Protein 2PT7 (pdb70)

Secondary structure (DSSP, 8-state):
-HHHHHHHHHHHHHHHHHHHHHHHHHHHHHHHHHHTSSSEEEEEE-SSSEEEEEETTS-EEEEE-TT-GGGSHHHHHHHHHHHHHHTT----SSS--EEEEE-TTS-EEEEE-TTTSSSTT--EEEEEPP------HHHHHHTTTTTTSTTHHHHHHHHHHHHHHT--EEEEESTTS-HHHHHHHGGGGS-TTSPEEEEESS-----SS-SSEEEEE-BTTB-HHHHHHHHTTS--SEEEE----STHHHHHHHHHHTT---EEEEEE-SSHHHHHHHHHHHHHTSGGGTTS-HHHHHHHHHTT--EEEEE-TTS-EEEEEE-/-HHHHHHHHHHHHHHHHHHHT-SSEEEEEE-SSSEEEEEETTS-EEEEE-TT-TT--HHHHHHHHHHHHHHTT----SSS--EEEEE-TT--EEEEE-TTTSSSTT--EEEEE--------HHHHHHTTSSTT-TTHHHHHHIIIIIHHH--EEEEEE-TTS-HHHHHHHHGGGS-TTS-EEEEESSS----SS-SSEEEEE-BTTB-HHHHHHHHTTS--SEEEES---STHHHHHHHHHHT--SEEEEEE--SSHHHHHHHHHHHHHTSGGGTTS-HHHHHHHHHHH--EEEEE-TTS-EEEEEE-/--TTSHHHHHHHHHHHHHHT-TTEEEEEE-SSSEEEEEETTS-EEEEE-TT-GGG-HHHHHHHHHHHHHHTT----SSS--EEEEE-SSS-EEEEE-TTTSSSTT--EEEEEPPP-----HHHHHHTTTTTT-TTHHHHHHHHHHHHHHT--EEEE--TTS-HHHHHHHHGGGS-TT--EEEEESS-----SS-SSEEEEE-BTTB-HHHHHHHHHTS--SEEEEEEE-STTHHHHHHHHHTT-S--EEEE--SSHHHHHHHHHHHHHTSGGGTTS-HHHHHHHHHHH--EEEEE-TTS-EEEEEE-/-HHHHHHHHHHHHHHHHHHHHHHHHHHHHHHHHHHTSSSEEEEEE-SSSEEEEEETTS-EEEEE-TT-GGGSHHHHHHHHHHHHHHTT----SSS--EEEEE-TT--EEEEE-TTTSSSTT--EEEEEPP--PPPPHHHHHHTTTTTTSTTHHHHHHHHHHHHHHT--EEEEESTTS-HHHHHHHGGGGS-TTSPEEEEESS-----SS-SSEEEEE-BTTB-HHHHHHHHTTS--SEEEE----STHHHHHHHHHHTT---EEEEEE-SSHHHHHHHHHHHHHTSGGGTTS-HHHHHHHHHTT--EEEEE-TTS-EEEEEE-/-HHHHHHHHHHHHHHHHHHHT-SSEEEEEE-SSSEEEEEETTS-EEEEE-TT-TT-SHHHHHHHHHHHHHHTT----SSS--EEEEE-TT--EEEEE-TTTSSSTT--EEEEE--------HHHHHHTTSSTT-TTHHHHHHHHHHHHHH--EEEEEE-TTS-HHHHHHHHGGGS-TTS-EEEEESSS----SS-SSEEEEE-BTTB-HHHHHHHHTTS--SEEEES---STHHHHHHHHHHT--SEEEEEE--SSHHHHHHHHHHHHHTSGGGTTS-HHHHHHHHHHH--EEEEE-TTS-EEEEEE-/--TTSHHHHHHHHHHHHHHT-TTEEEEEE-SSSEEEEEETTS-EEEEE-TT-GGG-HHHHHHHHHHHHHHTT----SSS--EEEEE-SSS-EEEEE-TTTSSSTT--EEEEEPPP-----HHHHHHTTTTTT-TTHHHHHHHHHHHHHHT--EEEEE-TTS-HHHHHHHHGGGS-TT--EEEEESS-----SS-SSEEEEE-BTTB-HHHHHHHHTTS--SEEEEEEE-STHHHHHHHHHHTT-S--EEEE--SSHHHHHHHHHHHHHTSGGGTTS-HHHHHHHHHHH--EEEEE-TTS-EEEEEE-/-HHHHHHHHHHHTTTTT--EEEEEEEEEETTEEEEEEEEGGGTTTT-GGGHHHHHHHHHHHHHHHHHHS-EEEEEETTHHHHHHHHHHHHHHHHHHHHHHTS-EEEEPPSTTHHHHHHHHHHHH-TTS-EEEEE-TTS-EEEEE-/-HHHHHHHHHHHTTTTT--EEEEEEEEEETTEEEEEEEEGGGTTTT-GGGHHHHHHHHHHHHHHHHHHS-EEEEEETTHHHHHHHHHHHHHHHHHTTTTTTS-EEEEPPSTTHHHHHHHHHHHH-TTS-EEEEE-TTS-EEEEE-

Radius of gyration: 39.55 Å; Cα contacts (8 Å, |Δi|>4): 4370; chains: 8; bounding box: 99×104×113 Å

Structure (mmCIF, N/CA/C/O backbone):
data_2PT7
#
_entry.id   2PT7
#
_cell.length_a   86.851
_cell.length_b   86.900
_cell.length_c   104.129
_cell.angle_alpha   111.04
_cell.angle_beta   95.98
_cell.angle_gamma   104.94
#
_symmetry.space_group_name_H-M   'P 1'
#
loop_
_entity.id
_entity.type
_entity.pdbx_description
1 polymer Cag-alfa
2 polymer 'Hypothetical protein'
3 water water
#
loop_
_atom_site.group_PDB
_atom_site.id
_atom_site.type_symbol
_atom_site.label_atom_id
_atom_site.label_alt_id
_atom_site.label_comp_id
_atom_site.label_asym_id
_atom_site.label_entity_id
_atom_site.label_seq_id
_atom_site.pdbx_PDB_ins_code
_atom_site.Cartn_x
_atom_site.Cartn_y
_atom_site.Cartn_z
_atom_site.occupancy
_atom_site.B_iso_or_equiv
_atom_site.auth_seq_id
_atom_site.auth_comp_id
_atom_site.auth_asym_id
_atom_site.auth_atom_id
_atom_site.pdbx_PDB_model_num
ATOM 1 N N . LEU A 1 6 ? -24.008 20.590 -46.031 1.00 53.84 6 LEU A N 1
ATOM 2 C CA . LEU A 1 6 ? -23.696 19.998 -44.695 1.00 53.87 6 LEU A CA 1
ATOM 3 C C . LEU A 1 6 ? -22.190 20.066 -44.419 1.00 53.79 6 LEU A C 1
ATOM 4 O O . LEU A 1 6 ? -21.771 20.299 -43.283 1.00 53.71 6 LEU A O 1
ATOM 9 N N . SER A 1 7 ? -21.390 19.869 -45.468 1.00 53.72 7 SER A N 1
ATOM 10 C CA . SER A 1 7 ? -19.941 20.059 -45.409 1.00 53.68 7 SER A CA 1
ATOM 11 C C . SER A 1 7 ? -19.588 21.531 -45.239 1.00 53.67 7 SER A C 1
ATOM 12 O O . SER A 1 7 ? -18.597 21.864 -44.589 1.00 53.49 7 SER A O 1
ATOM 15 N N . ALA A 1 8 ? -20.407 22.400 -45.833 1.00 53.78 8 ALA A N 1
ATOM 16 C CA . ALA A 1 8 ? -20.232 23.853 -45.750 1.00 53.85 8 ALA A CA 1
ATOM 17 C C . ALA A 1 8 ? -20.563 24.407 -44.361 1.00 53.87 8 ALA A C 1
ATOM 18 O O . ALA A 1 8 ? -20.003 25.422 -43.945 1.00 53.72 8 ALA A O 1
ATOM 20 N N . GLU A 1 9 ? -21.481 23.740 -43.662 1.00 54.01 9 GLU A N 1
ATOM 21 C CA . GLU A 1 9 ? -21.810 24.069 -42.276 1.00 54.21 9 GLU A CA 1
ATOM 22 C C . GLU A 1 9 ? -20.724 23.599 -41.307 1.00 54.13 9 GLU A C 1
ATOM 23 O O . GLU A 1 9 ? -20.448 24.275 -40.318 1.00 54.08 9 GLU A O 1
ATOM 29 N N . ASP A 1 10 ? -20.130 22.437 -41.588 1.00 54.07 10 ASP A N 1
ATOM 30 C CA . ASP A 1 10 ? -19.030 21.904 -40.783 1.00 54.21 10 ASP A CA 1
ATOM 31 C C . ASP A 1 10 ? -17.750 22.709 -41.006 1.00 54.24 10 ASP A C 1
ATOM 32 O O . ASP A 1 10 ? -16.967 22.913 -40.078 1.00 54.22 10 ASP A O 1
ATOM 37 N N . LYS A 1 11 ? -17.554 23.158 -42.245 1.00 54.29 11 LYS A N 1
ATOM 38 C CA . LYS A 1 11 ? -16.403 23.971 -42.636 1.00 54.38 11 LYS A CA 1
ATOM 39 C C . LYS A 1 11 ? -16.489 25.341 -41.971 1.00 54.12 11 LYS A C 1
ATOM 40 O O . LYS A 1 11 ? -15.475 25.925 -41.586 1.00 54.11 11 LYS A O 1
ATOM 46 N N . LYS A 1 12 ? -17.717 25.838 -41.834 1.00 53.88 12 LYS A N 1
ATOM 47 C CA . LYS A 1 12 ? -17.988 27.116 -41.185 1.00 53.52 12 LYS A CA 1
ATOM 48 C C . LYS A 1 12 ? -17.791 27.036 -39.671 1.00 53.30 12 LYS A C 1
ATOM 49 O O . LYS A 1 12 ? -17.206 27.938 -39.071 1.00 53.26 12 LYS A O 1
ATOM 51 N N . PHE A 1 13 ? -18.273 25.955 -39.060 1.00 53.09 13 PHE A N 1
ATOM 52 C CA . PHE A 1 13 ? -18.144 25.762 -37.615 1.00 53.00 13 PHE A CA 1
ATOM 53 C C . PHE A 1 13 ? -16.691 25.559 -37.163 1.00 52.53 13 PHE A C 1
ATOM 54 O O . PHE A 1 13 ? -16.341 25.892 -36.031 1.00 52.36 13 PHE A O 1
ATOM 62 N N . LEU A 1 14 ? -15.858 25.018 -38.049 1.00 51.99 14 LEU A N 1
ATOM 63 C CA . LEU A 1 14 ? -14.430 24.882 -37.783 1.00 51.52 14 LEU A CA 1
ATOM 64 C C . LEU A 1 14 ? -13.771 26.253 -37.556 1.00 50.92 14 LEU A C 1
ATOM 65 O O . LEU A 1 14 ? -12.896 26.397 -36.700 1.00 50.72 14 LEU A O 1
ATOM 70 N N . GLU A 1 15 ? -14.225 27.254 -38.307 1.00 50.32 15 GLU A N 1
ATOM 71 C CA . GLU A 1 15 ? -13.766 28.637 -38.150 1.00 49.65 15 GLU A CA 1
ATOM 72 C C . GLU A 1 15 ? -14.228 29.284 -36.842 1.00 49.17 15 GLU A C 1
ATOM 73 O O . GLU A 1 15 ? -13.551 30.166 -36.316 1.00 48.93 15 GLU A O 1
ATOM 79 N N . VAL A 1 16 ? -15.377 28.841 -36.329 1.00 48.76 16 VAL A N 1
ATOM 80 C CA . VAL A 1 16 ? -15.858 29.236 -35.000 1.00 48.46 16 VAL A CA 1
ATOM 81 C C . VAL A 1 16 ? -14.956 28.653 -33.905 1.00 48.06 16 VAL A C 1
ATOM 82 O O . VAL A 1 16 ? -14.623 29.341 -32.938 1.00 47.72 16 VAL A O 1
ATOM 86 N N . GLU A 1 17 ? -14.559 27.392 -34.084 1.00 47.66 17 GLU A N 1
ATOM 87 C CA . GLU A 1 17 ? -13.662 26.692 -33.157 1.00 47.38 17 GLU A CA 1
ATOM 88 C C . GLU A 1 17 ? -12.273 27.321 -33.095 1.00 46.72 17 GLU A C 1
ATOM 89 O O . GLU A 1 17 ? -11.728 27.525 -32.008 1.00 46.53 17 GLU A O 1
ATOM 95 N N . ARG A 1 18 ? -11.723 27.631 -34.268 1.00 46.10 18 ARG A N 1
ATOM 96 C CA . ARG A 1 18 ? -10.421 28.297 -34.403 1.00 45.49 18 ARG A CA 1
ATOM 97 C C . ARG A 1 18 ? -10.393 29.691 -33.772 1.00 44.77 18 ARG A C 1
ATOM 98 O O . ARG A 1 18 ? -9.405 30.076 -33.147 1.00 44.54 18 ARG A O 1
ATOM 106 N N . ALA A 1 19 ? -11.485 30.435 -33.933 1.00 43.99 19 ALA A N 1
ATOM 107 C CA . ALA A 1 19 ? -11.615 31.763 -33.337 1.00 43.34 19 ALA A CA 1
ATOM 108 C C . ALA A 1 19 ? -11.690 31.704 -31.809 1.00 42.74 19 ALA A C 1
ATOM 109 O O . ALA A 1 19 ? -11.115 32.545 -31.127 1.00 42.46 19 ALA A O 1
ATOM 111 N N . LEU A 1 20 ? -12.391 30.703 -31.281 1.00 42.25 20 LEU A N 1
ATOM 112 C CA . LEU A 1 20 ? -12.479 30.509 -29.834 1.00 41.90 20 LEU A CA 1
ATOM 113 C C . LEU A 1 20 ? -11.196 29.946 -29.212 1.00 41.65 20 LEU A C 1
ATOM 114 O O . LEU A 1 20 ? -10.879 30.278 -28.070 1.00 41.34 20 LEU A O 1
ATOM 119 N N . LYS A 1 21 ? -10.469 29.106 -29.957 1.00 41.47 21 LYS A N 1
ATOM 120 C CA . LYS A 1 21 ? -9.141 28.630 -29.528 1.00 41.56 21 LYS A CA 1
ATOM 121 C C . LYS A 1 21 ? -8.158 29.786 -29.440 1.00 41.29 21 LYS A C 1
ATOM 122 O O . LYS A 1 21 ? -7.406 29.892 -28.473 1.00 41.18 21 LYS A O 1
ATOM 128 N N . GLU A 1 22 ? -8.179 30.640 -30.465 1.00 41.04 22 GLU A N 1
ATOM 129 C CA . GLU A 1 22 ? -7.314 31.807 -30.549 1.00 40.94 22 GLU A CA 1
ATOM 130 C C . GLU A 1 22 ? -7.611 32.808 -29.429 1.00 40.38 22 GLU A C 1
ATOM 131 O O . GLU A 1 22 ? -6.693 33.379 -28.838 1.00 40.52 22 GLU A O 1
ATOM 137 N N . ALA A 1 23 ? -8.893 33.002 -29.134 1.00 39.65 23 ALA A N 1
ATOM 138 C CA . ALA A 1 23 ? -9.329 33.849 -28.021 1.00 38.94 23 ALA A CA 1
ATOM 139 C C . ALA A 1 23 ? -8.772 33.383 -26.672 1.00 38.43 23 ALA A C 1
ATOM 140 O O . ALA A 1 23 ? -8.381 34.201 -25.847 1.00 38.18 23 ALA A O 1
ATOM 142 N N . ALA A 1 24 ? -8.736 32.068 -26.464 1.00 38.10 24 ALA A N 1
ATOM 143 C CA . ALA A 1 24 ? -8.199 31.468 -25.241 1.00 37.80 24 ALA A CA 1
ATOM 144 C C . ALA A 1 24 ? -6.682 31.670 -25.092 1.00 37.69 24 ALA A C 1
ATOM 145 O O . ALA A 1 24 ? -6.178 31.887 -23.987 1.00 37.58 24 ALA A O 1
ATOM 147 N N . LEU A 1 25 ? -5.972 31.613 -26.218 1.00 37.48 25 LEU A N 1
ATOM 148 C CA . LEU A 1 25 ? -4.508 31.644 -26.242 1.00 37.37 25 LEU A CA 1
ATOM 149 C C . LEU A 1 25 ? -3.936 33.058 -26.283 1.00 37.04 25 LEU A C 1
ATOM 150 O O . LEU A 1 25 ? -2.747 33.257 -26.035 1.00 37.15 25 LEU A O 1
ATOM 155 N N . ASN A 1 26 ? -4.788 34.035 -26.592 1.00 36.74 26 ASN A N 1
ATOM 156 C CA . ASN A 1 26 ? -4.349 35.416 -26.819 1.00 36.35 26 ASN A CA 1
ATOM 157 C C . ASN A 1 26 ? -3.684 36.116 -25.636 1.00 35.60 26 ASN A C 1
ATOM 158 O O . ASN A 1 26 ? -2.678 36.789 -25.830 1.00 35.62 26 ASN A O 1
ATOM 163 N N . PRO A 1 27 ? -4.247 35.982 -24.417 1.00 34.93 27 PRO A N 1
ATOM 164 C CA . PRO A 1 27 ? -3.586 36.596 -23.260 1.00 34.36 27 PRO A CA 1
ATOM 165 C C . PRO A 1 27 ? -2.205 35.997 -22.961 1.00 33.86 27 PRO A C 1
ATOM 166 O O . PRO A 1 27 ? -1.298 36.734 -22.574 1.00 33.51 27 PRO A O 1
ATOM 170 N N . LEU A 1 28 ? -2.055 34.681 -23.143 1.00 33.23 28 LEU A N 1
ATOM 171 C CA . LEU A 1 28 ? -0.754 34.020 -23.004 1.00 32.69 28 LEU A CA 1
ATOM 172 C C . LEU A 1 28 ? 0.213 34.440 -24.105 1.00 32.49 28 LEU A C 1
ATOM 173 O O . LEU A 1 28 ? 1.371 34.725 -23.829 1.00 32.17 28 LEU A O 1
ATOM 178 N N . ARG A 1 29 ? -0.277 34.472 -25.344 1.00 32.60 29 ARG A N 1
ATOM 179 C CA . ARG A 1 29 ? 0.524 34.870 -26.502 1.00 32.74 29 ARG A CA 1
ATOM 180 C C . ARG A 1 29 ? 0.982 36.324 -26.409 1.00 32.44 29 ARG A C 1
ATOM 181 O O . ARG A 1 29 ? 2.085 36.656 -26.833 1.00 32.49 29 ARG A O 1
ATOM 189 N N . HIS A 1 30 ? 0.142 37.178 -25.832 1.00 32.21 30 HIS A N 1
ATOM 190 C CA . HIS A 1 30 ? 0.487 38.585 -25.645 1.00 32.13 30 HIS A CA 1
ATOM 191 C C . HIS A 1 30 ? 1.484 38.810 -24.505 1.00 31.53 30 HIS A C 1
ATOM 192 O O . HIS A 1 30 ? 2.448 39.548 -24.672 1.00 31.55 30 HIS A O 1
ATOM 199 N N . ALA A 1 31 ? 1.250 38.168 -23.362 1.00 31.00 31 ALA A N 1
ATOM 200 C CA . ALA A 1 31 ? 2.144 38.250 -22.205 1.00 30.64 31 ALA A CA 1
ATOM 201 C C . ALA A 1 31 ? 3.531 37.665 -22.495 1.00 30.43 31 ALA A C 1
ATOM 202 O O . ALA A 1 31 ? 4.534 38.148 -21.977 1.00 30.39 31 ALA A O 1
ATOM 204 N N . THR A 1 32 ? 3.567 36.630 -23.332 1.00 30.24 32 THR A N 1
ATOM 205 C CA . THR A 1 32 ? 4.806 35.989 -23.779 1.00 30.03 32 THR A CA 1
ATOM 206 C C . THR A 1 32 ? 5.656 36.917 -24.663 1.00 30.42 32 THR A C 1
ATOM 207 O O . THR A 1 32 ? 6.865 37.055 -24.454 1.00 30.19 32 THR A O 1
ATOM 211 N N . GLU A 1 33 ? 5.003 37.543 -25.642 1.00 30.93 33 GLU A N 1
ATOM 212 C CA . GLU A 1 33 ? 5.637 38.491 -26.550 1.00 31.62 33 GLU A CA 1
ATOM 213 C C . GLU A 1 33 ? 6.158 39.716 -25.792 1.00 31.48 33 GLU A C 1
ATOM 214 O O . GLU A 1 33 ? 7.280 40.174 -26.033 1.00 31.46 33 GLU A O 1
ATOM 220 N N . GLU A 1 34 ? 5.346 40.216 -24.861 1.00 31.31 34 GLU A N 1
ATOM 221 C CA . GLU A 1 34 ? 5.698 41.384 -24.056 1.00 31.18 34 GLU A CA 1
ATOM 222 C C . GLU A 1 34 ? 7.016 41.187 -23.306 1.00 30.75 34 GLU A C 1
ATOM 223 O O . GLU A 1 34 ? 7.884 42.068 -23.323 1.00 30.80 34 GLU A O 1
ATOM 229 N N . LEU A 1 35 ? 7.161 40.031 -22.659 1.00 30.04 35 LEU A N 1
ATOM 230 C CA . LEU A 1 35 ? 8.376 39.715 -21.906 1.00 29.34 35 LEU A CA 1
ATOM 231 C C . LEU A 1 35 ? 9.501 39.147 -22.778 1.00 28.89 35 LEU A C 1
ATOM 232 O O . LEU A 1 35 ? 10.604 39.693 -22.792 1.00 28.92 35 LEU A O 1
ATOM 237 N N . PHE A 1 36 ? 9.221 38.067 -23.508 1.00 28.30 36 PHE A N 1
ATOM 238 C CA . PHE A 1 36 ? 10.286 37.275 -24.139 1.00 28.01 36 PHE A CA 1
ATOM 239 C C . PHE A 1 36 ? 10.313 37.281 -25.669 1.00 28.18 36 PHE A C 1
ATOM 240 O O . PHE A 1 36 ? 11.057 36.500 -26.272 1.00 28.07 36 PHE A O 1
ATOM 248 N N . GLY A 1 37 ? 9.516 38.152 -26.284 1.00 28.34 37 GLY A N 1
ATOM 249 C CA . GLY A 1 37 ? 9.444 38.258 -27.742 1.00 28.63 37 GLY A CA 1
ATOM 250 C C . GLY A 1 37 ? 10.783 38.362 -28.450 1.00 28.87 37 GLY A C 1
ATOM 251 O O . GLY A 1 37 ? 11.041 37.617 -29.391 1.00 28.94 37 GLY A O 1
ATOM 252 N N . ASP A 1 38 ? 11.633 39.277 -27.991 1.00 29.44 38 ASP A N 1
ATOM 253 C CA . ASP A 1 38 ? 12.949 39.522 -28.600 1.00 30.03 38 ASP A CA 1
ATOM 254 C C . ASP A 1 38 ? 13.885 38.328 -28.494 1.00 30.21 38 ASP A C 1
ATOM 255 O O . ASP A 1 38 ? 14.747 38.129 -29.349 1.00 30.30 38 ASP A O 1
ATOM 260 N N . PHE A 1 39 ? 13.714 37.547 -27.431 1.00 30.42 39 PHE A N 1
ATOM 261 C CA . PHE A 1 39 ? 14.574 36.403 -27.143 1.00 30.73 39 PHE A CA 1
ATOM 262 C C . PHE A 1 39 ? 14.085 35.131 -27.840 1.00 31.33 39 PHE A C 1
ATOM 263 O O . PHE A 1 39 ? 14.883 34.330 -28.323 1.00 31.32 39 PHE A O 1
ATOM 271 N N . LEU A 1 40 ? 12.770 34.956 -27.900 1.00 32.13 40 LEU A N 1
ATOM 272 C CA . LEU A 1 40 ? 12.167 33.826 -28.605 1.00 33.18 40 LEU A CA 1
ATOM 273 C C . LEU A 1 40 ? 12.376 33.888 -30.125 1.00 34.10 40 LEU A C 1
ATOM 274 O O . LEU A 1 40 ? 12.281 32.864 -30.812 1.00 34.15 40 LEU A O 1
ATOM 279 N N . LYS A 1 41 ? 12.657 35.087 -30.634 1.00 34.99 41 LYS A N 1
ATOM 280 C CA . LYS A 1 41 ? 12.939 35.297 -32.054 1.00 36.16 41 LYS A CA 1
ATOM 281 C C . LYS A 1 41 ? 14.390 34.988 -32.424 1.00 36.54 41 LYS A C 1
ATOM 282 O O . LYS A 1 41 ? 14.715 34.869 -33.608 1.00 36.90 41 LYS A O 1
ATOM 288 N N . MET A 1 42 ? 15.252 34.865 -31.415 1.00 36.88 42 MET A N 1
ATOM 289 C CA . MET A 1 42 ? 16.670 34.591 -31.632 1.00 37.17 42 MET A CA 1
ATOM 290 C C . MET A 1 42 ? 16.894 33.221 -32.256 1.00 37.51 42 MET A C 1
ATOM 291 O O . MET A 1 42 ? 16.207 32.245 -31.932 1.00 37.77 42 MET A O 1
ATOM 296 N N . GLU A 1 43 ? 17.868 33.167 -33.153 1.00 37.75 43 GLU A N 1
ATOM 297 C CA . GLU A 1 43 ? 18.234 31.947 -33.851 1.00 37.90 43 GLU A CA 1
ATOM 298 C C . GLU A 1 43 ? 19.137 31.085 -32.970 1.00 37.41 43 GLU A C 1
ATOM 299 O O . GLU A 1 43 ? 19.965 31.608 -32.218 1.00 37.48 43 GLU A O 1
ATOM 305 N N . ASN A 1 44 ? 18.970 29.768 -33.073 1.00 36.87 44 ASN A N 1
ATOM 306 C CA . ASN A 1 44 ? 19.839 28.782 -32.406 1.00 36.27 44 ASN A CA 1
ATOM 307 C C . ASN A 1 44 ? 19.843 28.860 -30.873 1.00 35.59 44 ASN A C 1
ATOM 308 O O . ASN A 1 44 ? 20.904 28.885 -30.249 1.00 35.73 44 ASN A O 1
ATOM 313 N N . ILE A 1 45 ? 18.653 28.901 -30.279 1.00 34.56 45 ILE A N 1
ATOM 314 C CA . ILE A 1 45 ? 18.516 28.980 -28.823 1.00 33.49 45 ILE A CA 1
ATOM 315 C C . ILE A 1 45 ? 17.864 27.717 -28.261 1.00 32.60 45 ILE A C 1
ATOM 316 O O . ILE A 1 45 ? 17.009 27.103 -28.905 1.00 32.43 45 ILE A O 1
ATOM 321 N N . THR A 1 46 ? 18.282 27.331 -27.060 1.00 31.29 46 THR A N 1
ATOM 322 C CA . THR A 1 46 ? 17.771 26.123 -26.419 1.00 30.06 46 THR A CA 1
ATOM 323 C C . THR A 1 46 ? 16.984 26.409 -25.144 1.00 28.90 46 THR A C 1
ATOM 324 O O . THR A 1 46 ? 16.044 25.683 -24.825 1.00 28.97 46 THR A O 1
ATOM 328 N N . GLU A 1 47 ? 17.382 27.457 -24.427 1.00 27.56 47 GLU A N 1
ATOM 329 C CA . GLU A 1 47 ? 16.773 27.838 -23.159 1.00 26.32 47 GLU A CA 1
ATOM 330 C C . GLU A 1 47 ? 16.815 29.357 -22.988 1.00 25.59 47 GLU A C 1
ATOM 331 O O . GLU A 1 47 ? 17.736 30.014 -23.464 1.00 25.48 47 GLU A O 1
ATOM 337 N N . ILE A 1 48 ? 15.798 29.897 -22.322 1.00 24.86 48 ILE A N 1
ATOM 338 C CA . ILE A 1 48 ? 15.767 31.286 -21.883 1.00 24.03 48 ILE A CA 1
ATOM 339 C C . ILE A 1 48 ? 15.474 31.272 -20.381 1.00 23.95 48 ILE A C 1
ATOM 340 O O . ILE A 1 48 ? 14.519 30.629 -19.938 1.00 23.64 48 ILE A O 1
ATOM 345 N N . CYS A 1 49 ? 16.311 31.963 -19.604 1.00 23.76 49 CYS A N 1
ATOM 346 C CA . CYS A 1 49 ? 16.172 31.976 -18.151 1.00 23.67 49 CYS A CA 1
ATOM 347 C C . CYS A 1 49 ? 16.114 33.371 -17.573 1.00 23.59 49 CYS A C 1
ATOM 348 O O . CYS A 1 49 ? 16.905 34.240 -17.945 1.00 23.41 49 CYS A O 1
ATOM 351 N N . TYR A 1 50 ? 15.162 33.582 -16.668 1.00 23.48 50 TYR A N 1
ATOM 352 C CA . TYR A 1 50 ? 15.114 34.811 -15.890 1.00 23.48 50 TYR A CA 1
ATOM 353 C C . TYR A 1 50 ? 15.291 34.441 -14.422 1.00 23.79 50 TYR A C 1
ATOM 354 O O . TYR A 1 50 ? 14.631 33.525 -13.929 1.00 23.74 50 TYR A O 1
ATOM 363 N N . ASN A 1 51 ? 16.195 35.147 -13.744 1.00 24.17 51 ASN A N 1
ATOM 364 C CA . ASN A 1 51 ? 16.625 34.778 -12.396 1.00 24.70 51 ASN A CA 1
ATOM 365 C C . ASN A 1 51 ? 16.165 35.734 -11.296 1.00 25.28 51 ASN A C 1
ATOM 366 O O . ASN A 1 51 ? 16.550 35.584 -10.135 1.00 25.37 51 ASN A O 1
ATOM 371 N N . GLY A 1 52 ? 15.341 36.713 -11.663 1.00 25.89 52 GLY A N 1
ATOM 372 C CA . GLY A 1 52 ? 14.776 37.637 -10.691 1.00 26.69 52 GLY A CA 1
ATOM 373 C C . GLY A 1 52 ? 15.667 38.810 -10.342 1.00 27.56 52 GLY A C 1
ATOM 374 O O . GLY A 1 52 ? 15.535 39.391 -9.260 1.00 27.85 52 GLY A O 1
ATOM 375 N N . ASN A 1 53 ? 16.589 39.151 -11.242 1.00 28.08 53 ASN A N 1
ATOM 376 C CA . ASN A 1 53 ? 17.415 40.350 -11.082 1.00 28.44 53 ASN A CA 1
ATOM 377 C C . ASN A 1 53 ? 17.750 41.064 -12.393 1.00 28.23 53 ASN A C 1
ATOM 378 O O . ASN A 1 53 ? 18.911 41.368 -12.673 1.00 28.64 53 ASN A O 1
ATOM 383 N N . LYS A 1 54 ? 16.718 41.310 -13.192 1.00 27.78 54 LYS A N 1
ATOM 384 C CA . LYS A 1 54 ? 16.798 42.188 -14.366 1.00 27.54 54 LYS A CA 1
ATOM 385 C C . LYS A 1 54 ? 17.785 41.745 -15.453 1.00 27.08 54 LYS A C 1
ATOM 386 O O . LYS A 1 54 ? 18.243 42.562 -16.258 1.00 27.14 54 LYS A O 1
ATOM 392 N N . VAL A 1 55 ? 18.097 40.453 -15.478 1.00 26.43 55 VAL A N 1
ATOM 393 C CA . VAL A 1 55 ? 18.931 39.872 -16.528 1.00 25.71 55 VAL A CA 1
ATOM 394 C C . VAL A 1 55 ? 18.238 38.644 -17.130 1.00 25.43 55 VAL A C 1
ATOM 395 O O . VAL A 1 55 ? 17.859 37.705 -16.416 1.00 25.35 55 VAL A O 1
ATOM 399 N N . VAL A 1 56 ? 18.065 38.666 -18.446 1.00 24.84 56 VAL A N 1
ATOM 400 C CA . VAL A 1 56 ? 17.571 37.507 -19.176 1.00 24.16 56 VAL A CA 1
ATOM 401 C C . VAL A 1 56 ? 18.760 36.733 -19.746 1.00 23.87 56 VAL A C 1
ATOM 402 O O . VAL A 1 56 ? 19.604 37.298 -20.444 1.00 23.78 56 VAL A O 1
ATOM 406 N N . TRP A 1 57 ? 18.824 35.445 -19.423 1.00 23.36 57 TRP A N 1
ATOM 407 C CA . TRP A 1 57 ? 19.910 34.582 -19.864 1.00 23.22 57 TRP A CA 1
ATOM 408 C C . TRP A 1 57 ? 19.462 33.668 -20.982 1.00 23.84 57 TRP A C 1
ATOM 409 O O . TRP A 1 57 ? 18.449 32.960 -20.863 1.00 23.97 57 TRP A O 1
ATOM 420 N N . VAL A 1 58 ? 20.224 33.677 -22.068 1.00 24.42 58 VAL A N 1
ATOM 421 C CA . VAL A 1 58 ? 19.902 32.860 -23.225 1.00 25.32 58 VAL A CA 1
ATOM 422 C C . VAL A 1 58 ? 21.005 31.831 -23.426 1.00 26.10 58 VAL A C 1
ATOM 423 O O . VAL A 1 58 ? 22.185 32.173 -23.428 1.00 26.00 58 VAL A O 1
ATOM 427 N N . LEU A 1 59 ? 20.607 30.568 -23.568 1.00 27.31 59 LEU A N 1
ATOM 428 C CA . LEU A 1 59 ? 21.536 29.485 -23.862 1.00 28.42 59 LEU A CA 1
ATOM 429 C C . LEU A 1 59 ? 21.445 29.087 -25.330 1.00 29.55 59 LEU A C 1
ATOM 430 O O . LEU A 1 59 ? 20.408 28.619 -25.803 1.00 29.31 59 LEU A O 1
ATOM 435 N N . LYS A 1 60 ? 22.554 29.272 -26.037 1.00 31.31 60 LYS A N 1
ATOM 436 C CA . LYS A 1 60 ? 22.641 28.949 -27.456 1.00 33.11 60 LYS A CA 1
ATOM 437 C C . LYS A 1 60 ? 22.934 27.461 -27.676 1.00 34.09 60 LYS A C 1
ATOM 438 O O . LYS A 1 60 ? 23.404 26.768 -26.765 1.00 34.07 60 LYS A O 1
ATOM 444 N N . ASN A 1 61 ? 22.647 26.983 -28.888 1.00 35.37 61 ASN A N 1
ATOM 445 C CA . ASN A 1 61 ? 22.916 25.593 -29.288 1.00 36.52 61 ASN A CA 1
ATOM 446 C C . ASN A 1 61 ? 24.372 25.151 -29.106 1.00 36.87 61 ASN A C 1
ATOM 447 O O . ASN A 1 61 ? 24.636 23.977 -28.828 1.00 37.15 61 ASN A O 1
ATOM 452 N N . ASN A 1 62 ? 25.303 26.092 -29.256 1.00 37.20 62 ASN A N 1
ATOM 453 C CA . ASN A 1 62 ? 26.736 25.822 -29.092 1.00 37.58 62 ASN A CA 1
ATOM 454 C C . ASN A 1 62 ? 27.198 25.723 -27.633 1.00 37.55 62 ASN A C 1
ATOM 455 O O . ASN A 1 62 ? 28.378 25.481 -27.370 1.00 37.74 62 ASN A O 1
ATOM 460 N N . GLY A 1 63 ? 26.270 25.930 -26.697 1.00 37.40 63 GLY A N 1
ATOM 461 C CA . GLY A 1 63 ? 26.554 25.808 -25.265 1.00 36.91 63 GLY A CA 1
ATOM 462 C C . GLY A 1 63 ? 26.905 27.095 -24.537 1.00 36.60 63 GLY A C 1
ATOM 463 O O . GLY A 1 63 ? 27.221 27.063 -23.348 1.00 36.58 63 GLY A O 1
ATOM 464 N N . GLU A 1 64 ? 26.840 28.226 -25.240 1.00 36.25 64 GLU A N 1
ATOM 465 C CA . GLU A 1 64 ? 27.180 29.525 -24.654 1.00 35.90 64 GLU A CA 1
ATOM 466 C C . GLU A 1 64 ? 25.979 30.226 -24.013 1.00 35.24 64 GLU A C 1
ATOM 467 O O . GLU A 1 64 ? 24.917 30.346 -24.632 1.00 35.45 64 GLU A O 1
ATOM 473 N N . TRP A 1 65 ? 26.159 30.676 -22.772 1.00 34.36 65 TRP A N 1
ATOM 474 C CA . TRP A 1 65 ? 25.178 31.516 -22.083 1.00 33.43 65 TRP A CA 1
ATOM 475 C C . TRP A 1 65 ? 25.431 32.992 -22.402 1.00 33.35 65 TRP A C 1
ATOM 476 O O . TRP A 1 65 ? 26.550 33.480 -22.254 1.00 33.10 65 TRP A O 1
ATOM 487 N N . GLN A 1 66 ? 24.393 33.700 -22.839 1.00 33.24 66 GLN A N 1
ATOM 488 C CA . GLN A 1 66 ? 24.519 35.127 -23.091 1.00 33.23 66 GLN A CA 1
ATOM 489 C C . GLN A 1 66 ? 23.507 35.930 -22.272 1.00 32.85 66 GLN A C 1
ATOM 490 O O . GLN A 1 66 ? 22.306 35.673 -22.357 1.00 32.53 66 GLN A O 1
ATOM 496 N N . PRO A 1 67 ? 23.998 36.899 -21.466 1.00 32.71 67 PRO A N 1
ATOM 497 C CA . PRO A 1 67 ? 23.134 37.751 -20.642 1.00 32.65 67 PRO A CA 1
ATOM 498 C C . PRO A 1 67 ? 22.596 38.980 -21.370 1.00 32.74 67 PRO A C 1
ATOM 499 O O . PRO A 1 67 ? 23.264 39.521 -22.256 1.00 32.91 67 PRO A O 1
ATOM 503 N N . PHE A 1 68 ? 21.395 39.407 -20.986 1.00 32.89 68 PHE A N 1
ATOM 504 C CA . PHE A 1 68 ? 20.775 40.617 -21.518 1.00 33.16 68 PHE A CA 1
ATOM 505 C C . PHE A 1 68 ? 20.114 41.423 -20.406 1.00 33.65 68 PHE A C 1
ATOM 506 O O . PHE A 1 68 ? 19.238 40.914 -19.703 1.00 33.58 68 PHE A O 1
ATOM 514 N N . ASP A 1 69 ? 20.536 42.677 -20.250 1.00 34.25 69 ASP A N 1
ATOM 515 C CA . ASP A 1 69 ? 19.940 43.564 -19.255 1.00 34.94 69 ASP A CA 1
ATOM 516 C C . ASP A 1 69 ? 18.519 43.969 -19.649 1.00 35.21 69 ASP A C 1
ATOM 517 O O . ASP A 1 69 ? 18.269 44.347 -20.792 1.00 35.07 69 ASP A O 1
ATOM 522 N N . VAL A 1 70 ? 17.597 43.875 -18.696 1.00 35.85 70 VAL A N 1
ATOM 523 C CA . VAL A 1 70 ? 16.197 44.245 -18.917 1.00 36.58 70 VAL A CA 1
ATOM 524 C C . VAL A 1 70 ? 15.677 45.174 -17.808 1.00 37.34 70 VAL A C 1
ATOM 525 O O . VAL A 1 70 ? 14.475 45.253 -17.553 1.00 37.46 70 VAL A O 1
ATOM 529 N N . ARG A 1 71 ? 16.599 45.885 -17.165 1.00 38.46 71 ARG A N 1
ATOM 530 C CA . ARG A 1 71 ? 16.262 46.836 -16.109 1.00 39.63 71 ARG A CA 1
ATOM 531 C C . ARG A 1 71 ? 15.437 48.002 -16.652 1.00 40.06 71 ARG A C 1
ATOM 532 O O . ARG A 1 71 ? 14.674 48.633 -15.912 1.00 40.14 71 ARG A O 1
ATOM 540 N N . ASP A 1 72 ? 15.598 48.269 -17.948 1.00 40.67 72 ASP A N 1
ATOM 541 C CA . ASP A 1 72 ? 14.936 49.384 -18.630 1.00 41.35 72 ASP A CA 1
ATOM 542 C C . ASP A 1 72 ? 13.506 49.060 -19.076 1.00 41.58 72 ASP A C 1
ATOM 543 O O . ASP A 1 72 ? 12.758 49.962 -19.482 1.00 41.69 72 ASP A O 1
ATOM 545 N N . ARG A 1 73 ? 13.129 47.778 -18.990 1.00 41.71 73 ARG A N 1
ATOM 546 C CA . ARG A 1 73 ? 11.878 47.304 -19.570 1.00 41.79 73 ARG A CA 1
ATOM 547 C C . ARG A 1 73 ? 10.745 47.195 -18.553 1.00 41.68 73 ARG A C 1
ATOM 548 O O . ARG A 1 73 ? 10.882 46.535 -17.520 1.00 41.67 73 ARG A O 1
ATOM 556 N N . LYS A 1 74 ? 9.622 47.838 -18.874 1.00 41.50 74 LYS A N 1
ATOM 557 C CA . LYS A 1 74 ? 8.409 47.792 -18.054 1.00 41.21 74 LYS A CA 1
ATOM 558 C C . LYS A 1 74 ? 7.870 46.365 -17.894 1.00 40.93 74 LYS A C 1
ATOM 559 O O . LYS A 1 74 ? 7.248 46.035 -16.877 1.00 40.97 74 LYS A O 1
ATOM 561 N N . ALA A 1 75 ? 8.129 45.528 -18.898 1.00 40.32 75 ALA A N 1
ATOM 562 C CA . ALA A 1 75 ? 7.662 44.141 -18.921 1.00 39.73 75 ALA A CA 1
ATOM 563 C C . ALA A 1 75 ? 8.218 43.266 -17.797 1.00 39.32 75 ALA A C 1
ATOM 564 O O . ALA A 1 75 ? 7.601 42.262 -17.428 1.00 39.22 75 ALA A O 1
ATOM 566 N N . PHE A 1 76 ? 9.379 43.641 -17.260 1.00 38.84 76 PHE A N 1
ATOM 567 C CA . PHE A 1 76 ? 10.034 42.850 -16.209 1.00 38.18 76 PHE A CA 1
ATOM 568 C C . PHE A 1 76 ? 9.811 43.391 -14.790 1.00 38.11 76 PHE A C 1
ATOM 569 O O . PHE A 1 76 ? 10.565 43.101 -13.849 1.00 38.00 76 PHE A O 1
ATOM 577 N N . SER A 1 77 ? 8.747 44.182 -14.666 1.00 37.85 77 SER A N 1
ATOM 578 C CA . SER A 1 77 ? 8.161 44.561 -13.391 1.00 37.53 77 SER A CA 1
ATOM 579 C C . SER A 1 77 ? 7.573 43.310 -12.731 1.00 37.00 77 SER A C 1
ATOM 580 O O . SER A 1 77 ? 7.226 42.349 -13.418 1.00 36.86 77 SER A O 1
ATOM 583 N N . LEU A 1 78 ? 7.455 43.336 -11.406 1.00 36.53 78 LEU A N 1
ATOM 584 C CA . LEU A 1 78 ? 6.920 42.203 -10.653 1.00 36.21 78 LEU A CA 1
ATOM 585 C C . LEU A 1 78 ? 5.498 41.816 -11.055 1.00 35.82 78 LEU A C 1
ATOM 586 O O . LEU A 1 78 ? 5.196 40.630 -11.210 1.00 35.79 78 LEU A O 1
ATOM 591 N N . SER A 1 79 ? 4.632 42.814 -11.218 1.00 35.32 79 SER A N 1
ATOM 592 C CA . SER A 1 79 ? 3.228 42.564 -11.534 1.00 34.92 79 SER A CA 1
ATOM 593 C C . SER A 1 79 ? 3.042 42.008 -12.948 1.00 34.38 79 SER A C 1
ATOM 594 O O . SER A 1 79 ? 2.169 41.169 -13.172 1.00 34.10 79 SER A O 1
ATOM 597 N N . ARG A 1 80 ? 3.863 42.481 -13.889 1.00 33.86 80 ARG A N 1
ATOM 598 C CA . ARG A 1 80 ? 3.860 41.964 -15.260 1.00 33.32 80 ARG A CA 1
ATOM 599 C C . ARG A 1 80 ? 4.400 40.534 -15.318 1.00 32.55 80 ARG A C 1
ATOM 600 O O . ARG A 1 80 ? 4.000 39.754 -16.177 1.00 32.56 80 ARG A O 1
ATOM 608 N N . LEU A 1 81 ? 5.326 40.211 -14.419 1.00 31.76 81 LEU A N 1
ATOM 609 C CA . LEU A 1 81 ? 5.882 38.865 -14.324 1.00 30.97 81 LEU A CA 1
ATOM 610 C C . LEU A 1 81 ? 4.911 37.903 -13.631 1.00 30.34 81 LEU A C 1
ATOM 611 O O . LEU A 1 81 ? 4.838 36.722 -13.976 1.00 30.06 81 LEU A O 1
ATOM 616 N N . MET A 1 82 ? 4.166 38.416 -12.657 1.00 29.68 82 MET A N 1
ATOM 617 C CA . MET A 1 82 ? 3.114 37.640 -12.002 1.00 29.25 82 MET A CA 1
ATOM 618 C C . MET A 1 82 ? 1.911 37.406 -12.928 1.00 28.80 82 MET A C 1
ATOM 619 O O . MET A 1 82 ? 1.295 36.331 -12.891 1.00 28.58 82 MET A O 1
ATOM 624 N N . HIS A 1 83 ? 1.588 38.404 -13.757 1.00 28.20 83 HIS A N 1
ATOM 625 C CA . HIS A 1 83 ? 0.555 38.253 -14.773 1.00 27.91 83 HIS A CA 1
ATOM 626 C C . HIS A 1 83 ? 0.895 37.129 -15.739 1.00 27.97 83 HIS A C 1
ATOM 627 O O . HIS A 1 83 ? 0.045 36.283 -16.020 1.00 28.16 83 HIS A O 1
ATOM 634 N N . PHE A 1 84 ? 2.131 37.140 -16.249 1.00 27.84 84 PHE A N 1
ATOM 635 C CA . PHE A 1 84 ? 2.630 36.104 -17.157 1.00 27.71 84 PHE A CA 1
ATOM 636 C C . PHE A 1 84 ? 2.570 34.720 -16.510 1.00 28.02 84 PHE A C 1
ATOM 637 O O . PHE A 1 84 ? 2.140 33.759 -17.141 1.00 28.38 84 PHE A O 1
ATOM 645 N N . ALA A 1 85 ? 3.002 34.629 -15.256 1.00 28.29 85 ALA A N 1
ATOM 646 C CA . ALA A 1 85 ? 2.992 33.371 -14.510 1.00 28.83 85 ALA A CA 1
ATOM 647 C C . ALA A 1 85 ? 1.578 32.809 -14.337 1.00 29.35 85 ALA A C 1
ATOM 648 O O . ALA A 1 85 ? 1.366 31.598 -14.461 1.00 29.32 85 ALA A O 1
ATOM 650 N N . ARG A 1 86 ? 0.623 33.694 -14.051 1.00 30.08 86 ARG A N 1
ATOM 651 C CA . ARG A 1 86 ? -0.785 33.315 -13.896 1.00 30.86 86 ARG A CA 1
ATOM 652 C C . ARG A 1 86 ? -1.432 32.869 -15.201 1.00 31.14 86 ARG A C 1
ATOM 653 O O . ARG A 1 86 ? -2.290 31.980 -15.195 1.00 31.17 86 ARG A O 1
ATOM 661 N N . CYS A 1 87 ? -1.027 33.492 -16.308 1.00 31.57 87 CYS A N 1
ATOM 662 C CA . CYS A 1 87 ? -1.446 33.058 -17.641 1.00 32.03 87 CYS A CA 1
ATOM 663 C C . CYS A 1 87 ? -0.904 31.674 -17.941 1.00 32.17 87 CYS A C 1
ATOM 664 O O . CYS A 1 87 ? -1.615 30.834 -18.479 1.00 32.52 87 CYS A O 1
ATOM 667 N N . CYS A 1 88 ? 0.358 31.439 -17.591 1.00 32.41 88 CYS A N 1
ATOM 668 C CA . CYS A 1 88 ? 0.973 30.129 -17.780 1.00 32.84 88 CYS A CA 1
ATOM 669 C C . CYS A 1 88 ? 0.259 29.057 -16.974 1.00 32.53 88 CYS A C 1
ATOM 670 O O . CYS A 1 88 ? -0.076 27.998 -17.509 1.00 32.40 88 CYS A O 1
ATOM 673 N N . ALA A 1 89 ? 0.036 29.356 -15.695 1.00 32.51 89 ALA A N 1
ATOM 674 C CA . ALA A 1 89 ? -0.665 28.470 -14.775 1.00 32.61 89 ALA A CA 1
ATOM 675 C C . ALA A 1 89 ? -2.056 28.104 -15.282 1.00 32.86 89 ALA A C 1
ATOM 676 O O . ALA A 1 89 ? -2.369 26.923 -15.436 1.00 32.72 89 ALA A O 1
ATOM 678 N N . SER A 1 90 ? -2.874 29.118 -15.562 1.00 33.33 90 SER A N 1
ATOM 679 C CA . SER A 1 90 ? -4.256 28.905 -16.001 1.00 33.98 90 SER A CA 1
ATOM 680 C C . SER A 1 90 ? -4.368 28.184 -17.352 1.00 34.34 90 SER A C 1
ATOM 681 O O . SER A 1 90 ? -5.377 27.528 -17.628 1.00 34.73 90 SER A O 1
ATOM 684 N N . PHE A 1 91 ? -3.340 28.312 -18.190 1.00 34.79 91 PHE A N 1
ATOM 685 C CA . PHE A 1 91 ? -3.307 27.635 -19.493 1.00 35.07 91 PHE A CA 1
ATOM 686 C C . PHE A 1 91 ? -3.271 26.105 -19.371 1.00 35.30 91 PHE A C 1
ATOM 687 O O . PHE A 1 91 ? -3.845 25.403 -20.206 1.00 35.53 91 PHE A O 1
ATOM 695 N N . LYS A 1 92 ? -2.592 25.593 -18.347 1.00 35.53 92 LYS A N 1
ATOM 696 C CA . LYS A 1 92 ? -2.570 24.148 -18.091 1.00 35.79 92 LYS A CA 1
ATOM 697 C C . LYS A 1 92 ? -3.428 23.760 -16.883 1.00 35.81 92 LYS A C 1
ATOM 698 O O . LYS A 1 92 ? -3.220 22.713 -16.270 1.00 36.01 92 LYS A O 1
ATOM 704 N N . LYS A 1 93 ? -4.394 24.621 -16.564 1.00 35.86 93 LYS A N 1
ATOM 705 C CA . LYS A 1 93 ? -5.381 24.398 -15.502 1.00 36.15 93 LYS A CA 1
ATOM 706 C C . LYS A 1 93 ? -4.734 24.197 -14.134 1.00 36.12 93 LYS A C 1
ATOM 707 O O . LYS A 1 93 ? -5.163 23.367 -13.326 1.00 36.03 93 LYS A O 1
ATOM 713 N N . LYS A 1 94 ? -3.696 24.990 -13.896 1.00 36.07 94 LYS A N 1
ATOM 714 C CA . LYS A 1 94 ? -2.971 24.988 -12.638 1.00 35.92 94 LYS A CA 1
ATOM 715 C C . LYS A 1 94 ? -3.086 26.354 -11.974 1.00 35.59 94 LYS A C 1
ATOM 716 O O . LYS A 1 94 ? -3.628 27.298 -12.551 1.00 35.50 94 LYS A O 1
ATOM 722 N N . THR A 1 95 ? -2.607 26.442 -10.742 1.00 35.37 95 THR A N 1
ATOM 723 C CA . THR A 1 95 ? -2.498 27.725 -10.054 1.00 35.24 95 THR A CA 1
ATOM 724 C C . THR A 1 95 ? -1.057 27.968 -9.603 1.00 34.70 95 THR A C 1
ATOM 725 O O . THR A 1 95 ? -0.317 27.030 -9.318 1.00 34.77 95 THR A O 1
ATOM 729 N N . ILE A 1 96 ? -0.666 29.235 -9.576 1.00 34.39 96 ILE A N 1
ATOM 730 C CA . ILE A 1 96 ? 0.617 29.638 -9.014 1.00 33.92 96 ILE A CA 1
ATOM 731 C C . ILE A 1 96 ? 0.409 30.773 -8.011 1.00 33.71 96 ILE A C 1
ATOM 732 O O . ILE A 1 96 ? -0.290 31.740 -8.285 1.00 33.55 96 ILE A O 1
ATOM 737 N N . ASP A 1 97 ? 0.997 30.622 -6.831 1.00 33.84 97 ASP A N 1
ATOM 738 C CA . ASP A 1 97 ? 0.849 31.604 -5.758 1.00 33.85 97 ASP A CA 1
ATOM 739 C C . ASP A 1 97 ? 2.064 31.599 -4.840 1.00 33.96 97 ASP A C 1
ATOM 740 O O . ASP A 1 97 ? 2.949 30.752 -4.974 1.00 33.98 97 ASP A O 1
ATOM 745 N N . ASN A 1 98 ? 2.095 32.550 -3.909 1.00 34.21 98 ASN A N 1
ATOM 746 C CA . ASN A 1 98 ? 3.186 32.682 -2.951 1.00 34.33 98 ASN A CA 1
ATOM 747 C C . ASN A 1 98 ? 2.939 31.893 -1.665 1.00 34.38 98 ASN A C 1
ATOM 748 O O . ASN A 1 98 ? 3.445 32.253 -0.601 1.00 34.34 98 ASN A O 1
ATOM 753 N N . TYR A 1 99 ? 2.165 30.813 -1.767 1.00 34.58 99 TYR A N 1
ATOM 754 C CA . TYR A 1 99 ? 1.747 30.055 -0.587 1.00 34.77 99 TYR A CA 1
ATOM 755 C C . TYR A 1 99 ? 1.924 28.550 -0.732 1.00 34.31 99 TYR A C 1
ATOM 756 O O . TYR A 1 99 ? 2.965 28.014 -0.347 1.00 34.60 99 TYR A O 1
ATOM 765 N N . GLU A 1 100 ? 0.927 27.863 -1.276 1.00 33.72 100 GLU A N 1
ATOM 766 C CA . GLU A 1 100 ? 1.012 26.408 -1.416 1.00 33.21 100 GLU A CA 1
ATOM 767 C C . GLU A 1 100 ? 1.456 25.950 -2.810 1.00 32.16 100 GLU A C 1
ATOM 768 O O . GLU A 1 100 ? 1.924 24.821 -2.971 1.00 32.23 100 GLU A O 1
ATOM 774 N N . ASN A 1 101 ? 1.331 26.834 -3.801 1.00 30.83 101 ASN A N 1
ATOM 775 C CA . ASN A 1 101 ? 1.734 26.524 -5.173 1.00 29.37 101 ASN A CA 1
ATOM 776 C C . ASN A 1 101 ? 2.790 27.498 -5.749 1.00 28.27 101 ASN A C 1
ATOM 777 O O . ASN A 1 101 ? 2.531 28.160 -6.760 1.00 28.11 101 ASN A O 1
ATOM 782 N N . PRO A 1 102 ? 3.988 27.582 -5.124 1.00 27.15 102 PRO A N 1
ATOM 783 C CA . PRO A 1 102 ? 4.993 28.522 -5.627 1.00 26.07 102 PRO A CA 1
ATOM 784 C C . PRO A 1 102 ? 5.827 27.956 -6.783 1.00 25.27 102 PRO A C 1
ATOM 785 O O . PRO A 1 102 ? 6.645 28.682 -7.353 1.00 24.67 102 PRO A O 1
ATOM 789 N N . ILE A 1 103 ? 5.612 26.678 -7.118 1.00 24.41 103 ILE A N 1
ATOM 790 C CA . ILE A 1 103 ? 6.318 25.998 -8.214 1.00 23.76 103 ILE A CA 1
ATOM 791 C C . ILE A 1 103 ? 5.336 25.575 -9.306 1.00 23.83 103 ILE A C 1
ATOM 792 O O . ILE A 1 103 ? 4.340 24.896 -9.030 1.00 23.91 103 ILE A O 1
ATOM 797 N N . LEU A 1 104 ? 5.634 25.971 -10.543 1.00 23.71 104 LEU A N 1
ATOM 798 C CA . LEU A 1 104 ? 4.791 25.663 -11.694 1.00 23.41 104 LEU A CA 1
ATOM 799 C C . LEU A 1 104 ? 5.577 25.060 -12.863 1.00 23.44 104 LEU A C 1
ATOM 800 O O . LEU A 1 104 ? 6.620 25.583 -13.262 1.00 23.30 104 LEU A O 1
ATOM 805 N N . SER A 1 105 ? 5.064 23.949 -13.386 1.00 23.60 105 SER A N 1
ATOM 806 C CA . SER A 1 105 ? 5.495 23.388 -14.664 1.00 23.69 105 SER A CA 1
ATOM 807 C C . SER A 1 105 ? 4.355 23.536 -15.660 1.00 23.95 105 SER A C 1
ATOM 808 O O . SER A 1 105 ? 3.297 22.937 -15.497 1.00 23.81 105 SER A O 1
ATOM 811 N N . SER A 1 106 ? 4.568 24.349 -16.686 1.00 24.57 106 SER A N 1
ATOM 812 C CA . SER A 1 106 ? 3.528 24.621 -17.657 1.00 25.01 106 SER A CA 1
ATOM 813 C C . SER A 1 106 ? 4.109 24.658 -19.066 1.00 25.50 106 SER A C 1
ATOM 814 O O . SER A 1 106 ? 5.203 24.134 -19.309 1.00 25.41 106 SER A O 1
ATOM 817 N N . ASN A 1 107 ? 3.366 25.258 -19.992 1.00 26.15 107 ASN A N 1
ATOM 818 C CA . ASN A 1 107 ? 3.810 25.411 -21.375 1.00 27.24 107 ASN A CA 1
ATOM 819 C C . ASN A 1 107 ? 3.446 26.781 -21.929 1.00 27.71 107 ASN A C 1
ATOM 820 O O . ASN A 1 107 ? 2.543 27.445 -21.415 1.00 27.86 107 ASN A O 1
ATOM 825 N N . LEU A 1 108 ? 4.162 27.201 -22.970 1.00 28.43 108 LEU A N 1
ATOM 826 C CA . LEU A 1 108 ? 3.756 28.355 -23.766 1.00 28.93 108 LEU A CA 1
ATOM 827 C C . LEU A 1 108 ? 2.877 27.868 -24.925 1.00 29.48 108 LEU A C 1
ATOM 828 O O . LEU A 1 108 ? 2.750 26.659 -25.141 1.00 29.47 108 LEU A O 1
ATOM 833 N N . ALA A 1 109 ? 2.278 28.805 -25.661 1.00 30.20 109 ALA A N 1
ATOM 834 C CA . ALA A 1 109 ? 1.304 28.488 -26.711 1.00 30.92 109 ALA A CA 1
ATOM 835 C C . ALA A 1 109 ? 1.830 27.547 -27.804 1.00 31.45 109 ALA A C 1
ATOM 836 O O . ALA A 1 109 ? 1.125 26.636 -28.222 1.00 31.80 109 ALA A O 1
ATOM 838 N N . ASN A 1 110 ? 3.059 27.774 -28.260 1.00 32.08 110 ASN A N 1
ATOM 839 C CA . ASN A 1 110 ? 3.697 26.899 -29.252 1.00 32.63 110 ASN A CA 1
ATOM 840 C C . ASN A 1 110 ? 4.269 25.613 -28.635 1.00 32.56 110 ASN A C 1
ATOM 841 O O . ASN A 1 110 ? 4.969 24.851 -29.303 1.00 32.56 110 ASN A O 1
ATOM 846 N N . GLY A 1 111 ? 3.996 25.397 -27.352 1.00 32.71 111 GLY A N 1
ATOM 847 C CA . GLY A 1 111 ? 4.305 24.121 -26.706 1.00 32.87 111 GLY A CA 1
ATOM 848 C C . GLY A 1 111 ? 5.627 24.002 -25.968 1.00 32.78 111 GLY A C 1
ATOM 849 O O . GLY A 1 111 ? 5.916 22.945 -25.400 1.00 32.92 111 GLY A O 1
ATOM 850 N N . GLU A 1 112 ? 6.429 25.069 -25.968 1.00 32.40 112 GLU A N 1
ATOM 851 C CA . GLU A 1 112 ? 7.666 25.074 -25.178 1.00 31.99 112 GLU A CA 1
ATOM 852 C C . GLU A 1 112 ? 7.377 25.013 -23.680 1.00 31.21 112 GLU A C 1
ATOM 853 O O . GLU A 1 112 ? 6.404 25.593 -23.207 1.00 31.41 112 GLU A O 1
ATOM 859 N N . ARG A 1 113 ? 8.212 24.275 -22.953 1.00 30.16 113 ARG A N 1
ATOM 860 C CA . ARG A 1 113 ? 8.023 24.075 -21.525 1.00 29.20 113 ARG A CA 1
ATOM 861 C C . ARG A 1 113 ? 8.480 25.289 -20.735 1.00 28.02 113 ARG A C 1
ATOM 862 O O . ARG A 1 113 ? 9.494 25.910 -21.068 1.00 27.57 113 ARG A O 1
ATOM 870 N N . VAL A 1 114 ? 7.709 25.624 -19.701 1.00 26.66 114 VAL A N 1
ATOM 871 C CA . VAL A 1 114 ? 8.029 26.721 -18.788 1.00 25.33 114 VAL A CA 1
ATOM 872 C C . VAL A 1 114 ? 8.095 26.197 -17.359 1.00 24.64 114 VAL A C 1
ATOM 873 O O . VAL A 1 114 ? 7.208 25.460 -16.911 1.00 24.29 114 VAL A O 1
ATOM 877 N N . GLN A 1 115 ? 9.152 26.579 -16.650 1.00 23.58 115 GLN A N 1
ATOM 878 C CA . GLN A 1 115 ? 9.256 26.305 -15.232 1.00 22.60 115 GLN A CA 1
ATOM 879 C C . GLN A 1 115 ? 9.293 27.645 -14.515 1.00 22.35 115 GLN A C 1
ATOM 880 O O . GLN A 1 115 ? 10.144 28.489 -14.820 1.00 22.36 115 GLN A O 1
ATOM 886 N N . ILE A 1 116 ? 8.358 27.839 -13.584 1.00 21.85 116 ILE A N 1
ATOM 887 C CA . ILE A 1 116 ? 8.266 29.083 -12.818 1.00 21.57 116 ILE A CA 1
ATOM 888 C C . ILE A 1 116 ? 8.332 28.812 -11.310 1.00 21.75 116 ILE A C 1
ATOM 889 O O . ILE A 1 116 ? 7.639 27.924 -10.795 1.00 21.65 116 ILE A O 1
ATOM 894 N N . VAL A 1 117 ? 9.203 29.559 -10.627 1.00 21.82 117 VAL A N 1
ATOM 895 C CA . VAL A 1 117 ? 9.358 29.465 -9.172 1.00 21.85 117 VAL A CA 1
ATOM 896 C C . VAL A 1 117 ? 9.148 30.840 -8.520 1.00 21.98 117 VAL A C 1
ATOM 897 O O . VAL A 1 117 ? 9.649 31.854 -9.013 1.00 21.75 117 VAL A O 1
ATOM 901 N N . LEU A 1 118 ? 8.380 30.863 -7.431 1.00 22.03 118 LEU A N 1
ATOM 902 C CA . LEU A 1 118 ? 8.071 32.096 -6.718 1.00 22.40 118 LEU A CA 1
ATOM 903 C C . LEU A 1 118 ? 8.525 32.033 -5.272 1.00 22.63 118 LEU A C 1
ATOM 904 O O . LEU A 1 118 ? 8.913 30.972 -4.788 1.00 22.81 118 LEU A O 1
ATOM 909 N N . SER A 1 119 ? 8.489 33.185 -4.603 1.00 23.11 119 SER A N 1
ATOM 910 C CA . SER A 1 119 ? 8.622 33.265 -3.157 1.00 23.81 119 SER A CA 1
ATOM 911 C C . SER A 1 119 ? 7.476 32.460 -2.548 1.00 24.25 119 SER A C 1
ATOM 912 O O . SER A 1 119 ? 6.353 32.541 -3.045 1.00 24.53 119 SER A O 1
ATOM 915 N N . PRO A 1 120 ? 7.733 31.704 -1.461 1.00 24.57 120 PRO A N 1
ATOM 916 C CA . PRO A 1 120 ? 8.947 31.611 -0.642 1.00 24.74 120 PRO A CA 1
ATOM 917 C C . PRO A 1 120 ? 10.000 30.558 -1.052 1.00 24.89 120 PRO A C 1
ATOM 918 O O . PRO A 1 120 ? 10.958 30.339 -0.310 1.00 24.90 120 PRO A O 1
ATOM 922 N N . VAL A 1 121 ? 9.843 29.927 -2.214 1.00 25.21 121 VAL A N 1
ATOM 923 C CA . VAL A 1 121 ? 10.861 28.989 -2.704 1.00 25.49 121 VAL A CA 1
ATOM 924 C C . VAL A 1 121 ? 12.100 29.736 -3.241 1.00 25.84 121 VAL A C 1
ATOM 925 O O . VAL A 1 121 ? 13.232 29.284 -3.059 1.00 25.66 121 VAL A O 1
ATOM 929 N N . THR A 1 122 ? 11.877 30.890 -3.867 1.00 26.21 122 THR A N 1
ATOM 930 C CA . THR A 1 122 ? 12.974 31.774 -4.268 1.00 26.68 122 THR A CA 1
ATOM 931 C C . THR A 1 122 ? 13.471 32.603 -3.078 1.00 27.08 122 THR A C 1
ATOM 932 O O . THR A 1 122 ? 12.859 32.587 -2.007 1.00 27.20 122 THR A O 1
ATOM 936 N N . VAL A 1 123 ? 14.571 33.328 -3.282 1.00 27.41 123 VAL A N 1
ATOM 937 C CA . VAL A 1 123 ? 15.281 34.030 -2.208 1.00 27.87 123 VAL A CA 1
ATOM 938 C C . VAL A 1 123 ? 14.486 35.124 -1.449 1.00 28.30 123 VAL A C 1
ATOM 939 O O . VAL A 1 123 ? 14.652 35.267 -0.236 1.00 28.37 123 VAL A O 1
ATOM 943 N N . ASN A 1 124 ? 13.638 35.883 -2.147 1.00 28.92 124 ASN A N 1
ATOM 944 C CA . ASN A 1 124 ? 12.808 36.940 -1.518 1.00 29.72 124 ASN A CA 1
ATOM 945 C C . ASN A 1 124 ? 11.518 37.224 -2.309 1.00 30.35 124 ASN A C 1
ATOM 946 O O . ASN A 1 124 ? 11.333 36.628 -3.373 1.00 30.32 124 ASN A O 1
ATOM 951 N N . ASP A 1 125 ? 10.630 38.108 -1.816 1.00 31.27 125 ASP A N 1
ATOM 952 C CA . ASP A 1 125 ? 9.350 38.372 -2.538 1.00 31.88 125 ASP A CA 1
ATOM 953 C C . ASP A 1 125 ? 9.512 39.083 -3.876 1.00 31.86 125 ASP A C 1
ATOM 954 O O . ASP A 1 125 ? 8.543 39.183 -4.635 1.00 31.99 125 ASP A O 1
ATOM 959 N N . GLU A 1 126 ? 10.696 39.620 -4.155 1.00 31.68 126 GLU A N 1
ATOM 960 C CA . GLU A 1 126 ? 10.900 40.344 -5.412 1.00 31.59 126 GLU A CA 1
ATOM 961 C C . GLU A 1 126 ? 11.628 39.502 -6.467 1.00 30.91 126 GLU A C 1
ATOM 962 O O . GLU A 1 126 ? 12.025 40.009 -7.522 1.00 31.10 126 GLU A O 1
ATOM 968 N N . THR A 1 127 ? 11.755 38.206 -6.177 1.00 29.81 127 THR A N 1
ATOM 969 C CA . THR A 1 127 ? 12.464 37.257 -7.035 1.00 28.62 127 THR A CA 1
ATOM 970 C C . THR A 1 127 ? 11.511 36.226 -7.653 1.00 27.71 127 THR A C 1
ATOM 971 O O . THR A 1 127 ? 10.877 35.437 -6.942 1.00 27.16 127 THR A O 1
ATOM 975 N N . ILE A 1 128 ? 11.420 36.268 -8.982 1.00 26.55 128 ILE A N 1
ATOM 976 C CA . ILE A 1 128 ? 10.640 35.320 -9.772 1.00 25.66 128 ILE A CA 1
ATOM 977 C C . ILE A 1 128 ? 11.570 34.599 -10.763 1.00 25.10 128 ILE A C 1
ATOM 978 O O . ILE A 1 128 ? 12.299 35.234 -11.533 1.00 24.89 128 ILE A O 1
ATOM 983 N N . SER A 1 129 ? 11.552 33.272 -10.721 1.00 24.32 129 SER A N 1
ATOM 984 C CA . SER A 1 129 ? 12.400 32.468 -11.593 1.00 23.77 129 SER A CA 1
ATOM 985 C C . SER A 1 129 ? 11.599 31.862 -12.751 1.00 23.70 129 SER A C 1
ATOM 986 O O . SER A 1 129 ? 10.522 31.283 -12.551 1.00 23.84 129 SER A O 1
ATOM 989 N N . ILE A 1 130 ? 12.128 32.006 -13.963 1.00 23.30 130 ILE A N 1
ATOM 990 C CA . ILE A 1 130 ? 11.481 31.481 -15.162 1.00 23.03 130 ILE A CA 1
ATOM 991 C C . ILE A 1 130 ? 12.512 30.781 -16.046 1.00 23.16 130 ILE A C 1
ATOM 992 O O . ILE A 1 130 ? 13.577 31.322 -16.315 1.00 23.39 130 ILE A O 1
ATOM 997 N N . SER A 1 131 ? 12.193 29.563 -16.470 1.00 23.38 131 SER A N 1
ATOM 998 C CA . SER A 1 131 ? 13.038 28.796 -17.385 1.00 23.52 131 SER A CA 1
ATOM 999 C C . SER A 1 131 ? 12.196 28.259 -18.545 1.00 23.71 131 SER A C 1
ATOM 1000 O O . SER A 1 131 ? 11.265 27.485 -18.332 1.00 23.57 131 SER A O 1
ATOM 1003 N N . ILE A 1 132 ? 12.516 28.693 -19.760 1.00 24.24 132 ILE A N 1
ATOM 1004 C CA . ILE A 1 132 ? 11.805 28.263 -20.965 1.00 24.83 132 ILE A CA 1
ATOM 1005 C C . ILE A 1 132 ? 12.697 27.367 -21.814 1.00 25.84 132 ILE A C 1
ATOM 1006 O O . ILE A 1 132 ? 13.756 27.786 -22.277 1.00 25.85 132 ILE A O 1
ATOM 1011 N N . ARG A 1 133 ? 12.269 26.126 -22.004 1.00 27.45 133 ARG A N 1
ATOM 1012 C CA . ARG A 1 133 ? 12.977 25.201 -22.871 1.00 29.25 133 ARG A CA 1
ATOM 1013 C C . ARG A 1 133 ? 12.474 25.340 -24.303 1.00 30.31 133 ARG A C 1
ATOM 1014 O O . ARG A 1 133 ? 11.265 25.306 -24.555 1.00 30.20 133 ARG A O 1
ATOM 1022 N N . ILE A 1 134 ? 13.409 25.494 -25.234 1.00 31.79 134 ILE A N 1
ATOM 1023 C CA . ILE A 1 134 ? 13.091 25.605 -26.653 1.00 33.35 134 ILE A CA 1
ATOM 1024 C C . ILE A 1 134 ? 13.241 24.233 -27.330 1.00 34.66 134 ILE A C 1
ATOM 1025 O O . ILE A 1 134 ? 14.302 23.607 -27.238 1.00 34.82 134 ILE A O 1
ATOM 1030 N N . PRO A 1 135 ? 12.182 23.763 -28.018 1.00 36.07 135 PRO A N 1
ATOM 1031 C CA . PRO A 1 135 ? 12.179 22.452 -28.680 1.00 37.17 135 PRO A CA 1
ATOM 1032 C C . PRO A 1 135 ? 13.248 22.306 -29.772 1.00 38.36 135 PRO A C 1
ATOM 1033 O O . PRO A 1 135 ? 13.612 23.291 -30.418 1.00 38.47 135 PRO A O 1
ATOM 1037 N N . SER A 1 136 ? 13.749 21.083 -29.954 1.00 39.73 136 SER A N 1
ATOM 1038 C CA . SER A 1 136 ? 14.729 20.785 -31.001 1.00 41.03 136 SER A CA 1
ATOM 1039 C C . SER A 1 136 ? 14.103 20.961 -32.380 1.00 41.50 136 SER A C 1
ATOM 1040 O O . SER A 1 136 ? 13.267 20.151 -32.792 1.00 41.93 136 SER A O 1
ATOM 1043 N N . LYS A 1 137 ? 14.510 22.020 -33.081 1.00 42.03 137 LYS A N 1
ATOM 1044 C CA . LYS A 1 137 ? 13.897 22.384 -34.364 1.00 42.51 137 LYS A CA 1
ATOM 1045 C C . LYS A 1 137 ? 14.615 21.820 -35.600 1.00 42.34 137 LYS A C 1
ATOM 1046 O O . LYS A 1 137 ? 14.049 20.987 -36.317 1.00 42.71 137 LYS A O 1
ATOM 1052 N N . THR A 1 138 ? 15.843 22.279 -35.843 1.00 41.86 138 THR A N 1
ATOM 1053 C CA . THR A 1 138 ? 16.607 21.919 -37.047 1.00 41.40 138 THR A CA 1
ATOM 1054 C C . THR A 1 138 ? 16.881 20.410 -37.163 1.00 40.77 138 THR A C 1
ATOM 1055 O O . THR A 1 138 ? 17.259 19.747 -36.187 1.00 40.67 138 THR A O 1
ATOM 1059 N N . THR A 1 139 ? 16.669 19.886 -38.369 1.00 40.02 139 THR A N 1
ATOM 1060 C CA . THR A 1 139 ? 16.898 18.476 -38.669 1.00 39.15 139 THR A CA 1
ATOM 1061 C C . THR A 1 139 ? 18.212 18.283 -39.430 1.00 38.47 139 THR A C 1
ATOM 1062 O O . THR A 1 139 ? 18.412 18.858 -40.504 1.00 38.58 139 THR A O 1
ATOM 1066 N N . TYR A 1 140 ? 19.100 17.477 -38.857 1.00 37.44 140 TYR A N 1
ATOM 1067 C CA . TYR A 1 140 ? 20.387 17.160 -39.463 1.00 36.63 140 TYR A CA 1
ATOM 1068 C C . TYR A 1 140 ? 20.397 15.750 -40.058 1.00 35.96 140 TYR A C 1
ATOM 1069 O O . TYR A 1 140 ? 19.820 14.829 -39.479 1.00 36.02 140 TYR A O 1
ATOM 1078 N N . PRO A 1 141 ? 21.062 15.574 -41.217 1.00 35.30 141 PRO A N 1
ATOM 1079 C CA . PRO A 1 141 ? 21.276 14.225 -41.734 1.00 34.72 141 PRO A CA 1
ATOM 1080 C C . PRO A 1 141 ? 22.370 13.515 -40.940 1.00 34.21 141 PRO A C 1
ATOM 1081 O O . PRO A 1 141 ? 23.242 14.173 -40.366 1.00 34.11 141 PRO A O 1
ATOM 1085 N N . HIS A 1 142 ? 22.328 12.186 -40.911 1.00 33.71 142 HIS A N 1
ATOM 1086 C CA . HIS A 1 142 ? 23.311 11.401 -40.156 1.00 33.16 142 HIS A CA 1
ATOM 1087 C C . HIS A 1 142 ? 24.760 11.618 -40.630 1.00 33.26 142 HIS A C 1
ATOM 1088 O O . HIS A 1 142 ? 25.712 11.414 -39.866 1.00 33.21 142 HIS A O 1
ATOM 1095 N N . SER A 1 143 ? 24.911 12.037 -41.887 1.00 33.18 143 SER A N 1
ATOM 1096 C CA . SER A 1 143 ? 26.204 12.434 -42.444 1.00 33.12 143 SER A CA 1
ATOM 1097 C C . SER A 1 143 ? 26.867 13.574 -41.661 1.00 33.18 143 SER A C 1
ATOM 1098 O O . SER A 1 143 ? 28.088 13.581 -41.506 1.00 33.07 143 SER A O 1
ATOM 1101 N N . PHE A 1 144 ? 26.063 14.526 -41.178 1.00 33.46 144 PHE A N 1
ATOM 1102 C CA . PHE A 1 144 ? 26.550 15.615 -40.312 1.00 33.63 144 PHE A CA 1
ATOM 1103 C C . PHE A 1 144 ? 27.242 15.061 -39.060 1.00 33.33 144 PHE A C 1
ATOM 1104 O O . PHE A 1 144 ? 28.311 15.544 -38.683 1.00 33.49 144 PHE A O 1
ATOM 1112 N N . PHE A 1 145 ? 26.636 14.050 -38.435 1.00 32.92 145 PHE A N 1
ATOM 1113 C CA . PHE A 1 145 ? 27.211 13.409 -37.249 1.00 32.71 145 PHE A CA 1
ATOM 1114 C C . PHE A 1 145 ? 28.529 12.697 -37.552 1.00 32.92 145 PHE A C 1
ATOM 1115 O O . PHE A 1 145 ? 29.490 12.818 -36.798 1.00 33.00 145 PHE A O 1
ATOM 1123 N N . GLU A 1 146 ? 28.570 11.967 -38.662 1.00 33.36 146 GLU A N 1
ATOM 1124 C CA . GLU A 1 146 ? 29.803 11.334 -39.138 1.00 33.96 146 GLU A CA 1
ATOM 1125 C C . GLU A 1 146 ? 30.898 12.341 -39.520 1.00 34.18 146 GLU A C 1
ATOM 1126 O O . GLU A 1 146 ? 32.075 12.090 -39.278 1.00 34.34 146 GLU A O 1
ATOM 1132 N N . GLU A 1 147 ? 30.507 13.467 -40.115 1.00 34.43 147 GLU A N 1
ATOM 1133 C CA . GLU A 1 147 ? 31.458 14.494 -40.566 1.00 34.80 147 GLU A CA 1
ATOM 1134 C C . GLU A 1 147 ? 32.023 15.339 -39.425 1.00 34.63 147 GLU A C 1
ATOM 1135 O O . GLU A 1 147 ? 33.162 15.801 -39.497 1.00 34.50 147 GLU A O 1
ATOM 1141 N N . GLN A 1 148 ? 31.213 15.560 -38.392 1.00 34.51 148 GLN A N 1
ATOM 1142 C CA . GLN A 1 148 ? 31.575 16.491 -37.326 1.00 34.34 148 GLN A CA 1
ATOM 1143 C C . GLN A 1 148 ? 32.161 15.832 -36.079 1.00 34.12 148 GLN A C 1
ATOM 1144 O O . GLN A 1 148 ? 32.374 16.495 -35.063 1.00 34.24 148 GLN A O 1
ATOM 1150 N N . GLY A 1 149 ? 32.430 14.530 -36.172 1.00 33.80 149 GLY A N 1
ATOM 1151 C CA . GLY A 1 149 ? 33.174 13.813 -35.140 1.00 33.51 149 GLY A CA 1
ATOM 1152 C C . GLY A 1 149 ? 32.374 13.258 -33.975 1.00 33.25 149 GLY A C 1
ATOM 1153 O O . GLY A 1 149 ? 32.912 13.106 -32.876 1.00 33.41 149 GLY A O 1
ATOM 1154 N N . PHE A 1 150 ? 31.099 12.947 -34.220 1.00 32.97 150 PHE A N 1
ATOM 1155 C CA . PHE A 1 150 ? 30.203 12.360 -33.212 1.00 32.41 150 PHE A CA 1
ATOM 1156 C C . PHE A 1 150 ? 30.728 11.036 -32.646 1.00 32.63 150 PHE A C 1
ATOM 1157 O O . PHE A 1 150 ? 30.603 10.781 -31.452 1.00 32.63 150 PHE A O 1
ATOM 1165 N N . TYR A 1 151 ? 31.315 10.208 -33.505 1.00 33.01 151 TYR A N 1
ATOM 1166 C CA . TYR A 1 151 ? 31.769 8.870 -33.124 1.00 33.64 151 TYR A CA 1
ATOM 1167 C C . TYR A 1 151 ? 33.273 8.794 -32.801 1.00 34.31 151 TYR A C 1
ATOM 1168 O O . TYR A 1 151 ? 33.787 7.720 -32.470 1.00 34.10 151 TYR A O 1
ATOM 1177 N N . ASN A 1 152 ? 33.963 9.932 -32.892 1.00 35.29 152 ASN A N 1
ATOM 1178 C CA . ASN A 1 152 ? 35.433 9.984 -32.807 1.00 36.37 152 ASN A CA 1
ATOM 1179 C C . ASN A 1 152 ? 36.074 9.454 -31.522 1.00 37.10 152 ASN A C 1
ATOM 1180 O O . ASN A 1 152 ? 37.221 9.016 -31.555 1.00 37.26 152 ASN A O 1
ATOM 1185 N N . LEU A 1 153 ? 35.343 9.500 -30.408 1.00 38.08 153 LEU A N 1
ATOM 1186 C CA . LEU A 1 153 ? 35.853 9.009 -29.120 1.00 39.06 153 LEU A CA 1
ATOM 1187 C C . LEU A 1 153 ? 35.852 7.483 -29.017 1.00 39.92 153 LEU A C 1
ATOM 1188 O O . LEU A 1 153 ? 36.583 6.917 -28.206 1.00 40.09 153 LEU A O 1
ATOM 1193 N N . LEU A 1 154 ? 35.039 6.823 -29.837 1.00 41.08 154 LEU A N 1
ATOM 1194 C CA . LEU A 1 154 ? 34.939 5.366 -29.820 1.00 42.23 154 LEU A CA 1
ATOM 1195 C C . LEU A 1 154 ? 36.125 4.742 -30.545 1.00 43.29 154 LEU A C 1
ATOM 1196 O O . LEU A 1 154 ? 36.437 5.115 -31.679 1.00 43.41 154 LEU A O 1
ATOM 1201 N N . ASP A 1 155 ? 36.788 3.793 -29.888 1.00 44.61 155 ASP A N 1
ATOM 1202 C CA . ASP A 1 155 ? 37.992 3.175 -30.447 1.00 45.93 155 ASP A CA 1
ATOM 1203 C C . ASP A 1 155 ? 37.677 2.141 -31.535 1.00 46.56 155 ASP A C 1
ATOM 1204 O O . ASP A 1 155 ? 38.584 1.520 -32.097 1.00 46.75 155 ASP A O 1
ATOM 1209 N N . ASN A 1 156 ? 36.389 1.981 -31.828 1.00 47.32 156 ASN A N 1
ATOM 1210 C CA . ASN A 1 156 ? 35.908 1.103 -32.895 1.00 48.02 156 ASN A CA 1
ATOM 1211 C C . ASN A 1 156 ? 34.939 1.851 -33.823 1.00 48.25 156 ASN A C 1
ATOM 1212 O O . ASN A 1 156 ? 33.860 1.348 -34.155 1.00 48.43 156 ASN A O 1
ATOM 1217 N N . LYS A 1 157 ? 35.351 3.049 -34.243 1.00 48.37 157 LYS A N 1
ATOM 1218 C CA . LYS A 1 157 ? 34.497 4.010 -34.953 1.00 48.42 157 LYS A CA 1
ATOM 1219 C C . LYS A 1 157 ? 33.565 3.399 -36.010 1.00 48.33 157 LYS A C 1
ATOM 1220 O O . LYS A 1 157 ? 32.349 3.390 -35.827 1.00 48.37 157 LYS A O 1
ATOM 1226 N N . GLU A 1 158 ? 34.141 2.883 -37.097 1.00 48.21 158 GLU A N 1
ATOM 1227 C CA . GLU A 1 158 ? 33.365 2.399 -38.244 1.00 48.00 158 GLU A CA 1
ATOM 1228 C C . GLU A 1 158 ? 32.514 1.157 -37.953 1.00 47.56 158 GLU A C 1
ATOM 1229 O O . GLU A 1 158 ? 31.496 0.930 -38.616 1.00 47.41 158 GLU A O 1
ATOM 1235 N N . GLN A 1 159 ? 32.935 0.364 -36.969 1.00 47.05 159 GLN A N 1
ATOM 1236 C CA . GLN A 1 159 ? 32.165 -0.800 -36.518 1.00 46.66 159 GLN A CA 1
ATOM 1237 C C . GLN A 1 159 ? 30.893 -0.383 -35.772 1.00 45.88 159 GLN A C 1
ATOM 1238 O O . GLN A 1 159 ? 29.851 -1.031 -35.898 1.00 45.88 159 GLN A O 1
ATOM 1244 N N . ALA A 1 160 ? 30.996 0.695 -34.995 1.00 44.93 160 ALA A N 1
ATOM 1245 C CA . ALA A 1 160 ? 29.880 1.227 -34.215 1.00 43.97 160 ALA A CA 1
ATOM 1246 C C . ALA A 1 160 ? 28.826 1.861 -35.120 1.00 43.42 160 ALA A C 1
ATOM 1247 O O . ALA A 1 160 ? 27.621 1.706 -34.891 1.00 43.30 160 ALA A O 1
ATOM 1249 N N . ILE A 1 161 ? 29.296 2.575 -36.143 1.00 42.50 161 ILE A N 1
ATOM 1250 C CA . ILE A 1 161 ? 28.428 3.217 -37.121 1.00 41.65 161 ILE A CA 1
ATOM 1251 C C . ILE A 1 161 ? 27.650 2.165 -37.915 1.00 41.09 161 ILE A C 1
ATOM 1252 O O . ILE A 1 161 ? 26.454 2.323 -38.162 1.00 41.00 161 ILE A O 1
ATOM 1257 N N . SER A 1 162 ? 28.330 1.085 -38.290 1.00 40.36 162 SER A N 1
ATOM 1258 C CA . SER A 1 162 ? 27.682 -0.041 -38.959 1.00 39.67 162 SER A CA 1
ATOM 1259 C C . SER A 1 162 ? 26.639 -0.702 -38.056 1.00 39.10 162 SER A C 1
ATOM 1260 O O . SER A 1 162 ? 25.553 -1.060 -38.512 1.00 38.99 162 SER A O 1
ATOM 1263 N N . ALA A 1 163 ? 26.977 -0.843 -36.776 1.00 38.49 163 ALA A N 1
ATOM 1264 C CA . ALA A 1 163 ? 26.091 -1.466 -35.791 1.00 37.98 163 ALA A CA 1
ATOM 1265 C C . ALA A 1 163 ? 24.781 -0.695 -35.608 1.00 37.53 163 ALA A C 1
ATOM 1266 O O . ALA A 1 163 ? 23.712 -1.299 -35.572 1.00 37.39 163 ALA A O 1
ATOM 1268 N N . ILE A 1 164 ? 24.864 0.634 -35.517 1.00 37.13 164 ILE A N 1
ATOM 1269 C CA . ILE A 1 164 ? 23.667 1.474 -35.393 1.00 36.82 164 ILE A CA 1
ATOM 1270 C C . ILE A 1 164 ? 22.808 1.420 -36.661 1.00 36.48 164 ILE A C 1
ATOM 1271 O O . ILE A 1 164 ? 21.597 1.252 -36.579 1.00 36.42 164 ILE A O 1
ATOM 1276 N N . LYS A 1 165 ? 23.448 1.522 -37.824 1.00 36.26 165 LYS A N 1
ATOM 1277 C CA . LYS A 1 165 ? 22.755 1.461 -39.112 1.00 35.86 165 LYS A CA 1
ATOM 1278 C C . LYS A 1 165 ? 22.063 0.119 -39.331 1.00 35.74 165 LYS A C 1
ATOM 1279 O O . LYS A 1 165 ? 20.890 0.081 -39.705 1.00 35.78 165 LYS A O 1
ATOM 1285 N N . ASP A 1 166 ? 22.790 -0.971 -39.089 1.00 35.56 166 ASP A N 1
ATOM 1286 C CA . ASP A 1 166 ? 22.270 -2.324 -39.300 1.00 35.66 166 ASP A CA 1
ATOM 1287 C C . ASP A 1 166 ? 21.271 -2.751 -38.216 1.00 35.21 166 ASP A C 1
ATOM 1288 O O . ASP A 1 166 ? 20.335 -3.508 -38.494 1.00 35.14 166 ASP A O 1
ATOM 1293 N N . GLY A 1 167 ? 21.483 -2.262 -36.991 1.00 34.69 167 GLY A N 1
ATOM 1294 C CA . GLY A 1 167 ? 20.591 -2.516 -35.862 1.00 34.07 167 GLY A CA 1
ATOM 1295 C C . GLY A 1 167 ? 19.250 -1.822 -35.998 1.00 33.75 167 GLY A C 1
ATOM 1296 O O . GLY A 1 167 ? 18.207 -2.424 -35.744 1.00 33.75 167 GLY A O 1
ATOM 1297 N N . ILE A 1 168 ? 19.279 -0.552 -36.399 1.00 33.48 168 ILE A N 1
ATOM 1298 C CA . ILE A 1 168 ? 18.060 0.204 -36.716 1.00 33.05 168 ILE A CA 1
ATOM 1299 C C . ILE A 1 168 ? 17.295 -0.444 -37.879 1.00 32.85 168 ILE A C 1
ATOM 1300 O O . ILE A 1 168 ? 16.068 -0.517 -37.851 1.00 32.93 168 ILE A O 1
ATOM 1305 N N . ALA A 1 169 ? 18.026 -0.926 -38.883 1.00 32.62 169 ALA A N 1
ATOM 1306 C CA . ALA A 1 169 ? 17.434 -1.538 -40.079 1.00 32.47 169 ALA A CA 1
ATOM 1307 C C . ALA A 1 169 ? 16.691 -2.847 -39.801 1.00 32.33 169 ALA A C 1
ATOM 1308 O O . ALA A 1 169 ? 15.625 -3.094 -40.367 1.00 32.41 169 ALA A O 1
ATOM 1310 N N . ILE A 1 170 ? 17.251 -3.673 -38.923 1.00 32.23 170 ILE A N 1
ATOM 1311 C CA . ILE A 1 170 ? 16.689 -4.988 -38.617 1.00 32.32 170 ILE A CA 1
ATOM 1312 C C . ILE A 1 170 ? 15.619 -4.950 -37.499 1.00 32.17 170 ILE A C 1
ATOM 1313 O O . ILE A 1 170 ? 14.923 -5.936 -37.252 1.00 32.52 170 ILE A O 1
ATOM 1318 N N . GLY A 1 171 ? 15.475 -3.806 -36.837 1.00 31.71 171 GLY A N 1
ATOM 1319 C CA . GLY A 1 171 ? 14.430 -3.639 -35.826 1.00 31.24 171 GLY A CA 1
ATOM 1320 C C . GLY A 1 171 ? 14.865 -3.896 -34.390 1.00 30.82 171 GLY A C 1
ATOM 1321 O O . GLY A 1 171 ? 14.106 -4.443 -33.594 1.00 30.70 171 GLY A O 1
ATOM 1322 N N . LYS A 1 172 ? 16.088 -3.501 -34.058 1.00 30.44 172 LYS A N 1
ATOM 1323 C CA . LYS A 1 172 ? 16.566 -3.587 -32.687 1.00 30.08 172 LYS A CA 1
ATOM 1324 C C . LYS A 1 172 ? 15.968 -2.465 -31.845 1.00 29.69 172 LYS A C 1
ATOM 1325 O O . LYS A 1 172 ? 15.656 -1.392 -32.363 1.00 30.05 172 LYS A O 1
ATOM 1331 N N . ASN A 1 173 ? 15.771 -2.740 -30.558 1.00 28.88 173 ASN A N 1
ATOM 1332 C CA . ASN A 1 173 ? 15.295 -1.755 -29.593 1.00 28.03 173 ASN A CA 1
ATOM 1333 C C . ASN A 1 173 ? 16.440 -0.847 -29.155 1.00 27.34 173 ASN A C 1
ATOM 1334 O O . ASN A 1 173 ? 17.364 -1.286 -28.465 1.00 27.40 173 ASN A O 1
ATOM 1339 N N . VAL A 1 174 ? 16.373 0.416 -29.565 1.00 26.40 174 VAL A N 1
ATOM 1340 C CA . VAL A 1 174 ? 17.471 1.361 -29.356 1.00 25.26 174 VAL A CA 1
ATOM 1341 C C . VAL A 1 174 ? 17.073 2.513 -28.425 1.00 24.76 174 VAL A C 1
ATOM 1342 O O . VAL A 1 174 ? 15.997 3.085 -28.555 1.00 24.43 174 VAL A O 1
ATOM 1346 N N . ILE A 1 175 ? 17.950 2.823 -27.475 1.00 24.31 175 ILE A N 1
ATOM 1347 C CA . ILE A 1 175 ? 17.796 4.005 -26.624 1.00 24.31 175 ILE A CA 1
ATOM 1348 C C . ILE A 1 175 ? 18.967 4.979 -26.824 1.00 24.31 175 ILE A C 1
ATOM 1349 O O . ILE A 1 175 ? 20.133 4.579 -26.835 1.00 23.95 175 ILE A O 1
ATOM 1354 N N . VAL A 1 176 ? 18.632 6.252 -26.986 1.00 24.43 176 VAL A N 1
ATOM 1355 C CA . VAL A 1 176 ? 19.621 7.323 -27.055 1.00 24.78 176 VAL A CA 1
ATOM 1356 C C . VAL A 1 176 ? 19.512 8.144 -25.763 1.00 25.21 176 VAL A C 1
ATOM 1357 O O . VAL A 1 176 ? 18.458 8.703 -25.462 1.00 24.75 176 VAL A O 1
ATOM 1361 N N . CYS A 1 177 ? 20.593 8.189 -24.991 1.00 25.66 177 CYS A N 1
ATOM 1362 C CA . CYS A 1 177 ? 20.591 8.945 -23.740 1.00 26.52 177 CYS A CA 1
ATOM 1363 C C . CYS A 1 177 ? 21.729 9.970 -23.633 1.00 26.96 177 CYS A C 1
ATOM 1364 O O . CYS A 1 177 ? 22.726 9.906 -24.359 1.00 26.70 177 CYS A O 1
ATOM 1367 N N . GLY A 1 178 ? 21.536 10.926 -22.729 1.00 27.40 178 GLY A N 1
ATOM 1368 C CA . GLY A 1 178 ? 22.488 11.976 -22.462 1.00 28.07 178 GLY A CA 1
ATOM 1369 C C . GLY A 1 178 ? 21.806 12.956 -21.543 1.00 28.94 178 GLY A C 1
ATOM 1370 O O . GLY A 1 178 ? 20.692 12.714 -21.092 1.00 29.18 178 GLY A O 1
ATOM 1371 N N . GLY A 1 179 ? 22.469 14.068 -21.266 1.00 29.89 179 GLY A N 1
ATOM 1372 C CA . GLY A 1 179 ? 21.874 15.139 -20.476 1.00 30.88 179 GLY A CA 1
ATOM 1373 C C . GLY A 1 179 ? 21.131 16.111 -21.362 1.00 31.63 179 GLY A C 1
ATOM 1374 O O . GLY A 1 179 ? 21.098 15.944 -22.582 1.00 31.76 179 GLY A O 1
ATOM 1375 N N . THR A 1 180 ? 20.525 17.121 -20.742 1.00 32.45 180 THR A N 1
ATOM 1376 C CA . THR A 1 180 ? 19.810 18.168 -21.469 1.00 33.47 180 THR A CA 1
ATOM 1377 C C . THR A 1 180 ? 20.794 18.924 -22.376 1.00 33.55 180 THR A C 1
ATOM 1378 O O . THR A 1 180 ? 21.878 19.317 -21.943 1.00 33.86 180 THR A O 1
ATOM 1382 N N . GLY A 1 181 ? 20.421 19.084 -23.640 1.00 33.69 181 GLY A N 1
ATOM 1383 C CA . GLY A 1 181 ? 21.308 19.673 -24.644 1.00 33.93 181 GLY A CA 1
ATOM 1384 C C . GLY A 1 181 ? 22.463 18.788 -25.099 1.00 33.86 181 GLY A C 1
ATOM 1385 O O . GLY A 1 181 ? 23.518 19.293 -25.507 1.00 34.30 181 GLY A O 1
ATOM 1386 N N . SER A 1 182 ? 22.283 17.470 -25.018 1.00 33.41 182 SER A N 1
ATOM 1387 C CA . SER A 1 182 ? 23.231 16.530 -25.615 1.00 32.45 182 SER A CA 1
ATOM 1388 C C . SER A 1 182 ? 22.916 16.328 -27.090 1.00 32.13 182 SER A C 1
ATOM 1389 O O . SER A 1 182 ? 23.746 15.809 -27.842 1.00 32.14 182 SER A O 1
ATOM 1392 N N . GLY A 1 183 ? 21.722 16.768 -27.496 1.00 31.64 183 GLY A N 1
ATOM 1393 C CA . GLY A 1 183 ? 21.236 16.604 -28.861 1.00 30.72 183 GLY A CA 1
ATOM 1394 C C . GLY A 1 183 ? 20.616 15.241 -29.095 1.00 30.33 183 GLY A C 1
ATOM 1395 O O . GLY A 1 183 ? 20.695 14.715 -30.204 1.00 30.48 183 GLY A O 1
ATOM 1396 N N . LYS A 1 184 ? 20.004 14.679 -28.046 1.00 29.90 184 LYS A N 1
ATOM 1397 C CA . LYS A 1 184 ? 19.345 13.361 -28.082 1.00 29.39 184 LYS A CA 1
ATOM 1398 C C . LYS A 1 184 ? 18.387 13.231 -29.250 1.00 28.85 184 LYS A C 1
ATOM 1399 O O . LYS A 1 184 ? 18.503 12.301 -30.044 1.00 28.61 184 LYS A O 1
ATOM 1405 N N . THR A 1 185 ? 17.448 14.177 -29.326 1.00 28.63 185 THR A N 1
ATOM 1406 C CA . THR A 1 185 ? 16.365 14.184 -30.313 1.00 28.39 185 THR A CA 1
ATOM 1407 C C . THR A 1 185 ? 16.862 14.428 -31.741 1.00 28.21 185 THR A C 1
ATOM 1408 O O . THR A 1 185 ? 16.464 13.728 -32.669 1.00 28.28 185 THR A O 1
ATOM 1412 N N . THR A 1 186 ? 17.735 15.417 -31.906 1.00 28.11 186 THR A N 1
ATOM 1413 C CA . THR A 1 186 ? 18.407 15.670 -33.186 1.00 27.92 186 THR A CA 1
ATOM 1414 C C . THR A 1 186 ? 19.085 14.405 -33.731 1.00 27.81 186 THR A C 1
ATOM 1415 O O . THR A 1 186 ? 19.020 14.134 -34.926 1.00 27.52 186 THR A O 1
ATOM 1419 N N . TYR A 1 187 ? 19.707 13.632 -32.838 1.00 27.88 187 TYR A N 1
ATOM 1420 C CA . TYR A 1 187 ? 20.312 12.347 -33.195 1.00 28.14 187 TYR A CA 1
ATOM 1421 C C . TYR A 1 187 ? 19.306 11.219 -33.521 1.00 28.65 187 TYR A C 1
ATOM 1422 O O . TYR A 1 187 ? 19.545 10.447 -34.453 1.00 28.65 187 TYR A O 1
ATOM 1431 N N . ILE A 1 188 ? 18.199 11.119 -32.775 1.00 29.30 188 ILE A N 1
ATOM 1432 C CA . ILE A 1 188 ? 17.148 10.119 -33.074 1.00 30.19 188 ILE A CA 1
ATOM 1433 C C . ILE A 1 188 ? 16.644 10.292 -34.489 1.00 29.95 188 ILE A C 1
ATOM 1434 O O . ILE A 1 188 ? 16.453 9.320 -35.212 1.00 30.12 188 ILE A O 1
ATOM 1439 N N . LYS A 1 189 ? 16.392 11.547 -34.845 1.00 30.13 189 LYS A N 1
ATOM 1440 C CA . LYS A 1 189 ? 15.873 11.927 -36.151 1.00 30.50 189 LYS A CA 1
ATOM 1441 C C . LYS A 1 189 ? 16.831 11.558 -37.277 1.00 30.39 189 LYS A C 1
ATOM 1442 O O . LYS A 1 189 ? 16.393 11.139 -38.345 1.00 30.62 189 LYS A O 1
ATOM 1448 N N . SER A 1 190 ? 18.132 11.700 -37.030 1.00 30.36 190 SER A N 1
ATOM 1449 C CA . SER A 1 190 ? 19.141 11.407 -38.048 1.00 30.41 190 SER A CA 1
ATOM 1450 C C . SER A 1 190 ? 19.211 9.920 -38.380 1.00 30.31 190 SER A C 1
ATOM 1451 O O . SER A 1 190 ? 19.403 9.551 -39.539 1.00 30.34 190 SER A O 1
ATOM 1454 N N . ILE A 1 191 ? 19.036 9.080 -37.361 1.00 30.21 191 ILE A N 1
ATOM 1455 C CA . ILE A 1 191 ? 19.073 7.621 -37.521 1.00 30.14 191 ILE A CA 1
ATOM 1456 C C . ILE A 1 191 ? 17.746 6.995 -37.991 1.00 30.35 191 ILE A C 1
ATOM 1457 O O . ILE A 1 191 ? 17.689 5.797 -38.252 1.00 30.36 191 ILE A O 1
ATOM 1462 N N . MET A 1 192 ? 16.691 7.804 -38.100 1.00 30.69 192 MET A N 1
ATOM 1463 C CA . MET A 1 192 ? 15.431 7.363 -38.718 1.00 31.23 192 MET A CA 1
ATOM 1464 C C . MET A 1 192 ? 15.614 7.070 -40.212 1.00 31.38 192 MET A C 1
ATOM 1465 O O . MET A 1 192 ? 14.805 6.360 -40.819 1.00 31.19 192 MET A O 1
ATOM 1470 N N . GLU A 1 193 ? 16.690 7.624 -40.779 1.00 31.51 193 GLU A N 1
ATOM 1471 C CA . GLU A 1 193 ? 17.138 7.341 -42.146 1.00 31.61 193 GLU A CA 1
ATOM 1472 C C . GLU A 1 193 ? 17.259 5.835 -42.405 1.00 31.14 193 GLU A C 1
ATOM 1473 O O . GLU A 1 193 ? 17.009 5.367 -43.516 1.00 31.09 193 GLU A O 1
ATOM 1479 N N . PHE A 1 194 ? 17.615 5.085 -41.364 1.00 30.70 194 PHE A N 1
ATOM 1480 C CA . PHE A 1 194 ? 17.952 3.666 -41.507 1.00 30.24 194 PHE A CA 1
ATOM 1481 C C . PHE A 1 194 ? 16.807 2.702 -41.175 1.00 30.04 194 PHE A C 1
ATOM 1482 O O . PHE A 1 194 ? 16.997 1.481 -41.162 1.00 29.89 194 PHE A O 1
ATOM 1490 N N . ILE A 1 195 ? 15.625 3.256 -40.909 1.00 29.63 195 ILE A N 1
ATOM 1491 C CA . ILE A 1 195 ? 14.407 2.465 -40.839 1.00 29.34 195 ILE A CA 1
ATOM 1492 C C . ILE A 1 195 ? 13.932 2.299 -42.281 1.00 29.41 195 ILE A C 1
ATOM 1493 O O . ILE A 1 195 ? 13.824 3.293 -43.005 1.00 29.34 195 ILE A O 1
ATOM 1498 N N . PRO A 1 196 ? 13.671 1.047 -42.716 1.00 29.54 196 PRO A N 1
ATOM 1499 C CA . PRO A 1 196 ? 13.249 0.845 -44.107 1.00 29.56 196 PRO A CA 1
ATOM 1500 C C . PRO A 1 196 ? 12.033 1.712 -44.426 1.00 29.69 196 PRO A C 1
ATOM 1501 O O . PRO A 1 196 ? 11.111 1.801 -43.611 1.00 29.57 196 PRO A O 1
ATOM 1505 N N . LYS A 1 197 ? 12.052 2.352 -45.596 1.00 29.83 197 LYS A N 1
ATOM 1506 C CA . LYS A 1 197 ? 11.029 3.322 -45.997 1.00 30.00 197 LYS A CA 1
ATOM 1507 C C . LYS A 1 197 ? 9.617 2.744 -46.008 1.00 29.88 197 LYS A C 1
ATOM 1508 O O . LYS A 1 197 ? 8.640 3.491 -45.957 1.00 29.88 197 LYS A O 1
ATOM 1514 N N . GLU A 1 198 ? 9.526 1.414 -46.062 1.00 29.74 198 GLU A N 1
ATOM 1515 C CA . GLU A 1 198 ? 8.249 0.705 -46.188 1.00 29.64 198 GLU A CA 1
ATOM 1516 C C . GLU A 1 198 ? 7.544 0.503 -44.845 1.00 29.15 198 GLU A C 1
ATOM 1517 O O . GLU A 1 198 ? 6.415 0.004 -44.798 1.00 29.24 198 GLU A O 1
ATOM 1523 N N . GLU A 1 199 ? 8.214 0.888 -43.761 1.00 28.30 199 GLU A N 1
ATOM 1524 C CA . GLU A 1 199 ? 7.677 0.694 -42.412 1.00 27.75 199 GLU A CA 1
ATOM 1525 C C . GLU A 1 199 ? 6.759 1.822 -41.954 1.00 26.60 199 GLU A C 1
ATOM 1526 O O . GLU A 1 199 ? 7.040 3.001 -42.164 1.00 26.06 199 GLU A O 1
ATOM 1532 N N . ARG A 1 200 ? 5.646 1.422 -41.349 1.00 25.59 200 ARG A N 1
ATOM 1533 C CA . ARG A 1 200 ? 4.677 2.336 -40.784 1.00 24.47 200 ARG A CA 1
ATOM 1534 C C . ARG A 1 200 ? 5.184 2.772 -39.414 1.00 24.05 200 ARG A C 1
ATOM 1535 O O . ARG A 1 200 ? 5.343 1.945 -38.510 1.00 23.90 200 ARG A O 1
ATOM 1543 N N . ILE A 1 201 ? 5.455 4.067 -39.275 1.00 23.41 201 ILE A N 1
ATOM 1544 C CA . ILE A 1 201 ? 5.946 4.617 -38.017 1.00 23.16 201 ILE A CA 1
ATOM 1545 C C . ILE A 1 201 ? 4.850 5.351 -37.263 1.00 22.94 201 ILE A C 1
ATOM 1546 O O . ILE A 1 201 ? 4.047 6.072 -37.848 1.00 23.11 201 ILE A O 1
ATOM 1551 N N . ILE A 1 202 ? 4.814 5.152 -35.953 1.00 22.92 202 ILE A N 1
ATOM 1552 C CA . ILE A 1 202 ? 3.971 5.960 -35.086 1.00 22.46 202 ILE A CA 1
ATOM 1553 C C . ILE A 1 202 ? 4.845 6.575 -34.001 1.00 22.64 202 ILE A C 1
ATOM 1554 O O . ILE A 1 202 ? 5.520 5.866 -33.246 1.00 22.66 202 ILE A O 1
ATOM 1559 N N . SER A 1 203 ? 4.866 7.905 -33.962 1.00 22.75 203 SER A N 1
ATOM 1560 C CA . SER A 1 203 ? 5.637 8.627 -32.960 1.00 22.95 203 SER A CA 1
ATOM 1561 C C . SER A 1 203 ? 4.726 9.128 -31.839 1.00 22.98 203 SER A C 1
ATOM 1562 O O . SER A 1 203 ? 3.540 9.365 -32.055 1.00 22.70 203 SER A O 1
ATOM 1565 N N . ILE A 1 204 ? 5.293 9.270 -30.645 1.00 23.36 204 ILE A N 1
ATOM 1566 C CA . ILE A 1 204 ? 4.554 9.745 -29.475 1.00 24.04 204 ILE A CA 1
ATOM 1567 C C . ILE A 1 204 ? 5.397 10.793 -28.753 1.00 24.85 204 ILE A C 1
ATOM 1568 O O . ILE A 1 204 ? 6.497 10.501 -28.259 1.00 24.82 204 ILE A O 1
ATOM 1573 N N . GLU A 1 205 ? 4.876 12.016 -28.721 1.00 25.71 205 GLU A N 1
ATOM 1574 C CA . GLU A 1 205 ? 5.586 13.175 -28.173 1.00 26.90 205 GLU A CA 1
ATOM 1575 C C . GLU A 1 205 ? 4.596 14.072 -27.441 1.00 27.74 205 GLU A C 1
ATOM 1576 O O . GLU A 1 205 ? 3.398 13.831 -27.495 1.00 27.78 205 GLU A O 1
ATOM 1582 N N . ASP A 1 206 ? 5.083 15.108 -26.761 1.00 29.15 206 ASP A N 1
ATOM 1583 C CA . ASP A 1 206 ? 4.165 16.141 -26.277 1.00 30.62 206 ASP A CA 1
ATOM 1584 C C . ASP A 1 206 ? 4.134 17.386 -27.163 1.00 30.75 206 ASP A C 1
ATOM 1585 O O . ASP A 1 206 ? 3.134 18.094 -27.186 1.00 31.14 206 ASP A O 1
ATOM 1590 N N . THR A 1 207 ? 5.221 17.635 -27.889 1.00 31.13 207 THR A N 1
ATOM 1591 C CA . THR A 1 207 ? 5.240 18.613 -28.989 1.00 31.53 207 THR A CA 1
ATOM 1592 C C . THR A 1 207 ? 5.962 18.060 -30.211 1.00 31.55 207 THR A C 1
ATOM 1593 O O . THR A 1 207 ? 6.821 17.180 -30.087 1.00 31.67 207 THR A O 1
ATOM 1597 N N . GLU A 1 208 ? 5.622 18.608 -31.379 1.00 31.66 208 GLU A N 1
ATOM 1598 C CA . GLU A 1 208 ? 6.170 18.158 -32.649 1.00 31.91 208 GLU A CA 1
ATOM 1599 C C . GLU A 1 208 ? 7.646 18.514 -32.772 1.00 32.16 208 GLU A C 1
ATOM 1600 O O . GLU A 1 208 ? 8.006 19.681 -32.933 1.00 32.29 208 GLU A O 1
ATOM 1606 N N . GLU A 1 209 ? 8.490 17.493 -32.671 1.00 32.56 209 GLU A N 1
ATOM 1607 C CA . GLU A 1 209 ? 9.930 17.641 -32.852 1.00 33.08 209 GLU A CA 1
ATOM 1608 C C . GLU A 1 209 ? 10.441 16.723 -33.967 1.00 33.14 209 GLU A C 1
ATOM 1609 O O . GLU A 1 209 ? 11.204 17.155 -34.842 1.00 33.10 209 GLU A O 1
ATOM 1615 N N . ILE A 1 210 ? 10.009 15.462 -33.916 1.00 33.08 210 ILE A N 1
ATOM 1616 C CA . ILE A 1 210 ? 10.346 14.453 -34.915 1.00 33.00 210 ILE A CA 1
ATOM 1617 C C . ILE A 1 210 ? 9.826 14.867 -36.296 1.00 33.02 210 ILE A C 1
ATOM 1618 O O . ILE A 1 210 ? 8.704 15.364 -36.431 1.00 32.92 210 ILE A O 1
ATOM 1623 N N . VAL A 1 211 ? 10.673 14.688 -37.305 1.00 32.85 211 VAL A N 1
ATOM 1624 C CA . VAL A 1 211 ? 10.318 14.978 -38.688 1.00 33.04 211 VAL A CA 1
ATOM 1625 C C . VAL A 1 211 ? 10.360 13.679 -39.485 1.00 32.90 211 VAL A C 1
ATOM 1626 O O . VAL A 1 211 ? 11.137 12.779 -39.170 1.00 33.13 211 VAL A O 1
ATOM 1630 N N . PHE A 1 212 ? 9.520 13.586 -40.510 1.00 32.76 212 PHE A N 1
ATOM 1631 C CA . PHE A 1 212 ? 9.475 12.405 -41.362 1.00 32.62 212 PHE A CA 1
ATOM 1632 C C . PHE A 1 212 ? 9.935 12.738 -42.779 1.00 32.76 212 PHE A C 1
ATOM 1633 O O . PHE A 1 212 ? 9.151 13.220 -43.601 1.00 32.90 212 PHE A O 1
ATOM 1641 N N . LYS A 1 213 ? 11.212 12.470 -43.044 1.00 32.74 213 LYS A N 1
ATOM 1642 C CA . LYS A 1 213 ? 11.843 12.780 -44.330 1.00 33.01 213 LYS A CA 1
ATOM 1643 C C . LYS A 1 213 ? 11.989 11.569 -45.258 1.00 32.47 213 LYS A C 1
ATOM 1644 O O . LYS A 1 213 ? 12.158 11.729 -46.464 1.00 32.32 213 LYS A O 1
ATOM 1650 N N . HIS A 1 214 ? 11.934 10.367 -44.690 1.00 31.82 214 HIS A N 1
ATOM 1651 C CA . HIS A 1 214 ? 12.157 9.141 -45.456 1.00 31.15 214 HIS A CA 1
ATOM 1652 C C . HIS A 1 214 ? 10.949 8.205 -45.417 1.00 30.49 214 HIS A C 1
ATOM 1653 O O . HIS A 1 214 ? 11.001 7.099 -45.953 1.00 30.57 214 HIS A O 1
ATOM 1660 N N . HIS A 1 215 ? 9.870 8.647 -44.775 1.00 29.57 215 HIS A N 1
ATOM 1661 C CA . HIS A 1 215 ? 8.708 7.792 -44.550 1.00 28.80 215 HIS A CA 1
ATOM 1662 C C . HIS A 1 215 ? 7.397 8.492 -44.863 1.00 28.32 215 HIS A C 1
ATOM 1663 O O . HIS A 1 215 ? 7.201 9.657 -44.502 1.00 28.30 215 HIS A O 1
ATOM 1670 N N . LYS A 1 216 ? 6.509 7.761 -45.535 1.00 27.68 216 LYS A N 1
ATOM 1671 C CA . LYS A 1 216 ? 5.238 8.298 -46.021 1.00 27.10 216 LYS A CA 1
ATOM 1672 C C . LYS A 1 216 ? 4.037 7.799 -45.228 1.00 26.40 216 LYS A C 1
ATOM 1673 O O . LYS A 1 216 ? 3.013 8.482 -45.148 1.00 26.68 216 LYS A O 1
ATOM 1679 N N . ASN A 1 217 ? 4.169 6.603 -44.665 1.00 25.45 217 ASN A N 1
ATOM 1680 C CA . ASN A 1 217 ? 3.125 5.980 -43.872 1.00 24.60 217 ASN A CA 1
ATOM 1681 C C . ASN A 1 217 ? 3.454 6.170 -42.393 1.00 24.13 217 ASN A C 1
ATOM 1682 O O . ASN A 1 217 ? 4.238 5.416 -41.815 1.00 23.96 217 ASN A O 1
ATOM 1687 N N . TYR A 1 218 ? 2.862 7.196 -41.792 1.00 23.25 218 TYR A N 1
ATOM 1688 C CA . TYR A 1 218 ? 3.159 7.543 -40.411 1.00 22.73 218 TYR A CA 1
ATOM 1689 C C . TYR A 1 218 ? 2.013 8.312 -39.765 1.00 22.34 218 TYR A C 1
ATOM 1690 O O . TYR A 1 218 ? 1.227 8.968 -40.451 1.00 22.28 218 TYR A O 1
ATOM 1699 N N . THR A 1 219 ? 1.928 8.216 -38.442 1.00 21.97 219 THR A N 1
ATOM 1700 C CA . THR A 1 219 ? 0.999 9.018 -37.649 1.00 21.75 219 THR A CA 1
ATOM 1701 C C . THR A 1 219 ? 1.695 9.524 -36.378 1.00 21.74 219 THR A C 1
ATOM 1702 O O . THR A 1 219 ? 2.339 8.758 -35.660 1.00 21.24 219 THR A O 1
ATOM 1706 N N . GLN A 1 220 ? 1.568 10.828 -36.134 1.00 21.79 220 GLN A N 1
ATOM 1707 C CA . GLN A 1 220 ? 2.082 11.471 -34.926 1.00 21.83 220 GLN A CA 1
ATOM 1708 C C . GLN A 1 220 ? 1.005 11.553 -33.852 1.00 21.76 220 GLN A C 1
ATOM 1709 O O . GLN A 1 220 ? -0.110 12.043 -34.100 1.00 21.19 220 GLN A O 1
ATOM 1715 N N . LEU A 1 221 ? 1.350 11.084 -32.654 1.00 21.64 221 LEU A N 1
ATOM 1716 C CA . LEU A 1 221 ? 0.450 11.163 -31.506 1.00 21.56 221 LEU A CA 1
ATOM 1717 C C . LEU A 1 221 ? 1.024 12.105 -30.455 1.00 21.88 221 LEU A C 1
ATOM 1718 O O . LEU A 1 221 ? 2.238 12.119 -30.209 1.00 21.58 221 LEU A O 1
ATOM 1723 N N . PHE A 1 222 ? 0.145 12.889 -29.837 1.00 22.00 222 PHE A N 1
ATOM 1724 C CA . PHE A 1 222 ? 0.573 13.878 -28.866 1.00 22.48 222 PHE A CA 1
ATOM 1725 C C . PHE A 1 222 ? -0.223 13.808 -27.579 1.00 22.92 222 PHE A C 1
ATOM 1726 O O . PHE A 1 222 ? -1.451 13.713 -27.591 1.00 22.85 222 PHE A O 1
ATOM 1734 N N . PHE A 1 223 ? 0.489 13.866 -26.460 1.00 23.57 223 PHE A N 1
ATOM 1735 C CA . PHE A 1 223 ? -0.155 13.861 -25.154 1.00 24.07 223 PHE A CA 1
ATOM 1736 C C . PHE A 1 223 ? -0.070 15.229 -24.480 1.00 24.59 223 PHE A C 1
ATOM 1737 O O . PHE A 1 223 ? 0.765 16.059 -24.831 1.00 25.16 223 PHE A O 1
ATOM 1745 N N . GLY A 1 224 ? -0.944 15.447 -23.508 1.00 25.20 224 GLY A N 1
ATOM 1746 C CA . GLY A 1 224 ? -1.093 16.735 -22.854 1.00 25.61 224 GLY A CA 1
ATOM 1747 C C . GLY A 1 224 ? -2.439 16.766 -22.168 1.00 26.15 224 GLY A C 1
ATOM 1748 O O . GLY A 1 224 ? -3.372 16.089 -22.595 1.00 26.08 224 GLY A O 1
ATOM 1749 N N . GLY A 1 225 ? -2.534 17.543 -21.091 1.00 27.00 225 GLY A N 1
ATOM 1750 C CA . GLY A 1 225 ? -3.763 17.641 -20.306 1.00 27.29 225 GLY A CA 1
ATOM 1751 C C . GLY A 1 225 ? -4.162 16.293 -19.742 1.00 27.67 225 GLY A C 1
ATOM 1752 O O . GLY A 1 225 ? -3.393 15.665 -19.014 1.00 27.68 225 GLY A O 1
ATOM 1753 N N . ASN A 1 226 ? -5.366 15.846 -20.092 1.00 28.09 226 ASN A N 1
ATOM 1754 C CA . ASN A 1 226 ? -5.882 14.562 -19.632 1.00 28.61 226 ASN A CA 1
ATOM 1755 C C . ASN A 1 226 ? -5.524 13.380 -20.541 1.00 28.16 226 ASN A C 1
ATOM 1756 O O . ASN A 1 226 ? -5.928 12.245 -20.277 1.00 28.62 226 ASN A O 1
ATOM 1761 N N . ILE A 1 227 ? -4.778 13.648 -21.609 1.00 27.51 227 ILE A N 1
ATOM 1762 C CA . ILE A 1 227 ? -4.204 12.582 -22.432 1.00 26.77 227 ILE A CA 1
ATOM 1763 C C . ILE A 1 227 ? -2.752 12.355 -22.013 1.00 26.46 227 ILE A C 1
ATOM 1764 O O . ILE A 1 227 ? -1.913 13.248 -22.128 1.00 26.00 227 ILE A O 1
ATOM 1769 N N . THR A 1 228 ? -2.473 11.154 -21.526 1.00 26.47 228 THR A N 1
ATOM 1770 C CA . THR A 1 228 ? -1.137 10.782 -21.086 1.00 26.49 228 THR A CA 1
ATOM 1771 C C . THR A 1 228 ? -0.387 10.071 -22.215 1.00 26.62 228 THR A C 1
ATOM 1772 O O . THR A 1 228 ? -0.992 9.636 -23.200 1.00 26.75 228 THR A O 1
ATOM 1776 N N . SER A 1 229 ? 0.932 9.979 -22.068 1.00 26.71 229 SER A N 1
ATOM 1777 C CA . SER A 1 229 ? 1.798 9.223 -22.972 1.00 26.75 229 SER A CA 1
ATOM 1778 C C . SER A 1 229 ? 1.360 7.753 -23.084 1.00 26.82 229 SER A C 1
ATOM 1779 O O . SER A 1 229 ? 1.433 7.156 -24.165 1.00 26.81 229 SER A O 1
ATOM 1782 N N . ALA A 1 230 ? 0.907 7.192 -21.960 1.00 26.58 230 ALA A N 1
ATOM 1783 C CA . ALA A 1 230 ? 0.407 5.822 -21.876 1.00 26.51 230 ALA A CA 1
ATOM 1784 C C . ALA A 1 230 ? -0.896 5.626 -22.646 1.00 26.59 230 ALA A C 1
ATOM 1785 O O . ALA A 1 230 ? -1.126 4.545 -23.206 1.00 26.80 230 ALA A O 1
ATOM 1787 N N . ASP A 1 231 ? -1.752 6.653 -22.646 1.00 26.63 231 ASP A N 1
ATOM 1788 C CA . ASP A 1 231 ? -2.967 6.668 -23.474 1.00 26.77 231 ASP A CA 1
ATOM 1789 C C . ASP A 1 231 ? -2.621 6.608 -24.962 1.00 26.71 231 ASP A C 1
ATOM 1790 O O . ASP A 1 231 ? -3.325 5.955 -25.735 1.00 27.19 231 ASP A O 1
ATOM 1795 N N . CYS A 1 232 ? -1.559 7.310 -25.356 1.00 26.36 232 CYS A N 1
ATOM 1796 C CA . CYS A 1 232 ? -1.100 7.334 -26.747 1.00 26.65 232 CYS A CA 1
ATOM 1797 C C . CYS A 1 232 ? -0.450 6.010 -27.128 1.00 26.56 232 CYS A C 1
ATOM 1798 O O . CYS A 1 232 ? -0.597 5.552 -28.250 1.00 26.61 232 CYS A O 1
ATOM 1801 N N . LEU A 1 233 ? 0.262 5.407 -26.180 1.00 26.68 233 LEU A N 1
ATOM 1802 C CA . LEU A 1 233 ? 0.924 4.123 -26.387 1.00 26.98 233 LEU A CA 1
ATOM 1803 C C . LEU A 1 233 ? -0.097 2.990 -26.540 1.00 26.86 233 LEU A C 1
ATOM 1804 O O . LEU A 1 233 ? 0.057 2.106 -27.397 1.00 26.85 233 LEU A O 1
ATOM 1809 N N . LYS A 1 234 ? -1.145 3.046 -25.719 1.00 26.50 234 LYS A N 1
ATOM 1810 C CA . LYS A 1 234 ? -2.280 2.123 -25.802 1.00 26.39 234 LYS A CA 1
ATOM 1811 C C . LYS A 1 234 ? -2.998 2.224 -27.151 1.00 26.06 234 LYS A C 1
ATOM 1812 O O . LYS A 1 234 ? -3.359 1.214 -27.752 1.00 25.92 234 LYS A O 1
ATOM 1818 N N . SER A 1 235 ? -3.196 3.455 -27.616 1.00 25.71 235 SER A N 1
ATOM 1819 C CA . SER A 1 235 ? -3.822 3.710 -28.910 1.00 25.55 235 SER A CA 1
ATOM 1820 C C . SER A 1 235 ? -2.920 3.241 -30.050 1.00 25.44 235 SER A C 1
ATOM 1821 O O . SER A 1 235 ? -3.379 2.600 -30.989 1.00 25.38 235 SER A O 1
ATOM 1824 N N . CYS A 1 236 ? -1.636 3.565 -29.932 1.00 25.41 236 CYS A N 1
ATOM 1825 C CA . CYS A 1 236 ? -0.600 3.178 -30.882 1.00 25.69 236 CYS A CA 1
ATOM 1826 C C . CYS A 1 236 ? -0.630 1.685 -31.227 1.00 25.42 236 CYS A C 1
ATOM 1827 O O . CYS A 1 236 ? -0.484 1.320 -32.395 1.00 25.64 236 CYS A O 1
ATOM 1830 N N . LEU A 1 237 ? -0.828 0.840 -30.214 1.00 25.22 237 LEU A N 1
ATOM 1831 C CA . LEU A 1 237 ? -0.835 -0.622 -30.368 1.00 25.06 237 LEU A CA 1
ATOM 1832 C C . LEU A 1 237 ? -2.050 -1.124 -31.129 1.00 24.77 237 LEU A C 1
ATOM 1833 O O . LEU A 1 237 ? -2.075 -2.263 -31.589 1.00 24.83 237 LEU A O 1
ATOM 1838 N N . ARG A 1 238 ? -3.055 -0.261 -31.254 1.00 24.70 238 ARG A N 1
ATOM 1839 C CA . ARG A 1 238 ? -4.287 -0.572 -31.975 1.00 24.12 238 ARG A CA 1
ATOM 1840 C C . ARG A 1 238 ? -4.290 0.030 -33.383 1.00 23.68 238 ARG A C 1
ATOM 1841 O O . ARG A 1 238 ? -5.305 -0.020 -34.092 1.00 23.52 238 ARG A O 1
ATOM 1849 N N . MET A 1 239 ? -3.139 0.572 -33.784 1.00 23.12 239 MET A N 1
ATOM 1850 C CA . MET A 1 239 ? -2.992 1.307 -35.049 1.00 23.05 239 MET A CA 1
ATOM 1851 C C . MET A 1 239 ? -2.050 0.636 -36.056 1.00 23.00 239 MET A C 1
ATOM 1852 O O . MET A 1 239 ? -1.626 1.269 -37.024 1.00 22.81 239 MET A O 1
ATOM 1857 N N . ARG A 1 240 ? -1.737 -0.640 -35.813 1.00 23.17 240 ARG A N 1
ATOM 1858 C CA . ARG A 1 240 ? -0.837 -1.453 -36.648 1.00 23.54 240 ARG A CA 1
ATOM 1859 C C . ARG A 1 240 ? 0.501 -0.782 -37.036 1.00 23.75 240 ARG A C 1
ATOM 1860 O O . ARG A 1 240 ? 0.804 -0.639 -38.226 1.00 23.73 240 ARG A O 1
ATOM 1868 N N . PRO A 1 241 ? 1.317 -0.394 -36.035 1.00 23.75 241 PRO A N 1
ATOM 1869 C CA . PRO A 1 241 ? 2.620 0.175 -36.387 1.00 23.69 241 PRO A CA 1
ATOM 1870 C C . PRO A 1 241 ? 3.680 -0.897 -36.661 1.00 23.76 241 PRO A C 1
ATOM 1871 O O . PRO A 1 241 ? 3.590 -2.003 -36.130 1.00 23.73 241 PRO A O 1
ATOM 1875 N N . ASP A 1 242 ? 4.677 -0.558 -37.473 1.00 23.81 242 ASP A N 1
ATOM 1876 C CA . ASP A 1 242 ? 5.873 -1.386 -37.609 1.00 23.91 242 ASP A CA 1
ATOM 1877 C C . ASP A 1 242 ? 6.933 -0.875 -36.646 1.00 23.94 242 ASP A C 1
ATOM 1878 O O . ASP A 1 242 ? 7.701 -1.652 -36.069 1.00 23.99 242 ASP A O 1
ATOM 1883 N N . ARG A 1 243 ? 6.973 0.444 -36.493 1.00 24.14 243 ARG A N 1
ATOM 1884 C CA . ARG A 1 243 ? 7.944 1.108 -35.632 1.00 24.53 243 ARG A CA 1
ATOM 1885 C C . ARG A 1 243 ? 7.241 2.088 -34.721 1.00 24.22 243 ARG A C 1
ATOM 1886 O O . ARG A 1 243 ? 6.353 2.825 -35.152 1.00 24.11 243 ARG A O 1
ATOM 1894 N N . ILE A 1 244 ? 7.642 2.082 -33.459 1.00 24.01 244 ILE A N 1
ATOM 1895 C CA . ILE A 1 244 ? 7.116 3.004 -32.464 1.00 23.93 244 ILE A CA 1
ATOM 1896 C C . ILE A 1 244 ? 8.267 3.877 -31.998 1.00 24.16 244 ILE A C 1
ATOM 1897 O O . ILE A 1 244 ? 9.247 3.376 -31.449 1.00 24.04 244 ILE A O 1
ATOM 1902 N N . ILE A 1 245 ? 8.153 5.178 -32.240 1.00 24.50 245 ILE A N 1
ATOM 1903 C CA . ILE A 1 245 ? 9.133 6.131 -31.732 1.00 24.98 245 ILE A CA 1
ATOM 1904 C C . ILE A 1 245 ? 8.537 6.885 -30.544 1.00 25.21 245 ILE A C 1
ATOM 1905 O O . ILE A 1 245 ? 7.591 7.649 -30.680 1.00 25.10 245 ILE A O 1
ATOM 1910 N N . LEU A 1 246 ? 9.091 6.627 -29.370 1.00 25.64 246 LEU A N 1
ATOM 1911 C CA . LEU A 1 246 ? 8.658 7.279 -28.144 1.00 26.13 246 LEU A CA 1
ATOM 1912 C C . LEU A 1 246 ? 9.629 8.420 -27.872 1.00 26.19 246 LEU A C 1
ATOM 1913 O O . LEU A 1 246 ? 10.773 8.180 -27.506 1.00 26.49 246 LEU A O 1
ATOM 1918 N N . GLY A 1 247 ? 9.184 9.654 -28.088 1.00 26.41 247 GLY A N 1
ATOM 1919 C CA . GLY A 1 247 ? 10.056 10.829 -27.971 1.00 26.91 247 GLY A CA 1
ATOM 1920 C C . GLY A 1 247 ? 10.969 10.844 -26.756 1.00 27.41 247 GLY A C 1
ATOM 1921 O O . GLY A 1 247 ? 12.175 11.041 -26.884 1.00 27.22 247 GLY A O 1
ATOM 1922 N N . GLU A 1 248 ? 10.392 10.621 -25.577 1.00 27.90 248 GLU A N 1
ATOM 1923 C CA . GLU A 1 248 ? 11.147 10.656 -24.326 1.00 28.67 248 GLU A CA 1
ATOM 1924 C C . GLU A 1 248 ? 10.462 9.841 -23.225 1.00 28.62 248 GLU A C 1
ATOM 1925 O O . GLU A 1 248 ? 9.238 9.786 -23.155 1.00 28.88 248 GLU A O 1
ATOM 1931 N N . LEU A 1 249 ? 11.269 9.197 -22.390 1.00 28.54 249 LEU A N 1
ATOM 1932 C CA . LEU A 1 249 ? 10.794 8.551 -21.178 1.00 28.88 249 LEU A CA 1
ATOM 1933 C C . LEU A 1 249 ? 11.039 9.479 -19.982 1.00 29.14 249 LEU A C 1
ATOM 1934 O O . LEU A 1 249 ? 12.146 9.976 -19.808 1.00 29.03 249 LEU A O 1
ATOM 1939 N N . ARG A 1 250 ? 10.005 9.714 -19.173 1.00 29.83 250 ARG A N 1
ATOM 1940 C CA . ARG A 1 250 ? 10.099 10.625 -18.014 1.00 30.63 250 ARG A CA 1
ATOM 1941 C C . ARG A 1 250 ? 9.649 10.006 -16.689 1.00 30.42 250 ARG A C 1
ATOM 1942 O O . ARG A 1 250 ? 10.349 10.122 -15.688 1.00 30.94 250 ARG A O 1
ATOM 1950 N N . SER A 1 251 ? 8.478 9.372 -16.663 1.00 29.99 251 SER A N 1
ATOM 1951 C CA . SER A 1 251 ? 8.068 8.641 -15.466 1.00 29.50 251 SER A CA 1
ATOM 1952 C C . SER A 1 251 ? 7.413 7.299 -15.742 1.00 28.85 251 SER A C 1
ATOM 1953 O O . SER A 1 251 ? 8.016 6.432 -16.375 1.00 28.68 251 SER A O 1
ATOM 1956 N N . SER A 1 252 ? 6.184 7.133 -15.251 1.00 28.51 252 SER A N 1
ATOM 1957 C CA . SER A 1 252 ? 5.521 5.823 -15.147 1.00 27.81 252 SER A CA 1
ATOM 1958 C C . SER A 1 252 ? 5.285 5.117 -16.484 1.00 27.55 252 SER A C 1
ATOM 1959 O O . SER A 1 252 ? 5.131 3.891 -16.509 1.00 27.65 252 SER A O 1
ATOM 1962 N N . GLU A 1 253 ? 5.272 5.881 -17.580 1.00 26.91 253 GLU A N 1
ATOM 1963 C CA . GLU A 1 253 ? 5.094 5.325 -18.924 1.00 26.78 253 GLU A CA 1
ATOM 1964 C C . GLU A 1 253 ? 6.264 4.439 -19.364 1.00 26.54 253 GLU A C 1
ATOM 1965 O O . GLU A 1 253 ? 6.147 3.680 -20.330 1.00 26.28 253 GLU A O 1
ATOM 1971 N N . ALA A 1 254 ? 7.380 4.528 -18.640 1.00 26.35 254 ALA A N 1
ATOM 1972 C CA . ALA A 1 254 ? 8.516 3.637 -18.861 1.00 26.16 254 ALA A CA 1
ATOM 1973 C C . ALA A 1 254 ? 8.152 2.157 -18.661 1.00 26.10 254 ALA A C 1
ATOM 1974 O O . ALA A 1 254 ? 8.735 1.288 -19.304 1.00 26.04 254 ALA A O 1
ATOM 1976 N N . TYR A 1 255 ? 7.192 1.874 -17.783 1.00 26.17 255 TYR A N 1
ATOM 1977 C CA . TYR A 1 255 ? 6.740 0.498 -17.591 1.00 26.71 255 TYR A CA 1
ATOM 1978 C C . TYR A 1 255 ? 5.687 0.056 -18.612 1.00 26.58 255 TYR A C 1
ATOM 1979 O O . TYR A 1 255 ? 5.594 -1.123 -18.939 1.00 26.60 255 TYR A O 1
ATOM 1988 N N . ASP A 1 256 ? 4.909 1.009 -19.117 1.00 27.02 256 ASP A N 1
ATOM 1989 C CA . ASP A 1 256 ? 4.073 0.790 -20.294 1.00 27.33 256 ASP A CA 1
ATOM 1990 C C . ASP A 1 256 ? 4.937 0.429 -21.504 1.00 27.16 256 ASP A C 1
ATOM 1991 O O . ASP A 1 256 ? 4.577 -0.441 -22.292 1.00 27.09 256 ASP A O 1
ATOM 1996 N N . PHE A 1 257 ? 6.078 1.113 -21.618 1.00 27.32 257 PHE A N 1
ATOM 1997 C CA . PHE A 1 257 ? 7.116 0.865 -22.625 1.00 27.19 257 PHE A CA 1
ATOM 1998 C C . PHE A 1 257 ? 7.778 -0.509 -22.434 1.00 27.45 257 PHE A C 1
ATOM 1999 O O . PHE A 1 257 ? 8.113 -1.184 -23.417 1.00 27.22 257 PHE A O 1
ATOM 2007 N N . TYR A 1 258 ? 7.959 -0.924 -21.178 1.00 27.79 258 TYR A N 1
ATOM 2008 C CA . TYR A 1 258 ? 8.477 -2.269 -20.882 1.00 28.00 258 TYR A CA 1
ATOM 2009 C C . TYR A 1 258 ? 7.533 -3.373 -21.377 1.00 28.22 258 TYR A C 1
ATOM 2010 O O . TYR A 1 258 ? 7.986 -4.373 -21.955 1.00 27.99 258 TYR A O 1
ATOM 2019 N N . ASN A 1 259 ? 6.233 -3.190 -21.137 1.00 28.48 259 ASN A N 1
ATOM 2020 C CA . ASN A 1 259 ? 5.209 -4.135 -21.593 1.00 29.08 259 ASN A CA 1
ATOM 2021 C C . ASN A 1 259 ? 5.069 -4.245 -23.102 1.00 29.02 259 ASN A C 1
ATOM 2022 O O . ASN A 1 259 ? 4.797 -5.327 -23.618 1.00 28.99 259 ASN A O 1
ATOM 2027 N N . VAL A 1 260 ? 5.264 -3.124 -23.795 1.00 29.43 260 VAL A N 1
ATOM 2028 C CA . VAL A 1 260 ? 5.333 -3.093 -25.262 1.00 29.78 260 VAL A CA 1
ATOM 2029 C C . VAL A 1 260 ? 6.466 -4.005 -25.747 1.00 30.30 260 VAL A C 1
ATOM 2030 O O . VAL A 1 260 ? 6.264 -4.849 -26.624 1.00 30.12 260 VAL A O 1
ATOM 2034 N N . LEU A 1 261 ? 7.643 -3.843 -25.142 1.00 31.15 261 LEU A N 1
ATOM 2035 C CA . LEU A 1 261 ? 8.820 -4.670 -25.437 1.00 32.06 261 LEU A CA 1
ATOM 2036 C C . LEU A 1 261 ? 8.547 -6.157 -25.212 1.00 32.76 261 LEU A C 1
ATOM 2037 O O . LEU A 1 261 ? 9.038 -7.003 -25.961 1.00 32.82 261 LEU A O 1
ATOM 2042 N N . CYS A 1 262 ? 7.758 -6.452 -24.179 1.00 33.80 262 CYS A N 1
ATOM 2043 C CA . CYS A 1 262 ? 7.343 -7.814 -23.829 1.00 34.83 262 CYS A CA 1
ATOM 2044 C C . CYS A 1 262 ? 6.245 -8.384 -24.717 1.00 35.32 262 CYS A C 1
ATOM 2045 O O . CYS A 1 262 ? 6.059 -9.600 -24.771 1.00 35.43 262 CYS A O 1
ATOM 2048 N N . SER A 1 263 ? 5.508 -7.502 -25.385 1.00 36.20 263 SER A N 1
ATOM 2049 C CA . SER A 1 263 ? 4.380 -7.902 -26.211 1.00 37.06 263 SER A CA 1
ATOM 2050 C C . SER A 1 263 ? 4.802 -8.439 -27.580 1.00 37.62 263 SER A C 1
ATOM 2051 O O . SER A 1 263 ? 3.956 -8.713 -28.439 1.00 37.65 263 SER A O 1
ATOM 2054 N N . GLY A 1 264 ? 6.109 -8.593 -27.774 1.00 38.27 264 GLY A N 1
ATOM 2055 C CA . GLY A 1 264 ? 6.644 -9.063 -29.049 1.00 39.05 264 GLY A CA 1
ATOM 2056 C C . GLY A 1 264 ? 6.825 -7.956 -30.070 1.00 39.32 264 GLY A C 1
ATOM 2057 O O . GLY A 1 264 ? 6.953 -8.217 -31.270 1.00 39.60 264 GLY A O 1
ATOM 2058 N N . HIS A 1 265 ? 6.826 -6.715 -29.595 1.00 39.50 265 HIS A N 1
ATOM 2059 C CA . HIS A 1 265 ? 7.096 -5.580 -30.455 1.00 39.58 265 HIS A CA 1
ATOM 2060 C C . HIS A 1 265 ? 8.590 -5.262 -30.459 1.00 39.24 265 HIS A C 1
ATOM 2061 O O . HIS A 1 265 ? 9.188 -4.978 -29.415 1.00 39.13 265 HIS A O 1
ATOM 2068 N N . LYS A 1 266 ? 9.186 -5.338 -31.644 1.00 38.69 266 LYS A N 1
ATOM 2069 C CA . LYS A 1 266 ? 10.582 -4.973 -31.830 1.00 38.15 266 LYS A CA 1
ATOM 2070 C C . LYS A 1 266 ? 10.635 -3.604 -32.492 1.00 37.47 266 LYS A C 1
ATOM 2071 O O . LYS A 1 266 ? 9.596 -3.040 -32.830 1.00 37.58 266 LYS A O 1
ATOM 2077 N N . GLY A 1 267 ? 11.838 -3.065 -32.659 1.00 36.76 267 GLY A N 1
ATOM 2078 C CA . GLY A 1 267 ? 12.026 -1.827 -33.412 1.00 35.65 267 GLY A CA 1
ATOM 2079 C C . GLY A 1 267 ? 11.417 -0.607 -32.755 1.00 34.87 267 GLY A C 1
ATOM 2080 O O . GLY A 1 267 ? 10.764 0.200 -33.420 1.00 35.24 267 GLY A O 1
ATOM 2081 N N . THR A 1 268 ? 11.610 -0.483 -31.444 1.00 33.71 268 THR A N 1
ATOM 2082 C CA . THR A 1 268 ? 11.226 0.725 -30.726 1.00 32.61 268 THR A CA 1
ATOM 2083 C C . THR A 1 268 ? 12.425 1.646 -30.606 1.00 31.87 268 THR A C 1
ATOM 2084 O O . THR A 1 268 ? 13.573 1.200 -30.528 1.00 31.98 268 THR A O 1
ATOM 2088 N N . LEU A 1 269 ? 12.151 2.939 -30.596 1.00 30.84 269 LEU A N 1
ATOM 2089 C CA . LEU A 1 269 ? 13.196 3.934 -30.512 1.00 30.01 269 LEU A CA 1
ATOM 2090 C C . LEU A 1 269 ? 12.756 4.965 -29.484 1.00 29.20 269 LEU A C 1
ATOM 2091 O O . LEU A 1 269 ? 11.639 5.475 -29.556 1.00 29.44 269 LEU A O 1
ATOM 2096 N N . THR A 1 270 ? 13.613 5.245 -28.507 1.00 28.08 270 THR A N 1
ATOM 2097 C CA . THR A 1 270 ? 13.288 6.228 -27.470 1.00 27.05 270 THR A CA 1
ATOM 2098 C C . THR A 1 270 ? 14.524 6.956 -26.915 1.00 26.67 270 THR A C 1
ATOM 2099 O O . THR A 1 270 ? 15.656 6.576 -27.209 1.00 26.40 270 THR A O 1
ATOM 2103 N N . THR A 1 271 ? 14.288 8.010 -26.131 1.00 26.39 271 THR A N 1
ATOM 2104 C CA . THR A 1 271 ? 15.342 8.681 -25.371 1.00 26.13 271 THR A CA 1
ATOM 2105 C C . THR A 1 271 ? 14.979 8.856 -23.897 1.00 26.50 271 THR A C 1
ATOM 2106 O O . THR A 1 271 ? 13.807 8.909 -23.539 1.00 26.40 271 THR A O 1
ATOM 2110 N N . LEU A 1 272 ? 16.009 8.928 -23.058 1.00 26.90 272 LEU A N 1
ATOM 2111 C CA . LEU A 1 272 ? 15.885 9.316 -21.665 1.00 27.44 272 LEU A CA 1
ATOM 2112 C C . LEU A 1 272 ? 17.142 10.077 -21.209 1.00 27.45 272 LEU A C 1
ATOM 2113 O O . LEU A 1 272 ? 18.158 10.072 -21.886 1.00 27.05 272 LEU A O 1
ATOM 2118 N N . HIS A 1 273 ? 17.047 10.712 -20.046 1.00 27.97 273 HIS A N 1
ATOM 2119 C CA . HIS A 1 273 ? 18.155 11.426 -19.417 1.00 27.86 273 HIS A CA 1
ATOM 2120 C C . HIS A 1 273 ? 18.953 10.479 -18.538 1.00 27.94 273 HIS A C 1
ATOM 2121 O O . HIS A 1 273 ? 18.449 9.962 -17.534 1.00 27.97 273 HIS A O 1
ATOM 2128 N N . ALA A 1 274 ? 20.196 10.238 -18.940 1.00 28.05 274 ALA A N 1
ATOM 2129 C CA . ALA A 1 274 ? 21.092 9.338 -18.225 1.00 28.15 274 ALA A CA 1
ATOM 2130 C C . ALA A 1 274 ? 22.528 9.684 -18.572 1.00 28.47 274 ALA A C 1
ATOM 2131 O O . ALA A 1 274 ? 22.777 10.340 -19.588 1.00 28.47 274 ALA A O 1
ATOM 2133 N N . GLY A 1 275 ? 23.464 9.235 -17.732 1.00 28.49 275 GLY A N 1
ATOM 2134 C CA . GLY A 1 275 ? 24.873 9.584 -17.881 1.00 28.86 275 GLY A CA 1
ATOM 2135 C C . GLY A 1 275 ? 25.705 8.443 -18.414 1.00 29.18 275 GLY A C 1
ATOM 2136 O O . GLY A 1 275 ? 26.886 8.617 -18.695 1.00 29.28 275 GLY A O 1
ATOM 2137 N N . SER A 1 276 ? 25.078 7.275 -18.540 1.00 29.51 276 SER A N 1
ATOM 2138 C CA . SER A 1 276 ? 25.695 6.077 -19.119 1.00 29.69 276 SER A CA 1
ATOM 2139 C C . SER A 1 276 ? 24.615 5.010 -19.328 1.00 29.73 276 SER A C 1
ATOM 2140 O O . SER A 1 276 ? 23.450 5.225 -18.968 1.00 29.56 276 SER A O 1
ATOM 2143 N N . SER A 1 277 ? 25.002 3.874 -19.911 1.00 29.76 277 SER A N 1
ATOM 2144 C CA . SER A 1 277 ? 24.071 2.776 -20.159 1.00 29.93 277 SER A CA 1
ATOM 2145 C C . SER A 1 277 ? 23.562 2.146 -18.857 1.00 30.21 277 SER A C 1
ATOM 2146 O O . SER A 1 277 ? 22.382 1.792 -18.753 1.00 30.30 277 SER A O 1
ATOM 2149 N N . GLU A 1 278 ? 24.443 2.014 -17.867 1.00 30.09 278 GLU A N 1
ATOM 2150 C CA . GLU A 1 278 ? 24.045 1.459 -16.575 1.00 30.16 278 GLU A CA 1
ATOM 2151 C C . GLU A 1 278 ? 23.093 2.397 -15.853 1.00 29.62 278 GLU A C 1
ATOM 2152 O O . GLU A 1 278 ? 22.142 1.954 -15.209 1.00 29.86 278 GLU A O 1
ATOM 2158 N N . GLU A 1 279 ? 23.355 3.693 -15.976 1.00 29.00 279 GLU A N 1
ATOM 2159 C CA . GLU A 1 279 ? 22.490 4.728 -15.422 1.00 28.36 279 GLU A CA 1
ATOM 2160 C C . GLU A 1 279 ? 21.148 4.785 -16.152 1.00 27.85 279 GLU A C 1
ATOM 2161 O O . GLU A 1 279 ? 20.142 5.218 -15.585 1.00 27.58 279 GLU A O 1
ATOM 2167 N N . ALA A 1 280 ? 21.141 4.355 -17.413 1.00 27.27 280 ALA A N 1
ATOM 2168 C CA . ALA A 1 280 ? 19.916 4.305 -18.211 1.00 26.60 280 ALA A CA 1
ATOM 2169 C C . ALA A 1 280 ? 18.990 3.214 -17.694 1.00 26.21 280 ALA A C 1
ATOM 2170 O O . ALA A 1 280 ? 17.796 3.442 -17.555 1.00 26.16 280 ALA A O 1
ATOM 2172 N N . PHE A 1 281 ? 19.554 2.043 -17.405 1.00 25.94 281 PHE A N 1
ATOM 2173 C CA . PHE A 1 281 ? 18.808 0.916 -16.840 1.00 25.90 281 PHE A CA 1
ATOM 2174 C C . PHE A 1 281 ? 18.244 1.210 -15.447 1.00 25.96 281 PHE A C 1
ATOM 2175 O O . PHE A 1 281 ? 17.100 0.856 -15.155 1.00 25.88 281 PHE A O 1
ATOM 2183 N N . ILE A 1 282 ? 19.052 1.850 -14.598 1.00 26.09 282 ILE A N 1
ATOM 2184 C CA . ILE A 1 282 ? 18.622 2.295 -13.266 1.00 26.08 282 ILE A CA 1
ATOM 2185 C C . ILE A 1 282 ? 17.477 3.295 -13.389 1.00 26.28 282 ILE A C 1
ATOM 2186 O O . ILE A 1 282 ? 16.461 3.194 -12.695 1.00 26.46 282 ILE A O 1
ATOM 2191 N N . ARG A 1 283 ? 17.655 4.246 -14.301 1.00 26.30 283 ARG A N 1
ATOM 2192 C CA . ARG A 1 283 ? 16.687 5.299 -14.571 1.00 26.27 283 ARG A CA 1
ATOM 2193 C C . ARG A 1 283 ? 15.365 4.709 -15.084 1.00 25.74 283 ARG A C 1
ATOM 2194 O O . ARG A 1 283 ? 14.285 5.078 -14.613 1.00 25.45 283 ARG A O 1
ATOM 2202 N N . LEU A 1 284 ? 15.468 3.772 -16.030 1.00 25.15 284 LEU A N 1
ATOM 2203 C CA . LEU A 1 284 ? 14.322 3.008 -16.538 1.00 24.48 284 LEU A CA 1
ATOM 2204 C C . LEU A 1 284 ? 13.542 2.284 -15.437 1.00 24.36 284 LEU A C 1
ATOM 2205 O O . LEU A 1 284 ? 12.316 2.343 -15.405 1.00 24.31 284 LEU A O 1
ATOM 2210 N N . ALA A 1 285 ? 14.261 1.605 -14.547 1.00 24.14 285 ALA A N 1
ATOM 2211 C CA . ALA A 1 285 ? 13.652 0.876 -13.433 1.00 24.33 285 ALA A CA 1
ATOM 2212 C C . ALA A 1 285 ? 13.007 1.814 -12.410 1.00 24.29 285 ALA A C 1
ATOM 2213 O O . ALA A 1 285 ? 11.922 1.530 -11.902 1.00 24.05 285 ALA A O 1
ATOM 2215 N N . ASN A 1 286 ? 13.672 2.932 -12.121 1.00 24.54 286 ASN A N 1
ATOM 2216 C CA . ASN A 1 286 ? 13.123 3.932 -11.201 1.00 24.98 286 ASN A CA 1
ATOM 2217 C C . ASN A 1 286 ? 11.885 4.649 -11.733 1.00 25.03 286 ASN A C 1
ATOM 2218 O O . ASN A 1 286 ? 10.953 4.911 -10.976 1.00 25.09 286 ASN A O 1
ATOM 2223 N N . MET A 1 287 ? 11.874 4.952 -13.032 1.00 25.34 287 MET A N 1
ATOM 2224 C CA . MET A 1 287 ? 10.709 5.550 -13.686 1.00 25.37 287 MET A CA 1
ATOM 2225 C C . MET A 1 287 ? 9.545 4.565 -13.727 1.00 25.67 287 MET A C 1
ATOM 2226 O O . MET A 1 287 ? 8.392 4.950 -13.531 1.00 25.61 287 MET A O 1
ATOM 2231 N N . SER A 1 288 ? 9.857 3.299 -13.991 1.00 26.20 288 SER A N 1
ATOM 2232 C CA . SER A 1 288 ? 8.858 2.227 -14.038 1.00 26.91 288 SER A CA 1
ATOM 2233 C C . SER A 1 288 ? 8.196 1.977 -12.674 1.00 27.49 288 SER A C 1
ATOM 2234 O O . SER A 1 288 ? 7.016 1.644 -12.610 1.00 27.38 288 SER A O 1
ATOM 2237 N N . SER A 1 289 ? 8.971 2.163 -11.606 1.00 28.43 289 SER A N 1
ATOM 2238 C CA . SER A 1 289 ? 8.536 1.975 -10.216 1.00 29.72 289 SER A CA 1
ATOM 2239 C C . SER A 1 289 ? 7.282 2.731 -9.798 1.00 30.32 289 SER A C 1
ATOM 2240 O O . SER A 1 289 ? 6.516 2.247 -8.960 1.00 30.45 289 SER A O 1
ATOM 2243 N N . SER A 1 290 ? 7.091 3.919 -10.364 1.00 31.38 290 SER A N 1
ATOM 2244 C CA . SER A 1 290 ? 5.943 4.765 -10.047 1.00 32.44 290 SER A CA 1
ATOM 2245 C C . SER A 1 290 ? 4.646 4.307 -10.720 1.00 33.30 290 SER A C 1
ATOM 2246 O O . SER A 1 290 ? 3.606 4.950 -10.570 1.00 33.72 290 SER A O 1
ATOM 2249 N N . ASN A 1 291 ? 4.709 3.191 -11.446 1.00 34.22 291 ASN A N 1
ATOM 2250 C CA . ASN A 1 291 ? 3.553 2.645 -12.151 1.00 35.20 291 ASN A CA 1
ATOM 2251 C C . ASN A 1 291 ? 2.778 1.557 -11.388 1.00 35.57 291 ASN A C 1
ATOM 2252 O O . ASN A 1 291 ? 3.375 0.763 -10.652 1.00 35.59 291 ASN A O 1
ATOM 2257 N N . SER A 1 292 ? 1.456 1.514 -11.619 1.00 35.90 292 SER A N 1
ATOM 2258 C CA . SER A 1 292 ? 0.517 0.594 -10.949 1.00 36.09 292 SER A CA 1
ATOM 2259 C C . SER A 1 292 ? 0.985 -0.859 -10.943 1.00 35.97 292 SER A C 1
ATOM 2260 O O . SER A 1 292 ? 1.083 -1.483 -9.886 1.00 36.52 292 SER A O 1
ATOM 2263 N N . ALA A 1 293 ? 1.259 -1.392 -12.128 1.00 35.63 293 ALA A N 1
ATOM 2264 C CA . ALA A 1 293 ? 1.637 -2.786 -12.290 1.00 35.25 293 ALA A CA 1
ATOM 2265 C C . ALA A 1 293 ? 2.957 -3.114 -11.610 1.00 35.04 293 ALA A C 1
ATOM 2266 O O . ALA A 1 293 ? 3.197 -4.274 -11.264 1.00 35.10 293 ALA A O 1
ATOM 2268 N N . ALA A 1 294 ? 3.797 -2.093 -11.413 1.00 34.67 294 ALA A N 1
ATOM 2269 C CA . ALA A 1 294 ? 5.164 -2.274 -10.902 1.00 34.16 294 ALA A CA 1
ATOM 2270 C C . ALA A 1 294 ? 5.339 -1.979 -9.406 1.00 33.79 294 ALA A C 1
ATOM 2271 O O . ALA A 1 294 ? 6.438 -2.121 -8.869 1.00 33.82 294 ALA A O 1
ATOM 2273 N N . ARG A 1 295 ? 4.260 -1.595 -8.734 1.00 33.30 295 ARG A N 1
ATOM 2274 C CA . ARG A 1 295 ? 4.322 -1.239 -7.313 1.00 33.23 295 ARG A CA 1
ATOM 2275 C C . ARG A 1 295 ? 4.831 -2.334 -6.369 1.00 32.41 295 ARG A C 1
ATOM 2276 O O . ARG A 1 295 ? 5.406 -2.028 -5.328 1.00 32.30 295 ARG A O 1
ATOM 2284 N N . ASN A 1 296 ? 4.629 -3.599 -6.743 1.00 31.45 296 ASN A N 1
ATOM 2285 C CA . ASN A 1 296 ? 5.108 -4.733 -5.954 1.00 30.61 296 ASN A CA 1
ATOM 2286 C C . ASN A 1 296 ? 6.221 -5.528 -6.651 1.00 30.12 296 ASN A C 1
ATOM 2287 O O . ASN A 1 296 ? 6.382 -6.722 -6.403 1.00 30.30 296 ASN A O 1
ATOM 2292 N N . ILE A 1 297 ? 6.993 -4.862 -7.508 1.00 29.45 297 ILE A N 1
ATOM 2293 C CA . ILE A 1 297 ? 8.078 -5.514 -8.254 1.00 28.63 297 ILE A CA 1
ATOM 2294 C C . ILE A 1 297 ? 9.436 -5.112 -7.689 1.00 28.15 297 ILE A C 1
ATOM 2295 O O . ILE A 1 297 ? 9.693 -3.935 -7.498 1.00 28.31 297 ILE A O 1
ATOM 2300 N N . LYS A 1 298 ? 10.293 -6.095 -7.423 1.00 27.74 298 LYS A N 1
ATOM 2301 C CA . LYS A 1 298 ? 11.657 -5.841 -6.972 1.00 27.57 298 LYS A CA 1
ATOM 2302 C C . LYS A 1 298 ? 12.436 -5.021 -8.005 1.00 27.48 298 LYS A C 1
ATOM 2303 O O . LYS A 1 298 ? 12.457 -5.361 -9.197 1.00 27.12 298 LYS A O 1
ATOM 2309 N N . PHE A 1 299 ? 13.082 -3.953 -7.534 1.00 27.20 299 PHE A N 1
ATOM 2310 C CA . PHE A 1 299 ? 13.924 -3.094 -8.370 1.00 26.92 299 PHE A CA 1
ATOM 2311 C C . PHE A 1 299 ? 14.876 -3.906 -9.257 1.00 26.85 299 PHE A C 1
ATOM 2312 O O . PHE A 1 299 ? 15.066 -3.593 -10.433 1.00 26.53 299 PHE A O 1
ATOM 2320 N N . GLU A 1 300 ? 15.461 -4.945 -8.668 1.00 27.01 300 GLU A N 1
ATOM 2321 C CA . GLU A 1 300 ? 16.430 -5.809 -9.335 1.00 27.43 300 GLU A CA 1
ATOM 2322 C C . GLU A 1 300 ? 15.819 -6.597 -10.503 1.00 27.52 300 GLU A C 1
ATOM 2323 O O . GLU A 1 300 ? 16.489 -6.847 -11.502 1.00 27.48 300 GLU A O 1
ATOM 2329 N N . SER A 1 301 ? 14.551 -6.980 -10.360 1.00 27.56 301 SER A N 1
ATOM 2330 C CA . SER A 1 301 ? 13.795 -7.628 -11.427 1.00 27.66 301 SER A CA 1
ATOM 2331 C C . SER A 1 301 ? 13.443 -6.648 -12.551 1.00 27.64 301 SER A C 1
ATOM 2332 O O . SER A 1 301 ? 13.487 -7.014 -13.724 1.00 27.84 301 SER A O 1
ATOM 2335 N N . LEU A 1 302 ? 13.092 -5.417 -12.187 1.00 27.51 302 LEU A N 1
ATOM 2336 C CA . LEU A 1 302 ? 12.868 -4.346 -13.156 1.00 28.05 302 LEU A CA 1
ATOM 2337 C C . LEU A 1 302 ? 14.113 -4.060 -14.012 1.00 28.22 302 LEU A C 1
ATOM 2338 O O . LEU A 1 302 ? 14.002 -3.911 -15.230 1.00 28.15 302 LEU A O 1
ATOM 2343 N N . ILE A 1 303 ? 15.280 -3.988 -13.369 1.00 28.32 303 ILE A N 1
ATOM 2344 C CA . ILE A 1 303 ? 16.549 -3.773 -14.058 1.00 28.80 303 ILE A CA 1
ATOM 2345 C C . ILE A 1 303 ? 16.899 -4.908 -15.028 1.00 28.91 303 ILE A C 1
ATOM 2346 O O . ILE A 1 303 ? 17.190 -4.652 -16.194 1.00 29.03 303 ILE A O 1
ATOM 2351 N N . GLU A 1 304 ? 16.844 -6.150 -14.550 1.00 29.14 304 GLU A N 1
ATOM 2352 C CA . GLU A 1 304 ? 17.146 -7.324 -15.371 1.00 29.44 304 GLU A CA 1
ATOM 2353 C C . GLU A 1 304 ? 16.181 -7.503 -16.553 1.00 28.94 304 GLU A C 1
ATOM 2354 O O . GLU A 1 304 ? 16.559 -8.042 -17.595 1.00 28.93 304 GLU A O 1
ATOM 2360 N N . GLY A 1 305 ? 14.943 -7.042 -16.379 1.00 28.56 305 GLY A N 1
ATOM 2361 C CA . GLY A 1 305 ? 13.925 -7.088 -17.421 1.00 27.68 305 GLY A CA 1
ATOM 2362 C C . GLY A 1 305 ? 14.237 -6.169 -18.585 1.00 27.37 305 GLY A C 1
ATOM 2363 O O . GLY A 1 305 ? 14.067 -6.547 -19.737 1.00 27.22 305 GLY A O 1
ATOM 2364 N N . PHE A 1 306 ? 14.681 -4.950 -18.286 1.00 27.06 306 PHE A N 1
ATOM 2365 C CA . PHE A 1 306 ? 15.145 -4.026 -19.325 1.00 26.62 306 PHE A CA 1
ATOM 2366 C C . PHE A 1 306 ? 16.437 -4.499 -20.005 1.00 26.80 306 PHE A C 1
ATOM 2367 O O . PHE A 1 306 ? 16.584 -4.345 -21.221 1.00 26.90 306 PHE A O 1
ATOM 2375 N N . LYS A 1 307 ? 17.355 -5.075 -19.227 1.00 26.62 307 LYS A N 1
ATOM 2376 C CA . LYS A 1 307 ? 18.622 -5.583 -19.760 1.00 26.95 307 LYS A CA 1
ATOM 2377 C C . LYS A 1 307 ? 18.457 -6.758 -20.729 1.00 27.13 307 LYS A C 1
ATOM 2378 O O . LYS A 1 307 ? 19.306 -6.992 -21.590 1.00 27.06 307 LYS A O 1
ATOM 2384 N N . ASP A 1 308 ? 17.367 -7.499 -20.579 1.00 27.50 308 ASP A N 1
ATOM 2385 C CA . ASP A 1 308 ? 17.060 -8.587 -21.491 1.00 27.92 308 ASP A CA 1
ATOM 2386 C C . ASP A 1 308 ? 16.426 -8.081 -22.784 1.00 27.58 308 ASP A C 1
ATOM 2387 O O . ASP A 1 308 ? 16.375 -8.808 -23.774 1.00 27.85 308 ASP A O 1
ATOM 2392 N N . LEU A 1 309 ? 15.961 -6.836 -22.788 1.00 27.21 309 LEU A N 1
ATOM 2393 C CA . LEU A 1 309 ? 15.148 -6.348 -23.904 1.00 27.12 309 LEU A CA 1
ATOM 2394 C C . LEU A 1 309 ? 15.730 -5.181 -24.700 1.00 26.92 309 LEU A C 1
ATOM 2395 O O . LEU A 1 309 ? 15.325 -4.956 -25.841 1.00 26.97 309 LEU A O 1
ATOM 2400 N N . ILE A 1 310 ? 16.652 -4.432 -24.100 1.00 26.65 310 ILE A N 1
ATOM 2401 C CA . ILE A 1 310 ? 17.271 -3.296 -24.784 1.00 26.37 310 ILE A CA 1
ATOM 2402 C C . ILE A 1 310 ? 18.506 -3.760 -25.549 1.00 26.29 310 ILE A C 1
ATOM 2403 O O . ILE A 1 310 ? 19.452 -4.309 -24.972 1.00 26.35 310 ILE A O 1
ATOM 2408 N N . ASP A 1 311 ? 18.484 -3.542 -26.857 1.00 26.01 311 ASP A N 1
ATOM 2409 C CA . ASP A 1 311 ? 19.559 -4.004 -27.724 1.00 26.02 311 ASP A CA 1
ATOM 2410 C C . ASP A 1 311 ? 20.760 -3.053 -27.747 1.00 25.95 311 ASP A C 1
ATOM 2411 O O . ASP A 1 311 ? 21.904 -3.485 -27.587 1.00 26.10 311 ASP A O 1
ATOM 2416 N N . MET A 1 312 ? 20.501 -1.763 -27.929 1.00 25.77 312 MET A N 1
ATOM 2417 C CA . MET A 1 312 ? 21.575 -0.782 -28.041 1.00 25.80 312 MET A CA 1
ATOM 2418 C C . MET A 1 312 ? 21.264 0.461 -27.226 1.00 25.51 312 MET A C 1
ATOM 2419 O O . MET A 1 312 ? 20.126 0.924 -27.191 1.00 25.47 312 MET A O 1
ATOM 2424 N N . ILE A 1 313 ? 22.282 0.978 -26.548 1.00 25.34 313 ILE A N 1
ATOM 2425 C CA . ILE A 1 313 ? 22.194 2.283 -25.900 1.00 25.17 313 ILE A CA 1
ATOM 2426 C C . ILE A 1 313 ? 23.348 3.154 -26.383 1.00 25.21 313 ILE A C 1
ATOM 2427 O O . ILE A 1 313 ? 24.523 2.776 -26.284 1.00 24.97 313 ILE A O 1
ATOM 2432 N N . VAL A 1 314 ? 22.990 4.308 -26.933 1.00 25.26 314 VAL A N 1
ATOM 2433 C CA . VAL A 1 314 ? 23.957 5.301 -27.365 1.00 25.17 314 VAL A CA 1
ATOM 2434 C C . VAL A 1 314 ? 23.936 6.448 -26.355 1.00 25.21 314 VAL A C 1
ATOM 2435 O O . VAL A 1 314 ? 22.910 7.119 -26.193 1.00 25.00 314 VAL A O 1
ATOM 2439 N N . HIS A 1 315 ? 25.055 6.661 -25.661 1.00 25.14 315 HIS A N 1
ATOM 2440 C CA . HIS A 1 315 ? 25.155 7.805 -24.750 1.00 25.02 315 HIS A CA 1
ATOM 2441 C C . HIS A 1 315 ? 25.973 8.955 -25.327 1.00 25.13 315 HIS A C 1
ATOM 2442 O O . HIS A 1 315 ? 27.066 8.753 -25.856 1.00 25.29 315 HIS A O 1
ATOM 2449 N N . ILE A 1 316 ? 25.431 10.163 -25.199 1.00 25.42 316 ILE A N 1
ATOM 2450 C CA . ILE A 1 316 ? 26.045 11.377 -25.726 1.00 25.63 316 ILE A CA 1
ATOM 2451 C C . ILE A 1 316 ? 26.524 12.274 -24.581 1.00 26.29 316 ILE A C 1
ATOM 2452 O O . ILE A 1 316 ? 25.767 12.549 -23.638 1.00 25.69 316 ILE A O 1
ATOM 2457 N N . ASN A 1 317 ? 27.777 12.729 -24.668 1.00 26.97 317 ASN A N 1
ATOM 2458 C CA . ASN A 1 317 ? 28.343 13.583 -23.627 1.00 27.97 317 ASN A CA 1
ATOM 2459 C C . ASN A 1 317 ? 27.915 15.035 -23.760 1.00 28.96 317 ASN A C 1
ATOM 2460 O O . ASN A 1 317 ? 27.063 15.363 -24.590 1.00 29.34 317 ASN A O 1
ATOM 2465 N N . HIS A 1 318 ? 28.502 15.909 -22.948 1.00 30.29 318 HIS A N 1
ATOM 2466 C CA . HIS A 1 318 ? 28.091 17.313 -22.919 1.00 31.55 318 HIS A CA 1
ATOM 2467 C C . HIS A 1 318 ? 28.652 18.104 -24.106 1.00 31.99 318 HIS A C 1
ATOM 2468 O O . HIS A 1 318 ? 28.248 19.235 -24.357 1.00 31.90 318 HIS A O 1
ATOM 2475 N N . HIS A 1 319 ? 29.565 17.482 -24.847 1.00 32.87 319 HIS A N 1
ATOM 2476 C CA . HIS A 1 319 ? 30.138 18.077 -26.054 1.00 33.63 319 HIS A CA 1
ATOM 2477 C C . HIS A 1 319 ? 29.580 17.430 -27.323 1.00 33.65 319 HIS A C 1
ATOM 2478 O O . HIS A 1 319 ? 30.189 17.517 -28.393 1.00 33.59 319 HIS A O 1
ATOM 2485 N N . LYS A 1 320 ? 28.416 16.785 -27.184 1.00 33.69 320 LYS A N 1
ATOM 2486 C CA . LYS A 1 320 ? 27.660 16.207 -28.309 1.00 33.67 320 LYS A CA 1
ATOM 2487 C C . LYS A 1 320 ? 28.423 15.125 -29.079 1.00 33.37 320 LYS A C 1
ATOM 2488 O O . LYS A 1 320 ? 28.321 15.024 -30.307 1.00 33.38 320 LYS A O 1
ATOM 2494 N N . GLN A 1 321 ? 29.185 14.325 -28.341 1.00 32.94 321 GLN A N 1
ATOM 2495 C CA . GLN A 1 321 ? 29.879 13.171 -28.883 1.00 32.52 321 GLN A CA 1
ATOM 2496 C C . GLN A 1 321 ? 29.441 11.929 -28.119 1.00 32.44 321 GLN A C 1
ATOM 2497 O O . GLN A 1 321 ? 29.184 11.998 -26.916 1.00 32.37 321 GLN A O 1
ATOM 2503 N N . CYS A 1 322 ? 29.367 10.797 -28.814 1.00 32.24 322 CYS A N 1
ATOM 2504 C CA . CYS A 1 322 ? 29.133 9.508 -28.162 1.00 32.21 322 CYS A CA 1
ATOM 2505 C C . CYS A 1 322 ? 30.372 9.039 -27.381 1.00 32.42 322 CYS A C 1
ATOM 2506 O O . CYS A 1 322 ? 31.448 8.882 -27.958 1.00 32.36 322 CYS A O 1
ATOM 2509 N N . ASP A 1 323 ? 30.213 8.825 -26.074 1.00 32.69 323 ASP A N 1
ATOM 2510 C CA . ASP A 1 323 ? 31.294 8.309 -25.224 1.00 32.86 323 ASP A CA 1
ATOM 2511 C C . ASP A 1 323 ? 31.067 6.852 -24.812 1.00 32.82 323 ASP A C 1
ATOM 2512 O O . ASP A 1 323 ? 31.967 6.208 -24.251 1.00 32.88 323 ASP A O 1
ATOM 2517 N N . GLU A 1 324 ? 29.861 6.347 -25.079 1.00 32.63 324 GLU A N 1
ATOM 2518 C CA . GLU A 1 324 ? 29.527 4.945 -24.820 1.00 32.46 324 GLU A CA 1
ATOM 2519 C C . GLU A 1 324 ? 28.528 4.391 -25.826 1.00 32.45 324 GLU A C 1
ATOM 2520 O O . GLU A 1 324 ? 27.432 4.917 -25.988 1.00 32.22 324 GLU A O 1
ATOM 2526 N N . PHE A 1 325 ? 28.926 3.319 -26.498 1.00 32.82 325 PHE A N 1
ATOM 2527 C CA . PHE A 1 325 ? 28.051 2.623 -27.424 1.00 33.10 325 PHE A CA 1
ATOM 2528 C C . PHE A 1 325 ? 27.779 1.218 -26.886 1.00 33.02 325 PHE A C 1
ATOM 2529 O O . PHE A 1 325 ? 28.478 0.265 -27.234 1.00 33.01 325 PHE A O 1
ATOM 2537 N N . TYR A 1 326 ? 26.763 1.106 -26.032 1.00 32.91 326 TYR A N 1
ATOM 2538 C CA . TYR A 1 326 ? 26.390 -0.174 -25.437 1.00 32.94 326 TYR A CA 1
ATOM 2539 C C . TYR A 1 326 ? 25.694 -1.079 -26.452 1.00 33.03 326 TYR A C 1
ATOM 2540 O O . TYR A 1 326 ? 24.718 -0.684 -27.081 1.00 32.90 326 TYR A O 1
ATOM 2549 N N . ILE A 1 327 ? 26.217 -2.289 -26.606 1.00 33.48 327 ILE A N 1
ATOM 2550 C CA . ILE A 1 327 ? 25.585 -3.319 -27.424 1.00 34.24 327 ILE A CA 1
ATOM 2551 C C . ILE A 1 327 ? 25.305 -4.509 -26.517 1.00 34.47 327 ILE A C 1
ATOM 2552 O O . ILE A 1 327 ? 26.145 -4.863 -25.678 1.00 34.72 327 ILE A O 1
ATOM 2557 N N . LYS A 1 328 ? 24.125 -5.108 -26.665 1.00 34.53 328 LYS A N 1
ATOM 2558 C CA . LYS A 1 328 ? 23.749 -6.261 -25.848 1.00 34.59 328 LYS A CA 1
ATOM 2559 C C . LYS A 1 328 ? 24.482 -7.514 -26.299 1.00 34.62 328 LYS A C 1
ATOM 2560 O O . LYS A 1 328 ? 25.013 -8.248 -25.466 1.00 35.09 328 LYS A O 1
ATOM 2566 N N . LYS B 1 21 ? -32.050 -0.562 -33.781 1.00 67.55 21 LYS B N 1
ATOM 2567 C CA . LYS B 1 21 ? -30.677 -0.987 -34.180 1.00 67.37 21 LYS B CA 1
ATOM 2568 C C . LYS B 1 21 ? -30.321 -0.534 -35.593 1.00 67.05 21 LYS B C 1
ATOM 2569 O O . LYS B 1 21 ? -29.180 -0.155 -35.853 1.00 67.14 21 LYS B O 1
ATOM 2575 N N . GLU B 1 22 ? -31.301 -0.564 -36.493 1.00 66.43 22 GLU B N 1
ATOM 2576 C CA . GLU B 1 22 ? -31.074 -0.233 -37.903 1.00 65.79 22 GLU B CA 1
ATOM 2577 C C . GLU B 1 22 ? -31.248 1.246 -38.232 1.00 65.08 22 GLU B C 1
ATOM 2578 O O . GLU B 1 22 ? -30.951 1.681 -39.347 1.00 65.13 22 GLU B O 1
ATOM 2584 N N . ALA B 1 23 ? -31.723 2.012 -37.253 1.00 64.09 23 ALA B N 1
ATOM 2585 C CA . ALA B 1 23 ? -31.725 3.465 -37.343 1.00 63.03 23 ALA B CA 1
ATOM 2586 C C . ALA B 1 23 ? -30.303 3.992 -37.141 1.00 62.20 23 ALA B C 1
ATOM 2587 O O . ALA B 1 23 ? -29.921 5.009 -37.721 1.00 62.13 23 ALA B O 1
ATOM 2589 N N . ALA B 1 24 ? -29.530 3.287 -36.315 1.00 60.99 24 ALA B N 1
ATOM 2590 C CA . ALA B 1 24 ? -28.132 3.628 -36.061 1.00 59.79 24 ALA B CA 1
ATOM 2591 C C . ALA B 1 24 ? -27.186 2.952 -37.053 1.00 58.81 24 ALA B C 1
ATOM 2592 O O . ALA B 1 24 ? -26.066 3.419 -37.273 1.00 58.75 24 ALA B O 1
ATOM 2594 N N . LEU B 1 25 ? -27.657 1.862 -37.655 1.00 57.48 25 LEU B N 1
ATOM 2595 C CA . LEU B 1 25 ? -26.841 1.003 -38.509 1.00 56.21 25 LEU B CA 1
ATOM 2596 C C . LEU B 1 25 ? -26.656 1.562 -39.921 1.00 55.14 25 LEU B C 1
ATOM 2597 O O . LEU B 1 25 ? -25.542 1.565 -40.445 1.00 54.90 25 LEU B O 1
ATOM 2602 N N . ASN B 1 26 ? -27.750 2.025 -40.525 1.00 53.88 26 ASN B N 1
ATOM 2603 C CA . ASN B 1 26 ? -27.741 2.556 -41.895 1.00 52.65 26 ASN B CA 1
ATOM 2604 C C . ASN B 1 26 ? -26.782 3.720 -42.163 1.00 51.47 26 ASN B C 1
ATOM 2605 O O . ASN B 1 26 ? -26.040 3.672 -43.145 1.00 51.35 26 ASN B O 1
ATOM 2610 N N . PRO B 1 27 ? -26.790 4.764 -41.302 1.00 50.31 27 PRO B N 1
ATOM 2611 C CA . PRO B 1 27 ? -25.826 5.854 -41.490 1.00 49.39 27 PRO B CA 1
ATOM 2612 C C . PRO B 1 27 ? -24.366 5.380 -41.536 1.00 48.41 27 PRO B C 1
ATOM 2613 O O . PRO B 1 27 ? -23.613 5.828 -42.400 1.00 48.08 27 PRO B O 1
ATOM 2617 N N . LEU B 1 28 ? -23.989 4.475 -40.629 1.00 47.36 28 LEU B N 1
ATOM 2618 C CA . LEU B 1 28 ? -22.618 3.952 -40.559 1.00 46.43 28 LEU B CA 1
ATOM 2619 C C . LEU B 1 28 ? -22.230 3.118 -41.781 1.00 45.91 28 LEU B C 1
ATOM 2620 O O . LEU B 1 28 ? -21.113 3.238 -42.278 1.00 45.85 28 LEU B O 1
ATOM 2625 N N . ARG B 1 29 ? -23.151 2.282 -42.253 1.00 45.40 29 ARG B N 1
ATOM 2626 C CA . ARG B 1 29 ? -22.905 1.411 -43.405 1.00 44.93 29 ARG B CA 1
ATOM 2627 C C . ARG B 1 29 ? -22.654 2.199 -44.676 1.00 44.35 29 ARG B C 1
ATOM 2628 O O . ARG B 1 29 ? -21.769 1.856 -45.459 1.00 44.31 29 ARG B O 1
ATOM 2636 N N . HIS B 1 30 ? -23.448 3.245 -44.876 1.00 43.79 30 HIS B N 1
ATOM 2637 C CA . HIS B 1 30 ? -23.332 4.088 -46.056 1.00 43.34 30 HIS B CA 1
ATOM 2638 C C . HIS B 1 30 ? -22.071 4.941 -45.995 1.00 42.41 30 HIS B C 1
ATOM 2639 O O . HIS B 1 30 ? -21.378 5.091 -46.996 1.00 42.25 30 HIS B O 1
ATOM 2646 N N . ALA B 1 31 ? -21.770 5.471 -44.810 1.00 41.45 31 ALA B N 1
ATOM 2647 C CA . ALA B 1 31 ? -20.551 6.248 -44.577 1.00 40.60 31 ALA B CA 1
ATOM 2648 C C . ALA B 1 31 ? -19.278 5.415 -44.753 1.00 40.05 31 ALA B C 1
ATOM 2649 O O . ALA B 1 31 ? -18.270 5.921 -45.242 1.00 39.84 31 ALA B O 1
ATOM 2651 N N . THR B 1 32 ? -19.336 4.144 -44.354 1.00 39.43 32 THR B N 1
ATOM 2652 C CA . THR B 1 32 ? -18.219 3.214 -44.522 1.00 38.94 32 THR B CA 1
ATOM 2653 C C . THR B 1 32 ? -17.989 2.915 -46.004 1.00 38.72 32 THR B C 1
ATOM 2654 O O . THR B 1 32 ? -16.861 2.980 -46.483 1.00 38.50 32 THR B O 1
ATOM 2658 N N . GLU B 1 33 ? -19.071 2.595 -46.714 1.00 38.63 33 GLU B N 1
ATOM 2659 C CA . GLU B 1 33 ? -19.034 2.306 -48.144 1.00 38.65 33 GLU B CA 1
ATOM 2660 C C . GLU B 1 33 ? -18.503 3.494 -48.939 1.00 38.23 33 GLU B C 1
ATOM 2661 O O . GLU B 1 33 ? -17.642 3.327 -49.798 1.00 38.19 33 GLU B O 1
ATOM 2667 N N . GLU B 1 34 ? -19.015 4.685 -48.633 1.00 37.90 34 GLU B N 1
ATOM 2668 C CA . GLU B 1 34 ? -18.591 5.933 -49.269 1.00 37.84 34 GLU B CA 1
ATOM 2669 C C . GLU B 1 34 ? -17.076 6.167 -49.181 1.00 37.24 34 GLU B C 1
ATOM 2670 O O . GLU B 1 34 ? -16.448 6.597 -50.149 1.00 37.12 34 GLU B O 1
ATOM 2676 N N . LEU B 1 35 ? -16.508 5.881 -48.014 1.00 36.55 35 LEU B N 1
ATOM 2677 C CA . LEU B 1 35 ? -15.102 6.128 -47.738 1.00 35.91 35 LEU B CA 1
ATOM 2678 C C . LEU B 1 35 ? -14.194 4.952 -48.088 1.00 35.58 35 LEU B C 1
ATOM 2679 O O . LEU B 1 35 ? -13.252 5.102 -48.864 1.00 35.47 35 LEU B O 1
ATOM 2684 N N . PHE B 1 36 ? -14.479 3.788 -47.510 1.00 35.24 36 PHE B N 1
ATOM 2685 C CA . PHE B 1 36 ? -13.546 2.662 -47.551 1.00 34.95 36 PHE B CA 1
ATOM 2686 C C . PHE B 1 36 ? -14.060 1.445 -48.319 1.00 34.96 36 PHE B C 1
ATOM 2687 O O . PHE B 1 36 ? -13.428 0.394 -48.301 1.00 34.89 36 PHE B O 1
ATOM 2695 N N . GLY B 1 37 ? -15.190 1.610 -49.003 1.00 35.24 37 GLY B N 1
ATOM 2696 C CA . GLY B 1 37 ? -15.834 0.537 -49.767 1.00 35.61 37 GLY B CA 1
ATOM 2697 C C . GLY B 1 37 ? -14.953 -0.177 -50.780 1.00 35.90 37 GLY B C 1
ATOM 2698 O O . GLY B 1 37 ? -14.981 -1.401 -50.862 1.00 36.09 37 GLY B O 1
ATOM 2699 N N . ASP B 1 38 ? -14.168 0.582 -51.542 1.00 36.22 38 ASP B N 1
ATOM 2700 C CA . ASP B 1 38 ? -13.245 0.013 -52.536 1.00 36.67 38 ASP B CA 1
ATOM 2701 C C . ASP B 1 38 ? -12.105 -0.775 -51.899 1.00 36.53 38 ASP B C 1
ATOM 2702 O O . ASP B 1 38 ? -11.556 -1.691 -52.511 1.00 36.58 38 ASP B O 1
ATOM 2707 N N . PHE B 1 39 ? -11.760 -0.405 -50.671 1.00 36.56 39 PHE B N 1
ATOM 2708 C CA . PHE B 1 39 ? -10.641 -1.010 -49.956 1.00 36.45 39 PHE B CA 1
ATOM 2709 C C . PHE B 1 39 ? -11.081 -2.213 -49.135 1.00 36.69 39 PHE B C 1
ATOM 2710 O O . PHE B 1 39 ? -10.320 -3.159 -48.961 1.00 36.77 39 PHE B O 1
ATOM 2718 N N . LEU B 1 40 ? -12.314 -2.179 -48.643 1.00 37.19 40 LEU B N 1
ATOM 2719 C CA . LEU B 1 40 ? -12.872 -3.300 -47.886 1.00 37.58 40 LEU B CA 1
ATOM 2720 C C . LEU B 1 40 ? -13.231 -4.488 -48.783 1.00 37.96 40 LEU B C 1
ATOM 2721 O O . LEU B 1 40 ? -13.360 -5.614 -48.300 1.00 38.01 40 LEU B O 1
ATOM 2726 N N . LYS B 1 41 ? -13.383 -4.234 -50.082 1.00 38.35 41 LYS B N 1
ATOM 2727 C CA . LYS B 1 41 ? -13.655 -5.297 -51.058 1.00 38.88 41 LYS B CA 1
ATOM 2728 C C . LYS B 1 41 ? -12.378 -6.009 -51.515 1.00 38.94 41 LYS B C 1
ATOM 2729 O O . LYS B 1 41 ? -12.442 -7.075 -52.128 1.00 39.13 41 LYS B O 1
ATOM 2735 N N . MET B 1 42 ? -11.226 -5.415 -51.211 1.00 39.04 42 MET B N 1
ATOM 2736 C CA . MET B 1 42 ? -9.933 -6.003 -51.547 1.00 39.03 42 MET B CA 1
ATOM 2737 C C . MET B 1 42 ? -9.712 -7.312 -50.810 1.00 39.00 42 MET B C 1
ATOM 2738 O O . MET B 1 42 ? -10.103 -7.460 -49.653 1.00 39.11 42 MET B O 1
ATOM 2743 N N . GLU B 1 43 ? -9.086 -8.257 -51.502 1.00 38.95 43 GLU B N 1
ATOM 2744 C CA . GLU B 1 43 ? -8.857 -9.594 -50.975 1.00 38.96 43 GLU B CA 1
ATOM 2745 C C . GLU B 1 43 ? -7.461 -9.711 -50.399 1.00 38.37 43 GLU B C 1
ATOM 2746 O O . GLU B 1 43 ? -6.536 -9.036 -50.853 1.00 38.25 43 GLU B O 1
ATOM 2752 N N . ASN B 1 44 ? -7.323 -10.586 -49.406 1.00 37.79 44 ASN B N 1
ATOM 2753 C CA . ASN B 1 44 ? -6.036 -10.873 -48.767 1.00 37.27 44 ASN B CA 1
ATOM 2754 C C . ASN B 1 44 ? -5.346 -9.628 -48.213 1.00 36.36 44 ASN B C 1
ATOM 2755 O O . ASN B 1 44 ? -4.167 -9.369 -48.459 1.00 35.97 44 ASN B O 1
ATOM 2760 N N . ILE B 1 45 ? -6.124 -8.862 -47.455 1.00 35.56 45 ILE B N 1
ATOM 2761 C CA . ILE B 1 45 ? -5.642 -7.673 -46.775 1.00 34.58 45 ILE B CA 1
ATOM 2762 C C . ILE B 1 45 ? -5.875 -7.827 -45.276 1.00 33.97 45 ILE B C 1
ATOM 2763 O O . ILE B 1 45 ? -6.783 -8.548 -44.847 1.00 34.00 45 ILE B O 1
ATOM 2768 N N . THR B 1 46 ? -5.059 -7.145 -44.481 1.00 32.81 46 THR B N 1
ATOM 2769 C CA . THR B 1 46 ? -5.116 -7.310 -43.036 1.00 31.62 46 THR B CA 1
ATOM 2770 C C . THR B 1 46 ? -5.385 -6.002 -42.289 1.00 30.77 46 THR B C 1
ATOM 2771 O O . THR B 1 46 ? -5.873 -6.020 -41.161 1.00 30.48 46 THR B O 1
ATOM 2775 N N . GLU B 1 47 ? -5.097 -4.877 -42.943 1.00 29.64 47 GLU B N 1
ATOM 2776 C CA . GLU B 1 47 ? -5.237 -3.556 -42.338 1.00 28.76 47 GLU B CA 1
ATOM 2777 C C . GLU B 1 47 ? -5.523 -2.455 -43.366 1.00 28.10 47 GLU B C 1
ATOM 2778 O O . GLU B 1 47 ? -4.942 -2.437 -44.450 1.00 27.70 47 GLU B O 1
ATOM 2784 N N . ILE B 1 48 ? -6.422 -1.540 -43.006 1.00 27.43 48 ILE B N 1
ATOM 2785 C CA . ILE B 1 48 ? -6.636 -0.312 -43.781 1.00 27.16 48 ILE B CA 1
ATOM 2786 C C . ILE B 1 48 ? -6.400 0.910 -42.891 1.00 26.85 48 ILE B C 1
ATOM 2787 O O . ILE B 1 48 ? -7.032 1.047 -41.840 1.00 26.88 48 ILE B O 1
ATOM 2792 N N . CYS B 1 49 ? -5.487 1.784 -43.317 1.00 26.48 49 CYS B N 1
ATOM 2793 C CA . CYS B 1 49 ? -5.113 2.971 -42.542 1.00 26.27 49 CYS B CA 1
ATOM 2794 C C . CYS B 1 49 ? -5.261 4.278 -43.313 1.00 25.81 49 CYS B C 1
ATOM 2795 O O . CYS B 1 49 ? -4.981 4.344 -44.512 1.00 25.66 49 CYS B O 1
ATOM 2798 N N . TYR B 1 50 ? -5.705 5.311 -42.602 1.00 25.34 50 TYR B N 1
ATOM 2799 C CA . TYR B 1 50 ? -5.772 6.670 -43.125 1.00 24.89 50 TYR B CA 1
ATOM 2800 C C . TYR B 1 50 ? -5.049 7.591 -42.141 1.00 24.88 50 TYR B C 1
ATOM 2801 O O . TYR B 1 50 ? -5.341 7.572 -40.946 1.00 25.05 50 TYR B O 1
ATOM 2810 N N . ASN B 1 51 ? -4.103 8.380 -42.640 1.00 24.92 51 ASN B N 1
ATOM 2811 C CA . ASN B 1 51 ? -3.263 9.227 -41.779 1.00 25.27 51 ASN B CA 1
ATOM 2812 C C . ASN B 1 51 ? -3.567 10.727 -41.848 1.00 25.50 51 ASN B C 1
ATOM 2813 O O . ASN B 1 51 ? -2.795 11.541 -41.338 1.00 25.84 51 ASN B O 1
ATOM 2818 N N . GLY B 1 52 ? -4.678 11.092 -42.475 1.00 25.49 52 GLY B N 1
ATOM 2819 C CA . GLY B 1 52 ? -5.083 12.496 -42.557 1.00 25.92 52 GLY B CA 1
ATOM 2820 C C . GLY B 1 52 ? -4.400 13.324 -43.631 1.00 25.95 52 GLY B C 1
ATOM 2821 O O . GLY B 1 52 ? -4.208 14.522 -43.445 1.00 25.98 52 GLY B O 1
ATOM 2822 N N . ASN B 1 53 ? -4.033 12.694 -44.749 1.00 26.29 53 ASN B N 1
ATOM 2823 C CA . ASN B 1 53 ? -3.349 13.392 -45.853 1.00 26.61 53 ASN B CA 1
ATOM 2824 C C . ASN B 1 53 ? -3.630 12.809 -47.246 1.00 26.37 53 ASN B C 1
ATOM 2825 O O . ASN B 1 53 ? -2.745 12.737 -48.101 1.00 26.27 53 ASN B O 1
ATOM 2830 N N . LYS B 1 54 ? -4.882 12.395 -47.445 1.00 26.28 54 LYS B N 1
ATOM 2831 C CA . LYS B 1 54 ? -5.422 11.962 -48.740 1.00 25.92 54 LYS B CA 1
ATOM 2832 C C . LYS B 1 54 ? -4.807 10.678 -49.278 1.00 25.72 54 LYS B C 1
ATOM 2833 O O . LYS B 1 54 ? -4.742 10.477 -50.495 1.00 25.72 54 LYS B O 1
ATOM 2839 N N . VAL B 1 55 ? -4.341 9.819 -48.377 1.00 25.42 55 VAL B N 1
ATOM 2840 C CA . VAL B 1 55 ? -3.751 8.543 -48.775 1.00 25.19 55 VAL B CA 1
ATOM 2841 C C . VAL B 1 55 ? -4.307 7.413 -47.910 1.00 25.18 55 VAL B C 1
ATOM 2842 O O . VAL B 1 55 ? -4.199 7.441 -46.680 1.00 25.14 55 VAL B O 1
ATOM 2846 N N . VAL B 1 56 ? -4.912 6.428 -48.565 1.00 25.11 56 VAL B N 1
ATOM 2847 C CA . VAL B 1 56 ? -5.378 5.221 -47.886 1.00 24.92 56 VAL B CA 1
ATOM 2848 C C . VAL B 1 56 ? -4.320 4.135 -48.014 1.00 25.03 56 VAL B C 1
ATOM 2849 O O . VAL B 1 56 ? -3.983 3.698 -49.112 1.00 25.23 56 VAL B O 1
ATOM 2853 N N . TRP B 1 57 ? -3.780 3.725 -46.875 1.00 25.31 57 TRP B N 1
ATOM 2854 C CA . TRP B 1 57 ? -2.759 2.697 -46.843 1.00 25.35 57 TRP B CA 1
ATOM 2855 C C . TRP B 1 57 ? -3.383 1.344 -46.543 1.00 26.14 57 TRP B C 1
ATOM 2856 O O . TRP B 1 57 ? -4.085 1.183 -45.536 1.00 26.15 57 TRP B O 1
ATOM 2867 N N . VAL B 1 58 ? -3.113 0.380 -47.422 1.00 26.84 58 VAL B N 1
ATOM 2868 C CA . VAL B 1 58 ? -3.591 -0.989 -47.264 1.00 27.66 58 VAL B CA 1
ATOM 2869 C C . VAL B 1 58 ? -2.404 -1.909 -46.966 1.00 28.39 58 VAL B C 1
ATOM 2870 O O . VAL B 1 58 ? -1.429 -1.928 -47.719 1.00 28.50 58 VAL B O 1
ATOM 2874 N N . LEU B 1 59 ? -2.477 -2.645 -45.857 1.00 29.17 59 LEU B N 1
ATOM 2875 C CA . LEU B 1 59 ? -1.485 -3.674 -45.562 1.00 30.13 59 LEU B CA 1
ATOM 2876 C C . LEU B 1 59 ? -1.974 -5.025 -46.082 1.00 30.90 59 LEU B C 1
ATOM 2877 O O . LEU B 1 59 ? -3.029 -5.512 -45.676 1.00 30.59 59 LEU B O 1
ATOM 2882 N N . LYS B 1 60 ? -1.203 -5.605 -47.002 1.00 32.17 60 LYS B N 1
ATOM 2883 C CA . LYS B 1 60 ? -1.536 -6.901 -47.601 1.00 33.40 60 LYS B CA 1
ATOM 2884 C C . LYS B 1 60 ? -1.043 -8.056 -46.743 1.00 34.13 60 LYS B C 1
ATOM 2885 O O . LYS B 1 60 ? -0.183 -7.875 -45.876 1.00 34.39 60 LYS B O 1
ATOM 2891 N N . ASN B 1 61 ? -1.589 -9.244 -46.988 1.00 35.25 61 ASN B N 1
ATOM 2892 C CA . ASN B 1 61 ? -1.182 -10.447 -46.257 1.00 36.18 61 ASN B CA 1
ATOM 2893 C C . ASN B 1 61 ? 0.299 -10.777 -46.406 1.00 36.58 61 ASN B C 1
ATOM 2894 O O . ASN B 1 61 ? 0.917 -11.287 -45.466 1.00 36.99 61 ASN B O 1
ATOM 2899 N N . ASN B 1 62 ? 0.865 -10.462 -47.571 1.00 36.99 62 ASN B N 1
ATOM 2900 C CA . ASN B 1 62 ? 2.293 -10.671 -47.822 1.00 37.54 62 ASN B CA 1
ATOM 2901 C C . ASN B 1 62 ? 3.197 -9.631 -47.139 1.00 37.54 62 ASN B C 1
ATOM 2902 O O . ASN B 1 62 ? 4.413 -9.624 -47.355 1.00 37.70 62 ASN B O 1
ATOM 2907 N N . GLY B 1 63 ? 2.593 -8.752 -46.337 1.00 37.34 63 GLY B N 1
ATOM 2908 C CA . GLY B 1 63 ? 3.334 -7.778 -45.534 1.00 37.03 63 GLY B CA 1
ATOM 2909 C C . GLY B 1 63 ? 3.718 -6.480 -46.225 1.00 36.73 63 GLY B C 1
ATOM 2910 O O . GLY B 1 63 ? 4.520 -5.710 -45.693 1.00 36.65 63 GLY B O 1
ATOM 2911 N N . GLU B 1 64 ? 3.156 -6.230 -47.407 1.00 36.42 64 GLU B N 1
ATOM 2912 C CA . GLU B 1 64 ? 3.433 -4.992 -48.132 1.00 36.24 64 GLU B CA 1
ATOM 2913 C C . GLU B 1 64 ? 2.350 -3.930 -47.908 1.00 35.61 64 GLU B C 1
ATOM 2914 O O . GLU B 1 64 ? 1.154 -4.207 -48.043 1.00 35.49 64 GLU B O 1
ATOM 2920 N N . TRP B 1 65 ? 2.786 -2.722 -47.555 1.00 34.96 65 TRP B N 1
ATOM 2921 C CA . TRP B 1 65 ? 1.903 -1.562 -47.485 1.00 34.27 65 TRP B CA 1
ATOM 2922 C C . TRP B 1 65 ? 1.755 -0.975 -48.876 1.00 34.18 65 TRP B C 1
ATOM 2923 O O . TRP B 1 65 ? 2.751 -0.730 -49.557 1.00 34.24 65 TRP B O 1
ATOM 2934 N N . GLN B 1 66 ? 0.511 -0.752 -49.289 1.00 34.04 66 GLN B N 1
ATOM 2935 C CA . GLN B 1 66 ? 0.216 -0.156 -50.584 1.00 34.14 66 GLN B CA 1
ATOM 2936 C C . GLN B 1 66 ? -0.559 1.151 -50.408 1.00 33.86 66 GLN B C 1
ATOM 2937 O O . GLN B 1 66 ? -1.637 1.154 -49.810 1.00 33.92 66 GLN B O 1
ATOM 2943 N N . PRO B 1 67 ? -0.005 2.267 -50.917 1.00 33.63 67 PRO B N 1
ATOM 2944 C CA . PRO B 1 67 ? -0.670 3.562 -50.836 1.00 33.43 67 PRO B CA 1
ATOM 2945 C C . PRO B 1 67 ? -1.637 3.822 -51.999 1.00 33.39 67 PRO B C 1
ATOM 2946 O O . PRO B 1 67 ? -1.296 3.595 -53.159 1.00 33.23 67 PRO B O 1
ATOM 2950 N N . PHE B 1 68 ? -2.834 4.294 -51.667 1.00 33.29 68 PHE B N 1
ATOM 2951 C CA . PHE B 1 68 ? -3.832 4.680 -52.647 1.00 33.28 68 PHE B CA 1
ATOM 2952 C C . PHE B 1 68 ? -4.219 6.121 -52.414 1.00 33.38 68 PHE B C 1
ATOM 2953 O O . PHE B 1 68 ? -4.717 6.472 -51.344 1.00 33.25 68 PHE B O 1
ATOM 2961 N N . ASP B 1 69 ? -3.983 6.951 -53.424 1.00 33.82 69 ASP B N 1
ATOM 2962 C CA . ASP B 1 69 ? -4.329 8.363 -53.367 1.00 34.26 69 ASP B CA 1
ATOM 2963 C C . ASP B 1 69 ? -5.831 8.568 -53.484 1.00 34.32 69 ASP B C 1
ATOM 2964 O O . ASP B 1 69 ? -6.481 7.991 -54.360 1.00 34.31 69 ASP B O 1
ATOM 2969 N N . VAL B 1 70 ? -6.374 9.392 -52.593 1.00 34.45 70 VAL B N 1
ATOM 2970 C CA . VAL B 1 70 ? -7.808 9.669 -52.563 1.00 34.62 70 VAL B CA 1
ATOM 2971 C C . VAL B 1 70 ? -8.105 11.181 -52.553 1.00 35.07 70 VAL B C 1
ATOM 2972 O O . VAL B 1 70 ? -9.193 11.617 -52.170 1.00 34.74 70 VAL B O 1
ATOM 2976 N N . ARG B 1 71 ? -7.126 11.974 -52.988 1.00 35.77 71 ARG B N 1
ATOM 2977 C CA . ARG B 1 71 ? -7.271 13.430 -53.073 1.00 36.52 71 ARG B CA 1
ATOM 2978 C C . ARG B 1 71 ? -8.314 13.847 -54.117 1.00 36.98 71 ARG B C 1
ATOM 2979 O O . ARG B 1 71 ? -8.950 14.894 -53.986 1.00 36.90 71 ARG B O 1
ATOM 2987 N N . ASP B 1 72 ? -8.493 13.009 -55.136 1.00 37.61 72 ASP B N 1
ATOM 2988 C CA . ASP B 1 72 ? -9.456 13.257 -56.203 1.00 38.44 72 ASP B CA 1
ATOM 2989 C C . ASP B 1 72 ? -10.886 12.821 -55.831 1.00 38.70 72 ASP B C 1
ATOM 2990 O O . ASP B 1 72 ? -11.827 13.040 -56.600 1.00 38.83 72 ASP B O 1
ATOM 2995 N N . ARG B 1 73 ? -11.043 12.210 -54.657 1.00 38.85 73 ARG B N 1
ATOM 2996 C CA . ARG B 1 73 ? -12.349 11.731 -54.198 1.00 38.98 73 ARG B CA 1
ATOM 2997 C C . ARG B 1 73 ? -13.048 12.741 -53.289 1.00 39.17 73 ARG B C 1
ATOM 2998 O O . ARG B 1 73 ? -12.529 13.106 -52.228 1.00 39.45 73 ARG B O 1
ATOM 3006 N N . LYS B 1 74 ? -14.225 13.183 -53.726 1.00 39.19 74 LYS B N 1
ATOM 3007 C CA . LYS B 1 74 ? -15.091 14.102 -52.983 1.00 39.11 74 LYS B CA 1
ATOM 3008 C C . LYS B 1 74 ? -15.476 13.524 -51.626 1.00 38.72 74 LYS B C 1
ATOM 3009 O O . LYS B 1 74 ? -15.692 14.269 -50.667 1.00 38.54 74 LYS B O 1
ATOM 3015 N N . ALA B 1 75 ? -15.561 12.193 -51.566 1.00 38.29 75 ALA B N 1
ATOM 3016 C CA . ALA B 1 75 ? -15.906 11.458 -50.349 1.00 37.81 75 ALA B CA 1
ATOM 3017 C C . ALA B 1 75 ? -14.982 11.776 -49.172 1.00 37.32 75 ALA B C 1
ATOM 3018 O O . ALA B 1 75 ? -15.424 11.797 -48.024 1.00 37.30 75 ALA B O 1
ATOM 3020 N N . PHE B 1 76 ? -13.705 12.018 -49.465 1.00 36.72 76 PHE B N 1
ATOM 3021 C CA . PHE B 1 76 ? -12.724 12.351 -48.434 1.00 35.99 76 PHE B CA 1
ATOM 3022 C C . PHE B 1 76 ? -12.636 13.853 -48.159 1.00 35.50 76 PHE B C 1
ATOM 3023 O O . PHE B 1 76 ? -11.855 14.577 -48.775 1.00 35.70 76 PHE B O 1
ATOM 3031 N N . SER B 1 77 ? -13.478 14.319 -47.246 1.00 34.76 77 SER B N 1
ATOM 3032 C CA . SER B 1 77 ? -13.368 15.668 -46.712 1.00 34.05 77 SER B CA 1
ATOM 3033 C C . SER B 1 77 ? -13.346 15.565 -45.192 1.00 33.67 77 SER B C 1
ATOM 3034 O O . SER B 1 77 ? -13.675 14.521 -44.632 1.00 33.42 77 SER B O 1
ATOM 3037 N N . LEU B 1 78 ? -12.951 16.648 -44.535 1.00 33.29 78 LEU B N 1
ATOM 3038 C CA . LEU B 1 78 ? -12.867 16.691 -43.085 1.00 33.06 78 LEU B CA 1
ATOM 3039 C C . LEU B 1 78 ? -14.219 16.380 -42.447 1.00 32.55 78 LEU B C 1
ATOM 3040 O O . LEU B 1 78 ? -14.281 15.689 -41.441 1.00 32.35 78 LEU B O 1
ATOM 3045 N N . SER B 1 79 ? -15.290 16.894 -43.048 1.00 32.18 79 SER B N 1
ATOM 3046 C CA . SER B 1 79 ? -16.638 16.731 -42.512 1.00 31.88 79 SER B CA 1
ATOM 3047 C C . SER B 1 79 ? -17.201 15.320 -42.712 1.00 31.54 79 SER B C 1
ATOM 3048 O O . SER B 1 79 ? -17.919 14.813 -41.852 1.00 31.26 79 SER B O 1
ATOM 3051 N N . ARG B 1 80 ? -16.873 14.696 -43.844 1.00 31.25 80 ARG B N 1
ATOM 3052 C CA . ARG B 1 80 ? -17.306 13.322 -44.120 1.00 31.12 80 ARG B CA 1
ATOM 3053 C C . ARG B 1 80 ? -16.580 12.327 -43.232 1.00 30.27 80 ARG B C 1
ATOM 3054 O O . ARG B 1 80 ? -17.191 11.384 -42.724 1.00 30.28 80 ARG B O 1
ATOM 3062 N N . LEU B 1 81 ? -15.281 12.550 -43.042 1.00 29.34 81 LEU B N 1
ATOM 3063 C CA . LEU B 1 81 ? -14.464 11.718 -42.167 1.00 28.69 81 LEU B CA 1
ATOM 3064 C C . LEU B 1 81 ? -14.924 11.852 -40.717 1.00 28.40 81 LEU B C 1
ATOM 3065 O O . LEU B 1 81 ? -14.942 10.878 -39.970 1.00 27.90 81 LEU B O 1
ATOM 3070 N N . MET B 1 82 ? -15.316 13.066 -40.345 1.00 28.34 82 MET B N 1
ATOM 3071 C CA . MET B 1 82 ? -15.836 13.348 -39.013 1.00 28.54 82 MET B CA 1
ATOM 3072 C C . MET B 1 82 ? -17.246 12.792 -38.781 1.00 28.27 82 MET B C 1
ATOM 3073 O O . MET B 1 82 ? -17.576 12.366 -37.673 1.00 28.41 82 MET B O 1
ATOM 3078 N N . HIS B 1 83 ? -18.069 12.798 -39.824 1.00 28.03 83 HIS B N 1
ATOM 3079 C CA . HIS B 1 83 ? -19.379 12.149 -39.791 1.00 28.25 83 HIS B CA 1
ATOM 3080 C C . HIS B 1 83 ? -19.258 10.635 -39.620 1.00 28.03 83 HIS B C 1
ATOM 3081 O O . HIS B 1 83 ? -19.993 10.046 -38.842 1.00 28.20 83 HIS B O 1
ATOM 3088 N N . PHE B 1 84 ? -18.332 10.020 -40.354 1.00 28.11 84 PHE B N 1
ATOM 3089 C CA . PHE B 1 84 ? -18.043 8.587 -40.246 1.00 28.28 84 PHE B CA 1
ATOM 3090 C C . PHE B 1 84 ? -17.576 8.209 -38.835 1.00 28.62 84 PHE B C 1
ATOM 3091 O O . PHE B 1 84 ? -18.029 7.212 -38.275 1.00 28.57 84 PHE B O 1
ATOM 3099 N N . ALA B 1 85 ? -16.665 9.010 -38.283 1.00 29.11 85 ALA B N 1
ATOM 3100 C CA . ALA B 1 85 ? -16.145 8.813 -36.931 1.00 29.62 85 ALA B CA 1
ATOM 3101 C C . ALA B 1 85 ? -17.248 8.817 -35.867 1.00 29.97 85 ALA B C 1
ATOM 3102 O O . ALA B 1 85 ? -17.264 7.947 -34.997 1.00 30.15 85 ALA B O 1
ATOM 3104 N N . ARG B 1 86 ? -18.164 9.782 -35.944 1.00 30.41 86 ARG B N 1
ATOM 3105 C CA . ARG B 1 86 ? -19.290 9.858 -34.999 1.00 31.09 86 ARG B CA 1
ATOM 3106 C C . ARG B 1 86 ? -20.278 8.704 -35.155 1.00 31.74 86 ARG B C 1
ATOM 3107 O O . ARG B 1 86 ? -20.830 8.218 -34.165 1.00 31.73 86 ARG B O 1
ATOM 3115 N N . CYS B 1 87 ? -20.490 8.274 -36.398 1.00 32.58 87 CYS B N 1
ATOM 3116 C CA . CYS B 1 87 ? -21.328 7.118 -36.710 1.00 33.56 87 CYS B CA 1
ATOM 3117 C C . CYS B 1 87 ? -20.724 5.844 -36.144 1.00 33.87 87 CYS B C 1
ATOM 3118 O O . CYS B 1 87 ? -21.428 4.985 -35.618 1.00 33.98 87 CYS B O 1
ATOM 3121 N N . CYS B 1 88 ? -19.407 5.739 -36.270 1.00 34.47 88 CYS B N 1
ATOM 3122 C CA . CYS B 1 88 ? -18.638 4.627 -35.735 1.00 34.98 88 CYS B CA 1
ATOM 3123 C C . CYS B 1 88 ? -18.729 4.599 -34.204 1.00 34.91 88 CYS B C 1
ATOM 3124 O O . CYS B 1 88 ? -18.882 3.534 -33.604 1.00 34.85 88 CYS B O 1
ATOM 3127 N N . ALA B 1 89 ? -18.660 5.777 -33.584 1.00 34.97 89 ALA B N 1
ATOM 3128 C CA . ALA B 1 89 ? -18.785 5.918 -32.130 1.00 35.15 89 ALA B CA 1
ATOM 3129 C C . ALA B 1 89 ? -20.181 5.543 -31.597 1.00 35.42 89 ALA B C 1
ATOM 3130 O O . ALA B 1 89 ? -20.293 4.763 -30.647 1.00 35.04 89 ALA B O 1
ATOM 3132 N N . SER B 1 90 ? -21.224 6.105 -32.220 1.00 35.75 90 SER B N 1
ATOM 3133 C CA . SER B 1 90 ? -22.625 5.887 -31.832 1.00 36.08 90 SER B CA 1
ATOM 3134 C C . SER B 1 90 ? -23.071 4.436 -31.932 1.00 36.25 90 SER B C 1
ATOM 3135 O O . SER B 1 90 ? -23.865 3.971 -31.109 1.00 36.47 90 SER B O 1
ATOM 3138 N N . PHE B 1 91 ? -22.565 3.736 -32.946 1.00 36.39 91 PHE B N 1
ATOM 3139 C CA . PHE B 1 91 ? -22.866 2.323 -33.162 1.00 36.69 91 PHE B CA 1
ATOM 3140 C C . PHE B 1 91 ? -22.560 1.480 -31.921 1.00 36.87 91 PHE B C 1
ATOM 3141 O O . PHE B 1 91 ? -23.302 0.547 -31.603 1.00 37.19 91 PHE B O 1
ATOM 3149 N N . LYS B 1 92 ? -21.483 1.830 -31.223 1.00 36.85 92 LYS B N 1
ATOM 3150 C CA . LYS B 1 92 ? -21.078 1.145 -30.005 1.00 37.07 92 LYS B CA 1
ATOM 3151 C C . LYS B 1 92 ? -21.407 1.945 -28.741 1.00 37.03 92 LYS B C 1
ATOM 3152 O O . LYS B 1 92 ? -20.757 1.779 -27.708 1.00 37.01 92 LYS B O 1
ATOM 3158 N N . LYS B 1 93 ? -22.428 2.797 -28.831 1.00 37.18 93 LYS B N 1
ATOM 3159 C CA . LYS B 1 93 ? -22.868 3.675 -27.721 1.00 37.38 93 LYS B CA 1
ATOM 3160 C C . LYS B 1 93 ? -21.720 4.460 -27.066 1.00 37.03 93 LYS B C 1
ATOM 3161 O O . LYS B 1 93 ? -21.697 4.669 -25.855 1.00 37.17 93 LYS B O 1
ATOM 3167 N N . LYS B 1 94 ? -20.773 4.889 -27.893 1.00 36.84 94 LYS B N 1
ATOM 3168 C CA . LYS B 1 94 ? -19.625 5.681 -27.459 1.00 36.14 94 LYS B CA 1
ATOM 3169 C C . LYS B 1 94 ? -19.672 7.069 -28.087 1.00 35.39 94 LYS B C 1
ATOM 3170 O O . LYS B 1 94 ? -20.509 7.348 -28.949 1.00 35.27 94 LYS B O 1
ATOM 3176 N N . THR B 1 95 ? -18.765 7.934 -27.647 1.00 34.54 95 THR B N 1
ATOM 3177 C CA . THR B 1 95 ? -18.657 9.287 -28.178 1.00 33.62 95 THR B CA 1
ATOM 3178 C C . THR B 1 95 ? -17.230 9.579 -28.641 1.00 32.75 95 THR B C 1
ATOM 3179 O O . THR B 1 95 ? -16.262 9.048 -28.089 1.00 32.86 95 THR B O 1
ATOM 3183 N N . ILE B 1 96 ? -17.107 10.401 -29.677 1.00 31.58 96 ILE B N 1
ATOM 3184 C CA . ILE B 1 96 ? -15.807 10.874 -30.137 1.00 30.38 96 ILE B CA 1
ATOM 3185 C C . ILE B 1 96 ? -15.889 12.368 -30.408 1.00 29.97 96 ILE B C 1
ATOM 3186 O O . ILE B 1 96 ? -16.855 12.841 -30.992 1.00 30.09 96 ILE B O 1
ATOM 3191 N N . ASP B 1 97 ? -14.875 13.103 -29.970 1.00 29.48 97 ASP B N 1
ATOM 3192 C CA . ASP B 1 97 ? -14.844 14.559 -30.109 1.00 29.02 97 ASP B CA 1
ATOM 3193 C C . ASP B 1 97 ? -13.424 15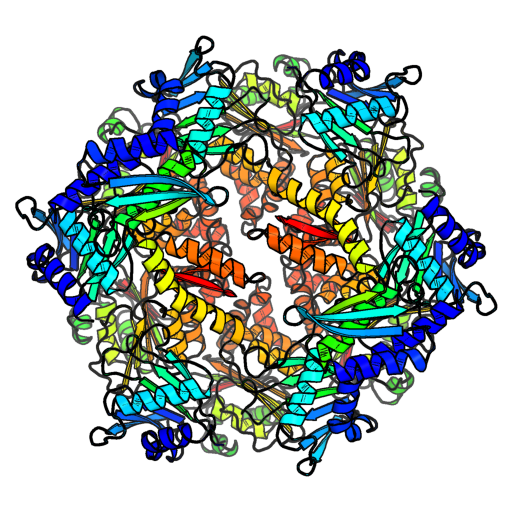.094 -29.950 1.00 28.70 97 ASP B C 1
ATOM 3194 O O . ASP B 1 97 ? -12.517 14.353 -29.591 1.00 28.62 97 ASP B O 1
ATOM 3199 N N . ASN B 1 98 ? -13.241 16.386 -30.208 1.00 28.56 98 ASN B N 1
ATOM 3200 C CA . ASN B 1 98 ? -11.933 17.025 -30.077 1.00 28.24 98 ASN B CA 1
ATOM 3201 C C . ASN B 1 98 ? -11.659 17.523 -28.661 1.00 28.36 98 ASN B C 1
ATOM 3202 O O . ASN B 1 98 ? -10.809 18.394 -28.459 1.00 28.45 98 ASN B O 1
ATOM 3207 N N . TYR B 1 99 ? -12.366 16.962 -27.680 1.00 28.37 99 TYR B N 1
ATOM 3208 C CA . TYR B 1 99 ? -12.314 17.495 -26.311 1.00 28.74 99 TYR B CA 1
ATOM 3209 C C . TYR B 1 99 ? -11.928 16.452 -25.264 1.00 28.86 99 TYR B C 1
ATOM 3210 O O . TYR B 1 99 ? -10.737 16.215 -25.052 1.00 28.88 99 TYR B O 1
ATOM 3219 N N . GLU B 1 100 ? -12.900 15.793 -24.645 1.00 29.00 100 GLU B N 1
ATOM 3220 C CA . GLU B 1 100 ? -12.562 14.748 -23.679 1.00 29.35 100 GLU B CA 1
ATOM 3221 C C . GLU B 1 100 ? -12.352 13.365 -24.295 1.00 28.55 100 GLU B C 1
ATOM 3222 O O . GLU B 1 100 ? -11.693 12.518 -23.692 1.00 28.51 100 GLU B O 1
ATOM 3228 N N . ASN B 1 101 ? -12.874 13.149 -25.502 1.00 27.73 101 ASN B N 1
ATOM 3229 C CA . ASN B 1 101 ? -12.828 11.825 -26.130 1.00 27.10 101 ASN B CA 1
ATOM 3230 C C . ASN B 1 101 ? -12.213 11.770 -27.540 1.00 26.61 101 ASN B C 1
ATOM 3231 O O . ASN B 1 101 ? -12.861 11.289 -28.475 1.00 26.23 101 ASN B O 1
ATOM 3236 N N . PRO B 1 102 ? -10.947 12.233 -27.691 1.00 26.27 102 PRO B N 1
ATOM 3237 C CA . PRO B 1 102 ? -10.359 12.281 -29.037 1.00 25.87 102 PRO B CA 1
ATOM 3238 C C . PRO B 1 102 ? -9.831 10.932 -29.532 1.00 25.72 102 PRO B C 1
ATOM 3239 O O . PRO B 1 102 ? -9.454 10.821 -30.708 1.00 25.88 102 PRO B O 1
ATOM 3243 N N . ILE B 1 103 ? -9.799 9.930 -28.648 1.00 25.29 103 ILE B N 1
ATOM 3244 C CA . ILE B 1 103 ? -9.362 8.572 -28.998 1.00 24.78 103 ILE B CA 1
ATOM 3245 C C . ILE B 1 103 ? -10.537 7.605 -28.899 1.00 24.99 103 ILE B C 1
ATOM 3246 O O . ILE B 1 103 ? -11.229 7.545 -27.875 1.00 25.15 103 ILE B O 1
ATOM 3251 N N . LEU B 1 104 ? -10.758 6.849 -29.970 1.00 25.11 104 LEU B N 1
ATOM 3252 C CA . LEU B 1 104 ? -11.870 5.915 -30.036 1.00 24.98 104 LEU B CA 1
ATOM 3253 C C . LEU B 1 104 ? -11.440 4.529 -30.503 1.00 25.18 104 LEU B C 1
ATOM 3254 O O . LEU B 1 104 ? -10.715 4.400 -31.485 1.00 25.35 104 LEU B O 1
ATOM 3259 N N . SER B 1 105 ? -11.892 3.506 -29.778 1.00 25.32 105 SER B N 1
ATOM 3260 C CA . SER B 1 105 ? -11.847 2.128 -30.239 1.00 25.81 105 SER B CA 1
ATOM 3261 C C . SER B 1 105 ? -13.283 1.652 -30.427 1.00 25.95 105 SER B C 1
ATOM 3262 O O . SER B 1 105 ? -14.075 1.653 -29.482 1.00 25.77 105 SER B O 1
ATOM 3265 N N . SER B 1 106 ? -13.614 1.254 -31.650 1.00 26.40 106 SER B N 1
ATOM 3266 C CA . SER B 1 106 ? -14.976 0.865 -31.995 1.00 26.83 106 SER B CA 1
ATOM 3267 C C . SER B 1 106 ? -14.979 -0.200 -33.091 1.00 27.33 106 SER B C 1
ATOM 3268 O O . SER B 1 106 ? -13.973 -0.873 -33.305 1.00 26.99 106 SER B O 1
ATOM 3271 N N . ASN B 1 107 ? -16.121 -0.362 -33.762 1.00 28.29 107 ASN B N 1
ATOM 3272 C CA . ASN B 1 107 ? -16.266 -1.368 -34.820 1.00 29.05 107 ASN B CA 1
ATOM 3273 C C . ASN B 1 107 ? -17.058 -0.847 -36.009 1.00 29.58 107 ASN B C 1
ATOM 3274 O O . ASN B 1 107 ? -17.923 0.024 -35.862 1.00 29.53 107 ASN B O 1
ATOM 3279 N N . LEU B 1 108 ? -16.758 -1.395 -37.183 1.00 30.18 108 LEU B N 1
ATOM 3280 C CA . LEU B 1 108 ? -17.612 -1.228 -38.347 1.00 30.80 108 LEU B CA 1
ATOM 3281 C C . LEU B 1 108 ? -18.864 -2.123 -38.198 1.00 31.34 108 LEU B C 1
ATOM 3282 O O . LEU B 1 108 ? -18.940 -2.957 -37.283 1.00 31.32 108 LEU B O 1
ATOM 3287 N N . ALA B 1 109 ? -19.841 -1.940 -39.088 1.00 31.78 109 ALA B N 1
ATOM 3288 C CA . ALA B 1 109 ? -21.120 -2.656 -39.012 1.00 32.17 109 ALA B CA 1
ATOM 3289 C C . ALA B 1 109 ? -20.976 -4.181 -38.973 1.00 32.34 109 ALA B C 1
ATOM 3290 O O . ALA B 1 109 ? -21.670 -4.847 -38.206 1.00 32.32 109 ALA B O 1
ATOM 3292 N N . ASN B 1 110 ? -20.078 -4.716 -39.803 1.00 32.74 110 ASN B N 1
ATOM 3293 C CA . ASN B 1 110 ? -19.789 -6.154 -39.833 1.00 32.89 110 ASN B CA 1
ATOM 3294 C C . ASN B 1 110 ? -18.751 -6.594 -38.794 1.00 32.63 110 ASN B C 1
ATOM 3295 O O . ASN B 1 110 ? -18.321 -7.742 -38.783 1.00 32.57 110 ASN B O 1
ATOM 3300 N N . GLY B 1 111 ? -18.339 -5.670 -37.934 1.00 32.60 111 GLY B N 1
ATOM 3301 C CA . GLY B 1 111 ? -17.597 -6.027 -36.729 1.00 32.53 111 GLY B CA 1
ATOM 3302 C C . GLY B 1 111 ? -16.098 -5.792 -36.720 1.00 32.35 111 GLY B C 1
ATOM 3303 O O . GLY B 1 111 ? -15.461 -5.905 -35.662 1.00 32.61 111 GLY B O 1
ATOM 3304 N N . GLU B 1 112 ? -15.524 -5.469 -37.874 1.00 31.99 112 GLU B N 1
ATOM 3305 C CA . GLU B 1 112 ? -14.089 -5.174 -37.929 1.00 31.88 112 GLU B CA 1
ATOM 3306 C C . GLU B 1 112 ? -13.707 -3.970 -37.054 1.00 31.28 112 GLU B C 1
ATOM 3307 O O . GLU B 1 112 ? -14.428 -2.972 -36.990 1.00 31.18 112 GLU B O 1
ATOM 3313 N N . ARG B 1 113 ? -12.583 -4.111 -36.354 1.00 30.81 113 ARG B N 1
ATOM 3314 C CA . ARG B 1 113 ? -12.091 -3.126 -35.383 1.00 30.19 113 ARG B CA 1
ATOM 3315 C C . ARG B 1 113 ? -11.622 -1.823 -36.006 1.00 29.03 113 ARG B C 1
ATOM 3316 O O . ARG B 1 113 ? -10.927 -1.822 -37.021 1.00 28.87 113 ARG B O 1
ATOM 3324 N N . VAL B 1 114 ? -11.996 -0.717 -35.369 1.00 27.92 114 VAL B N 1
ATOM 3325 C CA . VAL B 1 114 ? -11.637 0.625 -35.834 1.00 26.61 114 VAL B CA 1
ATOM 3326 C C . VAL B 1 114 ? -11.034 1.447 -34.700 1.00 25.79 114 VAL B C 1
ATOM 3327 O O . VAL B 1 114 ? -11.659 1.635 -33.658 1.00 25.49 114 VAL B O 1
ATOM 3331 N N . GLN B 1 115 ? -9.820 1.936 -34.930 1.00 24.82 115 GLN B N 1
ATOM 3332 C CA . GLN B 1 115 ? -9.175 2.895 -34.058 1.00 23.97 115 GLN B CA 1
ATOM 3333 C C . GLN B 1 115 ? -9.204 4.276 -34.726 1.00 23.60 115 GLN B C 1
ATOM 3334 O O . GLN B 1 115 ? -8.659 4.452 -35.820 1.00 23.23 115 GLN B O 1
ATOM 3340 N N . ILE B 1 116 ? -9.854 5.240 -34.074 1.00 22.86 116 ILE B N 1
ATOM 3341 C CA . ILE B 1 116 ? -9.912 6.603 -34.588 1.00 22.56 116 ILE B CA 1
ATOM 3342 C C . ILE B 1 116 ? -9.306 7.586 -33.575 1.00 22.54 116 ILE B C 1
ATOM 3343 O O . ILE B 1 116 ? -9.593 7.524 -32.375 1.00 22.25 116 ILE B O 1
ATOM 3348 N N . VAL B 1 117 ? -8.449 8.473 -34.079 1.00 22.32 117 VAL B N 1
ATOM 3349 C CA . VAL B 1 117 ? -7.783 9.481 -33.267 1.00 22.09 117 VAL B CA 1
ATOM 3350 C C . VAL B 1 117 ? -7.988 10.851 -33.914 1.00 22.23 117 VAL B C 1
ATOM 3351 O O . VAL B 1 117 ? -7.819 11.010 -35.127 1.00 21.99 117 VAL B O 1
ATOM 3355 N N . LEU B 1 118 ? -8.380 11.827 -33.090 1.00 22.52 118 LEU B N 1
ATOM 3356 C CA . LEU B 1 118 ? -8.620 13.194 -33.531 1.00 22.30 118 LEU B CA 1
ATOM 3357 C C . LEU B 1 118 ? -7.670 14.164 -32.841 1.00 22.30 118 LEU B C 1
ATOM 3358 O O . LEU B 1 118 ? -6.970 13.792 -31.894 1.00 22.64 118 LEU B O 1
ATOM 3363 N N . SER B 1 119 ? -7.651 15.401 -33.333 1.00 21.91 119 SER B N 1
ATOM 3364 C CA . SER B 1 119 ? -7.014 16.526 -32.663 1.00 21.99 119 SER B CA 1
ATOM 3365 C C . SER B 1 119 ? -7.682 16.704 -31.280 1.00 22.16 119 SER B C 1
ATOM 3366 O O . SER B 1 119 ? -8.897 16.544 -31.174 1.00 22.35 119 SER B O 1
ATOM 3369 N N . PRO B 1 120 ? -6.916 17.071 -30.227 1.00 22.04 120 PRO B N 1
ATOM 3370 C CA . PRO B 1 120 ? -5.518 17.497 -30.184 1.00 22.05 120 PRO B CA 1
ATOM 3371 C C . PRO B 1 120 ? -4.489 16.377 -29.997 1.00 22.06 120 PRO B C 1
ATOM 3372 O O . PRO B 1 120 ? -3.324 16.665 -29.736 1.00 21.89 120 PRO B O 1
ATOM 3376 N N . VAL B 1 121 ? -4.903 15.122 -30.162 1.00 22.28 121 VAL B N 1
ATOM 3377 C CA . VAL B 1 121 ? -3.966 14.000 -30.109 1.00 22.36 121 VAL B CA 1
ATOM 3378 C C . VAL B 1 121 ? -3.228 13.782 -31.439 1.00 22.57 121 VAL B C 1
ATOM 3379 O O . VAL B 1 121 ? -2.097 13.300 -31.446 1.00 22.67 121 VAL B O 1
ATOM 3383 N N . THR B 1 122 ? -3.863 14.143 -32.551 1.00 22.85 122 THR B N 1
ATOM 3384 C CA . THR B 1 122 ? -3.177 14.205 -33.843 1.00 22.78 122 THR B CA 1
ATOM 3385 C C . THR B 1 122 ? -2.516 15.585 -33.987 1.00 23.10 122 THR B C 1
ATOM 3386 O O . THR B 1 122 ? -2.727 16.475 -33.150 1.00 22.65 122 THR B O 1
ATOM 3390 N N . VAL B 1 123 ? -1.732 15.757 -35.050 1.00 23.42 123 VAL B N 1
ATOM 3391 C CA . VAL B 1 123 ? -0.854 16.928 -35.197 1.00 23.77 123 VAL B CA 1
ATOM 3392 C C . VAL B 1 123 ? -1.570 18.283 -35.388 1.00 24.53 123 VAL B C 1
ATOM 3393 O O . VAL B 1 123 ? -1.053 19.323 -34.967 1.00 24.98 123 VAL B O 1
ATOM 3397 N N . ASN B 1 124 ? -2.755 18.275 -35.997 1.00 25.10 124 ASN B N 1
ATOM 3398 C CA . ASN B 1 124 ? -3.532 19.503 -36.160 1.00 25.58 124 ASN B CA 1
ATOM 3399 C C . ASN B 1 124 ? -5.045 19.315 -36.340 1.00 26.18 124 ASN B C 1
ATOM 3400 O O . ASN B 1 124 ? -5.546 18.192 -36.446 1.00 26.18 124 ASN B O 1
ATOM 3405 N N . ASP B 1 125 ? -5.733 20.455 -36.341 1.00 26.83 125 ASP B N 1
ATOM 3406 C CA . ASP B 1 125 ? -7.153 20.649 -36.692 1.00 27.72 125 ASP B CA 1
ATOM 3407 C C . ASP B 1 125 ? -7.766 19.774 -37.779 1.00 27.58 125 ASP B C 1
ATOM 3408 O O . ASP B 1 125 ? -8.962 19.459 -37.733 1.00 27.86 125 ASP B O 1
ATOM 3413 N N . GLU B 1 126 ? -6.967 19.453 -38.788 1.00 27.53 126 GLU B N 1
ATOM 3414 C CA . GLU B 1 126 ? -7.483 18.851 -40.016 1.00 27.54 126 GLU B CA 1
ATOM 3415 C C . GLU B 1 126 ? -6.988 17.416 -40.216 1.00 26.87 126 GLU B C 1
ATOM 3416 O O . GLU B 1 126 ? -7.145 16.845 -41.309 1.00 27.00 126 GLU B O 1
ATOM 3422 N N . THR B 1 127 ? -6.404 16.841 -39.162 1.00 25.86 127 THR B N 1
ATOM 3423 C CA . THR B 1 127 ? -5.837 15.489 -39.219 1.00 25.22 127 THR B CA 1
ATOM 3424 C C . THR B 1 127 ? -6.674 14.473 -38.434 1.00 24.94 127 THR B C 1
ATOM 3425 O O . THR B 1 127 ? -6.863 14.600 -37.221 1.00 24.88 127 THR B O 1
ATOM 3429 N N . ILE B 1 128 ? -7.180 13.476 -39.147 1.00 24.65 128 ILE B N 1
ATOM 3430 C CA . ILE B 1 128 ? -7.918 12.372 -38.549 1.00 24.33 128 ILE B CA 1
ATOM 3431 C C . ILE B 1 128 ? -7.189 11.087 -38.899 1.00 24.23 128 ILE B C 1
ATOM 3432 O O . ILE B 1 128 ? -6.940 10.816 -40.076 1.00 24.06 128 ILE B O 1
ATOM 3437 N N . SER B 1 129 ? -6.834 10.319 -37.864 1.00 24.26 129 SER B N 1
ATOM 3438 C CA . SER B 1 129 ? -6.214 9.005 -38.014 1.00 23.91 129 SER B CA 1
ATOM 3439 C C . SER B 1 129 ? -7.258 7.885 -37.902 1.00 24.03 129 SER B C 1
ATOM 3440 O O . SER B 1 129 ? -8.003 7.830 -36.927 1.00 23.97 129 SER B O 1
ATOM 3443 N N . ILE B 1 130 ? -7.314 7.006 -38.903 1.00 24.24 130 ILE B N 1
ATOM 3444 C CA . ILE B 1 130 ? -8.218 5.849 -38.878 1.00 24.66 130 ILE B CA 1
ATOM 3445 C C . ILE B 1 130 ? -7.455 4.557 -39.157 1.00 25.41 130 ILE B C 1
ATOM 3446 O O . ILE B 1 130 ? -6.730 4.462 -40.150 1.00 25.55 130 ILE B O 1
ATOM 3451 N N . SER B 1 131 ? -7.620 3.562 -38.284 1.00 26.30 131 SER B N 1
ATOM 3452 C CA . SER B 1 131 ? -6.995 2.248 -38.478 1.00 27.06 131 SER B CA 1
ATOM 3453 C C . SER B 1 131 ? -8.028 1.137 -38.392 1.00 27.67 131 SER B C 1
ATOM 3454 O O . SER B 1 131 ? -8.649 0.944 -37.348 1.00 27.34 131 SER B O 1
ATOM 3457 N N . ILE B 1 132 ? -8.210 0.408 -39.495 1.00 28.63 132 ILE B N 1
ATOM 3458 C CA . ILE B 1 132 ? -9.199 -0.671 -39.540 1.00 29.51 132 ILE B CA 1
ATOM 3459 C C . ILE B 1 132 ? -8.517 -2.024 -39.653 1.00 30.57 132 ILE B C 1
ATOM 3460 O O . ILE B 1 132 ? -7.767 -2.270 -40.597 1.00 30.68 132 ILE B O 1
ATOM 3465 N N . ARG B 1 133 ? -8.792 -2.895 -38.684 1.00 31.98 133 ARG B N 1
ATOM 3466 C CA . ARG B 1 133 ? -8.231 -4.239 -38.649 1.00 33.43 133 ARG B CA 1
ATOM 3467 C C . ARG B 1 133 ? -9.143 -5.200 -39.404 1.00 34.26 133 ARG B C 1
ATOM 3468 O O . ARG B 1 133 ? -10.313 -5.365 -39.056 1.00 34.10 133 ARG B O 1
ATOM 3476 N N . ILE B 1 134 ? -8.595 -5.826 -40.441 1.00 35.72 134 ILE B N 1
ATOM 3477 C CA . ILE B 1 134 ? -9.346 -6.778 -41.255 1.00 37.18 134 ILE B CA 1
ATOM 3478 C C . ILE B 1 134 ? -9.136 -8.196 -40.723 1.00 38.58 134 ILE B C 1
ATOM 3479 O O . ILE B 1 134 ? -8.028 -8.735 -40.805 1.00 38.47 134 ILE B O 1
ATOM 3484 N N . PRO B 1 135 ? -10.201 -8.806 -40.169 1.00 40.13 135 PRO B N 1
ATOM 3485 C CA . PRO B 1 135 ? -10.053 -10.169 -39.648 1.00 41.41 135 PRO B CA 1
ATOM 3486 C C . PRO B 1 135 ? -9.831 -11.182 -40.773 1.00 42.77 135 PRO B C 1
ATOM 3487 O O . PRO B 1 135 ? -10.363 -11.017 -41.879 1.00 42.65 135 PRO B O 1
ATOM 3491 N N . SER B 1 136 ? -9.012 -12.191 -40.495 1.00 44.51 136 SER B N 1
ATOM 3492 C CA . SER B 1 136 ? -8.913 -13.360 -41.356 1.00 46.32 136 SER B CA 1
ATOM 3493 C C . SER B 1 136 ? -10.015 -14.312 -40.909 1.00 47.41 136 SER B C 1
ATOM 3494 O O . SER B 1 136 ? -9.881 -14.997 -39.890 1.00 47.69 136 SER B O 1
ATOM 3497 N N . LYS B 1 137 ? -11.112 -14.328 -41.660 1.00 48.64 137 LYS B N 1
ATOM 3498 C CA . LYS B 1 137 ? -12.319 -15.052 -41.251 1.00 49.93 137 LYS B CA 1
ATOM 3499 C C . LYS B 1 137 ? -12.364 -16.521 -41.696 1.00 50.51 137 LYS B C 1
ATOM 3500 O O . LYS B 1 137 ? -13.237 -17.279 -41.259 1.00 50.58 137 LYS B O 1
ATOM 3506 N N . THR B 1 138 ? -11.409 -16.918 -42.537 1.00 51.20 138 THR B N 1
ATOM 3507 C CA . THR B 1 138 ? -11.306 -18.302 -43.026 1.00 51.70 138 THR B CA 1
ATOM 3508 C C . THR B 1 138 ? -10.796 -19.275 -41.951 1.00 51.89 138 THR B C 1
ATOM 3509 O O . THR B 1 138 ? -9.865 -18.962 -41.209 1.00 51.99 138 THR B O 1
ATOM 3513 N N . THR B 1 139 ? -11.418 -20.452 -41.885 1.00 52.16 139 THR B N 1
ATOM 3514 C CA . THR B 1 139 ? -11.103 -21.465 -40.873 1.00 52.40 139 THR B CA 1
ATOM 3515 C C . THR B 1 139 ? -10.391 -22.676 -41.488 1.00 52.48 139 THR B C 1
ATOM 3516 O O . THR B 1 139 ? -10.957 -23.384 -42.323 1.00 52.60 139 THR B O 1
ATOM 3520 N N . TYR B 1 140 ? -9.150 -22.903 -41.066 1.00 52.48 140 TYR B N 1
ATOM 3521 C CA . TYR B 1 140 ? -8.354 -24.029 -41.549 1.00 52.57 140 TYR B CA 1
ATOM 3522 C C . TYR B 1 140 ? -8.419 -25.218 -40.590 1.00 52.45 140 TYR B C 1
ATOM 3523 O O . TYR B 1 140 ? -8.502 -25.031 -39.371 1.00 52.51 140 TYR B O 1
ATOM 3532 N N . PRO B 1 141 ? -8.391 -26.451 -41.136 1.00 52.28 141 PRO B N 1
ATOM 3533 C CA . PRO B 1 141 ? -8.225 -27.612 -40.268 1.00 52.07 141 PRO B CA 1
ATOM 3534 C C . PRO B 1 141 ? -6.802 -27.673 -39.709 1.00 51.94 141 PRO B C 1
ATOM 3535 O O . PRO B 1 141 ? -5.885 -27.086 -40.285 1.00 51.95 141 PRO B O 1
ATOM 3539 N N . HIS B 1 142 ? -6.623 -28.371 -38.592 1.00 51.88 142 HIS B N 1
ATOM 3540 C CA . HIS B 1 142 ? -5.308 -28.500 -37.969 1.00 51.77 142 HIS B CA 1
ATOM 3541 C C . HIS B 1 142 ? -4.327 -29.275 -38.851 1.00 51.83 142 HIS B C 1
ATOM 3542 O O . HIS B 1 142 ? -3.118 -29.021 -38.811 1.00 51.63 142 HIS B O 1
ATOM 3549 N N . SER B 1 143 ? -4.858 -30.216 -39.634 1.00 51.86 143 SER B N 1
ATOM 3550 C CA . SER B 1 143 ? -4.078 -30.958 -40.625 1.00 51.89 143 SER B CA 1
ATOM 3551 C C . SER B 1 143 ? -3.351 -30.022 -41.593 1.00 51.96 143 SER B C 1
ATOM 3552 O O . SER B 1 143 ? -2.209 -30.281 -41.960 1.00 51.91 143 SER B O 1
ATOM 3555 N N . PHE B 1 144 ? -4.012 -28.932 -41.980 1.00 52.18 144 PHE B N 1
ATOM 3556 C CA . PHE B 1 144 ? -3.417 -27.913 -42.849 1.00 52.52 144 PHE B CA 1
ATOM 3557 C C . PHE B 1 144 ? -2.214 -27.224 -42.201 1.00 52.59 144 PHE B C 1
ATOM 3558 O O . PHE B 1 144 ? -1.233 -26.936 -42.878 1.00 52.53 144 PHE B O 1
ATOM 3566 N N . PHE B 1 145 ? -2.300 -26.963 -40.896 1.00 52.84 145 PHE B N 1
ATOM 3567 C CA . PHE B 1 145 ? -1.189 -26.384 -40.128 1.00 52.98 145 PHE B CA 1
ATOM 3568 C C . PHE B 1 145 ? 0.031 -27.314 -40.086 1.00 53.20 145 PHE B C 1
ATOM 3569 O O . PHE B 1 145 ? 1.157 -26.882 -40.333 1.00 52.88 145 PHE B O 1
ATOM 3577 N N . GLU B 1 146 ? -0.213 -28.587 -39.776 1.00 53.69 146 GLU B N 1
ATOM 3578 C CA . GLU B 1 146 ? 0.819 -29.625 -39.774 1.00 54.20 146 GLU B CA 1
ATOM 3579 C C . GLU B 1 146 ? 1.524 -29.759 -41.121 1.00 54.40 146 GLU B C 1
ATOM 3580 O O . GLU B 1 146 ? 2.746 -29.911 -41.175 1.00 54.33 146 GLU B O 1
ATOM 3586 N N . GLU B 1 147 ? 0.740 -29.706 -42.197 1.00 54.65 147 GLU B N 1
ATOM 3587 C CA . GLU B 1 147 ? 1.248 -29.907 -43.549 1.00 54.94 147 GLU B CA 1
ATOM 3588 C C . GLU B 1 147 ? 2.106 -28.745 -44.043 1.00 54.91 147 GLU B C 1
ATOM 3589 O O . GLU B 1 147 ? 3.040 -28.957 -44.812 1.00 54.96 147 GLU B O 1
ATOM 3595 N N . GLN B 1 148 ? 1.797 -27.532 -43.585 1.00 54.77 148 GLN B N 1
ATOM 3596 C CA . GLN B 1 148 ? 2.532 -26.328 -43.985 1.00 54.72 148 GLN B CA 1
ATOM 3597 C C . GLN B 1 148 ? 3.804 -26.088 -43.162 1.00 54.45 148 GLN B C 1
ATOM 3598 O O . GLN B 1 148 ? 4.507 -25.097 -43.371 1.00 54.46 148 GLN B O 1
ATOM 3604 N N . GLY B 1 149 ? 4.091 -26.989 -42.226 1.00 54.04 149 GLY B N 1
ATOM 3605 C CA . GLY B 1 149 ? 5.278 -26.882 -41.383 1.00 53.63 149 GLY B CA 1
ATOM 3606 C C . GLY B 1 149 ? 5.171 -25.897 -40.228 1.00 53.27 149 GLY B C 1
ATOM 3607 O O . GLY B 1 149 ? 6.134 -25.188 -39.926 1.00 53.19 149 GLY B O 1
ATOM 3608 N N . PHE B 1 150 ? 4.005 -25.857 -39.583 1.00 52.89 150 PHE B N 1
ATOM 3609 C CA . PHE B 1 150 ? 3.777 -25.005 -38.407 1.00 52.43 150 PHE B CA 1
ATOM 3610 C C . PHE B 1 150 ? 4.705 -25.396 -37.261 1.00 52.22 150 PHE B C 1
ATOM 3611 O O . PHE B 1 150 ? 5.232 -24.534 -36.566 1.00 52.06 150 PHE B O 1
ATOM 3619 N N . TYR B 1 151 ? 4.901 -26.702 -37.086 1.00 52.16 151 TYR B N 1
ATOM 3620 C CA . TYR B 1 151 ? 5.716 -27.251 -36.004 1.00 51.99 151 TYR B CA 1
ATOM 3621 C C . TYR B 1 151 ? 7.143 -27.606 -36.438 1.00 52.24 151 TYR B C 1
ATOM 3622 O O . TYR B 1 151 ? 7.926 -28.107 -35.630 1.00 51.99 151 TYR B O 1
ATOM 3631 N N . ASN B 1 152 ? 7.474 -27.339 -37.702 1.00 52.64 152 ASN B N 1
ATOM 3632 C CA . ASN B 1 152 ? 8.735 -27.798 -38.304 1.00 53.15 152 ASN B CA 1
ATOM 3633 C C . ASN B 1 152 ? 10.031 -27.173 -37.772 1.00 53.43 152 ASN B C 1
ATOM 3634 O O . ASN B 1 152 ? 11.086 -27.810 -37.824 1.00 53.30 152 ASN B O 1
ATOM 3639 N N . LEU B 1 153 ? 9.952 -25.941 -37.264 1.00 53.76 153 LEU B N 1
ATOM 3640 C CA . LEU B 1 153 ? 11.120 -25.267 -36.687 1.00 54.16 153 LEU B CA 1
ATOM 3641 C C . LEU B 1 153 ? 11.531 -25.884 -35.350 1.00 54.53 153 LEU B C 1
ATOM 3642 O O . LEU B 1 153 ? 12.682 -25.759 -34.929 1.00 54.58 153 LEU B O 1
ATOM 3647 N N . LEU B 1 154 ? 10.585 -26.559 -34.700 1.00 55.08 154 LEU B N 1
ATOM 3648 C CA . LEU B 1 154 ? 10.743 -27.015 -33.318 1.00 55.64 154 LEU B CA 1
ATOM 3649 C C . LEU B 1 154 ? 11.656 -28.219 -33.158 1.00 56.28 154 LEU B C 1
ATOM 3650 O O . LEU B 1 154 ? 11.600 -29.173 -33.936 1.00 56.33 154 LEU B O 1
ATOM 3655 N N . ASP B 1 155 ? 12.497 -28.155 -32.130 1.00 57.05 155 ASP B N 1
ATOM 3656 C CA . ASP B 1 155 ? 13.315 -29.283 -31.701 1.00 57.81 155 ASP B CA 1
ATOM 3657 C C . ASP B 1 155 ? 12.425 -30.353 -31.070 1.00 58.13 155 ASP B C 1
ATOM 3658 O O . ASP B 1 155 ? 12.579 -31.546 -31.349 1.00 58.21 155 ASP B O 1
ATOM 3663 N N . ASN B 1 156 ? 11.484 -29.910 -30.235 1.00 58.37 156 ASN B N 1
ATOM 3664 C CA . ASN B 1 156 ? 10.502 -30.791 -29.597 1.00 58.56 156 ASN B CA 1
ATOM 3665 C C . ASN B 1 156 ? 9.222 -30.955 -30.434 1.00 58.67 156 ASN B C 1
ATOM 3666 O O . ASN B 1 156 ? 8.106 -30.886 -29.907 1.00 58.68 156 ASN B O 1
ATOM 3671 N N . LYS B 1 157 ? 9.406 -31.200 -31.732 1.00 58.71 157 LYS B N 1
ATOM 3672 C CA . LYS B 1 157 ? 8.316 -31.206 -32.715 1.00 58.85 157 LYS B CA 1
ATOM 3673 C C . LYS B 1 157 ? 7.198 -32.216 -32.433 1.00 58.78 157 LYS B C 1
ATOM 3674 O O . LYS B 1 157 ? 6.019 -31.845 -32.363 1.00 58.79 157 LYS B O 1
ATOM 3680 N N . GLU B 1 158 ? 7.572 -33.483 -32.275 1.00 58.55 158 GLU B N 1
ATOM 3681 C CA . GLU B 1 158 ? 6.598 -34.562 -32.152 1.00 58.32 158 GLU B CA 1
ATOM 3682 C C . GLU B 1 158 ? 5.928 -34.567 -30.781 1.00 57.90 158 GLU B C 1
ATOM 3683 O O . GLU B 1 158 ? 4.779 -34.989 -30.645 1.00 57.94 158 GLU B O 1
ATOM 3689 N N . GLN B 1 159 ? 6.649 -34.086 -29.773 1.00 57.28 159 GLN B N 1
ATOM 3690 C CA . GLN B 1 159 ? 6.096 -33.937 -28.429 1.00 56.69 159 GLN B CA 1
ATOM 3691 C C . GLN B 1 159 ? 5.119 -32.767 -28.348 1.00 55.99 159 GLN B C 1
ATOM 3692 O O . GLN B 1 159 ? 4.237 -32.755 -27.494 1.00 55.86 159 GLN B O 1
ATOM 3698 N N . ALA B 1 160 ? 5.289 -31.789 -29.238 1.00 55.14 160 ALA B N 1
ATOM 3699 C CA . ALA B 1 160 ? 4.386 -30.642 -29.330 1.00 54.22 160 ALA B CA 1
ATOM 3700 C C . ALA B 1 160 ? 3.038 -31.030 -29.932 1.00 53.52 160 ALA B C 1
ATOM 3701 O O . ALA B 1 160 ? 1.991 -30.690 -29.385 1.00 53.27 160 ALA B O 1
ATOM 3703 N N . ILE B 1 161 ? 3.078 -31.751 -31.053 1.00 52.85 161 ILE B N 1
ATOM 3704 C CA . ILE B 1 161 ? 1.868 -32.232 -31.732 1.00 52.05 161 ILE B CA 1
ATOM 3705 C C . ILE B 1 161 ? 1.070 -33.190 -30.835 1.00 51.40 161 ILE B C 1
ATOM 3706 O O . ILE B 1 161 ? -0.160 -33.131 -30.790 1.00 51.14 161 ILE B O 1
ATOM 3711 N N . SER B 1 162 ? 1.782 -34.052 -30.113 1.00 50.67 162 SER B N 1
ATOM 3712 C CA . SER B 1 162 ? 1.162 -34.978 -29.166 1.00 50.20 162 SER B CA 1
ATOM 3713 C C . SER B 1 162 ? 0.545 -34.253 -27.976 1.00 49.58 162 SER B C 1
ATOM 3714 O O . SER B 1 162 ? -0.510 -34.652 -27.484 1.00 49.47 162 SER B O 1
ATOM 3717 N N . ALA B 1 163 ? 1.205 -33.187 -27.526 1.00 48.91 163 ALA B N 1
ATOM 3718 C CA . ALA B 1 163 ? 0.700 -32.362 -26.427 1.00 48.22 163 ALA B CA 1
ATOM 3719 C C . ALA B 1 163 ? -0.539 -31.559 -26.833 1.00 47.73 163 ALA B C 1
ATOM 3720 O O . ALA B 1 163 ? -1.463 -31.400 -26.040 1.00 47.49 163 ALA B O 1
ATOM 3722 N N . ILE B 1 164 ? -0.550 -31.064 -28.069 1.00 47.19 164 ILE B N 1
ATOM 3723 C CA . ILE B 1 164 ? -1.713 -30.375 -28.628 1.00 46.84 164 ILE B CA 1
ATOM 3724 C C . ILE B 1 164 ? -2.908 -31.324 -28.760 1.00 46.64 164 ILE B C 1
ATOM 3725 O O . ILE B 1 164 ? -4.019 -30.985 -28.367 1.00 46.80 164 ILE B O 1
ATOM 3730 N N . LYS B 1 165 ? -2.673 -32.516 -29.298 1.00 46.20 165 LYS B N 1
ATOM 3731 C CA . LYS B 1 165 ? -3.761 -33.445 -29.573 1.00 45.79 165 LYS B CA 1
ATOM 3732 C C . LYS B 1 165 ? -4.254 -34.169 -28.323 1.00 45.55 165 LYS B C 1
ATOM 3733 O O . LYS B 1 165 ? -5.452 -34.185 -28.053 1.00 45.53 165 LYS B O 1
ATOM 3739 N N . ASP B 1 166 ? -3.330 -34.755 -27.565 1.00 45.23 166 ASP B N 1
ATOM 3740 C CA . ASP B 1 166 ? -3.678 -35.511 -26.363 1.00 44.98 166 ASP B CA 1
ATOM 3741 C C . ASP B 1 166 ? -3.953 -34.611 -25.166 1.00 44.43 166 ASP B C 1
ATOM 3742 O O . ASP B 1 166 ? -4.897 -34.846 -24.409 1.00 44.37 166 ASP B O 1
ATOM 3747 N N . GLY B 1 167 ? -3.119 -33.588 -24.999 1.00 43.89 167 GLY B N 1
ATOM 3748 C CA . GLY B 1 1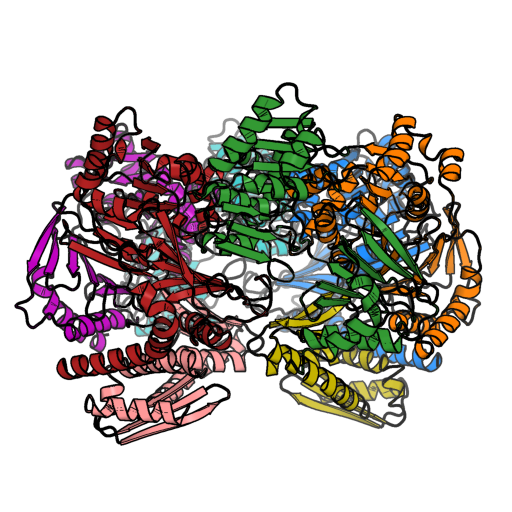67 ? -3.271 -32.614 -23.918 1.00 43.10 167 GLY B CA 1
ATOM 3749 C C . GLY B 1 167 ? -4.598 -31.879 -23.930 1.00 42.44 167 GLY B C 1
ATOM 3750 O O . GLY B 1 167 ? -5.234 -31.741 -22.887 1.00 42.66 167 GLY B O 1
ATOM 3751 N N . ILE B 1 168 ? -5.015 -31.412 -25.105 1.00 41.69 168 ILE B N 1
ATOM 3752 C CA . ILE B 1 168 ? -6.294 -30.706 -25.253 1.00 41.02 168 ILE B CA 1
ATOM 3753 C C . ILE B 1 168 ? -7.498 -31.658 -25.172 1.00 40.68 168 ILE B C 1
ATOM 3754 O O . ILE B 1 168 ? -8.609 -31.229 -24.861 1.00 40.62 168 ILE B O 1
ATOM 3759 N N . ALA B 1 169 ? -7.275 -32.943 -25.447 1.00 40.17 169 ALA B N 1
ATOM 3760 C CA . ALA B 1 169 ? -8.320 -33.959 -25.298 1.00 39.71 169 ALA B CA 1
ATOM 3761 C C . ALA B 1 169 ? -8.627 -34.226 -23.821 1.00 39.44 169 ALA B C 1
ATOM 3762 O O . ALA B 1 169 ? -9.790 -34.319 -23.428 1.00 39.53 169 ALA B O 1
ATOM 3764 N N . ILE B 1 170 ? -7.581 -34.331 -23.009 1.00 39.08 170 ILE B N 1
ATOM 3765 C CA . ILE B 1 170 ? -7.724 -34.548 -21.567 1.00 38.86 170 ILE B CA 1
ATOM 3766 C C . ILE B 1 170 ? -8.260 -33.300 -20.862 1.00 38.33 170 ILE B C 1
ATOM 3767 O O . ILE B 1 170 ? -9.057 -33.396 -19.930 1.00 38.42 170 ILE B O 1
ATOM 3772 N N . GLY B 1 171 ? -7.826 -32.132 -21.320 1.00 37.71 171 GLY B N 1
ATOM 3773 C CA . GLY B 1 171 ? -8.238 -30.873 -20.718 1.00 36.46 171 GLY B CA 1
ATOM 3774 C C . GLY B 1 171 ? -7.050 -30.164 -20.111 1.00 35.76 171 GLY B C 1
ATOM 3775 O O . GLY B 1 171 ? -6.691 -30.404 -18.955 1.00 36.39 171 GLY B O 1
ATOM 3776 N N . LYS B 1 172 ? -6.421 -29.295 -20.891 1.00 34.55 172 LYS B N 1
ATOM 3777 C CA . LYS B 1 172 ? -5.301 -28.515 -20.390 1.00 33.16 172 LYS B CA 1
ATOM 3778 C C . LYS B 1 172 ? -5.496 -27.041 -20.675 1.00 31.96 172 LYS B C 1
ATOM 3779 O O . LYS B 1 172 ? -6.287 -26.668 -21.544 1.00 31.95 172 LYS B O 1
ATOM 3785 N N . ASN B 1 173 ? -4.798 -26.211 -19.909 1.00 30.29 173 ASN B N 1
ATOM 3786 C CA . ASN B 1 173 ? -4.812 -24.769 -20.099 1.00 28.68 173 ASN B CA 1
ATOM 3787 C C . ASN B 1 173 ? -3.720 -24.328 -21.049 1.00 28.01 173 ASN B C 1
ATOM 3788 O O . ASN B 1 173 ? -2.547 -24.393 -20.715 1.00 28.02 173 ASN B O 1
ATOM 3793 N N . VAL B 1 174 ? -4.117 -23.881 -22.235 1.00 27.39 174 VAL B N 1
ATOM 3794 C CA . VAL B 1 174 ? -3.157 -23.431 -23.236 1.00 26.94 174 VAL B CA 1
ATOM 3795 C C . VAL B 1 174 ? -3.325 -21.957 -23.629 1.00 26.37 174 VAL B C 1
ATOM 3796 O O . VAL B 1 174 ? -4.437 -21.447 -23.735 1.00 26.24 174 VAL B O 1
ATOM 3800 N N . ILE B 1 175 ? -2.190 -21.288 -23.805 1.00 25.89 175 ILE B N 1
ATOM 3801 C CA . ILE B 1 175 ? -2.140 -19.924 -24.320 1.00 25.53 175 ILE B CA 1
ATOM 3802 C C . ILE B 1 175 ? -1.427 -19.932 -25.670 1.00 25.66 175 ILE B C 1
ATOM 3803 O O . ILE B 1 175 ? -0.363 -20.530 -25.825 1.00 25.20 175 ILE B O 1
ATOM 3808 N N . VAL B 1 176 ? -2.031 -19.280 -26.649 1.00 26.12 176 VAL B N 1
ATOM 3809 C CA . VAL B 1 176 ? -1.382 -19.088 -27.935 1.00 26.78 176 VAL B CA 1
ATOM 3810 C C . VAL B 1 176 ? -0.918 -17.640 -28.000 1.00 27.39 176 VAL B C 1
ATOM 3811 O O . VAL B 1 176 ? -1.725 -16.721 -27.939 1.00 27.84 176 VAL B O 1
ATOM 3815 N N . CYS B 1 177 ? 0.385 -17.424 -28.087 1.00 28.19 177 CYS B N 1
ATOM 3816 C CA . CYS B 1 177 ? 0.881 -16.050 -28.135 1.00 29.11 177 CYS B CA 1
ATOM 3817 C C . CYS B 1 177 ? 1.624 -15.697 -29.430 1.00 29.48 177 CYS B C 1
ATOM 3818 O O . CYS B 1 177 ? 1.966 -16.577 -30.240 1.00 29.50 177 CYS B O 1
ATOM 3821 N N . GLY B 1 178 ? 1.827 -14.397 -29.626 1.00 30.07 178 GLY B N 1
ATOM 3822 C CA . GLY B 1 178 ? 2.488 -13.854 -30.804 1.00 30.78 178 GLY B CA 1
ATOM 3823 C C . GLY B 1 178 ? 2.048 -12.425 -31.065 1.00 31.76 178 GLY B C 1
ATOM 3824 O O . GLY B 1 178 ? 1.242 -11.861 -30.312 1.00 31.70 178 GLY B O 1
ATOM 3825 N N . GLY B 1 179 ? 2.574 -11.841 -32.143 1.00 32.62 179 GLY B N 1
ATOM 3826 C CA . GLY B 1 179 ? 2.242 -10.474 -32.545 1.00 33.13 179 GLY B CA 1
ATOM 3827 C C . GLY B 1 179 ? 0.964 -10.396 -33.352 1.00 33.90 179 GLY B C 1
ATOM 3828 O O . GLY B 1 179 ? 0.318 -11.418 -33.611 1.00 33.79 179 GLY B O 1
ATOM 3829 N N . THR B 1 180 ? 0.603 -9.175 -33.746 1.00 34.59 180 THR B N 1
ATOM 3830 C CA . THR B 1 180 ? -0.578 -8.922 -34.577 1.00 35.44 180 THR B CA 1
ATOM 3831 C C . THR B 1 180 ? -0.364 -9.503 -35.971 1.00 35.63 180 THR B C 1
ATOM 3832 O O . THR B 1 180 ? 0.713 -9.351 -36.564 1.00 35.82 180 THR B O 1
ATOM 3836 N N . GLY B 1 181 ? -1.381 -10.192 -36.476 1.00 35.79 181 GLY B N 1
ATOM 3837 C CA . GLY B 1 181 ? -1.312 -10.813 -37.802 1.00 35.64 181 GLY B CA 1
ATOM 3838 C C . GLY B 1 181 ? -0.699 -12.203 -37.833 1.00 35.60 181 GLY B C 1
ATOM 3839 O O . GLY B 1 181 ? -0.657 -12.838 -38.895 1.00 35.58 181 GLY B O 1
ATOM 3840 N N . SER B 1 182 ? -0.233 -12.686 -36.677 1.00 35.33 182 SER B N 1
ATOM 3841 C CA . SER B 1 182 ? 0.440 -13.990 -36.600 1.00 34.86 182 SER B CA 1
ATOM 3842 C C . SER B 1 182 ? -0.523 -15.175 -36.718 1.00 34.57 182 SER B C 1
ATOM 3843 O O . SER B 1 182 ? -0.093 -16.317 -36.902 1.00 34.74 182 SER B O 1
ATOM 3846 N N . GLY B 1 183 ? -1.821 -14.895 -36.646 1.00 34.27 183 GLY B N 1
ATOM 3847 C CA . GLY B 1 183 ? -2.844 -15.924 -36.830 1.00 33.60 183 GLY B CA 1
ATOM 3848 C C . GLY B 1 183 ? -3.122 -16.739 -35.580 1.00 33.25 183 GLY B C 1
ATOM 3849 O O . GLY B 1 183 ? -3.333 -17.956 -35.660 1.00 33.37 183 GLY B O 1
ATOM 3850 N N . LYS B 1 184 ? -3.144 -16.067 -34.428 1.00 32.69 184 LYS B N 1
ATOM 3851 C CA . LYS B 1 184 ? -3.421 -16.721 -33.139 1.00 32.14 184 LYS B CA 1
ATOM 3852 C C . LYS B 1 184 ? -4.836 -17.306 -33.074 1.00 31.92 184 LYS B C 1
ATOM 3853 O O . LYS B 1 184 ? -4.999 -18.483 -32.748 1.00 31.86 184 LYS B O 1
ATOM 3859 N N . THR B 1 185 ? -5.842 -16.489 -33.400 1.00 31.69 185 THR B N 1
ATOM 3860 C CA . THR B 1 185 ? -7.248 -16.921 -33.425 1.00 31.50 185 THR B CA 1
ATOM 3861 C C . THR B 1 185 ? -7.475 -18.068 -34.421 1.00 31.79 185 THR B C 1
ATOM 3862 O O . THR B 1 185 ? -8.156 -19.053 -34.100 1.00 31.79 185 THR B O 1
ATOM 3866 N N . THR B 1 186 ? -6.895 -17.941 -35.617 1.00 31.75 186 THR B N 1
ATOM 3867 C CA . THR B 1 186 ? -6.948 -18.994 -36.633 1.00 31.69 186 THR B CA 1
ATOM 3868 C C . THR B 1 186 ? -6.448 -20.321 -36.059 1.00 31.67 186 THR B C 1
ATOM 3869 O O . THR B 1 186 ? -7.143 -21.337 -36.153 1.00 31.76 186 THR B O 1
ATOM 3873 N N . TYR B 1 187 ? -5.255 -20.299 -35.459 1.00 31.61 187 TYR B N 1
ATOM 3874 C CA . TYR B 1 187 ? -4.664 -21.488 -34.835 1.00 31.50 187 TYR B CA 1
ATOM 3875 C C . TYR B 1 187 ? -5.530 -22.055 -33.709 1.00 31.67 187 TYR B C 1
ATOM 3876 O O . TYR B 1 187 ? -5.639 -23.275 -33.563 1.00 31.58 187 TYR B O 1
ATOM 3885 N N . ILE B 1 188 ? -6.132 -21.161 -32.921 1.00 32.15 188 ILE B N 1
ATOM 3886 C CA . ILE B 1 188 ? -7.061 -21.531 -31.848 1.00 32.46 188 ILE B CA 1
ATOM 3887 C C . ILE B 1 188 ? -8.253 -22.323 -32.377 1.00 32.59 188 ILE B C 1
ATOM 3888 O O . ILE B 1 188 ? -8.590 -23.374 -31.836 1.00 32.61 188 ILE B O 1
ATOM 3893 N N . LYS B 1 189 ? -8.869 -21.822 -33.444 1.00 33.03 189 LYS B N 1
ATOM 3894 C CA . LYS B 1 189 ? -9.957 -22.518 -34.128 1.00 33.22 189 LYS B CA 1
ATOM 3895 C C . LYS B 1 189 ? -9.573 -23.933 -34.571 1.00 33.46 189 LYS B C 1
ATOM 3896 O O . LYS B 1 189 ? -10.386 -24.857 -34.482 1.00 33.48 189 LYS B O 1
ATOM 3902 N N . SER B 1 190 ? -8.337 -24.099 -35.038 1.00 33.64 190 SER B N 1
ATOM 3903 C CA . SER B 1 190 ? -7.874 -25.392 -35.541 1.00 34.07 190 SER B CA 1
ATOM 3904 C C . SER B 1 190 ? -7.703 -26.422 -34.421 1.00 34.32 190 SER B C 1
ATOM 3905 O O . SER B 1 190 ? -8.018 -27.597 -34.602 1.00 34.60 190 SER B O 1
ATOM 3908 N N . ILE B 1 191 ? -7.218 -25.981 -33.265 1.00 34.52 191 ILE B N 1
ATOM 3909 C CA . ILE B 1 191 ? -6.957 -26.911 -32.155 1.00 34.68 191 ILE B CA 1
ATOM 3910 C C . ILE B 1 191 ? -8.227 -27.323 -31.404 1.00 34.79 191 ILE B C 1
ATOM 3911 O O . ILE B 1 191 ? -8.203 -28.266 -30.612 1.00 34.93 191 ILE B O 1
ATOM 3916 N N . MET B 1 192 ? -9.331 -26.628 -31.689 1.00 34.97 192 MET B N 1
ATOM 3917 C CA . MET B 1 192 ? -10.649 -26.932 -31.117 1.00 35.17 192 MET B CA 1
ATOM 3918 C C . MET B 1 192 ? -11.221 -28.288 -31.554 1.00 35.16 192 MET B C 1
ATOM 3919 O O . MET B 1 192 ? -12.131 -28.817 -30.909 1.00 35.44 192 MET B O 1
ATOM 3924 N N . GLU B 1 193 ? -10.692 -28.836 -32.648 1.00 34.93 193 GLU B N 1
ATOM 3925 C CA . GLU B 1 193 ? -10.987 -30.200 -33.082 1.00 34.69 193 GLU B CA 1
ATOM 3926 C C . GLU B 1 193 ? -10.710 -31.196 -31.972 1.00 34.51 193 GLU B C 1
ATOM 3927 O O . GLU B 1 193 ? -11.415 -32.194 -31.833 1.00 34.58 193 GLU B O 1
ATOM 3933 N N . PHE B 1 194 ? -9.679 -30.907 -31.180 1.00 34.15 194 PHE B N 1
ATOM 3934 C CA . PHE B 1 194 ? -9.156 -31.859 -30.214 1.00 33.72 194 PHE B CA 1
ATOM 3935 C C . PHE B 1 194 ? -9.833 -31.758 -28.854 1.00 33.48 194 PHE B C 1
ATOM 3936 O O . PHE B 1 194 ? -9.528 -32.529 -27.952 1.00 33.45 194 PHE B O 1
ATOM 3944 N N . ILE B 1 195 ? -10.755 -30.807 -28.721 1.00 33.31 195 ILE B N 1
ATOM 3945 C CA . ILE B 1 195 ? -11.684 -30.807 -27.604 1.00 33.31 195 ILE B CA 1
ATOM 3946 C C . ILE B 1 195 ? -12.789 -31.801 -27.972 1.00 33.36 195 ILE B C 1
ATOM 3947 O O . ILE B 1 195 ? -13.439 -31.635 -29.004 1.00 33.43 195 ILE B O 1
ATOM 3952 N N . PRO B 1 196 ? -12.999 -32.842 -27.142 1.00 33.43 196 PRO B N 1
ATOM 3953 C CA . PRO B 1 196 ? -14.032 -33.836 -27.454 1.00 33.33 196 PRO B CA 1
ATOM 3954 C C . PRO B 1 196 ? -15.396 -33.191 -27.713 1.00 33.35 196 PRO B C 1
ATOM 3955 O O . PRO B 1 196 ? -15.786 -32.260 -27.005 1.00 33.26 196 PRO B O 1
ATOM 3959 N N . LYS B 1 197 ? -16.103 -33.691 -28.726 1.00 33.45 197 LYS B N 1
ATOM 3960 C CA . LYS B 1 197 ? -17.383 -33.120 -29.173 1.00 33.61 197 LYS B CA 1
ATOM 3961 C C . LYS B 1 197 ? -18.474 -33.056 -28.090 1.00 33.52 197 LYS B C 1
ATOM 3962 O O . LYS B 1 197 ? -19.416 -32.267 -28.196 1.00 33.49 197 LYS B O 1
ATOM 3968 N N . GLU B 1 198 ? -18.325 -33.882 -27.056 1.00 33.44 198 GLU B N 1
ATOM 3969 C CA . GLU B 1 198 ? -19.292 -33.989 -25.963 1.00 33.43 198 GLU B CA 1
ATOM 3970 C C . GLU B 1 198 ? -19.224 -32.816 -24.977 1.00 33.01 198 GLU B C 1
ATOM 3971 O O . GLU B 1 198 ? -20.175 -32.570 -24.233 1.00 33.04 198 GLU B O 1
ATOM 3977 N N . GLU B 1 199 ? -18.097 -32.108 -24.967 1.00 32.52 199 GLU B N 1
ATOM 3978 C CA . GLU B 1 199 ? -17.859 -31.031 -24.001 1.00 31.97 199 GLU B CA 1
ATOM 3979 C C . GLU B 1 199 ? -18.618 -29.735 -24.308 1.00 31.35 199 GLU B C 1
ATOM 3980 O O . GLU B 1 199 ? -18.697 -29.299 -25.458 1.00 31.03 199 GLU B O 1
ATOM 3986 N N . ARG B 1 200 ? -19.194 -29.146 -23.262 1.00 30.54 200 ARG B N 1
ATOM 3987 C CA . ARG B 1 200 ? -19.858 -27.850 -23.348 1.00 29.69 200 ARG B CA 1
ATOM 3988 C C . ARG B 1 200 ? -18.809 -26.735 -23.407 1.00 29.44 200 ARG B C 1
ATOM 3989 O O . ARG B 1 200 ? -17.935 -26.650 -22.545 1.00 29.32 200 ARG B O 1
ATOM 3997 N N . ILE B 1 201 ? -18.898 -25.897 -24.435 1.00 29.15 201 ILE B N 1
ATOM 3998 C CA . ILE B 1 201 ? -17.944 -24.805 -24.639 1.00 29.06 201 ILE B CA 1
ATOM 3999 C C . ILE B 1 201 ? -18.586 -23.443 -24.396 1.00 28.87 201 ILE B C 1
ATOM 4000 O O . ILE B 1 201 ? -19.686 -23.167 -24.864 1.00 28.76 201 ILE B O 1
ATOM 4005 N N . ILE B 1 202 ? -17.889 -22.602 -23.646 1.00 28.89 202 ILE B N 1
ATOM 4006 C CA . ILE B 1 202 ? -18.252 -21.193 -23.523 1.00 28.96 202 ILE B CA 1
ATOM 4007 C C . ILE B 1 202 ? -17.093 -20.317 -23.993 1.00 29.09 202 ILE B C 1
ATOM 4008 O O . ILE B 1 202 ? -15.956 -20.460 -23.535 1.00 28.82 202 ILE B O 1
ATOM 4013 N N . SER B 1 203 ? -17.399 -19.439 -24.942 1.00 29.30 203 SER B N 1
ATOM 4014 C CA . SER B 1 203 ? -16.432 -18.498 -25.480 1.00 29.59 203 SER B CA 1
ATOM 4015 C C . SER B 1 203 ? -16.758 -17.087 -25.007 1.00 29.81 203 SER B C 1
ATOM 4016 O O . SER B 1 203 ? -17.928 -16.756 -24.782 1.00 29.79 203 SER B O 1
ATOM 4019 N N . ILE B 1 204 ? -15.713 -16.280 -24.839 1.00 30.40 204 ILE B N 1
ATOM 4020 C CA . ILE B 1 204 ? -15.833 -14.882 -24.416 1.00 31.27 204 ILE B CA 1
ATOM 4021 C C . ILE B 1 204 ? -15.037 -14.010 -25.381 1.00 32.12 204 ILE B C 1
ATOM 4022 O O . ILE B 1 204 ? -13.820 -14.158 -25.499 1.00 32.17 204 ILE B O 1
ATOM 4027 N N . GLU B 1 205 ? -15.728 -13.105 -26.066 1.00 33.37 205 GLU B N 1
ATOM 4028 C CA . GLU B 1 205 ? -15.115 -12.337 -27.146 1.00 34.72 205 GLU B CA 1
ATOM 4029 C C . GLU B 1 205 ? -15.556 -10.884 -27.203 1.00 35.91 205 GLU B C 1
ATOM 4030 O O . GLU B 1 205 ? -16.617 -10.511 -26.689 1.00 35.83 205 GLU B O 1
ATOM 4036 N N . ASP B 1 206 ? -14.707 -10.081 -27.838 1.00 37.47 206 ASP B N 1
ATOM 4037 C CA . ASP B 1 206 ? -15.016 -8.717 -28.239 1.00 38.96 206 ASP B CA 1
ATOM 4038 C C . ASP B 1 206 ? -15.891 -8.770 -29.483 1.00 39.29 206 ASP B C 1
ATOM 4039 O O . ASP B 1 206 ? -16.971 -8.196 -29.514 1.00 39.62 206 ASP B O 1
ATOM 4044 N N . THR B 1 207 ? -15.401 -9.470 -30.506 1.00 39.95 207 THR B N 1
ATOM 4045 C CA . THR B 1 207 ? -16.114 -9.668 -31.765 1.00 40.46 207 THR B CA 1
ATOM 4046 C C . THR B 1 207 ? -16.209 -11.159 -32.044 1.00 40.54 207 THR B C 1
ATOM 4047 O O . THR B 1 207 ? -15.334 -11.924 -31.631 1.00 40.55 207 THR B O 1
ATOM 4051 N N . GLU B 1 208 ? -17.255 -11.563 -32.762 1.00 40.78 208 GLU B N 1
ATOM 4052 C CA . GLU B 1 208 ? -17.464 -12.965 -33.119 1.00 41.03 208 GLU B CA 1
ATOM 4053 C C . GLU B 1 208 ? -16.434 -13.472 -34.142 1.00 41.07 208 GLU B C 1
ATOM 4054 O O . GLU B 1 208 ? -16.507 -13.149 -35.330 1.00 41.15 208 GLU B O 1
ATOM 4060 N N . GLU B 1 209 ? -15.482 -14.270 -33.666 1.00 41.02 209 GLU B N 1
ATOM 4061 C CA . GLU B 1 209 ? -14.451 -14.849 -34.522 1.00 40.99 209 GLU B CA 1
ATOM 4062 C C . GLU B 1 209 ? -14.396 -16.373 -34.408 1.00 40.85 209 GLU B C 1
ATOM 4063 O O . GLU B 1 209 ? -14.273 -17.067 -35.420 1.00 40.90 209 GLU B O 1
ATOM 4069 N N . ILE B 1 210 ? -14.479 -16.883 -33.179 1.00 40.49 210 ILE B N 1
ATOM 4070 C CA . ILE B 1 210 ? -14.472 -18.328 -32.928 1.00 40.08 210 ILE B CA 1
ATOM 4071 C C . ILE B 1 210 ? -15.689 -19.010 -33.561 1.00 39.84 210 ILE B C 1
ATOM 4072 O O . ILE B 1 210 ? -16.813 -18.514 -33.471 1.00 39.66 210 ILE B O 1
ATOM 4077 N N . VAL B 1 211 ? -15.441 -20.138 -34.217 1.00 39.61 211 VAL B N 1
ATOM 4078 C CA . VAL B 1 211 ? -16.499 -20.939 -34.825 1.00 39.41 211 VAL B CA 1
ATOM 4079 C C . VAL B 1 211 ? -16.598 -22.313 -34.168 1.00 39.28 211 VAL B C 1
ATOM 4080 O O . VAL B 1 211 ? -15.636 -22.804 -33.567 1.00 39.12 211 VAL B O 1
ATOM 4084 N N . PHE B 1 212 ? -17.765 -22.933 -34.295 1.00 39.00 212 PHE B N 1
ATOM 4085 C CA . PHE B 1 212 ? -18.011 -24.207 -33.643 1.00 38.88 212 PHE B CA 1
ATOM 4086 C C . PHE B 1 212 ? -18.344 -25.299 -34.664 1.00 38.89 212 PHE B C 1
ATOM 4087 O O . PHE B 1 212 ? -19.514 -25.627 -34.917 1.00 38.67 212 PHE B O 1
ATOM 4095 N N . LYS B 1 213 ? -17.275 -25.847 -35.239 1.00 38.81 213 LYS B N 1
ATOM 4096 C CA . LYS B 1 213 ? -17.345 -26.839 -36.309 1.00 38.82 213 LYS B CA 1
ATOM 4097 C C . LYS B 1 213 ? -17.574 -28.249 -35.776 1.00 38.42 213 LYS B C 1
ATOM 4098 O O . LYS B 1 213 ? -18.021 -29.124 -36.514 1.00 38.64 213 LYS B O 1
ATOM 4104 N N . HIS B 1 214 ? -17.263 -28.466 -34.500 1.00 37.88 214 HIS B N 1
ATOM 4105 C CA . HIS B 1 214 ? -17.258 -29.811 -33.920 1.00 37.30 214 HIS B CA 1
ATOM 4106 C C . HIS B 1 214 ? -18.124 -29.947 -32.663 1.00 36.76 214 HIS B C 1
ATOM 4107 O O . HIS B 1 214 ? -18.236 -31.040 -32.113 1.00 36.84 214 HIS B O 1
ATOM 4114 N N . HIS B 1 215 ? -18.736 -28.847 -32.221 1.00 35.94 215 HIS B N 1
ATOM 4115 C CA . HIS B 1 215 ? -19.463 -28.813 -30.948 1.00 34.94 215 HIS B CA 1
ATOM 4116 C C . HIS B 1 215 ? -20.886 -28.276 -31.078 1.00 34.33 215 HIS B C 1
ATOM 4117 O O . HIS B 1 215 ? -21.107 -27.197 -31.634 1.00 34.35 215 HIS B O 1
ATOM 4124 N N . LYS B 1 216 ? -21.842 -29.035 -30.550 1.00 33.43 216 LYS B N 1
ATOM 4125 C CA . LYS B 1 216 ? -23.255 -28.664 -30.615 1.00 32.81 216 LYS B CA 1
ATOM 4126 C C . LYS B 1 216 ? -23.733 -27.919 -29.367 1.00 31.99 216 LYS B C 1
ATOM 4127 O O . LYS B 1 216 ? -24.625 -27.073 -29.444 1.00 31.68 216 LYS B O 1
ATOM 4133 N N . ASN B 1 217 ? -23.122 -28.242 -28.229 1.00 31.09 217 ASN B N 1
ATOM 4134 C CA . ASN B 1 217 ? -23.450 -27.634 -26.941 1.00 30.39 217 ASN B CA 1
ATOM 4135 C C . ASN B 1 217 ? -22.470 -26.495 -26.601 1.00 29.99 217 ASN B C 1
ATOM 4136 O O . ASN B 1 217 ? -21.380 -26.729 -26.081 1.00 29.86 217 ASN B O 1
ATOM 4141 N N . TYR B 1 218 ? -22.862 -25.267 -26.917 1.00 29.76 218 TYR B N 1
ATOM 4142 C CA . TYR B 1 218 ? -22.011 -24.101 -26.692 1.00 29.60 218 TYR B CA 1
ATOM 4143 C C . TYR B 1 218 ? -22.813 -22.810 -26.487 1.00 29.35 218 TYR B C 1
ATOM 4144 O O . TYR B 1 218 ? -23.952 -22.696 -26.940 1.00 29.02 218 TYR B O 1
ATOM 4153 N N . THR B 1 219 ? -22.203 -21.858 -25.780 1.00 29.24 219 THR B N 1
ATOM 4154 C CA . THR B 1 219 ? -22.749 -20.516 -25.611 1.00 29.20 219 THR B CA 1
ATOM 4155 C C . THR B 1 219 ? -21.653 -19.461 -25.815 1.00 29.23 219 THR B C 1
ATOM 4156 O O . THR B 1 219 ? -20.578 -19.523 -25.204 1.00 28.78 219 THR B O 1
ATOM 4160 N N . GLN B 1 220 ? -21.955 -18.493 -26.674 1.00 29.18 220 GLN B N 1
ATOM 4161 C CA . GLN B 1 220 ? -21.066 -17.379 -26.947 1.00 29.22 220 GLN B CA 1
ATOM 4162 C C . GLN B 1 220 ? -21.416 -16.196 -26.059 1.00 29.24 220 GLN B C 1
ATOM 4163 O O . GLN B 1 220 ? -22.582 -15.824 -25.953 1.00 29.23 220 GLN B O 1
ATOM 4169 N N . LEU B 1 221 ? -20.403 -15.619 -25.413 1.00 29.46 221 LEU B N 1
ATOM 4170 C CA . LEU B 1 221 ? -20.576 -14.382 -24.650 1.00 29.79 221 LEU B CA 1
ATOM 4171 C C . LEU B 1 221 ? -19.762 -13.239 -25.248 1.00 30.10 221 LEU B C 1
ATOM 4172 O O . LEU B 1 221 ? -18.621 -13.431 -25.680 1.00 30.13 221 LEU B O 1
ATOM 4177 N N . PHE B 1 222 ? -20.365 -12.053 -25.254 1.00 30.52 222 PHE B N 1
ATOM 4178 C CA . PHE B 1 222 ? -19.764 -10.846 -25.821 1.00 30.76 222 PHE B CA 1
ATOM 4179 C C . PHE B 1 222 ? -19.843 -9.673 -24.860 1.00 31.03 222 PHE B C 1
ATOM 4180 O O . PHE B 1 222 ? -20.917 -9.334 -24.358 1.00 31.29 222 PHE B O 1
ATOM 4188 N N . PHE B 1 223 ? -18.697 -9.055 -24.603 1.00 31.20 223 PHE B N 1
ATOM 4189 C CA . PHE B 1 223 ? -18.640 -7.936 -23.677 1.00 31.20 223 PHE B CA 1
ATOM 4190 C C . PHE B 1 223 ? -18.691 -6.603 -24.420 1.00 31.41 223 PHE B C 1
ATOM 4191 O O . PHE B 1 223 ? -18.329 -6.517 -25.598 1.00 31.51 223 PHE B O 1
ATOM 4199 N N . GLY B 1 224 ? -19.171 -5.575 -23.726 1.00 31.54 224 GLY B N 1
ATOM 4200 C CA . GLY B 1 224 ? -19.418 -4.259 -24.317 1.00 31.28 224 GLY B CA 1
ATOM 4201 C C . GLY B 1 224 ? -20.267 -3.417 -23.383 1.00 31.19 224 GLY B C 1
ATOM 4202 O O . GLY B 1 224 ? -21.083 -3.953 -22.623 1.00 31.19 224 GLY B O 1
ATOM 4203 N N . GLY B 1 225 ? -20.059 -2.103 -23.429 1.00 31.01 225 GLY B N 1
ATOM 4204 C CA . GLY B 1 225 ? -20.801 -1.157 -22.602 1.00 30.76 225 GLY B CA 1
ATOM 4205 C C . GLY B 1 225 ? -20.608 -1.401 -21.120 1.00 30.98 225 GLY B C 1
ATOM 4206 O O . GLY B 1 225 ? -19.495 -1.278 -20.603 1.00 31.27 225 GLY B O 1
ATOM 4207 N N . ASN B 1 226 ? -21.695 -1.765 -20.438 1.00 30.69 226 ASN B N 1
ATOM 4208 C CA . ASN B 1 226 ? -21.671 -1.988 -18.998 1.00 30.32 226 ASN B CA 1
ATOM 4209 C C . ASN B 1 226 ? -21.036 -3.327 -18.624 1.00 30.11 226 ASN B C 1
ATOM 4210 O O . ASN B 1 226 ? -20.520 -3.494 -17.512 1.00 29.71 226 ASN B O 1
ATOM 4215 N N . ILE B 1 227 ? -21.084 -4.274 -19.556 1.00 29.95 227 ILE B N 1
ATOM 4216 C CA . ILE B 1 227 ? -20.592 -5.633 -19.310 1.00 29.85 227 ILE B CA 1
ATOM 4217 C C . ILE B 1 227 ? -19.151 -5.778 -19.789 1.00 29.94 227 ILE B C 1
ATOM 4218 O O . ILE B 1 227 ? -18.872 -5.701 -20.988 1.00 29.95 227 ILE B O 1
ATOM 4223 N N . THR B 1 228 ? -18.244 -5.982 -18.837 1.00 29.96 228 THR B N 1
ATOM 4224 C CA . THR B 1 228 ? -16.829 -6.119 -19.144 1.00 30.01 228 THR B CA 1
ATOM 4225 C C . THR B 1 228 ? -16.476 -7.582 -19.422 1.00 30.26 228 THR B C 1
ATOM 4226 O O . THR B 1 228 ? -17.295 -8.484 -19.217 1.00 30.17 228 THR B O 1
ATOM 4230 N N . SER B 1 229 ? -15.259 -7.790 -19.916 1.00 30.30 229 SER B N 1
ATOM 4231 C CA . SER B 1 229 ? -14.684 -9.111 -20.111 1.00 30.38 229 SER B CA 1
ATOM 4232 C C . SER B 1 229 ? -14.666 -9.901 -18.799 1.00 30.20 229 SER B C 1
ATOM 4233 O O . SER B 1 229 ? -14.847 -11.123 -18.798 1.00 30.01 229 SER B O 1
ATOM 4236 N N . ALA B 1 230 ? -14.439 -9.186 -17.693 1.00 29.99 230 ALA B N 1
ATOM 4237 C CA . ALA B 1 230 ? -14.419 -9.776 -16.357 1.00 29.82 230 ALA B CA 1
ATOM 4238 C C . ALA B 1 230 ? -15.807 -10.263 -15.911 1.00 29.59 230 ALA B C 1
ATOM 4239 O O . ALA B 1 230 ? -15.915 -11.277 -15.228 1.00 29.65 230 ALA B O 1
ATOM 4241 N N . ASP B 1 231 ? -16.856 -9.543 -16.312 1.00 29.59 231 ASP B N 1
ATOM 4242 C CA . ASP B 1 231 ? -18.247 -9.931 -16.033 1.00 29.48 231 ASP B CA 1
ATOM 4243 C C . ASP B 1 231 ? -18.623 -11.214 -16.771 1.00 29.30 231 ASP B C 1
ATOM 4244 O O . ASP B 1 231 ? -19.327 -12.064 -16.228 1.00 29.30 231 ASP B O 1
ATOM 4249 N N . CYS B 1 232 ? -18.137 -11.349 -18.003 1.00 29.12 232 CYS B N 1
ATOM 4250 C CA . CYS B 1 232 ? -18.290 -12.582 -18.775 1.00 29.13 232 CYS B CA 1
ATOM 4251 C C . CYS B 1 232 ? -17.530 -13.762 -18.171 1.00 29.00 232 CYS B C 1
ATOM 4252 O O . CYS B 1 232 ? -18.046 -14.869 -18.144 1.00 29.09 232 CYS B O 1
ATOM 4255 N N . LEU B 1 233 ? -16.315 -13.518 -17.688 1.00 29.13 233 LEU B N 1
ATOM 4256 C CA . LEU B 1 233 ? -15.537 -14.534 -16.975 1.00 29.33 233 LEU B CA 1
ATOM 4257 C C . LEU B 1 233 ? -16.243 -15.025 -15.705 1.00 29.64 233 LEU B C 1
ATOM 4258 O O . LEU B 1 233 ? -16.284 -16.222 -15.443 1.00 29.95 233 LEU B O 1
ATOM 4263 N N . LYS B 1 234 ? -16.796 -14.098 -14.926 1.00 30.02 234 LYS B N 1
ATOM 4264 C CA . LYS B 1 234 ? -17.540 -14.437 -13.709 1.00 30.40 234 LYS B CA 1
ATOM 4265 C C . LYS B 1 234 ? -18.834 -15.179 -14.021 1.00 30.30 234 LYS B C 1
ATOM 4266 O O . LYS B 1 234 ? -19.193 -16.127 -13.327 1.00 30.53 234 LYS B O 1
ATOM 4272 N N . SER B 1 235 ? -19.520 -14.752 -15.077 1.00 30.39 235 SER B N 1
ATOM 4273 C CA . SER B 1 235 ? -20.737 -15.417 -15.537 1.00 30.21 235 SER B CA 1
ATOM 4274 C C . SER B 1 235 ? -20.480 -16.857 -15.994 1.00 30.55 235 SER B C 1
ATOM 4275 O O . SER B 1 235 ? -21.232 -17.762 -15.625 1.00 30.34 235 SER B O 1
ATOM 4278 N N . CYS B 1 236 ? -19.415 -17.072 -16.772 1.00 30.84 236 CYS B N 1
ATOM 4279 C CA . CYS B 1 236 ? -19.139 -18.407 -17.322 1.00 31.51 236 CYS B CA 1
ATOM 4280 C C . CYS B 1 236 ? -18.949 -19.466 -16.233 1.00 31.26 236 CYS B C 1
ATOM 4281 O O . CYS B 1 236 ? -19.275 -20.627 -16.442 1.00 31.51 236 CYS B O 1
ATOM 4284 N N . LEU B 1 237 ? -18.461 -19.056 -15.067 1.00 31.32 237 LEU B N 1
ATOM 4285 C CA . LEU B 1 237 ? -18.257 -19.971 -13.942 1.00 31.28 237 LEU B CA 1
ATOM 4286 C C . LEU B 1 237 ? -19.575 -20.506 -13.363 1.00 31.17 237 LEU B C 1
ATOM 4287 O O . LEU B 1 237 ? -19.583 -21.506 -12.639 1.00 30.84 237 LEU B O 1
ATOM 4292 N N . ARG B 1 238 ? -20.681 -19.836 -13.685 1.00 31.04 238 ARG B N 1
ATOM 4293 C CA . ARG B 1 238 ? -22.006 -20.261 -13.230 1.00 31.20 238 ARG B CA 1
ATOM 4294 C C . ARG B 1 238 ? -22.866 -20.817 -14.377 1.00 30.50 238 ARG B C 1
ATOM 4295 O O . ARG B 1 238 ? -24.078 -20.995 -14.233 1.00 30.34 238 ARG B O 1
ATOM 4303 N N . MET B 1 239 ? -22.224 -21.103 -15.508 1.00 29.92 239 MET B N 1
ATOM 4304 C CA . MET B 1 239 ? -22.909 -21.630 -16.686 1.00 29.59 239 MET B CA 1
ATOM 4305 C C . MET B 1 239 ? -22.448 -23.057 -17.017 1.00 29.45 239 MET B C 1
ATOM 4306 O O . MET B 1 239 ? -22.619 -23.526 -18.145 1.00 29.42 239 MET B O 1
ATOM 4311 N N . ARG B 1 240 ? -21.886 -23.735 -16.013 1.00 29.11 240 ARG B N 1
ATOM 4312 C CA . ARG B 1 240 ? -21.309 -25.090 -16.127 1.00 28.95 240 ARG B CA 1
ATOM 4313 C C . ARG B 1 240 ? -20.566 -25.391 -17.446 1.00 28.66 240 ARG B C 1
ATOM 4314 O O . ARG B 1 240 ? -20.994 -26.245 -18.225 1.00 28.59 240 ARG B O 1
ATOM 4322 N N . PRO B 1 241 ? -19.434 -24.703 -17.689 1.00 28.35 241 PRO B N 1
ATOM 4323 C CA . PRO B 1 241 ? -18.663 -25.081 -18.869 1.00 27.94 241 PRO B CA 1
ATOM 4324 C C . PRO B 1 241 ? -17.730 -26.254 -18.605 1.00 27.58 241 PRO B C 1
ATOM 4325 O O . PRO B 1 241 ? -17.312 -26.480 -17.466 1.00 27.35 241 PRO B O 1
ATOM 4329 N N . ASP B 1 242 ? -17.438 -27.004 -19.663 1.00 27.17 242 ASP B N 1
ATOM 4330 C CA . ASP B 1 242 ? -16.316 -27.925 -19.681 1.00 26.65 242 ASP B CA 1
ATOM 4331 C C . ASP B 1 242 ? -15.061 -27.182 -20.178 1.00 26.43 242 ASP B C 1
ATOM 4332 O O . ASP B 1 242 ? -13.977 -27.336 -19.617 1.00 26.02 242 ASP B O 1
ATOM 4337 N N . ARG B 1 243 ? -15.225 -26.378 -21.233 1.00 26.15 243 ARG B N 1
ATOM 4338 C CA . ARG B 1 243 ? -14.144 -25.543 -21.764 1.00 26.03 243 ARG B CA 1
ATOM 4339 C C . ARG B 1 243 ? -14.523 -24.073 -21.803 1.00 25.92 243 ARG B C 1
ATOM 4340 O O . ARG B 1 243 ? -15.641 -23.717 -22.167 1.00 25.42 243 ARG B O 1
ATOM 4348 N N . ILE B 1 244 ? -13.571 -23.230 -21.417 1.00 26.25 244 ILE B N 1
ATOM 4349 C CA . ILE B 1 244 ? -13.715 -21.781 -21.550 1.00 26.60 244 ILE B CA 1
ATOM 4350 C C . ILE B 1 244 ? -12.684 -21.254 -22.535 1.00 26.53 244 ILE B C 1
ATOM 4351 O O . ILE B 1 244 ? -11.485 -21.436 -22.343 1.00 26.90 244 ILE B O 1
ATOM 4356 N N . ILE B 1 245 ? -13.168 -20.628 -23.601 1.00 26.54 245 ILE B N 1
ATOM 4357 C CA . ILE B 1 245 ? -12.303 -20.002 -24.601 1.00 26.67 245 ILE B CA 1
ATOM 4358 C C . ILE B 1 245 ? -12.399 -18.482 -24.476 1.00 26.65 245 ILE B C 1
ATOM 4359 O O . ILE B 1 245 ? -13.430 -17.879 -24.783 1.00 26.49 245 ILE B O 1
ATOM 4364 N N . LEU B 1 246 ? -11.326 -17.879 -23.985 1.00 26.70 246 LEU B N 1
ATOM 4365 C CA . LEU B 1 246 ? -11.252 -16.438 -23.865 1.00 27.02 246 LEU B CA 1
ATOM 4366 C C . LEU B 1 246 ? -10.499 -15.925 -25.076 1.00 27.43 246 LEU B C 1
ATOM 4367 O O . LEU B 1 246 ? -9.345 -16.294 -25.302 1.00 27.36 246 LEU B O 1
ATOM 4372 N N . GLY B 1 247 ? -11.168 -15.088 -25.860 1.00 28.05 247 GLY B N 1
ATOM 4373 C CA . GLY B 1 247 ? -10.601 -14.554 -27.097 1.00 29.05 247 GLY B CA 1
ATOM 4374 C C . GLY B 1 247 ? -9.186 -14.030 -26.944 1.00 29.74 247 GLY B C 1
ATOM 4375 O O . GLY B 1 247 ? -8.282 -14.462 -27.661 1.00 29.58 247 GLY B O 1
ATOM 4376 N N . GLU B 1 248 ? -9.000 -13.105 -26.004 1.00 30.59 248 GLU B N 1
ATOM 4377 C CA . GLU B 1 248 ? -7.713 -12.464 -25.778 1.00 31.90 248 GLU B CA 1
ATOM 4378 C C . GLU B 1 248 ? -7.595 -11.875 -24.369 1.00 32.12 248 GLU B C 1
ATOM 4379 O O . GLU B 1 248 ? -8.584 -11.410 -23.800 1.00 32.15 248 GLU B O 1
ATOM 4385 N N . LEU B 1 249 ? -6.375 -11.891 -23.829 1.00 32.79 249 LEU B N 1
ATOM 4386 C CA . LEU B 1 249 ? -6.019 -11.146 -22.615 1.00 33.23 249 LEU B CA 1
ATOM 4387 C C . LEU B 1 249 ? -5.454 -9.773 -22.976 1.00 33.52 249 LEU B C 1
ATOM 4388 O O . LEU B 1 249 ? -4.511 -9.692 -23.770 1.00 33.57 249 LEU B O 1
ATOM 4393 N N . ARG B 1 250 ? -6.000 -8.712 -22.371 1.00 33.94 250 ARG B N 1
ATOM 4394 C CA . ARG B 1 250 ? -5.546 -7.335 -22.624 1.00 34.36 250 ARG B CA 1
ATOM 4395 C C . ARG B 1 250 ? -5.058 -6.580 -21.375 1.00 34.40 250 ARG B C 1
ATOM 4396 O O . ARG B 1 250 ? -4.014 -5.919 -21.418 1.00 34.29 250 ARG B O 1
ATOM 4404 N N . SER B 1 251 ? -5.823 -6.659 -20.280 1.00 34.11 251 SER B N 1
ATOM 4405 C CA . SER B 1 251 ? -5.453 -5.993 -19.029 1.00 33.98 251 SER B CA 1
ATOM 4406 C C . SER B 1 251 ? -5.964 -6.706 -17.774 1.00 33.72 251 SER B C 1
ATOM 4407 O O . SER B 1 251 ? -5.730 -7.905 -17.605 1.00 33.80 251 SER B O 1
ATOM 4410 N N . SER B 1 252 ? -6.669 -5.960 -16.922 1.00 33.36 252 SER B N 1
ATOM 4411 C CA . SER B 1 252 ? -7.048 -6.367 -15.560 1.00 33.15 252 SER B CA 1
ATOM 4412 C C . SER B 1 252 ? -7.835 -7.661 -15.446 1.00 33.05 252 SER B C 1
ATOM 4413 O O . SER B 1 252 ? -7.819 -8.299 -14.388 1.00 33.12 252 SER B O 1
ATOM 4416 N N . GLU B 1 253 ? -8.523 -8.034 -16.526 1.00 32.73 253 GLU B N 1
ATOM 4417 C CA . GLU B 1 253 ? -9.291 -9.277 -16.588 1.00 32.50 253 GLU B CA 1
ATOM 4418 C C . GLU B 1 253 ? -8.398 -10.522 -16.548 1.00 31.97 253 GLU B C 1
ATOM 4419 O O . GLU B 1 253 ? -8.911 -11.639 -16.409 1.00 32.15 253 GLU B O 1
ATOM 4425 N N . ALA B 1 254 ? -7.083 -10.335 -16.686 1.00 31.13 254 ALA B N 1
ATOM 4426 C CA . ALA B 1 254 ? -6.115 -11.429 -16.506 1.00 30.67 254 ALA B CA 1
ATOM 4427 C C . ALA B 1 254 ? -6.160 -11.989 -15.080 1.00 30.52 254 ALA B C 1
ATOM 4428 O O . ALA B 1 254 ? -5.861 -13.154 -14.864 1.00 30.21 254 ALA B O 1
ATOM 4430 N N . TYR B 1 255 ? -6.537 -11.142 -14.121 1.00 30.61 255 TYR B N 1
ATOM 4431 C CA . TYR B 1 255 ? -6.692 -11.557 -12.740 1.00 31.02 255 TYR B CA 1
ATOM 4432 C C . TYR B 1 255 ? -7.958 -12.405 -12.574 1.00 30.75 255 TYR B C 1
ATOM 4433 O O . TYR B 1 255 ? -7.951 -13.401 -11.859 1.00 30.95 255 TYR B O 1
ATOM 4442 N N . ASP B 1 256 ? -9.028 -12.018 -13.265 1.00 30.53 256 ASP B N 1
ATOM 4443 C CA . ASP B 1 256 ? -10.282 -12.777 -13.280 1.00 30.05 256 ASP B CA 1
ATOM 4444 C C . ASP B 1 256 ? -10.137 -14.068 -14.075 1.00 29.73 256 ASP B C 1
ATOM 4445 O O . ASP B 1 256 ? -10.758 -15.083 -13.742 1.00 29.85 256 ASP B O 1
ATOM 4450 N N . PHE B 1 257 ? -9.307 -14.026 -15.117 1.00 29.25 257 PHE B N 1
ATOM 4451 C CA . PHE B 1 257 ? -8.954 -15.216 -15.884 1.00 28.75 257 PHE B CA 1
ATOM 4452 C C . PHE B 1 257 ? -8.205 -16.217 -15.008 1.00 28.55 257 PHE B C 1
ATOM 4453 O O . PHE B 1 257 ? -8.453 -17.410 -15.092 1.00 28.74 257 PHE B O 1
ATOM 4461 N N . TYR B 1 258 ? -7.307 -15.725 -14.158 1.00 28.53 258 TYR B N 1
ATOM 4462 C CA . TYR B 1 258 ? -6.629 -16.571 -13.179 1.00 28.68 258 TYR B CA 1
ATOM 4463 C C . TYR B 1 258 ? -7.601 -17.242 -12.191 1.00 29.07 258 TYR B C 1
ATOM 4464 O O . TYR B 1 258 ? -7.372 -18.378 -11.775 1.00 28.60 258 TYR B O 1
ATOM 4473 N N . ASN B 1 259 ? -8.670 -16.537 -11.813 1.00 29.76 259 ASN B N 1
ATOM 4474 C CA . ASN B 1 259 ? -9.698 -17.119 -10.941 1.00 30.77 259 ASN B CA 1
ATOM 4475 C C . ASN B 1 259 ? -10.486 -18.212 -11.665 1.00 31.21 259 ASN B C 1
ATOM 4476 O O . ASN B 1 259 ? -10.829 -19.237 -11.070 1.00 31.16 259 ASN B O 1
ATOM 4481 N N . VAL B 1 260 ? -10.749 -17.989 -12.953 1.00 31.56 260 VAL B N 1
ATOM 4482 C CA . VAL B 1 260 ? -11.393 -18.991 -13.794 1.00 32.14 260 VAL B CA 1
ATOM 4483 C C . VAL B 1 260 ? -10.559 -20.280 -13.779 1.00 32.66 260 VAL B C 1
ATOM 4484 O O . VAL B 1 260 ? -11.106 -21.375 -13.626 1.00 32.69 260 VAL B O 1
ATOM 4488 N N . LEU B 1 261 ? -9.240 -20.127 -13.914 1.00 33.33 261 LEU B N 1
ATOM 4489 C CA . LEU B 1 261 ? -8.299 -21.245 -13.841 1.00 34.16 261 LEU B CA 1
ATOM 4490 C C . LEU B 1 261 ? -8.272 -21.954 -12.481 1.00 34.80 261 LEU B C 1
ATOM 4491 O O . LEU B 1 261 ? -8.067 -23.167 -12.429 1.00 34.82 261 LEU B O 1
ATOM 4496 N N . CYS B 1 262 ? -8.458 -21.193 -11.396 1.00 35.53 262 CYS B N 1
ATOM 4497 C CA . CYS B 1 262 ? -8.342 -21.717 -10.031 1.00 35.55 262 CYS B CA 1
ATOM 4498 C C . CYS B 1 262 ? -9.537 -22.592 -9.669 1.00 34.89 262 CYS B C 1
ATOM 4499 O O . CYS B 1 262 ? -9.427 -23.531 -8.875 1.00 36.35 262 CYS B O 1
ATOM 4502 N N . SER B 1 263 ? -10.680 -22.270 -10.267 1.00 27.45 263 SER B N 1
ATOM 4503 C CA . SER B 1 263 ? -11.869 -23.091 -10.141 1.00 25.84 263 SER B CA 1
ATOM 4504 C C . SER B 1 263 ? -11.839 -24.291 -11.088 1.00 26.96 263 SER B C 1
ATOM 4505 O O . SER B 1 263 ? -12.871 -24.951 -11.285 1.00 25.56 263 SER B O 1
ATOM 4508 N N . GLY B 1 264 ? -10.664 -24.582 -11.651 1.00 35.69 264 GLY B N 1
ATOM 4509 C CA . GLY B 1 264 ? -10.450 -25.938 -12.163 1.00 39.09 264 GLY B CA 1
ATOM 4510 C C . GLY B 1 264 ? -11.682 -26.473 -12.837 1.00 40.92 264 GLY B C 1
ATOM 4511 O O . GLY B 1 264 ? -12.374 -27.352 -12.308 1.00 41.76 264 GLY B O 1
ATOM 4512 N N . HIS B 1 265 ? -11.979 -25.888 -13.991 1.00 41.30 265 HIS B N 1
ATOM 4513 C CA . HIS B 1 265 ? -12.818 -26.543 -14.978 1.00 41.29 265 HIS B CA 1
ATOM 4514 C C . HIS B 1 265 ? -11.873 -27.383 -15.836 1.00 40.66 265 HIS B C 1
ATOM 4515 O O . HIS B 1 265 ? -10.650 -27.349 -15.626 1.00 40.61 265 HIS B O 1
ATOM 4522 N N . LYS B 1 266 ? -12.433 -28.146 -16.774 1.00 39.67 266 LYS B N 1
ATOM 4523 C CA . LYS B 1 266 ? -11.661 -29.097 -17.577 1.00 38.93 266 LYS B CA 1
ATOM 4524 C C . LYS B 1 266 ? -10.470 -28.471 -18.330 1.00 38.03 266 LYS B C 1
ATOM 4525 O O . LYS B 1 266 ? -9.373 -29.037 -18.334 1.00 38.24 266 LYS B O 1
ATOM 4531 N N . GLY B 1 267 ? -10.686 -27.310 -18.949 1.00 36.70 267 GLY B N 1
ATOM 4532 C CA . GLY B 1 267 ? -9.635 -26.625 -19.701 1.00 35.03 267 GLY B CA 1
ATOM 4533 C C . GLY B 1 267 ? -10.001 -25.247 -20.219 1.00 33.92 267 GLY B C 1
ATOM 4534 O O . GLY B 1 267 ? -11.172 -24.873 -20.249 1.00 33.31 267 GLY B O 1
ATOM 4535 N N . THR B 1 268 ? -8.977 -24.491 -20.608 1.00 33.34 268 THR B N 1
ATOM 4536 C CA . THR B 1 268 ? -9.136 -23.158 -21.200 1.00 32.81 268 THR B CA 1
ATOM 4537 C C . THR B 1 268 ? -8.204 -22.928 -22.388 1.00 32.43 268 THR B C 1
ATOM 4538 O O . THR B 1 268 ? -7.093 -23.468 -22.436 1.00 32.33 268 THR B O 1
ATOM 4542 N N . LEU B 1 269 ? -8.671 -22.108 -23.327 1.00 31.87 269 LEU B N 1
ATOM 4543 C CA . LEU B 1 269 ? -7.877 -21.619 -24.451 1.00 31.33 269 LEU B CA 1
ATOM 4544 C C . LEU B 1 269 ? -7.929 -20.102 -24.460 1.00 30.74 269 LEU B C 1
ATOM 4545 O O . LEU B 1 269 ? -8.997 -19.523 -24.297 1.00 30.51 269 LEU B O 1
ATOM 4550 N N . THR B 1 270 ? -6.785 -19.458 -24.663 1.00 30.31 270 THR B N 1
ATOM 4551 C CA . THR B 1 270 ? -6.742 -17.998 -24.758 1.00 29.86 270 THR B CA 1
ATOM 4552 C C . THR B 1 270 ? -5.563 -17.496 -25.594 1.00 29.57 270 THR B C 1
ATOM 4553 O O . THR B 1 270 ? -4.664 -18.265 -25.927 1.00 29.66 270 THR B O 1
ATOM 4557 N N . THR B 1 271 ? -5.594 -16.216 -25.961 1.00 29.19 271 THR B N 1
ATOM 4558 C CA . THR B 1 271 ? -4.491 -15.596 -26.702 1.00 28.86 271 THR B CA 1
ATOM 4559 C C . THR B 1 271 ? -3.983 -14.365 -25.977 1.00 28.83 271 THR B C 1
ATOM 4560 O O . THR B 1 271 ? -4.676 -13.780 -25.140 1.00 28.52 271 THR B O 1
ATOM 4564 N N . LEU B 1 272 ? -2.772 -13.967 -26.348 1.00 28.85 272 LEU B N 1
ATOM 4565 C CA . LEU B 1 272 ? -2.031 -12.932 -25.668 1.00 28.96 272 LEU B CA 1
ATOM 4566 C C . LEU B 1 272 ? -0.933 -12.428 -26.611 1.00 28.90 272 LEU B C 1
ATOM 4567 O O . LEU B 1 272 ? -0.488 -13.167 -27.493 1.00 28.59 272 LEU B O 1
ATOM 4572 N N . HIS B 1 273 ? -0.515 -11.174 -26.438 1.00 28.73 273 HIS B N 1
ATOM 4573 C CA . HIS B 1 273 ? 0.639 -10.633 -27.166 1.00 28.86 273 HIS B CA 1
ATOM 4574 C C . HIS B 1 273 ? 1.887 -10.776 -26.317 1.00 28.58 273 HIS B C 1
ATOM 4575 O O . HIS B 1 273 ? 1.993 -10.145 -25.273 1.00 28.51 273 HIS B O 1
ATOM 4582 N N . ALA B 1 274 ? 2.822 -11.604 -26.776 1.00 28.49 274 ALA B N 1
ATOM 4583 C CA . ALA B 1 274 ? 4.082 -11.847 -26.077 1.00 28.29 274 ALA B CA 1
ATOM 4584 C C . ALA B 1 274 ? 5.106 -12.399 -27.063 1.00 28.38 274 ALA B C 1
ATOM 4585 O O . ALA B 1 274 ? 4.731 -12.987 -28.081 1.00 28.30 274 ALA B O 1
ATOM 4587 N N . GLY B 1 275 ? 6.392 -12.214 -26.766 1.00 28.43 275 GLY B N 1
ATOM 4588 C CA . GLY B 1 275 ? 7.457 -12.635 -27.681 1.00 28.57 275 GLY B CA 1
ATOM 4589 C C . GLY B 1 275 ? 8.017 -14.012 -27.374 1.00 28.73 275 GLY B C 1
ATOM 4590 O O . GLY B 1 275 ? 8.738 -14.589 -28.183 1.00 29.01 275 GLY B O 1
ATOM 4591 N N . SER B 1 276 ? 7.688 -14.534 -26.198 1.00 29.04 276 SER B N 1
ATOM 4592 C CA . SER B 1 276 ? 8.143 -15.845 -25.752 1.00 29.23 276 SER B CA 1
ATOM 4593 C C . SER B 1 276 ? 7.234 -16.361 -24.645 1.00 29.63 276 SER B C 1
ATOM 4594 O O . SER B 1 276 ? 6.278 -15.692 -24.243 1.00 29.95 276 SER B O 1
ATOM 4597 N N . SER B 1 277 ? 7.539 -17.557 -24.162 1.00 29.84 277 SER B N 1
ATOM 4598 C CA . SER B 1 277 ? 6.835 -18.162 -23.046 1.00 30.30 277 SER B CA 1
ATOM 4599 C C . SER B 1 277 ? 7.115 -17.429 -21.730 1.00 30.53 277 SER B C 1
ATOM 4600 O O . SER B 1 277 ? 6.195 -17.180 -20.943 1.00 30.67 277 SER B O 1
ATOM 4603 N N . GLU B 1 278 ? 8.384 -17.107 -21.481 1.00 30.58 278 GLU B N 1
ATOM 4604 C CA . GLU B 1 278 ? 8.757 -16.404 -20.259 1.00 30.67 278 GLU B CA 1
ATOM 4605 C C . GLU B 1 278 ? 8.186 -14.985 -20.230 1.00 30.13 278 GLU B C 1
ATOM 4606 O O . GLU B 1 278 ? 7.800 -14.489 -19.169 1.00 30.28 278 GLU B O 1
ATOM 4612 N N . GLU B 1 279 ? 8.131 -14.345 -21.397 1.00 29.42 279 GLU B N 1
ATOM 4613 C CA . GLU B 1 279 ? 7.478 -13.046 -21.554 1.00 28.70 279 GLU B CA 1
ATOM 4614 C C . GLU B 1 279 ? 5.966 -13.142 -21.380 1.00 28.06 279 GLU B C 1
ATOM 4615 O O . GLU B 1 279 ? 5.344 -12.202 -20.887 1.00 27.59 279 GLU B O 1
ATOM 4621 N N . ALA B 1 280 ? 5.384 -14.274 -21.792 1.00 27.54 280 ALA B N 1
ATOM 4622 C CA . ALA B 1 280 ? 3.959 -14.548 -21.560 1.00 26.86 280 ALA B CA 1
ATOM 4623 C C . ALA B 1 280 ? 3.608 -14.538 -20.075 1.00 26.30 280 ALA B C 1
ATOM 4624 O O . ALA B 1 280 ? 2.612 -13.940 -19.687 1.00 26.19 280 ALA B O 1
ATOM 4626 N N . PHE B 1 281 ? 4.441 -15.177 -19.256 1.00 25.95 281 PHE B N 1
ATOM 4627 C CA . PHE B 1 281 ? 4.229 -15.233 -17.808 1.00 25.73 281 PHE B CA 1
ATOM 4628 C C . PHE B 1 281 ? 4.371 -13.874 -17.131 1.00 25.74 281 PHE B C 1
ATOM 4629 O O . PHE B 1 281 ? 3.523 -13.499 -16.322 1.00 25.57 281 PHE B O 1
ATOM 4637 N N . ILE B 1 282 ? 5.446 -13.157 -17.466 1.00 25.96 282 ILE B N 1
ATOM 4638 C CA . ILE B 1 282 ? 5.668 -11.765 -17.040 1.00 25.92 282 ILE B CA 1
ATOM 4639 C C . ILE B 1 282 ? 4.456 -10.912 -17.415 1.00 26.18 282 ILE B C 1
ATOM 4640 O O . ILE B 1 282 ? 3.902 -10.188 -16.587 1.00 26.37 282 ILE B O 1
ATOM 4645 N N . ARG B 1 283 ? 4.044 -11.033 -18.670 1.00 26.58 283 ARG B N 1
ATOM 4646 C CA . ARG B 1 283 ? 2.894 -10.316 -19.220 1.00 27.11 283 ARG B CA 1
ATOM 4647 C C . ARG B 1 283 ? 1.574 -10.619 -18.480 1.00 27.08 283 ARG B C 1
ATOM 4648 O O . ARG B 1 283 ? 0.852 -9.691 -18.132 1.00 27.32 283 ARG B O 1
ATOM 4656 N N . LEU B 1 284 ? 1.281 -11.900 -18.221 1.00 26.88 284 LEU B N 1
ATOM 4657 C CA . LEU B 1 284 ? 0.099 -12.308 -17.433 1.00 26.84 284 LEU B CA 1
ATOM 4658 C C . LEU B 1 284 ? 0.073 -11.699 -16.032 1.00 27.08 284 LEU B C 1
ATOM 4659 O O . LEU B 1 284 ? -0.965 -11.206 -15.581 1.00 26.70 284 LEU B O 1
ATOM 4664 N N . ALA B 1 285 ? 1.219 -11.746 -15.356 1.00 27.58 285 ALA B N 1
ATOM 4665 C CA . ALA B 1 285 ? 1.372 -11.165 -14.021 1.00 28.30 285 ALA B CA 1
ATOM 4666 C C . ALA B 1 285 ? 1.252 -9.640 -14.030 1.00 28.89 285 ALA B C 1
ATOM 4667 O O . ALA B 1 285 ? 0.634 -9.062 -13.127 1.00 29.07 285 ALA B O 1
ATOM 4669 N N . ASN B 1 286 ? 1.840 -9.004 -15.047 1.00 29.33 286 ASN B N 1
ATOM 4670 C CA . ASN B 1 286 ? 1.735 -7.552 -15.259 1.00 30.15 286 ASN B CA 1
ATOM 4671 C C . ASN B 1 286 ? 0.305 -7.077 -15.465 1.00 30.40 286 ASN B C 1
ATOM 4672 O O . ASN B 1 286 ? -0.076 -6.016 -14.975 1.00 30.54 286 ASN B O 1
ATOM 4677 N N . MET B 1 287 ? -0.471 -7.842 -16.233 1.00 30.94 287 MET B N 1
ATOM 4678 C CA . MET B 1 287 ? -1.879 -7.515 -16.484 1.00 31.38 287 MET B CA 1
ATOM 4679 C C . MET B 1 287 ? -2.716 -7.706 -15.222 1.00 31.88 287 MET B C 1
ATOM 4680 O O . MET B 1 287 ? -3.596 -6.897 -14.933 1.00 32.11 287 MET B O 1
ATOM 4685 N N . SER B 1 288 ? -2.422 -8.769 -14.474 1.00 32.41 288 SER B N 1
ATOM 4686 C CA . SER B 1 288 ? -3.096 -9.066 -13.213 1.00 33.10 288 SER B CA 1
ATOM 4687 C C . SER B 1 288 ? -2.798 -8.043 -12.112 1.00 33.77 288 SER B C 1
ATOM 4688 O O . SER B 1 288 ? -3.648 -7.785 -11.266 1.00 33.53 288 SER B O 1
ATOM 4691 N N . SER B 1 289 ? -1.587 -7.487 -12.136 1.00 34.89 289 SER B N 1
ATOM 4692 C CA . SER B 1 289 ? -1.100 -6.535 -11.130 1.00 35.92 289 SER B CA 1
ATOM 4693 C C . SER B 1 289 ? -1.866 -5.224 -11.141 1.00 36.67 289 SER B C 1
ATOM 4694 O O . SER B 1 289 ? -2.097 -4.622 -10.085 1.00 36.61 289 SER B O 1
ATOM 4697 N N . SER B 1 290 ? -2.243 -4.789 -12.344 1.00 37.69 290 SER B N 1
ATOM 4698 C CA . SER B 1 290 ? -2.978 -3.538 -12.547 1.00 38.43 290 SER B CA 1
ATOM 4699 C C . SER B 1 290 ? -4.445 -3.650 -12.121 1.00 38.79 290 SER B C 1
ATOM 4700 O O . SER B 1 290 ? -5.213 -2.695 -12.275 1.00 39.08 290 SER B O 1
ATOM 4703 N N . ASN B 1 291 ? -4.825 -4.818 -11.605 1.00 38.92 291 ASN B N 1
ATOM 4704 C CA . ASN B 1 291 ? -6.138 -5.035 -11.010 1.00 39.35 291 ASN B CA 1
ATOM 4705 C C . ASN B 1 291 ? -6.113 -4.603 -9.538 1.00 39.70 291 ASN B C 1
ATOM 4706 O O . ASN B 1 291 ? -5.166 -4.904 -8.809 1.00 39.75 291 ASN B O 1
ATOM 4711 N N . SER B 1 292 ? -7.168 -3.910 -9.112 1.00 39.91 292 SER B N 1
ATOM 4712 C CA . SER B 1 292 ? -7.321 -3.429 -7.729 1.00 39.72 292 SER B CA 1
ATOM 4713 C C . SER B 1 292 ? -7.254 -4.542 -6.669 1.00 39.39 292 SER B C 1
ATOM 4714 O O . SER B 1 292 ? -6.742 -4.320 -5.568 1.00 39.54 292 SER B O 1
ATOM 4717 N N . ALA B 1 293 ? -7.762 -5.727 -7.013 1.00 38.80 293 ALA B N 1
ATOM 4718 C CA . ALA B 1 293 ? -7.781 -6.885 -6.109 1.00 38.28 293 ALA B CA 1
ATOM 4719 C C . ALA B 1 293 ? -6.401 -7.524 -5.910 1.00 38.14 293 ALA B C 1
ATOM 4720 O O . ALA B 1 293 ? -6.215 -8.370 -5.021 1.00 38.04 293 ALA B O 1
ATOM 4722 N N . ALA B 1 294 ? -5.441 -7.106 -6.737 1.00 37.66 294 ALA B N 1
ATOM 4723 C CA . ALA B 1 294 ? -4.076 -7.624 -6.694 1.00 37.12 294 ALA B CA 1
ATOM 4724 C C . ALA B 1 294 ? -3.042 -6.611 -6.188 1.00 36.85 294 ALA B C 1
ATOM 4725 O O . ALA B 1 294 ? -1.839 -6.851 -6.293 1.00 36.77 294 ALA B O 1
ATOM 4727 N N . ARG B 1 295 ? -3.508 -5.496 -5.622 1.00 36.60 295 ARG B N 1
ATOM 4728 C CA . ARG B 1 295 ? -2.619 -4.381 -5.281 1.00 36.48 295 ARG B CA 1
ATOM 4729 C C . ARG B 1 295 ? -1.632 -4.652 -4.141 1.00 35.96 295 ARG B C 1
ATOM 4730 O O . ARG B 1 295 ? -0.634 -3.938 -4.004 1.00 35.99 295 ARG B O 1
ATOM 4738 N N . ASN B 1 296 ? -1.915 -5.672 -3.331 1.00 35.23 296 ASN B N 1
ATOM 4739 C CA . ASN B 1 296 ? -1.031 -6.064 -2.230 1.00 34.35 296 ASN B CA 1
ATOM 4740 C C . ASN B 1 296 ? -0.509 -7.493 -2.350 1.00 33.60 296 ASN B C 1
ATOM 4741 O O . ASN B 1 296 ? -0.111 -8.108 -1.353 1.00 33.32 296 ASN B O 1
ATOM 4746 N N . ILE B 1 297 ? -0.513 -8.006 -3.579 1.00 32.62 297 ILE B N 1
ATOM 4747 C CA . ILE B 1 297 ? 0.030 -9.323 -3.888 1.00 31.77 297 ILE B CA 1
ATOM 4748 C C . ILE B 1 297 ? 1.393 -9.164 -4.556 1.00 31.27 297 ILE B C 1
ATOM 4749 O O . ILE B 1 297 ? 1.543 -8.388 -5.501 1.00 30.80 297 ILE B O 1
ATOM 4754 N N . LYS B 1 298 ? 2.375 -9.913 -4.058 1.00 31.02 298 LYS B N 1
ATOM 4755 C CA . LYS B 1 298 ? 3.719 -9.944 -4.631 1.00 30.75 298 LYS B CA 1
ATOM 4756 C C . LYS B 1 298 ? 3.681 -10.355 -6.088 1.00 30.64 298 LYS B C 1
ATOM 4757 O O . LYS B 1 298 ? 2.983 -11.296 -6.462 1.00 30.99 298 LYS B O 1
ATOM 4763 N N . PHE B 1 299 ? 4.443 -9.642 -6.908 1.00 30.29 299 PHE B N 1
ATOM 4764 C CA . PHE B 1 299 ? 4.560 -9.952 -8.312 1.00 30.03 299 PHE B CA 1
ATOM 4765 C C . PHE B 1 299 ? 5.018 -11.402 -8.558 1.00 29.98 299 PHE B C 1
ATOM 4766 O O . PHE B 1 299 ? 4.607 -12.025 -9.540 1.00 29.87 299 PHE B O 1
ATOM 4774 N N . GLU B 1 300 ? 5.878 -11.907 -7.669 1.00 29.45 300 GLU B N 1
ATOM 4775 C CA . GLU B 1 300 ? 6.385 -13.276 -7.703 1.00 29.15 300 GLU B CA 1
ATOM 4776 C C . GLU B 1 300 ? 5.257 -14.295 -7.574 1.00 28.63 300 GLU B C 1
ATOM 4777 O O . GLU B 1 300 ? 5.221 -15.291 -8.299 1.00 28.37 300 GLU B O 1
ATOM 4783 N N . SER B 1 301 ? 4.354 -14.042 -6.625 1.00 28.11 301 SER B N 1
ATOM 4784 C CA . SER B 1 301 ? 3.195 -14.895 -6.366 1.00 27.40 301 SER B CA 1
ATOM 4785 C C . SER B 1 301 ? 2.240 -14.927 -7.551 1.00 27.23 301 SER B C 1
ATOM 4786 O O . SER B 1 301 ? 1.635 -15.957 -7.830 1.00 27.48 301 SER B O 1
ATOM 4789 N N . LEU B 1 302 ? 2.089 -13.798 -8.237 1.00 27.00 302 LEU B N 1
ATOM 4790 C CA . LEU B 1 302 ? 1.279 -13.751 -9.458 1.00 27.29 302 LEU B CA 1
ATOM 4791 C C . LEU B 1 302 ? 1.863 -14.628 -10.568 1.00 27.42 302 LEU B C 1
ATOM 4792 O O . LEU B 1 302 ? 1.151 -15.455 -11.148 1.00 27.34 302 LEU B O 1
ATOM 4797 N N . ILE B 1 303 ? 3.154 -14.452 -10.838 1.00 27.56 303 ILE B N 1
ATOM 4798 C CA . ILE B 1 303 ? 3.865 -15.256 -11.827 1.00 28.39 303 ILE B CA 1
ATOM 4799 C C . ILE B 1 303 ? 3.727 -16.741 -11.508 1.00 28.33 303 ILE B C 1
ATOM 4800 O O . ILE B 1 303 ? 3.277 -17.523 -12.347 1.00 28.59 303 ILE B O 1
ATOM 4805 N N . GLU B 1 304 ? 4.125 -17.104 -10.291 1.00 28.15 304 GLU B N 1
ATOM 4806 C CA .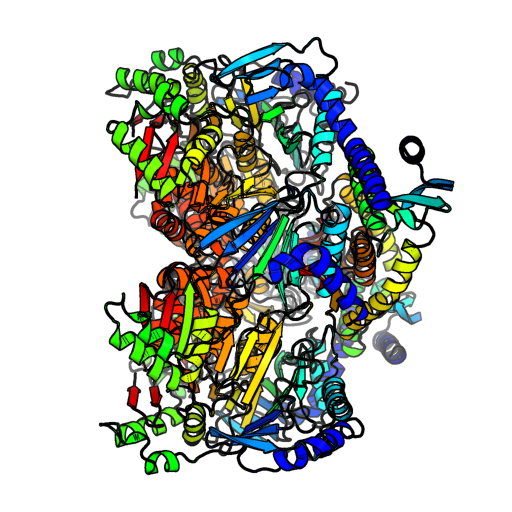 GLU B 1 304 ? 4.100 -18.482 -9.821 1.00 28.33 304 GLU B CA 1
ATOM 4807 C C . GLU B 1 304 ? 2.727 -19.128 -9.967 1.00 27.85 304 GLU B C 1
ATOM 4808 O O . GLU B 1 304 ? 2.638 -20.261 -10.421 1.00 28.20 304 GLU B O 1
ATOM 4814 N N . GLY B 1 305 ? 1.674 -18.403 -9.587 1.00 27.25 305 GLY B N 1
ATOM 4815 C CA . GLY B 1 305 ? 0.302 -18.849 -9.782 1.00 26.55 305 GLY B CA 1
ATOM 4816 C C . GLY B 1 305 ? -0.004 -19.242 -11.218 1.00 26.27 305 GLY B C 1
ATOM 4817 O O . GLY B 1 305 ? -0.564 -20.305 -11.465 1.00 26.16 305 GLY B O 1
ATOM 4818 N N . PHE B 1 306 ? 0.364 -18.386 -12.171 1.00 25.88 306 PHE B N 1
ATOM 4819 C CA . PHE B 1 306 ? 0.213 -18.729 -13.589 1.00 25.35 306 PHE B CA 1
ATOM 4820 C C . PHE B 1 306 ? 1.081 -19.912 -14.009 1.00 25.38 306 PHE B C 1
ATOM 4821 O O . PHE B 1 306 ? 0.628 -20.764 -14.774 1.00 25.39 306 PHE B O 1
ATOM 4829 N N . LYS B 1 307 ? 2.309 -19.972 -13.497 1.00 25.39 307 LYS B N 1
ATOM 4830 C CA . LYS B 1 307 ? 3.207 -21.094 -13.792 1.00 25.69 307 LYS B CA 1
ATOM 4831 C C . LYS B 1 307 ? 2.666 -22.434 -13.281 1.00 25.80 307 LYS B C 1
ATOM 4832 O O . LYS B 1 307 ? 2.879 -23.482 -13.900 1.00 25.82 307 LYS B O 1
ATOM 4838 N N . ASP B 1 308 ? 1.966 -22.390 -12.149 1.00 25.94 308 ASP B N 1
ATOM 4839 C CA . ASP B 1 308 ? 1.241 -23.552 -11.647 1.00 26.02 308 ASP B CA 1
ATOM 4840 C C . ASP B 1 308 ? 0.161 -24.026 -12.617 1.00 25.70 308 ASP B C 1
ATOM 4841 O O . ASP B 1 308 ? 0.027 -25.217 -12.846 1.00 25.60 308 ASP B O 1
ATOM 4846 N N . LEU B 1 309 ? -0.601 -23.092 -13.182 1.00 25.54 309 LEU B N 1
ATOM 4847 C CA . LEU B 1 309 ? -1.849 -23.448 -13.854 1.00 25.76 309 LEU B CA 1
ATOM 4848 C C . LEU B 1 309 ? -1.796 -23.567 -15.382 1.00 25.82 309 LEU B C 1
ATOM 4849 O O . LEU B 1 309 ? -2.642 -24.250 -15.973 1.00 26.07 309 LEU B O 1
ATOM 4854 N N . ILE B 1 310 ? -0.825 -22.913 -16.016 1.00 25.80 310 ILE B N 1
ATOM 4855 C CA . ILE B 1 310 ? -0.711 -22.946 -17.475 1.00 26.09 310 ILE B CA 1
ATOM 4856 C C . ILE B 1 310 ? 0.103 -24.159 -17.921 1.00 26.59 310 ILE B C 1
ATOM 4857 O O . ILE B 1 310 ? 1.250 -24.347 -17.494 1.00 26.99 310 ILE B O 1
ATOM 4862 N N . ASP B 1 311 ? -0.486 -24.968 -18.795 1.00 26.75 311 ASP B N 1
ATOM 4863 C CA . ASP B 1 311 ? 0.127 -26.231 -19.215 1.00 27.02 311 ASP B CA 1
ATOM 4864 C C . ASP B 1 311 ? 0.961 -26.127 -20.485 1.00 27.16 311 ASP B C 1
ATOM 4865 O O . ASP B 1 311 ? 2.036 -26.717 -20.567 1.00 27.16 311 ASP B O 1
ATOM 4870 N N . MET B 1 312 ? 0.464 -25.401 -21.480 1.00 27.47 312 MET B N 1
ATOM 4871 C CA . MET B 1 312 ? 1.254 -25.173 -22.688 1.00 27.87 312 MET B CA 1
ATOM 4872 C C . MET B 1 312 ? 1.104 -23.765 -23.260 1.00 27.59 312 MET B C 1
ATOM 4873 O O . MET B 1 312 ? 0.027 -23.174 -23.232 1.00 27.70 312 MET B O 1
ATOM 4878 N N . ILE B 1 313 ? 2.218 -23.216 -23.727 1.00 27.32 313 ILE B N 1
ATOM 4879 C CA . ILE B 1 313 ? 2.217 -21.924 -24.399 1.00 27.08 313 ILE B CA 1
ATOM 4880 C C . ILE B 1 313 ? 2.828 -22.082 -25.796 1.00 26.96 313 ILE B C 1
ATOM 4881 O O . ILE B 1 313 ? 3.942 -22.584 -25.955 1.00 26.71 313 ILE B O 1
ATOM 4886 N N . VAL B 1 314 ? 2.069 -21.667 -26.799 1.00 27.05 314 VAL B N 1
ATOM 4887 C CA . VAL B 1 314 ? 2.485 -21.778 -28.188 1.00 27.12 314 VAL B CA 1
ATOM 4888 C C . VAL B 1 314 ? 2.798 -20.380 -28.687 1.00 27.47 314 VAL B C 1
ATOM 4889 O O . VAL B 1 314 ? 1.897 -19.551 -28.812 1.00 27.58 314 VAL B O 1
ATOM 4893 N N . HIS B 1 315 ? 4.074 -20.103 -28.937 1.00 28.04 315 HIS B N 1
ATOM 4894 C CA . HIS B 1 315 ? 4.446 -18.840 -29.565 1.00 28.71 315 HIS B CA 1
ATOM 4895 C C . HIS B 1 315 ? 4.577 -18.936 -31.097 1.00 29.12 315 HIS B C 1
ATOM 4896 O O . HIS B 1 315 ? 5.331 -19.749 -31.618 1.00 29.20 315 HIS B O 1
ATOM 4903 N N . ILE B 1 316 ? 3.836 -18.087 -31.799 1.00 29.93 316 ILE B N 1
ATOM 4904 C CA . ILE B 1 316 ? 3.861 -18.033 -33.253 1.00 30.42 316 ILE B CA 1
ATOM 4905 C C . ILE B 1 316 ? 4.653 -16.807 -33.705 1.00 31.34 316 ILE B C 1
ATOM 4906 O O . ILE B 1 316 ? 4.357 -15.680 -33.284 1.00 31.28 316 ILE B O 1
ATOM 4911 N N . ASN B 1 317 ? 5.659 -17.031 -34.558 1.00 32.49 317 ASN B N 1
ATOM 4912 C CA . ASN B 1 317 ? 6.497 -15.942 -35.074 1.00 33.63 317 ASN B CA 1
ATOM 4913 C C . ASN B 1 317 ? 5.827 -15.128 -36.175 1.00 34.46 317 ASN B C 1
ATOM 4914 O O . ASN B 1 317 ? 4.688 -15.406 -36.554 1.00 34.18 317 ASN B O 1
ATOM 4919 N N . HIS B 1 318 ? 6.549 -14.129 -36.684 1.00 36.09 318 HIS B N 1
ATOM 4920 C CA . HIS B 1 318 ? 6.015 -13.190 -37.677 1.00 37.63 318 HIS B CA 1
ATOM 4921 C C . HIS B 1 318 ? 5.751 -13.847 -39.044 1.00 38.12 318 HIS B C 1
ATOM 4922 O O . HIS B 1 318 ? 5.014 -13.296 -39.864 1.00 38.37 318 HIS B O 1
ATOM 4929 N N . HIS B 1 319 ? 6.337 -15.025 -39.269 1.00 38.63 319 HIS B N 1
ATOM 4930 C CA . HIS B 1 319 ? 6.117 -15.799 -40.501 1.00 39.33 319 HIS B CA 1
ATOM 4931 C C . HIS B 1 319 ? 5.099 -16.928 -40.311 1.00 39.32 319 HIS B C 1
ATOM 4932 O O . HIS B 1 319 ? 5.052 -17.874 -41.099 1.00 39.21 319 HIS B O 1
ATOM 4939 N N . LYS B 1 320 ? 4.293 -16.811 -39.258 1.00 39.47 320 LYS B N 1
ATOM 4940 C CA . LYS B 1 320 ? 3.197 -17.746 -38.954 1.00 39.32 320 LYS B CA 1
ATOM 4941 C C . LYS B 1 320 ? 3.649 -19.181 -38.686 1.00 38.93 320 LYS B C 1
ATOM 4942 O O . LYS B 1 320 ? 2.992 -20.142 -39.083 1.00 39.17 320 LYS B O 1
ATOM 4948 N N . GLN B 1 321 ? 4.771 -19.312 -37.987 1.00 38.42 321 GLN B N 1
ATOM 4949 C CA . GLN B 1 321 ? 5.269 -20.611 -37.552 1.00 37.70 321 GLN B CA 1
ATOM 4950 C C . GLN B 1 321 ? 5.583 -20.583 -36.058 1.00 37.02 321 GLN B C 1
ATOM 4951 O O . GLN B 1 321 ? 6.024 -19.561 -35.527 1.00 36.88 321 GLN B O 1
ATOM 4957 N N . CYS B 1 322 ? 5.369 -21.717 -35.394 1.00 35.98 322 CYS B N 1
ATOM 4958 C CA . CYS B 1 322 ? 5.735 -21.874 -33.994 1.00 35.33 322 CYS B CA 1
ATOM 4959 C C . CYS B 1 322 ? 7.257 -21.947 -33.820 1.00 34.76 322 CYS B C 1
ATOM 4960 O O . CYS B 1 322 ? 7.904 -22.853 -34.343 1.00 34.83 322 CYS B O 1
ATOM 4963 N N . ASP B 1 323 ? 7.827 -20.990 -33.089 1.00 34.12 323 ASP B N 1
ATOM 4964 C CA . ASP B 1 323 ? 9.264 -21.025 -32.793 1.00 33.50 323 ASP B CA 1
ATOM 4965 C C . ASP B 1 323 ? 9.556 -21.356 -31.325 1.00 32.59 323 ASP B C 1
ATOM 4966 O O . ASP B 1 323 ? 10.716 -21.464 -30.924 1.00 32.63 323 ASP B O 1
ATOM 4971 N N . GLU B 1 324 ? 8.500 -21.515 -30.533 1.00 31.47 324 GLU B N 1
ATOM 4972 C CA . GLU B 1 324 ? 8.629 -22.011 -29.162 1.00 30.46 324 GLU B CA 1
ATOM 4973 C C . GLU B 1 324 ? 7.339 -22.681 -28.698 1.00 29.80 324 GLU B C 1
ATOM 4974 O O . GLU B 1 324 ? 6.249 -22.119 -28.829 1.00 29.64 324 GLU B O 1
ATOM 4980 N N . PHE B 1 325 ? 7.472 -23.886 -28.161 1.00 29.06 325 PHE B N 1
ATOM 4981 C CA . PHE B 1 325 ? 6.327 -24.623 -27.665 1.00 28.44 325 PHE B CA 1
ATOM 4982 C C . PHE B 1 325 ? 6.622 -25.061 -26.238 1.00 28.08 325 PHE B C 1
ATOM 4983 O O . PHE B 1 325 ? 7.262 -26.087 -26.006 1.00 28.26 325 PHE B O 1
ATOM 4991 N N . TYR B 1 326 ? 6.173 -24.254 -25.286 1.00 27.34 326 TYR B N 1
ATOM 4992 C CA . TYR B 1 326 ? 6.402 -24.522 -23.875 1.00 26.70 326 TYR B CA 1
ATOM 4993 C C . TYR B 1 326 ? 5.427 -25.575 -23.367 1.00 26.44 326 TYR B C 1
ATOM 4994 O O . TYR B 1 326 ? 4.221 -25.464 -23.561 1.00 26.30 326 TYR B O 1
ATOM 5003 N N . ILE B 1 327 ? 5.972 -26.611 -22.742 1.00 26.37 327 ILE B N 1
ATOM 5004 C CA . ILE B 1 327 ? 5.182 -27.649 -22.112 1.00 26.00 327 ILE B CA 1
ATOM 5005 C C . ILE B 1 327 ? 5.597 -27.668 -20.654 1.00 25.36 327 ILE B C 1
ATOM 5006 O O . ILE B 1 327 ? 6.782 -27.727 -20.340 1.00 25.74 327 ILE B O 1
ATOM 5011 N N . LYS B 1 328 ? 4.619 -27.586 -19.766 1.00 23.97 328 LYS B N 1
ATOM 5012 C CA . LYS B 1 328 ? 4.886 -27.662 -18.335 1.00 23.57 328 LYS B CA 1
ATOM 5013 C C . LYS B 1 328 ? 5.379 -29.063 -17.948 1.00 23.69 328 LYS B C 1
ATOM 5014 O O . LYS B 1 328 ? 6.433 -29.211 -17.324 1.00 25.87 328 LYS B O 1
ATOM 5020 N N . GLU C 1 22 ? -46.873 -17.194 -0.196 1.00 68.73 22 GLU C N 1
ATOM 5021 C CA . GLU C 1 22 ? -46.871 -18.225 -1.278 1.00 68.71 22 GLU C CA 1
ATOM 5022 C C . GLU C 1 22 ? -47.459 -17.682 -2.580 1.00 68.69 22 GLU C C 1
ATOM 5023 O O . GLU C 1 22 ? -47.317 -18.301 -3.636 1.00 68.75 22 GLU C O 1
ATOM 5029 N N . ALA C 1 23 ? -48.122 -16.529 -2.497 1.00 68.62 23 ALA C N 1
ATOM 5030 C CA . ALA C 1 23 ? -48.657 -15.848 -3.677 1.00 68.51 23 ALA C CA 1
ATOM 5031 C C . ALA C 1 23 ? -47.536 -15.319 -4.575 1.00 68.43 23 ALA C C 1
ATOM 5032 O O . ALA C 1 23 ? -47.546 -15.553 -5.784 1.00 68.55 23 ALA C O 1
ATOM 5034 N N . ALA C 1 24 ? -46.572 -14.618 -3.976 1.00 68.19 24 ALA C N 1
ATOM 5035 C CA . ALA C 1 24 ? -45.397 -14.114 -4.695 1.00 67.93 24 ALA C CA 1
ATOM 5036 C C . ALA C 1 24 ? -44.399 -15.239 -4.996 1.00 67.72 24 ALA C C 1
ATOM 5037 O O . ALA C 1 24 ? -43.354 -15.017 -5.617 1.00 67.73 24 ALA C O 1
ATOM 5039 N N . LEU C 1 25 ? -44.741 -16.446 -4.549 1.00 67.31 25 LEU C N 1
ATOM 5040 C CA . LEU C 1 25 ? -43.944 -17.642 -4.787 1.00 66.86 25 LEU C CA 1
ATOM 5041 C C . LEU C 1 25 ? -44.764 -18.655 -5.599 1.00 66.52 25 LEU C C 1
ATOM 5042 O O . LEU C 1 25 ? -44.731 -19.860 -5.334 1.00 66.55 25 LEU C O 1
ATOM 5047 N N . ASN C 1 26 ? -45.501 -18.145 -6.588 1.00 66.02 26 ASN C N 1
ATOM 5048 C CA . ASN C 1 26 ? -46.390 -18.957 -7.434 1.00 65.45 26 ASN C CA 1
ATOM 5049 C C . ASN C 1 26 ? -46.317 -18.696 -8.948 1.00 65.00 26 ASN C C 1
ATOM 5050 O O . ASN C 1 26 ? -46.363 -19.652 -9.725 1.00 64.98 26 ASN C O 1
ATOM 5055 N N . PRO C 1 27 ? -46.223 -17.412 -9.375 1.00 64.50 27 PRO C N 1
ATOM 5056 C CA . PRO C 1 27 ? -46.067 -17.151 -10.811 1.00 64.09 27 PRO C CA 1
ATOM 5057 C C . PRO C 1 27 ? -44.713 -17.623 -11.349 1.00 63.66 27 PRO C C 1
ATOM 5058 O O . PRO C 1 27 ? -44.595 -17.920 -12.540 1.00 63.68 27 PRO C O 1
ATOM 5062 N N . LEU C 1 28 ? -43.707 -17.684 -10.476 1.00 62.99 28 LEU C N 1
ATOM 5063 C CA . LEU C 1 28 ? -42.411 -18.266 -10.825 1.00 62.29 28 LEU C CA 1
ATOM 5064 C C . LEU C 1 28 ? -42.519 -19.786 -10.932 1.00 61.79 28 LEU C C 1
ATOM 5065 O O . LEU C 1 28 ? -41.995 -20.378 -11.877 1.00 61.80 28 LEU C O 1
ATOM 5070 N N . ARG C 1 29 ? -43.205 -20.404 -9.969 1.00 61.14 29 ARG C N 1
ATOM 5071 C CA . ARG C 1 29 ? -43.420 -21.854 -9.965 1.00 60.55 29 ARG C CA 1
ATOM 5072 C C . ARG C 1 29 ? -44.083 -22.341 -11.253 1.00 60.19 29 ARG C C 1
ATOM 5073 O O . ARG C 1 29 ? -43.647 -23.337 -11.835 1.00 60.03 29 ARG C O 1
ATOM 5081 N N . HIS C 1 30 ? -45.124 -21.629 -11.690 1.00 59.66 30 HIS C N 1
ATOM 5082 C CA . HIS C 1 30 ? -45.847 -21.963 -12.919 1.00 59.18 30 HIS C CA 1
ATOM 5083 C C . HIS C 1 30 ? -45.027 -21.692 -14.177 1.00 58.67 30 HIS C C 1
ATOM 5084 O O . HIS C 1 30 ? -45.134 -22.430 -15.159 1.00 58.59 30 HIS C O 1
ATOM 5091 N N . ALA C 1 31 ? -44.218 -20.632 -14.141 1.00 58.05 31 ALA C N 1
ATOM 5092 C CA . ALA C 1 31 ? -43.324 -20.288 -15.248 1.00 57.37 31 ALA C CA 1
ATOM 5093 C C . ALA C 1 31 ? -42.201 -21.314 -15.406 1.00 56.92 31 ALA C C 1
ATOM 5094 O O . ALA C 1 31 ? -41.803 -21.635 -16.527 1.00 56.83 31 ALA C O 1
ATOM 5096 N N . THR C 1 32 ? -41.704 -21.823 -14.280 1.00 56.34 32 THR C N 1
ATOM 5097 C CA . THR C 1 32 ? -40.663 -22.852 -14.271 1.00 55.89 32 THR C CA 1
ATOM 5098 C C . THR C 1 32 ? -41.242 -24.207 -14.677 1.00 55.62 32 THR C C 1
ATOM 5099 O O . THR C 1 32 ? -40.602 -24.977 -15.401 1.00 55.45 32 THR C O 1
ATOM 5103 N N . GLU C 1 33 ? -42.460 -24.476 -14.205 1.00 55.29 33 GLU C N 1
ATOM 5104 C CA . GLU C 1 33 ? -43.194 -25.706 -14.506 1.00 55.02 33 GLU C CA 1
ATOM 5105 C C . GLU C 1 33 ? -43.457 -25.849 -16.005 1.00 54.59 33 GLU C C 1
ATOM 5106 O O . GLU C 1 33 ? -43.285 -26.928 -16.572 1.00 54.55 33 GLU C O 1
ATOM 5112 N N . GLU C 1 34 ? -43.854 -24.742 -16.631 1.00 54.12 34 GLU C N 1
ATOM 5113 C CA . GLU C 1 34 ? -44.245 -24.711 -18.042 1.00 53.66 34 GLU C CA 1
ATOM 5114 C C . GLU C 1 34 ? -43.067 -24.948 -18.990 1.00 53.13 34 GLU C C 1
ATOM 5115 O O . GLU C 1 34 ? -43.235 -25.529 -20.065 1.00 53.00 34 GLU C O 1
ATOM 5121 N N . LEU C 1 35 ? -41.882 -24.498 -18.582 1.00 52.50 35 LEU C N 1
ATOM 5122 C CA . LEU C 1 35 ? -40.695 -24.550 -19.433 1.00 51.80 35 LEU C CA 1
ATOM 5123 C C . LEU C 1 35 ? -39.775 -25.740 -19.150 1.00 51.32 35 LEU C C 1
ATOM 5124 O O . LEU C 1 35 ? -39.405 -26.473 -20.071 1.00 51.25 35 LEU C O 1
ATOM 5129 N N . PHE C 1 36 ? -39.409 -25.933 -17.885 1.00 50.65 36 PHE C N 1
ATOM 5130 C CA . PHE C 1 36 ? -38.398 -26.938 -17.536 1.00 50.08 36 PHE C CA 1
ATOM 5131 C C . PHE C 1 36 ? -38.922 -28.116 -16.709 1.00 49.77 36 PHE C C 1
ATOM 5132 O O . PHE C 1 36 ? -38.137 -28.859 -16.113 1.00 49.64 36 PHE C O 1
ATOM 5140 N N . GLY C 1 37 ? -40.244 -28.289 -16.701 1.00 49.49 37 GLY C N 1
ATOM 5141 C CA . GLY C 1 37 ? -40.909 -29.303 -15.879 1.00 49.01 37 GLY C CA 1
ATOM 5142 C C . GLY C 1 37 ? -40.469 -30.733 -16.132 1.00 48.70 37 GLY C C 1
ATOM 5143 O O . GLY C 1 37 ? -40.214 -31.481 -15.186 1.00 48.60 37 GLY C O 1
ATOM 5144 N N . ASP C 1 38 ? -40.382 -31.106 -17.409 1.00 48.45 38 ASP C N 1
ATOM 5145 C CA . ASP C 1 38 ? -39.979 -32.456 -17.816 1.00 48.29 38 ASP C CA 1
ATOM 5146 C C . ASP C 1 38 ? -38.530 -32.757 -17.433 1.00 48.07 38 ASP C C 1
ATOM 5147 O O . ASP C 1 38 ? -38.191 -33.887 -17.069 1.00 48.15 38 ASP C O 1
ATOM 5152 N N . PHE C 1 39 ? -37.687 -31.732 -17.511 1.00 47.57 39 PHE C N 1
ATOM 5153 C CA . PHE C 1 39 ? -36.257 -31.876 -17.282 1.00 47.06 39 PHE C CA 1
ATOM 5154 C C . PHE C 1 39 ? -35.914 -31.886 -15.793 1.00 46.91 39 PHE C C 1
ATOM 5155 O O . PHE C 1 39 ? -35.049 -32.645 -15.360 1.00 46.68 39 PHE C O 1
ATOM 5163 N N . LEU C 1 40 ? -36.614 -31.060 -15.018 1.00 46.86 40 LEU C N 1
ATOM 5164 C CA . LEU C 1 40 ? -36.395 -30.959 -13.574 1.00 47.02 40 LEU C CA 1
ATOM 5165 C C . LEU C 1 40 ? -36.812 -32.218 -12.804 1.00 47.15 40 LEU C C 1
ATOM 5166 O O . LEU C 1 40 ? -36.290 -32.492 -11.718 1.00 47.04 40 LEU C O 1
ATOM 5171 N N . LYS C 1 41 ? -37.743 -32.980 -13.375 1.00 47.26 41 LYS C N 1
ATOM 5172 C CA . LYS C 1 41 ? -38.226 -34.221 -12.759 1.00 47.50 41 LYS C CA 1
ATOM 5173 C C . LYS C 1 41 ? -37.361 -35.446 -13.073 1.00 47.20 41 LYS C C 1
ATOM 5174 O O . LYS C 1 41 ? -37.651 -36.545 -12.598 1.00 47.20 41 LYS C O 1
ATOM 5180 N N . MET C 1 42 ? -36.306 -35.248 -13.863 1.00 46.96 42 MET C N 1
ATOM 5181 C CA . MET C 1 42 ? -35.370 -36.316 -14.214 1.00 46.65 42 MET C CA 1
ATOM 5182 C C . MET C 1 42 ? -34.472 -36.660 -13.033 1.00 46.40 42 MET C C 1
ATOM 5183 O O . MET C 1 42 ? -33.996 -35.768 -12.328 1.00 46.43 42 MET C O 1
ATOM 5188 N N . GLU C 1 43 ? -34.246 -37.956 -12.824 1.00 45.96 43 GLU C N 1
ATOM 5189 C CA . GLU C 1 43 ? -33.413 -38.431 -11.718 1.00 45.57 43 GLU C CA 1
ATOM 5190 C C . GLU C 1 43 ? -31.930 -38.392 -12.076 1.00 44.89 43 GLU C C 1
ATOM 5191 O O . GLU C 1 43 ? -31.566 -38.556 -13.239 1.00 44.99 43 GLU C O 1
ATOM 5197 N N . ASN C 1 44 ? -31.091 -38.181 -11.064 1.00 44.08 44 ASN C N 1
ATOM 5198 C CA . ASN C 1 44 ? -29.626 -38.218 -11.199 1.00 43.42 44 ASN C CA 1
ATOM 5199 C C . ASN C 1 44 ? -29.042 -37.172 -12.161 1.00 42.59 44 ASN C C 1
ATOM 5200 O O . ASN C 1 44 ? -28.091 -37.452 -12.898 1.00 42.55 44 ASN C O 1
ATOM 5205 N N . ILE C 1 45 ? -29.615 -35.970 -12.144 1.00 41.58 45 ILE C N 1
ATOM 5206 C CA . ILE C 1 45 ? -29.131 -34.864 -12.980 1.00 40.52 45 ILE C CA 1
ATOM 5207 C C . ILE C 1 45 ? -28.476 -33.774 -12.146 1.00 39.78 45 ILE C C 1
ATOM 5208 O O . ILE C 1 45 ? -28.787 -33.605 -10.962 1.00 39.59 45 ILE C O 1
ATOM 5213 N N . THR C 1 46 ? -27.584 -33.023 -12.786 1.00 39.06 46 THR C N 1
ATOM 5214 C CA . THR C 1 46 ? -26.779 -32.016 -12.102 1.00 38.06 46 THR C CA 1
ATOM 5215 C C . THR C 1 46 ? -26.850 -30.625 -12.759 1.00 37.69 46 THR C C 1
ATOM 5216 O O . THR C 1 46 ? -26.588 -29.613 -12.104 1.00 37.70 46 THR C O 1
ATOM 5220 N N . GLU C 1 47 ? -27.212 -30.572 -14.040 1.00 36.96 47 GLU C N 1
ATOM 5221 C CA . GLU C 1 47 ? -27.346 -29.291 -14.744 1.00 36.36 47 GLU C CA 1
ATOM 5222 C C . GLU C 1 47 ? -28.378 -29.338 -15.867 1.00 35.68 47 GLU C C 1
ATOM 5223 O O . GLU C 1 47 ? -28.533 -30.360 -16.541 1.00 35.76 47 GLU C O 1
ATOM 5229 N N . ILE C 1 48 ? -29.086 -28.225 -16.048 1.00 35.00 48 ILE C N 1
ATOM 5230 C CA . ILE C 1 48 ? -29.974 -28.022 -17.193 1.00 34.43 48 ILE C CA 1
ATOM 5231 C C . ILE C 1 48 ? -29.564 -26.733 -17.914 1.00 34.09 48 ILE C C 1
ATOM 5232 O O . ILE C 1 48 ? -29.527 -25.667 -17.311 1.00 33.95 48 ILE C O 1
ATOM 5237 N N . CYS C 1 49 ? -29.248 -26.846 -19.202 1.00 34.00 49 CYS C N 1
ATOM 5238 C CA . CYS C 1 49 ? -28.866 -25.694 -20.017 1.00 33.93 49 CYS C CA 1
ATOM 5239 C C . CYS C 1 49 ? -29.748 -25.484 -21.247 1.00 34.18 49 CYS C C 1
ATOM 5240 O O . CYS C 1 49 ? -30.078 -26.427 -21.967 1.00 33.97 49 CYS C O 1
ATOM 5243 N N . TYR C 1 50 ? -30.132 -24.230 -21.467 1.00 34.56 50 TYR C N 1
ATOM 5244 C CA . TYR C 1 50 ? -30.705 -23.802 -22.735 1.00 34.81 50 TYR C CA 1
ATOM 5245 C C . TYR C 1 50 ? -29.765 -22.784 -23.387 1.00 34.91 50 TYR C C 1
ATOM 5246 O O . TYR C 1 50 ? -29.350 -21.820 -22.743 1.00 34.52 50 TYR C O 1
ATOM 5255 N N . ASN C 1 51 ? -29.434 -23.015 -24.658 1.00 35.28 51 ASN C N 1
ATOM 5256 C CA . ASN C 1 51 ? -28.479 -22.176 -25.399 1.00 35.79 51 ASN C CA 1
ATOM 5257 C C . ASN C 1 51 ? -29.110 -21.308 -26.498 1.00 36.39 51 ASN C C 1
ATOM 5258 O O . ASN C 1 51 ? -28.414 -20.858 -27.413 1.00 36.68 51 ASN C O 1
ATOM 5263 N N . GLY C 1 52 ? -30.420 -21.085 -26.408 1.00 36.89 52 GLY C N 1
ATOM 5264 C CA . GLY C 1 52 ? -31.130 -20.204 -27.341 1.00 37.63 52 GLY C CA 1
ATOM 5265 C C . GLY C 1 52 ? -31.431 -20.794 -28.705 1.00 38.18 52 GLY C C 1
ATOM 5266 O O . GLY C 1 52 ? -31.864 -20.076 -29.606 1.00 38.43 52 GLY C O 1
ATOM 5267 N N . ASN C 1 53 ? -31.228 -22.101 -28.856 1.00 38.64 53 ASN C N 1
ATOM 5268 C CA . ASN C 1 53 ? -31.338 -22.754 -30.161 1.00 39.02 53 ASN C CA 1
ATOM 5269 C C . ASN C 1 53 ? -32.277 -23.964 -30.163 1.00 38.87 53 ASN C C 1
ATOM 5270 O O . ASN C 1 53 ? -32.021 -24.960 -30.842 1.00 38.96 53 ASN C O 1
ATOM 5275 N N . LYS C 1 54 ? -33.357 -23.867 -29.389 1.00 38.76 54 LYS C N 1
ATOM 5276 C CA . LYS C 1 54 ? -34.399 -24.908 -29.291 1.00 38.67 54 LYS C CA 1
ATOM 5277 C C . LYS C 1 54 ? -33.924 -26.299 -28.834 1.00 38.36 54 LYS C C 1
ATOM 5278 O O . LYS C 1 54 ? -34.604 -27.303 -29.080 1.00 38.38 54 LYS C O 1
ATOM 5284 N N . VAL C 1 55 ? -32.768 -26.355 -28.172 1.00 37.82 55 VAL C N 1
ATOM 5285 C CA . VAL C 1 55 ? -32.255 -27.601 -27.600 1.00 37.27 55 VAL C CA 1
ATOM 5286 C C . VAL C 1 55 ? -31.967 -27.424 -26.102 1.00 36.97 55 VAL C C 1
ATOM 5287 O O . VAL C 1 55 ? -31.223 -26.521 -25.701 1.00 36.93 55 VAL C O 1
ATOM 5291 N N . VAL C 1 56 ? -32.578 -28.282 -25.286 1.00 36.36 56 VAL C N 1
ATOM 5292 C CA . VAL C 1 56 ? -32.315 -28.317 -23.847 1.00 35.80 56 VAL C CA 1
ATOM 5293 C C . VAL C 1 56 ? -31.268 -29.394 -23.547 1.00 35.43 56 VAL C C 1
ATOM 5294 O O . VAL C 1 56 ? -31.483 -30.580 -23.802 1.00 35.22 56 VAL C O 1
ATOM 5298 N N . TRP C 1 57 ? -30.128 -28.961 -23.018 1.00 34.92 57 TRP C N 1
ATOM 5299 C CA . TRP C 1 57 ? -29.033 -29.863 -22.688 1.00 34.46 57 TRP C CA 1
ATOM 5300 C C . TRP C 1 57 ? -29.043 -30.175 -21.200 1.00 34.45 57 TRP C C 1
ATOM 5301 O O . TRP C 1 57 ? -29.029 -29.274 -20.361 1.00 34.14 57 TRP C O 1
ATOM 5312 N N . VAL C 1 58 ? -29.079 -31.464 -20.883 1.00 34.51 58 VAL C N 1
ATOM 5313 C CA . VAL C 1 58 ? -29.107 -31.921 -19.501 1.00 34.54 58 VAL C CA 1
ATOM 5314 C C . VAL C 1 58 ? -27.804 -32.661 -19.212 1.00 34.71 58 VAL C C 1
ATOM 5315 O O . VAL C 1 58 ? -27.399 -33.541 -19.980 1.00 34.68 58 VAL C O 1
ATOM 5319 N N . LEU C 1 59 ? -27.135 -32.282 -18.127 1.00 34.88 59 LEU C N 1
ATOM 5320 C CA . LEU C 1 59 ? -25.948 -33.008 -17.683 1.00 35.42 59 LEU C CA 1
ATOM 5321 C C . LEU C 1 59 ? -26.309 -34.020 -16.596 1.00 35.91 59 LEU C C 1
ATOM 5322 O O . LEU C 1 59 ? -26.860 -33.668 -15.551 1.00 35.65 59 LEU C O 1
ATOM 5327 N N . LYS C 1 60 ? -25.997 -35.282 -16.860 1.00 36.85 60 LYS C N 1
ATOM 5328 C CA . LYS C 1 60 ? -26.309 -36.358 -15.923 1.00 37.93 60 LYS C CA 1
ATOM 5329 C C . LYS C 1 60 ? -25.174 -36.529 -14.920 1.00 38.28 60 LYS C C 1
ATOM 5330 O O . LYS C 1 60 ? -24.073 -36.013 -15.134 1.00 38.53 60 LYS C O 1
ATOM 5336 N N . ASN C 1 61 ? -25.446 -37.243 -13.828 1.00 38.86 61 ASN C N 1
ATOM 5337 C CA . ASN C 1 61 ? -24.427 -37.510 -12.809 1.00 39.47 61 ASN C CA 1
ATOM 5338 C C . ASN C 1 61 ? -23.256 -38.361 -13.294 1.00 39.76 61 ASN C C 1
ATOM 5339 O O . ASN C 1 61 ? -22.169 -38.281 -12.732 1.00 40.04 61 ASN C O 1
ATOM 5344 N N . ASN C 1 62 ? -23.478 -39.152 -14.344 1.00 40.29 62 ASN C N 1
ATOM 5345 C CA . ASN C 1 62 ? -22.409 -39.941 -14.972 1.00 40.85 62 ASN C CA 1
ATOM 5346 C C . ASN C 1 62 ? -21.464 -39.114 -15.860 1.00 41.02 62 ASN C C 1
ATOM 5347 O O . ASN C 1 62 ? -20.479 -39.635 -16.378 1.00 41.17 62 ASN C O 1
ATOM 5352 N N . GLY C 1 63 ? -21.776 -37.831 -16.029 1.00 41.31 63 GLY C N 1
ATOM 5353 C CA . GLY C 1 63 ? -20.904 -36.900 -16.744 1.00 41.65 63 GLY C CA 1
ATOM 5354 C C . GLY C 1 63 ? -21.250 -36.670 -18.203 1.00 41.80 63 GLY C C 1
ATOM 5355 O O . GLY C 1 63 ? -20.489 -36.026 -18.929 1.00 41.90 63 GLY C O 1
ATOM 5356 N N . GLU C 1 64 ? -22.402 -37.182 -18.629 1.00 41.97 64 GLU C N 1
ATOM 5357 C CA . GLU C 1 64 ? -22.821 -37.084 -20.022 1.00 42.09 64 GLU C CA 1
ATOM 5358 C C . GLU C 1 64 ? -23.885 -36.007 -20.260 1.00 41.88 64 GLU C C 1
ATOM 5359 O O . GLU C 1 64 ? -24.834 -35.876 -19.487 1.00 41.71 64 GLU C O 1
ATOM 5365 N N . TRP C 1 65 ? -23.704 -35.240 -21.333 1.00 41.77 65 TRP C N 1
ATOM 5366 C CA . TRP C 1 65 ? -24.699 -34.270 -21.786 1.00 41.56 65 TRP C CA 1
ATOM 5367 C C . TRP C 1 65 ? -25.692 -34.938 -22.736 1.00 41.94 65 TRP C C 1
ATOM 5368 O O . TRP C 1 65 ? -25.289 -35.598 -23.698 1.00 41.88 65 TRP C O 1
ATOM 5379 N N . GLN C 1 66 ? -26.984 -34.757 -22.468 1.00 42.37 66 GLN C N 1
ATOM 5380 C CA . GLN C 1 66 ? -28.041 -35.280 -23.332 1.00 42.86 66 GLN C CA 1
ATOM 5381 C C . GLN C 1 66 ? -28.937 -34.161 -23.884 1.00 43.15 66 GLN C C 1
ATOM 5382 O O . GLN C 1 66 ? -29.626 -33.481 -23.116 1.00 42.97 66 GLN C O 1
ATOM 5388 N N . PRO C 1 67 ? -28.922 -33.967 -25.218 1.00 43.51 67 PRO C N 1
ATOM 5389 C CA . PRO C 1 67 ? -29.761 -32.968 -25.876 1.00 44.01 67 PRO C CA 1
ATOM 5390 C C . PRO C 1 67 ? -31.228 -33.383 -25.982 1.00 44.63 67 PRO C C 1
ATOM 5391 O O . PRO C 1 67 ? -31.534 -34.560 -26.175 1.00 44.66 67 PRO C O 1
ATOM 5395 N N . PHE C 1 68 ? -32.116 -32.403 -25.846 1.00 45.43 68 PHE C N 1
ATOM 5396 C CA . PHE C 1 68 ? -33.553 -32.593 -26.008 1.00 46.17 68 PHE C CA 1
ATOM 5397 C C . PHE C 1 68 ? -34.085 -31.474 -26.890 1.00 46.90 68 PHE C C 1
ATOM 5398 O O . PHE C 1 68 ? -34.047 -30.302 -26.506 1.00 46.88 68 PHE C O 1
ATOM 5406 N N . ASP C 1 69 ? -34.566 -31.836 -28.076 1.00 47.92 69 ASP C N 1
ATOM 5407 C CA . ASP C 1 69 ? -35.113 -30.854 -29.010 1.00 48.85 69 ASP C CA 1
ATOM 5408 C C . ASP C 1 69 ? -36.485 -30.377 -28.542 1.00 49.47 69 ASP C C 1
ATOM 5409 O O . ASP C 1 69 ? -37.391 -31.181 -28.320 1.00 49.57 69 ASP C O 1
ATOM 5414 N N . VAL C 1 70 ? -36.619 -29.064 -28.374 1.00 50.38 70 VAL C N 1
ATOM 5415 C CA . VAL C 1 70 ? -37.868 -28.449 -27.906 1.00 51.26 70 VAL C CA 1
ATOM 5416 C C . VAL C 1 70 ? -38.434 -27.440 -28.926 1.00 51.99 70 VAL C C 1
ATOM 5417 O O . VAL C 1 70 ? -39.092 -26.463 -28.560 1.00 51.93 70 VAL C O 1
ATOM 5421 N N . ARG C 1 71 ? -38.174 -27.705 -30.205 1.00 53.03 71 ARG C N 1
ATOM 5422 C CA . ARG C 1 71 ? -38.615 -26.856 -31.311 1.00 54.29 71 ARG C CA 1
ATOM 5423 C C . ARG C 1 71 ? -40.131 -26.898 -31.501 1.00 54.91 71 ARG C C 1
ATOM 5424 O O . ARG C 1 71 ? -40.741 -25.909 -31.920 1.00 54.91 71 ARG C O 1
ATOM 5432 N N . ASP C 1 72 ? -40.729 -28.048 -31.192 1.00 55.71 72 ASP C N 1
ATOM 5433 C CA . ASP C 1 72 ? -42.166 -28.259 -31.372 1.00 56.49 72 ASP C CA 1
ATOM 5434 C C . ASP C 1 72 ? -42.968 -27.853 -30.127 1.00 56.81 72 ASP C C 1
ATOM 5435 O O . ASP C 1 72 ? -44.050 -28.393 -29.863 1.00 56.88 72 ASP C O 1
ATOM 5440 N N . ARG C 1 73 ? -42.428 -26.896 -29.372 1.00 57.06 73 ARG C N 1
ATOM 5441 C CA . ARG C 1 73 ? -43.062 -26.412 -28.150 1.00 57.33 73 ARG C CA 1
ATOM 5442 C C . ARG C 1 73 ? -43.273 -24.906 -28.201 1.00 57.45 73 ARG C C 1
ATOM 5443 O O . ARG C 1 73 ? -42.343 -24.152 -28.496 1.00 57.54 73 ARG C O 1
ATOM 5451 N N . LYS C 1 74 ? -44.500 -24.480 -27.903 1.00 57.53 74 LYS C N 1
ATOM 5452 C CA . LYS C 1 74 ? -44.842 -23.062 -27.830 1.00 57.51 74 LYS C CA 1
ATOM 5453 C C . LYS C 1 74 ? -44.271 -22.429 -26.562 1.00 57.44 74 LYS C C 1
ATOM 5454 O O . LYS C 1 74 ? -44.099 -21.209 -26.493 1.00 57.53 74 LYS C O 1
ATOM 5456 N N . ALA C 1 75 ? -43.966 -23.273 -25.576 1.00 57.29 75 ALA C N 1
ATOM 5457 C CA . ALA C 1 75 ? -43.457 -22.835 -24.272 1.00 57.03 75 ALA C CA 1
ATOM 5458 C C . ALA C 1 75 ? -42.057 -22.219 -24.316 1.00 56.80 75 ALA C C 1
ATOM 5459 O O . ALA C 1 75 ? -41.688 -21.463 -23.415 1.00 56.86 75 ALA C O 1
ATOM 5461 N N . PHE C 1 76 ? -41.285 -22.546 -25.353 1.00 56.48 76 PHE C N 1
ATOM 5462 C CA . PHE C 1 76 ? -39.928 -22.008 -25.513 1.00 56.07 76 PHE C CA 1
ATOM 5463 C C . PHE C 1 76 ? -39.856 -20.833 -26.500 1.00 55.84 76 PHE C C 1
ATOM 5464 O O . PHE C 1 76 ? -38.847 -20.634 -27.185 1.00 55.84 76 PHE C O 1
ATOM 5472 N N . SER C 1 77 ? -40.937 -20.060 -26.557 1.00 55.41 77 SER C N 1
ATOM 5473 C CA . SER C 1 77 ? -40.993 -18.835 -27.348 1.00 54.98 77 SER C CA 1
ATOM 5474 C C . SER C 1 77 ? -40.166 -17.745 -26.663 1.00 54.59 77 SER C C 1
ATOM 5475 O O . SER C 1 77 ? -40.019 -17.762 -25.441 1.00 54.59 77 SER C O 1
ATOM 5478 N N . LEU C 1 78 ? -39.631 -16.807 -27.444 1.00 54.15 78 LEU C N 1
ATOM 5479 C CA . LEU C 1 78 ? -38.836 -15.693 -26.899 1.00 53.72 78 LEU C CA 1
ATOM 5480 C C . LEU C 1 78 ? -39.610 -14.832 -25.899 1.00 53.48 78 LEU C C 1
ATOM 5481 O O . LEU C 1 78 ? -39.038 -14.350 -24.920 1.00 53.35 78 LEU C O 1
ATOM 5486 N N . SER C 1 79 ? -40.906 -14.646 -26.152 1.00 53.19 79 SER C N 1
ATOM 5487 C CA . SER C 1 79 ? -41.793 -13.926 -25.231 1.00 52.93 79 SER C CA 1
ATOM 5488 C C . SER C 1 79 ? -42.037 -14.711 -23.936 1.00 52.53 79 SER C C 1
ATOM 5489 O O . SER C 1 79 ? -42.173 -14.123 -22.859 1.00 52.47 79 SER C O 1
ATOM 5492 N N . ARG C 1 80 ? -42.083 -16.035 -24.054 1.00 52.05 80 ARG C N 1
ATOM 5493 C CA . ARG C 1 80 ? -42.215 -16.923 -22.900 1.00 51.73 80 ARG C CA 1
ATOM 5494 C C . ARG C 1 80 ? -40.933 -16.994 -22.063 1.00 51.32 80 ARG C C 1
ATOM 5495 O O . ARG C 1 80 ? -40.982 -16.937 -20.830 1.00 51.17 80 ARG C O 1
ATOM 5503 N N . LEU C 1 81 ? -39.794 -17.116 -22.743 1.00 50.92 81 LEU C N 1
ATOM 5504 C CA . LEU C 1 81 ? -38.481 -17.190 -22.094 1.00 50.50 81 LEU C CA 1
ATOM 5505 C C . LEU C 1 81 ? -38.121 -15.894 -21.365 1.00 50.25 81 LEU C C 1
ATOM 5506 O O . LEU C 1 81 ? -37.436 -15.917 -20.337 1.00 50.16 81 LEU C O 1
ATOM 5511 N N . MET C 1 82 ? -38.598 -14.774 -21.905 1.00 49.93 82 MET C N 1
ATOM 5512 C CA . MET C 1 82 ? -38.376 -13.460 -21.313 1.00 49.68 82 MET C CA 1
ATOM 5513 C C . MET C 1 82 ? -39.255 -13.247 -20.076 1.00 49.47 82 MET C C 1
ATOM 5514 O O . MET C 1 82 ? -38.854 -12.570 -19.130 1.00 49.27 82 MET C O 1
ATOM 5519 N N . HIS C 1 83 ? -40.448 -13.838 -20.094 1.00 49.33 83 HIS C N 1
ATOM 5520 C CA . HIS C 1 83 ? -41.349 -13.831 -18.942 1.00 49.26 83 HIS C CA 1
ATOM 5521 C C . HIS C 1 83 ? -40.701 -14.598 -17.789 1.00 48.89 83 HIS C C 1
ATOM 5522 O O . HIS C 1 83 ? -40.673 -14.118 -16.652 1.00 48.79 83 HIS C O 1
ATOM 5529 N N . PHE C 1 84 ? -40.187 -15.787 -18.097 1.00 48.47 84 PHE C N 1
ATOM 5530 C CA . PHE C 1 84 ? -39.442 -16.596 -17.138 1.00 48.12 84 PHE C CA 1
ATOM 5531 C C . PHE C 1 84 ? -38.250 -15.818 -16.568 1.00 47.98 84 PHE C C 1
ATOM 5532 O O . PHE C 1 84 ? -38.052 -15.789 -15.351 1.00 47.97 84 PHE C O 1
ATOM 5540 N N . ALA C 1 85 ? -37.476 -15.186 -17.452 1.00 47.70 85 ALA C N 1
ATOM 5541 C CA . ALA C 1 85 ? -36.317 -14.383 -17.064 1.00 47.55 85 ALA C CA 1
ATOM 5542 C C . ALA C 1 85 ? -36.656 -13.260 -16.076 1.00 47.44 85 ALA C C 1
ATOM 5543 O O . ALA C 1 85 ? -35.958 -13.081 -15.077 1.00 47.38 85 ALA C O 1
ATOM 5545 N N . ARG C 1 86 ? -37.733 -12.524 -16.355 1.00 47.48 86 ARG C N 1
ATOM 5546 C CA . ARG C 1 86 ? -38.206 -11.434 -15.482 1.00 47.47 86 ARG C CA 1
ATOM 5547 C C . ARG C 1 86 ? -38.751 -11.911 -14.133 1.00 47.08 86 ARG C C 1
ATOM 5548 O O . ARG C 1 86 ? -38.638 -11.204 -13.133 1.00 46.79 86 ARG C O 1
ATOM 5556 N N . CYS C 1 87 ? -39.350 -13.102 -14.121 1.00 46.84 87 CYS C N 1
ATOM 5557 C CA . CYS C 1 87 ? -39.804 -13.743 -12.887 1.00 46.66 87 CYS C CA 1
ATOM 5558 C C . CYS C 1 87 ? -38.642 -14.057 -11.952 1.00 46.39 87 CYS C C 1
ATOM 5559 O O . CYS C 1 87 ? -38.710 -13.757 -10.760 1.00 46.12 87 CYS C O 1
ATOM 5562 N N . CYS C 1 88 ? -37.586 -14.660 -12.502 1.00 46.28 88 CYS C N 1
ATOM 5563 C CA . CYS C 1 88 ? -36.359 -14.958 -11.757 1.00 46.33 88 CYS C CA 1
ATOM 5564 C C . CYS C 1 88 ? -35.710 -13.684 -11.213 1.00 46.41 88 CYS C C 1
ATOM 5565 O O . CYS C 1 88 ? -35.236 -13.657 -10.073 1.00 46.27 88 CYS C O 1
ATOM 5568 N N . ALA C 1 89 ? -35.699 -12.639 -12.041 1.00 46.61 89 ALA C N 1
ATOM 5569 C CA . ALA C 1 89 ? -35.208 -11.317 -11.652 1.00 46.92 89 ALA C CA 1
ATOM 5570 C C . ALA C 1 89 ? -36.046 -10.733 -10.515 1.00 47.11 89 ALA C C 1
ATOM 5571 O O . ALA C 1 89 ? -35.513 -10.403 -9.454 1.00 47.15 89 ALA C O 1
ATOM 5573 N N . SER C 1 90 ? -37.353 -10.627 -10.747 1.00 47.51 90 SER C N 1
ATOM 5574 C CA . SER C 1 90 ? -38.312 -10.140 -9.751 1.00 47.95 90 SER C CA 1
ATOM 5575 C C . SER C 1 90 ? -38.239 -10.892 -8.417 1.00 48.06 90 SER C C 1
ATOM 5576 O O . SER C 1 90 ? -38.323 -10.276 -7.356 1.00 48.25 90 SER C O 1
ATOM 5579 N N . PHE C 1 91 ? -38.070 -12.212 -8.483 1.00 48.25 91 PHE C N 1
ATOM 5580 C CA . PHE C 1 91 ? -38.032 -13.068 -7.292 1.00 48.50 91 PHE C CA 1
ATOM 5581 C C . PHE C 1 91 ? -36.902 -12.713 -6.318 1.00 48.51 91 PHE C C 1
ATOM 5582 O O . PHE C 1 91 ? -37.104 -12.721 -5.102 1.00 48.57 91 PHE C O 1
ATOM 5590 N N . LYS C 1 92 ? -35.725 -12.400 -6.856 1.00 48.56 92 LYS C N 1
ATOM 5591 C CA . LYS C 1 92 ? -34.566 -12.038 -6.033 1.00 48.48 92 LYS C CA 1
ATOM 5592 C C . LYS C 1 92 ? -34.362 -10.522 -5.953 1.00 48.37 92 LYS C C 1
ATOM 5593 O O . LYS C 1 92 ? -33.313 -10.043 -5.502 1.00 48.45 92 LYS C O 1
ATOM 5599 N N . LYS C 1 93 ? -35.387 -9.782 -6.378 1.00 48.15 93 LYS C N 1
ATOM 5600 C CA . LYS C 1 93 ? -35.411 -8.315 -6.338 1.00 47.98 93 LYS C CA 1
ATOM 5601 C C . LYS C 1 93 ? -34.337 -7.683 -7.229 1.00 47.60 93 LYS C C 1
ATOM 5602 O O . LYS C 1 93 ? -33.761 -6.642 -6.897 1.00 47.57 93 LYS C O 1
ATOM 5608 N N . LYS C 1 94 ? -34.086 -8.325 -8.366 1.00 47.04 94 LYS C N 1
ATOM 5609 C CA . LYS C 1 94 ? -33.122 -7.840 -9.343 1.00 46.60 94 LYS C CA 1
ATOM 5610 C C . LYS C 1 94 ? -33.833 -7.515 -10.654 1.00 46.21 94 LYS C C 1
ATOM 5611 O O . LYS C 1 94 ? -35.050 -7.690 -10.770 1.00 46.04 94 LYS C O 1
ATOM 5617 N N . THR C 1 95 ? -33.077 -7.021 -11.631 1.00 45.71 95 THR C N 1
ATOM 5618 C CA . THR C 1 95 ? -33.634 -6.696 -12.943 1.00 45.10 95 THR C CA 1
ATOM 5619 C C . THR C 1 95 ? -32.858 -7.399 -14.057 1.00 44.71 95 THR C C 1
ATOM 5620 O O . THR C 1 95 ? -31.681 -7.723 -13.897 1.00 44.80 95 THR C O 1
ATOM 5624 N N . ILE C 1 96 ? -33.534 -7.651 -15.174 1.00 44.14 96 ILE C N 1
ATOM 5625 C CA . ILE C 1 96 ? -32.888 -8.202 -16.359 1.00 43.65 96 ILE C CA 1
ATOM 5626 C C . ILE C 1 96 ? -33.474 -7.579 -17.632 1.00 43.26 96 ILE C C 1
ATOM 5627 O O . ILE C 1 96 ? -34.692 -7.570 -17.831 1.00 43.37 96 ILE C O 1
ATOM 5632 N N . ASP C 1 97 ? -32.597 -7.051 -18.480 1.00 42.72 97 ASP C N 1
ATOM 5633 C CA . ASP C 1 97 ? -33.005 -6.384 -19.718 1.00 42.17 97 ASP C CA 1
ATOM 5634 C C . ASP C 1 97 ? -31.952 -6.560 -20.816 1.00 41.83 97 ASP C C 1
ATOM 5635 O O . ASP C 1 97 ? -30.968 -7.274 -20.633 1.00 41.53 97 ASP C O 1
ATOM 5640 N N . ASN C 1 98 ? -32.177 -5.916 -21.959 1.00 41.52 98 ASN C N 1
ATOM 5641 C CA . ASN C 1 98 ? -31.246 -5.987 -23.084 1.00 41.17 98 ASN C CA 1
ATOM 5642 C C . ASN C 1 98 ? -30.298 -4.788 -23.144 1.00 40.89 98 ASN C C 1
ATOM 5643 O O . ASN C 1 98 ? -29.828 -4.408 -24.219 1.00 40.65 98 ASN C O 1
ATOM 5648 N N . TYR C 1 99 ? -30.016 -4.204 -21.980 1.00 40.72 99 TYR C N 1
ATOM 5649 C CA . TYR C 1 99 ? -29.184 -3.002 -21.907 1.00 40.70 99 TYR C CA 1
ATOM 5650 C C . TYR C 1 99 ? -28.082 -3.109 -20.861 1.00 40.22 99 TYR C C 1
ATOM 5651 O O . TYR C 1 99 ? -27.070 -3.771 -21.097 1.00 40.34 99 TYR C O 1
ATOM 5660 N N . GLU C 1 100 ? -28.282 -2.463 -19.715 1.00 39.63 100 GLU C N 1
ATOM 5661 C CA . GLU C 1 100 ? -27.293 -2.451 -18.646 1.00 39.05 100 GLU C CA 1
ATOM 5662 C C . GLU C 1 100 ? -27.259 -3.763 -17.866 1.00 38.58 100 GLU C C 1
ATOM 5663 O O . GLU C 1 100 ? -26.265 -4.069 -17.210 1.00 38.45 100 GLU C O 1
ATOM 5669 N N . ASN C 1 101 ? -28.338 -4.540 -17.961 1.00 38.00 101 ASN C N 1
ATOM 5670 C CA . ASN C 1 101 ? -28.525 -5.723 -17.113 1.00 37.52 101 ASN C CA 1
ATOM 5671 C C . ASN C 1 101 ? -28.797 -7.047 -17.849 1.00 36.76 101 ASN C C 1
ATOM 5672 O O . ASN C 1 101 ? -29.727 -7.765 -17.489 1.00 36.46 101 ASN C O 1
ATOM 5677 N N . PRO C 1 102 ? -27.979 -7.387 -18.869 1.00 36.17 102 PRO C N 1
ATOM 5678 C CA . PRO C 1 102 ? -28.289 -8.608 -19.618 1.00 35.82 102 PRO C CA 1
ATOM 5679 C C . PRO C 1 102 ? -27.903 -9.928 -18.929 1.00 35.42 102 PRO C C 1
ATOM 5680 O O . PRO C 1 102 ? -28.274 -10.996 -19.424 1.00 35.11 102 PRO C O 1
ATOM 5684 N N . ILE C 1 103 ? -27.177 -9.846 -17.810 1.00 35.13 103 ILE C N 1
ATOM 5685 C CA . ILE C 1 103 ? -26.743 -11.030 -17.051 1.00 34.98 103 ILE C CA 1
ATOM 5686 C C . ILE C 1 103 ? -27.378 -11.083 -15.659 1.00 34.89 103 ILE C C 1
ATOM 5687 O O . ILE C 1 103 ? -27.239 -10.146 -14.869 1.00 34.60 103 ILE C O 1
ATOM 5692 N N . LEU C 1 104 ? -28.047 -12.197 -15.365 1.00 34.90 104 LEU C N 1
ATOM 5693 C CA . LEU C 1 104 ? -28.714 -12.386 -14.082 1.00 34.99 104 LEU C CA 1
ATOM 5694 C C . LEU C 1 104 ? -28.304 -13.669 -13.347 1.00 35.32 104 LEU C C 1
ATOM 5695 O O . LEU C 1 104 ? -28.298 -14.756 -13.924 1.00 35.02 104 LEU C O 1
ATOM 5700 N N . SER C 1 105 ? -27.965 -13.520 -12.068 1.00 35.86 105 SER C N 1
ATOM 5701 C CA . SER C 1 105 ? -27.836 -14.649 -11.149 1.00 36.22 105 SER C CA 1
ATOM 5702 C C . SER C 1 105 ? -29.018 -14.625 -10.190 1.00 36.60 105 SER C C 1
ATOM 5703 O O . SER C 1 105 ? -29.231 -13.636 -9.475 1.00 36.82 105 SER C O 1
ATOM 5706 N N . SER C 1 106 ? -29.787 -15.710 -10.186 1.00 36.86 106 SER C N 1
ATOM 5707 C CA . SER C 1 106 ? -30.955 -15.827 -9.323 1.00 37.06 106 SER C CA 1
ATOM 5708 C C . SER C 1 106 ? -31.191 -17.281 -8.880 1.00 37.17 106 SER C C 1
ATOM 5709 O O . SER C 1 106 ? -30.295 -18.126 -8.967 1.00 36.60 106 SER C O 1
ATOM 5712 N N . ASN C 1 107 ? -32.397 -17.549 -8.382 1.00 37.63 107 ASN C N 1
ATOM 5713 C CA . ASN C 1 107 ? -32.805 -18.883 -7.954 1.00 38.00 107 ASN C CA 1
ATOM 5714 C C . ASN C 1 107 ? -34.203 -19.205 -8.432 1.00 38.44 107 ASN C C 1
ATOM 5715 O O . ASN C 1 107 ? -35.035 -18.309 -8.580 1.00 38.52 107 ASN C O 1
ATOM 5720 N N . LEU C 1 108 ? -34.468 -20.489 -8.657 1.00 39.17 108 LEU C N 1
ATOM 5721 C CA . LEU C 1 108 ? -35.842 -20.967 -8.839 1.00 39.88 108 LEU C CA 1
ATOM 5722 C C . LEU C 1 108 ? -36.567 -20.991 -7.488 1.00 40.16 108 LEU C C 1
ATOM 5723 O O . LEU C 1 108 ? -35.934 -20.835 -6.440 1.00 40.21 108 LEU C O 1
ATOM 5728 N N . ALA C 1 109 ? -37.885 -21.183 -7.519 1.00 40.79 109 ALA C N 1
ATOM 5729 C CA . ALA C 1 109 ? -38.734 -21.117 -6.316 1.00 41.31 109 ALA C CA 1
ATOM 5730 C C . ALA C 1 109 ? -38.241 -21.964 -5.139 1.00 41.68 109 ALA C C 1
ATOM 5731 O O . ALA C 1 109 ? -38.231 -21.496 -3.996 1.00 41.67 109 ALA C O 1
ATOM 5733 N N . ASN C 1 110 ? -37.836 -23.202 -5.423 1.00 42.02 110 ASN C N 1
ATOM 5734 C CA . ASN C 1 110 ? -37.302 -24.088 -4.393 1.00 42.49 110 ASN C CA 1
ATOM 5735 C C . ASN C 1 110 ? -35.958 -23.605 -3.849 1.00 42.62 110 ASN C C 1
ATOM 5736 O O . ASN C 1 110 ? -35.789 -23.467 -2.629 1.00 42.99 110 ASN C O 1
ATOM 5741 N N . GLY C 1 111 ? -35.014 -23.334 -4.749 1.00 42.40 111 GLY C N 1
ATOM 5742 C CA . GLY C 1 111 ? -33.722 -22.784 -4.353 1.00 41.98 111 GLY C CA 1
ATOM 5743 C C . GLY C 1 111 ? -32.577 -22.985 -5.330 1.00 41.66 111 GLY C C 1
ATOM 5744 O O . GLY C 1 111 ? -31.488 -22.438 -5.123 1.00 41.73 111 GLY C O 1
ATOM 5745 N N . GLU C 1 112 ? -32.813 -23.755 -6.391 1.00 41.14 112 GLU C N 1
ATOM 5746 C CA . GLU C 1 112 ? -31.753 -24.053 -7.359 1.00 40.86 112 GLU C CA 1
ATOM 5747 C C . GLU C 1 112 ? -31.306 -22.818 -8.145 1.00 40.31 112 GLU C C 1
ATOM 5748 O O . GLU C 1 112 ? -32.129 -22.030 -8.625 1.00 40.16 112 GLU C O 1
ATOM 5754 N N . ARG C 1 113 ? -29.988 -22.673 -8.250 1.00 39.57 113 ARG C N 1
ATOM 5755 C CA . ARG C 1 113 ? -29.348 -21.500 -8.833 1.00 38.95 113 ARG C CA 1
ATOM 5756 C C . ARG C 1 113 ? -29.526 -21.441 -10.352 1.00 37.84 113 ARG C C 1
ATOM 5757 O O . ARG C 1 113 ? -29.434 -22.461 -11.047 1.00 37.56 113 ARG C O 1
ATOM 5765 N N . VAL C 1 114 ? -29.802 -20.234 -10.844 1.00 36.66 114 VAL C N 1
ATOM 5766 C CA . VAL C 1 114 ? -30.081 -19.975 -12.256 1.00 35.57 114 VAL C CA 1
ATOM 5767 C C . VAL C 1 114 ? -29.215 -18.823 -12.742 1.00 34.87 114 VAL C C 1
ATOM 5768 O O . VAL C 1 114 ? -29.052 -17.814 -12.055 1.00 34.48 114 VAL C O 1
ATOM 5772 N N . GLN C 1 115 ? -28.667 -18.991 -13.939 1.00 34.34 115 GLN C N 1
ATOM 5773 C CA . GLN C 1 115 ? -27.917 -17.943 -14.607 1.00 33.64 115 GLN C CA 1
ATOM 5774 C C . GLN C 1 115 ? -28.584 -17.659 -15.944 1.00 33.38 115 GLN C C 1
ATOM 5775 O O . GLN C 1 115 ? -28.747 -18.563 -16.763 1.00 33.21 115 GLN C O 1
ATOM 5781 N N . ILE C 1 116 ? -28.990 -16.407 -16.148 1.00 33.10 116 ILE C N 1
ATOM 5782 C CA . ILE C 1 116 ? -29.631 -16.003 -17.396 1.00 33.03 116 ILE C CA 1
ATOM 5783 C C . ILE C 1 116 ? -28.816 -14.928 -18.102 1.00 33.10 116 ILE C C 1
ATOM 5784 O O . ILE C 1 116 ? -28.453 -13.913 -17.506 1.00 33.10 116 ILE C O 1
ATOM 5789 N N . VAL C 1 117 ? -28.513 -15.175 -19.373 1.00 33.23 117 VAL C N 1
ATOM 5790 C CA . VAL C 1 117 ? -27.794 -14.216 -20.199 1.00 33.20 117 VAL C CA 1
ATOM 5791 C C . VAL C 1 117 ? -28.624 -13.876 -21.441 1.00 33.34 117 VAL C C 1
ATOM 5792 O O . VAL C 1 117 ? -29.150 -14.775 -22.103 1.00 33.17 117 VAL C O 1
ATOM 5796 N N . LEU C 1 118 ? -28.732 -12.578 -21.744 1.00 33.58 118 LEU C N 1
ATOM 5797 C CA . LEU C 1 118 ? -29.500 -12.089 -22.901 1.00 33.66 118 LEU C CA 1
ATOM 5798 C C . LEU C 1 118 ? -28.626 -11.286 -23.850 1.00 33.76 118 LEU C C 1
ATOM 5799 O O . LEU C 1 118 ? -27.458 -11.012 -23.551 1.00 33.95 118 LEU C O 1
ATOM 5804 N N . SER C 1 119 ? -29.207 -10.915 -24.992 1.00 33.95 119 SER C N 1
ATOM 5805 C CA . SER C 1 119 ? -28.620 -9.956 -25.927 1.00 34.09 119 SER C CA 1
ATOM 5806 C C . SER C 1 119 ? -28.470 -8.596 -25.223 1.00 34.27 119 SER C C 1
ATOM 5807 O O . SER C 1 119 ? -29.331 -8.228 -24.421 1.00 34.30 119 SER C O 1
ATOM 5810 N N . PRO C 1 120 ? -27.389 -7.842 -25.509 1.00 34.37 120 PRO C N 1
ATOM 5811 C CA . PRO C 1 120 ? -26.341 -8.044 -26.511 1.00 34.73 120 PRO C CA 1
ATOM 5812 C C . PRO C 1 120 ? -25.144 -8.907 -26.082 1.00 34.90 120 PRO C C 1
ATOM 5813 O O . PRO C 1 120 ? -24.158 -8.986 -26.818 1.00 35.04 120 PRO C O 1
ATOM 5817 N N . VAL C 1 121 ? -25.221 -9.548 -24.919 1.00 35.32 121 VAL C N 1
ATOM 5818 C CA . VAL C 1 121 ? -24.129 -10.432 -24.482 1.00 35.70 121 VAL C CA 1
ATOM 5819 C C . VAL C 1 121 ? -24.169 -11.786 -25.209 1.00 35.85 121 VAL C C 1
ATOM 5820 O O . VAL C 1 121 ? -23.128 -12.357 -25.523 1.00 35.64 121 VAL C O 1
ATOM 5824 N N . THR C 1 122 ? -25.369 -12.279 -25.497 1.00 36.37 122 THR C N 1
ATOM 5825 C CA . THR C 1 122 ? -25.516 -13.442 -26.372 1.00 37.06 122 THR C CA 1
ATOM 5826 C C . THR C 1 122 ? -25.283 -13.042 -27.837 1.00 37.63 122 THR C C 1
ATOM 5827 O O . THR C 1 122 ? -25.193 -11.853 -28.168 1.00 37.53 122 THR C O 1
ATOM 5831 N N . VAL C 1 123 ? -25.178 -14.045 -28.703 1.00 38.41 123 VAL C N 1
ATOM 5832 C CA . VAL C 1 123 ? -24.730 -13.866 -30.082 1.00 39.08 123 VAL C CA 1
ATOM 5833 C C . VAL C 1 123 ? -25.652 -12.973 -30.945 1.00 39.77 123 VAL C C 1
ATOM 5834 O O . VAL C 1 123 ? -25.171 -12.184 -31.759 1.00 39.73 123 VAL C O 1
ATOM 5838 N N . ASN C 1 124 ? -26.965 -13.095 -30.754 1.00 40.61 124 ASN C N 1
ATOM 5839 C CA . ASN C 1 124 ? -27.923 -12.310 -31.536 1.00 41.43 124 ASN C CA 1
ATOM 5840 C C . ASN C 1 124 ? -29.245 -11.967 -30.836 1.00 41.85 124 ASN C C 1
ATOM 5841 O O . ASN C 1 124 ? -29.417 -12.199 -29.634 1.00 42.01 124 ASN C O 1
ATOM 5846 N N . ASP C 1 125 ? -30.159 -11.411 -31.632 1.00 42.34 125 ASP C N 1
ATOM 5847 C CA . ASP C 1 125 ? -31.507 -11.001 -31.236 1.00 42.83 125 ASP C CA 1
ATOM 5848 C C . ASP C 1 125 ? -32.327 -12.140 -30.609 1.00 42.78 125 ASP C C 1
ATOM 5849 O O . ASP C 1 125 ? -33.135 -11.912 -29.707 1.00 42.86 125 ASP C O 1
ATOM 5854 N N . GLU C 1 126 ? -32.101 -13.360 -31.095 1.00 42.67 126 GLU C N 1
ATOM 5855 C CA . GLU C 1 126 ? -32.976 -14.503 -30.832 1.00 42.50 126 GLU C CA 1
ATOM 5856 C C . GLU C 1 126 ? -32.412 -15.489 -29.802 1.00 41.97 126 GLU C C 1
ATOM 5857 O O . GLU C 1 126 ? -32.936 -16.600 -29.646 1.00 41.77 126 GLU C O 1
ATOM 5863 N N . THR C 1 127 ? -31.357 -15.079 -29.097 1.00 41.27 127 THR C N 1
ATOM 5864 C CA . THR C 1 127 ? -30.620 -15.992 -28.217 1.00 40.46 127 THR C CA 1
ATOM 5865 C C . THR C 1 127 ? -30.715 -15.654 -26.724 1.00 39.76 127 THR C C 1
ATOM 5866 O O . THR C 1 127 ? -30.287 -14.584 -26.279 1.00 39.65 127 THR C O 1
ATOM 5870 N N . ILE C 1 128 ? -31.302 -16.580 -25.969 1.00 38.90 128 ILE C N 1
ATOM 5871 C CA . ILE C 1 128 ? -31.263 -16.546 -24.511 1.00 38.20 128 ILE C CA 1
ATOM 5872 C C . ILE C 1 128 ? -30.495 -17.758 -23.983 1.00 37.40 128 ILE C C 1
ATOM 5873 O O . ILE C 1 128 ? -30.687 -18.879 -24.450 1.00 37.47 128 ILE C O 1
ATOM 5878 N N . SER C 1 129 ? -29.611 -17.519 -23.021 1.00 36.42 129 SER C N 1
ATOM 5879 C CA . SER C 1 129 ? -28.873 -18.587 -22.362 1.00 35.52 129 SER C CA 1
ATOM 5880 C C . SER C 1 129 ? -29.408 -18.761 -20.939 1.00 35.18 129 SER C C 1
ATOM 5881 O O . SER C 1 129 ? -29.541 -17.785 -20.194 1.00 35.03 129 SER C O 1
ATOM 5884 N N . ILE C 1 130 ? -29.740 -20.002 -20.583 1.00 34.67 130 ILE C N 1
ATOM 5885 C CA . ILE C 1 130 ? -30.223 -20.342 -19.239 1.00 34.17 130 ILE C CA 1
ATOM 5886 C C . ILE C 1 130 ? -29.445 -21.545 -18.705 1.00 33.86 130 ILE C C 1
ATOM 5887 O O . ILE C 1 130 ? -29.339 -22.565 -19.383 1.00 33.81 130 ILE C O 1
ATOM 5892 N N . SER C 1 131 ? -28.910 -21.424 -17.493 1.00 33.52 131 SER C N 1
ATOM 5893 C CA . SER C 1 131 ? -28.218 -22.539 -16.842 1.00 33.30 131 SER C CA 1
ATOM 5894 C C . SER C 1 131 ? -28.776 -22.792 -15.446 1.00 33.41 131 SER C C 1
ATOM 5895 O O . SER C 1 131 ? -28.789 -21.894 -14.603 1.00 33.50 131 SER C O 1
ATOM 5898 N N . ILE C 1 132 ? -29.245 -24.017 -15.210 1.00 33.57 132 ILE C N 1
ATOM 5899 C CA . ILE C 1 132 ? -29.811 -24.394 -13.913 1.00 33.67 132 ILE C CA 1
ATOM 5900 C C . ILE C 1 132 ? -28.942 -25.440 -13.212 1.00 34.01 132 ILE C C 1
ATOM 5901 O O . ILE C 1 132 ? -28.726 -26.527 -13.739 1.00 33.85 132 ILE C O 1
ATOM 5906 N N . ARG C 1 133 ? -28.450 -25.091 -12.022 1.00 34.60 133 ARG C N 1
ATOM 5907 C CA . ARG C 1 133 ? -27.639 -25.992 -11.201 1.00 35.23 133 ARG C CA 1
ATOM 5908 C C . ARG C 1 133 ? -28.535 -26.778 -10.243 1.00 35.43 133 ARG C C 1
ATOM 5909 O O . ARG C 1 133 ? -29.295 -26.198 -9.469 1.00 35.13 133 ARG C O 1
ATOM 5917 N N . ILE C 1 134 ? -28.455 -28.103 -10.326 1.00 35.96 134 ILE C N 1
ATOM 5918 C CA . ILE C 1 134 ? -29.252 -28.991 -9.481 1.00 36.35 134 ILE C CA 1
ATOM 5919 C C . ILE C 1 134 ? -28.374 -29.501 -8.336 1.00 36.85 134 ILE C C 1
ATOM 5920 O O . ILE C 1 134 ? -27.322 -30.105 -8.584 1.00 36.85 134 ILE C O 1
ATOM 5925 N N . PRO C 1 135 ? -28.798 -29.260 -7.080 1.00 37.33 135 PRO C N 1
ATOM 5926 C CA . PRO C 1 135 ? -28.014 -29.723 -5.933 1.00 37.77 135 PRO C CA 1
ATOM 5927 C C . PRO C 1 135 ? -27.955 -31.254 -5.858 1.00 38.34 135 PRO C C 1
ATOM 5928 O O . PRO C 1 135 ? -28.908 -31.943 -6.240 1.00 38.15 135 PRO C O 1
ATOM 5932 N N . SER C 1 136 ? -26.826 -31.769 -5.382 1.00 38.98 136 SER C N 1
ATOM 5933 C CA . SER C 1 136 ? -26.663 -33.191 -5.134 1.00 39.59 136 SER C CA 1
ATOM 5934 C C . SER C 1 136 ? -27.508 -33.598 -3.931 1.00 40.15 136 SER C C 1
ATOM 5935 O O . SER C 1 136 ? -27.680 -32.817 -2.991 1.00 40.37 136 SER C O 1
ATOM 5938 N N . LYS C 1 137 ? -28.064 -34.806 -3.986 1.00 40.77 137 LYS C N 1
ATOM 5939 C CA . LYS C 1 137 ? -28.757 -35.405 -2.837 1.00 41.33 137 LYS C CA 1
ATOM 5940 C C . LYS C 1 137 ? -28.394 -36.879 -2.712 1.00 41.39 137 LYS C C 1
ATOM 5941 O O . LYS C 1 137 ? -29.056 -37.642 -2.007 1.00 41.67 137 LYS C O 1
ATOM 5947 N N . THR C 1 138 ? -27.324 -37.258 -3.405 1.00 41.27 138 THR C N 1
ATOM 5948 C CA . THR C 1 138 ? -26.781 -38.604 -3.353 1.00 41.10 138 THR C CA 1
ATOM 5949 C C . THR C 1 138 ? -25.489 -38.594 -2.539 1.00 40.43 138 THR C C 1
ATOM 5950 O O . THR C 1 138 ? -24.731 -37.620 -2.573 1.00 40.46 138 THR C O 1
ATOM 5954 N N . THR C 1 139 ? -25.258 -39.679 -1.809 1.00 39.47 139 THR C N 1
ATOM 5955 C CA . THR C 1 139 ? -23.961 -39.969 -1.215 1.00 38.58 139 THR C CA 1
ATOM 5956 C C . THR C 1 139 ? -23.662 -41.463 -1.401 1.00 37.54 139 THR C C 1
ATOM 5957 O O . THR C 1 139 ? -24.518 -42.319 -1.153 1.00 37.48 139 THR C O 1
ATOM 5961 N N . TYR C 1 140 ? -22.463 -41.762 -1.887 1.00 36.29 140 TYR C N 1
ATOM 5962 C CA . TYR C 1 140 ? -22.001 -43.136 -2.019 1.00 34.89 140 TYR C CA 1
ATOM 5963 C C . TYR C 1 140 ? -21.441 -43.623 -0.690 1.00 33.76 140 TYR C C 1
ATOM 5964 O O . TYR C 1 140 ? -20.774 -42.861 0.015 1.00 33.82 140 TYR C O 1
ATOM 5973 N N . PRO C 1 141 ? -21.733 -44.887 -0.323 1.00 32.47 141 PRO C N 1
ATOM 5974 C CA . PRO C 1 141 ? -21.092 -45.421 0.873 1.00 31.27 141 PRO C CA 1
ATOM 5975 C C . PRO C 1 141 ? -19.616 -45.680 0.585 1.00 30.05 141 PRO C C 1
ATOM 5976 O O . PRO C 1 141 ? -19.232 -45.809 -0.575 1.00 29.56 141 PRO C O 1
ATOM 5980 N N . HIS C 1 142 ? -18.796 -45.739 1.629 1.00 28.99 142 HIS C N 1
ATOM 5981 C CA . HIS C 1 142 ? -17.363 -45.947 1.442 1.00 28.01 142 HIS C CA 1
ATOM 5982 C C . HIS C 1 142 ? -17.055 -47.381 1.004 1.00 27.89 142 HIS C C 1
ATOM 5983 O O . HIS C 1 142 ? -16.035 -47.627 0.350 1.00 27.90 142 HIS C O 1
ATOM 5990 N N . SER C 1 143 ? -17.943 -48.310 1.363 1.00 27.19 143 SER C N 1
ATOM 5991 C CA . SER C 1 143 ? -17.844 -49.702 0.935 1.00 27.08 143 SER C CA 1
ATOM 5992 C C . SER C 1 143 ? -17.936 -49.845 -0.589 1.00 27.00 143 SER C C 1
ATOM 5993 O O . SER C 1 143 ? -17.376 -50.774 -1.159 1.00 26.91 143 SER C O 1
ATOM 5996 N N . PHE C 1 144 ? -18.637 -48.913 -1.233 1.00 27.19 144 PHE C N 1
ATOM 5997 C CA . PHE C 1 144 ? -18.680 -48.822 -2.692 1.00 27.59 144 PHE C CA 1
ATOM 5998 C C . PHE C 1 144 ? -17.280 -48.607 -3.281 1.00 27.76 144 PHE C C 1
ATOM 5999 O O . PHE C 1 144 ? -16.925 -49.242 -4.264 1.00 27.51 144 PHE C O 1
ATOM 6007 N N . PHE C 1 145 ? -16.498 -47.712 -2.671 1.00 28.09 145 PHE C N 1
ATOM 6008 C CA . PHE C 1 145 ? -15.140 -47.415 -3.129 1.00 28.43 145 PHE C CA 1
ATOM 6009 C C . PHE C 1 145 ? -14.196 -48.601 -2.982 1.00 29.35 145 PHE C C 1
ATOM 6010 O O . PHE C 1 145 ? -13.420 -48.894 -3.889 1.00 29.19 145 PHE C O 1
ATOM 6018 N N . GLU C 1 146 ? -14.278 -49.282 -1.844 1.00 30.67 146 GLU C N 1
ATOM 6019 C CA . GLU C 1 146 ? -13.498 -50.492 -1.608 1.00 32.19 146 GLU C CA 1
ATOM 6020 C C . GLU C 1 146 ? -13.751 -51.589 -2.653 1.00 32.95 146 GLU C C 1
ATOM 6021 O O . GLU C 1 146 ? -12.798 -52.163 -3.188 1.00 33.27 146 GLU C O 1
ATOM 6027 N N . GLU C 1 147 ? -15.017 -51.860 -2.968 1.00 33.67 147 GLU C N 1
ATOM 6028 C CA . GLU C 1 147 ? -15.337 -52.948 -3.895 1.00 34.41 147 GLU C CA 1
ATOM 6029 C C . GLU C 1 147 ? -15.180 -52.577 -5.373 1.00 34.40 147 GLU C C 1
ATOM 6030 O O . GLU C 1 147 ? -15.060 -53.457 -6.227 1.00 34.67 147 GLU C O 1
ATOM 6036 N N . GLN C 1 148 ? -15.184 -51.281 -5.665 1.00 34.14 148 GLN C N 1
ATOM 6037 C CA . GLN C 1 148 ? -14.916 -50.796 -7.011 1.00 34.01 148 GLN C CA 1
ATOM 6038 C C . GLN C 1 148 ? -13.414 -50.633 -7.263 1.00 33.47 148 GLN C C 1
ATOM 6039 O O . GLN C 1 148 ? -13.010 -50.132 -8.312 1.00 33.65 148 GLN C O 1
ATOM 6045 N N . GLY C 1 149 ? -12.598 -51.056 -6.296 1.00 32.66 149 GLY C N 1
ATOM 6046 C CA . GLY C 1 149 ? -11.137 -51.048 -6.427 1.00 31.70 149 GLY C CA 1
ATOM 6047 C C . GLY C 1 149 ? -10.410 -49.713 -6.269 1.00 31.02 149 GLY C C 1
ATOM 6048 O O . GLY C 1 149 ? -9.365 -49.500 -6.891 1.00 30.77 149 GLY C O 1
ATOM 6049 N N . PHE C 1 150 ? -10.944 -48.826 -5.426 1.00 30.21 150 PHE C N 1
ATOM 6050 C CA . PHE C 1 150 ? -10.360 -47.496 -5.208 1.00 29.50 150 PHE C CA 1
ATOM 6051 C C . PHE C 1 150 ? -8.937 -47.576 -4.642 1.00 29.27 150 PHE C C 1
ATOM 6052 O O . PHE C 1 150 ? -8.089 -46.758 -4.988 1.00 29.19 150 PHE C O 1
ATOM 6060 N N . TYR C 1 151 ? -8.687 -48.579 -3.800 1.00 29.03 151 TYR C N 1
ATOM 6061 C CA . TYR C 1 151 ? -7.416 -48.734 -3.082 1.00 29.13 151 TYR C CA 1
ATOM 6062 C C . TYR C 1 151 ? -6.466 -49.770 -3.701 1.00 29.37 151 TYR C C 1
ATOM 6063 O O . TYR C 1 151 ? -5.374 -50.013 -3.181 1.00 28.98 151 TYR C O 1
ATOM 6072 N N . ASN C 1 152 ? -6.876 -50.344 -4.830 1.00 30.00 152 ASN C N 1
ATOM 6073 C CA . ASN C 1 152 ? -6.166 -51.466 -5.459 1.00 30.75 152 ASN C CA 1
ATOM 6074 C C . ASN C 1 152 ? -4.816 -51.151 -6.112 1.00 31.20 152 ASN C C 1
ATOM 6075 O O . ASN C 1 152 ? -4.021 -52.061 -6.350 1.00 31.00 152 ASN C O 1
ATOM 6080 N N . LEU C 1 153 ? -4.559 -49.876 -6.400 1.00 31.94 153 LEU C N 1
ATOM 6081 C CA . LEU C 1 153 ? -3.261 -49.463 -6.941 1.00 32.70 153 LEU C CA 1
ATOM 6082 C C . LEU C 1 153 ? -2.190 -49.345 -5.858 1.00 33.51 153 LEU C C 1
ATOM 6083 O O . LEU C 1 153 ? -1.013 -49.162 -6.161 1.00 33.62 153 LEU C O 1
ATOM 6088 N N . LEU C 1 154 ? -2.606 -49.448 -4.600 1.00 34.70 154 LEU C N 1
ATOM 6089 C CA . LEU C 1 154 ? -1.712 -49.251 -3.468 1.00 36.00 154 LEU C CA 1
ATOM 6090 C C . LEU C 1 154 ? -1.112 -50.563 -2.975 1.00 37.19 154 LEU C C 1
ATOM 6091 O O . LEU C 1 154 ? -1.818 -51.556 -2.785 1.00 37.27 154 LEU C O 1
ATOM 6096 N N . ASP C 1 155 ? 0.205 -50.546 -2.779 1.00 38.78 155 ASP C N 1
ATOM 6097 C CA . ASP C 1 155 ? 0.944 -51.671 -2.204 1.00 40.29 155 ASP C CA 1
ATOM 6098 C C . ASP C 1 155 ? 0.601 -51.886 -0.732 1.00 40.87 155 ASP C C 1
ATOM 6099 O O . ASP C 1 155 ? 0.721 -52.994 -0.215 1.00 41.08 155 ASP C O 1
ATOM 6104 N N . ASN C 1 156 ? 0.163 -50.816 -0.075 1.00 41.75 156 ASN C N 1
ATOM 6105 C CA . ASN C 1 156 ? -0.256 -50.848 1.327 1.00 42.32 156 ASN C CA 1
ATOM 6106 C C . ASN C 1 156 ? -1.776 -50.676 1.472 1.00 42.45 156 ASN C C 1
ATOM 6107 O O . ASN C 1 156 ? -2.252 -49.926 2.326 1.00 42.54 156 ASN C O 1
ATOM 6112 N N . LYS C 1 157 ? -2.521 -51.402 0.638 1.00 42.53 157 LYS C N 1
ATOM 6113 C CA . LYS C 1 157 ? -3.980 -51.279 0.525 1.00 42.50 157 LYS C CA 1
ATOM 6114 C C . LYS C 1 157 ? -4.723 -51.276 1.870 1.00 42.58 157 LYS C C 1
ATOM 6115 O O . LYS C 1 157 ? -5.378 -50.290 2.212 1.00 42.59 157 LYS C O 1
ATOM 6121 N N . GLU C 1 158 ? -4.610 -52.369 2.623 1.00 42.49 158 GLU C N 1
ATOM 6122 C CA . GLU C 1 158 ? -5.353 -52.532 3.877 1.00 42.54 158 GLU C CA 1
ATOM 6123 C C . GLU C 1 158 ? -4.898 -51.597 5.006 1.00 42.07 158 GLU C C 1
ATOM 6124 O O . GLU C 1 158 ? -5.702 -51.228 5.865 1.00 42.07 158 GLU C O 1
ATOM 6130 N N . GLN C 1 159 ? -3.622 -51.210 4.986 1.00 41.49 159 GLN C N 1
ATOM 6131 C CA . GLN C 1 159 ? -3.084 -50.221 5.916 1.00 40.88 159 GLN C CA 1
ATOM 6132 C C . GLN C 1 159 ? -3.644 -48.834 5.603 1.00 40.20 159 GLN C C 1
ATOM 6133 O O . GLN C 1 159 ? -3.935 -48.051 6.515 1.00 40.18 159 GLN C O 1
ATOM 6139 N N . ALA C 1 160 ? -3.784 -48.544 4.310 1.00 39.06 160 ALA C N 1
ATOM 6140 C CA . ALA C 1 160 ? -4.280 -47.260 3.835 1.00 37.98 160 ALA C CA 1
ATOM 6141 C C . ALA C 1 160 ? -5.762 -47.074 4.157 1.00 37.12 160 ALA C C 1
ATOM 6142 O O . ALA C 1 160 ? -6.198 -45.968 4.476 1.00 36.93 160 ALA C O 1
ATOM 6144 N N . ILE C 1 161 ? -6.522 -48.162 4.062 1.00 36.12 161 ILE C N 1
ATOM 6145 C CA . ILE C 1 161 ? -7.941 -48.171 4.415 1.00 35.32 161 ILE C CA 1
ATOM 6146 C C . ILE C 1 161 ? -8.118 -47.946 5.917 1.00 34.85 161 ILE C C 1
ATOM 6147 O O . ILE C 1 161 ? -8.957 -47.148 6.324 1.00 34.76 161 ILE C O 1
ATOM 6152 N N . SER C 1 162 ? -7.316 -48.644 6.721 1.00 34.34 162 SER C N 1
ATOM 6153 C CA . SER C 1 162 ? -7.257 -48.438 8.171 1.00 33.92 162 SER C CA 1
ATOM 6154 C C . SER C 1 162 ? -6.846 -47.014 8.529 1.00 33.37 162 SER C C 1
ATOM 6155 O O . SER C 1 162 ? -7.424 -46.405 9.426 1.00 33.34 162 SER C O 1
ATOM 6158 N N . ALA C 1 163 ? -5.840 -46.499 7.826 1.00 32.71 163 ALA C N 1
ATOM 6159 C CA . ALA C 1 163 ? -5.312 -45.165 8.083 1.00 32.17 163 ALA C CA 1
ATOM 6160 C C . ALA C 1 163 ? -6.335 -44.065 7.800 1.00 31.78 163 ALA C C 1
ATOM 6161 O O . ALA C 1 163 ? -6.474 -43.143 8.601 1.00 31.67 163 ALA C O 1
ATOM 6163 N N . ILE C 1 164 ? -7.061 -44.163 6.687 1.00 31.32 164 ILE C N 1
ATOM 6164 C CA . ILE C 1 164 ? -8.116 -43.181 6.394 1.00 31.29 164 ILE C CA 1
ATOM 6165 C C . ILE C 1 164 ? -9.311 -43.249 7.375 1.00 31.15 164 ILE C C 1
ATOM 6166 O O . ILE C 1 164 ? -9.823 -42.214 7.789 1.00 31.09 164 ILE C O 1
ATOM 6171 N N . LYS C 1 165 ? -9.715 -44.458 7.767 1.00 30.95 165 LYS C N 1
ATOM 6172 C CA . LYS C 1 165 ? -10.791 -44.650 8.751 1.00 30.78 165 LYS C CA 1
ATOM 6173 C C . LYS C 1 165 ? -10.397 -44.200 10.166 1.00 30.69 165 LYS C C 1
ATOM 6174 O O . LYS C 1 165 ? -11.146 -43.475 10.820 1.00 30.83 165 LYS C O 1
ATOM 6180 N N . ASP C 1 166 ? -9.229 -44.636 10.633 1.00 30.36 166 ASP C N 1
ATOM 6181 C CA . ASP C 1 166 ? -8.723 -44.252 11.942 1.00 30.33 166 ASP C CA 1
ATOM 6182 C C . ASP C 1 166 ? -8.363 -42.750 12.002 1.00 29.75 166 ASP C C 1
ATOM 6183 O O . ASP C 1 166 ? -8.553 -42.100 13.033 1.00 29.72 166 ASP C O 1
ATOM 6188 N N . GLY C 1 167 ? -7.853 -42.220 10.891 1.00 29.16 167 GLY C N 1
ATOM 6189 C CA . GLY C 1 167 ? -7.462 -40.816 10.763 1.00 28.65 167 GLY C CA 1
ATOM 6190 C C . GLY C 1 167 ? -8.611 -39.826 10.819 1.00 28.50 167 GLY C C 1
ATOM 6191 O O . GLY C 1 167 ? -8.563 -38.852 11.569 1.00 28.65 167 GLY C O 1
ATOM 6192 N N . ILE C 1 168 ? -9.649 -40.072 10.027 1.00 28.29 168 ILE C N 1
ATOM 6193 C CA . ILE C 1 168 ? -10.858 -39.242 10.035 1.00 28.01 168 ILE C CA 1
ATOM 6194 C C . ILE C 1 168 ? -11.578 -39.306 11.396 1.00 28.07 168 ILE C C 1
ATOM 6195 O O . ILE C 1 168 ? -12.096 -38.295 11.874 1.00 28.03 168 ILE C O 1
ATOM 6200 N N . ALA C 1 169 ? -11.596 -40.491 12.011 1.00 27.92 169 ALA C N 1
ATOM 6201 C CA . ALA C 1 169 ? -12.223 -40.685 13.323 1.00 27.83 169 ALA C CA 1
ATOM 6202 C C . ALA C 1 169 ? -11.549 -39.849 14.404 1.00 27.93 169 ALA C C 1
ATOM 6203 O O . ALA C 1 169 ? -12.221 -39.165 15.172 1.00 27.96 169 ALA C O 1
ATOM 6205 N N . ILE C 1 170 ? -10.219 -39.895 14.432 1.00 28.32 170 ILE C N 1
ATOM 6206 C CA . ILE C 1 170 ? -9.416 -39.274 15.489 1.00 28.43 170 ILE C CA 1
ATOM 6207 C C . ILE C 1 170 ? -9.183 -37.773 15.252 1.00 28.11 170 ILE C C 1
ATOM 6208 O O . ILE C 1 170 ? -8.694 -37.075 16.135 1.00 28.72 170 ILE C O 1
ATOM 6213 N N . GLY C 1 171 ? -9.544 -37.276 14.070 1.00 27.50 171 GLY C N 1
ATOM 6214 C CA . GLY C 1 171 ? -9.500 -35.838 13.782 1.00 26.86 171 GLY C CA 1
ATOM 6215 C C . GLY C 1 171 ? -8.271 -35.339 13.029 1.00 26.70 171 GLY C C 1
ATOM 6216 O O . GLY C 1 171 ? -7.784 -34.233 13.287 1.00 26.65 171 GLY C O 1
ATOM 6217 N N . LYS C 1 172 ? -7.775 -36.143 12.093 1.00 26.01 172 LYS C N 1
ATOM 6218 C CA . LYS C 1 172 ? -6.611 -35.769 11.294 1.00 25.93 172 LYS C CA 1
ATOM 6219 C C . LYS C 1 172 ? -6.983 -34.803 10.152 1.00 25.25 172 LYS C C 1
ATOM 6220 O O . LYS C 1 172 ? -8.085 -34.873 9.609 1.00 25.45 172 LYS C O 1
ATOM 6226 N N . ASN C 1 173 ? -6.078 -33.889 9.820 1.00 24.47 173 ASN C N 1
ATOM 6227 C CA . ASN C 1 173 ? -6.276 -32.964 8.699 1.00 24.19 173 ASN C CA 1
ATOM 6228 C C . ASN C 1 173 ? -6.008 -33.672 7.368 1.00 24.16 173 ASN C C 1
ATOM 6229 O O . ASN C 1 173 ? -4.883 -34.123 7.107 1.00 24.04 173 ASN C O 1
ATOM 6234 N N . VAL C 1 174 ? -7.043 -33.762 6.533 1.00 23.87 174 VAL C N 1
ATOM 6235 C CA . VAL C 1 174 ? -6.984 -34.561 5.313 1.00 23.86 174 VAL C CA 1
ATOM 6236 C C . VAL C 1 174 ? -7.324 -33.753 4.074 1.00 23.68 174 VAL C C 1
ATOM 6237 O O . VAL C 1 174 ? -8.318 -33.012 4.050 1.00 23.60 174 VAL C O 1
ATOM 6241 N N . ILE C 1 175 ? -6.506 -33.929 3.039 1.00 23.31 175 ILE C N 1
ATOM 6242 C CA . ILE C 1 175 ? -6.764 -33.326 1.740 1.00 23.08 175 ILE C CA 1
ATOM 6243 C C . ILE C 1 175 ? -6.985 -34.422 0.709 1.00 23.17 175 ILE C C 1
ATOM 6244 O O . ILE C 1 175 ? -6.237 -35.397 0.649 1.00 22.61 175 ILE C O 1
ATOM 6249 N N . VAL C 1 176 ? -8.037 -34.263 -0.082 1.00 23.43 176 VAL C N 1
ATOM 6250 C CA . VAL C 1 176 ? -8.287 -35.154 -1.200 1.00 24.14 176 VAL C CA 1
ATOM 6251 C C . VAL C 1 176 ? -8.039 -34.348 -2.475 1.00 24.91 176 VAL C C 1
ATOM 6252 O O . VAL C 1 176 ? -8.644 -33.292 -2.682 1.00 24.24 176 VAL C O 1
ATOM 6256 N N . CYS C 1 177 ? -7.125 -34.828 -3.316 1.00 25.96 177 CYS C N 1
ATOM 6257 C CA . CYS C 1 177 ? -6.835 -34.093 -4.540 1.00 27.43 177 CYS C CA 1
ATOM 6258 C C . CYS C 1 177 ? -6.907 -34.928 -5.816 1.00 27.68 177 CYS C C 1
ATOM 6259 O O . CYS C 1 177 ? -6.960 -36.155 -5.767 1.00 27.53 177 CYS C O 1
ATOM 6262 N N . GLY C 1 178 ? -6.946 -34.230 -6.948 1.00 28.36 178 GLY C N 1
ATOM 6263 C CA . GLY C 1 178 ? -7.064 -34.842 -8.262 1.00 29.54 178 GLY C CA 1
ATOM 6264 C C . GLY C 1 178 ? -7.640 -33.828 -9.230 1.00 30.44 178 GLY C C 1
ATOM 6265 O O . GLY C 1 178 ? -7.885 -32.680 -8.861 1.00 30.57 178 GLY C O 1
ATOM 6266 N N . GLY C 1 179 ? -7.872 -34.251 -10.468 1.00 31.21 179 GLY C N 1
ATOM 6267 C CA . GLY C 1 179 ? -8.386 -33.354 -11.498 1.00 31.99 179 GLY C CA 1
ATOM 6268 C C . GLY C 1 179 ? -9.892 -33.414 -11.642 1.00 32.78 179 GLY C C 1
ATOM 6269 O O . GLY C 1 179 ? -10.569 -34.194 -10.958 1.00 32.95 179 GLY C O 1
ATOM 6270 N N . THR C 1 180 ? -10.416 -32.581 -12.540 1.00 33.28 180 THR C N 1
ATOM 6271 C CA . THR C 1 180 ? -11.846 -32.554 -12.854 1.00 33.58 180 THR C CA 1
ATOM 6272 C C . THR C 1 180 ? -12.281 -33.953 -13.286 1.00 33.52 180 THR C C 1
ATOM 6273 O O . THR C 1 180 ? -11.656 -34.559 -14.163 1.00 33.89 180 THR C O 1
ATOM 6277 N N . GLY C 1 181 ? -13.323 -34.475 -12.646 1.00 33.35 181 GLY C N 1
ATOM 6278 C CA . GLY C 1 181 ? -13.829 -35.823 -12.951 1.00 32.76 181 GLY C CA 1
ATOM 6279 C C . GLY C 1 181 ? -13.080 -36.969 -12.267 1.00 32.37 181 GLY C C 1
ATOM 6280 O O . GLY C 1 181 ? -13.228 -38.133 -12.649 1.00 32.76 181 GLY C O 1
ATOM 6281 N N . SER C 1 182 ? -12.269 -36.656 -11.259 1.00 31.38 182 SER C N 1
ATOM 6282 C CA . SER C 1 182 ? -11.580 -37.709 -10.507 1.00 30.19 182 SER C CA 1
ATOM 6283 C C . SER C 1 182 ? -12.461 -38.265 -9.379 1.00 29.38 182 SER C C 1
ATOM 6284 O O . SER C 1 182 ? -12.177 -39.323 -8.819 1.00 29.01 182 SER C O 1
ATOM 6287 N N . GLY C 1 183 ? -13.533 -37.544 -9.062 1.00 28.79 183 GLY C N 1
ATOM 6288 C CA . GLY C 1 183 ? -14.433 -37.916 -7.975 1.00 27.86 183 GLY C CA 1
ATOM 6289 C C . GLY C 1 183 ? -13.931 -37.510 -6.601 1.00 27.38 183 GLY C C 1
ATOM 6290 O O . GLY C 1 183 ? -14.178 -38.217 -5.622 1.00 27.50 183 GLY C O 1
ATOM 6291 N N . LYS C 1 184 ? -13.230 -36.379 -6.529 1.00 26.54 184 LYS C N 1
ATOM 6292 C CA . LYS C 1 184 ? -12.736 -35.817 -5.262 1.00 26.35 184 LYS C CA 1
ATOM 6293 C C . LYS C 1 184 ? -13.855 -35.636 -4.243 1.00 25.73 184 LYS C C 1
ATOM 6294 O O . LYS C 1 184 ? -13.759 -36.115 -3.122 1.00 25.76 184 LYS C O 1
ATOM 6300 N N . THR C 1 185 ? -14.891 -34.899 -4.647 1.00 25.39 185 THR C N 1
ATOM 6301 C CA . THR C 1 185 ? -16.027 -34.568 -3.794 1.00 25.00 185 THR C CA 1
ATOM 6302 C C . THR C 1 185 ? -16.817 -35.820 -3.414 1.00 24.61 185 THR C C 1
ATOM 6303 O O . THR C 1 185 ? -17.232 -35.966 -2.269 1.00 24.97 185 THR C O 1
ATOM 6307 N N . THR C 1 186 ? -17.016 -36.714 -4.376 1.00 24.14 186 THR C N 1
ATOM 6308 C CA . THR C 1 186 ? -17.690 -37.981 -4.138 1.00 24.04 186 THR C CA 1
ATOM 6309 C C . THR C 1 186 ? -16.984 -38.782 -3.033 1.00 23.51 186 THR C C 1
ATOM 6310 O O . THR C 1 186 ? -17.631 -39.328 -2.144 1.00 23.26 186 THR C O 1
ATOM 6314 N N . TYR C 1 187 ? -15.655 -38.829 -3.100 1.00 23.14 187 TYR C N 1
ATOM 6315 C CA . TYR C 1 187 ? -14.860 -39.579 -2.137 1.00 22.71 187 TYR C CA 1
ATOM 6316 C C . TYR C 1 187 ? -14.858 -38.914 -0.766 1.00 22.99 187 TYR C C 1
ATOM 6317 O O . TYR C 1 187 ? -14.992 -39.584 0.254 1.00 23.32 187 TYR C O 1
ATOM 6326 N N . ILE C 1 188 ? -14.727 -37.597 -0.739 1.00 23.22 188 ILE C N 1
ATOM 6327 C CA . ILE C 1 188 ? -14.662 -36.901 0.536 1.00 23.87 188 ILE C CA 1
ATOM 6328 C C . ILE C 1 188 ? -15.991 -36.992 1.294 1.00 23.74 188 ILE C C 1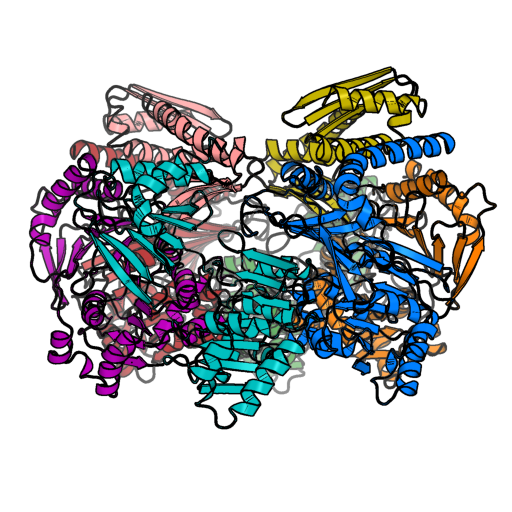
ATOM 6329 O O . ILE C 1 188 ? -16.015 -37.025 2.528 1.00 24.01 188 ILE C O 1
ATOM 6334 N N . LYS C 1 189 ? -17.088 -37.058 0.544 1.00 23.82 189 LYS C N 1
ATOM 6335 C CA . LYS C 1 189 ? -18.417 -37.249 1.114 1.00 23.48 189 LYS C CA 1
ATOM 6336 C C . LYS C 1 189 ? -18.603 -38.637 1.730 1.00 23.62 189 LYS C C 1
ATOM 6337 O O . LYS C 1 189 ? -19.292 -38.770 2.748 1.00 23.86 189 LYS C O 1
ATOM 6343 N N . SER C 1 190 ? -17.996 -39.664 1.128 1.00 23.41 190 SER C N 1
ATOM 6344 C CA . SER C 1 190 ? -18.108 -41.029 1.649 1.00 23.85 190 SER C CA 1
ATOM 6345 C C . SER C 1 190 ? -17.279 -41.268 2.912 1.00 23.64 190 SER C C 1
ATOM 6346 O O . SER C 1 190 ? -17.700 -42.020 3.791 1.00 23.79 190 SER C O 1
ATOM 6349 N N . ILE C 1 191 ? -16.110 -40.641 2.999 1.00 23.51 191 ILE C N 1
ATOM 6350 C CA . ILE C 1 191 ? -15.276 -40.769 4.203 1.00 23.67 191 ILE C CA 1
ATOM 6351 C C . ILE C 1 191 ? -15.814 -39.975 5.420 1.00 23.92 191 ILE C C 1
ATOM 6352 O O . ILE C 1 191 ? -15.354 -40.169 6.543 1.00 23.73 191 ILE C O 1
ATOM 6357 N N . MET C 1 192 ? -16.800 -39.106 5.184 1.00 24.39 192 MET C N 1
ATOM 6358 C CA . MET C 1 192 ? -17.552 -38.456 6.270 1.00 25.34 192 MET C CA 1
ATOM 6359 C C . MET C 1 192 ? -18.225 -39.452 7.216 1.00 25.49 192 MET C C 1
ATOM 6360 O O . MET C 1 192 ? -18.556 -39.105 8.338 1.00 25.76 192 MET C O 1
ATOM 6365 N N . GLU C 1 193 ? -18.422 -40.687 6.750 1.00 25.98 193 GLU C N 1
ATOM 6366 C CA . GLU C 1 193 ? -18.899 -41.800 7.580 1.00 26.28 193 GLU C CA 1
ATOM 6367 C C . GLU C 1 193 ? -18.071 -42.005 8.840 1.00 25.88 193 GLU C C 1
ATOM 6368 O O . GLU C 1 193 ? -18.577 -42.482 9.839 1.00 25.90 193 GLU C O 1
ATOM 6374 N N . PHE C 1 194 ? -16.788 -41.674 8.770 1.00 25.73 194 PHE C N 1
ATOM 6375 C CA . PHE C 1 194 ? -15.863 -42.044 9.838 1.00 25.61 194 PHE C CA 1
ATOM 6376 C C . PHE C 1 194 ? -15.676 -40.939 10.869 1.00 25.12 194 PHE C C 1
ATOM 6377 O O . PHE C 1 194 ? -15.009 -41.135 11.884 1.00 25.38 194 PHE C O 1
ATOM 6385 N N . ILE C 1 195 ? -16.293 -39.790 10.599 1.00 24.41 195 ILE C N 1
ATOM 6386 C CA . ILE C 1 195 ? -16.459 -38.733 11.591 1.00 23.94 195 ILE C CA 1
ATOM 6387 C C . ILE C 1 195 ? -17.523 -39.208 12.593 1.00 23.93 195 ILE C C 1
ATOM 6388 O O . ILE C 1 195 ? -18.669 -39.488 12.202 1.00 23.55 195 ILE C O 1
ATOM 6393 N N . PRO C 1 196 ? -17.145 -39.336 13.883 1.00 23.98 196 PRO C N 1
ATOM 6394 C CA . PRO C 1 196 ? -18.129 -39.700 14.921 1.00 24.00 196 PRO C CA 1
ATOM 6395 C C . PRO C 1 196 ? -19.420 -38.881 14.806 1.00 24.36 196 PRO C C 1
ATOM 6396 O O . PRO C 1 196 ? -19.365 -37.663 14.584 1.00 24.13 196 PRO C O 1
ATOM 6400 N N . LYS C 1 197 ? -20.563 -39.553 14.935 1.00 24.55 197 LYS C N 1
ATOM 6401 C CA . LYS C 1 197 ? -21.872 -38.932 14.736 1.00 25.16 197 LYS C CA 1
ATOM 6402 C C . LYS C 1 197 ? -22.200 -37.803 15.721 1.00 25.48 197 LYS C C 1
ATOM 6403 O O . LYS C 1 197 ? -23.111 -37.011 15.466 1.00 25.49 197 LYS C O 1
ATOM 6409 N N . GLU C 1 198 ? -21.465 -37.746 16.836 1.00 25.78 198 GLU C N 1
ATOM 6410 C CA . GLU C 1 198 ? -21.634 -36.717 17.863 1.00 26.10 198 GLU C CA 1
ATOM 6411 C C . GLU C 1 198 ? -21.062 -35.362 17.448 1.00 25.74 198 GLU C C 1
ATOM 6412 O O . GLU C 1 198 ? -21.372 -34.345 18.067 1.00 25.75 198 GLU C O 1
ATOM 6418 N N . GLU C 1 199 ? -20.222 -35.360 16.417 1.00 25.15 199 GLU C N 1
ATOM 6419 C CA . GLU C 1 199 ? -19.510 -34.164 15.989 1.00 25.25 199 GLU C CA 1
ATOM 6420 C C . GLU C 1 199 ? -20.425 -33.159 15.306 1.00 24.46 199 GLU C C 1
ATOM 6421 O O . GLU C 1 199 ? -21.231 -33.519 14.449 1.00 24.61 199 GLU C O 1
ATOM 6427 N N . ARG C 1 200 ? -20.293 -31.900 15.705 1.00 23.54 200 ARG C N 1
ATOM 6428 C CA . ARG C 1 200 ? -20.921 -30.795 15.006 1.00 22.59 200 ARG C CA 1
ATOM 6429 C C . ARG C 1 200 ? -20.070 -30.449 13.777 1.00 22.21 200 ARG C C 1
ATOM 6430 O O . ARG C 1 200 ? -18.873 -30.196 13.887 1.00 22.14 200 ARG C O 1
ATOM 6438 N N . ILE C 1 201 ? -20.690 -30.454 12.610 1.00 21.73 201 ILE C N 1
ATOM 6439 C CA . ILE C 1 201 ? -19.969 -30.201 11.377 1.00 21.96 201 ILE C CA 1
ATOM 6440 C C . ILE C 1 201 ? -20.455 -28.925 10.694 1.00 22.09 201 ILE C C 1
ATOM 6441 O O . ILE C 1 201 ? -21.659 -28.679 10.586 1.00 21.74 201 ILE C O 1
ATOM 6446 N N . ILE C 1 202 ? -19.502 -28.104 10.258 1.00 22.47 202 ILE C N 1
ATOM 6447 C CA . ILE C 1 202 ? -19.807 -26.945 9.426 1.00 22.60 202 ILE C CA 1
ATOM 6448 C C . ILE C 1 202 ? -19.098 -27.090 8.079 1.00 23.19 202 ILE C C 1
ATOM 6449 O O . ILE C 1 202 ? -17.886 -27.331 8.021 1.00 22.85 202 ILE C O 1
ATOM 6454 N N . SER C 1 203 ? -19.884 -26.998 7.005 1.00 23.52 203 SER C N 1
ATOM 6455 C CA . SER C 1 203 ? -19.360 -27.130 5.651 1.00 24.22 203 SER C CA 1
ATOM 6456 C C . SER C 1 203 ? -19.392 -25.784 4.937 1.00 24.33 203 SER C C 1
ATOM 6457 O O . SER C 1 203 ? -20.249 -24.944 5.209 1.00 24.20 203 SER C O 1
ATOM 6460 N N . ILE C 1 204 ? -18.430 -25.582 4.044 1.00 24.75 204 ILE C N 1
ATOM 6461 C CA . ILE C 1 204 ? -18.300 -24.333 3.300 1.00 25.08 204 ILE C CA 1
ATOM 6462 C C . ILE C 1 204 ? -18.205 -24.659 1.808 1.00 25.55 204 ILE C C 1
ATOM 6463 O O . ILE C 1 204 ? -17.280 -25.327 1.361 1.00 24.99 204 ILE C O 1
ATOM 6468 N N . GLU C 1 205 ? -19.199 -24.211 1.051 1.00 26.49 205 GLU C N 1
ATOM 6469 C CA . GLU C 1 205 ? -19.325 -24.609 -0.344 1.00 27.61 205 GLU C CA 1
ATOM 6470 C C . GLU C 1 205 ? -19.771 -23.468 -1.248 1.00 28.29 205 GLU C C 1
ATOM 6471 O O . GLU C 1 205 ? -20.353 -22.479 -0.799 1.00 28.06 205 GLU C O 1
ATOM 6477 N N . ASP C 1 206 ? -19.485 -23.644 -2.533 1.00 29.31 206 ASP C N 1
ATOM 6478 C CA . ASP C 1 206 ? -20.015 -22.811 -3.596 1.00 30.47 206 ASP C CA 1
ATOM 6479 C C . ASP C 1 206 ? -21.385 -23.367 -3.965 1.00 30.61 206 ASP C C 1
ATOM 6480 O O . ASP C 1 206 ? -22.374 -22.643 -3.991 1.00 31.18 206 ASP C O 1
ATOM 6485 N N . THR C 1 207 ? -21.433 -24.667 -4.238 1.00 30.87 207 THR C N 1
ATOM 6486 C CA . THR C 1 207 ? -22.664 -25.340 -4.647 1.00 31.11 207 THR C CA 1
ATOM 6487 C C . THR C 1 207 ? -22.937 -26.480 -3.678 1.00 31.20 207 THR C C 1
ATOM 6488 O O . THR C 1 207 ? -22.003 -27.070 -3.139 1.00 31.31 207 THR C O 1
ATOM 6492 N N . GLU C 1 208 ? -24.210 -26.781 -3.458 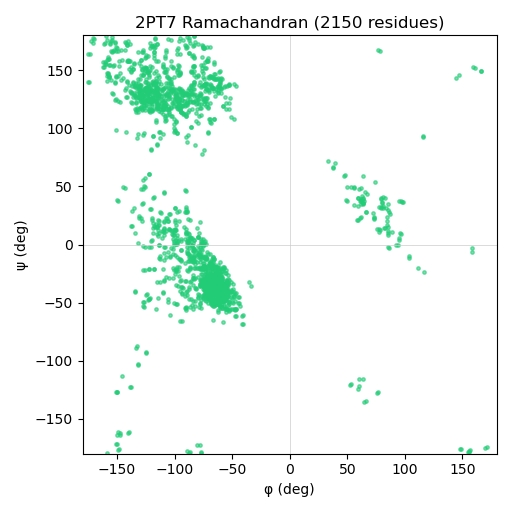1.00 31.29 208 GLU C N 1
ATOM 6493 C CA . GLU C 1 208 ? -24.610 -27.829 -2.531 1.00 31.54 208 GLU C CA 1
ATOM 6494 C C . GLU C 1 208 ? -24.279 -29.210 -3.073 1.00 31.77 208 GLU C C 1
ATOM 6495 O O . GLU C 1 208 ? -25.043 -29.779 -3.854 1.00 32.04 208 GLU C O 1
ATOM 6501 N N . GLU C 1 209 ? -23.134 -29.738 -2.646 1.00 32.13 209 GLU C N 1
ATOM 6502 C CA . GLU C 1 209 ? -22.709 -31.093 -2.989 1.00 32.54 209 GLU C CA 1
ATOM 6503 C C . GLU C 1 209 ? -22.739 -32.041 -1.794 1.00 32.34 209 GLU C C 1
ATOM 6504 O O . GLU C 1 209 ? -23.152 -33.196 -1.928 1.00 32.63 209 GLU C O 1
ATOM 6510 N N . ILE C 1 210 ? -22.307 -31.550 -0.631 1.00 32.06 210 ILE C N 1
ATOM 6511 C CA . ILE C 1 210 ? -22.245 -32.359 0.588 1.00 31.52 210 ILE C CA 1
ATOM 6512 C C . ILE C 1 210 ? -23.642 -32.721 1.082 1.00 31.54 210 ILE C C 1
ATOM 6513 O O . ILE C 1 210 ? -24.546 -31.884 1.091 1.00 31.62 210 ILE C O 1
ATOM 6518 N N . VAL C 1 211 ? -23.807 -33.989 1.458 1.00 31.46 211 VAL C N 1
ATOM 6519 C CA . VAL C 1 211 ? -25.060 -34.515 1.984 1.00 31.45 211 VAL C CA 1
ATOM 6520 C C . VAL C 1 211 ? -24.759 -35.106 3.358 1.00 31.73 211 VAL C C 1
ATOM 6521 O O . VAL C 1 211 ? -23.791 -35.856 3.514 1.00 32.05 211 VAL C O 1
ATOM 6525 N N . PHE C 1 212 ? -25.576 -34.762 4.350 1.00 31.70 212 PHE C N 1
ATOM 6526 C CA . PHE C 1 212 ? -25.343 -35.200 5.725 1.00 32.00 212 PHE C CA 1
ATOM 6527 C C . PHE C 1 212 ? -26.234 -36.388 6.079 1.00 32.33 212 PHE C C 1
ATOM 6528 O O . PHE C 1 212 ? -27.431 -36.232 6.334 1.00 32.31 212 PHE C O 1
ATOM 6536 N N . LYS C 1 213 ? -25.636 -37.575 6.097 1.00 32.87 213 LYS C N 1
ATOM 6537 C CA . LYS C 1 213 ? -26.380 -38.809 6.363 1.00 33.37 213 LYS C CA 1
ATOM 6538 C C . LYS C 1 213 ? -26.066 -39.439 7.713 1.00 33.00 213 LYS C C 1
ATOM 6539 O O . LYS C 1 213 ? -26.790 -40.320 8.158 1.00 33.52 213 LYS C O 1
ATOM 6545 N N . HIS C 1 214 ? -24.993 -38.989 8.359 1.00 32.61 214 HIS C N 1
ATOM 6546 C CA . HIS C 1 214 ? -24.537 -39.579 9.625 1.00 32.11 214 HIS C CA 1
ATOM 6547 C C . HIS C 1 214 ? -24.495 -38.573 10.779 1.00 31.44 214 HIS C C 1
ATOM 6548 O O . HIS C 1 214 ? -24.183 -38.931 11.915 1.00 31.38 214 HIS C O 1
ATOM 6555 N N . HIS C 1 215 ? -24.821 -37.318 10.477 1.00 30.64 215 HIS C N 1
ATOM 6556 C CA . HIS C 1 215 ? -24.703 -36.225 11.430 1.00 29.87 215 HIS C CA 1
ATOM 6557 C C . HIS C 1 215 ? -25.966 -35.365 11.434 1.00 29.28 215 HIS C C 1
ATOM 6558 O O . HIS C 1 215 ? -26.418 -34.892 10.387 1.00 29.10 215 HIS C O 1
ATOM 6565 N N . LYS C 1 216 ? -26.535 -35.180 12.623 1.00 28.47 216 LYS C N 1
ATOM 6566 C CA . LYS C 1 216 ? -27.769 -34.417 12.790 1.00 27.61 216 LYS C CA 1
ATOM 6567 C C . LYS C 1 216 ? -27.493 -32.986 13.253 1.00 26.63 216 LYS C C 1
ATOM 6568 O O . LYS C 1 216 ? -28.332 -32.101 13.072 1.00 26.66 216 LYS C O 1
ATOM 6574 N N . ASN C 1 217 ? -26.319 -32.773 13.849 1.00 25.40 217 ASN C N 1
ATOM 6575 C CA . ASN C 1 217 ? -25.863 -31.445 14.264 1.00 24.19 217 ASN C CA 1
ATOM 6576 C C . ASN C 1 217 ? -24.882 -30.869 13.232 1.00 23.81 217 ASN C C 1
ATOM 6577 O O . ASN C 1 217 ? -23.696 -31.226 13.214 1.00 23.69 217 ASN C O 1
ATOM 6582 N N . TYR C 1 218 ? -25.393 -30.005 12.358 1.00 23.07 218 TYR C N 1
ATOM 6583 C CA . TYR C 1 218 ? -24.593 -29.402 11.291 1.00 22.56 218 TYR C CA 1
ATOM 6584 C C . TYR C 1 218 ? -25.168 -28.074 10.783 1.00 22.23 218 TYR C C 1
ATOM 6585 O O . TYR C 1 218 ? -26.341 -27.774 10.976 1.00 22.21 218 TYR C O 1
ATOM 6594 N N . THR C 1 219 ? -24.316 -27.274 10.152 1.00 22.04 219 THR C N 1
ATOM 6595 C CA . THR C 1 219 ? -24.760 -26.086 9.443 1.00 21.98 219 THR C CA 1
ATOM 6596 C C . THR C 1 219 ? -23.925 -25.923 8.182 1.00 22.09 219 THR C C 1
ATOM 6597 O O . THR C 1 219 ? -22.700 -26.031 8.223 1.00 22.17 219 THR C O 1
ATOM 6601 N N . GLN C 1 220 ? -24.611 -25.670 7.074 1.00 22.14 220 GLN C N 1
ATOM 6602 C CA . GLN C 1 220 ? -23.991 -25.456 5.773 1.00 22.34 220 GLN C CA 1
ATOM 6603 C C . GLN C 1 220 ? -23.819 -23.966 5.498 1.00 22.44 220 GLN C C 1
ATOM 6604 O O . GLN C 1 220 ? -24.743 -23.174 5.701 1.00 22.37 220 GLN C O 1
ATOM 6610 N N . LEU C 1 221 ? -22.634 -23.594 5.034 1.00 22.56 221 LEU C N 1
ATOM 6611 C CA . LEU C 1 221 ? -22.350 -22.213 4.664 1.00 23.06 221 LEU C CA 1
ATOM 6612 C C . LEU C 1 221 ? -22.051 -22.123 3.169 1.00 23.48 221 LEU C C 1
ATOM 6613 O O . LEU C 1 221 ? -21.371 -22.985 2.606 1.00 23.62 221 LEU C O 1
ATOM 6618 N N . PHE C 1 222 ? -22.577 -21.084 2.528 1.00 23.99 222 PHE C N 1
ATOM 6619 C CA . PHE C 1 222 ? -22.417 -20.908 1.086 1.00 24.40 222 PHE C CA 1
ATOM 6620 C C . PHE C 1 222 ? -21.903 -19.510 0.745 1.00 24.97 222 PHE C C 1
ATOM 6621 O O . PHE C 1 222 ? -22.394 -18.516 1.266 1.00 25.13 222 PHE C O 1
ATOM 6629 N N . PHE C 1 223 ? -20.892 -19.453 -0.114 1.00 25.81 223 PHE C N 1
ATOM 6630 C CA . PHE C 1 223 ? -20.338 -18.182 -0.570 1.00 26.54 223 PHE C CA 1
ATOM 6631 C C . PHE C 1 223 ? -20.721 -17.877 -2.030 1.00 27.28 223 PHE C C 1
ATOM 6632 O O . PHE C 1 223 ? -21.182 -18.755 -2.765 1.00 27.29 223 PHE C O 1
ATOM 6640 N N . GLY C 1 224 ? -20.523 -16.627 -2.432 1.00 28.13 224 GLY C N 1
ATOM 6641 C CA . GLY C 1 224 ? -20.921 -16.149 -3.755 1.00 29.26 224 GLY C CA 1
ATOM 6642 C C . GLY C 1 224 ? -21.342 -14.693 -3.697 1.00 30.01 224 GLY C C 1
ATOM 6643 O O . GLY C 1 224 ? -21.897 -14.236 -2.695 1.00 30.33 224 GLY C O 1
ATOM 6644 N N . GLY C 1 225 ? -21.065 -13.953 -4.767 1.00 30.60 225 GLY C N 1
ATOM 6645 C CA . GLY C 1 225 ? -21.381 -12.531 -4.811 1.00 30.78 225 GLY C CA 1
ATOM 6646 C C . GLY C 1 225 ? -20.373 -11.780 -3.972 1.00 30.97 225 GLY C C 1
ATOM 6647 O O . GLY C 1 225 ? -19.168 -11.955 -4.143 1.00 31.24 225 GLY C O 1
ATOM 6648 N N . ASN C 1 226 ? -20.857 -10.959 -3.050 1.00 30.96 226 ASN C N 1
ATOM 6649 C CA . ASN C 1 226 ? -19.962 -10.222 -2.163 1.00 31.10 226 ASN C CA 1
ATOM 6650 C C . ASN C 1 226 ? -19.592 -10.953 -0.862 1.00 30.45 226 ASN C C 1
ATOM 6651 O O . ASN C 1 226 ? -18.895 -10.401 0.000 1.00 30.64 226 ASN C O 1
ATOM 6656 N N . ILE C 1 227 ? -20.077 -12.188 -0.731 1.00 29.59 227 ILE C N 1
ATOM 6657 C CA . ILE C 1 227 ? -19.720 -13.096 0.357 1.00 28.64 227 ILE C CA 1
ATOM 6658 C C . ILE C 1 227 ? -18.648 -14.060 -0.161 1.00 28.00 227 ILE C C 1
ATOM 6659 O O . ILE C 1 227 ? -18.876 -14.797 -1.114 1.00 27.70 227 ILE C O 1
ATOM 6664 N N . THR C 1 228 ? -17.481 -14.040 0.467 1.00 27.41 228 THR C N 1
ATOM 6665 C CA . THR C 1 228 ? -16.367 -14.858 0.024 1.00 26.93 228 THR C CA 1
ATOM 6666 C C . THR C 1 228 ? -16.260 -16.141 0.833 1.00 26.71 228 THR C C 1
ATOM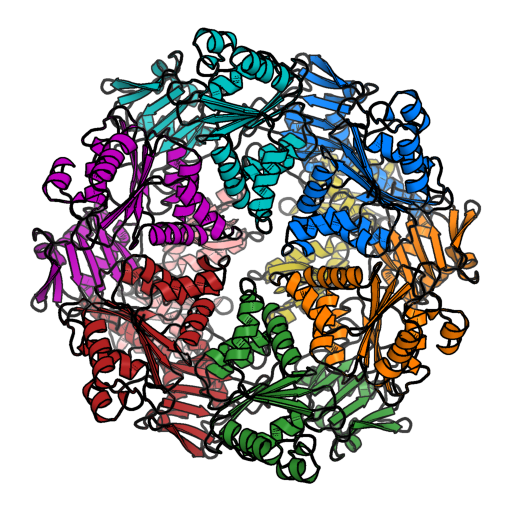 6667 O O . THR C 1 228 ? -16.908 -16.300 1.867 1.00 26.78 228 THR C O 1
ATOM 6671 N N . SER C 1 229 ? -15.444 -17.058 0.331 1.00 26.43 229 SER C N 1
ATOM 6672 C CA . SER C 1 229 ? -15.091 -18.280 1.027 1.00 26.28 229 SER C CA 1
ATOM 6673 C C . SER C 1 229 ? -14.432 -17.963 2.359 1.00 25.96 229 SER C C 1
ATOM 6674 O O . SER C 1 229 ? -14.653 -18.661 3.345 1.00 26.25 229 SER C O 1
ATOM 6677 N N . ALA C 1 230 ? -13.619 -16.906 2.362 1.00 25.85 230 ALA C N 1
ATOM 6678 C CA . ALA C 1 230 ? -12.935 -16.407 3.544 1.00 25.35 230 ALA C CA 1
ATOM 6679 C C . ALA C 1 230 ? -13.895 -15.917 4.616 1.00 25.21 230 ALA C C 1
ATOM 6680 O O . ALA C 1 230 ? -13.611 -16.080 5.798 1.00 25.16 230 ALA C O 1
ATOM 6682 N N . ASP C 1 231 ? -15.012 -15.313 4.196 1.00 25.33 231 ASP C N 1
ATOM 6683 C CA . ASP C 1 231 ? -16.070 -14.835 5.104 1.00 25.34 231 ASP C CA 1
ATOM 6684 C C . ASP C 1 231 ? -16.742 -15.982 5.860 1.00 25.06 231 ASP C C 1
ATOM 6685 O O . ASP C 1 231 ? -17.001 -15.875 7.058 1.00 25.15 231 ASP C O 1
ATOM 6690 N N . CYS C 1 232 ? -17.042 -17.060 5.142 1.00 24.92 232 CYS C N 1
ATOM 6691 C CA . CYS C 1 232 ? -17.674 -18.245 5.728 1.00 24.80 232 CYS C CA 1
ATOM 6692 C C . CYS C 1 232 ? -16.733 -18.948 6.696 1.00 24.57 232 CYS C C 1
ATOM 6693 O O . CYS C 1 232 ? -17.171 -19.438 7.732 1.00 24.35 232 CYS C O 1
ATOM 6696 N N . LEU C 1 233 ? -15.450 -19.002 6.330 1.00 24.34 233 LEU C N 1
ATOM 6697 C CA . LEU C 1 233 ? -14.379 -19.508 7.196 1.00 24.54 233 LEU C CA 1
ATOM 6698 C C . LEU C 1 233 ? -14.296 -18.742 8.534 1.00 24.08 233 LEU C C 1
ATOM 6699 O O . LEU C 1 233 ? -14.214 -19.347 9.604 1.00 23.93 233 LEU C O 1
ATOM 6704 N N . LYS C 1 234 ? -14.330 -17.415 8.459 1.00 23.71 234 LYS C N 1
ATOM 6705 C CA . LYS C 1 234 ? -14.373 -16.559 9.651 1.00 23.53 234 LYS C CA 1
ATOM 6706 C C . LYS C 1 234 ? -15.622 -16.807 10.495 1.00 23.05 234 LYS C C 1
ATOM 6707 O O . LYS C 1 234 ? -15.544 -16.908 11.718 1.00 22.77 234 LYS C O 1
ATOM 6713 N N . SER C 1 235 ? -16.771 -16.896 9.835 1.00 22.89 235 SER C N 1
ATOM 6714 C CA . SER C 1 235 ? -18.032 -17.183 10.521 1.00 22.88 235 SER C CA 1
ATOM 6715 C C . SER C 1 235 ? -17.995 -18.568 11.166 1.00 22.63 235 SER C C 1
ATOM 6716 O O . SER C 1 235 ? -18.407 -18.743 12.311 1.00 22.32 235 SER C O 1
ATOM 6719 N N . CYS C 1 236 ? -17.470 -19.533 10.420 1.00 22.59 236 CYS C N 1
ATOM 6720 C CA . CYS C 1 236 ? -17.329 -20.914 10.867 1.00 22.99 236 CYS C CA 1
ATOM 6721 C C . CYS C 1 236 ? -16.592 -21.073 12.207 1.00 22.53 236 CYS C C 1
ATOM 6722 O O . CYS C 1 236 ? -16.991 -21.886 13.038 1.00 22.45 236 CYS C O 1
ATOM 6725 N N . LEU C 1 237 ? -15.525 -20.300 12.403 1.00 22.28 237 LEU C N 1
ATOM 6726 C CA . LEU C 1 237 ? -14.755 -20.319 13.657 1.00 22.17 237 LEU C CA 1
ATOM 6727 C C . LEU C 1 237 ? -15.528 -19.794 14.873 1.00 21.80 237 LEU C C 1
ATOM 6728 O O . LEU C 1 237 ? -15.162 -20.078 16.016 1.00 21.83 237 LEU C O 1
ATOM 6733 N N . ARG C 1 238 ? -16.595 -19.040 14.618 1.00 21.27 238 ARG C N 1
ATOM 6734 C CA . ARG C 1 238 ? -17.417 -18.452 15.673 1.00 20.80 238 ARG C CA 1
ATOM 6735 C C . ARG C 1 238 ? -18.722 -19.229 15.906 1.00 20.44 238 ARG C C 1
ATOM 6736 O O . ARG C 1 238 ? -19.627 -18.762 16.602 1.00 19.58 238 ARG C O 1
ATOM 6744 N N . MET C 1 239 ? -18.790 -20.426 15.332 1.00 20.27 239 MET C N 1
ATOM 6745 C CA . MET C 1 239 ? -20.015 -21.222 15.319 1.00 20.48 239 MET C CA 1
ATOM 6746 C C . MET C 1 239 ? -19.870 -22.567 16.047 1.00 20.42 239 MET C C 1
ATOM 6747 O O . MET C 1 239 ? -20.697 -23.451 15.877 1.00 19.85 239 MET C O 1
ATOM 6752 N N . ARG C 1 240 ? -18.807 -22.691 16.846 1.00 20.99 240 ARG C N 1
ATOM 6753 C CA . ARG C 1 240 ? -18.513 -23.871 17.686 1.00 21.89 240 ARG C CA 1
ATOM 6754 C C . ARG C 1 240 ? -18.502 -25.226 16.949 1.00 22.05 240 ARG C C 1
ATOM 6755 O O . ARG C 1 240 ? -19.111 -26.198 17.417 1.00 22.06 240 ARG C O 1
ATOM 6763 N N . PRO C 1 241 ? -17.776 -25.304 15.812 1.00 22.29 241 PRO C N 1
ATOM 6764 C CA . PRO C 1 241 ? -17.719 -26.574 15.065 1.00 22.41 241 PRO C CA 1
ATOM 6765 C C . PRO C 1 241 ? -16.794 -27.602 15.711 1.00 22.41 241 PRO C C 1
ATOM 6766 O O . PRO C 1 241 ? -15.835 -27.235 16.389 1.00 22.82 241 PRO C O 1
ATOM 6770 N N . ASP C 1 242 ? -17.082 -28.877 15.496 1.00 22.46 242 ASP C N 1
ATOM 6771 C CA . ASP C 1 242 ? -16.147 -29.935 15.858 1.00 22.76 242 ASP C CA 1
ATOM 6772 C C . ASP C 1 242 ? -15.298 -30.304 14.643 1.00 23.01 242 ASP C C 1
ATOM 6773 O O . ASP C 1 242 ? -14.108 -30.612 14.792 1.00 23.36 242 ASP C O 1
ATOM 6778 N N . ARG C 1 243 ? -15.919 -30.286 13.458 1.00 22.91 243 ARG C N 1
ATOM 6779 C CA . ARG C 1 243 ? -15.225 -30.501 12.186 1.00 23.24 243 ARG C CA 1
ATOM 6780 C C . ARG C 1 243 ? -15.610 -29.446 11.178 1.00 23.11 243 ARG C C 1
ATOM 6781 O O . ARG C 1 243 ? -16.772 -29.033 11.106 1.00 22.95 243 ARG C O 1
ATOM 6789 N N . ILE C 1 244 ? -14.622 -29.028 10.389 1.00 23.09 244 ILE C N 1
ATOM 6790 C CA . ILE C 1 244 ? -14.826 -28.086 9.309 1.00 22.84 244 ILE C CA 1
ATOM 6791 C C . ILE C 1 244 ? -14.555 -28.795 7.995 1.00 22.90 244 ILE C C 1
ATOM 6792 O O . ILE C 1 244 ? -13.501 -29.413 7.815 1.00 22.58 244 ILE C O 1
ATOM 6797 N N . ILE C 1 245 ? -15.534 -28.736 7.092 1.00 22.97 245 ILE C N 1
ATOM 6798 C CA . ILE C 1 245 ? -15.367 -29.272 5.752 1.00 23.02 245 ILE C CA 1
ATOM 6799 C C . ILE C 1 245 ? -15.457 -28.150 4.729 1.00 23.32 245 ILE C C 1
ATOM 6800 O O . ILE C 1 245 ? -16.538 -27.628 4.437 1.00 23.16 245 ILE C O 1
ATOM 6805 N N . LEU C 1 246 ? -14.295 -27.783 4.203 1.00 23.85 246 LEU C N 1
ATOM 6806 C CA . LEU C 1 246 ? -14.188 -26.795 3.155 1.00 24.45 246 LEU C CA 1
ATOM 6807 C C . LEU C 1 246 ? -14.263 -27.541 1.824 1.00 24.90 246 LEU C C 1
ATOM 6808 O O . LEU C 1 246 ? -13.377 -28.314 1.487 1.00 24.71 246 LEU C O 1
ATOM 6813 N N . GLY C 1 247 ? -15.344 -27.317 1.086 1.00 25.59 247 GLY C N 1
ATOM 6814 C CA . GLY C 1 247 ? -15.618 -28.050 -0.144 1.00 26.68 247 GLY C CA 1
ATOM 6815 C C . GLY C 1 247 ? -14.442 -28.137 -1.091 1.00 27.52 247 GLY C C 1
ATOM 6816 O O . GLY C 1 247 ? -14.124 -29.212 -1.591 1.00 27.91 247 GLY C O 1
ATOM 6817 N N . GLU C 1 248 ? -13.800 -27.002 -1.345 1.00 28.24 248 GLU C N 1
ATOM 6818 C CA . GLU C 1 248 ? -12.649 -26.953 -2.245 1.00 29.35 248 GLU C CA 1
ATOM 6819 C C . GLU C 1 248 ? -11.783 -25.732 -1.984 1.00 29.20 248 GLU C C 1
ATOM 6820 O O . GLU C 1 248 ? -12.279 -24.674 -1.639 1.00 29.61 248 GLU C O 1
ATOM 6826 N N . LEU C 1 249 ? -10.481 -25.906 -2.142 1.00 29.75 249 LEU C N 1
ATOM 6827 C CA . LEU C 1 249 ? -9.520 -24.812 -2.098 1.00 30.10 249 LEU C CA 1
ATOM 6828 C C . LEU C 1 249 ? -9.250 -24.298 -3.504 1.00 30.24 249 LEU C C 1
ATOM 6829 O O . LEU C 1 249 ? -8.880 -25.073 -4.383 1.00 30.29 249 LEU C O 1
ATOM 6834 N N . ARG C 1 250 ? -9.448 -22.999 -3.715 1.00 30.58 250 ARG C N 1
ATOM 6835 C CA . ARG C 1 250 ? -9.254 -22.407 -5.042 1.00 30.80 250 ARG C CA 1
ATOM 6836 C C . ARG C 1 250 ? -8.106 -21.419 -5.099 1.00 30.58 250 ARG C C 1
ATOM 6837 O O . ARG C 1 250 ? -7.271 -21.486 -6.009 1.00 30.37 250 ARG C O 1
ATOM 6845 N N . SER C 1 251 ? -8.047 -20.524 -4.116 1.00 30.31 251 SER C N 1
ATOM 6846 C CA . SER C 1 251 ? -7.151 -19.379 -4.201 1.00 30.44 251 SER C CA 1
ATOM 6847 C C . SER C 1 251 ? -6.678 -18.890 -2.841 1.00 30.06 251 SER C C 1
ATOM 6848 O O . SER C 1 251 ? -6.179 -19.663 -2.019 1.00 30.06 251 SER C O 1
ATOM 6851 N N . SER C 1 252 ? -6.870 -17.591 -2.619 1.00 29.74 252 SER C N 1
ATOM 6852 C CA . SER C 1 252 ? -6.292 -16.878 -1.487 1.00 29.64 252 SER C CA 1
ATOM 6853 C C . SER C 1 252 ? -6.835 -17.307 -0.127 1.00 29.46 252 SER C C 1
ATOM 6854 O O . SER C 1 252 ? -6.190 -17.048 0.880 1.00 29.59 252 SER C O 1
ATOM 6857 N N . GLU C 1 253 ? -7.999 -17.969 -0.109 1.00 29.38 253 GLU C N 1
ATOM 6858 C CA . GLU C 1 253 ? -8.589 -18.513 1.131 1.00 29.35 253 GLU C CA 1
ATOM 6859 C C . GLU C 1 253 ? -7.744 -19.631 1.724 1.00 28.63 253 GLU C C 1
ATOM 6860 O O . GLU C 1 253 ? -7.988 -20.045 2.851 1.00 28.44 253 GLU C O 1
ATOM 6866 N N . ALA C 1 254 ? -6.779 -20.138 0.955 1.00 27.98 254 ALA C N 1
ATOM 6867 C CA . ALA C 1 254 ? -5.852 -21.155 1.453 1.00 27.71 254 ALA C CA 1
ATOM 6868 C C . ALA C 1 254 ? -5.073 -20.624 2.653 1.00 27.49 254 ALA C C 1
ATOM 6869 O O . ALA C 1 254 ? -4.695 -21.384 3.540 1.00 27.59 254 ALA C O 1
ATOM 6871 N N . TYR C 1 255 ? -4.855 -19.312 2.673 1.00 27.27 255 TYR C N 1
ATOM 6872 C CA . TYR C 1 255 ? -4.227 -18.643 3.801 1.00 27.30 255 TYR C CA 1
ATOM 6873 C C . TYR C 1 255 ? -5.136 -18.605 5.040 1.00 26.89 255 TYR C C 1
ATOM 6874 O O . TYR C 1 255 ? -4.664 -18.795 6.162 1.00 26.58 255 TYR C O 1
ATOM 6883 N N . ASP C 1 256 ? -6.426 -18.335 4.827 1.00 26.68 256 ASP C N 1
ATOM 6884 C CA . ASP C 1 256 ? -7.434 -18.399 5.887 1.00 26.52 256 ASP C CA 1
ATOM 6885 C C . ASP C 1 256 ? -7.570 -19.823 6.390 1.00 26.07 256 ASP C C 1
ATOM 6886 O O . ASP C 1 256 ? -7.661 -20.048 7.588 1.00 25.80 256 ASP C O 1
ATOM 6891 N N . PHE C 1 257 ? -7.564 -20.767 5.452 1.00 25.88 257 PHE C N 1
ATOM 6892 C CA . PHE C 1 257 ? -7.544 -22.200 5.737 1.00 25.99 257 PHE C CA 1
ATOM 6893 C C . PHE C 1 257 ? -6.348 -22.571 6.625 1.00 26.03 257 PHE C C 1
ATOM 6894 O O . PHE C 1 257 ? -6.499 -23.296 7.605 1.00 25.96 257 PHE C O 1
ATOM 6902 N N . TYR C 1 258 ? -5.172 -22.055 6.269 1.00 26.36 258 TYR C N 1
ATOM 6903 C CA . TYR C 1 258 ? -3.937 -22.255 7.025 1.00 26.58 258 TYR C CA 1
ATOM 6904 C C . TYR C 1 258 ? -4.054 -21.811 8.489 1.00 26.91 258 TYR C C 1
ATOM 6905 O O . TYR C 1 258 ? -3.583 -22.496 9.394 1.00 26.90 258 TYR C O 1
ATOM 6914 N N . ASN C 1 259 ? -4.653 -20.647 8.708 1.00 27.30 259 ASN C N 1
ATOM 6915 C CA . ASN C 1 259 ? -4.870 -20.138 10.054 1.00 27.92 259 ASN C CA 1
ATOM 6916 C C . ASN C 1 259 ? -5.878 -20.982 10.842 1.00 27.99 259 ASN C C 1
ATOM 6917 O O . ASN C 1 259 ? -5.734 -21.152 12.045 1.00 27.96 259 ASN C O 1
ATOM 6922 N N . VAL C 1 260 ? -6.884 -21.518 10.153 1.00 28.17 260 VAL C N 1
ATOM 6923 C CA . VAL C 1 260 ? -7.812 -22.483 10.748 1.00 28.32 260 VAL C CA 1
ATOM 6924 C C . VAL C 1 260 ? -7.058 -23.731 11.214 1.00 28.73 260 VAL C C 1
ATOM 6925 O O . VAL C 1 260 ? -7.291 -24.219 12.323 1.00 29.08 260 VAL C O 1
ATOM 6929 N N . LEU C 1 261 ? -6.139 -24.224 10.382 1.00 28.92 261 LEU C N 1
ATOM 6930 C CA . LEU C 1 261 ? -5.271 -25.346 10.745 1.00 29.10 261 LEU C CA 1
ATOM 6931 C C . LEU C 1 261 ? -4.392 -25.055 11.967 1.00 29.57 261 LEU C C 1
ATOM 6932 O O . LEU C 1 261 ? -3.904 -25.986 12.617 1.00 29.71 261 LEU C O 1
ATOM 6937 N N . CYS C 1 262 ? -4.199 -23.771 12.276 1.00 29.92 262 CYS C N 1
ATOM 6938 C CA . CYS C 1 262 ? -3.385 -23.344 13.421 1.00 30.59 262 CYS C CA 1
ATOM 6939 C C . CYS C 1 262 ? -4.193 -23.007 14.687 1.00 31.41 262 CYS C C 1
ATOM 6940 O O . CYS C 1 262 ? -3.607 -22.849 15.757 1.00 31.21 262 CYS C O 1
ATOM 6943 N N . SER C 1 263 ? -5.525 -22.916 14.558 1.00 32.44 263 SER C N 1
ATOM 6944 C CA . SER C 1 263 ? -6.383 -22.299 15.574 1.00 33.63 263 SER C CA 1
ATOM 6945 C C . SER C 1 263 ? -6.865 -23.276 16.653 1.00 34.35 263 SER C C 1
ATOM 6946 O O . SER C 1 263 ? -7.697 -22.923 17.485 1.00 34.20 263 SER C O 1
ATOM 6949 N N . GLY C 1 264 ? -6.363 -24.508 16.613 1.00 35.33 264 GLY C N 1
ATOM 6950 C CA . GLY C 1 264 ? -6.681 -25.505 17.631 1.00 36.67 264 GLY C CA 1
ATOM 6951 C C . GLY C 1 264 ? -7.968 -26.279 17.390 1.00 37.59 264 GLY C C 1
ATOM 6952 O O . GLY C 1 264 ? -8.680 -26.635 18.332 1.00 37.50 264 GLY C O 1
ATOM 6953 N N . HIS C 1 265 ? -8.265 -26.543 16.122 1.00 38.59 265 HIS C N 1
ATOM 6954 C CA . HIS C 1 265 ? -9.407 -27.372 15.757 1.00 39.41 265 HIS C CA 1
ATOM 6955 C C . HIS C 1 265 ? -8.942 -28.770 15.348 1.00 39.59 265 HIS C C 1
ATOM 6956 O O . HIS C 1 265 ? -7.789 -28.976 14.962 1.00 39.67 265 HIS C O 1
ATOM 6963 N N . LYS C 1 266 ? -9.862 -29.722 15.436 1.00 39.72 266 LYS C N 1
ATOM 6964 C CA . LYS C 1 266 ? -9.659 -31.080 14.958 1.00 39.73 266 LYS C CA 1
ATOM 6965 C C . LYS C 1 266 ? -10.087 -31.312 13.522 1.00 39.23 266 LYS C C 1
ATOM 6966 O O . LYS C 1 266 ? -11.243 -31.047 13.188 1.00 39.85 266 LYS C O 1
ATOM 6972 N N . GLY C 1 267 ? -9.216 -31.889 12.703 1.00 38.46 267 GLY C N 1
ATOM 6973 C CA . GLY C 1 267 ? -9.681 -32.672 11.552 1.00 37.54 267 GLY C CA 1
ATOM 6974 C C . GLY C 1 267 ? -10.457 -31.983 10.443 1.00 36.85 267 GLY C C 1
ATOM 6975 O O . GLY C 1 267 ? -11.595 -32.366 10.130 1.00 37.50 267 GLY C O 1
ATOM 6976 N N . THR C 1 268 ? -9.826 -30.987 9.829 1.00 35.60 268 THR C N 1
ATOM 6977 C CA . THR C 1 268 ? -10.384 -30.305 8.679 1.00 34.25 268 THR C CA 1
ATOM 6978 C C . THR C 1 268 ? -10.271 -31.198 7.436 1.00 33.44 268 THR C C 1
ATOM 6979 O O . THR C 1 268 ? -9.254 -31.863 7.231 1.00 33.13 268 THR C O 1
ATOM 6983 N N . LEU C 1 269 ? -11.342 -31.230 6.639 1.00 32.32 269 LEU C N 1
ATOM 6984 C CA . LEU C 1 269 ? -11.369 -31.931 5.362 1.00 31.28 269 LEU C CA 1
ATOM 6985 C C . LEU C 1 269 ? -11.528 -30.924 4.236 1.00 30.59 269 LEU C C 1
ATOM 6986 O O . LEU C 1 269 ? -12.365 -30.025 4.327 1.00 30.62 269 LEU C O 1
ATOM 6991 N N . THR C 1 270 ? -10.741 -31.082 3.172 1.00 29.55 270 THR C N 1
ATOM 6992 C CA . THR C 1 270 ? -10.912 -30.278 1.964 1.00 28.41 270 THR C CA 1
ATOM 6993 C C . THR C 1 270 ? -10.446 -30.982 0.693 1.00 27.83 270 THR C C 1
ATOM 6994 O O . THR C 1 270 ? -9.802 -32.017 0.748 1.00 27.55 270 THR C O 1
ATOM 6998 N N . THR C 1 271 ? -10.802 -30.417 -0.455 1.00 27.75 271 THR C N 1
ATOM 6999 C CA . THR C 1 271 ? -10.356 -30.941 -1.759 1.00 27.36 271 THR C CA 1
ATOM 7000 C C . THR C 1 271 ? -9.513 -29.889 -2.484 1.00 27.12 271 THR C C 1
ATOM 7001 O O . THR C 1 271 ? -9.541 -28.705 -2.133 1.00 27.03 271 THR C O 1
ATOM 7005 N N . LEU C 1 272 ? -8.763 -30.332 -3.488 1.00 27.27 272 LEU C N 1
ATOM 7006 C CA . LEU C 1 272 ? -7.818 -29.481 -4.211 1.00 27.45 272 LEU C CA 1
ATOM 7007 C C . LEU C 1 272 ? -7.505 -30.060 -5.587 1.00 27.95 272 LEU C C 1
ATOM 7008 O O . LEU C 1 272 ? -7.356 -31.279 -5.734 1.00 27.73 272 LEU C O 1
ATOM 7013 N N . HIS C 1 273 ? -7.394 -29.188 -6.592 1.00 28.49 273 HIS C N 1
ATOM 7014 C CA . HIS C 1 273 ? -6.862 -29.598 -7.898 1.00 28.79 273 HIS C CA 1
ATOM 7015 C C . HIS C 1 273 ? -5.347 -29.626 -7.875 1.00 28.25 273 HIS C C 1
ATOM 7016 O O . HIS C 1 273 ? -4.709 -28.585 -7.860 1.00 28.42 273 HIS C O 1
ATOM 7023 N N . ALA C 1 274 ? -4.787 -30.831 -7.857 1.00 28.09 274 ALA C N 1
ATOM 7024 C CA . ALA C 1 274 ? -3.341 -31.051 -7.814 1.00 27.94 274 ALA C CA 1
ATOM 7025 C C . ALA C 1 274 ? -3.049 -32.490 -8.238 1.00 28.02 274 ALA C C 1
ATOM 7026 O O . ALA C 1 274 ? -3.918 -33.351 -8.131 1.00 28.07 274 ALA C O 1
ATOM 7028 N N . GLY C 1 275 ? -1.830 -32.743 -8.715 1.00 28.04 275 GLY C N 1
ATOM 7029 C CA . GLY C 1 275 ? -1.485 -34.020 -9.347 1.00 28.14 275 GLY C CA 1
ATOM 7030 C C . GLY C 1 275 ? -0.675 -34.968 -8.478 1.00 28.22 275 GLY C C 1
ATOM 7031 O O . GLY C 1 275 ? -0.367 -36.092 -8.887 1.00 27.93 275 GLY C O 1
ATOM 7032 N N . SER C 1 276 ? -0.323 -34.504 -7.280 1.00 28.28 276 SER C N 1
ATOM 7033 C CA . SER C 1 276 ? 0.425 -35.291 -6.307 1.00 28.34 276 SER C CA 1
ATOM 7034 C C . SER C 1 276 ? 0.478 -34.519 -4.995 1.00 28.72 276 SER C C 1
ATOM 7035 O O . SER C 1 276 ? 0.015 -33.378 -4.921 1.00 28.99 276 SER C O 1
ATOM 7038 N N . SER C 1 277 ? 1.038 -35.139 -3.962 1.00 29.02 277 SER C N 1
ATOM 7039 C CA . SER C 1 277 ? 1.197 -34.483 -2.671 1.00 29.30 277 SER C CA 1
ATOM 7040 C C . SER C 1 277 ? 2.215 -33.347 -2.728 1.00 29.63 277 SER C C 1
ATOM 7041 O O . SER C 1 277 ? 2.009 -32.303 -2.106 1.00 29.76 277 SER C O 1
ATOM 7044 N N . GLU C 1 278 ? 3.301 -33.535 -3.477 1.00 29.87 278 GLU C N 1
ATOM 7045 C CA . GLU C 1 278 ? 4.309 -32.484 -3.602 1.00 30.38 278 GLU C CA 1
ATOM 7046 C C . GLU C 1 278 ? 3.806 -31.276 -4.406 1.00 30.03 278 GLU C C 1
ATOM 7047 O O . GLU C 1 278 ? 4.102 -30.141 -4.050 1.00 30.00 278 GLU C O 1
ATOM 7053 N N . GLU C 1 279 ? 3.019 -31.524 -5.456 1.00 29.81 279 GLU C N 1
ATOM 7054 C CA . GLU C 1 279 ? 2.276 -30.457 -6.136 1.00 29.35 279 GLU C CA 1
ATOM 7055 C C . GLU C 1 279 ? 1.260 -29.776 -5.214 1.00 28.72 279 GLU C C 1
ATOM 7056 O O . GLU C 1 279 ? 1.054 -28.564 -5.311 1.00 28.57 279 GLU C O 1
ATOM 7062 N N . ALA C 1 280 ? 0.622 -30.552 -4.333 1.00 27.89 280 ALA C N 1
ATOM 7063 C CA . ALA C 1 280 ? -0.388 -30.006 -3.422 1.00 27.15 280 ALA C CA 1
ATOM 7064 C C . ALA C 1 280 ? 0.199 -28.938 -2.516 1.00 26.61 280 ALA C C 1
ATOM 7065 O O . ALA C 1 280 ? -0.331 -27.832 -2.458 1.00 26.88 280 ALA C O 1
ATOM 7067 N N . PHE C 1 281 ? 1.295 -29.267 -1.833 1.00 25.88 281 PHE C N 1
ATOM 7068 C CA . PHE C 1 281 ? 1.955 -28.346 -0.908 1.00 25.42 281 PHE C CA 1
ATOM 7069 C C . PHE C 1 281 ? 2.427 -27.066 -1.583 1.00 25.25 281 PHE C C 1
ATOM 7070 O O . PHE C 1 281 ? 2.250 -25.980 -1.028 1.00 25.05 281 PHE C O 1
ATOM 7078 N N . ILE C 1 282 ? 3.021 -27.211 -2.772 1.00 25.14 282 ILE C N 1
ATOM 7079 C CA . ILE C 1 282 ? 3.452 -26.089 -3.621 1.00 24.90 282 ILE C CA 1
ATOM 7080 C C . ILE C 1 282 ? 2.251 -25.202 -3.984 1.00 24.91 282 ILE C C 1
ATOM 7081 O O . ILE C 1 282 ? 2.307 -23.979 -3.834 1.00 24.70 282 ILE C O 1
ATOM 7086 N N . ARG C 1 283 ? 1.169 -25.833 -4.438 1.00 24.80 283 ARG C N 1
ATOM 7087 C CA . ARG C 1 283 ? -0.063 -25.136 -4.799 1.00 24.94 283 ARG C CA 1
ATOM 7088 C C . ARG C 1 283 ? -0.675 -24.449 -3.576 1.00 24.78 283 ARG C C 1
ATOM 7089 O O . ARG C 1 283 ? -1.087 -23.284 -3.647 1.00 24.85 283 ARG C O 1
ATOM 7097 N N . LEU C 1 284 ? -0.683 -25.156 -2.446 1.00 24.40 284 LEU C N 1
ATOM 7098 C CA . LEU C 1 284 ? -1.158 -24.604 -1.182 1.00 23.87 284 LEU C CA 1
ATOM 7099 C C . LEU C 1 284 ? -0.399 -23.342 -0.793 1.00 23.82 284 LEU C C 1
ATOM 7100 O O . LEU C 1 284 ? -1.008 -22.352 -0.381 1.00 23.90 284 LEU C O 1
ATOM 7105 N N . ALA C 1 285 ? 0.926 -23.390 -0.929 1.00 23.68 285 ALA C N 1
ATOM 7106 C CA . ALA C 1 285 ? 1.795 -22.269 -0.603 1.00 23.91 285 ALA C CA 1
ATOM 7107 C C . ALA C 1 285 ? 1.601 -21.090 -1.558 1.00 24.27 285 ALA C C 1
ATOM 7108 O O . ALA C 1 285 ? 1.533 -19.945 -1.113 1.00 24.64 285 ALA C O 1
ATOM 7110 N N . ASN C 1 286 ? 1.513 -21.377 -2.858 1.00 24.51 286 ASN C N 1
ATOM 7111 C CA . ASN C 1 286 ? 1.262 -20.360 -3.878 1.00 24.85 286 ASN C CA 1
ATOM 7112 C C . ASN C 1 286 ? -0.134 -19.737 -3.794 1.00 25.12 286 ASN C C 1
ATOM 7113 O O . ASN C 1 286 ? -0.279 -18.536 -4.010 1.00 25.30 286 ASN C O 1
ATOM 7118 N N . MET C 1 287 ? -1.154 -20.543 -3.486 1.00 25.46 287 MET C N 1
ATOM 7119 C CA . MET C 1 287 ? -2.515 -20.013 -3.261 1.00 25.96 287 MET C CA 1
ATOM 7120 C C . MET C 1 287 ? -2.567 -19.039 -2.068 1.00 26.11 287 MET C C 1
ATOM 7121 O O . MET C 1 287 ? -3.212 -17.983 -2.143 1.00 25.92 287 MET C O 1
ATOM 7126 N N . SER C 1 288 ? -1.878 -19.404 -0.985 1.00 26.20 288 SER C N 1
ATOM 7127 C CA . SER C 1 288 ? -1.786 -18.578 0.225 1.00 26.54 288 SER C CA 1
ATOM 7128 C C . SER C 1 288 ? -1.072 -17.260 -0.032 1.00 27.03 288 SER C C 1
ATOM 7129 O O . SER C 1 288 ? -1.443 -16.238 0.550 1.00 27.08 288 SER C O 1
ATOM 7132 N N . SER C 1 289 ? -0.058 -17.293 -0.902 1.00 27.42 289 SER C N 1
ATOM 7133 C CA . SER C 1 289 ? 0.772 -16.126 -1.221 1.00 27.85 289 SER C CA 1
ATOM 7134 C C . SER C 1 289 ? 0.020 -15.026 -1.963 1.00 27.87 289 SER C C 1
ATOM 7135 O O . SER C 1 289 ? 0.467 -13.882 -1.991 1.00 28.25 289 SER C O 1
ATOM 7138 N N . SER C 1 290 ? -1.110 -15.379 -2.566 1.00 28.21 290 SER C N 1
ATOM 7139 C CA . SER C 1 290 ? -1.963 -14.423 -3.278 1.00 28.58 290 SER C CA 1
ATOM 7140 C C . SER C 1 290 ? -2.997 -13.744 -2.365 1.00 28.61 290 SER C C 1
ATOM 7141 O O . SER C 1 290 ? -3.831 -12.961 -2.826 1.00 28.76 290 SER C O 1
ATOM 7144 N N . ASN C 1 291 ? -2.948 -14.063 -1.074 1.00 28.68 291 ASN C N 1
ATOM 7145 C CA . ASN C 1 291 ? -3.729 -13.357 -0.067 1.00 28.62 291 ASN C CA 1
ATOM 7146 C C . ASN C 1 291 ? -2.985 -12.095 0.347 1.00 28.76 291 ASN C C 1
ATOM 7147 O O . ASN C 1 291 ? -1.779 -12.149 0.595 1.00 28.64 291 ASN C O 1
ATOM 7152 N N . SER C 1 292 ? -3.701 -10.970 0.417 1.00 28.99 292 SER C N 1
ATOM 7153 C CA . SER C 1 292 ? -3.129 -9.682 0.871 1.00 29.26 292 SER C CA 1
ATOM 7154 C C . SER C 1 292 ? -2.383 -9.803 2.195 1.00 28.85 292 SER C C 1
ATOM 7155 O O . SER C 1 292 ? -1.333 -9.196 2.371 1.00 28.69 292 SER C O 1
ATOM 7158 N N . ALA C 1 293 ? -2.937 -10.592 3.114 1.00 28.58 293 ALA C N 1
ATOM 7159 C CA . ALA C 1 293 ? -2.358 -10.783 4.443 1.00 28.52 293 ALA C CA 1
ATOM 7160 C C . ALA C 1 293 ? -1.079 -11.616 4.416 1.00 28.32 293 ALA C C 1
ATOM 7161 O O . ALA C 1 293 ? -0.353 -11.662 5.401 1.00 28.39 293 ALA C O 1
ATOM 7163 N N . ALA C 1 294 ? -0.802 -12.263 3.286 1.00 28.28 294 ALA C N 1
ATOM 7164 C CA . ALA C 1 294 ? 0.413 -13.062 3.132 1.00 28.18 294 ALA C CA 1
ATOM 7165 C C . ALA C 1 294 ? 1.568 -12.294 2.480 1.00 28.08 294 ALA C C 1
ATOM 7166 O O . ALA C 1 294 ? 2.640 -12.857 2.254 1.00 28.09 294 ALA C O 1
ATOM 7168 N N . ARG C 1 295 ? 1.346 -11.009 2.207 1.00 28.03 295 ARG C N 1
ATOM 7169 C CA . ARG C 1 295 ? 2.336 -10.123 1.574 1.00 28.30 295 ARG C CA 1
ATOM 7170 C C . ARG C 1 295 ? 3.759 -10.252 2.136 1.00 27.88 295 ARG C C 1
ATOM 7171 O O . ARG C 1 295 ? 4.726 -10.327 1.387 1.00 27.94 295 ARG C O 1
ATOM 7179 N N . ASN C 1 296 ? 3.876 -10.290 3.457 1.00 27.67 296 ASN C N 1
ATOM 7180 C CA . ASN C 1 296 ? 5.177 -10.292 4.125 1.00 27.36 296 ASN C CA 1
ATOM 7181 C C . ASN C 1 296 ? 5.687 -11.669 4.577 1.00 27.19 296 ASN C C 1
ATOM 7182 O O . ASN C 1 296 ? 6.648 -11.752 5.343 1.00 27.06 296 ASN C O 1
ATOM 7187 N N . ILE C 1 297 ? 5.045 -12.737 4.100 1.00 26.91 297 ILE C N 1
ATOM 7188 C CA . ILE C 1 297 ? 5.466 -14.108 4.404 1.00 26.87 297 ILE C CA 1
ATOM 7189 C C . ILE C 1 297 ? 6.217 -14.735 3.221 1.00 26.93 297 ILE C C 1
ATOM 7190 O O . ILE C 1 297 ? 5.765 -14.650 2.081 1.00 26.73 297 ILE C O 1
ATOM 7195 N N . LYS C 1 298 ? 7.363 -15.355 3.504 1.00 27.12 298 LYS C N 1
ATOM 7196 C CA . LYS C 1 298 ? 8.120 -16.095 2.494 1.00 27.29 298 LYS C CA 1
ATOM 7197 C C . LYS C 1 298 ? 7.370 -17.360 2.076 1.00 27.39 298 LYS C C 1
ATOM 7198 O O . LYS C 1 298 ? 6.702 -17.996 2.902 1.00 27.28 298 LYS C O 1
ATOM 7204 N N . PHE C 1 299 ? 7.487 -17.708 0.792 1.00 27.47 299 PHE C N 1
ATOM 7205 C CA . PHE C 1 299 ? 6.982 -18.972 0.245 1.00 27.42 299 PHE C CA 1
ATOM 7206 C C . PHE C 1 299 ? 7.411 -20.162 1.105 1.00 27.42 299 PHE C C 1
ATOM 7207 O O . PHE C 1 299 ? 6.601 -21.038 1.406 1.00 27.37 299 PHE C O 1
ATOM 7215 N N . GLU C 1 300 ? 8.685 -20.163 1.500 1.00 27.59 300 GLU C N 1
ATOM 7216 C CA . GLU C 1 300 ? 9.297 -21.222 2.307 1.00 27.80 300 GLU C CA 1
ATOM 7217 C C . GLU C 1 300 ? 8.632 -21.447 3.668 1.00 27.68 300 GLU C C 1
ATOM 7218 O O . GLU C 1 300 ? 8.532 -22.592 4.121 1.00 27.60 300 GLU C O 1
ATOM 7224 N N . SER C 1 301 ? 8.203 -20.361 4.320 1.00 27.30 301 SER C N 1
ATOM 7225 C CA . SER C 1 301 ? 7.493 -20.445 5.599 1.00 26.76 301 SER C CA 1
ATOM 7226 C C . SER C 1 301 ? 6.116 -21.056 5.391 1.00 26.49 301 SER C C 1
ATOM 7227 O O . SER C 1 301 ? 5.657 -21.850 6.203 1.00 26.76 301 SER C O 1
ATOM 7230 N N . LEU C 1 302 ? 5.468 -20.680 4.291 1.00 26.30 302 LEU C N 1
ATOM 7231 C CA . LEU C 1 302 ? 4.141 -21.185 3.945 1.00 26.05 302 LEU C CA 1
ATOM 7232 C C . LEU C 1 302 ? 4.126 -22.696 3.660 1.00 25.92 302 LEU C C 1
ATOM 7233 O O . LEU C 1 302 ? 3.318 -23.425 4.250 1.00 25.56 302 LEU C O 1
ATOM 7238 N N . ILE C 1 303 ? 5.022 -23.156 2.779 1.00 25.70 303 ILE C N 1
ATOM 7239 C CA . ILE C 1 303 ? 5.085 -24.586 2.422 1.00 25.76 303 ILE C CA 1
ATOM 7240 C C . ILE C 1 303 ? 5.441 -25.487 3.617 1.00 25.54 303 ILE C C 1
ATOM 7241 O O . ILE C 1 303 ? 4.808 -26.520 3.836 1.00 25.55 303 ILE C O 1
ATOM 7246 N N . GLU C 1 304 ? 6.432 -25.075 4.394 1.00 25.47 304 GLU C N 1
ATOM 7247 C CA . GLU C 1 304 ? 6.819 -25.812 5.596 1.00 25.87 304 GLU C CA 1
ATOM 7248 C C . GLU C 1 304 ? 5.698 -25.823 6.637 1.00 25.17 304 GLU C C 1
ATOM 7249 O O . GLU C 1 304 ? 5.543 -26.796 7.378 1.00 24.97 304 GLU C O 1
ATOM 7255 N N . GLY C 1 305 ? 4.921 -24.739 6.667 1.00 24.65 305 GLY C N 1
ATOM 7256 C CA . GLY C 1 305 ? 3.716 -24.650 7.488 1.00 24.02 305 GLY C CA 1
ATOM 7257 C C . GLY C 1 305 ? 2.681 -25.721 7.179 1.00 23.61 305 GLY C C 1
ATOM 7258 O O . GLY C 1 305 ? 2.248 -26.451 8.077 1.00 23.73 305 GLY C O 1
ATOM 7259 N N . PHE C 1 306 ? 2.288 -25.816 5.912 1.00 23.02 306 PHE C N 1
ATOM 7260 C CA . PHE C 1 306 ? 1.327 -26.823 5.460 1.00 22.75 306 PHE C CA 1
ATOM 7261 C C . PHE C 1 306 ? 1.830 -28.252 5.659 1.00 22.80 306 PHE C C 1
ATOM 7262 O O . PHE C 1 306 ? 1.058 -29.139 6.016 1.00 22.92 306 PHE C O 1
ATOM 7270 N N . LYS C 1 307 ? 3.125 -28.462 5.441 1.00 23.09 307 LYS C N 1
ATOM 7271 C CA . LYS C 1 307 ? 3.759 -29.775 5.636 1.00 23.08 307 LYS C CA 1
ATOM 7272 C C . LYS C 1 307 ? 3.743 -30.229 7.094 1.00 23.13 307 LYS C C 1
ATOM 7273 O O . LYS C 1 307 ? 3.649 -31.420 7.383 1.00 23.35 307 LYS C O 1
ATOM 7279 N N . ASP C 1 308 ? 3.829 -29.274 8.009 1.00 23.21 308 ASP C N 1
ATOM 7280 C CA . ASP C 1 308 ? 3.757 -29.567 9.437 1.00 23.45 308 ASP C CA 1
ATOM 7281 C C . ASP C 1 308 ? 2.333 -29.888 9.910 1.00 23.25 308 ASP C C 1
ATOM 7282 O O . ASP C 1 308 ? 2.150 -30.519 10.957 1.00 23.12 308 ASP C O 1
ATOM 7287 N N . LEU C 1 309 ? 1.337 -29.472 9.127 1.00 23.06 309 LEU C N 1
ATOM 7288 C CA . LEU C 1 309 ? -0.063 -29.512 9.556 1.00 23.18 309 LEU C CA 1
ATOM 7289 C C . LEU C 1 309 ? -0.928 -30.549 8.855 1.00 22.98 309 LEU C C 1
ATOM 7290 O O . LEU C 1 309 ? -1.866 -31.067 9.463 1.00 22.78 309 LEU C O 1
ATOM 7295 N N . ILE C 1 310 ? -0.623 -30.841 7.591 1.00 23.04 310 ILE C N 1
ATOM 7296 C CA . ILE C 1 310 ? -1.413 -31.808 6.823 1.00 23.20 310 ILE C CA 1
ATOM 7297 C C . ILE C 1 310 ? -0.951 -33.240 7.094 1.00 23.21 310 ILE C C 1
ATOM 7298 O O . ILE C 1 310 ? 0.216 -33.578 6.881 1.00 23.20 310 ILE C O 1
ATOM 7303 N N . ASP C 1 311 ? -1.890 -34.071 7.546 1.00 23.55 311 ASP C N 1
ATOM 7304 C CA . ASP C 1 311 ? -1.604 -35.446 7.977 1.00 23.76 311 ASP C CA 1
ATOM 7305 C C . ASP C 1 311 ? -1.688 -36.452 6.845 1.00 23.48 311 ASP C C 1
ATOM 7306 O O . ASP C 1 311 ? -0.873 -37.365 6.765 1.00 23.91 311 ASP C O 1
ATOM 7311 N N . MET C 1 312 ? -2.673 -36.283 5.970 1.00 23.33 312 MET C N 1
ATOM 7312 C CA . MET C 1 312 ? -2.936 -37.240 4.908 1.00 23.05 312 MET C CA 1
ATOM 7313 C C . MET C 1 312 ? -3.294 -36.539 3.619 1.00 22.73 312 MET C C 1
ATOM 7314 O O . MET C 1 312 ? -4.037 -35.570 3.634 1.00 22.94 312 MET C O 1
ATOM 7319 N N . ILE C 1 313 ? -2.746 -37.019 2.509 1.00 22.68 313 ILE C N 1
ATOM 7320 C CA . ILE C 1 313 ? -3.167 -36.562 1.185 1.00 22.81 313 ILE C CA 1
ATOM 7321 C C . ILE C 1 313 ? -3.491 -37.752 0.278 1.00 22.96 313 ILE C C 1
ATOM 7322 O O . ILE C 1 313 ? -2.627 -38.589 -0.017 1.00 22.67 313 ILE C O 1
ATOM 7327 N N . VAL C 1 314 ? -4.748 -37.807 -0.152 1.00 23.21 314 VAL C N 1
ATOM 7328 C CA . VAL C 1 314 ? -5.229 -38.848 -1.041 1.00 23.45 314 VAL C CA 1
ATOM 7329 C C . VAL C 1 314 ? -5.323 -38.249 -2.442 1.00 23.87 314 VAL C C 1
ATOM 7330 O O . VAL C 1 314 ? -6.158 -37.379 -2.694 1.00 23.74 314 VAL C O 1
ATOM 7334 N N . HIS C 1 315 ? -4.446 -38.692 -3.347 1.00 24.50 315 HIS C N 1
ATOM 7335 C CA . HIS C 1 315 ? -4.548 -38.271 -4.744 1.00 24.76 315 HIS C CA 1
ATOM 7336 C C . HIS C 1 315 ? -5.235 -39.327 -5.587 1.00 25.16 315 HIS C C 1
ATOM 7337 O O . HIS C 1 315 ? -4.829 -40.483 -5.586 1.00 25.18 315 HIS C O 1
ATOM 7344 N N . ILE C 1 316 ? -6.267 -38.908 -6.315 1.00 26.02 316 ILE C N 1
ATOM 7345 C CA . ILE C 1 316 ? -7.062 -39.790 -7.159 1.00 26.68 316 ILE C CA 1
ATOM 7346 C C . ILE C 1 316 ? -6.761 -39.488 -8.631 1.00 27.60 316 ILE C C 1
ATOM 7347 O O . ILE C 1 316 ? -6.684 -38.326 -9.023 1.00 27.65 316 ILE C O 1
ATOM 7352 N N . ASN C 1 317 ? -6.581 -40.530 -9.441 1.00 28.69 317 ASN C N 1
ATOM 7353 C CA . ASN C 1 317 ? -6.355 -40.342 -10.881 1.00 30.05 317 ASN C CA 1
ATOM 7354 C C . ASN C 1 317 ? -7.637 -40.252 -11.723 1.00 31.23 317 ASN C C 1
ATOM 7355 O O . ASN C 1 317 ? -8.758 -40.323 -11.189 1.00 31.22 317 ASN C O 1
ATOM 7360 N N . HIS C 1 318 ? -7.456 -40.113 -13.040 1.00 32.91 318 HIS C N 1
ATOM 7361 C CA . HIS C 1 318 ? -8.577 -40.025 -13.997 1.00 34.32 318 HIS C CA 1
ATOM 7362 C C . HIS C 1 318 ? -9.442 -41.293 -14.059 1.00 34.32 318 HIS C C 1
ATOM 7363 O O . HIS C 1 318 ? -10.597 -41.230 -14.487 1.00 34.67 318 HIS C O 1
ATOM 7370 N N . HIS C 1 319 ? -8.888 -42.426 -13.618 1.00 34.47 319 HIS C N 1
ATOM 7371 C CA . HIS C 1 319 ? -9.636 -43.684 -13.500 1.00 34.47 319 HIS C CA 1
ATOM 7372 C C . HIS C 1 319 ? -10.426 -43.772 -12.194 1.00 33.83 319 HIS C C 1
ATOM 7373 O O . HIS C 1 319 ? -11.033 -44.805 -11.905 1.00 33.70 319 HIS C O 1
ATOM 7380 N N . LYS C 1 320 ? -10.402 -42.691 -11.408 1.00 33.06 320 LYS C N 1
ATOM 7381 C CA . LYS C 1 320 ? -11.077 -42.618 -10.102 1.00 32.00 320 LYS C CA 1
ATOM 7382 C C . LYS C 1 320 ? -10.516 -43.636 -9.095 1.00 31.05 320 LYS C C 1
ATOM 7383 O O . LYS C 1 320 ? -11.256 -44.294 -8.356 1.00 31.04 320 LYS C O 1
ATOM 7389 N N . GLN C 1 321 ? -9.190 -43.756 -9.094 1.00 29.78 321 GLN C N 1
ATOM 7390 C CA . GLN C 1 321 ? -8.466 -44.620 -8.172 1.00 28.65 321 GLN C CA 1
ATOM 7391 C C . GLN C 1 321 ? -7.364 -43.816 -7.482 1.00 28.21 321 GLN C C 1
ATOM 7392 O O . GLN C 1 321 ? -6.829 -42.861 -8.053 1.00 27.79 321 GLN C O 1
ATOM 7398 N N . CYS C 1 322 ? -7.037 -44.205 -6.253 1.00 27.56 322 CYS C N 1
ATOM 7399 C CA . CYS C 1 322 ? -5.954 -43.578 -5.514 1.00 27.20 322 CYS C CA 1
ATOM 7400 C C . CYS C 1 322 ? -4.616 -44.113 -6.005 1.00 27.19 322 CYS C C 1
ATOM 7401 O O . CYS C 1 322 ? -4.357 -45.321 -5.945 1.00 26.84 322 CYS C O 1
ATOM 7404 N N . ASP C 1 323 ? -3.770 -43.209 -6.493 1.00 27.26 323 ASP C N 1
ATOM 7405 C CA . ASP C 1 323 ? -2.444 -43.585 -6.987 1.00 27.63 323 ASP C CA 1
ATOM 7406 C C . ASP C 1 323 ? -1.334 -43.008 -6.116 1.00 27.52 323 ASP C C 1
ATOM 7407 O O . ASP C 1 323 ? -0.153 -43.213 -6.380 1.00 27.78 323 ASP C O 1
ATOM 7412 N N . GLU C 1 324 ? -1.725 -42.266 -5.087 1.00 27.28 324 GLU C N 1
ATOM 7413 C CA . GLU C 1 324 ? -0.786 -41.802 -4.071 1.00 27.15 324 GLU C CA 1
ATOM 7414 C C . GLU C 1 324 ? -1.513 -41.627 -2.755 1.00 26.66 324 GLU C C 1
ATOM 7415 O O . GLU C 1 324 ? -2.499 -40.912 -2.691 1.00 26.80 324 GLU C O 1
ATOM 7421 N N . PHE C 1 325 ? -1.015 -42.295 -1.719 1.00 26.56 325 PHE C N 1
ATOM 7422 C CA . PHE C 1 325 ? -1.549 -42.166 -0.371 1.00 26.24 325 PHE C CA 1
ATOM 7423 C C . PHE C 1 325 ? -0.450 -41.621 0.534 1.00 25.91 325 PHE C C 1
ATOM 7424 O O . PHE C 1 325 ? 0.367 -42.371 1.064 1.00 25.81 325 PHE C O 1
ATOM 7432 N N . TYR C 1 326 ? -0.435 -40.303 0.688 1.00 25.57 326 TYR C N 1
ATOM 7433 C CA . TYR C 1 326 ? 0.576 -39.617 1.476 1.00 25.13 326 TYR C CA 1
ATOM 7434 C C . TYR C 1 326 ? 0.201 -39.569 2.961 1.00 25.38 326 TYR C C 1
ATOM 7435 O O . TYR C 1 326 ? -0.912 -39.191 3.320 1.00 24.91 326 TYR C O 1
ATOM 7444 N N . ILE C 1 327 ? 1.140 -39.974 3.809 1.00 25.77 327 ILE C N 1
ATOM 7445 C CA . ILE C 1 327 ? 0.987 -39.889 5.254 1.00 26.42 327 ILE C CA 1
ATOM 7446 C C . ILE C 1 327 ? 2.170 -39.079 5.801 1.00 26.70 327 ILE C C 1
ATOM 7447 O O . ILE C 1 327 ? 3.317 -39.305 5.412 1.00 26.54 327 ILE C O 1
ATOM 7452 N N . LYS C 1 328 ? 1.885 -38.118 6.676 1.00 27.00 328 LYS C N 1
ATOM 7453 C CA . LYS C 1 328 ? 2.938 -37.262 7.222 1.00 27.89 328 LYS C CA 1
ATOM 7454 C C . LYS C 1 328 ? 3.997 -38.061 8.000 1.00 27.85 328 LYS C C 1
ATOM 7455 O O . LYS C 1 328 ? 3.654 -38.882 8.853 1.00 28.04 328 LYS C O 1
ATOM 7461 N N . LEU D 1 6 ? -26.271 17.916 46.706 1.00 53.79 6 LEU D N 1
ATOM 7462 C CA . LEU D 1 6 ? -25.609 17.766 45.377 1.00 53.79 6 LEU D CA 1
ATOM 7463 C C . LEU D 1 6 ? -25.267 16.300 45.091 1.00 53.73 6 LEU D C 1
ATOM 7464 O O . LEU D 1 6 ? -25.353 15.846 43.950 1.00 53.61 6 LEU D O 1
ATOM 7469 N N . SER D 1 7 ? -24.879 15.570 46.134 1.00 53.66 7 SER D N 1
ATOM 7470 C CA . SER D 1 7 ? -24.707 14.121 46.062 1.00 53.61 7 SER D CA 1
ATOM 7471 C C . SER D 1 7 ? -26.047 13.412 45.891 1.00 53.65 7 SER D C 1
ATOM 7472 O O . SER D 1 7 ? -26.117 12.368 45.245 1.00 53.48 7 SER D O 1
ATOM 7475 N N . ALA D 1 8 ? -27.098 13.986 46.482 1.00 53.78 8 ALA D N 1
ATOM 7476 C CA . ALA D 1 8 ? -28.459 13.453 46.391 1.00 53.84 8 ALA D CA 1
ATOM 7477 C C . ALA D 1 8 ? -29.060 13.635 44.999 1.00 53.78 8 ALA D C 1
ATOM 7478 O O . ALA D 1 8 ? -29.892 12.841 44.573 1.00 53.68 8 ALA D O 1
ATOM 7480 N N . GLU D 1 9 ? -28.647 14.697 44.312 1.00 53.90 9 GLU D N 1
ATOM 7481 C CA . GLU D 1 9 ? -29.042 14.937 42.927 1.00 54.20 9 GLU D CA 1
ATOM 7482 C C . GLU D 1 9 ? -28.307 14.012 41.948 1.00 54.11 9 GLU D C 1
ATOM 7483 O O . GLU D 1 9 ? -28.884 13.583 40.948 1.00 54.07 9 GLU D O 1
ATOM 7489 N N . ASP D 1 10 ? -27.035 13.730 42.232 1.00 54.01 10 ASP D N 1
ATOM 7490 C CA . ASP D 1 10 ? -26.240 12.787 41.442 1.00 54.15 10 ASP D CA 1
ATOM 7491 C C . ASP D 1 10 ? -26.693 11.343 41.661 1.00 54.17 10 ASP D C 1
ATOM 7492 O O . ASP D 1 10 ? -26.672 10.532 40.733 1.00 54.15 10 ASP D O 1
ATOM 7497 N N . LYS D 1 11 ? -27.096 11.037 42.893 1.00 54.24 11 LYS D N 1
ATOM 7498 C CA . LYS D 1 11 ? -27.597 9.717 43.277 1.00 54.37 11 LYS D CA 1
ATOM 7499 C C . LYS D 1 11 ? -28.935 9.445 42.594 1.00 54.10 11 LYS D C 1
ATOM 7500 O O . LYS D 1 11 ? -29.226 8.317 42.200 1.00 54.07 11 LYS D O 1
ATOM 7506 N N . LYS D 1 12 ? -29.735 10.499 42.454 1.00 53.85 12 LYS D N 1
ATOM 7507 C CA . LYS D 1 12 ? -31.044 10.431 41.818 1.00 53.60 12 LYS D CA 1
ATOM 7508 C C . LYS D 1 12 ? -30.908 10.278 40.303 1.00 53.34 12 LYS D C 1
ATOM 7509 O O . LYS D 1 12 ? -31.635 9.497 39.692 1.00 53.32 12 LYS D O 1
ATOM 7515 N N . PHE D 1 13 ? -29.975 11.021 39.705 1.00 53.12 13 PHE D N 1
ATOM 7516 C CA . PHE D 1 13 ? -29.738 10.953 38.258 1.00 52.99 13 PHE D CA 1
ATOM 7517 C C . PHE D 1 13 ? -29.162 9.602 37.806 1.00 52.51 13 PHE D C 1
ATOM 7518 O O . PHE D 1 13 ? -29.394 9.181 36.677 1.00 52.39 13 PHE D O 1
ATOM 7526 N N . LEU D 1 14 ? -28.422 8.934 38.690 1.00 51.96 14 LEU D N 1
ATOM 7527 C CA . LEU D 1 14 ? -27.943 7.571 38.443 1.00 51.54 14 LEU D CA 1
ATOM 7528 C C . LEU D 1 14 ? -29.101 6.604 38.183 1.00 50.91 14 LEU D C 1
ATOM 7529 O O . LEU D 1 14 ? -28.992 5.716 37.345 1.00 50.79 14 LEU D O 1
ATOM 7534 N N . GLU D 1 15 ? -30.198 6.789 38.915 1.00 50.28 15 GLU D N 1
ATOM 7535 C CA . GLU D 1 15 ? -31.412 5.987 38.756 1.00 49.59 15 GLU D CA 1
ATOM 7536 C C . GLU D 1 15 ? -32.139 6.268 37.438 1.00 49.09 15 GLU D C 1
ATOM 7537 O O . GLU D 1 15 ? -32.833 5.398 36.916 1.00 48.84 15 GLU D O 1
ATOM 7539 N N . VAL D 1 16 ? -31.979 7.484 36.917 1.00 48.68 16 VAL D N 1
ATOM 7540 C CA . VAL D 1 16 ? -32.497 7.855 35.598 1.00 48.40 16 VAL D CA 1
ATOM 7541 C C . VAL D 1 16 ? -31.689 7.145 34.507 1.00 48.05 16 VAL D C 1
ATOM 7542 O O . VAL D 1 16 ? -32.252 6.656 33.529 1.00 47.73 16 VAL D O 1
ATOM 7546 N N . GLU D 1 17 ? -30.372 7.089 34.700 1.00 47.67 17 GLU D N 1
ATOM 7547 C CA . GLU D 1 17 ? -29.455 6.412 33.783 1.00 47.37 17 GLU D CA 1
ATOM 7548 C C . GLU D 1 17 ? -29.708 4.906 33.715 1.00 46.77 17 GLU D C 1
ATOM 7549 O O . GLU D 1 17 ? -29.753 4.329 32.627 1.00 46.51 17 GLU D O 1
ATOM 7555 N N . ARG D 1 18 ? -29.874 4.287 34.883 1.00 46.03 18 ARG D N 1
ATOM 7556 C CA . ARG D 1 18 ? -30.173 2.858 34.990 1.00 45.45 18 ARG D CA 1
ATOM 7557 C C . ARG D 1 18 ? -31.512 2.476 34.349 1.00 44.75 18 ARG D C 1
ATOM 7558 O O . ARG D 1 18 ? -31.619 1.422 33.725 1.00 44.45 18 ARG D O 1
ATOM 7566 N N . ALA D 1 19 ? -32.520 3.337 34.505 1.00 43.98 19 ALA D N 1
ATOM 7567 C CA . ALA D 1 19 ? -33.841 3.112 33.915 1.00 43.33 19 ALA D CA 1
ATOM 7568 C C . ALA D 1 19 ? -33.790 3.208 32.391 1.00 42.79 19 ALA D C 1
ATOM 7569 O O . ALA D 1 19 ? -34.439 2.435 31.695 1.00 42.57 19 ALA D O 1
ATOM 7571 N N . LEU D 1 20 ? -33.006 4.155 31.887 1.00 42.26 20 LEU D N 1
ATOM 7572 C CA . LEU D 1 20 ? -32.809 4.328 30.453 1.00 41.91 20 LEU D CA 1
ATOM 7573 C C . LEU D 1 20 ? -31.933 3.230 29.802 1.00 41.61 20 LEU D C 1
ATOM 7574 O O . LEU D 1 20 ? -32.143 2.880 28.637 1.00 41.20 20 LEU D O 1
ATOM 7579 N N . LYS D 1 21 ? -30.967 2.701 30.560 1.00 41.44 21 LYS D N 1
ATOM 7580 C CA . LYS D 1 21 ? -30.157 1.553 30.135 1.00 41.52 21 LYS D CA 1
ATOM 7581 C C . LYS D 1 21 ? -31.004 0.295 30.045 1.00 41.35 21 LYS D C 1
ATOM 7582 O O . LYS D 1 21 ? -30.888 -0.472 29.084 1.00 41.31 21 LYS D O 1
ATOM 7588 N N . GLU D 1 22 ? -31.843 0.092 31.060 1.00 41.06 22 GLU D N 1
ATOM 7589 C CA . GLU D 1 22 ? -32.745 -1.050 31.130 1.00 40.99 22 GLU D CA 1
ATOM 7590 C C . GLU D 1 22 ? -33.786 -1.001 30.010 1.00 40.44 22 GLU D C 1
ATOM 7591 O O . GLU D 1 22 ? -34.118 -2.035 29.423 1.00 40.39 22 GLU D O 1
ATOM 7597 N N . ALA D 1 23 ? -34.281 0.201 29.714 1.00 39.61 23 ALA D N 1
ATOM 7598 C CA . ALA D 1 23 ? -35.196 0.414 28.598 1.00 38.95 23 ALA D CA 1
ATOM 7599 C C . ALA D 1 23 ? -34.585 -0.033 27.261 1.00 38.45 23 ALA D C 1
ATOM 7600 O O . ALA D 1 23 ? -35.263 -0.655 26.450 1.00 38.31 23 ALA D O 1
ATOM 7602 N N . ALA D 1 24 ? -33.306 0.280 27.055 1.00 38.04 24 ALA D N 1
ATOM 7603 C CA . ALA D 1 24 ? -32.580 -0.070 25.831 1.00 37.75 24 ALA D CA 1
ATOM 7604 C C . ALA D 1 24 ? -32.419 -1.582 25.654 1.00 37.65 24 ALA D C 1
ATOM 7605 O O . ALA D 1 24 ? -32.506 -2.103 24.538 1.00 37.61 24 ALA D O 1
ATOM 7607 N N . LEU D 1 25 ? -32.190 -2.271 26.771 1.00 37.46 25 LEU D N 1
ATOM 7608 C CA . LEU D 1 25 ? -31.848 -3.693 26.783 1.00 37.29 25 LEU D CA 1
ATOM 7609 C C . LEU D 1 25 ? -33.070 -4.610 26.818 1.00 37.03 25 LEU D C 1
ATOM 7610 O O . LEU D 1 25 ? -32.958 -5.809 26.557 1.00 37.07 25 LEU D O 1
ATOM 7615 N N . ASN D 1 26 ? -34.231 -4.037 27.131 1.00 36.71 26 ASN D N 1
ATOM 7616 C CA . ASN D 1 26 ? -35.462 -4.803 27.347 1.00 36.35 26 ASN D CA 1
ATOM 7617 C C . ASN D 1 26 ? -35.963 -5.621 26.157 1.00 35.62 26 ASN D C 1
ATOM 7618 O O . ASN D 1 26 ? -36.346 -6.774 26.344 1.00 35.62 26 ASN D O 1
ATOM 7623 N N . PRO D 1 27 ? -35.976 -5.034 24.941 1.00 34.96 27 PRO D N 1
ATOM 7624 C CA . PRO D 1 27 ? -36.394 -5.818 23.774 1.00 34.38 27 PRO D CA 1
ATOM 7625 C C . PRO D 1 27 ? -35.477 -7.010 23.488 1.00 33.84 27 PRO D C 1
ATOM 7626 O O . PRO D 1 27 ? -35.967 -8.064 23.087 1.00 33.52 27 PRO D O 1
ATOM 7630 N N . LEU D 1 28 ? -34.169 -6.836 23.699 1.00 33.19 28 LEU D N 1
ATOM 7631 C CA . LEU D 1 28 ? -33.197 -7.919 23.555 1.00 32.64 28 LEU D CA 1
ATOM 7632 C C . LEU D 1 28 ? -33.351 -8.962 24.659 1.00 32.51 28 LEU D C 1
ATOM 7633 O O . LEU D 1 28 ? -33.323 -10.156 24.390 1.00 32.30 28 LEU D O 1
ATOM 7638 N N . ARG D 1 29 ? -33.508 -8.498 25.895 1.00 32.61 29 ARG D N 1
ATOM 7639 C CA . ARG D 1 29 ? -33.701 -9.374 27.043 1.00 32.78 29 ARG D CA 1
ATOM 7640 C C . ARG D 1 29 ? -34.986 -10.185 26.922 1.00 32.49 29 ARG D C 1
ATOM 7641 O O . ARG D 1 29 ? -35.030 -11.336 27.355 1.00 32.63 29 ARG D O 1
ATOM 7649 N N . HIS D 1 30 ? -36.019 -9.590 26.327 1.00 32.25 30 HIS D N 1
ATOM 7650 C CA . HIS D 1 30 ? -37.305 -10.278 26.145 1.00 32.16 30 HIS D CA 1
ATOM 7651 C C . HIS D 1 30 ? -37.270 -11.297 25.005 1.00 31.48 30 HIS D C 1
ATOM 7652 O O . HIS D 1 30 ? -37.751 -12.414 25.165 1.00 31.39 30 HIS D O 1
ATOM 7659 N N . ALA D 1 31 ? -36.685 -10.908 23.870 1.00 31.02 31 ALA D N 1
ATOM 7660 C CA . ALA D 1 31 ? -36.544 -11.787 22.705 1.00 30.66 31 ALA D CA 1
ATOM 7661 C C . ALA D 1 31 ? -35.626 -12.978 22.989 1.00 30.35 31 ALA D C 1
ATOM 7662 O O . ALA D 1 31 ? -35.837 -14.069 22.461 1.00 30.27 31 ALA D O 1
ATOM 7664 N N . THR D 1 32 ? -34.622 -12.754 23.835 1.00 30.14 32 THR D N 1
ATOM 7665 C CA . THR D 1 32 ? -33.689 -13.795 24.278 1.00 29.97 32 THR D CA 1
ATOM 7666 C C . THR D 1 32 ? -34.392 -14.856 25.140 1.00 30.39 32 THR D C 1
ATOM 7667 O O . THR D 1 32 ? -34.234 -16.066 24.918 1.00 30.11 32 THR D O 1
ATOM 7671 N N . GLU D 1 33 ? -35.165 -14.386 26.118 1.00 30.83 33 GLU D N 1
ATOM 7672 C CA . GLU D 1 33 ? -35.906 -15.253 27.031 1.00 31.59 33 GLU D CA 1
ATOM 7673 C C . GLU D 1 33 ? -36.951 -16.085 26.277 1.00 31.47 33 GLU D C 1
ATOM 7674 O O . GLU D 1 33 ? -37.117 -17.285 26.537 1.00 31.45 33 GLU D O 1
ATOM 7680 N N . GLU D 1 34 ? -37.625 -15.438 25.330 1.00 31.23 34 GLU D N 1
ATOM 7681 C CA . GLU D 1 34 ? -38.669 -16.064 24.536 1.00 31.15 34 GLU D CA 1
ATOM 7682 C C . GLU D 1 34 ? -38.147 -17.270 23.769 1.00 30.71 34 GLU D C 1
ATOM 7683 O O . GLU D 1 34 ? -38.805 -18.313 23.724 1.00 30.71 34 GLU D O 1
ATOM 7689 N N . LEU D 1 35 ? -36.966 -17.124 23.167 1.00 30.05 35 LEU D N 1
ATOM 7690 C CA . LEU D 1 35 ? -36.353 -18.208 22.398 1.00 29.38 35 LEU D CA 1
ATOM 7691 C C . LEU D 1 35 ? -35.519 -19.156 23.260 1.00 28.96 35 LEU D C 1
ATOM 7692 O O . LEU D 1 35 ? -35.735 -20.368 23.234 1.00 28.85 35 LEU D O 1
ATOM 7697 N N . PHE D 1 36 ? -34.572 -18.607 24.021 1.00 28.26 36 PHE D N 1
ATOM 7698 C CA . PHE D 1 36 ? -33.534 -19.436 24.634 1.00 27.97 36 PHE D CA 1
ATOM 7699 C C . PHE D 1 36 ? -33.552 -19.507 26.153 1.00 28.05 36 PHE D C 1
ATOM 7700 O O . PHE D 1 36 ? -32.631 -20.063 26.748 1.00 27.91 36 PHE D O 1
ATOM 7708 N N . GLY D 1 37 ? -34.593 -18.944 26.765 1.00 28.32 37 GLY D N 1
ATOM 7709 C CA . GLY D 1 37 ? -34.711 -18.874 28.218 1.00 28.52 37 GLY D CA 1
ATOM 7710 C C . GLY D 1 37 ? -34.496 -20.189 28.929 1.00 28.76 37 GLY D C 1
ATOM 7711 O O . GLY D 1 37 ? -33.725 -20.254 29.880 1.00 28.76 37 GLY D O 1
ATOM 7712 N N . ASP D 1 38 ? -35.172 -21.236 28.461 1.00 29.36 38 ASP D N 1
ATOM 7713 C CA . ASP D 1 38 ? -35.071 -22.574 29.062 1.00 30.06 38 ASP D CA 1
ATOM 7714 C C . ASP D 1 38 ? -33.680 -23.189 28.961 1.00 30.17 38 ASP D C 1
ATOM 7715 O O . ASP D 1 38 ? -33.291 -23.994 29.811 1.00 30.27 38 ASP D O 1
ATOM 7720 N N . PHE D 1 39 ? -32.958 -22.827 27.906 1.00 30.28 39 PHE D N 1
ATOM 7721 C CA . PHE D 1 39 ? -31.630 -23.367 27.633 1.00 30.68 39 PHE D CA 1
ATOM 7722 C C . PHE D 1 39 ? -30.526 -22.567 28.325 1.00 31.23 39 PHE D C 1
ATOM 7723 O O . PHE D 1 39 ? -29.538 -23.132 28.785 1.00 31.25 39 PHE D O 1
ATOM 7731 N N . LEU D 1 40 ? -30.705 -21.252 28.400 1.00 32.06 40 LEU D N 1
ATOM 7732 C CA . LEU D 1 40 ? -29.769 -20.384 29.104 1.00 33.18 40 LEU D CA 1
ATOM 7733 C C . LEU D 1 40 ? -29.770 -20.616 30.620 1.00 34.04 40 LEU D C 1
ATOM 7734 O O . LEU D 1 40 ? -28.796 -20.278 31.304 1.00 34.17 40 LEU D O 1
ATOM 7739 N N . LYS D 1 41 ? -30.857 -21.201 31.125 1.00 34.94 41 LYS D N 1
ATOM 7740 C CA . LYS D 1 41 ? -30.998 -21.538 32.544 1.00 36.12 41 LYS D CA 1
ATOM 7741 C C . LYS D 1 41 ? -30.358 -22.876 32.910 1.00 36.58 41 LYS D C 1
ATOM 7742 O O . LYS D 1 41 ? -30.215 -23.195 34.095 1.00 36.97 41 LYS D O 1
ATOM 7748 N N . MET D 1 42 ? -29.989 -23.660 31.899 1.00 36.87 42 MET D N 1
ATOM 7749 C CA . MET D 1 42 ? -29.358 -24.954 32.121 1.00 37.18 42 MET D CA 1
ATOM 7750 C C . MET D 1 42 ? -27.976 -24.824 32.748 1.00 37.49 42 MET D C 1
ATOM 7751 O O . MET D 1 42 ? -27.219 -23.898 32.446 1.00 37.79 42 MET D O 1
ATOM 7756 N N . GLU D 1 43 ? -27.665 -25.776 33.618 1.00 37.73 43 GLU D N 1
ATOM 7757 C CA . GLU D 1 43 ? -26.409 -25.809 34.344 1.00 37.87 43 GLU D CA 1
ATOM 7758 C C . GLU D 1 43 ? -25.340 -26.446 33.470 1.00 37.40 43 GLU D C 1
ATOM 7759 O O . GLU D 1 43 ? -25.630 -27.356 32.691 1.00 37.47 43 GLU D O 1
ATOM 7765 N N . ASN D 1 44 ? -24.107 -25.965 33.602 1.00 36.87 44 ASN D N 1
ATOM 7766 C CA . ASN D 1 44 ? -22.945 -26.548 32.923 1.00 36.16 44 ASN D CA 1
ATOM 7767 C C . ASN D 1 44 ? -23.024 -26.548 31.387 1.00 35.62 44 ASN D C 1
ATOM 7768 O O . ASN D 1 44 ? -22.755 -27.562 30.736 1.00 35.75 44 ASN D O 1
ATOM 7773 N N . ILE D 1 45 ? -23.380 -25.404 30.812 1.00 34.62 45 ILE D N 1
ATOM 7774 C CA . ILE D 1 45 ? -23.462 -25.275 29.355 1.00 33.49 45 ILE D CA 1
ATOM 7775 C C . ILE D 1 45 ? -22.399 -24.318 28.812 1.00 32.60 45 ILE D C 1
ATOM 7776 O O . ILE D 1 45 ? -22.066 -23.314 29.462 1.00 32.34 45 ILE D O 1
ATOM 7781 N N . THR D 1 46 ? -21.874 -24.643 27.627 1.00 31.14 46 THR D N 1
ATOM 7782 C CA . THR D 1 46 ? -20.843 -23.837 26.979 1.00 30.04 46 THR D CA 1
ATOM 7783 C C . THR D 1 46 ? -21.323 -23.146 25.702 1.00 28.88 46 THR D C 1
ATOM 7784 O O . THR D 1 46 ? -20.866 -22.056 25.379 1.00 29.09 46 THR D O 1
ATOM 7788 N N . GLU D 1 47 ? -22.235 -23.790 24.982 1.00 27.59 47 GLU D N 1
ATOM 7789 C CA . GLU D 1 47 ? -22.742 -23.282 23.707 1.00 26.35 47 GLU D CA 1
ATOM 7790 C C . GLU D 1 47 ? -24.195 -23.716 23.498 1.00 25.70 47 GLU D C 1
ATOM 7791 O O . GLU D 1 47 ? -24.588 -24.810 23.901 1.00 25.39 47 GLU D O 1
ATOM 7797 N N . ILE D 1 48 ? -24.981 -22.839 22.873 1.00 24.83 48 ILE D N 1
ATOM 7798 C CA . ILE D 1 48 ? -26.317 -23.174 22.401 1.00 24.00 48 ILE D CA 1
ATOM 7799 C C . ILE D 1 48 ? -26.378 -22.874 20.893 1.00 24.03 48 ILE D C 1
ATOM 7800 O O . ILE D 1 48 ? -26.040 -21.771 20.453 1.00 23.65 48 ILE D O 1
ATOM 7805 N N . CYS D 1 49 ? -26.799 -23.868 20.110 1.00 23.80 49 CYS D N 1
ATOM 7806 C CA . CYS D 1 49 ? -26.871 -23.723 18.659 1.00 23.73 49 CYS D CA 1
ATOM 7807 C C . CYS D 1 49 ? -28.249 -24.011 18.102 1.00 23.55 49 CYS D C 1
ATOM 7808 O O . CYS D 1 49 ? -28.889 -24.988 18.481 1.00 23.31 49 CYS D O 1
ATOM 7811 N N . TYR D 1 50 ? -28.696 -23.145 17.199 1.00 23.42 50 TYR D N 1
ATOM 7812 C CA . TYR D 1 50 ? -29.873 -23.424 16.400 1.00 23.38 50 TYR D CA 1
ATOM 7813 C C . TYR D 1 50 ? -29.455 -23.497 14.928 1.00 23.80 50 TYR D C 1
ATOM 7814 O O . TYR D 1 50 ? -28.766 -22.604 14.421 1.00 23.83 50 TYR D O 1
ATOM 7823 N N . ASN D 1 51 ? -29.869 -24.565 14.251 1.00 24.21 51 ASN D N 1
ATOM 7824 C CA . ASN D 1 51 ? -29.391 -24.861 12.901 1.00 24.67 51 ASN D CA 1
ATOM 7825 C C . ASN D 1 51 ? -30.426 -24.663 11.799 1.00 25.24 51 ASN D C 1
ATOM 7826 O O . ASN D 1 51 ? -30.181 -25.025 10.656 1.00 25.50 51 ASN D O 1
ATOM 7831 N N . GLY D 1 52 ? -31.580 -24.098 12.140 1.00 25.95 52 GLY D N 1
ATOM 7832 C CA . GLY D 1 52 ? -32.605 -23.804 11.144 1.00 26.67 52 GLY D CA 1
ATOM 7833 C C . GLY D 1 52 ? -33.529 -24.960 10.812 1.00 27.55 52 GLY D C 1
ATOM 7834 O O . GLY D 1 52 ? -34.159 -24.965 9.751 1.00 27.71 52 GLY D O 1
ATOM 7835 N N . ASN D 1 53 ? -33.614 -25.944 11.707 1.00 28.09 53 ASN D N 1
ATOM 7836 C CA . ASN D 1 53 ? -34.572 -27.043 11.537 1.00 28.44 53 ASN D CA 1
ATOM 7837 C C . ASN D 1 53 ? -35.217 -27.563 12.828 1.00 28.21 53 ASN D C 1
ATOM 7838 O O . ASN D 1 53 ? -35.246 -28.768 13.082 1.00 28.63 53 ASN D O 1
ATOM 7843 N N . LYS D 1 54 ? -35.717 -26.638 13.640 1.00 27.71 54 LYS D N 1
ATOM 7844 C CA . LYS D 1 54 ? -36.554 -26.950 14.802 1.00 27.48 54 LYS D CA 1
ATOM 7845 C C . LYS D 1 54 ? -35.899 -27.796 15.889 1.00 27.10 54 LYS D C 1
ATOM 7846 O O . LYS D 1 54 ? -36.596 -28.451 16.673 1.00 27.11 54 LYS D O 1
ATOM 7852 N N . VAL D 1 55 ? -34.567 -27.766 15.936 1.00 26.54 55 VAL D N 1
ATOM 7853 C CA . VAL D 1 55 ? -33.792 -28.420 16.992 1.00 25.70 55 VAL D CA 1
ATOM 7854 C C . VAL D 1 55 ? -32.774 -27.440 17.584 1.00 25.40 55 VAL D C 1
ATOM 7855 O O . VAL D 1 55 ? -31.977 -26.830 16.859 1.00 25.27 55 VAL D O 1
ATOM 7859 N N . VAL D 1 56 ? -32.820 -27.294 18.904 1.00 24.82 56 VAL D N 1
ATOM 7860 C CA . VAL D 1 56 ? -31.842 -26.517 19.644 1.00 24.10 56 VAL D CA 1
ATOM 7861 C C . VAL D 1 56 ? -30.821 -27.483 20.219 1.00 23.85 56 VAL D C 1
ATOM 7862 O O . VAL D 1 56 ? -31.179 -28.443 20.902 1.00 23.84 56 VAL D O 1
ATOM 7866 N N . TRP D 1 57 ? -29.553 -27.224 19.921 1.00 23.35 57 TRP D N 1
ATOM 7867 C CA . TRP D 1 57 ? -28.455 -28.058 20.372 1.00 23.22 57 TRP D CA 1
ATOM 7868 C C . TRP D 1 57 ? -27.702 -27.374 21.484 1.00 23.72 57 TRP D C 1
ATOM 7869 O O . TRP D 1 57 ? -27.291 -26.219 21.348 1.00 23.75 57 TRP D O 1
ATOM 7880 N N . VAL D 1 58 ? -27.521 -28.102 22.578 1.00 24.33 58 VAL D N 1
ATOM 7881 C CA . VAL D 1 58 ? -26.806 -27.592 23.734 1.00 25.33 58 VAL D CA 1
ATOM 7882 C C . VAL D 1 58 ? -25.516 -28.393 23.915 1.00 26.12 58 VAL D C 1
ATOM 7883 O O . VAL D 1 58 ? -25.533 -29.624 23.883 1.00 25.92 58 VAL D O 1
ATOM 7887 N N . LEU D 1 59 ? -24.399 -27.682 24.068 1.00 27.33 59 LEU D N 1
ATOM 7888 C CA . LEU D 1 59 ? -23.121 -28.302 24.383 1.00 28.41 59 LEU D CA 1
ATOM 7889 C C . LEU D 1 59 ? -22.792 -28.103 25.856 1.00 29.63 59 LEU D C 1
ATOM 7890 O O . LEU D 1 59 ? -22.627 -26.971 26.326 1.00 29.44 59 LEU D O 1
ATOM 7895 N N . LYS D 1 60 ? -22.679 -29.222 26.563 1.00 31.19 60 LYS D N 1
ATOM 7896 C CA . LYS D 1 60 ? -22.346 -29.230 27.981 1.00 33.07 60 LYS D CA 1
ATOM 7897 C C . LYS D 1 60 ? -20.836 -29.120 28.213 1.00 34.13 60 LYS D C 1
ATOM 7898 O O . LYS D 1 60 ? -20.040 -29.378 27.304 1.00 34.27 60 LYS D O 1
ATOM 7904 N N . ASN D 1 61 ? -20.452 -28.734 29.433 1.00 35.46 61 ASN D N 1
ATOM 7905 C CA . ASN D 1 61 ? -19.043 -28.637 29.834 1.00 36.54 61 ASN D CA 1
ATOM 7906 C C . ASN D 1 61 ? -18.237 -29.931 29.640 1.00 36.87 61 ASN D C 1
ATOM 7907 O O . ASN D 1 61 ? -17.030 -29.879 29.383 1.00 37.09 61 ASN D O 1
ATOM 7912 N N . ASN D 1 62 ? -18.910 -31.078 29.758 1.00 37.19 62 ASN D N 1
ATOM 7913 C CA . ASN D 1 62 ? -18.268 -32.389 29.620 1.00 37.57 62 ASN D CA 1
ATOM 7914 C C . ASN D 1 62 ? -18.050 -32.816 28.165 1.00 37.68 62 ASN D C 1
ATOM 7915 O O . ASN D 1 62 ? -17.496 -33.898 27.901 1.00 37.82 62 ASN D O 1
ATOM 7920 N N . GLY D 1 63 ? -18.496 -31.970 27.232 1.00 37.53 63 GLY D N 1
ATOM 7921 C CA . GLY D 1 63 ? -18.285 -32.185 25.800 1.00 36.90 63 GLY D CA 1
ATOM 7922 C C . GLY D 1 63 ? -19.421 -32.867 25.060 1.00 36.69 63 GLY D C 1
ATOM 7923 O O . GLY D 1 63 ? -19.287 -33.172 23.872 1.00 36.68 63 GLY D O 1
ATOM 7924 N N . GLU D 1 64 ? -20.543 -33.093 25.747 1.00 36.33 64 GLU D N 1
ATOM 7925 C CA . GLU D 1 64 ? -21.702 -33.763 25.149 1.00 35.87 64 GLU D CA 1
ATOM 7926 C C . GLU D 1 64 ? -22.695 -32.788 24.504 1.00 35.18 64 GLU D C 1
ATOM 7927 O O . GLU D 1 64 ? -23.095 -31.794 25.117 1.00 35.44 64 GLU D O 1
ATOM 7933 N N . TRP D 1 65 ? -23.083 -33.081 23.264 1.00 34.31 65 TRP D N 1
ATOM 7934 C CA . TRP D 1 65 ? -24.131 -32.333 22.570 1.00 33.41 65 TRP D CA 1
ATOM 7935 C C . TRP D 1 65 ? -25.501 -32.939 22.863 1.00 33.27 65 TRP D C 1
ATOM 7936 O O . TRP D 1 65 ? -25.702 -34.133 22.692 1.00 33.14 65 TRP D O 1
ATOM 7947 N N . GLN D 1 66 ? -26.447 -32.117 23.298 1.00 33.27 66 GLN D N 1
ATOM 7948 C CA . GLN D 1 66 ? -27.798 -32.607 23.554 1.00 33.28 66 GLN D CA 1
ATOM 7949 C C . GLN D 1 66 ? -28.840 -31.841 22.740 1.00 32.80 66 GLN D C 1
ATOM 7950 O O . GLN D 1 66 ? -28.902 -30.620 22.825 1.00 32.49 66 GLN D O 1
ATOM 7956 N N . PRO D 1 67 ? -29.648 -32.564 21.931 1.00 32.77 67 PRO D N 1
ATOM 7957 C CA . PRO D 1 67 ? -30.690 -31.943 21.104 1.00 32.68 67 PRO D CA 1
ATOM 7958 C C . PRO D 1 67 ? -32.014 -31.735 21.829 1.00 32.78 67 PRO D C 1
ATOM 7959 O O . PRO D 1 67 ? -32.368 -32.514 22.716 1.00 32.90 67 PRO D O 1
ATOM 7963 N N . PHE D 1 68 ? -32.736 -30.690 21.437 1.00 32.96 68 PHE D N 1
ATOM 7964 C CA . PHE D 1 68 ? -34.071 -30.408 21.961 1.00 33.18 68 PHE D CA 1
ATOM 7965 C C . PHE D 1 68 ? -35.004 -29.969 20.835 1.00 33.61 68 PHE D C 1
ATOM 7966 O O . PHE D 1 68 ? -34.736 -28.986 20.144 1.00 33.42 68 PHE D O 1
ATOM 7974 N N . ASP D 1 69 ? -36.104 -30.697 20.663 1.00 34.25 69 ASP D N 1
ATOM 7975 C CA . ASP D 1 69 ? -37.106 -30.353 19.661 1.00 34.92 69 ASP D CA 1
ATOM 7976 C C . ASP D 1 69 ? -37.875 -29.093 20.053 1.00 35.17 69 ASP D C 1
ATOM 7977 O O . ASP D 1 69 ? -38.316 -28.960 21.190 1.00 35.02 69 ASP D O 1
ATOM 7982 N N . VAL D 1 70 ? -38.021 -28.170 19.105 1.00 35.80 70 VAL D N 1
ATOM 7983 C CA . VAL D 1 70 ? -38.732 -26.905 19.343 1.00 36.57 70 VAL D CA 1
ATOM 7984 C C . VAL D 1 70 ? -39.765 -26.620 18.238 1.00 37.27 70 VAL D C 1
ATOM 7985 O O . VAL D 1 70 ? -40.168 -25.476 18.013 1.00 37.31 70 VAL D O 1
ATOM 7989 N N . ARG D 1 71 ? -40.193 -27.681 17.564 1.00 38.35 71 ARG D N 1
ATOM 7990 C CA . ARG D 1 71 ? -41.188 -27.601 16.498 1.00 39.58 71 ARG D CA 1
ATOM 7991 C C . ARG D 1 71 ? -42.544 -27.097 16.998 1.00 39.97 71 ARG D C 1
ATOM 7992 O O . ARG D 1 71 ? -43.335 -26.545 16.229 1.00 40.00 71 ARG D O 1
ATOM 8000 N N . ASP D 1 72 ? -42.785 -27.297 18.292 1.00 40.57 72 ASP D N 1
ATOM 8001 C CA . ASP D 1 72 ? -44.032 -26.943 18.978 1.00 41.29 72 ASP D CA 1
ATOM 8002 C C . ASP D 1 72 ? -44.074 -25.479 19.439 1.00 41.42 72 ASP D C 1
ATOM 8003 O O . ASP D 1 72 ? -45.132 -24.964 19.827 1.00 41.48 72 ASP D O 1
ATOM 8008 N N . ARG D 1 73 ? -42.918 -24.815 19.401 1.00 41.63 73 ARG D N 1
ATOM 8009 C CA . ARG D 1 73 ? -42.787 -23.497 20.000 1.00 41.69 73 ARG D CA 1
ATOM 8010 C C . ARG D 1 73 ? -42.960 -22.373 18.983 1.00 41.62 73 ARG D C 1
ATOM 8011 O O . ARG D 1 73 ? -42.273 -22.328 17.958 1.00 41.70 73 ARG D O 1
ATOM 8019 N N . LYS D 1 74 ? -43.882 -21.464 19.289 1.00 41.32 74 LYS D N 1
ATOM 8020 C CA . LYS D 1 74 ? -44.129 -20.272 18.478 1.00 41.04 74 LYS D CA 1
ATOM 8021 C C . LYS D 1 74 ? -42.883 -19.383 18.324 1.00 40.82 74 LYS D C 1
ATOM 8022 O O . LYS D 1 74 ? -42.716 -18.703 17.301 1.00 40.79 74 LYS D O 1
ATOM 8028 N N . ALA D 1 75 ? -42.013 -19.410 19.337 1.00 40.31 75 ALA D N 1
ATOM 8029 C CA . ALA D 1 75 ? -40.788 -18.605 19.365 1.00 39.72 75 ALA D CA 1
ATOM 8030 C C . ALA D 1 75 ? -39.801 -18.932 18.243 1.00 39.32 75 ALA D C 1
ATOM 8031 O O . ALA D 1 75 ? -38.998 -18.075 17.855 1.00 39.25 75 ALA D O 1
ATOM 8033 N N . PHE D 1 76 ? -39.854 -20.161 17.728 1.00 38.75 76 PHE D N 1
ATOM 8034 C CA . PHE D 1 76 ? -38.927 -20.589 16.669 1.00 38.20 76 PHE D CA 1
ATOM 8035 C C . PHE D 1 76 ? -39.491 -20.478 15.245 1.00 38.08 76 PHE D C 1
ATOM 8036 O O . PHE D 1 76 ? -38.997 -21.110 14.299 1.00 37.98 76 PHE D O 1
ATOM 8044 N N . SER D 1 77 ? -40.525 -19.651 15.119 1.00 37.78 77 SER D N 1
ATOM 8045 C CA . SER D 1 77 ? -41.027 -19.180 13.838 1.00 37.50 77 SER D CA 1
ATOM 8046 C C . SER D 1 77 ? -39.965 -18.296 13.187 1.00 36.93 77 SER D C 1
ATOM 8047 O O . SER D 1 77 ? -39.112 -17.746 13.874 1.00 36.93 77 SER D O 1
ATOM 8050 N N . LEU D 1 78 ? -40.027 -18.165 11.866 1.00 36.50 78 LEU D N 1
ATOM 8051 C CA . LEU D 1 78 ? -39.063 -17.365 11.117 1.00 36.20 78 LEU D CA 1
ATOM 8052 C C . LEU D 1 78 ? -39.044 -15.888 11.510 1.00 35.75 78 LEU D C 1
ATOM 8053 O O . LEU D 1 78 ? -37.971 -15.295 11.635 1.00 35.71 78 LEU D O 1
ATOM 8058 N N . SER D 1 79 ? -40.225 -15.303 11.697 1.00 35.28 79 SER D N 1
ATOM 8059 C CA . SER D 1 79 ? -40.342 -13.877 12.002 1.00 34.88 79 SER D CA 1
ATOM 8060 C C . SER D 1 79 ? -39.866 -13.550 13.412 1.00 34.32 79 SER D C 1
ATOM 8061 O O . SER D 1 79 ? -39.334 -12.468 13.663 1.00 33.94 79 SER D O 1
ATOM 8064 N N . ARG D 1 80 ? -40.050 -14.502 14.322 1.00 33.83 80 ARG D N 1
ATOM 8065 C CA . ARG D 1 80 ? -39.607 -14.341 15.702 1.00 33.35 80 ARG D CA 1
ATOM 8066 C C . ARG D 1 80 ? -38.100 -14.528 15.830 1.00 32.60 80 ARG D C 1
ATOM 8067 O O . ARG D 1 80 ? -37.471 -13.931 16.699 1.00 32.39 80 ARG D O 1
ATOM 8075 N N . LEU D 1 81 ? -37.540 -15.362 14.954 1.00 31.83 81 LEU D N 1
ATOM 8076 C CA . LEU D 1 81 ? -36.100 -15.540 14.837 1.00 30.92 81 LEU D CA 1
ATOM 8077 C C . LEU D 1 81 ? -35.438 -14.355 14.134 1.00 30.22 81 LEU D C 1
ATOM 8078 O O . LEU D 1 81 ? -34.309 -13.993 14.454 1.00 30.01 81 LEU D O 1
ATOM 8083 N N . MET D 1 82 ? -36.140 -13.757 13.177 1.00 29.59 82 MET D N 1
ATOM 8084 C CA . MET D 1 82 ? -35.653 -12.541 12.517 1.00 29.28 82 MET D CA 1
ATOM 8085 C C . MET D 1 82 ? -35.731 -11.322 13.441 1.00 28.70 82 MET D C 1
ATOM 8086 O O . MET D 1 82 ? -34.839 -10.467 13.417 1.00 28.58 82 MET D O 1
ATOM 8091 N N . HIS D 1 83 ? -36.783 -11.259 14.260 1.00 28.14 83 HIS D N 1
ATOM 8092 C CA . HIS D 1 83 ? -36.894 -10.228 15.297 1.00 27.91 83 HIS D CA 1
ATOM 8093 C C . HIS D 1 83 ? -35.721 -10.272 16.271 1.00 27.93 83 HIS D C 1
ATOM 8094 O O . HIS D 1 83 ? -35.111 -9.239 16.560 1.00 28.08 83 HIS D O 1
ATOM 8101 N N . PHE D 1 84 ? -35.419 -11.472 16.769 1.00 27.87 84 PHE D N 1
ATOM 8102 C CA . PHE D 1 84 ? -34.305 -11.693 17.692 1.00 27.73 84 PHE D CA 1
ATOM 8103 C C . PHE D 1 84 ? -32.970 -11.284 17.064 1.00 28.03 84 PHE D C 1
ATOM 8104 O O . PHE D 1 84 ? -32.164 -10.617 17.708 1.00 28.36 84 PHE D O 1
ATOM 8112 N N . ALA D 1 85 ? -32.751 -11.687 15.814 1.00 28.17 85 ALA D N 1
ATOM 8113 C CA . ALA D 1 85 ? -31.538 -11.346 15.074 1.00 28.84 85 ALA D CA 1
ATOM 8114 C C . ALA D 1 85 ? -31.362 -9.830 14.898 1.00 29.35 85 ALA D C 1
ATOM 8115 O O . ALA D 1 85 ? -30.247 -9.318 15.021 1.00 29.33 85 ALA D O 1
ATOM 8117 N N . ARG D 1 86 ? -32.462 -9.130 14.605 1.00 30.06 86 ARG D N 1
ATOM 8118 C CA . ARG D 1 86 ? -32.449 -7.676 14.440 1.00 30.75 86 ARG D CA 1
ATOM 8119 C C . ARG D 1 86 ? -32.179 -6.940 15.740 1.00 31.02 86 ARG D C 1
ATOM 8120 O O . ARG D 1 86 ? -31.515 -5.900 15.730 1.00 31.11 86 ARG D O 1
ATOM 8128 N N . CYS D 1 87 ? -32.696 -7.475 16.848 1.00 31.51 87 CYS D N 1
ATOM 8129 C CA . CYS D 1 87 ? -32.397 -6.955 18.184 1.00 31.99 87 CYS D CA 1
ATOM 8130 C C . CYS D 1 87 ? -30.923 -7.124 18.492 1.00 32.16 87 CYS D C 1
ATOM 8131 O O . CYS D 1 87 ? -30.302 -6.220 19.033 1.00 32.31 87 CYS D O 1
ATOM 8134 N N . CYS D 1 88 ? -30.374 -8.293 18.152 1.00 32.38 88 CYS D N 1
ATOM 8135 C CA . CYS D 1 88 ? -28.953 -8.574 18.341 1.00 32.81 88 CYS D CA 1
ATOM 8136 C C . CYS D 1 88 ? -28.089 -7.621 17.546 1.00 32.42 88 CYS D C 1
ATOM 8137 O O . CYS D 1 88 ? -27.154 -7.044 18.086 1.00 32.41 88 CYS D O 1
ATOM 8140 N N . ALA D 1 89 ? -28.420 -7.477 16.264 1.00 32.45 89 ALA D N 1
ATOM 8141 C CA . ALA D 1 89 ? -27.742 -6.562 15.359 1.00 32.65 89 ALA D CA 1
ATOM 8142 C C . ALA D 1 89 ? -27.734 -5.132 15.895 1.00 32.84 89 ALA D C 1
ATOM 8143 O O . ALA D 1 89 ? -26.668 -4.559 16.101 1.00 32.68 89 ALA D O 1
ATOM 8145 N N . SER D 1 90 ? -28.923 -4.584 16.148 1.00 33.34 90 SER D N 1
ATOM 8146 C CA . SER D 1 90 ? -29.076 -3.195 16.588 1.00 34.00 90 SER D CA 1
ATOM 8147 C C . SER D 1 90 ? -28.421 -2.899 17.943 1.00 34.30 90 SER D C 1
ATOM 8148 O O . SER D 1 90 ? -28.032 -1.764 18.212 1.00 34.69 90 SER D O 1
ATOM 8151 N N . PHE D 1 91 ? -28.296 -3.922 18.786 1.00 34.79 91 PHE D N 1
ATOM 8152 C CA . PHE D 1 91 ? -27.624 -3.793 20.085 1.00 35.04 91 PHE D CA 1
ATOM 8153 C C . PHE D 1 91 ? -26.132 -3.455 19.969 1.00 35.23 91 PHE D C 1
ATOM 8154 O O . PHE D 1 91 ? -25.588 -2.752 20.819 1.00 35.37 91 PHE D O 1
ATOM 8162 N N . LYS D 1 92 ? -25.470 -3.972 18.937 1.00 35.44 92 LYS D N 1
ATOM 8163 C CA . LYS D 1 92 ? -24.063 -3.638 18.700 1.00 35.79 92 LYS D CA 1
ATOM 8164 C C . LYS D 1 92 ? -23.897 -2.705 17.499 1.00 35.83 92 LYS D C 1
ATOM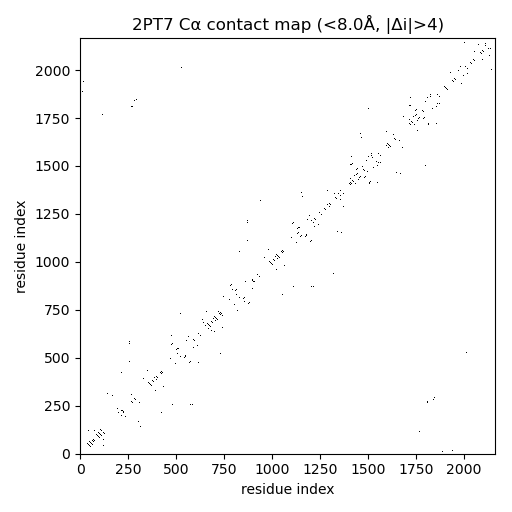 8165 O O . LYS D 1 92 ? -22.829 -2.633 16.891 1.00 35.98 92 LYS D O 1
ATOM 8171 N N . LYS D 1 93 ? -24.975 -1.991 17.186 1.00 35.85 93 LYS D N 1
ATOM 8172 C CA . LYS D 1 93 ? -25.009 -0.970 16.146 1.00 36.14 93 LYS D CA 1
ATOM 8173 C C . LYS D 1 93 ? -24.640 -1.528 14.779 1.00 36.16 93 LYS D C 1
ATOM 8174 O O . LYS D 1 93 ? -23.935 -0.886 13.989 1.00 36.16 93 LYS D O 1
ATOM 8180 N N . LYS D 1 94 ? -25.138 -2.733 14.524 1.00 35.97 94 LYS D N 1
ATOM 8181 C CA . LYS D 1 94 ? -24.942 -3.428 13.263 1.00 35.93 94 LYS D CA 1
ATOM 8182 C C . LYS D 1 94 ? -26.288 -3.677 12.592 1.00 35.65 94 LYS D C 1
ATOM 8183 O O . LYS D 1 94 ? -27.345 -3.431 13.182 1.00 35.55 94 LYS D O 1
ATOM 8189 N N . THR D 1 95 ? -26.243 -4.137 11.348 1.00 35.39 95 THR D N 1
ATOM 8190 C CA . THR D 1 95 ? -27.448 -4.575 10.648 1.00 35.23 95 THR D CA 1
ATOM 8191 C C . THR D 1 95 ? -27.313 -6.031 10.202 1.00 34.74 95 THR D C 1
ATOM 8192 O O . THR D 1 95 ? -26.217 -6.515 9.935 1.00 34.90 95 THR D O 1
ATOM 8196 N N . ILE D 1 96 ? -28.438 -6.730 10.157 1.00 34.44 96 ILE D N 1
ATOM 8197 C CA . ILE D 1 96 ? -28.486 -8.071 9.594 1.00 33.92 96 ILE D CA 1
ATOM 8198 C C . ILE D 1 96 ? -29.638 -8.166 8.592 1.00 33.80 96 ILE D C 1
ATOM 8199 O O . ILE D 1 96 ? -30.757 -7.738 8.871 1.00 33.80 96 ILE D O 1
ATOM 8204 N N . ASP D 1 97 ? -29.340 -8.691 7.410 1.00 33.73 97 ASP D N 1
ATOM 8205 C CA . ASP D 1 97 ? -30.320 -8.784 6.333 1.00 33.81 97 ASP D CA 1
ATOM 8206 C C . ASP D 1 97 ? -30.013 -9.957 5.403 1.00 33.91 97 ASP D C 1
ATOM 8207 O O . ASP D 1 97 ? -28.981 -10.620 5.542 1.00 33.80 97 ASP D O 1
ATOM 8212 N N . ASN D 1 98 ? -30.916 -10.202 4.458 1.00 34.21 98 ASN D N 1
ATOM 8213 C CA . ASN D 1 98 ? -30.766 -11.285 3.487 1.00 34.35 98 ASN D CA 1
ATOM 8214 C C . ASN D 1 98 ? -30.057 -10.843 2.217 1.00 34.37 98 ASN D C 1
ATOM 8215 O O . ASN D 1 98 ? -30.278 -11.416 1.149 1.00 34.57 98 ASN D O 1
ATOM 8220 N N . TYR D 1 99 ? -29.200 -9.830 2.334 1.00 34.56 99 TYR D N 1
ATOM 8221 C CA . TYR D 1 99 ? -28.559 -9.225 1.160 1.00 34.76 99 TYR D CA 1
ATOM 8222 C C . TYR D 1 99 ? -27.061 -9.008 1.331 1.00 34.25 99 TYR D C 1
ATOM 8223 O O . TYR D 1 99 ? -26.271 -9.880 0.991 1.00 34.42 99 TYR D O 1
ATOM 8232 N N . GLU D 1 100 ? -26.667 -7.856 1.859 1.00 33.72 100 GLU D N 1
ATOM 8233 C CA . GLU D 1 100 ? -25.239 -7.566 2.018 1.00 33.26 100 GLU D CA 1
ATOM 8234 C C . GLU D 1 100 ? -24.686 -7.890 3.416 1.00 32.18 100 GLU D C 1
ATOM 8235 O O . GLU D 1 100 ? -23.474 -8.059 3.582 1.00 32.26 100 GLU D O 1
ATOM 8241 N N . ASN D 1 101 ? -25.572 -8.004 4.404 1.00 30.88 101 ASN D N 1
ATOM 8242 C CA . ASN D 1 101 ? -25.168 -8.337 5.774 1.00 29.46 101 ASN D CA 1
ATOM 8243 C C . ASN D 1 101 ? -25.842 -9.606 6.329 1.00 28.31 101 ASN D C 1
ATOM 8244 O O . ASN D 1 101 ? -26.549 -9.532 7.335 1.00 28.19 101 ASN D O 1
ATOM 8249 N N . PRO D 1 102 ? -25.622 -10.779 5.690 1.00 27.12 102 PRO D N 1
ATOM 8250 C CA . PRO D 1 102 ? -26.278 -11.999 6.175 1.00 26.05 102 PRO D CA 1
ATOM 8251 C C . PRO D 1 102 ? -25.545 -12.685 7.324 1.00 25.22 102 PRO D C 1
ATOM 8252 O O . PRO D 1 102 ? -26.039 -13.688 7.836 1.00 24.58 102 PRO D O 1
ATOM 8256 N N . ILE D 1 103 ? -24.384 -12.142 7.709 1.00 24.47 103 ILE D N 1
ATOM 8257 C CA . ILE D 1 103 ? -23.557 -12.663 8.804 1.00 23.82 103 ILE D CA 1
ATOM 8258 C C . ILE D 1 103 ? -23.394 -11.599 9.892 1.00 23.85 103 ILE D C 1
ATOM 8259 O O . ILE D 1 103 ? -22.994 -10.460 9.610 1.00 24.02 103 ILE D O 1
ATOM 8264 N N . LEU D 1 104 ? -23.686 -11.988 11.132 1.00 23.71 104 LEU D N 1
ATOM 8265 C CA . LEU D 1 104 ? -23.601 -11.095 12.285 1.00 23.38 104 LEU D CA 1
ATOM 8266 C C . LEU D 1 104 ? -22.822 -11.713 13.443 1.00 23.55 104 LEU D C 1
ATOM 8267 O O . LEU D 1 104 ? -23.077 -12.855 13.842 1.00 23.51 104 LEU D O 1
ATOM 8272 N N . SER D 1 105 ? -21.869 -10.947 13.969 1.00 23.62 105 SER D N 1
ATOM 8273 C CA . SER D 1 105 ? -21.258 -11.223 15.261 1.00 23.61 105 SER D CA 1
ATOM 8274 C C . SER D 1 105 ? -21.714 -10.156 16.245 1.00 23.82 105 SER D C 1
ATOM 8275 O O . SER D 1 105 ? -21.420 -8.978 16.079 1.00 23.83 105 SER D O 1
ATOM 8278 N N . SER D 1 106 ? -22.442 -10.569 17.271 1.00 24.55 106 SER D N 1
ATOM 8279 C CA . SER D 1 106 ? -22.973 -9.632 18.250 1.00 24.98 106 SER D CA 1
ATOM 8280 C C . SER D 1 106 ? -22.877 -10.203 19.660 1.00 25.44 106 SER D C 1
ATOM 8281 O O . SER D 1 106 ? -22.111 -11.132 19.902 1.00 25.41 106 SER D O 1
ATOM 8284 N N . ASN D 1 107 ? -23.644 -9.636 20.587 1.00 26.24 107 ASN D N 1
ATOM 8285 C CA . ASN D 1 107 ? -23.688 -10.113 21.976 1.00 27.24 107 ASN D CA 1
ATOM 8286 C C . ASN D 1 107 ? -25.114 -10.111 22.512 1.00 27.70 107 ASN D C 1
ATOM 8287 O O . ASN D 1 107 ? -25.987 -9.406 21.993 1.00 27.84 107 ASN D O 1
ATOM 8292 N N . LEU D 1 108 ? -25.349 -10.917 23.542 1.00 28.44 108 LEU D N 1
ATOM 8293 C CA . LEU D 1 108 ? -26.578 -10.818 24.326 1.00 28.94 108 LEU D CA 1
ATOM 8294 C C . LEU D 1 108 ? -26.335 -9.845 25.477 1.00 29.46 108 LEU D C 1
ATOM 8295 O O . LEU D 1 108 ? -25.194 -9.430 25.698 1.00 29.44 108 LEU D O 1
ATOM 8300 N N . ALA D 1 109 ? -27.400 -9.485 26.200 1.00 30.27 109 ALA D N 1
ATOM 8301 C CA . ALA D 1 109 ? -27.329 -8.483 27.281 1.00 30.93 109 ALA D CA 1
ATOM 8302 C C . ALA D 1 109 ? -26.284 -8.768 28.364 1.00 31.51 109 ALA D C 1
ATOM 8303 O O . ALA D 1 109 ? -25.552 -7.860 28.754 1.00 31.93 109 ALA D O 1
ATOM 8305 N N . ASN D 1 110 ? -26.210 -10.013 28.840 1.00 31.98 110 ASN D N 1
ATOM 8306 C CA . ASN D 1 110 ? -25.193 -10.407 29.829 1.00 32.56 110 ASN D CA 1
ATOM 8307 C C . ASN D 1 110 ? -23.807 -10.648 29.205 1.00 32.57 110 ASN D C 1
ATOM 8308 O O . ASN D 1 110 ? -22.903 -11.188 29.854 1.00 32.58 110 ASN D O 1
ATOM 8313 N N . GLY D 1 111 ? -23.664 -10.284 27.934 1.00 32.75 111 GLY D N 1
ATOM 8314 C CA . GLY D 1 111 ? -22.362 -10.270 27.274 1.00 32.87 111 GLY D CA 1
ATOM 8315 C C . GLY D 1 111 ? -21.924 -11.511 26.516 1.00 32.78 111 GLY D C 1
ATOM 8316 O O . GLY D 1 111 ? -20.838 -11.523 25.942 1.00 32.98 111 GLY D O 1
ATOM 8317 N N . GLU D 1 112 ? -22.749 -12.555 26.506 1.00 32.43 112 GLU D N 1
ATOM 8318 C CA . GLU D 1 112 ? -22.413 -13.756 25.737 1.00 32.05 112 GLU D CA 1
ATOM 8319 C C . GLU D 1 112 ? -22.418 -13.485 24.230 1.00 31.20 112 GLU D C 1
ATOM 8320 O O . GLU D 1 112 ? -23.226 -12.707 23.728 1.00 31.34 112 GLU D O 1
ATOM 8326 N N . ARG D 1 113 ? -21.488 -14.120 23.524 1.00 30.26 113 ARG D N 1
ATOM 8327 C CA . ARG D 1 113 ? -21.305 -13.881 22.098 1.00 29.31 113 ARG D CA 1
ATOM 8328 C C . ARG D 1 113 ? -22.345 -14.630 21.291 1.00 28.11 113 ARG D C 1
ATOM 8329 O O . ARG D 1 113 ? -22.669 -15.783 21.600 1.00 27.61 113 ARG D O 1
ATOM 8337 N N . VAL D 1 114 ? -22.885 -13.947 20.281 1.00 26.61 114 VAL D N 1
ATOM 8338 C CA . VAL D 1 114 ? -23.867 -14.525 19.371 1.00 25.34 114 VAL D CA 1
ATOM 8339 C C . VAL D 1 114 ? -23.339 -14.443 17.945 1.00 24.54 114 VAL D C 1
ATOM 8340 O O . VAL D 1 114 ? -22.859 -13.394 17.506 1.00 24.23 114 VAL D O 1
ATOM 8344 N N . GLN D 1 115 ? -23.433 -15.558 17.232 1.00 23.46 115 GLN D N 1
ATOM 8345 C CA . GLN D 1 115 ? -23.146 -15.587 15.808 1.00 22.56 115 GLN D CA 1
ATOM 8346 C C . GLN D 1 115 ? -24.427 -15.957 15.083 1.00 22.27 115 GLN D C 1
ATOM 8347 O O . GLN D 1 115 ? -25.025 -17.003 15.360 1.00 22.21 115 GLN D O 1
ATOM 8353 N N . ILE D 1 116 ? -24.859 -15.086 14.172 1.00 21.81 116 ILE D N 1
ATOM 8354 C CA . ILE D 1 116 ? -26.056 -15.332 13.376 1.00 21.49 116 ILE D CA 1
ATOM 8355 C C . ILE D 1 116 ? -25.744 -15.323 11.868 1.00 21.84 116 ILE D C 1
ATOM 8356 O O . ILE D 1 116 ? -25.033 -14.442 11.371 1.00 21.83 116 ILE D O 1
ATOM 8361 N N . VAL D 1 117 ? -26.248 -16.338 11.162 1.00 21.92 117 VAL D N 1
ATOM 8362 C CA . VAL D 1 117 ? -26.089 -16.452 9.711 1.00 21.84 117 VAL D CA 1
ATOM 8363 C C . VAL D 1 117 ? -27.472 -16.604 9.054 1.00 21.95 117 VAL D C 1
ATOM 8364 O O . VAL D 1 117 ? -28.322 -17.364 9.539 1.00 21.73 117 VAL D O 1
ATOM 8368 N N . LEU D 1 118 ? -27.693 -15.856 7.973 1.00 21.89 118 LEU D N 1
ATOM 8369 C CA . LEU D 1 118 ? -28.956 -15.900 7.237 1.00 22.29 118 LEU D CA 1
ATOM 8370 C C . LEU D 1 118 ? -28.760 -16.341 5.794 1.00 22.54 118 LEU D C 1
ATOM 8371 O O . LEU D 1 118 ? -27.634 -16.484 5.328 1.00 22.58 118 LEU D O 1
ATOM 8376 N N . SER D 1 119 ? -29.874 -16.589 5.112 1.00 23.10 119 SER D N 1
ATOM 8377 C CA . SER D 1 119 ? -29.905 -16.709 3.666 1.00 23.78 119 SER D CA 1
ATOM 8378 C C . SER D 1 119 ? -29.426 -15.386 3.085 1.00 24.12 119 SER D C 1
ATOM 8379 O O . SER D 1 119 ? -29.796 -14.333 3.598 1.00 24.43 119 SER D O 1
ATOM 8382 N N . PRO D 1 120 ? -28.622 -15.423 2.002 1.00 24.55 120 PRO D N 1
ATOM 8383 C CA . PRO D 1 120 ? -28.222 -16.577 1.177 1.00 24.80 120 PRO D CA 1
ATOM 8384 C C . PRO D 1 120 ? -26.938 -17.333 1.586 1.00 24.93 120 PRO D C 1
ATOM 8385 O O . PRO D 1 120 ? -26.469 -18.191 0.834 1.00 24.96 120 PRO D O 1
ATOM 8389 N N . VAL D 1 121 ? -26.385 -17.040 2.757 1.00 25.11 121 VAL D N 1
ATOM 8390 C CA . VAL D 1 121 ? -25.223 -17.790 3.240 1.00 25.49 121 VAL D CA 1
ATOM 8391 C C . VAL D 1 121 ? -25.644 -19.178 3.779 1.00 25.87 121 VAL D C 1
ATOM 8392 O O . VAL D 1 121 ? -24.907 -20.158 3.642 1.00 25.65 121 VAL D O 1
ATOM 8396 N N . THR D 1 122 ? -26.836 -19.257 4.365 1.00 26.22 122 THR D N 1
ATOM 8397 C CA . THR D 1 122 ? -27.395 -20.546 4.781 1.00 26.66 122 THR D CA 1
ATOM 8398 C C . THR D 1 122 ? -28.070 -21.243 3.598 1.00 27.12 122 THR D C 1
ATOM 8399 O O . THR D 1 122 ? -28.230 -20.645 2.524 1.00 27.10 122 THR D O 1
ATOM 8403 N N . VAL D 1 123 ? -28.462 -22.502 3.804 1.00 27.41 123 VAL D N 1
ATOM 8404 C CA . VAL D 1 123 ? -28.954 -23.365 2.725 1.00 27.86 123 VAL D CA 1
ATOM 8405 C C . VAL D 1 123 ? -30.200 -22.865 1.950 1.00 28.34 123 VAL D C 1
ATOM 8406 O O . VAL D 1 123 ? -30.281 -23.076 0.736 1.00 28.37 123 VAL D O 1
ATOM 8410 N N . ASN D 1 124 ? -31.154 -22.230 2.637 1.00 28.96 124 ASN D N 1
ATOM 8411 C CA . ASN D 1 124 ? -32.388 -21.698 2.003 1.00 29.72 124 ASN D CA 1
ATOM 8412 C C . ASN D 1 124 ? -33.003 -20.540 2.804 1.00 30.39 124 ASN D C 1
ATOM 8413 O O . ASN D 1 124 ? -32.496 -20.227 3.889 1.00 30.22 124 ASN D O 1
ATOM 8418 N N . ASP D 1 125 ? -34.073 -19.905 2.294 1.00 31.27 125 ASP D N 1
ATOM 8419 C CA . ASP D 1 125 ? -34.666 -18.759 3.019 1.00 31.96 125 ASP D CA 1
ATOM 8420 C C . ASP D 1 125 ? -35.377 -19.067 4.329 1.00 31.95 125 ASP D C 1
ATOM 8421 O O . ASP D 1 125 ? -35.760 -18.146 5.055 1.00 32.05 125 ASP D O 1
ATOM 8426 N N . GLU D 1 126 ? -35.552 -20.348 4.633 1.00 31.75 126 GLU D N 1
ATOM 8427 C CA . GLU D 1 126 ? -36.204 -20.729 5.881 1.00 31.58 126 GLU D CA 1
ATOM 8428 C C . GLU D 1 126 ? -35.216 -21.252 6.923 1.00 30.80 126 GLU D C 1
ATOM 8429 O O . GLU D 1 126 ? -35.614 -21.809 7.951 1.00 31.01 126 GLU D O 1
ATOM 8435 N N . THR D 1 127 ? -33.929 -21.026 6.657 1.00 29.70 127 THR D N 1
ATOM 8436 C CA . THR D 1 127 ? -32.834 -21.477 7.516 1.00 28.50 127 THR D CA 1
ATOM 8437 C C . THR D 1 127 ? -32.086 -20.303 8.151 1.00 27.65 127 THR D C 1
ATOM 8438 O O . THR D 1 127 ? -31.462 -19.495 7.452 1.00 27.28 127 THR D O 1
ATOM 8442 N N . ILE D 1 128 ? -32.178 -20.223 9.479 1.00 26.55 128 ILE D N 1
ATOM 8443 C CA . ILE D 1 128 ? -31.466 -19.232 10.282 1.00 25.67 128 ILE D CA 1
ATOM 8444 C C . ILE D 1 128 ? -30.534 -19.943 11.276 1.00 25.11 128 ILE D C 1
ATOM 8445 O O . ILE D 1 128 ? -30.973 -20.778 12.068 1.00 24.90 128 ILE D O 1
ATOM 8450 N N . SER D 1 129 ? -29.247 -19.615 11.214 1.00 24.46 129 SER D N 1
ATOM 8451 C CA . SER D 1 129 ? -28.254 -20.214 12.097 1.00 23.69 129 SER D CA 1
ATOM 8452 C C . SER D 1 129 ? -27.887 -19.276 13.247 1.00 23.68 129 SER D C 1
ATOM 8453 O O . SER D 1 129 ? -27.580 -18.092 13.029 1.00 23.74 129 SER D O 1
ATOM 8456 N N . ILE D 1 130 ? -27.928 -19.812 14.468 1.00 23.32 130 ILE D N 1
ATOM 8457 C CA . ILE D 1 130 ? -27.577 -19.067 15.677 1.00 23.03 130 ILE D CA 1
ATOM 8458 C C . ILE D 1 130 ? -26.628 -19.900 16.552 1.00 23.18 130 ILE D C 1
ATOM 8459 O O . ILE D 1 130 ? -26.871 -21.086 16.779 1.00 23.17 130 ILE D O 1
ATOM 8464 N N . SER D 1 131 ? -25.542 -19.272 17.004 1.00 23.24 131 SER D N 1
ATOM 8465 C CA . SER D 1 131 ? -24.581 -19.889 17.923 1.00 23.41 131 SER D CA 1
ATOM 8466 C C . SER D 1 131 ? -24.286 -18.939 19.084 1.00 23.60 131 SER D C 1
ATOM 8467 O O . SER D 1 131 ? -23.749 -17.853 18.876 1.00 23.34 131 SER D O 1
ATOM 8470 N N . ILE D 1 132 ? -24.645 -19.358 20.296 1.00 24.07 132 ILE D N 1
ATOM 8471 C CA . ILE D 1 132 ? -24.396 -18.572 21.508 1.00 24.75 132 ILE D CA 1
ATOM 8472 C C . ILE D 1 132 ? -23.302 -19.231 22.348 1.00 25.69 132 ILE D C 1
ATOM 8473 O O . ILE D 1 132 ? -23.445 -20.366 22.777 1.00 25.64 132 ILE D O 1
ATOM 8478 N N . ARG D 1 133 ? -22.208 -18.512 22.568 1.00 27.42 133 ARG D N 1
ATOM 8479 C CA . ARG D 1 133 ? -21.143 -18.973 23.450 1.00 29.19 133 ARG D CA 1
ATOM 8480 C C . ARG D 1 133 ? -21.409 -18.507 24.885 1.00 30.26 133 ARG D C 1
ATOM 8481 O O . ARG D 1 133 ? -21.671 -17.325 25.132 1.00 30.13 133 ARG D O 1
ATOM 8489 N N . ILE D 1 134 ? -21.337 -19.449 25.821 1.00 31.83 134 ILE D N 1
ATOM 8490 C CA . ILE D 1 134 ? -21.555 -19.169 27.245 1.00 33.34 134 ILE D CA 1
ATOM 8491 C C . ILE D 1 134 ? -20.209 -18.989 27.956 1.00 34.63 134 ILE D C 1
ATOM 8492 O O . ILE D 1 134 ? -19.362 -19.882 27.909 1.00 34.61 134 ILE D O 1
ATOM 8497 N N . PRO D 1 135 ? -20.013 -17.833 28.619 1.00 36.04 135 PRO D N 1
ATOM 8498 C CA . PRO D 1 135 ? -18.742 -17.496 29.274 1.00 37.24 135 PRO D CA 1
ATOM 8499 C C . PRO D 1 135 ? -18.346 -18.484 30.372 1.00 38.43 135 PRO D C 1
ATOM 8500 O O . PRO D 1 135 ? -19.223 -19.089 31.012 1.00 38.49 135 PRO D O 1
ATOM 8504 N N . SER D 1 136 ? -17.034 -18.646 30.565 1.00 39.83 136 SER D N 1
ATOM 8505 C CA . SER D 1 136 ? -16.486 -19.513 31.616 1.00 41.09 136 SER D CA 1
ATOM 8506 C C . SER D 1 136 ? -16.828 -18.953 32.994 1.00 41.57 136 SER D C 1
ATOM 8507 O O . SER D 1 136 ? -16.265 -17.932 33.406 1.00 42.00 136 SER D O 1
ATOM 8510 N N . LYS D 1 137 ? -17.742 -19.626 33.697 1.00 42.05 137 LYS D N 1
ATOM 8511 C CA . LYS D 1 137 ? -18.267 -19.124 34.974 1.00 42.52 137 LYS D CA 1
ATOM 8512 C C . LYS D 1 137 ? -17.572 -19.668 36.235 1.00 42.41 137 LYS D C 1
ATOM 8513 O O . LYS D 1 137 ? -16.931 -18.910 36.974 1.00 42.69 137 LYS D O 1
ATOM 8519 N N . THR D 1 138 ? -17.706 -20.973 36.471 1.00 41.89 138 THR D N 1
ATOM 8520 C CA . THR D 1 138 ? -17.155 -21.626 37.661 1.00 41.37 138 THR D CA 1
ATOM 8521 C C . THR D 1 138 ? -15.630 -21.496 37.778 1.00 40.67 138 THR D C 1
ATOM 8522 O O . THR D 1 138 ? -14.896 -21.704 36.808 1.00 40.54 138 THR D O 1
ATOM 8526 N N . THR D 1 139 ? -15.180 -21.147 38.982 1.00 39.86 139 THR D N 1
ATOM 8527 C CA . THR D 1 139 ? -13.761 -21.015 39.296 1.00 39.06 139 THR D CA 1
ATOM 8528 C C . THR D 1 139 ? -13.246 -22.231 40.060 1.00 38.27 139 THR D C 1
ATOM 8529 O O . THR D 1 139 ? -13.748 -22.560 41.135 1.00 38.28 139 THR D O 1
ATOM 8533 N N . TYR D 1 140 ? -12.243 -22.887 39.486 1.00 37.36 140 TYR D N 1
ATOM 8534 C CA . TYR D 1 140 ? -11.611 -24.056 40.087 1.00 36.52 140 TYR D CA 1
ATOM 8535 C C . TYR D 1 140 ? -10.260 -23.684 40.695 1.00 35.88 140 TYR D C 1
ATOM 8536 O O . TYR D 1 140 ? -9.536 -22.865 40.128 1.00 35.87 140 TYR D O 1
ATOM 8545 N N . PRO D 1 141 ? -9.917 -24.283 41.853 1.00 35.21 141 PRO D N 1
ATOM 8546 C CA . PRO D 1 141 ? -8.554 -24.146 42.356 1.00 34.67 141 PRO D CA 1
ATOM 8547 C C . PRO D 1 141 ? -7.603 -24.997 41.520 1.00 34.05 141 PRO D C 1
ATOM 8548 O O . PRO D 1 141 ? -8.041 -25.956 40.876 1.00 33.73 141 PRO D O 1
ATOM 8552 N N . HIS D 1 142 ? -6.319 -24.646 41.528 1.00 33.64 142 HIS D N 1
ATOM 8553 C CA . HIS D 1 142 ? -5.307 -25.395 40.778 1.00 33.13 142 HIS D CA 1
ATOM 8554 C C . HIS D 1 142 ? -5.175 -26.856 41.242 1.00 33.22 142 HIS D C 1
ATOM 8555 O O . HIS D 1 142 ? -4.747 -27.720 40.469 1.00 33.06 142 HIS D O 1
ATOM 8562 N N . SER D 1 143 ? -5.552 -27.115 42.499 1.00 33.03 143 SER D N 1
ATOM 8563 C CA . SER D 1 143 ? -5.576 -28.466 43.056 1.00 33.05 143 SER D CA 1
ATOM 8564 C C . SER D 1 143 ? -6.474 -29.396 42.242 1.00 32.98 143 SER D C 1
ATOM 8565 O O . SER D 1 143 ? -6.158 -30.566 42.084 1.00 32.79 143 SER D O 1
ATOM 8568 N N . PHE D 1 144 ? -7.581 -28.860 41.722 1.00 33.25 144 PHE D N 1
ATOM 8569 C CA . PHE D 1 144 ? -8.504 -29.617 40.871 1.00 33.40 144 PHE D CA 1
ATOM 8570 C C . PHE D 1 144 ? -7.792 -30.149 39.625 1.00 33.27 144 PHE D C 1
ATOM 8571 O O . PHE D 1 144 ? -7.990 -31.302 39.238 1.00 33.40 144 PHE D O 1
ATOM 8579 N N . PHE D 1 145 ? -6.961 -29.309 39.009 1.00 32.87 145 PHE D N 1
ATOM 8580 C CA . PHE D 1 145 ? -6.177 -29.715 37.841 1.00 32.63 145 PHE D CA 1
ATOM 8581 C C . PHE D 1 145 ? -5.156 -30.804 38.173 1.00 32.94 145 PHE D C 1
ATOM 8582 O O . PHE D 1 145 ? -4.963 -31.737 37.389 1.00 32.86 145 PHE D O 1
ATOM 8590 N N . GLU D 1 146 ? -4.520 -30.686 39.337 1.00 33.27 146 GLU D N 1
ATOM 8591 C CA . GLU D 1 146 ? -3.570 -31.692 39.806 1.00 33.89 146 GLU D CA 1
ATOM 8592 C C . GLU D 1 146 ? -4.248 -33.015 40.167 1.00 34.04 146 GLU D C 1
ATOM 8593 O O . GLU D 1 146 ? -3.686 -34.080 39.937 1.00 34.14 146 GLU D O 1
ATOM 8599 N N . GLU D 1 147 ? -5.454 -32.931 40.724 1.00 34.31 147 GLU D N 1
ATOM 8600 C CA . GLU D 1 147 ? -6.207 -34.103 41.175 1.00 34.70 147 GLU D CA 1
ATOM 8601 C C . GLU D 1 147 ? -6.871 -34.870 40.041 1.00 34.51 147 GLU D C 1
ATOM 8602 O O . GLU D 1 147 ? -7.058 -36.081 40.134 1.00 34.29 147 GLU D O 1
ATOM 8608 N N . GLN D 1 148 ? -7.248 -34.150 38.985 1.00 34.53 148 GLN D N 1
ATOM 8609 C CA . GLN D 1 148 ? -8.056 -34.718 37.911 1.00 34.33 148 GLN D CA 1
ATOM 8610 C C . GLN D 1 148 ? -7.260 -35.093 36.660 1.00 34.14 148 GLN D C 1
ATOM 8611 O O . GLN D 1 148 ? -7.838 -35.437 35.628 1.00 34.10 148 GLN D O 1
ATOM 8617 N N . GLY D 1 149 ? -5.934 -35.027 36.764 1.00 33.93 149 GLY D N 1
ATOM 8618 C CA . GLY D 1 149 ? -5.042 -35.564 35.730 1.00 33.57 149 GLY D CA 1
ATOM 8619 C C . GLY D 1 149 ? -4.686 -34.645 34.575 1.00 33.22 149 GLY D C 1
ATOM 8620 O O . GLY D 1 149 ? -4.364 -35.114 33.484 1.00 33.34 149 GLY D O 1
ATOM 8621 N N . PHE D 1 150 ? -4.729 -33.339 34.822 1.00 32.96 150 PHE D N 1
ATOM 8622 C CA . PHE D 1 150 ? -4.395 -32.323 33.819 1.00 32.42 150 PHE D CA 1
ATOM 8623 C C . PHE D 1 150 ? -2.971 -32.471 33.277 1.00 32.69 150 PHE D C 1
ATOM 8624 O O . PHE D 1 150 ? -2.726 -32.237 32.085 1.00 32.40 150 PHE D O 1
ATOM 8632 N N . TYR D 1 151 ? -2.043 -32.852 34.154 1.00 32.94 151 TYR D N 1
ATOM 8633 C CA . TYR D 1 151 ? -0.631 -32.950 33.793 1.00 33.64 151 TYR D CA 1
ATOM 8634 C C . TYR D 1 151 ? -0.171 -34.376 33.466 1.00 34.22 151 TYR D C 1
ATOM 8635 O O . TYR D 1 151 ? 0.998 -34.589 33.135 1.00 34.15 151 TYR D O 1
ATOM 8644 N N . ASN D 1 152 ? -1.094 -35.336 33.536 1.00 35.22 152 ASN D N 1
ATOM 8645 C CA . ASN D 1 152 ? -0.764 -36.768 33.440 1.00 36.32 152 ASN D CA 1
ATOM 8646 C C . ASN D 1 152 ? -0.076 -37.240 32.155 1.00 37.10 152 ASN D C 1
ATOM 8647 O O . ASN D 1 152 ? 0.633 -38.244 32.179 1.00 37.31 152 ASN D O 1
ATOM 8652 N N . LEU D 1 153 ? -0.282 -36.527 31.049 1.00 38.05 153 LEU D N 1
ATOM 8653 C CA . LEU D 1 153 ? 0.318 -36.904 29.765 1.00 39.02 153 LEU D CA 1
ATOM 8654 C C . LEU D 1 153 ? 1.792 -36.518 29.667 1.00 39.89 153 LEU D C 1
ATOM 8655 O O . LEU D 1 153 ? 2.526 -37.076 28.855 1.00 39.98 153 LEU D O 1
ATOM 8660 N N . LEU D 1 154 ? 2.219 -35.568 30.497 1.00 41.14 154 LEU D N 1
ATOM 8661 C CA . LEU D 1 154 ? 3.607 -35.100 30.505 1.00 42.29 154 LEU D CA 1
ATOM 8662 C C . LEU D 1 154 ? 4.515 -36.093 31.229 1.00 43.34 154 LEU D C 1
ATOM 8663 O O . LEU D 1 154 ? 4.234 -36.499 32.360 1.00 43.42 154 LEU D O 1
ATOM 8668 N N . ASP D 1 155 ? 5.605 -36.484 30.577 1.00 44.64 155 ASP D N 1
ATOM 8669 C CA . ASP D 1 155 ? 6.500 -37.494 31.147 1.00 46.00 155 ASP D CA 1
ATOM 8670 C C . ASP D 1 155 ? 7.402 -36.939 32.260 1.00 46.63 155 ASP D C 1
ATOM 8671 O O . ASP D 1 155 ? 8.205 -37.671 32.853 1.00 46.78 155 ASP D O 1
ATOM 8676 N N . ASN D 1 156 ? 7.237 -35.649 32.549 1.00 47.36 156 ASN D N 1
ATOM 8677 C CA . ASN D 1 156 ? 7.958 -34.969 33.626 1.00 48.04 156 ASN D CA 1
ATOM 8678 C C . ASN D 1 156 ? 6.986 -34.234 34.558 1.00 48.25 156 ASN D C 1
ATOM 8679 O O . ASN D 1 156 ? 7.203 -33.071 34.910 1.00 48.51 156 ASN D O 1
ATOM 8684 N N . LYS D 1 157 ? 5.929 -34.936 34.963 1.00 48.35 157 LYS D N 1
ATOM 8685 C CA . LYS D 1 157 ? 4.771 -34.349 35.651 1.00 48.43 157 LYS D CA 1
ATOM 8686 C C . LYS D 1 157 ? 5.111 -33.289 36.712 1.00 48.32 157 LYS D C 1
ATOM 8687 O O . LYS D 1 157 ? 4.821 -32.106 36.519 1.00 48.36 157 LYS D O 1
ATOM 8693 N N . GLU D 1 158 ? 5.736 -33.715 37.810 1.00 48.14 158 GLU D N 1
ATOM 8694 C CA . GLU D 1 158 ? 5.993 -32.842 38.958 1.00 47.92 158 GLU D CA 1
ATOM 8695 C C . GLU D 1 158 ? 6.978 -31.703 38.675 1.00 47.48 158 GLU D C 1
ATOM 8696 O O . GLU D 1 158 ? 6.908 -30.651 39.317 1.00 47.30 158 GLU D O 1
ATOM 8702 N N . GLN D 1 159 ? 7.884 -31.915 37.720 1.00 47.02 159 GLN D N 1
ATOM 8703 C CA . GLN D 1 159 ? 8.810 -30.871 37.263 1.00 46.62 159 GLN D CA 1
ATOM 8704 C C . GLN D 1 159 ? 8.088 -29.749 36.505 1.00 45.83 159 GLN D C 1
ATOM 8705 O O . GLN D 1 159 ? 8.449 -28.580 36.633 1.00 45.81 159 GLN D O 1
ATOM 8711 N N . ALA D 1 160 ? 7.077 -30.119 35.718 1.00 44.89 160 ALA D N 1
ATOM 8712 C CA . ALA D 1 160 ? 6.280 -29.164 34.948 1.00 43.99 160 ALA D CA 1
ATOM 8713 C C . ALA D 1 160 ? 5.386 -28.314 35.852 1.00 43.36 160 ALA D C 1
ATOM 8714 O O . ALA D 1 160 ? 5.238 -27.105 35.640 1.00 43.23 160 ALA D O 1
ATOM 8716 N N . ILE D 1 161 ? 4.796 -28.958 36.857 1.00 42.48 161 ILE D N 1
ATOM 8717 C CA . ILE D 1 161 ? 3.951 -28.281 37.842 1.00 41.64 161 ILE D CA 1
ATOM 8718 C C . ILE D 1 161 ? 4.762 -27.255 38.643 1.00 41.05 161 ILE D C 1
ATOM 8719 O O . ILE D 1 161 ? 4.305 -26.134 38.864 1.00 40.98 161 ILE D O 1
ATOM 8724 N N . SER D 1 162 ? 5.970 -27.638 39.051 1.00 40.30 162 SER D N 1
ATOM 8725 C CA . SER D 1 162 ? 6.890 -26.721 39.715 1.00 39.59 162 SER D CA 1
ATOM 8726 C C . SER D 1 162 ? 7.276 -25.553 38.816 1.00 39.03 162 SER D C 1
ATOM 8727 O O . SER D 1 162 ? 7.352 -24.415 39.278 1.00 39.00 162 SER D O 1
ATOM 8730 N N . ALA D 1 163 ? 7.518 -25.845 37.539 1.00 38.33 163 ALA D N 1
ATOM 8731 C CA . ALA D 1 163 ? 7.913 -24.829 36.567 1.00 37.94 163 ALA D CA 1
ATOM 8732 C C . ALA D 1 163 ? 6.835 -23.755 36.369 1.00 37.51 163 ALA D C 1
ATOM 8733 O O . ALA D 1 163 ? 7.154 -22.568 36.327 1.00 37.27 163 ALA D O 1
ATOM 8735 N N . ILE D 1 164 ? 5.570 -24.178 36.267 1.00 37.14 164 ILE D N 1
ATOM 8736 C CA . ILE D 1 164 ? 4.443 -23.241 36.127 1.00 36.82 164 ILE D CA 1
ATOM 8737 C C . ILE D 1 164 ? 4.262 -22.398 37.390 1.00 36.45 164 ILE D C 1
ATOM 8738 O O . ILE D 1 164 ? 4.111 -21.186 37.298 1.00 36.37 164 ILE D O 1
ATOM 8743 N N . LYS D 1 165 ? 4.317 -23.044 38.555 1.00 36.22 165 LYS D N 1
ATOM 8744 C CA . LYS D 1 165 ? 4.188 -22.360 39.847 1.00 35.81 165 LYS D CA 1
ATOM 8745 C C . LYS D 1 165 ? 5.306 -21.349 40.076 1.00 35.69 165 LYS D C 1
ATOM 8746 O O . LYS D 1 165 ? 5.040 -20.203 40.439 1.00 35.64 165 LYS D O 1
ATOM 8752 N N . ASP D 1 166 ? 6.547 -21.783 39.852 1.00 35.52 166 ASP D N 1
ATOM 8753 C CA . ASP D 1 166 ? 7.719 -20.938 40.058 1.00 35.65 166 ASP D CA 1
ATOM 8754 C C . ASP D 1 166 ? 7.876 -19.853 38.984 1.00 35.21 166 ASP D C 1
ATOM 8755 O O . ASP D 1 166 ? 8.339 -18.747 39.283 1.00 35.20 166 ASP D O 1
ATOM 8760 N N . GLY D 1 167 ? 7.481 -20.173 37.750 1.00 34.61 167 GLY D N 1
ATOM 8761 C CA . GLY D 1 167 ? 7.505 -19.224 36.641 1.00 34.03 167 GLY D CA 1
ATOM 8762 C C . GLY D 1 167 ? 6.483 -18.103 36.773 1.00 33.78 167 GLY D C 1
ATOM 8763 O O . GLY D 1 167 ? 6.788 -16.938 36.504 1.00 33.63 167 GLY D O 1
ATOM 8764 N N . ILE D 1 168 ? 5.267 -18.460 37.184 1.00 33.43 168 ILE D N 1
ATOM 8765 C CA . ILE D 1 168 ? 4.216 -17.482 37.481 1.00 33.10 168 ILE D CA 1
ATOM 8766 C C . ILE D 1 168 ? 4.622 -16.578 38.654 1.00 32.86 168 ILE D C 1
ATOM 8767 O O . ILE D 1 168 ? 4.378 -15.367 38.628 1.00 32.76 168 ILE D O 1
ATOM 8772 N N . ALA D 1 169 ? 5.255 -17.175 39.663 1.00 32.62 169 ALA D N 1
ATOM 8773 C CA . ALA D 1 169 ? 5.699 -16.448 40.857 1.00 32.54 169 ALA D CA 1
ATOM 8774 C C . ALA D 1 169 ? 6.778 -15.394 40.575 1.00 32.36 169 ALA D C 1
ATOM 8775 O O . ALA D 1 169 ? 6.737 -14.299 41.140 1.00 32.31 169 ALA D O 1
ATOM 8777 N N . ILE D 1 170 ? 7.725 -15.721 39.696 1.00 32.24 170 ILE D N 1
ATOM 8778 C CA . ILE D 1 170 ? 8.859 -14.838 39.420 1.00 32.36 170 ILE D CA 1
ATOM 8779 C C . ILE D 1 170 ? 8.559 -13.808 38.317 1.00 32.18 170 ILE D C 1
ATOM 8780 O O . ILE D 1 170 ? 9.323 -12.866 38.118 1.00 32.56 170 ILE D O 1
ATOM 8785 N N . GLY D 1 171 ? 7.444 -13.981 37.615 1.00 31.67 171 GLY D N 1
ATOM 8786 C CA . GLY D 1 171 ? 7.018 -13.007 36.615 1.00 31.18 171 GLY D CA 1
ATOM 8787 C C . GLY D 1 171 ? 7.385 -13.355 35.184 1.00 30.83 171 GLY D C 1
ATOM 8788 O O . GLY D 1 171 ? 7.719 -12.478 34.389 1.00 30.73 171 GLY D O 1
ATOM 8789 N N . LYS D 1 172 ? 7.321 -14.638 34.852 1.00 30.43 172 LYS D N 1
ATOM 8790 C CA . LYS D 1 172 ? 7.525 -15.075 33.478 1.00 30.11 172 LYS D CA 1
ATOM 8791 C C . LYS D 1 172 ? 6.295 -14.774 32.626 1.00 29.74 172 LYS D C 1
ATOM 8792 O O . LYS D 1 172 ? 5.168 -14.766 33.128 1.00 30.06 172 LYS D O 1
ATOM 8798 N N . ASN D 1 173 ? 6.530 -14.491 31.349 1.00 28.84 173 ASN D N 1
ATOM 8799 C CA . ASN D 1 173 ? 5.471 -14.292 30.376 1.00 27.99 173 ASN D CA 1
ATOM 8800 C C . ASN D 1 173 ? 4.878 -15.631 29.943 1.00 27.28 173 ASN D C 1
ATOM 8801 O O . ASN D 1 173 ? 5.536 -16.428 29.267 1.00 27.30 173 ASN D O 1
ATOM 8806 N N . VAL D 1 174 ? 3.632 -15.875 30.339 1.00 26.30 174 VAL D N 1
ATOM 8807 C CA . VAL D 1 174 ? 2.994 -17.173 30.116 1.00 25.19 174 VAL D CA 1
ATOM 8808 C C . VAL D 1 174 ? 1.791 -17.062 29.187 1.00 24.71 174 VAL D C 1
ATOM 8809 O O . VAL D 1 174 ? 0.979 -16.137 29.308 1.00 24.26 174 VAL D O 1
ATOM 8813 N N . ILE D 1 175 ? 1.710 -18.000 28.245 1.00 24.24 175 ILE D N 1
ATOM 8814 C CA . ILE D 1 175 ? 0.539 -18.153 27.376 1.00 24.28 175 ILE D CA 1
ATOM 8815 C C . ILE D 1 175 ? -0.100 -19.542 27.554 1.00 24.41 175 ILE D C 1
ATOM 8816 O O . ILE D 1 175 ? 0.586 -20.573 27.538 1.00 24.11 175 ILE D O 1
ATOM 8821 N N . VAL D 1 176 ? -1.413 -19.552 27.724 1.00 24.44 176 VAL D N 1
ATOM 8822 C CA . VAL D 1 176 ? -2.173 -20.791 27.776 1.00 24.81 176 VAL D CA 1
ATOM 8823 C C . VAL D 1 176 ? -2.982 -20.878 26.483 1.00 25.32 176 VAL D C 1
ATOM 8824 O O . VAL D 1 176 ? -3.801 -19.996 26.206 1.00 24.99 176 VAL D O 1
ATOM 8828 N N . CYS D 1 177 ? -2.744 -21.920 25.688 1.00 25.62 177 CYS D N 1
ATOM 8829 C CA . CYS D 1 177 ? -3.503 -22.105 24.447 1.00 26.59 177 CYS D CA 1
ATOM 8830 C C . CYS D 1 177 ? -4.210 -23.469 24.318 1.00 27.03 177 CYS D C 1
ATOM 8831 O O . CYS D 1 177 ? -3.906 -24.433 25.036 1.00 26.87 177 CYS D O 1
ATOM 8834 N N . GLY D 1 178 ? -5.162 -23.521 23.390 1.00 27.52 178 GLY D N 1
ATOM 8835 C CA . GLY D 1 178 ? -5.940 -24.710 23.118 1.00 28.08 178 GLY D CA 1
ATOM 8836 C C . GLY D 1 178 ? -7.065 -24.297 22.207 1.00 28.98 178 GLY D C 1
ATOM 8837 O O . GLY D 1 178 ? -7.120 -23.154 21.761 1.00 29.22 178 GLY D O 1
ATOM 8838 N N . GLY D 1 179 ? -7.965 -25.226 21.918 1.00 29.90 179 GLY D N 1
ATOM 8839 C CA . GLY D 1 179 ? -9.126 -24.922 21.100 1.00 30.89 179 GLY D CA 1
ATOM 8840 C C . GLY D 1 179 ? -10.267 -24.444 21.963 1.00 31.61 179 GLY D C 1
ATOM 8841 O O . GLY D 1 179 ? -10.118 -24.308 23.179 1.00 31.78 179 GLY D O 1
ATOM 8842 N N . THR D 1 180 ? -11.408 -24.183 21.331 1.00 32.41 180 THR D N 1
ATOM 8843 C CA . THR D 1 180 ? -12.600 -23.747 22.048 1.00 33.47 180 THR D CA 1
ATOM 8844 C C . THR D 1 180 ? -13.074 -24.885 22.961 1.00 33.54 180 THR D C 1
ATOM 8845 O O . THR D 1 180 ? -13.130 -26.038 22.548 1.00 33.78 180 THR D O 1
ATOM 8849 N N . GLY D 1 181 ? -13.355 -24.560 24.217 1.00 33.72 181 GLY D N 1
ATOM 8850 C CA . GLY D 1 181 ? -13.697 -25.578 25.210 1.00 33.90 181 GLY D CA 1
ATOM 8851 C C . GLY D 1 181 ? -12.550 -26.446 25.706 1.00 33.82 181 GLY D C 1
ATOM 8852 O O . GLY D 1 181 ? -12.778 -27.576 26.161 1.00 34.42 181 GLY D O 1
ATOM 8853 N N . SER D 1 182 ? -11.316 -25.945 25.613 1.00 33.27 182 SER D N 1
ATOM 8854 C CA . SER D 1 182 ? -10.172 -26.618 26.243 1.00 32.41 182 SER D CA 1
ATOM 8855 C C . SER D 1 182 ? -10.079 -26.255 27.727 1.00 32.08 182 SER D C 1
ATOM 8856 O O . SER D 1 182 ? -9.411 -26.944 28.505 1.00 32.13 182 SER D O 1
ATOM 8859 N N . GLY D 1 183 ? -10.776 -25.184 28.112 1.00 31.47 183 GLY D N 1
ATOM 8860 C CA . GLY D 1 183 ? -10.762 -24.688 29.478 1.00 30.74 183 GLY D CA 1
ATOM 8861 C C . GLY D 1 183 ? -9.596 -23.754 29.737 1.00 30.43 183 GLY D C 1
ATOM 8862 O O . GLY D 1 183 ? -9.099 -23.690 30.861 1.00 30.53 183 GLY D O 1
ATOM 8863 N N . LYS D 1 184 ? -9.162 -23.046 28.688 1.00 29.90 184 LYS D N 1
ATOM 8864 C CA . LYS D 1 184 ? -8.072 -22.055 28.748 1.00 29.40 184 LYS D CA 1
ATOM 8865 C C . LYS D 1 184 ? -8.226 -21.093 29.912 1.00 28.81 184 LYS D C 1
ATOM 8866 O O . LYS D 1 184 ? -7.324 -20.961 30.725 1.00 28.48 184 LYS D O 1
ATOM 8872 N N . THR D 1 185 ? -9.379 -20.423 29.959 1.00 28.65 185 THR D N 1
ATOM 8873 C CA . THR D 1 185 ? -9.684 -19.389 30.955 1.00 28.40 185 THR D CA 1
ATOM 8874 C C . THR D 1 185 ? -9.833 -19.917 32.380 1.00 28.14 185 THR D C 1
ATOM 8875 O O . THR D 1 185 ? -9.328 -19.302 33.318 1.00 28.23 185 THR D O 1
ATOM 8879 N N . THR D 1 186 ? -10.522 -21.047 32.532 1.00 27.94 186 THR D N 1
ATOM 8880 C CA . THR D 1 186 ? -10.610 -21.746 33.815 1.00 27.85 186 THR D CA 1
ATOM 8881 C C . THR D 1 186 ? -9.213 -22.057 34.373 1.00 27.70 186 THR D C 1
ATOM 8882 O O . THR D 1 186 ? -8.966 -21.879 35.566 1.00 27.44 186 THR D O 1
ATOM 8886 N N . TYR D 1 187 ? -8.310 -22.490 33.494 1.00 27.70 187 TYR D N 1
ATOM 8887 C CA . TYR D 1 187 ? -6.907 -22.746 33.851 1.00 28.24 187 TYR D CA 1
ATOM 8888 C C . TYR D 1 187 ? -6.063 -21.492 34.186 1.00 28.71 187 TYR D C 1
ATOM 8889 O O . TYR D 1 187 ? -5.254 -21.536 35.119 1.00 28.64 187 TYR D O 1
ATOM 8898 N N . ILE D 1 188 ? -6.242 -20.395 33.442 1.00 29.33 188 ILE D N 1
ATOM 8899 C CA . ILE D 1 188 ? -5.546 -19.122 33.745 1.00 30.23 188 ILE D CA 1
ATOM 8900 C C . ILE D 1 188 ? -5.864 -18.676 35.153 1.00 29.99 188 ILE D C 1
ATOM 8901 O O . ILE D 1 188 ? -4.989 -18.197 35.872 1.00 30.05 188 ILE D O 1
ATOM 8906 N N . LYS D 1 189 ? -7.145 -18.786 35.499 1.00 30.20 189 LYS D N 1
ATOM 8907 C CA . LYS D 1 189 ? -7.667 -18.361 36.791 1.00 30.49 189 LYS D CA 1
ATOM 8908 C C . LYS D 1 189 ? -7.075 -19.177 37.927 1.00 30.39 189 LYS D C 1
ATOM 8909 O O . LYS D 1 189 ? -6.762 -18.624 38.973 1.00 30.77 189 LYS D O 1
ATOM 8915 N N . SER D 1 190 ? -6.912 -20.482 37.711 1.00 30.34 190 SER D N 1
ATOM 8916 C CA . SER D 1 190 ? -6.366 -21.377 38.734 1.00 30.41 190 SER D CA 1
ATOM 8917 C C . SER D 1 190 ? -4.909 -21.042 39.075 1.00 30.36 190 SER D C 1
ATOM 8918 O O . SER D 1 190 ? -4.513 -21.109 40.239 1.00 30.26 190 SER D O 1
ATOM 8921 N N . ILE D 1 191 ? -4.131 -20.660 38.061 1.00 30.22 191 ILE D N 1
ATOM 8922 C CA . ILE D 1 191 ? -2.708 -20.345 38.241 1.00 30.13 191 ILE D CA 1
ATOM 8923 C C . ILE D 1 191 ? -2.436 -18.917 38.742 1.00 30.28 191 ILE D C 1
ATOM 8924 O O . ILE D 1 191 ? -1.295 -18.568 39.035 1.00 30.23 191 ILE D O 1
ATOM 8929 N N . MET D 1 192 ? -3.485 -18.104 38.842 1.00 30.65 192 MET D N 1
ATOM 8930 C CA . MET D 1 192 ? -3.395 -16.775 39.466 1.00 31.25 192 MET D CA 1
ATOM 8931 C C . MET D 1 192 ? -3.074 -16.875 40.962 1.00 31.37 192 MET D C 1
ATOM 8932 O O . MET D 1 192 ? -2.585 -15.917 41.578 1.00 31.09 192 MET D O 1
ATOM 8937 N N . GLU D 1 193 ? -3.355 -18.052 41.523 1.00 31.58 193 GLU D N 1
ATOM 8938 C CA . GLU D 1 193 ? -2.963 -18.428 42.883 1.00 31.61 193 GLU D CA 1
ATOM 8939 C C . GLU D 1 193 ? -1.479 -18.151 43.141 1.00 31.20 193 GLU D C 1
ATOM 8940 O O . GLU D 1 193 ? -1.096 -17.789 44.254 1.00 31.23 193 GLU D O 1
ATOM 8946 N N . PHE D 1 194 ? -0.655 -18.303 42.104 1.00 30.77 194 PHE D N 1
ATOM 8947 C CA . PHE D 1 194 ? 0.807 -18.278 42.267 1.00 30.24 194 PHE D CA 1
ATOM 8948 C C . PHE D 1 194 ? 1.456 -16.923 41.977 1.00 29.93 194 PHE D C 1
ATOM 8949 O O . PHE D 1 194 ? 2.680 -16.789 42.027 1.00 29.82 194 PHE D O 1
ATOM 8957 N N . ILE D 1 195 ? 0.626 -15.925 41.685 1.00 29.65 195 ILE D N 1
ATOM 8958 C CA . ILE D 1 195 ? 1.074 -14.539 41.623 1.00 29.36 195 ILE D CA 1
ATOM 8959 C C . ILE D 1 195 ? 1.119 -14.040 43.071 1.00 29.51 195 ILE D C 1
ATOM 8960 O O . ILE D 1 195 ? 0.126 -14.165 43.798 1.00 29.48 195 ILE D O 1
ATOM 8965 N N . PRO D 1 196 ? 2.271 -13.488 43.507 1.00 29.56 196 PRO D N 1
ATOM 8966 C CA . PRO D 1 196 ? 2.349 -13.024 44.890 1.00 29.59 196 PRO D CA 1
ATOM 8967 C C . PRO D 1 196 ? 1.189 -12.086 45.207 1.00 29.74 196 PRO D C 1
ATOM 8968 O O . PRO D 1 196 ? 0.851 -11.228 44.386 1.00 29.58 196 PRO D O 1
ATOM 8972 N N . LYS D 1 197 ? 0.591 -12.256 46.390 1.00 29.92 197 LYS D N 1
ATOM 8973 C CA . LYS D 1 197 ? -0.632 -11.538 46.766 1.00 30.02 197 LYS D CA 1
ATOM 8974 C C . LYS D 1 197 ? -0.467 -10.021 46.794 1.00 29.89 197 LYS D C 1
ATOM 8975 O O . LYS D 1 197 ? -1.459 -9.286 46.805 1.00 29.92 197 LYS D O 1
ATOM 8981 N N . GLU D 1 198 ? 0.786 -9.569 46.793 1.00 29.73 198 GLU D N 1
ATOM 8982 C CA . GLU D 1 198 ? 1.129 -8.153 46.944 1.00 29.72 198 GLU D CA 1
ATOM 8983 C C . GLU D 1 198 ? 1.177 -7.423 45.607 1.00 29.31 198 GLU D C 1
ATOM 8984 O O . GLU D 1 198 ? 1.363 -6.197 45.567 1.00 29.53 198 GLU D O 1
ATOM 8990 N N . GLU D 1 199 ? 1.018 -8.174 44.519 1.00 28.36 199 GLU D N 1
ATOM 8991 C CA . GLU D 1 199 ? 1.082 -7.600 43.179 1.00 27.74 199 GLU D CA 1
ATOM 8992 C C . GLU D 1 199 ? -0.241 -6.981 42.740 1.00 26.65 199 GLU D C 1
ATOM 8993 O O . GLU D 1 199 ? -1.315 -7.520 43.003 1.00 26.32 199 GLU D O 1
ATOM 8999 N N . ARG D 1 200 ? -0.136 -5.821 42.100 1.00 25.66 200 ARG D N 1
ATOM 9000 C CA . ARG D 1 200 ? -1.273 -5.106 41.555 1.00 24.50 200 ARG D CA 1
ATOM 9001 C C . ARG D 1 200 ? -1.551 -5.683 40.176 1.00 24.05 200 ARG D C 1
ATOM 9002 O O . ARG D 1 200 ? -0.704 -5.612 39.280 1.00 23.81 200 ARG D O 1
ATOM 9010 N N . ILE D 1 201 ? -2.732 -6.278 40.026 1.00 23.50 201 ILE D N 1
ATOM 9011 C CA . ILE D 1 201 ? -3.130 -6.893 38.774 1.00 23.04 201 ILE D CA 1
ATOM 9012 C C . ILE D 1 201 ? -4.110 -6.004 38.026 1.00 22.88 201 ILE D C 1
ATOM 9013 O O . ILE D 1 201 ? -4.991 -5.383 38.619 1.00 22.92 201 ILE D O 1
ATOM 9018 N N . ILE D 1 202 ? -3.938 -5.946 36.710 1.00 22.75 202 ILE D N 1
ATOM 9019 C CA . ILE D 1 202 ? -4.919 -5.330 35.840 1.00 22.50 202 ILE D CA 1
ATOM 9020 C C . ILE D 1 202 ? -5.289 -6.327 34.755 1.00 22.62 202 ILE D C 1
ATOM 9021 O O . ILE D 1 202 ? -4.427 -6.801 34.026 1.00 22.65 202 ILE D O 1
ATOM 9026 N N . SER D 1 203 ? -6.571 -6.676 34.691 1.00 22.83 203 SER D N 1
ATOM 9027 C CA . SER D 1 203 ? -7.056 -7.607 33.677 1.00 22.97 203 SER D CA 1
ATOM 9028 C C . SER D 1 203 ? -7.754 -6.845 32.549 1.00 23.09 203 SER D C 1
ATOM 9029 O O . SER D 1 203 ? -8.270 -5.743 32.765 1.00 22.82 203 SER D O 1
ATOM 9032 N N . ILE D 1 204 ? -7.738 -7.430 31.351 1.00 23.40 204 ILE D N 1
ATOM 9033 C CA . ILE D 1 204 ? -8.392 -6.852 30.182 1.00 24.00 204 ILE D CA 1
ATOM 9034 C C . ILE D 1 204 ? -9.189 -7.935 29.459 1.00 24.98 204 ILE D C 1
ATOM 9035 O O . ILE D 1 204 ? -8.622 -8.912 28.949 1.00 24.85 204 ILE D O 1
ATOM 9040 N N . GLU D 1 205 ? -10.509 -7.755 29.444 1.00 25.85 205 GLU D N 1
ATOM 9041 C CA . GLU D 1 205 ? -11.446 -8.724 28.878 1.00 26.90 205 GLU D CA 1
ATOM 9042 C C . GLU D 1 205 ? -12.563 -7.970 28.167 1.00 27.76 205 GLU D C 1
ATOM 9043 O O . GLU D 1 205 ? -12.646 -6.756 28.281 1.00 27.70 205 GLU D O 1
ATOM 9049 N N . ASP D 1 206 ? -13.422 -8.678 27.436 1.00 29.25 206 ASP D N 1
ATOM 9050 C CA . ASP D 1 206 ? -14.664 -8.052 26.964 1.00 30.67 206 ASP D CA 1
ATOM 9051 C C . ASP D 1 206 ? -15.873 -8.346 27.867 1.00 30.78 206 ASP D C 1
ATOM 9052 O O . ASP D 1 206 ? -16.802 -7.546 27.925 1.00 31.14 206 ASP D O 1
ATOM 9057 N N . THR D 1 207 ? -15.844 -9.475 28.573 1.00 31.15 207 THR D N 1
ATOM 9058 C CA . THR D 1 207 ? -16.805 -9.762 29.649 1.00 31.54 207 THR D CA 1
ATOM 9059 C C . THR D 1 207 ? -16.111 -10.320 30.874 1.00 31.54 207 THR D C 1
ATOM 9060 O O . THR D 1 207 ? -15.028 -10.898 30.774 1.00 31.87 207 THR D O 1
ATOM 9064 N N . GLU D 1 208 ? -16.745 -10.146 32.028 1.00 31.61 208 GLU D N 1
ATOM 9065 C CA . GLU D 1 208 ? -16.174 -10.571 33.296 1.00 31.90 208 GLU D CA 1
ATOM 9066 C C . GLU D 1 208 ? -16.132 -12.087 33.441 1.00 32.12 208 GLU D C 1
ATOM 9067 O O . GLU D 1 208 ? -17.160 -12.735 33.624 1.00 32.14 208 GLU D O 1
ATOM 9073 N N . GLU D 1 209 ? -14.924 -12.635 33.359 1.00 32.61 209 GLU D N 1
ATOM 9074 C CA . GLU D 1 209 ? -14.697 -14.059 33.533 1.00 33.07 209 GLU D CA 1
ATOM 9075 C C . GLU D 1 209 ? -13.693 -14.295 34.656 1.00 33.19 209 GLU D C 1
ATOM 9076 O O . GLU D 1 209 ? -13.921 -15.126 35.543 1.00 33.18 209 GLU D O 1
ATOM 9082 N N . ILE D 1 210 ? -12.583 -13.558 34.602 1.00 33.19 210 ILE D N 1
ATOM 9083 C CA . ILE D 1 210 ? -11.519 -13.635 35.602 1.00 33.06 210 ILE D CA 1
ATOM 9084 C C . ILE D 1 210 ? -12.043 -13.228 36.981 1.00 33.09 210 ILE D C 1
ATOM 9085 O O . ILE D 1 210 ? -12.796 -12.256 37.114 1.00 32.98 210 ILE D O 1
ATOM 9090 N N . VAL D 1 211 ? -11.654 -14.001 37.991 1.00 32.94 211 VAL D N 1
ATOM 9091 C CA . VAL D 1 211 ? -12.050 -13.755 39.370 1.00 33.05 211 VAL D CA 1
ATOM 9092 C C . VAL D 1 211 ? -10.794 -13.491 40.192 1.00 33.04 211 VAL D C 1
ATOM 9093 O O . VAL D 1 211 ? -9.726 -14.041 39.905 1.00 33.30 211 VAL D O 1
ATOM 9097 N N . PHE D 1 212 ? -10.922 -12.645 41.207 1.00 32.87 212 PHE D N 1
ATOM 9098 C CA . PHE D 1 212 ? -9.794 -12.311 42.064 1.00 32.73 212 PHE D CA 1
ATOM 9099 C C . PHE D 1 212 ? -10.004 -12.855 43.471 1.00 32.80 212 PHE D C 1
ATOM 9100 O O . PHE D 1 212 ? -10.664 -12.230 44.288 1.00 32.94 212 PHE D O 1
ATOM 9108 N N . LYS D 1 213 ? -9.423 -14.023 43.733 1.00 32.78 213 LYS D N 1
ATOM 9109 C CA . LYS D 1 213 ? -9.573 -14.714 45.012 1.00 33.02 213 LYS D CA 1
ATOM 9110 C C . LYS D 1 213 ? -8.376 -14.527 45.951 1.00 32.52 213 LYS D C 1
ATOM 9111 O O . LYS D 1 213 ? -8.513 -14.689 47.158 1.00 32.46 213 LYS D O 1
ATOM 9117 N N . HIS D 1 214 ? -7.215 -14.185 45.390 1.00 31.80 214 HIS D N 1
ATOM 9118 C CA . HIS D 1 214 ? -5.976 -14.086 46.157 1.00 31.07 214 HIS D CA 1
ATOM 9119 C C . HIS D 1 214 ? -5.379 -12.675 46.119 1.00 30.53 214 HIS D C 1
ATOM 9120 O O . HIS D 1 214 ? -4.290 -12.441 46.649 1.00 30.46 214 HIS D O 1
ATOM 9127 N N . HIS D 1 215 ? -6.089 -11.741 45.491 1.00 29.59 215 HIS D N 1
ATOM 9128 C CA . HIS D 1 215 ? -5.561 -10.398 45.276 1.00 28.83 215 HIS D CA 1
ATOM 9129 C C . HIS D 1 215 ? -6.563 -9.294 45.599 1.00 28.48 215 HIS D C 1
ATOM 9130 O O . HIS D 1 215 ? -7.743 -9.372 45.225 1.00 28.51 215 HIS D O 1
ATOM 9137 N N . LYS D 1 216 ? -6.076 -8.271 46.302 1.00 27.78 216 LYS D N 1
ATOM 9138 C CA . LYS D 1 216 ? -6.914 -7.167 46.779 1.00 27.10 216 LYS D CA 1
ATOM 9139 C C . LYS D 1 216 ? -6.732 -5.874 45.983 1.00 26.36 216 LYS D C 1
ATOM 9140 O O . LYS D 1 216 ? -7.652 -5.061 45.883 1.00 26.74 216 LYS D O 1
ATOM 9146 N N . ASN D 1 217 ? -5.538 -5.688 45.437 1.00 25.47 217 ASN D N 1
ATOM 9147 C CA . ASN D 1 217 ? -5.203 -4.519 44.634 1.00 24.62 217 ASN D CA 1
ATOM 9148 C C . ASN D 1 217 ? -5.293 -4.879 43.145 1.00 24.11 217 ASN D C 1
ATOM 9149 O O . ASN D 1 217 ? -4.366 -5.455 42.567 1.00 23.97 217 ASN D O 1
ATOM 9154 N N . TYR D 1 218 ? -6.426 -4.548 42.538 1.00 23.25 218 TYR D N 1
ATOM 9155 C CA . TYR D 1 218 ? -6.697 -4.929 41.158 1.00 22.82 218 TYR D CA 1
ATOM 9156 C C . TYR D 1 218 ? -7.735 -4.014 40.515 1.00 22.40 218 TYR D C 1
ATOM 9157 O O . TYR D 1 218 ? -8.565 -3.415 41.204 1.00 22.27 218 TYR D O 1
ATOM 9166 N N . THR D 1 219 ? -7.671 -3.912 39.190 1.00 22.09 219 THR D N 1
ATOM 9167 C CA . THR D 1 219 ? -8.685 -3.219 38.405 1.00 21.77 219 THR D CA 1
ATOM 9168 C C . THR D 1 219 ? -8.967 -4.030 37.147 1.00 21.77 219 THR D C 1
ATOM 9169 O O . THR D 1 219 ? -8.036 -4.466 36.459 1.00 21.57 219 THR D O 1
ATOM 9173 N N . GLN D 1 220 ? -10.257 -4.232 36.873 1.00 21.79 220 GLN D N 1
ATOM 9174 C CA . GLN D 1 220 ? -10.727 -4.888 35.657 1.00 21.92 220 GLN D CA 1
ATOM 9175 C C . GLN D 1 220 ? -11.059 -3.850 34.595 1.00 21.82 220 GLN D C 1
ATOM 9176 O O . GLN D 1 220 ? -11.757 -2.871 34.869 1.00 21.40 220 GLN D O 1
ATOM 9182 N N . LEU D 1 221 ? -10.553 -4.075 33.382 1.00 21.73 221 LEU D N 1
ATOM 9183 C CA . LEU D 1 221 ? -10.858 -3.219 32.246 1.00 21.64 221 LEU D CA 1
ATOM 9184 C C . LEU D 1 221 ? -11.599 -4.039 31.209 1.00 22.00 221 LEU D C 1
ATOM 9185 O O . LEU D 1 221 ? -11.301 -5.228 31.013 1.00 21.66 221 LEU D O 1
ATOM 9190 N N . PHE D 1 222 ? -12.562 -3.391 30.551 1.00 22.20 222 PHE D N 1
ATOM 9191 C CA . PHE D 1 222 ? -13.410 -4.053 29.571 1.00 22.60 222 PHE D CA 1
ATOM 9192 C C . PHE D 1 222 ? -13.523 -3.261 28.283 1.00 23.01 222 PHE D C 1
ATOM 9193 O O . PHE D 1 222 ? -13.699 -2.043 28.308 1.00 22.74 222 PHE D O 1
ATOM 9201 N N . PHE D 1 223 ? -13.416 -3.967 27.157 1.00 23.60 223 PHE D N 1
ATOM 9202 C CA . PHE D 1 223 ? -13.558 -3.330 25.855 1.00 24.12 223 PHE D CA 1
ATOM 9203 C C . PHE D 1 223 ? -14.875 -3.749 25.204 1.00 24.69 223 PHE D C 1
ATOM 9204 O O . PHE D 1 223 ? -15.492 -4.742 25.602 1.00 25.17 223 PHE D O 1
ATOM 9212 N N . GLY D 1 224 ? -15.301 -2.975 24.214 1.00 25.23 224 GLY D N 1
ATOM 9213 C CA . GLY D 1 224 ? -16.582 -3.163 23.558 1.00 25.67 224 GLY D CA 1
ATOM 9214 C C . GLY D 1 224 ? -16.950 -1.856 22.887 1.00 26.43 224 GLY D C 1
ATOM 9215 O O . GLY D 1 224 ? -16.523 -0.780 23.324 1.00 26.31 224 GLY D O 1
ATOM 9216 N N . GLY D 1 225 ? -17.740 -1.946 21.819 1.00 27.05 225 GLY D N 1
ATOM 9217 C CA . GLY D 1 225 ? -18.119 -0.769 21.046 1.00 27.41 225 GLY D CA 1
ATOM 9218 C C . GLY D 1 225 ? -16.892 -0.070 20.501 1.00 27.78 225 GLY D C 1
ATOM 9219 O O . GLY D 1 225 ? -16.074 -0.685 19.820 1.00 27.84 225 GLY D O 1
ATOM 9220 N N . ASN D 1 226 ? -16.763 1.215 20.820 1.00 28.21 226 ASN D N 1
ATOM 9221 C CA . ASN D 1 226 ? -15.646 2.028 20.342 1.00 28.73 226 ASN D CA 1
ATOM 9222 C C . ASN D 1 226 ? -14.422 1.979 21.263 1.00 28.28 226 ASN D C 1
ATOM 9223 O O . ASN D 1 226 ? -13.424 2.655 21.009 1.00 28.79 226 ASN D O 1
ATOM 9228 N N . ILE D 1 227 ? -14.504 1.190 22.332 1.00 27.50 227 ILE D N 1
ATOM 9229 C CA . ILE D 1 227 ? -13.329 0.914 23.159 1.00 26.75 227 ILE D CA 1
ATOM 9230 C C . ILE D 1 227 ? -12.721 -0.421 22.741 1.00 26.37 227 ILE D C 1
ATOM 9231 O O . ILE D 1 227 ? -13.368 -1.460 22.795 1.00 25.90 227 ILE D O 1
ATOM 9236 N N . THR D 1 228 ? -11.472 -0.373 22.302 1.00 26.53 228 THR D N 1
ATOM 9237 C CA . THR D 1 228 ? -10.782 -1.571 21.833 1.00 26.65 228 THR D CA 1
ATOM 9238 C C . THR D 1 228 ? -9.908 -2.134 22.953 1.00 26.71 228 THR D C 1
ATOM 9239 O O . THR D 1 228 ? -9.643 -1.448 23.955 1.00 26.70 228 THR D O 1
ATOM 9243 N N . SER D 1 229 ? -9.483 -3.384 22.789 1.00 26.61 229 SER D N 1
ATOM 9244 C CA . SER D 1 229 ? -8.544 -4.016 23.712 1.00 26.71 229 SER D CA 1
ATOM 9245 C C . SER D 1 229 ? -7.235 -3.213 23.834 1.00 26.87 229 SER D C 1
ATOM 9246 O O . SER D 1 229 ? -6.650 -3.121 24.919 1.00 26.98 229 SER D O 1
ATOM 9249 N N . ALA D 1 230 ? -6.801 -2.630 22.717 1.00 26.57 230 ALA D N 1
ATOM 9250 C CA . ALA D 1 230 ? -5.602 -1.816 22.648 1.00 26.42 230 ALA D CA 1
ATOM 9251 C C . ALA D 1 230 ? -5.757 -0.508 23.409 1.00 26.48 230 ALA D C 1
ATOM 9252 O O . ALA D 1 230 ? -4.781 -0.004 23.966 1.00 26.69 230 ALA D O 1
ATOM 9254 N N . ASP D 1 231 ? -6.969 0.054 23.401 1.00 26.62 231 ASP D N 1
ATOM 9255 C CA . ASP D 1 231 ? -7.303 1.228 24.232 1.00 26.84 231 ASP D CA 1
ATOM 9256 C C . ASP D 1 231 ? -7.170 0.906 25.722 1.00 26.69 231 ASP D C 1
ATOM 9257 O O . ASP D 1 231 ? -6.707 1.742 26.499 1.00 27.01 231 ASP D O 1
ATOM 9262 N N . CYS D 1 232 ? -7.598 -0.298 26.109 1.00 26.34 232 CYS D N 1
ATOM 9263 C CA . CYS D 1 232 ? -7.492 -0.762 27.489 1.00 26.62 232 CYS D CA 1
ATOM 9264 C C . CYS D 1 232 ? -6.047 -1.048 27.883 1.00 26.54 232 CYS D C 1
ATOM 9265 O O . CYS D 1 232 ? -5.639 -0.763 28.999 1.00 26.51 232 CYS D O 1
ATOM 9268 N N . LEU D 1 233 ? -5.284 -1.609 26.952 1.00 26.74 233 LEU D N 1
ATOM 9269 C CA . LEU D 1 233 ? -3.864 -1.893 27.158 1.00 26.91 233 LEU D CA 1
ATOM 9270 C C . LEU D 1 233 ? -3.037 -0.609 27.314 1.00 26.77 233 LEU D C 1
ATOM 9271 O O . LEU D 1 233 ? -2.150 -0.530 28.172 1.00 26.76 233 LEU D O 1
ATOM 9276 N N . LYS D 1 234 ? -3.355 0.395 26.499 1.00 26.43 234 LYS D N 1
ATOM 9277 C CA . LYS D 1 234 ? -2.727 1.715 26.581 1.00 26.30 234 LYS D CA 1
ATOM 9278 C C . LYS D 1 234 ? -3.017 2.398 27.928 1.00 26.03 234 LYS D C 1
ATOM 9279 O O . LYS D 1 234 ? -2.132 3.019 28.521 1.00 25.96 234 LYS D O 1
ATOM 9285 N N . SER D 1 235 ? -4.259 2.273 28.397 1.00 25.61 235 SER D N 1
ATOM 9286 C CA . SER D 1 235 ? -4.665 2.798 29.703 1.00 25.47 235 SER D CA 1
ATOM 9287 C C . SER D 1 235 ? -3.982 2.032 30.821 1.00 25.34 235 SER D C 1
ATOM 9288 O O . SER D 1 235 ? -3.446 2.621 31.752 1.00 25.39 235 SER D O 1
ATOM 9291 N N . CYS D 1 236 ? -3.992 0.711 30.699 1.00 25.42 236 CYS D N 1
ATOM 9292 C CA . CYS D 1 236 ? -3.343 -0.196 31.640 1.00 25.67 236 CYS D CA 1
ATOM 9293 C C . CYS D 1 236 ? -1.910 0.209 31.996 1.00 25.42 236 CYS D C 1
ATOM 9294 O O . CYS D 1 236 ? -1.522 0.150 33.163 1.00 25.60 236 CYS D O 1
ATOM 9297 N N . LEU D 1 237 ? -1.139 0.623 30.990 1.00 25.18 237 LEU D N 1
ATOM 9298 C CA . LEU D 1 237 ? 0.261 1.028 31.169 1.00 24.97 237 LEU D CA 1
ATOM 9299 C C . LEU D 1 237 ? 0.430 2.338 31.947 1.00 24.80 237 LEU D C 1
ATOM 9300 O O . LEU D 1 237 ? 1.530 2.665 32.401 1.00 24.78 237 LEU D O 1
ATOM 9305 N N . ARG D 1 238 ? -0.662 3.083 32.090 1.00 24.64 238 ARG D N 1
ATOM 9306 C CA . ARG D 1 238 ? -0.662 4.350 32.815 1.00 24.11 238 ARG D CA 1
ATOM 9307 C C . ARG D 1 238 ? -1.271 4.174 34.209 1.00 23.76 238 ARG D C 1
ATOM 9308 O O . ARG D 1 238 ? -1.492 5.152 34.926 1.00 23.76 238 ARG D O 1
ATOM 9316 N N . MET D 1 239 ? -1.518 2.920 34.590 1.00 23.24 239 MET D N 1
ATOM 9317 C CA . MET D 1 239 ? -2.195 2.579 35.844 1.00 22.98 239 MET D CA 1
ATOM 9318 C C . MET D 1 239 ? -1.287 1.820 36.818 1.00 23.05 239 MET D C 1
ATOM 9319 O O . MET D 1 239 ? -1.764 1.232 37.786 1.00 23.08 239 MET D O 1
ATOM 9324 N N . ARG D 1 240 ? 0.019 1.844 36.556 1.00 23.23 240 ARG D N 1
ATOM 9325 C CA . ARG D 1 240 ? 1.042 1.199 37.398 1.00 23.58 240 ARG D CA 1
ATOM 9326 C C . ARG D 1 240 ? 0.726 -0.258 37.797 1.00 23.68 240 ARG D C 1
ATOM 9327 O O . ARG D 1 240 ? 0.650 -0.576 38.986 1.00 23.77 240 ARG D O 1
ATOM 9335 N N . PRO D 1 241 ? 0.570 -1.155 36.801 1.00 23.66 241 PRO D N 1
ATOM 9336 C CA . PRO D 1 241 ? 0.346 -2.555 37.162 1.00 23.60 241 PRO D CA 1
ATOM 9337 C C . PRO D 1 241 ? 1.651 -3.294 37.456 1.00 23.72 241 PRO D C 1
ATOM 9338 O O . PRO D 1 241 ? 2.703 -2.910 36.949 1.00 23.43 241 PRO D O 1
ATOM 9342 N N . ASP D 1 242 ? 1.574 -4.336 38.285 1.00 23.87 242 ASP D N 1
ATOM 9343 C CA . ASP D 1 242 ? 2.666 -5.300 38.423 1.00 23.91 242 ASP D CA 1
ATOM 9344 C C . ASP D 1 242 ? 2.430 -6.452 37.454 1.00 23.97 242 ASP D C 1
ATOM 9345 O O . ASP D 1 242 ? 3.370 -6.992 36.876 1.00 24.01 242 ASP D O 1
ATOM 9350 N N . ARG D 1 243 ? 1.165 -6.832 37.302 1.00 24.13 243 ARG D N 1
ATOM 9351 C CA . ARG D 1 243 ? 0.779 -7.927 36.423 1.00 24.58 243 ARG D CA 1
ATOM 9352 C C . ARG D 1 243 ? -0.324 -7.493 35.490 1.00 24.29 243 ARG D C 1
ATOM 9353 O O . ARG D 1 243 ? -1.269 -6.814 35.906 1.00 23.98 243 ARG D O 1
ATOM 9361 N N . ILE D 1 244 ? -0.186 -7.888 34.226 1.00 24.01 244 ILE D N 1
ATOM 9362 C CA . ILE D 1 244 ? -1.200 -7.633 33.224 1.00 23.92 244 ILE D CA 1
ATOM 9363 C C . ILE D 1 244 ? -1.752 -8.966 32.754 1.00 24.16 244 ILE D C 1
ATOM 9364 O O . ILE D 1 244 ? -1.020 -9.780 32.196 1.00 24.11 244 ILE D O 1
ATOM 9369 N N . ILE D 1 245 ? -3.036 -9.191 32.996 1.00 24.43 245 ILE D N 1
ATOM 9370 C CA . ILE D 1 245 ? -3.716 -10.366 32.463 1.00 24.97 245 ILE D CA 1
ATOM 9371 C C . ILE D 1 245 ? -4.609 -9.959 31.291 1.00 25.19 245 ILE D C 1
ATOM 9372 O O . ILE D 1 245 ? -5.584 -9.232 31.450 1.00 24.91 245 ILE D O 1
ATOM 9377 N N . LEU D 1 246 ? -4.244 -10.440 30.110 1.00 25.71 246 LEU D N 1
ATOM 9378 C CA . LEU D 1 246 ? -4.981 -10.172 28.887 1.00 26.10 246 LEU D CA 1
ATOM 9379 C C . LEU D 1 246 ? -5.824 -11.413 28.617 1.00 26.30 246 LEU D C 1
ATOM 9380 O O . LEU D 1 246 ? -5.295 -12.462 28.258 1.00 26.63 246 LEU D O 1
ATOM 9385 N N . GLY D 1 247 ? -7.131 -11.302 28.820 1.00 26.53 247 GLY D N 1
ATOM 9386 C CA . GLY D 1 247 ? -8.045 -12.438 28.674 1.00 27.01 247 GLY D CA 1
ATOM 9387 C C . GLY D 1 247 ? -7.785 -13.313 27.459 1.00 27.55 247 GLY D C 1
ATOM 9388 O O . GLY D 1 247 ? -7.635 -14.535 27.582 1.00 27.36 247 GLY D O 1
ATOM 9389 N N . GLU D 1 248 ? -7.717 -12.692 26.284 1.00 27.93 248 GLU D N 1
ATOM 9390 C CA . GLU D 1 248 ? -7.552 -13.436 25.033 1.00 28.71 248 GLU D CA 1
ATOM 9391 C C . GLU D 1 248 ? -6.941 -12.560 23.940 1.00 28.63 248 GLU D C 1
ATOM 9392 O O . GLU D 1 248 ? -7.196 -11.358 23.874 1.00 28.88 248 GLU D O 1
ATOM 9398 N N . LEU D 1 249 ? -6.116 -13.172 23.103 1.00 28.65 249 LEU D N 1
ATOM 9399 C CA . LEU D 1 249 ? -5.597 -12.528 21.903 1.00 28.98 249 LEU D CA 1
ATOM 9400 C C . LEU D 1 249 ? -6.430 -12.999 20.709 1.00 29.18 249 LEU D C 1
ATOM 9401 O O . LEU D 1 249 ? -6.652 -14.201 20.549 1.00 29.03 249 LEU D O 1
ATOM 9406 N N . ARG D 1 250 ? -6.904 -12.057 19.890 1.00 29.80 250 ARG D N 1
ATOM 9407 C CA . ARG D 1 250 ? -7.752 -12.388 18.720 1.00 30.63 250 ARG D CA 1
ATOM 9408 C C . ARG D 1 250 ? -7.254 -11.798 17.405 1.00 30.50 250 ARG D C 1
ATOM 9409 O O . ARG D 1 250 ? -7.174 -12.507 16.400 1.00 31.10 250 ARG D O 1
ATOM 9417 N N . SER D 1 251 ? -6.942 -10.503 17.394 1.00 30.09 251 SER D N 1
ATOM 9418 C CA . SER D 1 251 ? -6.340 -9.901 16.209 1.00 29.53 251 SER D CA 1
ATOM 9419 C C . SER D 1 251 ? -5.205 -8.926 16.493 1.00 28.89 251 SER D C 1
ATOM 9420 O O . SER D 1 251 ? -4.214 -9.288 17.119 1.00 28.82 251 SER D O 1
ATOM 9423 N N . SER D 1 252 ? -5.359 -7.693 16.013 1.00 28.51 252 SER D N 1
ATOM 9424 C CA . SER D 1 252 ? -4.264 -6.724 15.912 1.00 27.80 252 SER D CA 1
ATOM 9425 C C . SER D 1 252 ? -3.651 -6.311 17.244 1.00 27.53 252 SER D C 1
ATOM 9426 O O . SER D 1 252 ? -2.519 -5.808 17.269 1.00 27.51 252 SER D O 1
ATOM 9429 N N . GLU D 1 253 ? -4.386 -6.526 18.338 1.00 27.04 253 GLU D N 1
ATOM 9430 C CA . GLU D 1 253 ? -3.899 -6.189 19.681 1.00 26.90 253 GLU D CA 1
ATOM 9431 C C . GLU D 1 253 ? -2.744 -7.096 20.121 1.00 26.56 253 GLU D C 1
ATOM 9432 O O . GLU D 1 253 ? -2.050 -6.794 21.092 1.00 26.14 253 GLU D O 1
ATOM 9438 N N . ALA D 1 254 ? -2.546 -8.195 19.393 1.00 26.23 254 ALA D N 1
ATOM 9439 C CA . ALA D 1 254 ? -1.403 -9.077 19.602 1.00 26.26 254 ALA D CA 1
ATOM 9440 C C . ALA D 1 254 ? -0.072 -8.345 19.412 1.00 26.20 254 ALA D C 1
ATOM 9441 O O . ALA D 1 254 ? 0.914 -8.691 20.052 1.00 26.09 254 ALA D O 1
ATOM 9443 N N . TYR D 1 255 ? -0.049 -7.333 18.543 1.00 26.35 255 TYR D N 1
ATOM 9444 C CA . TYR D 1 255 ? 1.168 -6.544 18.358 1.00 26.80 255 TYR D CA 1
ATOM 9445 C C . TYR D 1 255 ? 1.331 -5.429 19.389 1.00 26.60 255 TYR D C 1
ATOM 9446 O O . TYR D 1 255 ? 2.447 -5.044 19.711 1.00 26.64 255 TYR D O 1
ATOM 9455 N N . ASP D 1 256 ? 0.215 -4.915 19.893 1.00 27.03 256 ASP D N 1
ATOM 9456 C CA . ASP D 1 256 ? 0.212 -4.043 21.067 1.00 27.33 256 ASP D CA 1
ATOM 9457 C C . ASP D 1 256 ? 0.770 -4.790 22.280 1.00 27.28 256 ASP D C 1
ATOM 9458 O O . ASP D 1 256 ? 1.543 -4.225 23.056 1.00 27.26 256 ASP D O 1
ATOM 9463 N N . PHE D 1 257 ? 0.367 -6.057 22.416 1.00 27.30 257 PHE D N 1
ATOM 9464 C CA . PHE D 1 257 ? 0.884 -7.007 23.410 1.00 27.18 257 PHE D CA 1
ATOM 9465 C C . PHE D 1 257 ? 2.389 -7.277 23.222 1.00 27.48 257 PHE D C 1
ATOM 9466 O O . PHE D 1 257 ? 3.134 -7.409 24.207 1.00 27.23 257 PHE D O 1
ATOM 9474 N N . TYR D 1 258 ? 2.836 -7.352 21.966 1.00 27.77 258 TYR D N 1
ATOM 9475 C CA . TYR D 1 258 ? 4.268 -7.513 21.674 1.00 28.06 258 TYR D CA 1
ATOM 9476 C C . TYR D 1 258 ? 5.089 -6.322 22.180 1.00 28.20 258 TYR D C 1
ATOM 9477 O O . TYR D 1 258 ? 6.135 -6.502 22.814 1.00 28.00 258 TYR D O 1
ATOM 9486 N N . ASN D 1 259 ? 4.608 -5.114 21.895 1.00 28.48 259 ASN D N 1
ATOM 9487 C CA . ASN D 1 259 ? 5.253 -3.890 22.370 1.00 29.10 259 ASN D CA 1
ATOM 9488 C C . ASN D 1 259 ? 5.306 -3.733 23.894 1.00 29.09 259 ASN D C 1
ATOM 9489 O O . ASN D 1 259 ? 6.257 -3.159 24.413 1.00 29.14 259 ASN D O 1
ATOM 9494 N N . VAL D 1 260 ? 4.283 -4.236 24.589 1.00 29.49 260 VAL D N 1
ATOM 9495 C CA . VAL D 1 260 ? 4.256 -4.309 26.060 1.00 29.76 260 VAL D CA 1
ATOM 9496 C C . VAL D 1 260 ? 5.408 -5.191 26.566 1.00 30.34 260 VAL D C 1
ATOM 9497 O O . VAL D 1 260 ? 6.129 -4.820 27.497 1.00 30.26 260 VAL D O 1
ATOM 9501 N N . LEU D 1 261 ? 5.580 -6.350 25.931 1.00 31.10 261 LEU D N 1
ATOM 9502 C CA . LEU D 1 261 ? 6.670 -7.274 26.250 1.00 32.07 261 LEU D CA 1
ATOM 9503 C C . LEU D 1 261 ? 8.044 -6.634 26.033 1.00 32.69 261 LEU D C 1
ATOM 9504 O O . LEU D 1 261 ? 8.993 -6.917 26.768 1.00 32.61 261 LEU D O 1
ATOM 9509 N N . CYS D 1 262 ? 8.122 -5.777 25.016 1.00 33.70 262 CYS D N 1
ATOM 9510 C CA . CYS D 1 262 ? 9.329 -5.029 24.657 1.00 34.76 262 CYS D CA 1
ATOM 9511 C C . CYS D 1 262 ? 9.594 -3.823 25.547 1.00 35.30 262 CYS D C 1
ATOM 9512 O O . CYS D 1 262 ? 10.718 -3.335 25.614 1.00 35.31 262 CYS D O 1
ATOM 9515 N N . SER D 1 263 ? 8.549 -3.338 26.211 1.00 36.20 263 SER D N 1
ATOM 9516 C CA . SER D 1 263 ? 8.637 -2.145 27.039 1.00 37.05 263 SER D CA 1
ATOM 9517 C C . SER D 1 263 ? 9.258 -2.416 28.413 1.00 37.57 263 SER D C 1
ATOM 9518 O O . SER D 1 263 ? 9.295 -1.534 29.274 1.00 37.53 263 SER D O 1
ATOM 9521 N N . GLY D 1 264 ? 9.749 -3.637 28.609 1.00 38.22 264 GLY D N 1
ATOM 9522 C CA . GLY D 1 264 ? 10.336 -4.032 29.885 1.00 39.00 264 GLY D CA 1
ATOM 9523 C C . GLY D 1 264 ? 9.320 -4.517 30.899 1.00 39.32 264 GLY D C 1
ATOM 9524 O O . GLY D 1 264 ? 9.626 -4.605 32.090 1.00 39.59 264 GLY D O 1
ATOM 9525 N N . HIS D 1 265 ? 8.110 -4.820 30.431 1.00 39.49 265 HIS D N 1
ATOM 9526 C CA . HIS D 1 265 ? 7.079 -5.392 31.288 1.00 39.58 265 HIS D CA 1
ATOM 9527 C C . HIS D 1 265 ? 7.172 -6.919 31.275 1.00 39.24 265 HIS D C 1
ATOM 9528 O O . HIS D 1 265 ? 7.108 -7.566 30.218 1.00 39.17 265 HIS D O 1
ATOM 9535 N N . LYS D 1 266 ? 7.356 -7.485 32.462 1.00 38.73 266 LYS D N 1
ATOM 9536 C CA . LYS D 1 266 ? 7.360 -8.930 32.635 1.00 38.15 266 LYS D CA 1
ATOM 9537 C C . LYS D 1 266 ? 6.047 -9.333 33.295 1.00 37.51 266 LYS D C 1
ATOM 9538 O O . LYS D 1 266 ? 5.225 -8.474 33.622 1.00 37.59 266 LYS D O 1
ATOM 9540 N N . GLY D 1 267 ? 5.844 -10.633 33.481 1.00 36.79 267 GLY D N 1
ATOM 9541 C CA . GLY D 1 267 ? 4.679 -11.127 34.215 1.00 35.61 267 GLY D CA 1
ATOM 9542 C C . GLY D 1 267 ? 3.356 -10.843 33.541 1.00 34.81 267 GLY D C 1
ATOM 9543 O O . GLY D 1 267 ? 2.414 -10.388 34.189 1.00 35.19 267 GLY D O 1
ATOM 9544 N N . THR D 1 268 ? 3.291 -11.093 32.235 1.00 33.63 268 THR D N 1
ATOM 9545 C CA . THR D 1 268 ? 2.037 -11.010 31.503 1.00 32.58 268 THR D CA 1
ATOM 9546 C C . THR D 1 268 ? 1.449 -12.401 31.349 1.00 31.81 268 THR D C 1
ATOM 9547 O O . THR D 1 268 ? 2.174 -13.390 31.254 1.00 31.75 268 THR D O 1
ATOM 9551 N N . LEU D 1 269 ? 0.126 -12.462 31.317 1.00 30.83 269 LEU D N 1
ATOM 9552 C CA . LEU D 1 269 ? -0.584 -13.719 31.246 1.00 29.95 269 LEU D CA 1
ATOM 9553 C C . LEU D 1 269 ? -1.703 -13.558 30.227 1.00 29.14 269 LEU D C 1
ATOM 9554 O O . LEU D 1 269 ? -2.482 -12.613 30.305 1.00 29.44 269 LEU D O 1
ATOM 9559 N N . THR D 1 270 ? -1.754 -14.457 29.247 1.00 28.04 270 THR D N 1
ATOM 9560 C CA . THR D 1 270 ? -2.763 -14.384 28.194 1.00 27.06 270 THR D CA 1
ATOM 9561 C C . THR D 1 270 ? -3.131 -15.764 27.628 1.00 26.60 270 THR D C 1
ATOM 9562 O O . THR D 1 270 ? -2.493 -16.761 27.943 1.00 26.36 270 THR D O 1
ATOM 9566 N N . THR D 1 271 ? -4.183 -15.802 26.816 1.00 26.35 271 THR D N 1
ATOM 9567 C CA . THR D 1 271 ? -4.576 -17.003 26.083 1.00 26.10 271 THR D CA 1
ATOM 9568 C C . THR D 1 271 ? -4.812 -16.682 24.608 1.00 26.46 271 THR D C 1
ATOM 9569 O O . THR D 1 271 ? -5.080 -15.536 24.251 1.00 26.29 271 THR D O 1
ATOM 9573 N N . LEU D 1 272 ? -4.689 -17.709 23.771 1.00 26.89 272 LEU D N 1
ATOM 9574 C CA . LEU D 1 272 ? -5.068 -17.662 22.367 1.00 27.45 272 LEU D CA 1
ATOM 9575 C C . LEU D 1 272 ? -5.495 -19.062 21.892 1.00 27.54 272 LEU D C 1
ATOM 9576 O O . LEU D 1 272 ? -5.249 -20.059 22.566 1.00 27.22 272 LEU D O 1
ATOM 9581 N N . HIS D 1 273 ? -6.119 -19.119 20.720 1.00 27.96 273 HIS D N 1
ATOM 9582 C CA . HIS D 1 273 ? -6.485 -20.380 20.072 1.00 27.93 273 HIS D CA 1
ATOM 9583 C C . HIS D 1 273 ? -5.350 -20.905 19.214 1.00 27.94 273 HIS D C 1
ATOM 9584 O O . HIS D 1 273 ? -4.951 -20.277 18.226 1.00 28.22 273 HIS D O 1
ATOM 9591 N N . ALA D 1 274 ? -4.821 -22.059 19.608 1.00 28.04 274 ALA D N 1
ATOM 9592 C CA . ALA D 1 274 ? -3.707 -22.687 18.910 1.00 28.09 274 ALA D CA 1
ATOM 9593 C C . ALA D 1 274 ? -3.663 -24.167 19.244 1.00 28.43 274 ALA D C 1
ATOM 9594 O O . ALA D 1 274 ? -4.206 -24.594 20.277 1.00 28.38 274 ALA D O 1
ATOM 9596 N N . GLY D 1 275 ? -3.010 -24.943 18.377 1.00 28.49 275 GLY D N 1
ATOM 9597 C CA . GLY D 1 275 ? -2.960 -26.396 18.526 1.00 28.90 275 GLY D CA 1
ATOM 9598 C C . GLY D 1 275 ? -1.660 -26.896 19.109 1.00 29.20 275 GLY D C 1
ATOM 9599 O O . GLY D 1 275 ? -1.527 -28.080 19.414 1.00 29.50 275 GLY D O 1
ATOM 9600 N N . SER D 1 276 ? -0.697 -25.991 19.252 1.00 29.47 276 SER D N 1
ATOM 9601 C CA . SER D 1 276 ? 0.606 -26.293 19.845 1.00 29.66 276 SER D CA 1
ATOM 9602 C C . SER D 1 276 ? 1.368 -24.983 20.055 1.00 29.63 276 SER D C 1
ATOM 9603 O O . SER D 1 276 ? 0.877 -23.906 19.690 1.00 29.37 276 SER D O 1
ATOM 9606 N N . SER D 1 277 ? 2.565 -25.081 20.632 1.00 29.73 277 SER D N 1
ATOM 9607 C CA . SER D 1 277 ? 3.383 -23.902 20.896 1.00 29.88 277 SER D CA 1
ATOM 9608 C C . SER D 1 277 ? 3.855 -23.243 19.598 1.00 30.15 277 SER D C 1
ATOM 9609 O O . SER D 1 277 ? 3.860 -22.009 19.495 1.00 30.09 277 SER D O 1
ATOM 9612 N N . GLU D 1 278 ? 4.223 -24.061 18.608 1.00 30.06 278 GLU D N 1
ATOM 9613 C CA . GLU D 1 278 ? 4.672 -23.526 17.321 1.00 30.13 278 GLU D CA 1
ATOM 9614 C C . GLU D 1 278 ? 3.538 -22.823 16.599 1.00 29.52 278 GLU D C 1
ATOM 9615 O O . GLU D 1 278 ? 3.737 -21.768 15.994 1.00 29.65 278 GLU D O 1
ATOM 9621 N N . GLU D 1 279 ? 2.352 -23.414 16.684 1.00 28.86 279 GLU D N 1
ATOM 9622 C CA . GLU D 1 279 ? 1.140 -22.844 16.124 1.00 28.27 279 GLU D CA 1
ATOM 9623 C C . GLU D 1 279 ? 0.729 -21.575 16.872 1.00 27.86 279 GLU D C 1
ATOM 9624 O O . GLU D 1 279 ? 0.048 -20.716 16.311 1.00 27.64 279 GLU D O 1
ATOM 9630 N N . ALA D 1 280 ? 1.131 -21.473 18.141 1.00 27.20 280 ALA D N 1
ATOM 9631 C CA . ALA D 1 280 ? 0.873 -20.275 18.940 1.00 26.59 280 ALA D CA 1
ATOM 9632 C C . ALA D 1 280 ? 1.702 -19.093 18.443 1.00 26.22 280 ALA D C 1
ATOM 9633 O O . ALA D 1 280 ? 1.187 -17.981 18.323 1.00 26.08 280 ALA D O 1
ATOM 9635 N N . PHE D 1 281 ? 2.974 -19.347 18.150 1.00 25.86 281 PHE D N 1
ATOM 9636 C CA . PHE D 1 281 ? 3.873 -18.335 17.599 1.00 25.88 281 PHE D CA 1
ATOM 9637 C C . PHE D 1 281 ? 3.450 -17.843 16.221 1.00 25.93 281 PHE D C 1
ATOM 9638 O O . PHE D 1 281 ? 3.504 -16.642 15.956 1.00 25.84 281 PHE D O 1
ATOM 9646 N N . ILE D 1 282 ? 3.034 -18.776 15.357 1.00 26.12 282 ILE D N 1
ATOM 9647 C CA . ILE D 1 282 ? 2.510 -18.457 14.020 1.00 26.13 282 ILE D CA 1
ATOM 9648 C C . ILE D 1 282 ? 1.252 -17.604 14.149 1.00 26.26 282 ILE D C 1
ATOM 9649 O O . ILE D 1 282 ? 1.100 -16.583 13.476 1.00 26.43 282 ILE D O 1
ATOM 9654 N N . ARG D 1 283 ? 0.363 -18.041 15.033 1.00 26.19 283 ARG D N 1
ATOM 9655 C CA . ARG D 1 283 ? -0.905 -17.380 15.295 1.00 26.27 283 ARG D CA 1
ATOM 9656 C C . ARG D 1 283 ? -0.685 -15.963 15.838 1.00 25.76 283 ARG D C 1
ATOM 9657 O O . ARG D 1 283 ? -1.327 -15.014 15.386 1.00 25.80 283 ARG D O 1
ATOM 9665 N N . LEU D 1 284 ? 0.257 -15.826 16.770 1.00 25.07 284 LEU D N 1
ATOM 9666 C CA . LEU D 1 284 ? 0.697 -14.524 17.283 1.00 24.56 284 LEU D CA 1
ATOM 9667 C C . LEU D 1 284 ? 1.203 -13.579 16.186 1.00 24.39 284 LEU D C 1
ATOM 9668 O O . LEU D 1 284 ? 0.841 -12.400 16.163 1.00 24.22 284 LEU D O 1
ATOM 9673 N N . ALA D 1 285 ? 2.044 -14.103 15.297 1.00 24.11 285 ALA D N 1
ATOM 9674 C CA . ALA D 1 285 ? 2.607 -13.328 14.189 1.00 24.24 285 ALA D CA 1
ATOM 9675 C C . ALA D 1 285 ? 1.540 -12.935 13.176 1.00 24.16 285 ALA D C 1
ATOM 9676 O O . ALA D 1 285 ? 1.535 -11.808 12.689 1.00 24.01 285 ALA D O 1
ATOM 9678 N N . ASN D 1 286 ? 0.636 -13.864 12.868 1.00 24.52 286 ASN D N 1
ATOM 9679 C CA . ASN D 1 286 ? -0.475 -13.584 11.953 1.00 25.01 286 ASN D CA 1
ATOM 9680 C C . ASN D 1 286 ? -1.486 -12.563 12.482 1.00 24.95 286 ASN D C 1
ATOM 9681 O O . ASN D 1 286 ? -1.965 -11.724 11.723 1.00 24.95 286 ASN D O 1
ATOM 9686 N N . MET D 1 287 ? -1.791 -12.635 13.775 1.00 25.13 287 MET D N 1
ATOM 9687 C CA . MET D 1 287 ? -2.663 -11.652 14.434 1.00 25.27 287 MET D CA 1
ATOM 9688 C C . MET D 1 287 ? -2.013 -10.272 14.492 1.00 25.60 287 MET D C 1
ATOM 9689 O O . MET D 1 287 ? -2.683 -9.261 14.300 1.00 25.46 287 MET D O 1
ATOM 9694 N N . SER D 1 288 ? -0.708 -10.242 14.761 1.00 26.21 288 SER D N 1
ATOM 9695 C CA . SER D 1 288 ? 0.076 -8.997 14.799 1.00 26.87 288 SER D CA 1
ATOM 9696 C C . SER D 1 288 ? 0.152 -8.290 13.437 1.00 27.55 288 SER D C 1
ATOM 9697 O O . SER D 1 288 ? 0.181 -7.059 13.380 1.00 27.37 288 SER D O 1
ATOM 9700 N N . SER D 1 289 ? 0.175 -9.084 12.364 1.00 28.42 289 SER D N 1
ATOM 9701 C CA . SER D 1 289 ? 0.266 -8.609 10.974 1.00 29.71 289 SER D CA 1
ATOM 9702 C C . SER D 1 289 ? -0.788 -7.590 10.563 1.00 30.35 289 SER D C 1
ATOM 9703 O O . SER D 1 289 ? -0.515 -6.712 9.742 1.00 30.62 289 SER D O 1
ATOM 9706 N N . SER D 1 290 ? -1.988 -7.722 11.119 1.00 31.39 290 SER D N 1
ATOM 9707 C CA . SER D 1 290 ? -3.105 -6.842 10.789 1.00 32.47 290 SER D CA 1
ATOM 9708 C C . SER D 1 290 ? -2.994 -5.465 11.440 1.00 33.34 290 SER D C 1
ATOM 9709 O O . SER D 1 290 ? -3.876 -4.622 11.257 1.00 33.69 290 SER D O 1
ATOM 9712 N N . ASN D 1 291 ? -1.908 -5.238 12.184 1.00 34.28 291 ASN D N 1
ATOM 9713 C CA . ASN D 1 291 ? -1.686 -3.979 12.899 1.00 35.25 291 ASN D CA 1
ATOM 9714 C C . ASN D 1 291 ? -0.823 -2.955 12.139 1.00 35.65 291 ASN D C 1
ATOM 9715 O O . ASN D 1 291 ? 0.111 -3.332 11.419 1.00 35.63 291 ASN D O 1
ATOM 9720 N N . SER D 1 292 ? -1.131 -1.668 12.354 1.00 35.90 292 SER D N 1
ATOM 9721 C CA . SER D 1 292 ? -0.469 -0.527 11.703 1.00 36.12 292 SER D CA 1
ATOM 9722 C C . SER D 1 292 ? 1.056 -0.606 11.720 1.00 36.01 292 SER D C 1
ATOM 9723 O O . SER D 1 292 ? 1.696 -0.534 10.670 1.00 36.52 292 SER D O 1
ATOM 9726 N N . ALA D 1 293 ? 1.628 -0.741 12.913 1.00 35.66 293 ALA D N 1
ATOM 9727 C CA . ALA D 1 293 ? 3.073 -0.755 13.098 1.00 35.30 293 ALA D CA 1
ATOM 9728 C C . ALA D 1 293 ? 3.734 -1.949 12.425 1.00 35.07 293 ALA D C 1
ATOM 9729 O O . ALA D 1 293 ? 4.930 -1.894 12.098 1.00 34.98 293 ALA D O 1
ATOM 9731 N N . ALA D 1 294 ? 2.954 -3.017 12.218 1.00 34.62 294 ALA D N 1
ATOM 9732 C CA . ALA D 1 294 ? 3.483 -4.289 11.701 1.00 34.16 294 ALA D CA 1
ATOM 9733 C C . ALA D 1 294 ? 3.252 -4.532 10.202 1.00 33.67 294 ALA D C 1
ATOM 9734 O O . ALA D 1 294 ? 3.658 -5.565 9.666 1.00 33.73 294 ALA D O 1
ATOM 9736 N N . ARG D 1 295 ? 2.629 -3.574 9.525 1.00 33.23 295 ARG D N 1
ATOM 9737 C CA . ARG D 1 295 ? 2.314 -3.714 8.097 1.00 33.24 295 ARG D CA 1
ATOM 9738 C C . ARG D 1 295 ? 3.521 -3.933 7.159 1.00 32.45 295 ARG D C 1
ATOM 9739 O O . ARG D 1 295 ? 3.390 -4.568 6.111 1.00 32.35 295 ARG D O 1
ATOM 9747 N N . ASN D 1 296 ? 4.687 -3.415 7.543 1.00 31.40 296 ASN D N 1
ATOM 9748 C CA . ASN D 1 296 ? 5.906 -3.597 6.761 1.00 30.54 296 ASN D CA 1
ATOM 9749 C C . ASN D 1 296 ? 6.950 -4.481 7.458 1.00 30.02 296 ASN D C 1
ATOM 9750 O O . ASN D 1 296 ? 8.148 -4.342 7.215 1.00 30.16 296 ASN D O 1
ATOM 9755 N N . ILE D 1 297 ? 6.492 -5.389 8.316 1.00 29.36 297 ILE D N 1
ATOM 9756 C CA . ILE D 1 297 ? 7.387 -6.277 9.064 1.00 28.64 297 ILE D CA 1
ATOM 9757 C C . ILE D 1 297 ? 7.350 -7.692 8.495 1.00 28.20 297 ILE D C 1
ATOM 9758 O O . ILE D 1 297 ? 6.281 -8.239 8.265 1.00 28.34 297 ILE D O 1
ATOM 9763 N N . LYS D 1 298 ? 8.523 -8.276 8.267 1.00 27.86 298 LYS D N 1
ATOM 9764 C CA . LYS D 1 298 ? 8.630 -9.650 7.792 1.00 27.62 298 LYS D CA 1
ATOM 9765 C C . LYS D 1 298 ? 8.031 -10.617 8.808 1.00 27.43 298 LYS D C 1
ATOM 9766 O O . LYS D 1 298 ? 8.346 -10.548 9.997 1.00 27.25 298 LYS D O 1
ATOM 9772 N N . PHE D 1 299 ? 7.180 -11.522 8.325 1.00 27.21 299 PHE D N 1
ATOM 9773 C CA . PHE D 1 299 ? 6.558 -12.559 9.151 1.00 26.97 299 PHE D CA 1
ATOM 9774 C C . PHE D 1 299 ? 7.571 -13.292 10.036 1.00 26.90 299 PHE D C 1
ATOM 9775 O O . PHE D 1 299 ? 7.301 -13.586 11.200 1.00 26.86 299 PHE D O 1
ATOM 9783 N N . GLU D 1 300 ? 8.732 -13.573 9.464 1.00 26.93 300 GLU D N 1
ATOM 9784 C CA . GLU D 1 300 ? 9.798 -14.286 10.141 1.00 27.34 300 GLU D CA 1
ATOM 9785 C C . GLU D 1 300 ? 10.390 -13.486 11.313 1.00 27.55 300 GLU D C 1
ATOM 9786 O O . GLU D 1 300 ? 10.801 -14.069 12.318 1.00 27.41 300 GLU D O 1
ATOM 9792 N N . SER D 1 301 ? 10.434 -12.159 11.171 1.00 27.55 301 SER D N 1
ATOM 9793 C CA . SER D 1 301 ? 10.874 -11.273 12.246 1.00 27.63 301 SER D CA 1
ATOM 9794 C C . SER D 1 301 ? 9.829 -11.197 13.354 1.00 27.66 301 SER D C 1
ATOM 9795 O O . SER D 1 301 ? 10.180 -11.173 14.537 1.00 27.78 301 SER D O 1
ATOM 9798 N N . LEU D 1 302 ? 8.553 -11.155 12.968 1.00 27.56 302 LEU D N 1
ATOM 9799 C CA . LEU D 1 302 ? 7.451 -11.220 13.931 1.00 28.08 302 LEU D CA 1
ATOM 9800 C C . LEU D 1 302 ? 7.512 -12.498 14.782 1.00 28.11 302 LEU D C 1
ATOM 9801 O O . LEU D 1 302 ? 7.356 -12.439 15.999 1.00 27.94 302 LEU D O 1
ATOM 9806 N N . ILE D 1 303 ? 7.757 -13.636 14.130 1.00 28.33 303 ILE D N 1
ATOM 9807 C CA . ILE D 1 303 ? 7.857 -14.923 14.817 1.00 28.94 303 ILE D CA 1
ATOM 9808 C C . ILE D 1 303 ? 9.030 -14.981 15.793 1.00 28.95 303 ILE D C 1
ATOM 9809 O O . ILE D 1 303 ? 8.845 -15.332 16.956 1.00 29.29 303 ILE D O 1
ATOM 9814 N N . GLU D 1 304 ? 10.218 -14.602 15.330 1.00 29.18 304 GLU D N 1
ATOM 9815 C CA . GLU D 1 304 ? 11.422 -14.599 16.170 1.00 29.48 304 GLU D CA 1
ATOM 9816 C C . GLU D 1 304 ? 11.338 -13.635 17.355 1.00 29.00 304 GLU D C 1
ATOM 9817 O O . GLU D 1 304 ? 11.934 -13.881 18.408 1.00 28.89 304 GLU D O 1
ATOM 9823 N N . GLY D 1 305 ? 10.596 -12.543 17.167 1.00 28.72 305 GLY D N 1
ATOM 9824 C CA . GLY D 1 305 ? 10.348 -11.547 18.209 1.00 27.82 305 GLY D CA 1
ATOM 9825 C C . GLY D 1 305 ? 9.538 -12.095 19.370 1.00 27.42 305 GLY D C 1
ATOM 9826 O O . GLY D 1 305 ? 9.876 -11.849 20.529 1.00 27.28 305 GLY D O 1
ATOM 9827 N N . PHE D 1 306 ? 8.471 -12.835 19.065 1.00 26.98 306 PHE D N 1
ATOM 9828 C CA . PHE D 1 306 ? 7.689 -13.524 20.107 1.00 26.62 306 PHE D CA 1
ATOM 9829 C C . PHE D 1 306 ? 8.468 -14.642 20.795 1.00 26.69 306 PHE D C 1
ATOM 9830 O O . PHE D 1 306 ? 8.335 -14.829 22.006 1.00 26.89 306 PHE D O 1
ATOM 9838 N N . LYS D 1 307 ? 9.279 -15.367 20.025 1.00 26.59 307 LYS D N 1
ATOM 9839 C CA . LYS D 1 307 ? 10.087 -16.476 20.550 1.00 26.96 307 LYS D CA 1
ATOM 9840 C C . LYS D 1 307 ? 11.164 -16.033 21.536 1.00 27.08 307 LYS D C 1
ATOM 9841 O O . LYS D 1 307 ? 11.556 -16.791 22.421 1.00 27.01 307 LYS D O 1
ATOM 9847 N N . ASP D 1 308 ? 11.638 -14.805 21.378 1.00 27.40 308 ASP D N 1
ATOM 9848 C CA . ASP D 1 308 ? 12.586 -14.229 22.316 1.00 27.83 308 ASP D CA 1
ATOM 9849 C C . ASP D 1 308 ? 11.915 -13.738 23.599 1.00 27.57 308 ASP D C 1
ATOM 9850 O O . ASP D 1 308 ? 12.594 -13.498 24.596 1.00 27.90 308 ASP D O 1
ATOM 9855 N N . LEU D 1 309 ? 10.592 -13.597 23.585 1.00 27.23 309 LEU D N 1
ATOM 9856 C CA . LEU D 1 309 ? 9.898 -12.944 24.696 1.00 27.07 309 LEU D CA 1
ATOM 9857 C C . LEU D 1 309 ? 8.901 -13.797 25.479 1.00 26.89 309 LEU D C 1
ATOM 9858 O O . LEU D 1 309 ? 8.566 -13.458 26.616 1.00 26.99 309 LEU D O 1
ATOM 9863 N N . ILE D 1 310 ? 8.420 -14.884 24.878 1.00 26.61 310 ILE D N 1
ATOM 9864 C CA . ILE D 1 310 ? 7.481 -15.782 25.564 1.00 26.37 310 ILE D CA 1
ATOM 9865 C C . ILE D 1 310 ? 8.245 -16.859 26.332 1.00 26.32 310 ILE D C 1
ATOM 9866 O O . ILE D 1 310 ? 9.042 -17.614 25.763 1.00 26.27 310 ILE D O 1
ATOM 9871 N N . ASP D 1 311 ? 8.001 -16.913 27.634 1.00 26.07 311 ASP D N 1
ATOM 9872 C CA . ASP D 1 311 ? 8.724 -17.825 28.506 1.00 26.09 311 ASP D CA 1
ATOM 9873 C C . ASP D 1 311 ? 8.125 -19.232 28.514 1.00 25.91 311 ASP D C 1
ATOM 9874 O O . ASP D 1 311 ? 8.840 -20.211 28.341 1.00 26.26 311 ASP D O 1
ATOM 9879 N N . MET D 1 312 ? 6.817 -19.330 28.694 1.00 25.75 312 MET D N 1
ATOM 9880 C CA . MET D 1 312 ? 6.154 -20.624 28.815 1.00 25.73 312 MET D CA 1
ATOM 9881 C C . MET D 1 312 ? 4.882 -20.624 27.995 1.00 25.45 312 MET D C 1
ATOM 9882 O O . MET D 1 312 ? 4.162 -19.624 27.954 1.00 25.40 312 MET D O 1
ATOM 9887 N N . ILE D 1 313 ? 4.627 -21.742 27.325 1.00 25.36 313 ILE D N 1
ATOM 9888 C CA . ILE D 1 313 ? 3.353 -21.979 26.664 1.00 25.19 313 ILE D CA 1
ATOM 9889 C C . ILE D 1 313 ? 2.816 -23.320 27.124 1.00 25.19 313 ILE D C 1
ATOM 9890 O O . ILE D 1 313 ? 3.490 -24.352 27.033 1.00 25.01 313 ILE D O 1
ATOM 9895 N N . VAL D 1 314 ? 1.594 -23.280 27.637 1.00 25.37 314 VAL D N 1
ATOM 9896 C CA . VAL D 1 314 ? 0.884 -24.475 28.057 1.00 25.29 314 VAL D CA 1
ATOM 9897 C C . VAL D 1 314 ? -0.210 -24.714 27.024 1.00 25.30 314 VAL D C 1
ATOM 9898 O O . VAL D 1 314 ? -1.099 -23.875 26.862 1.00 25.17 314 VAL D O 1
ATOM 9902 N N . HIS D 1 315 ? -0.130 -25.834 26.306 1.00 25.10 315 HIS D N 1
ATOM 9903 C CA . HIS D 1 315 ? -1.211 -26.224 25.400 1.00 24.93 315 HIS D CA 1
ATOM 9904 C C . HIS D 1 315 ? -2.116 -27.315 25.978 1.00 25.07 315 HIS D C 1
ATOM 9905 O O . HIS D 1 315 ? -1.632 -28.313 26.515 1.00 25.39 315 HIS D O 1
ATOM 9912 N N . ILE D 1 316 ? -3.428 -27.110 25.847 1.00 25.37 316 ILE D N 1
ATOM 9913 C CA . ILE D 1 316 ? -4.453 -28.011 26.372 1.00 25.53 316 ILE D CA 1
ATOM 9914 C C . ILE D 1 316 ? -5.204 -28.692 25.225 1.00 26.32 316 ILE D C 1
ATOM 9915 O O . ILE D 1 316 ? -5.712 -28.016 24.319 1.00 25.83 316 ILE D O 1
ATOM 9920 N N . ASN D 1 317 ? -5.278 -30.025 25.269 1.00 27.04 317 ASN D N 1
ATOM 9921 C CA . ASN D 1 317 ? -5.960 -30.778 24.217 1.00 27.98 317 ASN D CA 1
ATOM 9922 C C . ASN D 1 317 ? -7.473 -30.732 24.361 1.00 29.02 317 ASN D C 1
ATOM 9923 O O . ASN D 1 317 ? -8.003 -29.997 25.204 1.00 29.47 317 ASN D O 1
ATOM 9928 N N . HIS D 1 318 ? -8.168 -31.520 23.546 1.00 30.38 318 HIS D N 1
ATOM 9929 C CA . HIS D 1 318 ? -9.632 -31.499 23.517 1.00 31.58 318 HIS D CA 1
ATOM 9930 C C . HIS D 1 318 ? -10.256 -32.253 24.683 1.00 32.04 318 HIS D C 1
ATOM 9931 O O . HIS D 1 318 ? -11.459 -32.157 24.905 1.00 32.16 318 HIS D O 1
ATOM 9938 N N . HIS D 1 319 ? -9.428 -32.989 25.426 1.00 32.74 319 HIS D N 1
ATOM 9939 C CA . HIS D 1 319 ? -9.868 -33.698 26.626 1.00 33.63 319 HIS D CA 1
ATOM 9940 C C . HIS D 1 319 ? -9.389 -33.013 27.901 1.00 33.66 319 HIS D C 1
ATOM 9941 O O . HIS D 1 319 ? -9.331 -33.641 28.962 1.00 33.68 319 HIS D O 1
ATOM 9948 N N . LYS D 1 320 ? -9.048 -31.727 27.776 1.00 33.72 320 LYS D N 1
ATOM 9949 C CA . LYS D 1 320 ? -8.724 -30.853 28.915 1.00 33.74 320 LYS D CA 1
ATOM 9950 C C . LYS D 1 320 ? -7.484 -31.293 29.696 1.00 33.38 320 LYS D C 1
ATOM 9951 O O . LYS D 1 320 ? -7.412 -31.148 30.916 1.00 33.30 320 LYS D O 1
ATOM 9957 N N . GLN D 1 321 ? -6.514 -31.828 28.962 1.00 32.97 321 GLN D N 1
ATOM 9958 C CA . GLN D 1 321 ? -5.219 -32.196 29.497 1.00 32.49 321 GLN D CA 1
ATOM 9959 C C . GLN D 1 321 ? -4.128 -31.451 28.740 1.00 32.43 321 GLN D C 1
ATOM 9960 O O . GLN D 1 321 ? -4.239 -31.232 27.527 1.00 32.49 321 GLN D O 1
ATOM 9966 N N . CYS D 1 322 ? -3.069 -31.070 29.449 1.00 32.23 322 CYS D N 1
ATOM 9967 C CA . CYS D 1 322 ? -1.869 -30.532 28.808 1.00 32.12 322 CYS D CA 1
ATOM 9968 C C . CYS D 1 322 ? -1.113 -31.613 28.009 1.00 32.47 322 CYS D C 1
ATOM 9969 O O . CYS D 1 322 ? -0.712 -32.641 28.560 1.00 32.40 322 CYS D O 1
ATOM 9972 N N . ASP D 1 323 ? -0.931 -31.380 26.710 1.00 32.65 323 ASP D N 1
ATOM 9973 C CA . ASP D 1 323 ? -0.151 -32.297 25.866 1.00 32.91 323 ASP D CA 1
ATOM 9974 C C . ASP D 1 323 ? 1.191 -31.696 25.436 1.00 32.82 323 ASP D C 1
ATOM 9975 O O . ASP D 1 323 ? 2.022 -32.386 24.836 1.00 32.97 323 ASP D O 1
ATOM 9980 N N . GLU D 1 324 ? 1.386 -30.415 25.739 1.00 32.57 324 GLU D N 1
ATOM 9981 C CA . GLU D 1 324 ? 2.662 -29.743 25.510 1.00 32.49 324 GLU D CA 1
ATOM 9982 C C . GLU D 1 324 ? 2.926 -28.644 26.538 1.00 32.49 324 GLU D C 1
ATOM 9983 O O . GLU D 1 324 ? 2.127 -27.727 26.701 1.00 32.20 324 GLU D O 1
ATOM 9989 N N . PHE D 1 325 ? 4.059 -28.753 27.222 1.00 32.79 325 PHE D N 1
ATOM 9990 C CA . PHE D 1 325 ? 4.506 -27.732 28.154 1.00 33.08 325 PHE D CA 1
ATOM 9991 C C . PHE D 1 325 ? 5.808 -27.109 27.649 1.00 33.01 325 PHE D C 1
ATOM 9992 O O . PHE D 1 325 ? 6.898 -27.525 28.042 1.00 32.92 325 PHE D O 1
ATOM 10000 N N . TYR D 1 326 ? 5.676 -26.109 26.779 1.00 32.90 326 TYR D N 1
ATOM 10001 C CA . TYR D 1 326 ? 6.820 -25.418 26.193 1.00 32.90 326 TYR D CA 1
ATOM 10002 C C . TYR D 1 326 ? 7.504 -24.503 27.207 1.00 33.00 326 TYR D C 1
ATOM 10003 O O . TYR D 1 326 ? 6.880 -23.624 27.791 1.00 32.71 326 TYR D O 1
ATOM 10012 N N . ILE D 1 327 ? 8.797 -24.725 27.400 1.00 33.44 327 ILE D N 1
ATOM 10013 C CA . ILE D 1 327 ? 9.625 -23.848 28.209 1.00 34.21 327 ILE D CA 1
ATOM 10014 C C . ILE D 1 327 ? 10.688 -23.251 27.301 1.00 34.39 327 ILE D C 1
ATOM 10015 O O . ILE D 1 327 ? 11.234 -23.954 26.444 1.00 34.72 327 ILE D O 1
ATOM 10020 N N . LYS D 1 328 ? 10.957 -21.956 27.457 1.00 34.46 328 LYS D N 1
ATOM 10021 C CA . LYS D 1 328 ? 11.986 -21.291 26.651 1.00 34.58 328 LYS D CA 1
ATOM 10022 C C . LYS D 1 328 ? 13.392 -21.687 27.096 1.00 34.60 328 LYS D C 1
ATOM 10023 O O . LYS D 1 328 ? 14.250 -21.957 26.253 1.00 35.03 328 LYS D O 1
ATOM 10029 N N . LYS E 1 21 ? -7.655 31.188 34.485 1.00 67.56 21 LYS E N 1
ATOM 10030 C CA . LYS E 1 21 ? -6.897 29.973 34.903 1.00 67.37 21 LYS E CA 1
ATOM 10031 C C . LYS E 1 21 ? -7.251 29.523 36.318 1.00 67.04 21 LYS E C 1
ATOM 10032 O O . LYS E 1 21 ? -7.347 28.323 36.581 1.00 67.11 21 LYS E O 1
ATOM 10038 N N . GLU E 1 22 ? -7.454 30.485 37.217 1.00 66.43 22 GLU E N 1
ATOM 10039 C CA . GLU E 1 22 ? -7.721 30.177 38.628 1.00 65.78 22 GLU E CA 1
ATOM 10040 C C . GLU E 1 22 ? -9.180 29.918 38.950 1.00 65.06 22 GLU E C 1
ATOM 10041 O O . GLU E 1 22 ? -9.510 29.473 40.051 1.00 65.10 22 GLU E O 1
ATOM 10047 N N . ALA E 1 23 ? -10.046 30.198 37.982 1.00 64.08 23 ALA E N 1
ATOM 10048 C CA . ALA E 1 23 ? -11.452 29.846 38.083 1.00 63.02 23 ALA E CA 1
ATOM 10049 C C . ALA E 1 23 ? -11.614 28.343 37.881 1.00 62.18 23 ALA E C 1
ATOM 10050 O O . ALA E 1 23 ? -12.507 27.724 38.463 1.00 62.11 23 ALA E O 1
ATOM 10052 N N . ALA E 1 24 ? -10.740 27.768 37.056 1.00 60.97 24 ALA E N 1
ATOM 10053 C CA . ALA E 1 24 ? -10.723 26.331 36.800 1.00 59.77 24 ALA E CA 1
ATOM 10054 C C . ALA E 1 24 ? -9.839 25.590 37.802 1.00 58.79 24 ALA E C 1
ATOM 10055 O O . ALA E 1 24 ? -10.018 24.395 38.034 1.00 58.70 24 ALA E O 1
ATOM 10057 N N . LEU E 1 25 ? -8.899 26.320 38.398 1.00 57.50 25 LEU E N 1
ATOM 10058 C CA . LEU E 1 25 ? -7.856 25.750 39.249 1.00 56.22 25 LEU E CA 1
ATOM 10059 C C . LEU E 1 25 ? -8.341 25.444 40.665 1.00 55.17 25 LEU E C 1
ATOM 10060 O O . LEU E 1 25 ? -8.057 24.373 41.204 1.00 54.93 25 LEU E O 1
ATOM 10065 N N . ASN E 1 26 ? -9.065 26.391 41.261 1.00 53.89 26 ASN E N 1
ATOM 10066 C CA . ASN E 1 26 ? -9.568 26.253 42.631 1.00 52.64 26 ASN E CA 1
ATOM 10067 C C . ASN E 1 26 ? -10.451 25.033 42.900 1.00 51.47 26 ASN E C 1
ATOM 10068 O O . ASN E 1 26 ? -10.211 24.324 43.877 1.00 51.41 26 ASN E O 1
ATOM 10073 N N . PRO E 1 27 ? -11.466 24.775 42.043 1.00 50.33 27 PRO E N 1
ATOM 10074 C CA . PRO E 1 27 ? -12.272 23.565 42.237 1.00 49.39 27 PRO E CA 1
ATOM 10075 C C . PRO E 1 27 ? -11.439 22.277 42.297 1.00 48.44 27 PRO E C 1
ATOM 10076 O O . PRO E 1 27 ? -11.680 21.448 43.174 1.00 48.19 27 PRO E O 1
ATOM 10080 N N . LEU E 1 28 ? -10.468 22.131 41.389 1.00 47.39 28 LEU E N 1
ATOM 10081 C CA . LEU E 1 28 ? -9.607 20.938 41.329 1.00 46.44 28 LEU E CA 1
ATOM 10082 C C . LEU E 1 28 ? -8.689 20.779 42.544 1.00 45.98 28 LEU E C 1
ATOM 10083 O O . LEU E 1 28 ? -8.518 19.670 43.047 1.00 45.86 28 LEU E O 1
ATOM 10088 N N . ARG E 1 29 ? -8.105 21.884 43.003 1.00 45.42 29 ARG E N 1
ATOM 10089 C CA . ARG E 1 29 ? -7.224 21.881 44.174 1.00 44.94 29 ARG E CA 1
ATOM 10090 C C . ARG E 1 29 ? -7.928 21.438 45.444 1.00 44.37 29 ARG E C 1
ATOM 10091 O O . ARG E 1 29 ? -7.377 20.664 46.229 1.00 44.27 29 ARG E O 1
ATOM 10099 N N . HIS E 1 30 ? -9.139 21.946 45.648 1.00 43.81 30 HIS E N 1
ATOM 10100 C CA . HIS E 1 30 ? -9.925 21.603 46.824 1.00 43.35 30 HIS E CA 1
ATOM 10101 C C . HIS E 1 30 ? -10.426 20.165 46.763 1.00 42.44 30 HIS E C 1
ATOM 10102 O O . HIS E 1 30 ? -10.399 19.459 47.769 1.00 42.30 30 HIS E O 1
ATOM 10109 N N . ALA E 1 31 ? -10.851 19.735 45.575 1.00 41.45 31 ALA E N 1
ATOM 10110 C CA . ALA E 1 31 ? -11.302 18.362 45.353 1.00 40.55 31 ALA E CA 1
ATOM 10111 C C . ALA E 1 31 ? -10.168 17.346 45.534 1.00 40.05 31 ALA E C 1
ATOM 10112 O O . ALA E 1 31 ? -10.396 16.248 46.045 1.00 39.78 31 ALA E O 1
ATOM 10114 N N . THR E 1 32 ? -8.955 17.726 45.120 1.00 39.47 32 THR E N 1
ATOM 10115 C CA . THR E 1 32 ? -7.763 16.890 45.279 1.00 38.88 32 THR E CA 1
ATOM 10116 C C . THR E 1 32 ? -7.402 16.735 46.756 1.00 38.69 32 THR E C 1
ATOM 10117 O O . THR E 1 32 ? -7.159 15.621 47.226 1.00 38.45 32 THR E O 1
ATOM 10121 N N . GLU E 1 33 ? -7.379 17.861 47.470 1.00 38.58 33 GLU E N 1
ATOM 10122 C CA . GLU E 1 33 ? -7.106 17.898 48.902 1.00 38.57 33 GLU E CA 1
ATOM 10123 C C . GLU E 1 33 ? -8.127 17.074 49.691 1.00 38.19 33 GLU E C 1
ATOM 10124 O O . GLU E 1 33 ? -7.748 16.261 50.539 1.00 38.01 33 GLU E O 1
ATOM 10130 N N . GLU E 1 34 ? -9.410 17.277 49.391 1.00 37.88 34 GLU E N 1
ATOM 10131 C CA . GLU E 1 34 ? -10.513 16.550 50.032 1.00 37.79 34 GLU E CA 1
ATOM 10132 C C . GLU E 1 34 ? -10.343 15.027 49.958 1.00 37.20 34 GLU E C 1
ATOM 10133 O O . GLU E 1 34 ? -10.572 14.315 50.940 1.00 37.01 34 GLU E O 1
ATOM 10139 N N . LEU E 1 35 ? -9.932 14.548 48.785 1.00 36.56 35 LEU E N 1
ATOM 10140 C CA . LEU E 1 35 ? -9.818 13.121 48.501 1.00 35.86 35 LEU E CA 1
ATOM 10141 C C . LEU E 1 35 ? -8.454 12.523 48.828 1.00 35.52 35 LEU E C 1
ATOM 10142 O O . LEU E 1 35 ? -8.371 11.530 49.546 1.00 35.42 35 LEU E O 1
ATOM 10147 N N . PHE E 1 36 ? -7.391 13.121 48.295 1.00 35.22 36 PHE E N 1
ATOM 10148 C CA . PHE E 1 36 ? -6.067 12.495 48.336 1.00 34.97 36 PHE E CA 1
ATOM 10149 C C . PHE E 1 36 ? -5.022 13.305 49.094 1.00 35.07 36 PHE E C 1
ATOM 10150 O O . PHE E 1 36 ? -3.840 12.971 49.066 1.00 35.04 36 PHE E O 1
ATOM 10158 N N . GLY E 1 37 ? -5.471 14.352 49.783 1.00 35.38 37 GLY E N 1
ATOM 10159 C CA . GLY E 1 37 ? -4.595 15.254 50.529 1.00 35.63 37 GLY E CA 1
ATOM 10160 C C . GLY E 1 37 ? -3.677 14.590 51.535 1.00 35.92 37 GLY E C 1
ATOM 10161 O O . GLY E 1 37 ? -2.498 14.932 51.612 1.00 36.10 37 GLY E O 1
ATOM 10162 N N . ASP E 1 38 ? -4.213 13.642 52.304 1.00 36.24 38 ASP E N 1
ATOM 10163 C CA . ASP E 1 38 ? -3.432 12.912 53.312 1.00 36.58 38 ASP E CA 1
ATOM 10164 C C . ASP E 1 38 ? -2.383 12.005 52.684 1.00 36.55 38 ASP E C 1
ATOM 10165 O O . ASP E 1 38 ? -1.363 11.698 53.304 1.00 36.66 38 ASP E O 1
ATOM 10170 N N . PHE E 1 39 ? -2.646 11.576 51.454 1.00 36.57 39 PHE E N 1
ATOM 10171 C CA . PHE E 1 39 ? -1.772 10.640 50.753 1.00 36.47 39 PHE E CA 1
ATOM 10172 C C . PHE E 1 39 ? -0.717 11.368 49.936 1.00 36.68 39 PHE E C 1
ATOM 10173 O O . PHE E 1 39 ? 0.392 10.870 49.772 1.00 36.64 39 PHE E O 1
ATOM 10181 N N . LEU E 1 40 ? -1.065 12.554 49.443 1.00 37.10 40 LEU E N 1
ATOM 10182 C CA . LEU E 1 40 ? -0.135 13.382 48.677 1.00 37.57 40 LEU E CA 1
ATOM 10183 C C . LEU E 1 40 ? 0.922 14.047 49.565 1.00 37.95 40 LEU E C 1
ATOM 10184 O O . LEU E 1 40 ? 1.959 14.498 49.075 1.00 37.96 40 LEU E O 1
ATOM 10189 N N . LYS E 1 41 ? 0.649 14.105 50.867 1.00 38.41 41 LYS E N 1
ATOM 10190 C CA . LYS E 1 41 ? 1.600 14.643 51.841 1.00 38.90 41 LYS E CA 1
ATOM 10191 C C . LYS E 1 41 ? 2.615 13.591 52.290 1.00 38.96 41 LYS E C 1
ATOM 10192 O O . LYS E 1 41 ? 3.635 13.925 52.898 1.00 39.08 41 LYS E O 1
ATOM 10198 N N . MET E 1 42 ? 2.330 12.325 51.984 1.00 39.03 42 MET E N 1
ATOM 10199 C CA . MET E 1 42 ? 3.230 11.219 52.312 1.00 39.08 42 MET E CA 1
ATOM 10200 C C . MET E 1 42 ? 4.562 11.328 51.588 1.00 39.04 42 MET E C 1
ATOM 10201 O O . MET E 1 42 ? 4.626 11.734 50.428 1.00 39.15 42 MET E O 1
ATOM 10206 N N . GLU E 1 43 ? 5.624 10.958 52.293 1.00 39.02 43 GLU E N 1
ATOM 10207 C CA . GLU E 1 43 ? 6.981 11.080 51.782 1.00 39.00 43 GLU E CA 1
ATOM 10208 C C . GLU E 1 43 ? 7.457 9.757 51.217 1.00 38.39 43 GLU E C 1
ATOM 10209 O O . GLU E 1 43 ? 7.044 8.693 51.678 1.00 38.19 43 GLU E O 1
ATOM 10215 N N . ASN E 1 44 ? 8.339 9.847 50.225 1.00 37.84 44 ASN E N 1
ATOM 10216 C CA . ASN E 1 44 ? 8.949 8.686 49.572 1.00 37.33 44 ASN E CA 1
ATOM 10217 C C . ASN E 1 44 ? 7.926 7.703 48.996 1.00 36.46 44 ASN E C 1
ATOM 10218 O O . ASN E 1 44 ? 7.997 6.492 49.221 1.00 36.16 44 ASN E O 1
ATOM 10223 N N . ILE E 1 45 ? 6.969 8.260 48.258 1.00 35.58 45 ILE E N 1
ATOM 10224 C CA . ILE E 1 45 ? 5.941 7.488 47.571 1.00 34.58 45 ILE E CA 1
ATOM 10225 C C . ILE E 1 45 ? 6.034 7.752 46.073 1.00 33.86 45 ILE E C 1
ATOM 10226 O O . ILE E 1 45 ? 6.491 8.815 45.655 1.00 33.91 45 ILE E O 1
ATOM 10231 N N . THR E 1 46 ? 5.601 6.786 45.270 1.00 32.79 46 THR E N 1
ATOM 10232 C CA . THR E 1 46 ? 5.740 6.882 43.815 1.00 31.60 46 THR E CA 1
ATOM 10233 C C . THR E 1 46 ? 4.389 6.789 43.067 1.00 30.79 46 THR E C 1
ATOM 10234 O O . THR E 1 46 ? 4.262 7.247 41.928 1.00 30.28 46 THR E O 1
ATOM 10238 N N . GLU E 1 47 ? 3.381 6.224 43.736 1.00 29.77 47 GLU E N 1
ATOM 10239 C CA . GLU E 1 47 ? 2.066 6.013 43.133 1.00 28.78 47 GLU E CA 1
ATOM 10240 C C . GLU E 1 47 ? 0.937 6.026 44.165 1.00 28.19 47 GLU E C 1
ATOM 10241 O O . GLU E 1 47 ? 1.080 5.484 45.262 1.00 27.84 47 GLU E O 1
ATOM 10247 N N . ILE E 1 48 ? -0.183 6.649 43.798 1.00 27.50 48 ILE E N 1
ATOM 10248 C CA . ILE E 1 48 ? -1.423 6.551 44.575 1.00 27.19 48 ILE E CA 1
ATOM 10249 C C . ILE E 1 48 ? -2.535 6.002 43.673 1.00 26.84 48 ILE E C 1
ATOM 10250 O O . ILE E 1 48 ? -2.812 6.560 42.607 1.00 26.76 48 ILE E O 1
ATOM 10255 N N . CYS E 1 49 ? -3.152 4.901 44.102 1.00 26.47 49 CYS E N 1
ATOM 10256 C CA . CYS E 1 49 ? -4.206 4.239 43.322 1.00 26.36 49 CYS E CA 1
ATOM 10257 C C . CYS E 1 49 ? -5.514 4.066 44.086 1.00 25.67 49 CYS E C 1
ATOM 10258 O O . CYS E 1 49 ? -5.509 3.752 45.274 1.00 25.62 49 CYS E O 1
ATOM 10261 N N . TYR E 1 50 ? -6.622 4.287 43.386 1.00 25.17 50 TYR E N 1
ATOM 10262 C CA . TYR E 1 50 ? -7.962 3.989 43.886 1.00 24.78 50 TYR E CA 1
ATOM 10263 C C . TYR E 1 50 ? -8.651 3.026 42.903 1.00 24.80 50 TYR E C 1
ATOM 10264 O O . TYR E 1 50 ? -8.662 3.270 41.706 1.00 24.80 50 TYR E O 1
ATOM 10273 N N . ASN E 1 51 ? -9.200 1.928 43.414 1.00 24.98 51 ASN E N 1
ATOM 10274 C CA . ASN E 1 51 ? -9.800 0.885 42.573 1.00 25.23 51 ASN E CA 1
ATOM 10275 C C . ASN E 1 51 ? -11.331 0.800 42.651 1.00 25.45 51 ASN E C 1
ATOM 10276 O O . ASN E 1 51 ? -11.927 -0.157 42.154 1.00 25.77 51 ASN E O 1
ATOM 10281 N N . GLY E 1 52 ? -11.964 1.788 43.270 1.00 25.60 52 GLY E N 1
ATOM 10282 C CA . GLY E 1 52 ? -13.427 1.821 43.366 1.00 25.98 52 GLY E CA 1
ATOM 10283 C C . GLY E 1 52 ? -14.047 0.927 44.431 1.00 26.07 52 GLY E C 1
ATOM 10284 O O . GLY E 1 52 ? -15.154 0.421 44.244 1.00 25.97 52 GLY E O 1
ATOM 10285 N N . ASN E 1 53 ? -13.343 0.733 45.547 1.00 26.29 53 ASN E N 1
ATOM 10286 C CA . ASN E 1 53 ? -13.856 -0.107 46.640 1.00 26.62 53 ASN E CA 1
ATOM 10287 C C . ASN E 1 53 ? -13.386 0.310 48.037 1.00 26.39 53 ASN E C 1
ATOM 10288 O O . ASN E 1 53 ? -13.116 -0.530 48.896 1.00 26.52 53 ASN E O 1
ATOM 10293 N N . LYS E 1 54 ? -13.292 1.625 48.233 1.00 26.34 54 LYS E N 1
ATOM 10294 C CA . LYS E 1 54 ? -13.006 2.264 49.530 1.00 26.04 54 LYS E CA 1
ATOM 10295 C C . LYS E 1 54 ? -11.612 1.998 50.084 1.00 25.79 54 LYS E C 1
ATOM 10296 O O . LYS E 1 54 ? -11.415 2.003 51.305 1.00 25.78 54 LYS E O 1
ATOM 10302 N N . VAL E 1 55 ? -10.653 1.759 49.193 1.00 25.47 55 VAL E N 1
ATOM 10303 C CA . VAL E 1 55 ? -9.264 1.533 49.595 1.00 25.26 55 VAL E CA 1
ATOM 10304 C C . VAL E 1 55 ? -8.318 2.363 48.726 1.00 25.18 55 VAL E C 1
ATOM 10305 O O . VAL E 1 55 ? -8.315 2.239 47.497 1.00 25.16 55 VAL E O 1
ATOM 10309 N N . VAL E 1 56 ? -7.524 3.209 49.374 1.00 25.01 56 VAL E N 1
ATOM 10310 C CA . VAL E 1 56 ? -6.472 3.958 48.692 1.00 24.90 56 VAL E CA 1
ATOM 10311 C C . VAL E 1 56 ? -5.145 3.216 48.828 1.00 24.96 56 VAL E C 1
ATOM 10312 O O . VAL E 1 56 ? -4.640 3.017 49.931 1.00 25.03 56 VAL E O 1
ATOM 10316 N N . TRP E 1 57 ? -4.598 2.801 47.692 1.00 25.29 57 TRP E N 1
ATOM 10317 C CA . TRP E 1 57 ? -3.349 2.064 47.649 1.00 25.29 57 TRP E CA 1
ATOM 10318 C C . TRP E 1 57 ? -2.194 3.004 47.334 1.00 26.12 57 TRP E C 1
ATOM 10319 O O . TRP E 1 57 ? -2.217 3.724 46.326 1.00 26.08 57 TRP E O 1
ATOM 10330 N N . VAL E 1 58 ? -1.190 2.987 48.205 1.00 26.75 58 VAL E N 1
ATOM 10331 C CA . VAL E 1 58 ? -0.001 3.804 48.044 1.00 27.66 58 VAL E CA 1
ATOM 10332 C C . VAL E 1 58 ? 1.192 2.889 47.745 1.00 28.41 58 VAL E C 1
ATOM 10333 O O . VAL E 1 58 ? 1.449 1.939 48.491 1.00 28.55 58 VAL E O 1
ATOM 10337 N N . LEU E 1 59 ? 1.896 3.158 46.645 1.00 29.11 59 LEU E N 1
ATOM 10338 C CA . LEU E 1 59 ? 3.139 2.446 46.342 1.00 30.16 59 LEU E CA 1
ATOM 10339 C C . LEU E 1 59 ? 4.331 3.251 46.839 1.00 30.95 59 LEU E C 1
ATOM 10340 O O . LEU E 1 59 ? 4.559 4.377 46.390 1.00 30.69 59 LEU E O 1
ATOM 10345 N N . LYS E 1 60 ? 5.075 2.664 47.775 1.00 32.20 60 LYS E N 1
ATOM 10346 C CA . LYS E 1 60 ? 6.237 3.313 48.382 1.00 33.41 60 LYS E CA 1
ATOM 10347 C C . LYS E 1 60 ? 7.484 3.134 47.525 1.00 34.16 60 LYS E C 1
ATOM 10348 O O . LYS E 1 60 ? 7.532 2.265 46.650 1.00 34.18 60 LYS E O 1
ATOM 10354 N N . ASN E 1 61 ? 8.494 3.963 47.782 1.00 35.29 61 ASN E N 1
ATOM 10355 C CA . ASN E 1 61 ? 9.759 3.886 47.049 1.00 36.18 61 ASN E CA 1
ATOM 10356 C C . ASN E 1 61 ? 10.469 2.543 47.199 1.00 36.62 61 ASN E C 1
ATOM 10357 O O . ASN E 1 61 ? 11.133 2.089 46.266 1.00 36.86 61 ASN E O 1
ATOM 10362 N N . ASN E 1 62 ? 10.309 1.910 48.362 1.00 37.07 62 ASN E N 1
ATOM 10363 C CA . ASN E 1 62 ? 10.883 0.585 48.610 1.00 37.51 62 ASN E CA 1
ATOM 10364 C C . ASN E 1 62 ? 10.143 -0.553 47.894 1.00 37.49 62 ASN E C 1
ATOM 10365 O O . ASN E 1 62 ? 10.512 -1.721 48.031 1.00 37.64 62 ASN E O 1
ATOM 10370 N N . GLY E 1 63 ? 9.096 -0.204 47.147 1.00 37.34 63 GLY E N 1
ATOM 10371 C CA . GLY E 1 63 ? 8.346 -1.167 46.337 1.00 37.01 63 GLY E CA 1
ATOM 10372 C C . GLY E 1 63 ? 7.184 -1.870 47.019 1.00 36.73 63 GLY E C 1
ATOM 10373 O O . GLY E 1 63 ? 6.633 -2.819 46.463 1.00 36.66 63 GLY E O 1
ATOM 10374 N N . GLU E 1 64 ? 6.805 -1.412 48.212 1.00 36.38 64 GLU E N 1
ATOM 10375 C CA . GLU E 1 64 ? 5.667 -1.991 48.928 1.00 36.23 64 GLU E CA 1
ATOM 10376 C C . GLU E 1 64 ? 4.364 -1.219 48.676 1.00 35.59 64 GLU E C 1
ATOM 10377 O O . GLU E 1 64 ? 4.332 0.015 48.745 1.00 35.51 64 GLU E O 1
ATOM 10383 N N . TRP E 1 65 ? 3.300 -1.956 48.371 1.00 34.92 65 TRP E N 1
ATOM 10384 C CA . TRP E 1 65 ? 1.962 -1.377 48.292 1.00 34.33 65 TRP E CA 1
ATOM 10385 C C . TRP E 1 65 ? 1.354 -1.354 49.685 1.00 34.17 65 TRP E C 1
ATOM 10386 O O . TRP E 1 65 ? 1.363 -2.365 50.383 1.00 34.23 65 TRP E O 1
ATOM 10397 N N . GLN E 1 66 ? 0.833 -0.200 50.085 1.00 34.07 66 GLN E N 1
ATOM 10398 C CA . GLN E 1 66 ? 0.178 -0.067 51.380 1.00 34.20 66 GLN E CA 1
ATOM 10399 C C . GLN E 1 66 ? -1.280 0.358 51.215 1.00 33.92 66 GLN E C 1
ATOM 10400 O O . GLN E 1 66 ? -1.550 1.425 50.658 1.00 33.98 66 GLN E O 1
ATOM 10406 N N . PRO E 1 67 ? -2.220 -0.479 51.694 1.00 33.68 67 PRO E N 1
ATOM 10407 C CA . PRO E 1 67 ? -3.644 -0.169 51.605 1.00 33.50 67 PRO E CA 1
ATOM 10408 C C . PRO E 1 67 ? -4.151 0.692 52.771 1.00 33.42 67 PRO E C 1
ATOM 10409 O O . PRO E 1 67 ? -3.849 0.415 53.936 1.00 33.19 67 PRO E O 1
ATOM 10413 N N . PHE E 1 68 ? -4.910 1.731 52.433 1.00 33.32 68 PHE E N 1
ATOM 10414 C CA . PHE E 1 68 ? -5.554 2.595 53.415 1.00 33.32 68 PHE E CA 1
ATOM 10415 C C . PHE E 1 68 ? -7.056 2.592 53.192 1.00 33.39 68 PHE E C 1
ATOM 10416 O O . PHE E 1 68 ? -7.540 3.022 52.148 1.00 33.28 68 PHE E O 1
ATOM 10424 N N . ASP E 1 69 ? -7.789 2.096 54.180 1.00 33.90 69 ASP E N 1
ATOM 10425 C CA . ASP E 1 69 ? -9.245 2.101 54.144 1.00 34.35 69 ASP E CA 1
ATOM 10426 C C . ASP E 1 69 ? -9.813 3.516 54.291 1.00 34.40 69 ASP E C 1
ATOM 10427 O O . ASP E 1 69 ? -9.416 4.267 55.185 1.00 34.26 69 ASP E O 1
ATOM 10432 N N . VAL E 1 70 ? -10.745 3.856 53.402 1.00 34.57 70 VAL E N 1
ATOM 10433 C CA . VAL E 1 70 ? -11.377 5.177 53.378 1.00 34.67 70 VAL E CA 1
ATOM 10434 C C . VAL E 1 70 ? -12.909 5.073 53.338 1.00 35.12 70 VAL E C 1
ATOM 10435 O O . VAL E 1 70 ? -13.595 6.003 52.901 1.00 34.91 70 VAL E O 1
ATOM 10439 N N . ARG E 1 71 ? -13.431 3.937 53.802 1.00 35.72 71 ARG E N 1
ATOM 10440 C CA . ARG E 1 71 ? -14.874 3.701 53.876 1.00 36.55 71 ARG E CA 1
ATOM 10441 C C . ARG E 1 71 ? -15.547 4.619 54.894 1.00 37.08 71 ARG E C 1
ATOM 10442 O O . ARG E 1 71 ? -16.715 4.977 54.738 1.00 37.07 71 ARG E O 1
ATOM 10450 N N . ASP E 1 72 ? -14.795 5.002 55.925 1.00 37.75 72 ASP E N 1
ATOM 10451 C CA . ASP E 1 72 ? -15.293 5.878 56.989 1.00 38.56 72 ASP E CA 1
ATOM 10452 C C . ASP E 1 72 ? -15.223 7.359 56.611 1.00 38.74 72 ASP E C 1
ATOM 10453 O O . ASP E 1 72 ? -15.660 8.217 57.376 1.00 39.02 72 ASP E O 1
ATOM 10458 N N . ARG E 1 73 ? -14.669 7.655 55.437 1.00 38.93 73 ARG E N 1
ATOM 10459 C CA . ARG E 1 73 ? -14.534 9.034 54.975 1.00 39.03 73 ARG E CA 1
ATOM 10460 C C . ARG E 1 73 ? -15.691 9.450 54.071 1.00 39.21 73 ARG E C 1
ATOM 10461 O O . ARG E 1 73 ? -15.923 8.846 53.019 1.00 39.37 73 ARG E O 1
ATOM 10469 N N . LYS E 1 74 ? -16.404 10.490 54.503 1.00 39.28 74 LYS E N 1
ATOM 10470 C CA . LYS E 1 74 ? -17.522 11.087 53.765 1.00 39.18 74 LYS E CA 1
ATOM 10471 C C . LYS E 1 74 ? -17.062 11.622 52.409 1.00 38.73 74 LYS E C 1
ATOM 10472 O O . LYS E 1 74 ? -17.838 11.670 51.457 1.00 38.70 74 LYS E O 1
ATOM 10478 N N . ALA E 1 75 ? -15.792 12.019 52.345 1.00 38.32 75 ALA E N 1
ATOM 10479 C CA . ALA E 1 75 ? -15.165 12.541 51.134 1.00 37.82 75 ALA E CA 1
ATOM 10480 C C . ALA E 1 75 ? -15.234 11.570 49.963 1.00 37.34 75 ALA E C 1
ATOM 10481 O O . ALA E 1 75 ? -15.342 11.990 48.810 1.00 37.41 75 ALA E O 1
ATOM 10483 N N . PHE E 1 76 ? -15.163 10.275 50.260 1.00 36.73 76 PHE E N 1
ATOM 10484 C CA . PHE E 1 76 ? -15.232 9.242 49.229 1.00 35.99 76 PHE E CA 1
ATOM 10485 C C . PHE E 1 76 ? -16.671 8.786 48.971 1.00 35.58 76 PHE E C 1
ATOM 10486 O O . PHE E 1 76 ? -17.200 7.899 49.647 1.00 35.78 76 PHE E O 1
ATOM 10494 N N . SER E 1 77 ? -17.308 9.433 48.004 1.00 34.90 77 SER E N 1
ATOM 10495 C CA . SER E 1 77 ? -18.591 8.984 47.492 1.00 34.08 77 SER E CA 1
ATOM 10496 C C . SER E 1 77 ? -18.490 8.996 45.979 1.00 33.70 77 SER E C 1
ATOM 10497 O O . SER E 1 77 ? -17.568 9.593 45.428 1.00 33.46 77 SER E O 1
ATOM 10500 N N . LEU E 1 78 ? -19.437 8.340 45.314 1.00 33.29 78 LEU E N 1
ATOM 10501 C CA . LEU E 1 78 ? -19.457 8.273 43.860 1.00 33.03 78 LEU E CA 1
ATOM 10502 C C . LEU E 1 78 ? -19.490 9.669 43.229 1.00 32.66 78 LEU E C 1
ATOM 10503 O O . LEU E 1 78 ? -18.821 9.911 42.223 1.00 32.51 78 LEU E O 1
ATOM 10508 N N . SER E 1 79 ? -20.268 10.576 43.821 1.00 32.17 79 SER E N 1
ATOM 10509 C CA . SER E 1 79 ? -20.453 11.914 43.264 1.00 31.91 79 SER E CA 1
ATOM 10510 C C . SER E 1 79 ? -19.228 12.809 43.456 1.00 31.63 79 SER E C 1
ATOM 10511 O O . SER E 1 79 ? -18.924 13.644 42.604 1.00 31.31 79 SER E O 1
ATOM 10514 N N . ARG E 1 80 ? -18.538 12.636 44.580 1.00 31.32 80 ARG E N 1
ATOM 10515 C CA . ARG E 1 80 ? -17.333 13.410 44.877 1.00 31.14 80 ARG E CA 1
ATOM 10516 C C . ARG E 1 80 ? -16.161 12.951 44.016 1.00 30.28 80 ARG E C 1
ATOM 10517 O O . ARG E 1 80 ? -15.379 13.771 43.532 1.00 30.20 80 ARG E O 1
ATOM 10525 N N . LEU E 1 81 ? -16.051 11.639 43.828 1.00 29.27 81 LEU E N 1
ATOM 10526 C CA . LEU E 1 81 ? -15.054 11.063 42.937 1.00 28.69 81 LEU E CA 1
ATOM 10527 C C . LEU E 1 81 ? -15.299 11.490 41.489 1.00 28.38 81 LEU E C 1
ATOM 10528 O O . LEU E 1 81 ? -14.360 11.782 40.763 1.00 28.03 81 LEU E O 1
ATOM 10533 N N . MET E 1 82 ? -16.570 11.547 41.102 1.00 28.27 82 MET E N 1
ATOM 10534 C CA . MET E 1 82 ? -16.973 11.981 39.775 1.00 28.48 82 MET E CA 1
ATOM 10535 C C . MET E 1 82 ? -16.800 13.484 39.552 1.00 28.41 82 MET E C 1
ATOM 10536 O O . MET E 1 82 ? -16.496 13.922 38.437 1.00 28.49 82 MET E O 1
ATOM 10541 N N . HIS E 1 83 ? -16.990 14.269 40.610 1.00 28.18 83 HIS E N 1
ATOM 10542 C CA . HIS E 1 83 ? -16.706 15.704 40.569 1.00 28.30 83 HIS E CA 1
ATOM 10543 C C . HIS E 1 83 ? -15.212 15.976 40.387 1.00 28.09 83 HIS E C 1
ATOM 10544 O O . HIS E 1 83 ? -14.832 16.830 39.590 1.00 28.14 83 HIS E O 1
ATOM 10551 N N . PHE E 1 84 ? -14.382 15.250 41.135 1.00 28.03 84 PHE E N 1
ATOM 10552 C CA . PHE E 1 84 ? -12.923 15.337 41.026 1.00 28.16 84 PHE E CA 1
ATOM 10553 C C . PHE E 1 84 ? -12.442 14.978 39.619 1.00 28.50 84 PHE E C 1
ATOM 10554 O O . PHE E 1 84 ? -11.593 15.667 39.060 1.00 28.28 84 PHE E O 1
ATOM 10562 N N . ALA E 1 85 ? -12.998 13.898 39.065 1.00 29.06 85 ALA E N 1
ATOM 10563 C CA . ALA E 1 85 ? -12.671 13.432 37.719 1.00 29.52 85 ALA E CA 1
ATOM 10564 C C . ALA E 1 85 ? -12.951 14.491 36.648 1.00 29.95 85 ALA E C 1
ATOM 10565 O O . ALA E 1 85 ? -12.112 14.717 35.775 1.00 30.13 85 ALA E O 1
ATOM 10567 N N . ARG E 1 86 ? -14.111 15.146 36.729 1.00 30.42 86 ARG E N 1
ATOM 10568 C CA . ARG E 1 86 ? -14.476 16.209 35.780 1.00 31.09 86 ARG E CA 1
ATOM 10569 C C . ARG E 1 86 ? -13.611 17.462 35.941 1.00 31.74 86 ARG E C 1
ATOM 10570 O O . ARG E 1 86 ? -13.276 18.124 34.956 1.00 31.69 86 ARG E O 1
ATOM 10578 N N . CYS E 1 87 ? -13.259 17.776 37.188 1.00 32.58 87 CYS E N 1
ATOM 10579 C CA . CYS E 1 87 ? -12.347 18.876 37.502 1.00 33.57 87 CYS E CA 1
ATOM 10580 C C . CYS E 1 87 ? -10.958 18.617 36.932 1.00 33.92 87 CYS E C 1
ATOM 10581 O O . CYS E 1 87 ? -10.303 19.521 36.407 1.00 34.06 87 CYS E O 1
ATOM 10584 N N . CYS E 1 88 ? -10.524 17.369 37.052 1.00 34.48 88 CYS E N 1
ATOM 10585 C CA . CYS E 1 88 ? -9.251 16.916 36.519 1.00 35.02 88 CYS E CA 1
ATOM 10586 C C . CYS E 1 88 ? -9.239 17.007 34.990 1.00 34.91 88 CYS E C 1
ATOM 10587 O O . CYS E 1 88 ? -8.238 17.407 34.401 1.00 34.85 88 CYS E O 1
ATOM 10590 N N . ALA E 1 89 ? -10.366 16.659 34.368 1.00 34.99 89 ALA E N 1
ATOM 10591 C CA . ALA E 1 89 ? -10.533 16.735 32.913 1.00 35.16 89 ALA E CA 1
ATOM 10592 C C . ALA E 1 89 ? -10.532 18.178 32.379 1.00 35.39 89 ALA E C 1
ATOM 10593 O O . ALA E 1 89 ? -9.816 18.493 31.425 1.00 35.08 89 ALA E O 1
ATOM 10595 N N . SER E 1 90 ? -11.331 19.040 33.008 1.00 35.82 90 SER E N 1
ATOM 10596 C CA . SER E 1 90 ? -11.484 20.444 32.596 1.00 36.17 90 SER E CA 1
ATOM 10597 C C . SER E 1 90 ? -10.199 21.250 32.694 1.00 36.30 90 SER E C 1
ATOM 10598 O O . SER E 1 90 ? -9.968 22.146 31.879 1.00 36.62 90 SER E O 1
ATOM 10601 N N . PHE E 1 91 ? -9.381 20.938 33.697 1.00 36.43 91 PHE E N 1
ATOM 10602 C CA . PHE E 1 91 ? -8.103 21.609 33.921 1.00 36.63 91 PHE E CA 1
ATOM 10603 C C . PHE E 1 91 ? -7.199 21.515 32.693 1.00 36.85 91 PHE E C 1
ATOM 10604 O O . PHE E 1 91 ? -6.459 22.452 32.388 1.00 37.15 91 PHE E O 1
ATOM 10612 N N . LYS E 1 92 ? -7.277 20.389 31.989 1.00 36.93 92 LYS E N 1
ATOM 10613 C CA . LYS E 1 92 ? -6.503 20.168 30.778 1.00 37.11 92 LYS E CA 1
ATOM 10614 C C . LYS E 1 92 ? -7.355 20.278 29.515 1.00 37.08 92 LYS E C 1
ATOM 10615 O O . LYS E 1 92 ? -7.026 19.681 28.493 1.00 37.09 92 LYS E O 1
ATOM 10621 N N . LYS E 1 93 ? -8.442 21.050 29.596 1.00 37.20 93 LYS E N 1
ATOM 10622 C CA . LYS E 1 93 ? -9.404 21.239 28.488 1.00 37.33 93 LYS E CA 1
ATOM 10623 C C . LYS E 1 93 ? -9.855 19.918 27.838 1.00 37.01 93 LYS E C 1
ATOM 10624 O O . LYS E 1 93 ? -10.038 19.832 26.621 1.00 37.09 93 LYS E O 1
ATOM 10630 N N . LYS E 1 94 ? -10.038 18.902 28.678 1.00 36.76 94 LYS E N 1
ATOM 10631 C CA . LYS E 1 94 ? -10.506 17.584 28.261 1.00 36.19 94 LYS E CA 1
ATOM 10632 C C . LYS E 1 94 ? -11.866 17.278 28.880 1.00 35.44 94 LYS E C 1
ATOM 10633 O O . LYS E 1 94 ? -12.356 18.026 29.728 1.00 35.33 94 LYS E O 1
ATOM 10639 N N . THR E 1 95 ? -12.469 16.176 28.446 1.00 34.62 95 THR E N 1
ATOM 10640 C CA . THR E 1 95 ? -13.762 15.730 28.962 1.00 33.65 95 THR E CA 1
ATOM 10641 C C . THR E 1 95 ? -13.692 14.272 29.414 1.00 32.79 95 THR E C 1
ATOM 10642 O O . THR E 1 95 ? -12.953 13.463 28.834 1.00 32.95 95 THR E O 1
ATOM 10646 N N . ILE E 1 96 ? -14.443 13.951 30.463 1.00 31.55 96 ILE E N 1
ATOM 10647 C CA . ILE E 1 96 ? -14.580 12.578 30.925 1.00 30.39 96 ILE E CA 1
ATOM 10648 C C . ILE E 1 96 ? -16.056 12.257 31.191 1.00 30.15 96 ILE E C 1
ATOM 10649 O O . ILE E 1 96 ? -16.775 13.053 31.793 1.00 30.14 96 ILE E O 1
ATOM 10654 N N . ASP E 1 97 ? -16.502 11.089 30.735 1.00 29.53 97 ASP E N 1
ATOM 10655 C CA . ASP E 1 97 ? -17.897 10.691 30.874 1.00 29.03 97 ASP E CA 1
ATOM 10656 C C . ASP E 1 97 ? -18.054 9.179 30.728 1.00 28.73 97 ASP E C 1
ATOM 10657 O O . ASP E 1 97 ? -17.106 8.484 30.398 1.00 28.70 97 ASP E O 1
ATOM 10662 N N . ASN E 1 98 ? -19.259 8.678 30.971 1.00 28.51 98 ASN E N 1
ATOM 10663 C CA . ASN E 1 98 ? -19.536 7.254 30.849 1.00 28.25 98 ASN E CA 1
ATOM 10664 C C . ASN E 1 98 ? -19.953 6.859 29.437 1.00 28.32 98 ASN E C 1
ATOM 10665 O O . ASN E 1 98 ? -20.576 5.817 29.239 1.00 28.33 98 ASN E O 1
ATOM 10670 N N . TYR E 1 99 ? -19.585 7.678 28.454 1.00 28.52 99 TYR E N 1
ATOM 10671 C CA . TYR E 1 99 ? -20.083 7.498 27.084 1.00 28.78 99 TYR E CA 1
ATOM 10672 C C . TYR E 1 99 ? -18.958 7.385 26.054 1.00 28.88 99 TYR E C 1
ATOM 10673 O O . TYR E 1 99 ? -18.417 6.295 25.859 1.00 29.01 99 TYR E O 1
ATOM 10682 N N . GLU E 1 100 ? -18.566 8.493 25.433 1.00 29.13 100 GLU E N 1
ATOM 10683 C CA . GLU E 1 100 ? -17.477 8.438 24.459 1.00 29.39 100 GLU E CA 1
ATOM 10684 C C . GLU E 1 100 ? -16.078 8.584 25.068 1.00 28.59 100 GLU E C 1
ATOM 10685 O O . GLU E 1 100 ? -15.090 8.196 24.442 1.00 28.51 100 GLU E O 1
ATOM 10691 N N . ASN E 1 101 ? -15.997 9.119 26.285 1.00 27.78 101 ASN E N 1
ATOM 10692 C CA . ASN E 1 101 ? -14.702 9.424 26.908 1.00 27.03 101 ASN E CA 1
ATOM 10693 C C . ASN E 1 101 ? -14.485 8.843 28.314 1.00 26.54 101 ASN E C 1
ATOM 10694 O O . ASN E 1 101 ? -14.157 9.587 29.246 1.00 26.27 101 ASN E O 1
ATOM 10699 N N . PRO E 1 102 ? -14.633 7.509 28.470 1.00 26.10 102 PRO E N 1
ATOM 10700 C CA . PRO E 1 102 ? -14.536 6.928 29.811 1.00 25.78 102 PRO E CA 1
ATOM 10701 C C . PRO E 1 102 ? -13.095 6.733 30.299 1.00 25.51 102 PRO E C 1
ATOM 10702 O O . PRO E 1 102 ? -12.892 6.329 31.447 1.00 25.42 102 PRO E O 1
ATOM 10706 N N . ILE E 1 103 ? -12.121 7.014 29.430 1.00 25.07 103 ILE E N 1
ATOM 10707 C CA . ILE E 1 103 ? -10.699 6.932 29.772 1.00 24.76 103 ILE E CA 1
ATOM 10708 C C . ILE E 1 103 ? -10.060 8.320 29.701 1.00 24.82 103 ILE E C 1
ATOM 10709 O O . ILE E 1 103 ? -10.177 9.019 28.699 1.00 25.11 103 ILE E O 1
ATOM 10714 N N . LEU E 1 104 ? -9.382 8.715 30.770 1.00 24.95 104 LEU E N 1
ATOM 10715 C CA . LEU E 1 104 ? -8.752 10.020 30.826 1.00 24.82 104 LEU E CA 1
ATOM 10716 C C . LEU E 1 104 ? -7.304 9.954 31.284 1.00 25.06 104 LEU E C 1
ATOM 10717 O O . LEU E 1 104 ? -6.989 9.284 32.260 1.00 25.03 104 LEU E O 1
ATOM 10722 N N . SER E 1 105 ? -6.436 10.662 30.564 1.00 25.25 105 SER E N 1
ATOM 10723 C CA . SER E 1 105 ? -5.089 10.962 31.020 1.00 25.73 105 SER E CA 1
ATOM 10724 C C . SER E 1 105 ? -4.983 12.471 31.199 1.00 25.95 105 SER E C 1
ATOM 10725 O O . SER E 1 105 ? -5.144 13.231 30.237 1.00 25.94 105 SER E O 1
ATOM 10728 N N . SER E 1 106 ? -4.720 12.898 32.429 1.00 26.40 106 SER E N 1
ATOM 10729 C CA . SER E 1 106 ? -4.672 14.319 32.776 1.00 26.82 106 SER E CA 1
ATOM 10730 C C . SER E 1 106 ? -3.651 14.601 33.879 1.00 27.26 106 SER E C 1
ATOM 10731 O O . SER E 1 106 ? -2.752 13.799 34.132 1.00 27.01 106 SER E O 1
ATOM 10734 N N . ASN E 1 107 ? -3.778 15.756 34.523 1.00 28.29 107 ASN E N 1
ATOM 10735 C CA . ASN E 1 107 ? -2.849 16.141 35.588 1.00 28.98 107 ASN E CA 1
ATOM 10736 C C . ASN E 1 107 ? -3.551 16.763 36.781 1.00 29.47 107 ASN E C 1
ATOM 10737 O O . ASN E 1 107 ? -4.618 17.360 36.644 1.00 29.55 107 ASN E O 1
ATOM 10742 N N . LEU E 1 108 ? -2.935 16.623 37.950 1.00 30.21 108 LEU E N 1
ATOM 10743 C CA . LEU E 1 108 ? -3.314 17.410 39.119 1.00 30.83 108 LEU E CA 1
ATOM 10744 C C . LEU E 1 108 ? -2.758 18.835 38.965 1.00 31.28 108 LEU E C 1
ATOM 10745 O O . LEU E 1 108 ? -1.978 19.103 38.039 1.00 31.29 108 LEU E O 1
ATOM 10750 N N . ALA E 1 109 ? -3.161 19.737 39.863 1.00 31.70 109 ALA E N 1
ATOM 10751 C CA . ALA E 1 109 ? -2.812 21.158 39.770 1.00 32.07 109 ALA E CA 1
ATOM 10752 C C . ALA E 1 109 ? -1.307 21.411 39.743 1.00 32.36 109 ALA E C 1
ATOM 10753 O O . ALA E 1 109 ? -0.833 22.263 38.985 1.00 32.37 109 ALA E O 1
ATOM 10755 N N . ASN E 1 110 ? -0.563 20.669 40.562 1.00 32.69 110 ASN E N 1
ATOM 10756 C CA . ASN E 1 110 ? 0.897 20.780 40.598 1.00 32.83 110 ASN E CA 1
ATOM 10757 C C . ASN E 1 110 ? 1.600 19.895 39.556 1.00 32.69 110 ASN E C 1
ATOM 10758 O O . ASN E 1 110 ? 2.828 19.774 39.553 1.00 32.49 110 ASN E O 1
ATOM 10763 N N . GLY E 1 111 ? 0.816 19.266 38.683 1.00 32.62 111 GLY E N 1
ATOM 10764 C CA . GLY E 1 111 ? 1.368 18.607 37.498 1.00 32.50 111 GLY E CA 1
ATOM 10765 C C . GLY E 1 111 ? 1.491 17.092 37.498 1.00 32.33 111 GLY E C 1
ATOM 10766 O O . GLY E 1 111 ? 1.743 16.496 36.442 1.00 32.51 111 GLY E O 1
ATOM 10767 N N . GLU E 1 112 ? 1.319 16.456 38.656 1.00 32.02 112 GLU E N 1
ATOM 10768 C CA . GLU E 1 112 ? 1.404 14.991 38.717 1.00 31.85 112 GLU E CA 1
ATOM 10769 C C . GLU E 1 112 ? 0.337 14.316 37.855 1.00 31.32 112 GLU E C 1
ATOM 10770 O O . GLU E 1 112 ? -0.809 14.766 37.796 1.00 31.35 112 GLU E O 1
ATOM 10776 N N . ARG E 1 113 ? 0.754 13.258 37.160 1.00 30.80 113 ARG E N 1
ATOM 10777 C CA . ARG E 1 113 ? -0.069 12.553 36.177 1.00 30.22 113 ARG E CA 1
ATOM 10778 C C . ARG E 1 113 ? -1.225 11.771 36.790 1.00 29.14 113 ARG E C 1
ATOM 10779 O O . ARG E 1 113 ? -1.069 11.115 37.823 1.00 28.99 113 ARG E O 1
ATOM 10787 N N . VAL E 1 114 ? -2.386 11.855 36.142 1.00 27.90 114 VAL E N 1
ATOM 10788 C CA . VAL E 1 114 ? -3.593 11.174 36.609 1.00 26.62 114 VAL E CA 1
ATOM 10789 C C . VAL E 1 114 ? -4.219 10.375 35.478 1.00 25.64 114 VAL E C 1
ATOM 10790 O O . VAL E 1 114 ? -4.492 10.913 34.408 1.00 25.11 114 VAL E O 1
ATOM 10794 N N . GLN E 1 115 ? -4.433 9.089 35.738 1.00 24.68 115 GLN E N 1
ATOM 10795 C CA . GLN E 1 115 ? -5.181 8.216 34.845 1.00 23.88 115 GLN E CA 1
ATOM 10796 C C . GLN E 1 115 ? -6.512 7.889 35.511 1.00 23.40 115 GLN E C 1
ATOM 10797 O O . GLN E 1 115 ? -6.545 7.334 36.613 1.00 23.15 115 GLN E O 1
ATOM 10803 N N . ILE E 1 116 ? -7.606 8.260 34.853 1.00 22.78 116 ILE E N 1
ATOM 10804 C CA . ILE E 1 116 ? -8.934 7.957 35.364 1.00 22.45 116 ILE E CA 1
ATOM 10805 C C . ILE E 1 116 ? -9.715 7.117 34.354 1.00 22.48 116 ILE E C 1
ATOM 10806 O O . ILE E 1 116 ? -9.720 7.403 33.154 1.00 22.13 116 ILE E O 1
ATOM 10811 N N . VAL E 1 117 ? -10.357 6.065 34.862 1.00 22.41 117 VAL E N 1
ATOM 10812 C CA . VAL E 1 117 ? -11.182 5.176 34.056 1.00 22.12 117 VAL E CA 1
ATOM 10813 C C . VAL E 1 117 ? -12.554 5.028 34.704 1.00 22.23 117 VAL E C 1
ATOM 10814 O O . VAL E 1 117 ? -12.657 4.797 35.916 1.00 22.05 117 VAL E O 1
ATOM 10818 N N . LEU E 1 118 ? -13.601 5.172 33.883 1.00 22.42 118 LEU E N 1
ATOM 10819 C CA . LEU E 1 118 ? -14.989 5.039 34.320 1.00 22.16 118 LEU E CA 1
ATOM 10820 C C . LEU E 1 118 ? -15.694 3.871 33.637 1.00 22.19 118 LEU E C 1
ATOM 10821 O O . LEU E 1 118 ? -15.162 3.277 32.694 1.00 22.43 118 LEU E O 1
ATOM 10826 N N . SER E 1 119 ? -16.891 3.550 34.132 1.00 21.87 119 SER E N 1
ATOM 10827 C CA . SER E 1 119 ? -17.819 2.638 33.474 1.00 21.94 119 SER E CA 1
ATOM 10828 C C . SER E 1 119 ? -18.154 3.241 32.099 1.00 22.18 119 SER E C 1
ATOM 10829 O O . SER E 1 119 ? -18.292 4.464 31.994 1.00 22.19 119 SER E O 1
ATOM 10832 N N . PRO E 1 120 ? -18.299 2.399 31.042 1.00 22.10 120 PRO E N 1
ATOM 10833 C CA . PRO E 1 120 ? -18.363 0.936 31.012 1.00 22.10 120 PRO E CA 1
ATOM 10834 C C . PRO E 1 120 ? -17.015 0.219 30.805 1.00 22.17 120 PRO E C 1
ATOM 10835 O O . PRO E 1 120 ? -16.995 -0.981 30.504 1.00 21.90 120 PRO E O 1
ATOM 10839 N N . VAL E 1 121 ? -15.906 0.937 30.980 1.00 22.27 121 VAL E N 1
ATOM 10840 C CA . VAL E 1 121 ? -14.580 0.317 30.902 1.00 22.37 121 VAL E CA 1
ATOM 10841 C C . VAL E 1 121 ? -14.184 -0.339 32.235 1.00 22.53 121 VAL E C 1
ATOM 10842 O O . VAL E 1 121 ? -13.444 -1.314 32.247 1.00 22.61 121 VAL E O 1
ATOM 10846 N N . THR E 1 122 ? -14.687 0.201 33.344 1.00 22.80 122 THR E N 1
ATOM 10847 C CA . THR E 1 122 ? -14.611 -0.475 34.637 1.00 22.87 122 THR E CA 1
ATOM 10848 C C . THR E 1 122 ? -15.779 -1.469 34.785 1.00 23.12 122 THR E C 1
ATOM 10849 O O . THR E 1 122 ? -16.703 -1.484 33.962 1.00 22.77 122 THR E O 1
ATOM 10853 N N . VAL E 1 123 ? -15.733 -2.285 35.839 1.00 23.44 123 VAL E N 1
ATOM 10854 C CA . VAL E 1 123 ? -16.630 -3.433 35.985 1.00 23.74 123 VAL E CA 1
ATOM 10855 C C . VAL E 1 123 ? -18.125 -3.078 36.170 1.00 24.57 123 VAL E C 1
ATOM 10856 O O . VAL E 1 123 ? -19.003 -3.837 35.753 1.00 24.89 123 VAL E O 1
ATOM 10860 N N . ASN E 1 124 ? -18.415 -1.931 36.786 1.00 25.31 124 ASN E N 1
ATOM 10861 C CA . ASN E 1 124 ? -19.798 -1.494 36.963 1.00 25.64 124 ASN E CA 1
ATOM 10862 C C . ASN E 1 124 ? -19.994 0.015 37.145 1.00 26.23 124 ASN E C 1
ATOM 10863 O O . ASN E 1 124 ? -19.027 0.773 37.246 1.00 26.36 124 ASN E O 1
ATOM 10868 N N . ASP E 1 125 ? -21.271 0.402 37.144 1.00 26.82 125 ASP E N 1
ATOM 10869 C CA . ASP E 1 125 ? -21.818 1.731 37.481 1.00 27.67 125 ASP E CA 1
ATOM 10870 C C . ASP E 1 125 ? -21.153 2.557 38.578 1.00 27.53 125 ASP E C 1
ATOM 10871 O O . ASP E 1 125 ? -21.213 3.795 38.556 1.00 27.43 125 ASP E O 1
ATOM 10876 N N . GLU E 1 126 ? -20.609 1.871 39.577 1.00 27.44 126 GLU E N 1
ATOM 10877 C CA . GLU E 1 126 ? -20.169 2.532 40.804 1.00 27.52 126 GLU E CA 1
ATOM 10878 C C . GLU E 1 126 ? -18.668 2.398 41.016 1.00 26.82 126 GLU E C 1
ATOM 10879 O O . GLU E 1 126 ? -18.166 2.648 42.123 1.00 26.73 126 GLU E O 1
ATOM 10885 N N . THR E 1 127 ? -17.960 2.006 39.954 1.00 25.84 127 THR E N 1
ATOM 10886 C CA . THR E 1 127 ? -16.510 1.788 40.017 1.00 25.25 127 THR E CA 1
ATOM 10887 C C . THR E 1 127 ? -15.738 2.848 39.229 1.00 24.92 127 THR E C 1
ATOM 10888 O O . THR E 1 127 ? -15.916 3.007 38.019 1.00 24.67 127 THR E O 1
ATOM 10892 N N . ILE E 1 128 ? -14.891 3.577 39.942 1.00 24.71 128 ILE E N 1
ATOM 10893 C CA . ILE E 1 128 ? -14.012 4.577 39.345 1.00 24.37 128 ILE E CA 1
ATOM 10894 C C . ILE E 1 128 ? -12.582 4.209 39.694 1.00 24.21 128 ILE E C 1
ATOM 10895 O O . ILE E 1 128 ? -12.251 4.015 40.873 1.00 24.16 128 ILE E O 1
ATOM 10900 N N . SER E 1 129 ? -11.754 4.088 38.659 1.00 24.13 129 SER E N 1
ATOM 10901 C CA . SER E 1 129 ? -10.330 3.808 38.817 1.00 23.91 129 SER E CA 1
ATOM 10902 C C . SER E 1 129 ? -9.512 5.097 38.712 1.00 23.96 129 SER E C 1
ATOM 10903 O O . SER E 1 129 ? -9.678 5.863 37.763 1.00 23.98 129 SER E O 1
ATOM 10906 N N . ILE E 1 130 ? -8.649 5.342 39.695 1.00 24.14 130 ILE E N 1
ATOM 10907 C CA . ILE E 1 130 ? -7.775 6.517 39.685 1.00 24.68 130 ILE E CA 1
ATOM 10908 C C . ILE E 1 130 ? -6.331 6.108 39.949 1.00 25.35 130 ILE E C 1
ATOM 10909 O O . ILE E 1 130 ? -6.048 5.439 40.936 1.00 25.59 130 ILE E O 1
ATOM 10914 N N . SER E 1 131 ? -5.422 6.504 39.060 1.00 26.23 131 SER E N 1
ATOM 10915 C CA . SER E 1 131 ? -3.997 6.252 39.257 1.00 27.19 131 SER E CA 1
ATOM 10916 C C . SER E 1 131 ? -3.191 7.545 39.164 1.00 27.82 131 SER E C 1
ATOM 10917 O O . SER E 1 131 ? -3.149 8.180 38.106 1.00 27.68 131 SER E O 1
ATOM 10920 N N . ILE E 1 132 ? -2.561 7.931 40.274 1.00 28.59 132 ILE E N 1
ATOM 10921 C CA . ILE E 1 132 ? -1.741 9.143 40.314 1.00 29.56 132 ILE E CA 1
ATOM 10922 C C . ILE E 1 132 ? -0.249 8.802 40.404 1.00 30.58 132 ILE E C 1
ATOM 10923 O O . ILE E 1 132 ? 0.182 8.088 41.310 1.00 30.56 132 ILE E O 1
ATOM 10928 N N . ARG E 1 133 ? 0.524 9.318 39.452 1.00 31.94 133 ARG E N 1
ATOM 10929 C CA . ARG E 1 133 ? 1.963 9.110 39.417 1.00 33.47 133 ARG E CA 1
ATOM 10930 C C . ARG E 1 133 ? 2.671 10.235 40.169 1.00 34.25 133 ARG E C 1
ATOM 10931 O O . ARG E 1 133 ? 2.547 11.408 39.812 1.00 33.97 133 ARG E O 1
ATOM 10939 N N . ILE E 1 134 ? 3.402 9.862 41.216 1.00 35.64 134 ILE E N 1
ATOM 10940 C CA . ILE E 1 134 ? 4.141 10.827 42.027 1.00 37.18 134 ILE E CA 1
ATOM 10941 C C . ILE E 1 134 ? 5.566 10.990 41.496 1.00 38.54 134 ILE E C 1
ATOM 10942 O O . ILE E 1 134 ? 6.369 10.057 41.586 1.00 38.48 134 ILE E O 1
ATOM 10947 N N . PRO E 1 135 ? 5.886 12.175 40.938 1.00 40.02 135 PRO E N 1
ATOM 10948 C CA . PRO E 1 135 ? 7.236 12.389 40.420 1.00 41.38 135 PRO E CA 1
ATOM 10949 C C . PRO E 1 135 ? 8.272 12.442 41.538 1.00 42.76 135 PRO E C 1
ATOM 10950 O O . PRO E 1 135 ? 7.984 12.925 42.642 1.00 42.81 135 PRO E O 1
ATOM 10954 N N . SER E 1 136 ? 9.456 11.909 41.259 1.00 44.47 136 SER E N 1
ATOM 10955 C CA . SER E 1 136 ? 10.605 12.110 42.123 1.00 46.31 136 SER E CA 1
ATOM 10956 C C . SER E 1 136 ? 11.238 13.426 41.679 1.00 47.41 136 SER E C 1
ATOM 10957 O O . SER E 1 136 ? 11.940 13.481 40.663 1.00 47.68 136 SER E O 1
ATOM 10960 N N . LYS E 1 137 ? 10.963 14.487 42.429 1.00 48.62 137 LYS E N 1
ATOM 10961 C CA . LYS E 1 137 ? 11.357 15.839 42.028 1.00 49.94 137 LYS E CA 1
ATOM 10962 C C . LYS E 1 137 ? 12.760 16.265 42.492 1.00 50.52 137 LYS E C 1
ATOM 10963 O O . LYS E 1 137 ? 13.254 17.323 42.088 1.00 50.60 137 LYS E O 1
ATOM 10969 N N . THR E 1 138 ? 13.395 15.431 43.320 1.00 51.20 138 THR E N 1
ATOM 10970 C CA . THR E 1 138 ? 14.760 15.679 43.811 1.00 51.71 138 THR E CA 1
ATOM 10971 C C . THR E 1 138 ? 15.827 15.437 42.732 1.00 51.94 138 THR E C 1
ATOM 10972 O O . THR E 1 138 ? 15.753 14.463 41.978 1.00 52.04 138 THR E O 1
ATOM 10976 N N . THR E 1 139 ? 16.811 16.335 42.676 1.00 52.23 139 THR E N 1
ATOM 10977 C CA . THR E 1 139 ? 17.873 16.291 41.668 1.00 52.44 139 THR E CA 1
ATOM 10978 C C . THR E 1 139 ? 19.217 15.911 42.288 1.00 52.50 139 THR E C 1
ATOM 10979 O O . THR E 1 139 ? 19.751 16.643 43.122 1.00 52.62 139 THR E O 1
ATOM 10983 N N . TYR E 1 140 ? 19.751 14.765 41.871 1.00 52.50 140 TYR E N 1
ATOM 10984 C CA . TYR E 1 140 ? 21.041 14.284 42.353 1.00 52.61 140 TYR E CA 1
ATOM 10985 C C . TYR E 1 140 ? 22.166 14.656 41.391 1.00 52.45 140 TYR E C 1
ATOM 10986 O O . TYR E 1 140 ? 21.949 14.702 40.179 1.00 52.52 140 TYR E O 1
ATOM 10995 N N . PRO E 1 141 ? 23.371 14.938 41.928 1.00 52.32 141 PRO E N 1
ATOM 10996 C CA . PRO E 1 141 ? 24.539 15.070 41.058 1.00 52.13 141 PRO E CA 1
ATOM 10997 C C . PRO E 1 141 ? 24.963 13.707 40.507 1.00 51.98 141 PRO E C 1
ATOM 10998 O O . PRO E 1 141 ? 24.622 12.675 41.087 1.00 51.96 141 PRO E O 1
ATOM 11002 N N . HIS E 1 142 ? 25.689 13.707 39.394 1.00 51.88 142 HIS E N 1
ATOM 11003 C CA . HIS E 1 142 ? 26.159 12.467 38.782 1.00 51.81 142 HIS E CA 1
ATOM 11004 C C . HIS E 1 142 ? 27.158 11.724 39.672 1.00 51.86 142 HIS E C 1
ATOM 11005 O O . HIS E 1 142 ? 27.229 10.492 39.635 1.00 51.71 142 HIS E O 1
ATOM 11012 N N . SER E 1 143 ? 27.924 12.480 40.461 1.00 51.91 143 SER E N 1
ATOM 11013 C CA . SER E 1 143 ? 28.841 11.914 41.451 1.00 51.95 143 SER E CA 1
ATOM 11014 C C . SER E 1 143 ? 28.120 10.980 42.424 1.00 52.03 143 SER E C 1
ATOM 11015 O O . SER E 1 143 ? 28.670 9.957 42.828 1.00 52.00 143 SER E O 1
ATOM 11018 N N . PHE E 1 144 ? 26.886 11.333 42.783 1.00 52.21 144 PHE E N 1
ATOM 11019 C CA . PHE E 1 144 ? 26.053 10.506 43.654 1.00 52.54 144 PHE E CA 1
ATOM 11020 C C . PHE E 1 144 ? 25.688 9.165 43.012 1.00 52.66 144 PHE E C 1
ATOM 11021 O O . PHE E 1 144 ? 25.630 8.146 43.700 1.00 52.66 144 PHE E O 1
ATOM 11029 N N . PHE E 1 145 ? 25.439 9.175 41.703 1.00 52.84 145 PHE E N 1
ATOM 11030 C CA . PHE E 1 145 ? 25.155 7.950 40.951 1.00 53.02 145 PHE E CA 1
ATOM 11031 C C . PHE E 1 145 ? 26.366 7.015 40.916 1.00 53.28 145 PHE E C 1
ATOM 11032 O O . PHE E 1 145 ? 26.231 5.812 41.149 1.00 53.11 145 PHE E O 1
ATOM 11040 N N . GLU E 1 146 ? 27.540 7.582 40.634 1.00 53.74 146 GLU E N 1
ATOM 11041 C CA . GLU E 1 146 ? 28.807 6.847 40.621 1.00 54.20 146 GLU E CA 1
ATOM 11042 C C . GLU E 1 146 ? 29.113 6.194 41.965 1.00 54.43 146 GLU E C 1
ATOM 11043 O O . GLU E 1 146 ? 29.578 5.054 42.018 1.00 54.42 146 GLU E O 1
ATOM 11049 N N . GLU E 1 147 ? 28.844 6.930 43.041 1.00 54.69 147 GLU E N 1
ATOM 11050 C CA . GLU E 1 147 ? 29.170 6.493 44.396 1.00 54.96 147 GLU E CA 1
ATOM 11051 C C . GLU E 1 147 ? 28.257 5.380 44.904 1.00 54.94 147 GLU E C 1
ATOM 11052 O O . GLU E 1 147 ? 28.679 4.555 45.716 1.00 54.93 147 GLU E O 1
ATOM 11058 N N . GLN E 1 148 ? 27.018 5.354 44.412 1.00 54.87 148 GLN E N 1
ATOM 11059 C CA . GLN E 1 148 ? 26.033 4.340 44.810 1.00 54.78 148 GLN E CA 1
ATOM 11060 C C . GLN E 1 148 ? 26.120 3.049 43.982 1.00 54.49 148 GLN E C 1
ATOM 11061 O O . GLN E 1 148 ? 25.344 2.114 44.196 1.00 54.49 148 GLN E O 1
ATOM 11067 N N . GLY E 1 149 ? 27.061 3.004 43.043 1.00 54.11 149 GLY E N 1
ATOM 11068 C CA . GLY E 1 149 ? 27.278 1.820 42.218 1.00 53.67 149 GLY E CA 1
ATOM 11069 C C . GLY E 1 149 ? 26.289 1.660 41.077 1.00 53.34 149 GLY E C 1
ATOM 11070 O O . GLY E 1 149 ? 25.852 0.545 40.783 1.00 53.26 149 GLY E O 1
ATOM 11071 N N . PHE E 1 150 ? 25.941 2.776 40.435 1.00 52.96 150 PHE E N 1
ATOM 11072 C CA . PHE E 1 150 ? 25.072 2.775 39.255 1.00 52.49 150 PHE E CA 1
ATOM 11073 C C . PHE E 1 150 ? 25.698 1.981 38.109 1.00 52.29 150 PHE E C 1
ATOM 11074 O O . PHE E 1 150 ? 25.003 1.256 37.403 1.00 52.13 150 PHE E O 1
ATOM 11082 N N . TYR E 1 151 ? 27.011 2.123 37.943 1.00 52.19 151 TYR E N 1
ATOM 11083 C CA . TYR E 1 151 ? 27.743 1.478 36.856 1.00 52.08 151 TYR E CA 1
ATOM 11084 C C . TYR E 1 151 ? 28.446 0.188 37.296 1.00 52.33 151 TYR E C 1
ATOM 11085 O O . TYR E 1 151 ? 29.147 -0.440 36.499 1.00 52.18 151 TYR E O 1
ATOM 11094 N N . ASN E 1 152 ? 28.241 -0.207 38.554 1.00 52.71 152 ASN E N 1
ATOM 11095 C CA . ASN E 1 152 ? 29.011 -1.298 39.172 1.00 53.21 152 ASN E CA 1
ATOM 11096 C C . ASN E 1 152 ? 28.751 -2.714 38.647 1.00 53.42 152 ASN E C 1
ATOM 11097 O O . ASN E 1 152 ? 29.640 -3.567 38.713 1.00 53.39 152 ASN E O 1
ATOM 11102 N N . LEU E 1 153 ? 27.550 -2.960 38.126 1.00 53.72 153 LEU E N 1
ATOM 11103 C CA . LEU E 1 153 ? 27.212 -4.262 37.540 1.00 54.16 153 LEU E CA 1
ATOM 11104 C C . LEU E 1 153 ? 27.905 -4.496 36.196 1.00 54.54 153 LEU E C 1
ATOM 11105 O O . LEU E 1 153 ? 28.060 -5.640 35.763 1.00 54.59 153 LEU E O 1
ATOM 11110 N N . LEU E 1 154 ? 28.317 -3.408 35.550 1.00 55.07 154 LEU E N 1
ATOM 11111 C CA . LEU E 1 154 ? 28.812 -3.443 34.174 1.00 55.67 154 LEU E CA 1
ATOM 11112 C C . LEU E 1 154 ? 30.214 -4.032 34.016 1.00 56.28 154 LEU E C 1
ATOM 11113 O O . LEU E 1 154 ? 31.120 -3.740 34.799 1.00 56.30 154 LEU E O 1
ATOM 11118 N N . ASP E 1 155 ? 30.368 -4.862 32.988 1.00 57.05 155 ASP E N 1
ATOM 11119 C CA . ASP E 1 155 ? 31.671 -5.358 32.556 1.00 57.79 155 ASP E CA 1
ATOM 11120 C C . ASP E 1 155 ? 32.475 -4.220 31.926 1.00 58.11 155 ASP E C 1
ATOM 11121 O O . ASP E 1 155 ? 33.669 -4.062 32.205 1.00 58.21 155 ASP E O 1
ATOM 11126 N N . ASN E 1 156 ? 31.804 -3.423 31.092 1.00 58.36 156 ASN E N 1
ATOM 11127 C CA . ASN E 1 156 ? 32.408 -2.250 30.452 1.00 58.58 156 ASN E CA 1
ATOM 11128 C C . ASN E 1 156 ? 32.228 -0.974 31.284 1.00 58.67 156 ASN E C 1
ATOM 11129 O O . ASN E 1 156 ? 31.869 0.081 30.757 1.00 58.74 156 ASN E O 1
ATOM 11134 N N . LYS E 1 157 ? 32.515 -1.084 32.582 1.00 58.77 157 LYS E N 1
ATOM 11135 C CA . LYS E 1 157 ? 32.233 -0.031 33.565 1.00 58.86 157 LYS E CA 1
ATOM 11136 C C . LYS E 1 157 ? 32.931 1.303 33.298 1.00 58.78 157 LYS E C 1
ATOM 11137 O O . LYS E 1 157 ? 32.272 2.347 33.221 1.00 58.79 157 LYS E O 1
ATOM 11143 N N . GLU E 1 158 ? 34.256 1.265 33.167 1.00 58.57 158 GLU E N 1
ATOM 11144 C CA . GLU E 1 158 ? 35.047 2.482 33.015 1.00 58.31 158 GLU E CA 1
ATOM 11145 C C . GLU E 1 158 ? 34.863 3.127 31.639 1.00 57.86 158 GLU E C 1
ATOM 11146 O O . GLU E 1 158 ? 34.939 4.349 31.507 1.00 57.91 158 GLU E O 1
ATOM 11152 N N . GLN E 1 159 ? 34.609 2.303 30.625 1.00 57.25 159 GLN E N 1
ATOM 11153 C CA . GLN E 1 159 ? 34.333 2.794 29.275 1.00 56.70 159 GLN E CA 1
ATOM 11154 C C . GLN E 1 159 ? 32.951 3.445 29.185 1.00 56.03 159 GLN E C 1
ATOM 11155 O O . GLN E 1 159 ? 32.712 4.284 28.317 1.00 55.96 159 GLN E O 1
ATOM 11161 N N . ALA E 1 160 ? 32.050 3.048 30.083 1.00 55.18 160 ALA E N 1
ATOM 11162 C CA . ALA E 1 160 ? 30.709 3.625 30.161 1.00 54.25 160 ALA E CA 1
ATOM 11163 C C . ALA E 1 160 ? 30.732 5.029 30.761 1.00 53.59 160 ALA E C 1
ATOM 11164 O O . ALA E 1 160 ? 30.131 5.955 30.210 1.00 53.36 160 ALA E O 1
ATOM 11166 N N . ILE E 1 161 ? 31.434 5.175 31.885 1.00 52.82 161 ILE E N 1
ATOM 11167 C CA . ILE E 1 161 ? 31.588 6.465 32.566 1.00 52.02 161 ILE E CA 1
ATOM 11168 C C . ILE E 1 161 ? 32.326 7.478 31.683 1.00 51.44 161 ILE E C 1
ATOM 11169 O O . ILE E 1 161 ? 31.973 8.659 31.659 1.00 51.29 161 ILE E O 1
ATOM 11174 N N . SER E 1 162 ? 33.334 7.005 30.952 1.00 50.75 162 SER E N 1
ATOM 11175 C CA . SER E 1 162 ? 34.081 7.844 30.018 1.00 50.20 162 SER E CA 1
ATOM 11176 C C . SER E 1 162 ? 33.224 8.258 28.831 1.00 49.59 162 SER E C 1
ATOM 11177 O O . SER E 1 162 ? 33.335 9.384 28.345 1.00 49.48 162 SER E O 1
ATOM 11180 N N . ALA E 1 163 ? 32.366 7.344 28.377 1.00 48.96 163 ALA E N 1
ATOM 11181 C CA . ALA E 1 163 ? 31.449 7.616 27.270 1.00 48.27 163 ALA E CA 1
ATOM 11182 C C . ALA E 1 163 ? 30.350 8.598 27.677 1.00 47.78 163 ALA E C 1
ATOM 11183 O O . ALA E 1 163 ? 29.938 9.440 26.876 1.00 47.61 163 ALA E O 1
ATOM 11185 N N . ILE E 1 164 ? 29.883 8.487 28.920 1.00 47.22 164 ILE E N 1
ATOM 11186 C CA . ILE E 1 164 ? 28.908 9.429 29.473 1.00 46.89 164 ILE E CA 1
ATOM 11187 C C . ILE E 1 164 ? 29.499 10.833 29.605 1.00 46.68 164 ILE E C 1
ATOM 11188 O O . ILE E 1 164 ? 28.869 11.815 29.214 1.00 46.85 164 ILE E O 1
ATOM 11193 N N . LYS E 1 165 ? 30.710 10.924 30.142 1.00 46.14 165 LYS E N 1
ATOM 11194 C CA . LYS E 1 165 ? 31.320 12.220 30.397 1.00 45.80 165 LYS E CA 1
ATOM 11195 C C . LYS E 1 165 ? 31.887 12.872 29.134 1.00 45.60 165 LYS E C 1
ATOM 11196 O O . LYS E 1 165 ? 31.576 14.028 28.848 1.00 45.52 165 LYS E O 1
ATOM 11202 N N . ASP E 1 166 ? 32.704 12.130 28.384 1.00 45.32 166 ASP E N 1
ATOM 11203 C CA . ASP E 1 166 ? 33.353 12.659 27.182 1.00 44.98 166 ASP E CA 1
ATOM 11204 C C . ASP E 1 166 ? 32.397 12.696 25.996 1.00 44.43 166 ASP E C 1
ATOM 11205 O O . ASP E 1 166 ? 32.359 13.675 25.251 1.00 44.39 166 ASP E O 1
ATOM 11210 N N . GLY E 1 167 ? 31.627 11.624 25.831 1.00 43.90 167 GLY E N 1
ATOM 11211 C CA . GLY E 1 167 ? 30.655 11.513 24.744 1.00 43.06 167 GLY E CA 1
ATOM 11212 C C . GLY E 1 167 ? 29.593 12.599 24.749 1.00 42.46 167 GLY E C 1
ATOM 11213 O O . GLY E 1 167 ? 29.267 13.158 23.698 1.00 42.59 167 GLY E O 1
ATOM 11214 N N . ILE E 1 168 ? 29.055 12.901 25.929 1.00 41.66 168 ILE E N 1
ATOM 11215 C CA . ILE E 1 168 ? 28.044 13.953 26.070 1.00 41.03 168 ILE E CA 1
ATOM 11216 C C . ILE E 1 168 ? 28.658 15.359 25.990 1.00 40.67 168 ILE E C 1
ATOM 11217 O O . ILE E 1 168 ? 27.958 16.326 25.687 1.00 40.54 168 ILE E O 1
ATOM 11222 N N . ALA E 1 169 ? 29.961 15.463 26.246 1.00 40.15 169 ALA E N 1
ATOM 11223 C CA . ALA E 1 169 ? 30.675 16.732 26.107 1.00 39.73 169 ALA E CA 1
ATOM 11224 C C . ALA E 1 169 ? 30.867 17.098 24.636 1.00 39.45 169 ALA E C 1
ATOM 11225 O O . ALA E 1 169 ? 30.668 18.251 24.248 1.00 39.54 169 ALA E O 1
ATOM 11227 N N . ILE E 1 170 ? 31.241 16.112 23.823 1.00 39.12 170 ILE E N 1
ATOM 11228 C CA . ILE E 1 170 ? 31.431 16.315 22.385 1.00 38.83 170 ILE E CA 1
ATOM 11229 C C . ILE E 1 170 ? 30.084 16.515 21.695 1.00 38.27 170 ILE E C 1
ATOM 11230 O O . ILE E 1 170 ? 29.957 17.336 20.782 1.00 38.34 170 ILE E O 1
ATOM 11235 N N . GLY E 1 171 ? 29.078 15.774 22.152 1.00 37.53 171 GLY E N 1
ATOM 11236 C CA . GLY E 1 171 ? 27.740 15.863 21.590 1.00 36.41 171 GLY E CA 1
ATOM 11237 C C . GLY E 1 171 ? 27.351 14.556 20.950 1.00 35.63 171 GLY E C 1
ATOM 11238 O O . GLY E 1 171 ? 27.668 14.303 19.790 1.00 36.21 171 GLY E O 1
ATOM 11239 N N . LYS E 1 172 ? 26.681 13.709 21.719 1.00 34.47 172 LYS E N 1
ATOM 11240 C CA . LYS E 1 172 ? 26.210 12.433 21.209 1.00 33.15 172 LYS E CA 1
ATOM 11241 C C . LYS E 1 172 ? 24.729 12.228 21.501 1.00 31.96 172 LYS E C 1
ATOM 11242 O O . LYS E 1 172 ? 24.158 12.886 22.379 1.00 31.81 172 LYS E O 1
ATOM 11248 N N . ASN E 1 173 ? 24.113 11.339 20.729 1.00 30.29 173 ASN E N 1
ATOM 11249 C CA . ASN E 1 173 ? 22.714 10.983 20.899 1.00 28.72 173 ASN E CA 1
ATOM 11250 C C . ASN E 1 173 ? 22.570 9.814 21.859 1.00 28.15 173 ASN E C 1
ATOM 11251 O O . ASN E 1 173 ? 22.969 8.689 21.554 1.00 28.11 173 ASN E O 1
ATOM 11256 N N . VAL E 1 174 ? 22.013 10.093 23.032 1.00 27.55 174 VAL E N 1
ATOM 11257 C CA . VAL E 1 174 ? 21.834 9.057 24.048 1.00 27.04 174 VAL E CA 1
ATOM 11258 C C . VAL E 1 174 ? 20.369 8.836 24.445 1.00 26.41 174 VAL E C 1
ATOM 11259 O O . VAL E 1 174 ? 19.584 9.780 24.546 1.00 26.16 174 VAL E O 1
ATOM 11263 N N . ILE E 1 175 ? 20.017 7.569 24.625 1.00 25.88 175 ILE E N 1
ATOM 11264 C CA . ILE E 1 175 ? 18.712 7.182 25.142 1.00 25.53 175 ILE E CA 1
ATOM 11265 C C . ILE E 1 175 ? 18.913 6.515 26.498 1.00 25.74 175 ILE E C 1
ATOM 11266 O O . ILE E 1 175 ? 19.804 5.680 26.672 1.00 25.25 175 ILE E O 1
ATOM 11271 N N . VAL E 1 176 ? 18.104 6.925 27.467 1.00 26.16 176 VAL E N 1
ATOM 11272 C CA . VAL E 1 176 ? 18.072 6.264 28.755 1.00 26.70 176 VAL E CA 1
ATOM 11273 C C . VAL E 1 176 ? 16.783 5.456 28.796 1.00 27.31 176 VAL E C 1
ATOM 11274 O O . VAL E 1 176 ? 15.692 6.018 28.715 1.00 27.48 176 VAL E O 1
ATOM 11278 N N . CYS E 1 177 ? 16.899 4.139 28.885 1.00 28.06 177 CYS E N 1
ATOM 11279 C CA . CYS E 1 177 ? 15.693 3.313 28.935 1.00 29.12 177 CYS E CA 1
ATOM 11280 C C . CYS E 1 177 ? 15.536 2.498 30.228 1.00 29.52 177 CYS E C 1
ATOM 11281 O O . CYS E 1 177 ? 16.478 2.371 31.027 1.00 29.46 177 CYS E O 1
ATOM 11284 N N . GLY E 1 178 ? 14.324 1.984 30.429 1.00 30.05 178 GLY E N 1
ATOM 11285 C CA . GLY E 1 178 ? 13.984 1.183 31.602 1.00 30.94 178 GLY E CA 1
ATOM 11286 C C . GLY E 1 178 ? 12.493 1.241 31.872 1.00 31.82 178 GLY E C 1
ATOM 11287 O O . GLY E 1 178 ? 11.751 1.888 31.131 1.00 31.91 178 GLY E O 1
ATOM 11288 N N . GLY E 1 179 ? 12.055 0.572 32.939 1.00 32.59 179 GLY E N 1
ATOM 11289 C CA . GLY E 1 179 ? 10.648 0.557 33.334 1.00 33.08 179 GLY E CA 1
ATOM 11290 C C . GLY E 1 179 ? 10.251 1.765 34.155 1.00 33.95 179 GLY E C 1
ATOM 11291 O O . GLY E 1 179 ? 11.081 2.644 34.434 1.00 33.91 179 GLY E O 1
ATOM 11292 N N . THR E 1 180 ? 8.975 1.808 34.542 1.00 34.65 180 THR E N 1
ATOM 11293 C CA . THR E 1 180 ? 8.431 2.893 35.373 1.00 35.41 180 THR E CA 1
ATOM 11294 C C . THR E 1 180 ? 9.044 2.856 36.773 1.00 35.52 180 THR E C 1
ATOM 11295 O O . THR E 1 180 ? 9.157 1.789 37.381 1.00 35.77 180 THR E O 1
ATOM 11299 N N . GLY E 1 181 ? 9.453 4.021 37.266 1.00 35.61 181 GLY E N 1
ATOM 11300 C CA . GLY E 1 181 ? 10.082 4.124 38.583 1.00 35.56 181 GLY E CA 1
ATOM 11301 C C . GLY E 1 181 ? 11.582 3.864 38.620 1.00 35.64 181 GLY E C 1
ATOM 11302 O O . GLY E 1 181 ? 12.210 3.986 39.685 1.00 35.72 181 GLY E O 1
ATOM 11303 N N . SER E 1 182 ? 12.169 3.520 37.470 1.00 35.34 182 SER E N 1
ATOM 11304 C CA . SER E 1 182 ? 13.602 3.204 37.406 1.00 34.93 182 SER E CA 1
ATOM 11305 C C . SER E 1 182 ? 14.496 4.446 37.545 1.00 34.58 182 SER E C 1
ATOM 11306 O O . SER E 1 182 ? 15.703 4.332 37.745 1.00 34.71 182 SER E O 1
ATOM 11309 N N . GLY E 1 183 ? 13.887 5.626 37.466 1.00 34.31 183 GLY E N 1
ATOM 11310 C CA . GLY E 1 183 ? 14.604 6.886 37.638 1.00 33.61 183 GLY E CA 1
ATOM 11311 C C . GLY E 1 183 ? 15.335 7.350 36.390 1.00 33.29 183 GLY E C 1
ATOM 11312 O O . GLY E 1 183 ? 16.460 7.851 36.478 1.00 33.41 183 GLY E O 1
ATOM 11313 N N . LYS E 1 184 ? 14.689 7.196 35.233 1.00 32.65 184 LYS E N 1
ATOM 11314 C CA . LYS E 1 184 ? 15.253 7.620 33.945 1.00 32.09 184 LYS E CA 1
ATOM 11315 C C . LYS E 1 184 ? 15.454 9.136 33.864 1.00 31.98 184 LYS E C 1
ATOM 11316 O O . LYS E 1 184 ? 16.535 9.597 33.485 1.00 31.83 184 LYS E O 1
ATOM 11322 N N . THR E 1 185 ? 14.412 9.897 34.220 1.00 31.81 185 THR E N 1
ATOM 11323 C CA . THR E 1 185 ? 14.456 11.368 34.234 1.00 31.54 185 THR E CA 1
ATOM 11324 C C . THR E 1 185 ? 15.496 11.885 35.230 1.00 31.69 185 THR E C 1
ATOM 11325 O O . THR E 1 185 ? 16.231 12.835 34.934 1.00 31.84 185 THR E O 1
ATOM 11329 N N . THR E 1 186 ? 15.554 11.258 36.407 1.00 31.79 186 THR E N 1
ATOM 11330 C CA . THR E 1 186 ? 16.549 11.603 37.427 1.00 31.70 186 THR E CA 1
ATOM 11331 C C . THR E 1 186 ? 17.959 11.470 36.851 1.00 31.69 186 THR E C 1
ATOM 11332 O O . THR E 1 186 ? 18.746 12.420 36.910 1.00 31.85 186 THR E O 1
ATOM 11336 N N . TYR E 1 187 ? 18.258 10.302 36.279 1.00 31.62 187 TYR E N 1
ATOM 11337 C CA . TYR E 1 187 ? 19.550 10.043 35.645 1.00 31.57 187 TYR E CA 1
ATOM 11338 C C . TYR E 1 187 ? 19.862 11.038 34.521 1.00 31.73 187 TYR E C 1
ATOM 11339 O O . TYR E 1 187 ? 20.999 11.496 34.401 1.00 31.69 187 TYR E O 1
ATOM 11348 N N . ILE E 1 188 ? 18.849 11.369 33.718 1.00 32.07 188 ILE E N 1
ATOM 11349 C CA . ILE E 1 188 ? 18.973 12.367 32.650 1.00 32.45 188 ILE E CA 1
ATOM 11350 C C . ILE E 1 188 ? 19.439 13.720 33.178 1.00 32.60 188 ILE E C 1
ATOM 11351 O O . ILE E 1 188 ? 20.368 14.311 32.631 1.00 32.65 188 ILE E O 1
ATOM 11356 N N . LYS E 1 189 ? 18.799 14.195 34.246 1.00 33.03 189 LYS E N 1
ATOM 11357 C CA . LYS E 1 189 ? 19.192 15.435 34.914 1.00 33.23 189 LYS E CA 1
ATOM 11358 C C . LYS E 1 189 ? 20.661 15.425 35.353 1.00 33.49 189 LYS E C 1
ATOM 11359 O O . LYS E 1 189 ? 21.356 16.441 35.234 1.00 33.53 189 LYS E O 1
ATOM 11365 N N . SER E 1 190 ? 21.127 14.278 35.847 1.00 33.68 190 SER E N 1
ATOM 11366 C CA . SER E 1 190 ? 22.498 14.143 36.343 1.00 34.05 190 SER E CA 1
ATOM 11367 C C . SER E 1 190 ? 23.539 14.243 35.226 1.00 34.27 190 SER E C 1
ATOM 11368 O O . SER E 1 190 ? 24.588 14.856 35.407 1.00 34.64 190 SER E O 1
ATOM 11371 N N . ILE E 1 191 ? 23.245 13.653 34.073 1.00 34.54 191 ILE E N 1
ATOM 11372 C CA . ILE E 1 191 ? 24.205 13.637 32.962 1.00 34.69 191 ILE E CA 1
ATOM 11373 C C . ILE E 1 191 ? 24.266 14.972 32.199 1.00 34.85 191 ILE E C 1
ATOM 11374 O O . ILE E 1 191 ? 25.161 15.178 31.374 1.00 34.89 191 ILE E O 1
ATOM 11379 N N . MET E 1 192 ? 23.327 15.872 32.505 1.00 35.02 192 MET E N 1
ATOM 11380 C CA . MET E 1 192 ? 23.285 17.226 31.926 1.00 35.21 192 MET E CA 1
ATOM 11381 C C . MET E 1 192 ? 24.452 18.117 32.368 1.00 35.19 192 MET E C 1
ATOM 11382 O O . MET E 1 192 ? 24.729 19.146 31.738 1.00 35.40 192 MET E O 1
ATOM 11387 N N . GLU E 1 193 ? 25.124 17.726 33.452 1.00 34.98 193 GLU E N 1
ATOM 11388 C CA . GLU E 1 193 ? 26.361 18.372 33.891 1.00 34.75 193 GLU E CA 1
ATOM 11389 C C . GLU E 1 193 ? 27.390 18.373 32.780 1.00 34.47 193 GLU E C 1
ATOM 11390 O O . GLU E 1 193 ? 28.159 19.323 32.637 1.00 34.54 193 GLU E O 1
ATOM 11396 N N . PHE E 1 194 ? 27.389 17.293 31.998 1.00 34.19 194 PHE E N 1
ATOM 11397 C CA . PHE E 1 194 ? 28.432 17.023 31.015 1.00 33.76 194 PHE E CA 1
ATOM 11398 C C . PHE E 1 194 ? 28.159 17.657 29.654 1.00 33.42 194 PHE E C 1
ATOM 11399 O O . PHE E 1 194 ? 28.980 17.566 28.752 1.00 33.38 194 PHE E O 1
ATOM 11407 N N . ILE E 1 195 ? 27.008 18.305 29.521 1.00 33.25 195 ILE E N 1
ATOM 11408 C CA . ILE E 1 195 ? 26.774 19.206 28.402 1.00 33.27 195 ILE E CA 1
ATOM 11409 C C . ILE E 1 195 ? 27.439 20.539 28.765 1.00 33.33 195 ILE E C 1
ATOM 11410 O O . ILE E 1 195 ? 27.098 21.128 29.793 1.00 33.27 195 ILE E O 1
ATOM 11415 N N . PRO E 1 196 ? 28.401 21.007 27.939 1.00 33.34 196 PRO E N 1
ATOM 11416 C CA . PRO E 1 196 ? 29.108 22.255 28.246 1.00 33.29 196 PRO E CA 1
ATOM 11417 C C . PRO E 1 196 ? 28.147 23.420 28.498 1.00 33.37 196 PRO E C 1
ATOM 11418 O O . PRO E 1 196 ? 27.161 23.578 27.774 1.00 33.24 196 PRO E O 1
ATOM 11422 N N . LYS E 1 197 ? 28.442 24.218 29.524 1.00 33.51 197 LYS E N 1
ATOM 11423 C CA . LYS E 1 197 ? 27.569 25.319 29.963 1.00 33.59 197 LYS E CA 1
ATOM 11424 C C . LYS E 1 197 ? 27.240 26.361 28.878 1.00 33.51 197 LYS E C 1
ATOM 11425 O O . LYS E 1 197 ? 26.257 27.098 28.991 1.00 33.48 197 LYS E O 1
ATOM 11431 N N . GLU E 1 198 ? 28.057 26.400 27.829 1.00 33.42 198 GLU E N 1
ATOM 11432 C CA . GLU E 1 198 ? 27.903 27.364 26.740 1.00 33.43 198 GLU E CA 1
ATOM 11433 C C . GLU E 1 198 ? 26.781 26.988 25.762 1.00 33.06 198 GLU E C 1
ATOM 11434 O O . GLU E 1 198 ? 26.289 27.838 25.017 1.00 33.10 198 GLU E O 1
ATOM 11440 N N . GLU E 1 199 ? 26.384 25.718 25.768 1.00 32.51 199 GLU E N 1
ATOM 11441 C CA . GLU E 1 199 ? 25.424 25.198 24.790 1.00 32.02 199 GLU E CA 1
ATOM 11442 C C . GLU E 1 199 ? 23.975 25.584 25.083 1.00 31.36 199 GLU E C 1
ATOM 11443 O O . GLU E 1 199 ? 23.516 25.508 26.224 1.00 31.10 199 GLU E O 1
ATOM 11449 N N . ARG E 1 200 ? 23.271 26.001 24.033 1.00 30.61 200 ARG E N 1
ATOM 11450 C CA . ARG E 1 200 ? 21.843 26.314 24.109 1.00 29.82 200 ARG E CA 1
ATOM 11451 C C . ARG E 1 200 ? 21.032 25.019 24.179 1.00 29.44 200 ARG E C 1
ATOM 11452 O O . ARG E 1 200 ? 21.189 24.136 23.338 1.00 29.25 200 ARG E O 1
ATOM 11460 N N . ILE E 1 201 ? 20.187 24.914 25.200 1.00 29.17 201 ILE E N 1
ATOM 11461 C CA . ILE E 1 201 ? 19.375 23.716 25.426 1.00 29.05 201 ILE E CA 1
ATOM 11462 C C . ILE E 1 201 ? 17.897 23.987 25.169 1.00 28.89 201 ILE E C 1
ATOM 11463 O O . ILE E 1 201 ? 17.345 24.991 25.617 1.00 28.79 201 ILE E O 1
ATOM 11468 N N . ILE E 1 202 ? 17.268 23.090 24.422 1.00 28.97 202 ILE E N 1
ATOM 11469 C CA . ILE E 1 202 ? 15.815 23.092 24.290 1.00 29.03 202 ILE E CA 1
ATOM 11470 C C . ILE E 1 202 ? 15.250 21.748 24.745 1.00 29.15 202 ILE E C 1
ATOM 11471 O O . ILE E 1 202 ? 15.647 20.689 24.248 1.00 28.90 202 ILE E O 1
ATOM 11476 N N . SER E 1 203 ? 14.336 21.812 25.711 1.00 29.39 203 SER E N 1
ATOM 11477 C CA . SER E 1 203 ? 13.663 20.634 26.235 1.00 29.58 203 SER E CA 1
ATOM 11478 C C . SER E 1 203 ? 12.216 20.587 25.744 1.00 29.98 203 SER E C 1
ATOM 11479 O O . SER E 1 203 ? 11.602 21.629 25.481 1.00 29.94 203 SER E O 1
ATOM 11482 N N . ILE E 1 204 ? 11.687 19.374 25.614 1.00 30.58 204 ILE E N 1
ATOM 11483 C CA . ILE E 1 204 ? 10.309 19.145 25.179 1.00 31.34 204 ILE E CA 1
ATOM 11484 C C . ILE E 1 204 ? 9.668 18.142 26.126 1.00 32.24 204 ILE E C 1
ATOM 11485 O O . ILE E 1 204 ? 10.111 16.989 26.213 1.00 32.14 204 ILE E O 1
ATOM 11490 N N . GLU E 1 205 ? 8.623 18.584 26.826 1.00 33.49 205 GLU E N 1
ATOM 11491 C CA . GLU E 1 205 ? 8.051 17.814 27.930 1.00 34.70 205 GLU E CA 1
ATOM 11492 C C . GLU E 1 205 ? 6.533 17.850 27.989 1.00 35.88 205 GLU E C 1
ATOM 11493 O O . GLU E 1 205 ? 5.891 18.760 27.459 1.00 35.80 205 GLU E O 1
ATOM 11499 N N . ASP E 1 206 ? 5.982 16.834 28.650 1.00 37.50 206 ASP E N 1
ATOM 11500 C CA . ASP E 1 206 ? 4.575 16.775 29.019 1.00 38.96 206 ASP E CA 1
ATOM 11501 C C . ASP E 1 206 ? 4.386 17.645 30.252 1.00 39.32 206 ASP E C 1
ATOM 11502 O O . ASP E 1 206 ? 3.546 18.541 30.265 1.00 39.55 206 ASP E O 1
ATOM 11507 N N . THR E 1 207 ? 5.190 17.365 31.278 1.00 39.94 207 THR E N 1
ATOM 11508 C CA . THR E 1 207 ? 5.200 18.111 32.533 1.00 40.44 207 THR E CA 1
ATOM 11509 C C . THR E 1 207 ? 6.615 18.591 32.803 1.00 40.59 207 THR E C 1
ATOM 11510 O O . THR E 1 207 ? 7.580 17.945 32.382 1.00 40.71 207 THR E O 1
ATOM 11514 N N . GLU E 1 208 ? 6.739 19.710 33.514 1.00 40.79 208 GLU E N 1
ATOM 11515 C CA . GLU E 1 208 ? 8.045 20.262 33.876 1.00 41.04 208 GLU E CA 1
ATOM 11516 C C . GLU E 1 208 ? 8.796 19.392 34.893 1.00 40.98 208 GLU E C 1
ATOM 11517 O O . GLU E 1 208 ? 8.474 19.396 36.080 1.00 41.09 208 GLU E O 1
ATOM 11523 N N . GLU E 1 209 ? 9.799 18.658 34.417 1.00 40.91 209 GLU E N 1
ATOM 11524 C CA . GLU E 1 209 ? 10.620 17.811 35.279 1.00 40.94 209 GLU E CA 1
ATOM 11525 C C . GLU E 1 209 ? 12.110 18.139 35.174 1.00 40.74 209 GLU E C 1
ATOM 11526 O O . GLU E 1 209 ? 12.804 18.184 36.187 1.00 40.78 209 GLU E O 1
ATOM 11532 N N . ILE E 1 210 ? 12.588 18.359 33.948 1.00 40.46 210 ILE E N 1
ATOM 11533 C CA . ILE E 1 210 ? 13.991 18.710 33.698 1.00 40.10 210 ILE E CA 1
ATOM 11534 C C . ILE E 1 210 ? 14.343 20.064 34.317 1.00 39.82 210 ILE E C 1
ATOM 11535 O O . ILE E 1 210 ? 13.587 21.028 34.188 1.00 39.69 210 ILE E O 1
ATOM 11540 N N . VAL E 1 211 ? 15.485 20.112 35.001 1.00 39.62 211 VAL E N 1
ATOM 11541 C CA . VAL E 1 211 ? 16.000 21.349 35.601 1.00 39.39 211 VAL E CA 1
ATOM 11542 C C . VAL E 1 211 ? 17.315 21.791 34.950 1.00 39.28 211 VAL E C 1
ATOM 11543 O O . VAL E 1 211 ? 18.036 20.983 34.350 1.00 39.02 211 VAL E O 1
ATOM 11547 N N . PHE E 1 212 ? 17.624 23.078 35.082 1.00 39.02 212 PHE E N 1
ATOM 11548 C CA . PHE E 1 212 ? 18.788 23.651 34.420 1.00 38.88 212 PHE E CA 1
ATOM 11549 C C . PHE E 1 212 ? 19.756 24.248 35.432 1.00 38.87 212 PHE E C 1
ATOM 11550 O O . PHE E 1 212 ? 19.770 25.461 35.684 1.00 38.76 212 PHE E O 1
ATOM 11558 N N . LYS E 1 213 ? 20.561 23.356 36.007 1.00 38.81 213 LYS E N 1
ATOM 11559 C CA . LYS E 1 213 ? 21.489 23.679 37.087 1.00 38.79 213 LYS E CA 1
ATOM 11560 C C . LYS E 1 213 ? 22.800 24.268 36.567 1.00 38.39 213 LYS E C 1
ATOM 11561 O O . LYS E 1 213 ? 23.531 24.916 37.314 1.00 38.45 213 LYS E O 1
ATOM 11567 N N . HIS E 1 214 ? 23.091 24.029 35.288 1.00 37.89 214 HIS E N 1
ATOM 11568 C CA . HIS E 1 214 ? 24.391 24.359 34.705 1.00 37.28 214 HIS E CA 1
ATOM 11569 C C . HIS E 1 214 ? 24.294 25.206 33.430 1.00 36.75 214 HIS E C 1
ATOM 11570 O O . HIS E 1 214 ? 25.323 25.582 32.863 1.00 36.78 214 HIS E O 1
ATOM 11577 N N . HIS E 1 215 ? 23.070 25.509 32.993 1.00 35.85 215 HIS E N 1
ATOM 11578 C CA . HIS E 1 215 ? 22.844 26.206 31.721 1.00 34.93 215 HIS E CA 1
ATOM 11579 C C . HIS E 1 215 ? 21.948 27.433 31.839 1.00 34.37 215 HIS E C 1
ATOM 11580 O O . HIS E 1 215 ? 20.838 27.356 32.374 1.00 34.28 215 HIS E O 1
ATOM 11587 N N . LYS E 1 216 ? 22.437 28.553 31.310 1.00 33.59 216 LYS E N 1
ATOM 11588 C CA . LYS E 1 216 ? 21.735 29.838 31.383 1.00 32.86 216 LYS E CA 1
ATOM 11589 C C . LYS E 1 216 ? 20.901 30.113 30.135 1.00 32.08 216 LYS E C 1
ATOM 11590 O O . LYS E 1 216 ? 19.855 30.765 30.211 1.00 31.81 216 LYS E O 1
ATOM 11596 N N . ASN E 1 217 ? 21.375 29.607 28.997 1.00 31.20 217 ASN E N 1
ATOM 11597 C CA . ASN E 1 217 ? 20.711 29.768 27.706 1.00 30.37 217 ASN E CA 1
ATOM 11598 C C . ASN E 1 217 ? 19.864 28.532 27.356 1.00 30.08 217 ASN E C 1
ATOM 11599 O O . ASN E 1 217 ? 20.374 27.542 26.828 1.00 29.86 217 ASN E O 1
ATOM 11604 N N . TYR E 1 218 ? 18.571 28.597 27.663 1.00 29.81 218 TYR E N 1
ATOM 11605 C CA . TYR E 1 218 ? 17.667 27.468 27.442 1.00 29.63 218 TYR E CA 1
ATOM 11606 C C . TYR E 1 218 ? 16.218 27.908 27.245 1.00 29.35 218 TYR E C 1
ATOM 11607 O O . TYR E 1 218 ? 15.816 28.968 27.714 1.00 29.15 218 TYR E O 1
ATOM 11616 N N . THR E 1 219 ? 15.449 27.086 26.533 1.00 29.26 219 THR E N 1
ATOM 11617 C CA . THR E 1 219 ? 14.010 27.285 26.376 1.00 29.19 219 THR E CA 1
ATOM 11618 C C . THR E 1 219 ? 13.266 25.966 26.590 1.00 29.24 219 THR E C 1
ATOM 11619 O O . THR E 1 219 ? 13.596 24.941 25.983 1.00 29.00 219 THR E O 1
ATOM 11623 N N . GLN E 1 220 ? 12.260 26.008 27.459 1.00 29.25 220 GLN E N 1
ATOM 11624 C CA . GLN E 1 220 ? 11.413 24.858 27.722 1.00 29.23 220 GLN E CA 1
ATOM 11625 C C . GLN E 1 220 ? 10.177 24.886 26.830 1.00 29.29 220 GLN E C 1
ATOM 11626 O O . GLN E 1 220 ? 9.514 25.916 26.711 1.00 29.18 220 GLN E O 1
ATOM 11632 N N . LEU E 1 221 ? 9.885 23.751 26.196 1.00 29.51 221 LEU E N 1
ATOM 11633 C CA . LEU E 1 221 ? 8.661 23.592 25.410 1.00 29.84 221 LEU E CA 1
ATOM 11634 C C . LEU E 1 221 ? 7.751 22.515 25.994 1.00 30.10 221 LEU E C 1
ATOM 11635 O O . LEU E 1 221 ? 8.217 21.460 26.438 1.00 29.95 221 LEU E O 1
ATOM 11640 N N . PHE E 1 222 ? 6.449 22.800 25.978 1.00 30.59 222 PHE E N 1
ATOM 11641 C CA . PHE E 1 222 ? 5.432 21.920 26.554 1.00 30.77 222 PHE E CA 1
ATOM 11642 C C . PHE E 1 222 ? 4.286 21.705 25.583 1.00 31.01 222 PHE E C 1
ATOM 11643 O O . PHE E 1 222 ? 3.696 22.662 25.073 1.00 31.12 222 PHE E O 1
ATOM 11651 N N . PHE E 1 223 ? 3.979 20.438 25.329 1.00 31.14 223 PHE E N 1
ATOM 11652 C CA . PHE E 1 223 ? 2.911 20.091 24.408 1.00 31.19 223 PHE E CA 1
ATOM 11653 C C . PHE E 1 223 ? 1.605 19.812 25.154 1.00 31.29 223 PHE E C 1
ATOM 11654 O O . PHE E 1 223 ? 1.616 19.437 26.328 1.00 31.31 223 PHE E O 1
ATOM 11662 N N . GLY E 1 224 ? 0.489 20.024 24.459 1.00 31.41 224 GLY E N 1
ATOM 11663 C CA . GLY E 1 224 ? -0.850 19.876 25.034 1.00 31.19 224 GLY E CA 1
ATOM 11664 C C . GLY E 1 224 ? -1.887 20.496 24.123 1.00 31.10 224 GLY E C 1
ATOM 11665 O O . GLY E 1 224 ? -1.601 21.459 23.409 1.00 31.18 224 GLY E O 1
ATOM 11666 N N . GLY E 1 225 ? -3.092 19.936 24.142 1.00 31.02 225 GLY E N 1
ATOM 11667 C CA . GLY E 1 225 ? -4.200 20.434 23.332 1.00 30.84 225 GLY E CA 1
ATOM 11668 C C . GLY E 1 225 ? -3.933 20.324 21.843 1.00 30.91 225 GLY E C 1
ATOM 11669 O O . GLY E 1 225 ? -3.785 19.226 21.308 1.00 31.19 225 GLY E O 1
ATOM 11670 N N . ASN E 1 226 ? -3.857 21.470 21.174 1.00 30.67 226 ASN E N 1
ATOM 11671 C CA . ASN E 1 226 ? -3.624 21.511 19.735 1.00 30.39 226 ASN E CA 1
ATOM 11672 C C . ASN E 1 226 ? -2.167 21.240 19.356 1.00 30.11 226 ASN E C 1
ATOM 11673 O O . ASN E 1 226 ? -1.878 20.790 18.242 1.00 29.65 226 ASN E O 1
ATOM 11678 N N . ILE E 1 227 ? -1.260 21.523 20.289 1.00 29.95 227 ILE E N 1
ATOM 11679 C CA . ILE E 1 227 ? 0.178 21.384 20.049 1.00 29.85 227 ILE E CA 1
ATOM 11680 C C . ILE E 1 227 ? 0.671 20.029 20.532 1.00 29.91 227 ILE E C 1
ATOM 11681 O O . ILE E 1 227 ? 0.654 19.747 21.731 1.00 29.99 227 ILE E O 1
ATOM 11686 N N . THR E 1 228 ? 1.111 19.202 19.586 1.00 29.94 228 THR E N 1
ATOM 11687 C CA . THR E 1 228 ? 1.601 17.864 19.888 1.00 29.96 228 THR E CA 1
ATOM 11688 C C . THR E 1 228 ? 3.104 17.886 20.162 1.00 30.16 228 THR E C 1
ATOM 11689 O O . THR E 1 228 ? 3.771 18.900 19.944 1.00 30.12 228 THR E O 1
ATOM 11693 N N . SER E 1 229 ? 3.615 16.764 20.662 1.00 30.25 229 SER E N 1
ATOM 11694 C CA . SER E 1 229 ? 5.043 16.549 20.868 1.00 30.32 229 SER E CA 1
ATOM 11695 C C . SER E 1 229 ? 5.829 16.754 19.563 1.00 30.24 229 SER E C 1
ATOM 11696 O O . SER E 1 229 ? 6.946 17.284 19.574 1.00 30.15 229 SER E O 1
ATOM 11699 N N . ALA E 1 230 ? 5.225 16.331 18.451 1.00 30.11 230 ALA E N 1
ATOM 11700 C CA . ALA E 1 230 ? 5.801 16.471 17.113 1.00 29.84 230 ALA E CA 1
ATOM 11701 C C . ALA E 1 230 ? 5.881 17.927 16.640 1.00 29.62 230 ALA E C 1
ATOM 11702 O O . ALA E 1 230 ? 6.801 18.286 15.912 1.00 29.67 230 ALA E O 1
ATOM 11704 N N . ASP E 1 231 ? 4.918 18.751 17.048 1.00 29.58 231 ASP E N 1
ATOM 11705 C CA . ASP E 1 231 ? 4.945 20.195 16.759 1.00 29.56 231 ASP E CA 1
ATOM 11706 C C . ASP E 1 231 ? 6.097 20.894 17.493 1.00 29.41 231 ASP E C 1
ATOM 11707 O O . ASP E 1 231 ? 6.733 21.798 16.938 1.00 29.36 231 ASP E O 1
ATOM 11712 N N . CYS E 1 232 ? 6.362 20.464 18.727 1.00 29.16 232 CYS E N 1
ATOM 11713 C CA . CYS E 1 232 ? 7.511 20.940 19.501 1.00 29.18 232 CYS E CA 1
ATOM 11714 C C . CYS E 1 232 ? 8.841 20.499 18.884 1.00 29.13 232 CYS E C 1
ATOM 11715 O O . CYS E 1 232 ? 9.790 21.278 18.829 1.00 29.02 232 CYS E O 1
ATOM 11718 N N . LEU E 1 233 ? 8.904 19.251 18.426 1.00 29.24 233 LEU E N 1
ATOM 11719 C CA . LEU E 1 233 ? 10.087 18.749 17.734 1.00 29.36 233 LEU E CA 1
ATOM 11720 C C . LEU E 1 233 ? 10.383 19.553 16.454 1.00 29.74 233 LEU E C 1
ATOM 11721 O O . LEU E 1 233 ? 11.537 19.905 16.193 1.00 29.95 233 LEU E O 1
ATOM 11726 N N . LYS E 1 234 ? 9.349 19.839 15.666 1.00 29.95 234 LYS E N 1
ATOM 11727 C CA . LYS E 1 234 ? 9.500 20.655 14.454 1.00 30.34 234 LYS E CA 1
ATOM 11728 C C . LYS E 1 234 ? 9.895 22.093 14.771 1.00 30.24 234 LYS E C 1
ATOM 11729 O O . LYS E 1 234 ? 10.715 22.679 14.068 1.00 30.39 234 LYS E O 1
ATOM 11735 N N . SER E 1 235 ? 9.306 22.650 15.827 1.00 30.39 235 SER E N 1
ATOM 11736 C CA . SER E 1 235 ? 9.625 23.999 16.289 1.00 30.20 235 SER E CA 1
ATOM 11737 C C . SER E 1 235 ? 11.089 24.121 16.729 1.00 30.52 235 SER E C 1
ATOM 11738 O O . SER E 1 235 ? 11.777 25.061 16.331 1.00 30.33 235 SER E O 1
ATOM 11741 N N . CYS E 1 236 ? 11.566 23.162 17.527 1.00 30.91 236 CYS E N 1
ATOM 11742 C CA . CYS E 1 236 ? 12.920 23.229 18.089 1.00 31.46 236 CYS E CA 1
ATOM 11743 C C . CYS E 1 236 ? 14.005 23.302 17.012 1.00 31.32 236 CYS E C 1
ATOM 11744 O O . CYS E 1 236 ? 15.052 23.902 17.235 1.00 31.51 236 CYS E O 1
ATOM 11747 N N . LEU E 1 237 ? 13.732 22.724 15.844 1.00 31.32 237 LEU E N 1
ATOM 11748 C CA . LEU E 1 237 ? 14.659 22.764 14.710 1.00 31.31 237 LEU E CA 1
ATOM 11749 C C . LEU E 1 237 ? 14.841 24.171 14.132 1.00 31.22 237 LEU E C 1
ATOM 11750 O O . LEU E 1 237 ? 15.812 24.432 13.419 1.00 31.05 237 LEU E O 1
ATOM 11755 N N . ARG E 1 238 ? 13.907 25.070 14.439 1.00 31.18 238 ARG E N 1
ATOM 11756 C CA . ARG E 1 238 ? 13.989 26.459 13.976 1.00 31.17 238 ARG E CA 1
ATOM 11757 C C . ARG E 1 238 ? 14.297 27.426 15.121 1.00 30.43 238 ARG E C 1
ATOM 11758 O O . ARG E 1 238 ? 14.169 28.638 14.969 1.00 30.32 238 ARG E O 1
ATOM 11766 N N . MET E 1 239 ? 14.717 26.881 16.259 1.00 29.92 239 MET E N 1
ATOM 11767 C CA . MET E 1 239 ? 15.061 27.695 17.429 1.00 29.60 239 MET E CA 1
ATOM 11768 C C . MET E 1 239 ? 16.557 27.619 17.764 1.00 29.46 239 MET E C 1
ATOM 11769 O O . MET E 1 239 ? 16.964 27.922 18.891 1.00 29.42 239 MET E O 1
ATOM 11774 N N . ARG E 1 240 ? 17.357 27.222 16.770 1.00 29.05 240 ARG E N 1
ATOM 11775 C CA . ARG E 1 240 ? 18.810 27.014 16.898 1.00 28.96 240 ARG E CA 1
ATOM 11776 C C . ARG E 1 240 ? 19.275 26.395 18.234 1.00 28.64 240 ARG E C 1
ATOM 11777 O O . ARG E 1 240 ? 19.957 27.049 19.025 1.00 28.55 240 ARG E O 1
ATOM 11785 N N . PRO E 1 241 ? 18.911 25.124 18.483 1.00 28.41 241 PRO E N 1
ATOM 11786 C CA . PRO E 1 241 ? 19.470 24.473 19.662 1.00 28.01 241 PRO E CA 1
ATOM 11787 C C . PRO E 1 241 ? 20.855 23.881 19.404 1.00 27.59 241 PRO E C 1
ATOM 11788 O O . PRO E 1 241 ? 21.208 23.563 18.261 1.00 27.41 241 PRO E O 1
ATOM 11792 N N . ASP E 1 242 ? 21.634 23.767 20.473 1.00 27.18 242 ASP E N 1
ATOM 11793 C CA . ASP E 1 242 ? 22.819 22.932 20.475 1.00 26.75 242 ASP E CA 1
ATOM 11794 C C . ASP E 1 242 ? 22.419 21.540 20.966 1.00 26.49 242 ASP E C 1
ATOM 11795 O O . ASP E 1 242 ? 22.830 20.539 20.388 1.00 26.24 242 ASP E O 1
ATOM 11800 N N . ARG E 1 243 ? 21.613 21.491 22.030 1.00 26.25 243 ARG E N 1
ATOM 11801 C CA . ARG E 1 243 ? 21.070 20.229 22.545 1.00 26.06 243 ARG E CA 1
ATOM 11802 C C . ARG E 1 243 ? 19.553 20.225 22.601 1.00 26.00 243 ARG E C 1
ATOM 11803 O O . ARG E 1 243 ? 18.927 21.217 22.991 1.00 25.53 243 ARG E O 1
ATOM 11811 N N . ILE E 1 244 ? 18.980 19.090 22.213 1.00 26.20 244 ILE E N 1
ATOM 11812 C CA . ILE E 1 244 ? 17.544 18.859 22.338 1.00 26.53 244 ILE E CA 1
ATOM 11813 C C . ILE E 1 244 ? 17.300 17.730 23.327 1.00 26.47 244 ILE E C 1
ATOM 11814 O O . ILE E 1 244 ? 17.786 16.616 23.145 1.00 26.73 244 ILE E O 1
ATOM 11819 N N . ILE E 1 245 ? 16.571 18.040 24.391 1.00 26.54 245 ILE E N 1
ATOM 11820 C CA . ILE E 1 245 ? 16.184 17.038 25.380 1.00 26.68 245 ILE E CA 1
ATOM 11821 C C . ILE E 1 245 ? 14.684 16.741 25.262 1.00 26.70 245 ILE E C 1
ATOM 11822 O O . ILE E 1 245 ? 13.842 17.560 25.639 1.00 26.55 245 ILE E O 1
ATOM 11827 N N . LEU E 1 246 ? 14.366 15.574 24.716 1.00 26.69 246 LEU E N 1
ATOM 11828 C CA . LEU E 1 246 ? 12.988 15.117 24.635 1.00 26.94 246 LEU E CA 1
ATOM 11829 C C . LEU E 1 246 ? 12.697 14.256 25.847 1.00 27.36 246 LEU E C 1
ATOM 11830 O O . LEU E 1 246 ? 13.354 13.240 26.064 1.00 27.20 246 LEU E O 1
ATOM 11835 N N . GLY E 1 247 ? 11.724 14.689 26.645 1.00 28.16 247 GLY E N 1
ATOM 11836 C CA . GLY E 1 247 ? 11.341 14.005 27.881 1.00 29.03 247 GLY E CA 1
ATOM 11837 C C . GLY E 1 247 ? 11.179 12.500 27.733 1.00 29.79 247 GLY E C 1
ATOM 11838 O O . GLY E 1 247 ? 11.826 11.734 28.451 1.00 29.58 247 GLY E O 1
ATOM 11839 N N . GLU E 1 248 ? 10.328 12.087 26.791 1.00 30.66 248 GLU E N 1
ATOM 11840 C CA . GLU E 1 248 ? 10.033 10.672 26.558 1.00 31.96 248 GLU E CA 1
ATOM 11841 C C . GLU E 1 248 ? 9.499 10.399 25.143 1.00 32.23 248 GLU E C 1
ATOM 11842 O O . GLU E 1 248 ? 8.810 11.244 24.560 1.00 32.21 248 GLU E O 1
ATOM 11848 N N . LEU E 1 249 ? 9.833 9.222 24.603 1.00 32.86 249 LEU E N 1
ATOM 11849 C CA . LEU E 1 249 ? 9.208 8.688 23.377 1.00 33.17 249 LEU E CA 1
ATOM 11850 C C . LEU E 1 249 ? 8.041 7.779 23.734 1.00 33.54 249 LEU E C 1
ATOM 11851 O O . LEU E 1 249 ? 8.205 6.835 24.520 1.00 33.50 249 LEU E O 1
ATOM 11856 N N . ARG E 1 250 ? 6.878 8.044 23.135 1.00 34.03 250 ARG E N 1
ATOM 11857 C CA . ARG E 1 250 ? 5.655 7.272 23.410 1.00 34.41 250 ARG E CA 1
ATOM 11858 C C . ARG E 1 250 ? 5.049 6.618 22.168 1.00 34.40 250 ARG E C 1
ATOM 11859 O O . ARG E 1 250 ? 4.676 5.440 22.216 1.00 34.48 250 ARG E O 1
ATOM 11867 N N . SER E 1 251 ? 4.932 7.378 21.074 1.00 34.11 251 SER E N 1
ATOM 11868 C CA . SER E 1 251 ? 4.386 6.847 19.818 1.00 33.98 251 SER E CA 1
ATOM 11869 C C . SER E 1 251 ? 4.951 7.512 18.553 1.00 33.75 251 SER E C 1
ATOM 11870 O O . SER E 1 251 ? 6.169 7.593 18.384 1.00 33.79 251 SER E O 1
ATOM 11873 N N . SER E 1 252 ? 4.052 7.997 17.692 1.00 33.45 252 SER E N 1
ATOM 11874 C CA . SER E 1 252 ? 4.355 8.466 16.333 1.00 33.16 252 SER E CA 1
ATOM 11875 C C . SER E 1 252 ? 5.422 9.547 16.217 1.00 33.09 252 SER E C 1
ATOM 11876 O O . SER E 1 252 ? 6.039 9.691 15.155 1.00 33.12 252 SER E O 1
ATOM 11879 N N . GLU E 1 253 ? 5.608 10.313 17.291 1.00 32.72 253 GLU E N 1
ATOM 11880 C CA . GLU E 1 253 ? 6.614 11.379 17.352 1.00 32.54 253 GLU E CA 1
ATOM 11881 C C . GLU E 1 253 ? 8.041 10.833 17.312 1.00 32.02 253 GLU E C 1
ATOM 11882 O O . GLU E 1 253 ? 8.991 11.605 17.177 1.00 32.18 253 GLU E O 1
ATOM 11888 N N . ALA E 1 254 ? 8.192 9.513 17.454 1.00 31.27 254 ALA E N 1
ATOM 11889 C CA . ALA E 1 254 ? 9.492 8.855 17.279 1.00 30.75 254 ALA E CA 1
ATOM 11890 C C . ALA E 1 254 ? 10.015 9.034 15.854 1.00 30.59 254 ALA E C 1
ATOM 11891 O O . ALA E 1 254 ? 11.218 9.033 15.621 1.00 30.44 254 ALA E O 1
ATOM 11893 N N . TYR E 1 255 ? 9.098 9.177 14.903 1.00 30.65 255 TYR E N 1
ATOM 11894 C CA . TYR E 1 255 ? 9.462 9.434 13.521 1.00 31.08 255 TYR E CA 1
ATOM 11895 C C . TYR E 1 255 ? 9.960 10.877 13.348 1.00 30.80 255 TYR E C 1
ATOM 11896 O O . TYR E 1 255 ? 10.921 11.127 12.621 1.00 30.82 255 TYR E O 1
ATOM 11905 N N . ASP E 1 256 ? 9.306 11.810 14.035 1.00 30.54 256 ASP E N 1
ATOM 11906 C CA . ASP E 1 256 ? 9.710 13.213 14.044 1.00 30.05 256 ASP E CA 1
ATOM 11907 C C . ASP E 1 256 ? 10.993 13.416 14.842 1.00 29.69 256 ASP E C 1
ATOM 11908 O O . ASP E 1 256 ? 11.800 14.281 14.505 1.00 29.81 256 ASP E O 1
ATOM 11913 N N . PHE E 1 257 ? 11.180 12.604 15.882 1.00 29.20 257 PHE E N 1
ATOM 11914 C CA . PHE E 1 257 ? 12.427 12.570 16.646 1.00 28.75 257 PHE E CA 1
ATOM 11915 C C . PHE E 1 257 ? 13.593 12.127 15.772 1.00 28.70 257 PHE E C 1
ATOM 11916 O O . PHE E 1 257 ? 14.687 12.691 15.854 1.00 28.89 257 PHE E O 1
ATOM 11924 N N . TYR E 1 258 ? 13.358 11.123 14.932 1.00 28.67 258 TYR E N 1
ATOM 11925 C CA . TYR E 1 258 ? 14.355 10.676 13.968 1.00 28.69 258 TYR E CA 1
ATOM 11926 C C . TYR E 1 258 ? 14.750 11.782 12.980 1.00 29.15 258 TYR E C 1
ATOM 11927 O O . TYR E 1 258 ? 15.915 11.872 12.587 1.00 28.77 258 TYR E O 1
ATOM 11936 N N . ASN E 1 259 ? 13.786 12.609 12.572 1.00 29.77 259 ASN E N 1
ATOM 11937 C CA . ASN E 1 259 ? 14.083 13.761 11.712 1.00 30.73 259 ASN E CA 1
ATOM 11938 C C . ASN E 1 259 ? 14.936 14.798 12.439 1.00 31.08 259 ASN E C 1
ATOM 11939 O O . ASN E 1 259 ? 15.838 15.389 11.845 1.00 31.14 259 ASN E O 1
ATOM 11944 N N . VAL E 1 260 ? 14.652 15.003 13.726 1.00 31.52 260 VAL E N 1
ATOM 11945 C CA . VAL E 1 260 ? 15.461 15.877 14.570 1.00 32.09 260 VAL E CA 1
ATOM 11946 C C . VAL E 1 260 ? 16.920 15.394 14.587 1.00 32.68 260 VAL E C 1
ATOM 11947 O O . VAL E 1 260 ? 17.844 16.208 14.486 1.00 32.69 260 VAL E O 1
ATOM 11951 N N . LEU E 1 261 ? 17.111 14.075 14.687 1.00 33.48 261 LEU E N 1
ATOM 11952 C CA . LEU E 1 261 ? 18.449 13.460 14.640 1.00 34.35 261 LEU E CA 1
ATOM 11953 C C . LEU E 1 261 ? 19.143 13.611 13.280 1.00 35.12 261 LEU E C 1
ATOM 11954 O O . LEU E 1 261 ? 20.368 13.740 13.220 1.00 34.97 261 LEU E O 1
ATOM 11959 N N . CYS E 1 262 ? 18.355 13.588 12.203 1.00 36.28 262 CYS E N 1
ATOM 11960 C CA . CYS E 1 262 ? 18.884 13.616 10.832 1.00 37.42 262 CYS E CA 1
ATOM 11961 C C . CYS E 1 262 ? 19.409 14.993 10.454 1.00 38.51 262 CYS E C 1
ATOM 11962 O O . CYS E 1 262 ? 20.363 15.124 9.681 1.00 38.80 262 CYS E O 1
ATOM 11965 N N . SER E 1 263 ? 18.757 16.015 11.001 1.00 39.45 263 SER E N 1
ATOM 11966 C CA . SER E 1 263 ? 19.308 17.383 10.934 1.00 40.34 263 SER E CA 1
ATOM 11967 C C . SER E 1 263 ? 20.423 17.622 11.950 1.00 40.72 263 SER E C 1
ATOM 11968 O O . SER E 1 263 ? 20.746 18.761 12.280 1.00 40.64 263 SER E O 1
ATOM 11971 N N . GLY E 1 264 ? 21.018 16.547 12.447 1.00 41.42 264 GLY E N 1
ATOM 11972 C CA . GLY E 1 264 ? 22.380 16.650 12.991 1.00 41.73 264 GLY E CA 1
ATOM 11973 C C . GLY E 1 264 ? 22.605 18.000 13.634 1.00 42.04 264 GLY E C 1
ATOM 11974 O O . GLY E 1 264 ? 23.288 18.875 13.086 1.00 42.33 264 GLY E O 1
ATOM 11975 N N . HIS E 1 265 ? 21.971 18.173 14.790 1.00 41.83 265 HIS E N 1
ATOM 11976 C CA . HIS E 1 265 ? 22.414 19.165 15.750 1.00 41.49 265 HIS E CA 1
ATOM 11977 C C . HIS E 1 265 ? 23.462 18.466 16.608 1.00 40.83 265 HIS E C 1
ATOM 11978 O O . HIS E 1 265 ? 23.731 17.273 16.407 1.00 40.77 265 HIS E O 1
ATOM 11985 N N . LYS E 1 266 ? 24.060 19.209 17.539 1.00 39.81 266 LYS E N 1
ATOM 11986 C CA . LYS E 1 266 ? 25.164 18.713 18.365 1.00 38.94 266 LYS E CA 1
ATOM 11987 C C . LYS E 1 266 ? 24.853 17.407 19.125 1.00 38.05 266 LYS E C 1
ATOM 11988 O O . LYS E 1 266 ? 25.690 16.497 19.151 1.00 38.22 266 LYS E O 1
ATOM 11994 N N . GLY E 1 267 ? 23.665 17.314 19.727 1.00 36.64 267 GLY E N 1
ATOM 11995 C CA . GLY E 1 267 ? 23.270 16.120 20.479 1.00 35.08 267 GLY E CA 1
ATOM 11996 C C . GLY E 1 267 ? 21.845 16.127 21.007 1.00 34.12 267 GLY E C 1
ATOM 11997 O O . GLY E 1 267 ? 21.191 17.170 21.047 1.00 33.62 267 GLY E O 1
ATOM 11998 N N . THR E 1 268 ? 21.364 14.945 21.395 1.00 33.47 268 THR E N 1
ATOM 11999 C CA . THR E 1 268 ? 20.034 14.774 21.981 1.00 32.81 268 THR E CA 1
ATOM 12000 C C . THR E 1 268 ? 20.041 13.816 23.169 1.00 32.51 268 THR E C 1
ATOM 12001 O O . THR E 1 268 ? 20.833 12.861 23.209 1.00 32.42 268 THR E O 1
ATOM 12005 N N . LEU E 1 269 ? 19.143 14.080 24.118 1.00 31.87 269 LEU E N 1
ATOM 12006 C CA . LEU E 1 269 ? 18.863 13.192 25.247 1.00 31.34 269 LEU E CA 1
ATOM 12007 C C . LEU E 1 269 ? 17.375 12.844 25.250 1.00 30.80 269 LEU E C 1
ATOM 12008 O O . LEU E 1 269 ? 16.527 13.718 25.049 1.00 30.54 269 LEU E O 1
ATOM 12013 N N . THR E 1 270 ? 17.053 11.575 25.479 1.00 30.29 270 THR E N 1
ATOM 12014 C CA . THR E 1 270 ? 15.656 11.154 25.569 1.00 29.76 270 THR E CA 1
ATOM 12015 C C . THR E 1 270 ? 15.474 9.889 26.415 1.00 29.57 270 THR E C 1
ATOM 12016 O O . THR E 1 270 ? 16.447 9.200 26.737 1.00 29.57 270 THR E O 1
ATOM 12020 N N . THR E 1 271 ? 14.227 9.602 26.786 1.00 29.23 271 THR E N 1
ATOM 12021 C CA . THR E 1 271 ? 13.893 8.375 27.515 1.00 28.94 271 THR E CA 1
ATOM 12022 C C . THR E 1 271 ? 12.845 7.550 26.779 1.00 28.86 271 THR E C 1
ATOM 12023 O O . THR E 1 271 ? 12.122 8.048 25.913 1.00 28.75 271 THR E O 1
ATOM 12027 N N . LEU E 1 272 ? 12.760 6.284 27.167 1.00 28.81 272 LEU E N 1
ATOM 12028 C CA . LEU E 1 272 ? 11.975 5.298 26.469 1.00 28.91 272 LEU E CA 1
ATOM 12029 C C . LEU E 1 272 ? 11.761 4.115 27.408 1.00 28.87 272 LEU E C 1
ATOM 12030 O O . LEU E 1 272 ? 12.578 3.884 28.295 1.00 28.71 272 LEU E O 1
ATOM 12035 N N . HIS E 1 273 ? 10.662 3.384 27.224 1.00 28.77 273 HIS E N 1
ATOM 12036 C CA . HIS E 1 273 ? 10.424 2.137 27.952 1.00 28.86 273 HIS E CA 1
ATOM 12037 C C . HIS E 1 273 ? 10.891 0.966 27.107 1.00 28.67 273 HIS E C 1
ATOM 12038 O O . HIS E 1 273 ? 10.344 0.711 26.032 1.00 28.74 273 HIS E O 1
ATOM 12045 N N . ALA E 1 274 ? 11.909 0.259 27.591 1.00 28.59 274 ALA E N 1
ATOM 12046 C CA . ALA E 1 274 ? 12.462 -0.902 26.891 1.00 28.34 274 ALA E CA 1
ATOM 12047 C C . ALA E 1 274 ? 13.241 -1.742 27.890 1.00 28.39 274 ALA E C 1
ATOM 12048 O O . ALA E 1 274 ? 13.669 -1.229 28.924 1.00 28.52 274 ALA E O 1
ATOM 12050 N N . GLY E 1 275 ? 13.409 -3.029 27.596 1.00 28.35 275 GLY E N 1
ATOM 12051 C CA . GLY E 1 275 ? 14.074 -3.940 28.525 1.00 28.50 275 GLY E CA 1
ATOM 12052 C C . GLY E 1 275 ? 15.547 -4.127 28.228 1.00 28.72 275 GLY E C 1
ATOM 12053 O O . GLY E 1 275 ? 16.283 -4.679 29.041 1.00 28.91 275 GLY E O 1
ATOM 12054 N N . SER E 1 276 ? 15.970 -3.675 27.051 1.00 29.11 276 SER E N 1
ATOM 12055 C CA . SER E 1 276 ? 17.351 -3.791 26.606 1.00 29.29 276 SER E CA 1
ATOM 12056 C C . SER E 1 276 ? 17.638 -2.767 25.510 1.00 29.63 276 SER E C 1
ATOM 12057 O O . SER E 1 276 ? 16.762 -1.980 25.137 1.00 29.83 276 SER E O 1
ATOM 12060 N N . SER E 1 277 ? 18.869 -2.779 25.012 1.00 29.91 277 SER E N 1
ATOM 12061 C CA . SER E 1 277 ? 19.277 -1.950 23.890 1.00 30.40 277 SER E CA 1
ATOM 12062 C C . SER E 1 277 ? 18.636 -2.413 22.581 1.00 30.46 277 SER E C 1
ATOM 12063 O O . SER E 1 277 ? 18.132 -1.591 21.811 1.00 30.64 277 SER E O 1
ATOM 12066 N N . GLU E 1 278 ? 18.670 -3.719 22.324 1.00 30.46 278 GLU E N 1
ATOM 12067 C CA . GLU E 1 278 ? 18.078 -4.258 21.102 1.00 30.63 278 GLU E CA 1
ATOM 12068 C C . GLU E 1 278 ? 16.561 -4.055 21.065 1.00 30.09 278 GLU E C 1
ATOM 12069 O O . GLU E 1 278 ? 15.993 -3.818 19.995 1.00 30.20 278 GLU E O 1
ATOM 12075 N N . GLU E 1 279 ? 15.924 -4.135 22.236 1.00 29.42 279 GLU E N 1
ATOM 12076 C CA . GLU E 1 279 ? 14.491 -3.851 22.381 1.00 28.76 279 GLU E CA 1
ATOM 12077 C C . GLU E 1 279 ? 14.188 -2.371 22.216 1.00 28.06 279 GLU E C 1
ATOM 12078 O O . GLU E 1 279 ? 13.110 -2.015 21.751 1.00 27.87 279 GLU E O 1
ATOM 12084 N N . ALA E 1 280 ? 15.136 -1.518 22.604 1.00 27.41 280 ALA E N 1
ATOM 12085 C CA . ALA E 1 280 ? 15.046 -0.071 22.359 1.00 26.87 280 ALA E CA 1
ATOM 12086 C C . ALA E 1 280 ? 14.951 0.265 20.867 1.00 26.40 280 ALA E C 1
ATOM 12087 O O . ALA E 1 280 ? 14.107 1.068 20.464 1.00 26.09 280 ALA E O 1
ATOM 12089 N N . PHE E 1 281 ? 15.803 -0.368 20.058 1.00 25.92 281 PHE E N 1
ATOM 12090 C CA . PHE E 1 281 ? 15.799 -0.163 18.610 1.00 25.68 281 PHE E CA 1
ATOM 12091 C C . PHE E 1 281 ? 14.520 -0.653 17.931 1.00 25.77 281 PHE E C 1
ATOM 12092 O O . PHE E 1 281 ? 13.931 0.070 17.112 1.00 25.56 281 PHE E O 1
ATOM 12100 N N . ILE E 1 282 ? 14.109 -1.879 18.273 1.00 25.92 282 ILE E N 1
ATOM 12101 C CA . ILE E 1 282 ? 12.821 -2.453 17.851 1.00 25.90 282 ILE E CA 1
ATOM 12102 C C . ILE E 1 282 ? 11.692 -1.495 18.209 1.00 26.17 282 ILE E C 1
ATOM 12103 O O . ILE E 1 282 ? 10.854 -1.157 17.374 1.00 26.32 282 ILE E O 1
ATOM 12108 N N . ARG E 1 283 ? 11.706 -1.047 19.460 1.00 26.69 283 ARG E N 1
ATOM 12109 C CA . ARG E 1 283 ? 10.701 -0.143 20.012 1.00 27.11 283 ARG E CA 1
ATOM 12110 C C . ARG E 1 283 ? 10.657 1.217 19.278 1.00 27.06 283 ARG E C 1
ATOM 12111 O O . ARG E 1 283 ? 9.580 1.684 18.924 1.00 27.33 283 ARG E O 1
ATOM 12119 N N . LEU E 1 284 ? 11.820 1.826 19.033 1.00 26.82 284 LEU E N 1
ATOM 12120 C CA . LEU E 1 284 ? 11.921 3.065 18.235 1.00 26.89 284 LEU E CA 1
ATOM 12121 C C . LEU E 1 284 ? 11.339 2.938 16.824 1.00 27.10 284 LEU E C 1
ATOM 12122 O O . LEU E 1 284 ? 10.617 3.816 16.366 1.00 26.75 284 LEU E O 1
ATOM 12127 N N . ALA E 1 285 ? 11.679 1.847 16.141 1.00 27.59 285 ALA E N 1
ATOM 12128 C CA . ALA E 1 285 ? 11.155 1.567 14.806 1.00 28.25 285 ALA E CA 1
ATOM 12129 C C . ALA E 1 285 ? 9.647 1.303 14.824 1.00 28.85 285 ALA E C 1
ATOM 12130 O O . ALA E 1 285 ? 8.935 1.757 13.924 1.00 28.95 285 ALA E O 1
ATOM 12132 N N . ASN E 1 286 ? 9.184 0.572 15.845 1.00 29.34 286 ASN E N 1
ATOM 12133 C CA . ASN E 1 286 ? 7.759 0.286 16.062 1.00 30.23 286 ASN E CA 1
ATOM 12134 C C . ASN E 1 286 ? 6.923 1.547 16.239 1.00 30.50 286 ASN E C 1
ATOM 12135 O O . ASN E 1 286 ? 5.810 1.640 15.716 1.00 30.70 286 ASN E O 1
ATOM 12140 N N . MET E 1 287 ? 7.453 2.497 17.006 1.00 30.91 287 MET E N 1
ATOM 12141 C CA . MET E 1 287 ? 6.768 3.756 17.270 1.00 31.37 287 MET E CA 1
ATOM 12142 C C . MET E 1 287 ? 6.755 4.618 16.011 1.00 31.91 287 MET E C 1
ATOM 12143 O O . MET E 1 287 ? 5.761 5.285 15.728 1.00 32.10 287 MET E O 1
ATOM 12148 N N . SER E 1 288 ? 7.859 4.589 15.262 1.00 32.41 288 SER E N 1
ATOM 12149 C CA . SER E 1 288 ? 7.985 5.326 14.001 1.00 33.07 288 SER E CA 1
ATOM 12150 C C . SER E 1 288 ? 7.089 4.768 12.896 1.00 33.74 288 SER E C 1
ATOM 12151 O O . SER E 1 288 ? 6.642 5.513 12.031 1.00 33.58 288 SER E O 1
ATOM 12154 N N . SER E 1 289 ? 6.852 3.457 12.932 1.00 34.84 289 SER E N 1
ATOM 12155 C CA . SER E 1 289 ? 6.037 2.744 11.940 1.00 35.95 289 SER E CA 1
ATOM 12156 C C . SER E 1 289 ? 4.573 3.161 11.947 1.00 36.66 289 SER E C 1
ATOM 12157 O O . SER E 1 289 ? 3.936 3.242 10.889 1.00 36.76 289 SER E O 1
ATOM 12160 N N . SER E 1 290 ? 4.052 3.412 13.146 1.00 37.60 290 SER E N 1
ATOM 12161 C CA . SER E 1 290 ? 2.658 3.803 13.350 1.00 38.35 290 SER E CA 1
ATOM 12162 C C . SER E 1 290 ? 2.381 5.240 12.900 1.00 38.76 290 SER E C 1
ATOM 12163 O O . SER E 1 290 ? 1.252 5.726 13.021 1.00 39.05 290 SER E O 1
ATOM 12166 N N . ASN E 1 291 ? 3.415 5.913 12.398 1.00 38.98 291 ASN E N 1
ATOM 12167 C CA . ASN E 1 291 ? 3.291 7.236 11.797 1.00 39.44 291 ASN E CA 1
ATOM 12168 C C . ASN E 1 291 ? 2.877 7.086 10.327 1.00 39.77 291 ASN E C 1
ATOM 12169 O O . ASN E 1 291 ? 3.400 6.225 9.613 1.00 39.83 291 ASN E O 1
ATOM 12174 N N . SER E 1 292 ? 1.943 7.930 9.889 1.00 39.92 292 SER E N 1
ATOM 12175 C CA . SER E 1 292 ? 1.440 7.945 8.506 1.00 39.70 292 SER E CA 1
ATOM 12176 C C . SER E 1 292 ? 2.537 8.161 7.447 1.00 39.40 292 SER E C 1
ATOM 12177 O O . SER E 1 292 ? 2.459 7.612 6.346 1.00 39.53 292 SER E O 1
ATOM 12180 N N . ALA E 1 293 ? 3.549 8.958 7.790 1.00 38.84 293 ALA E N 1
ATOM 12181 C CA . ALA E 1 293 ? 4.648 9.280 6.879 1.00 38.24 293 ALA E CA 1
ATOM 12182 C C . ALA E 1 293 ? 5.619 8.114 6.684 1.00 38.09 293 ALA E C 1
ATOM 12183 O O . ALA E 1 293 ? 6.485 8.162 5.801 1.00 38.05 293 ALA E O 1
ATOM 12185 N N . ALA E 1 294 ? 5.459 7.072 7.504 1.00 37.58 294 ALA E N 1
ATOM 12186 C CA . ALA E 1 294 ? 6.313 5.887 7.471 1.00 37.04 294 ALA E CA 1
ATOM 12187 C C . ALA E 1 294 ? 5.600 4.621 6.971 1.00 36.83 294 ALA E C 1
ATOM 12188 O O . ALA E 1 294 ? 6.144 3.519 7.064 1.00 36.76 294 ALA E O 1
ATOM 12190 N N . ARG E 1 295 ? 4.400 4.781 6.416 1.00 36.62 295 ARG E N 1
ATOM 12191 C CA . ARG E 1 295 ? 3.553 3.634 6.077 1.00 36.52 295 ARG E CA 1
ATOM 12192 C C . ARG E 1 295 ? 4.074 2.760 4.928 1.00 36.01 295 ARG E C 1
ATOM 12193 O O . ARG E 1 295 ? 3.640 1.614 4.776 1.00 35.94 295 ARG E O 1
ATOM 12201 N N . ASN E 1 296 ? 4.987 3.306 4.124 1.00 35.24 296 ASN E N 1
ATOM 12202 C CA . ASN E 1 296 ? 5.601 2.564 3.020 1.00 34.41 296 ASN E CA 1
ATOM 12203 C C . ASN E 1 296 ? 7.119 2.430 3.153 1.00 33.60 296 ASN E C 1
ATOM 12204 O O . ASN E 1 296 ? 7.827 2.194 2.166 1.00 33.33 296 ASN E O 1
ATOM 12209 N N . ILE E 1 297 ? 7.610 2.578 4.381 1.00 32.69 297 ILE E N 1
ATOM 12210 C CA . ILE E 1 297 ? 9.021 2.363 4.683 1.00 31.80 297 ILE E CA 1
ATOM 12211 C C . ILE E 1 297 ? 9.207 0.994 5.340 1.00 31.25 297 ILE E C 1
ATOM 12212 O O . ILE E 1 297 ? 8.483 0.646 6.272 1.00 30.87 297 ILE E O 1
ATOM 12217 N N . LYS E 1 298 ? 10.179 0.233 4.842 1.00 30.89 298 LYS E N 1
ATOM 12218 C CA . LYS E 1 298 ? 10.571 -1.051 5.429 1.00 30.67 298 LYS E CA 1
ATOM 12219 C C . LYS E 1 298 ? 10.954 -0.907 6.887 1.00 30.45 298 LYS E C 1
ATOM 12220 O O . LYS E 1 298 ? 11.672 0.026 7.264 1.00 30.94 298 LYS E O 1
ATOM 12226 N N . PHE E 1 299 ? 10.481 -1.840 7.704 1.00 29.71 299 PHE E N 1
ATOM 12227 C CA . PHE E 1 299 ? 10.809 -1.857 9.114 1.00 28.98 299 PHE E CA 1
ATOM 12228 C C . PHE E 1 299 ? 12.325 -1.926 9.364 1.00 28.08 299 PHE E C 1
ATOM 12229 O O . PHE E 1 299 ? 12.818 -1.373 10.349 1.00 28.30 299 PHE E O 1
ATOM 12237 N N . GLU E 1 300 ? 13.036 -2.620 8.474 1.00 25.51 300 GLU E N 1
ATOM 12238 C CA . GLU E 1 300 ? 14.481 -2.766 8.520 1.00 23.97 300 GLU E CA 1
ATOM 12239 C C . GLU E 1 300 ? 15.172 -1.414 8.396 1.00 23.84 300 GLU E C 1
ATOM 12240 O O . GLU E 1 300 ? 16.122 -1.123 9.125 1.00 24.92 300 GLU E O 1
ATOM 12246 N N . SER E 1 301 ? 14.690 -0.603 7.451 1.00 23.58 301 SER E N 1
ATOM 12247 C CA . SER E 1 301 ? 15.231 0.726 7.188 1.00 23.37 301 SER E CA 1
ATOM 12248 C C . SER E 1 301 ? 15.021 1.660 8.371 1.00 24.19 301 SER E C 1
ATOM 12249 O O . SER E 1 301 ? 15.865 2.514 8.642 1.00 25.39 301 SER E O 1
ATOM 12252 N N . LEU E 1 302 ? 13.895 1.505 9.065 1.00 25.55 302 LEU E N 1
ATOM 12253 C CA . LEU E 1 302 ? 13.631 2.286 10.276 1.00 26.57 302 LEU E CA 1
ATOM 12254 C C . LEU E 1 302 ? 14.630 1.947 11.383 1.00 27.11 302 LEU E C 1
ATOM 12255 O O . LEU E 1 302 ? 15.279 2.845 11.934 1.00 27.13 302 LEU E O 1
ATOM 12260 N N . ILE E 1 303 ? 14.764 0.651 11.674 1.00 27.60 303 ILE E N 1
ATOM 12261 C CA . ILE E 1 303 ? 15.734 0.153 12.648 1.00 28.27 303 ILE E CA 1
ATOM 12262 C C . ILE E 1 303 ? 17.130 0.686 12.318 1.00 28.29 303 ILE E C 1
ATOM 12263 O O . ILE E 1 303 ? 17.767 1.324 13.155 1.00 28.58 303 ILE E O 1
ATOM 12268 N N . GLU E 1 304 ? 17.578 0.422 11.092 1.00 28.12 304 GLU E N 1
ATOM 12269 C CA . GLU E 1 304 ? 18.918 0.779 10.638 1.00 28.37 304 GLU E CA 1
ATOM 12270 C C . GLU E 1 304 ? 19.206 2.266 10.774 1.00 27.80 304 GLU E C 1
ATOM 12271 O O . GLU E 1 304 ? 20.295 2.642 11.199 1.00 27.97 304 GLU E O 1
ATOM 12277 N N . GLY E 1 305 ? 18.225 3.090 10.407 1.00 27.35 305 GLY E N 1
ATOM 12278 C CA . GLY E 1 305 ? 18.289 4.537 10.590 1.00 26.64 305 GLY E CA 1
ATOM 12279 C C . GLY E 1 305 ? 18.610 4.920 12.022 1.00 26.32 305 GLY E C 1
ATOM 12280 O O . GLY E 1 305 ? 19.526 5.705 12.259 1.00 26.30 305 GLY E O 1
ATOM 12281 N N . PHE E 1 306 ? 17.869 4.361 12.983 1.00 25.88 306 PHE E N 1
ATOM 12282 C CA . PHE E 1 306 ? 18.167 4.606 14.404 1.00 25.44 306 PHE E CA 1
ATOM 12283 C C . PHE E 1 306 ? 19.524 4.047 14.836 1.00 25.55 306 PHE E C 1
ATOM 12284 O O . PHE E 1 306 ? 20.214 4.671 15.647 1.00 25.46 306 PHE E O 1
ATOM 12292 N N . LYS E 1 307 ? 19.907 2.890 14.288 1.00 25.41 307 LYS E N 1
ATOM 12293 C CA . LYS E 1 307 ? 21.207 2.293 14.595 1.00 25.67 307 LYS E CA 1
ATOM 12294 C C . LYS E 1 307 ? 22.375 3.149 14.096 1.00 25.75 307 LYS E C 1
ATOM 12295 O O . LYS E 1 307 ? 23.441 3.171 14.707 1.00 25.70 307 LYS E O 1
ATOM 12301 N N . ASP E 1 308 ? 22.163 3.846 12.981 1.00 25.91 308 ASP E N 1
ATOM 12302 C CA . ASP E 1 308 ? 23.117 4.825 12.489 1.00 25.88 308 ASP E CA 1
ATOM 12303 C C . ASP E 1 308 ? 23.283 5.990 13.458 1.00 25.67 308 ASP E C 1
ATOM 12304 O O . ASP E 1 308 ? 24.397 6.416 13.721 1.00 25.81 308 ASP E O 1
ATOM 12309 N N . LEU E 1 309 ? 22.178 6.496 13.996 1.00 25.52 309 LEU E N 1
ATOM 12310 C CA . LEU E 1 309 ? 22.204 7.790 14.668 1.00 25.75 309 LEU E CA 1
ATOM 12311 C C . LEU E 1 309 ? 22.332 7.775 16.197 1.00 25.80 309 LEU E C 1
ATOM 12312 O O . LEU E 1 309 ? 22.770 8.768 16.778 1.00 25.98 309 LEU E O 1
ATOM 12317 N N . ILE E 1 310 ? 21.957 6.669 16.840 1.00 25.84 310 ILE E N 1
ATOM 12318 C CA . ILE E 1 310 ? 21.998 6.581 18.304 1.00 26.11 310 ILE E CA 1
ATOM 12319 C C . ILE E 1 310 ? 23.359 6.077 18.773 1.00 26.58 310 ILE E C 1
ATOM 12320 O O . ILE E 1 310 ? 23.796 4.996 18.377 1.00 26.99 310 ILE E O 1
ATOM 12325 N N . ASP E 1 311 ? 24.008 6.853 19.639 1.00 26.78 311 ASP E N 1
ATOM 12326 C CA . ASP E 1 311 ? 25.392 6.589 20.050 1.00 26.93 311 ASP E CA 1
ATOM 12327 C C . ASP E 1 311 ? 25.517 5.761 21.329 1.00 27.14 311 ASP E C 1
ATOM 12328 O O . ASP E 1 311 ? 26.368 4.874 21.419 1.00 27.01 311 ASP E O 1
ATOM 12333 N N . MET E 1 312 ? 24.683 6.058 22.322 1.00 27.53 312 MET E N 1
ATOM 12334 C CA . MET E 1 312 ? 24.655 5.254 23.543 1.00 27.89 312 MET E CA 1
ATOM 12335 C C . MET E 1 312 ? 23.251 5.044 24.105 1.00 27.58 312 MET E C 1
ATOM 12336 O O . MET E 1 312 ? 22.409 5.938 24.075 1.00 27.68 312 MET E O 1
ATOM 12341 N N . ILE E 1 313 ? 23.002 3.828 24.571 1.00 27.29 313 ILE E N 1
ATOM 12342 C CA . ILE E 1 313 ? 21.757 3.501 25.239 1.00 27.08 313 ILE E CA 1
ATOM 12343 C C . ILE E 1 313 ? 22.091 2.958 26.628 1.00 27.10 313 ILE E C 1
ATOM 12344 O O . ILE E 1 313 ? 22.897 2.034 26.778 1.00 26.92 313 ILE E O 1
ATOM 12349 N N . VAL E 1 314 ? 21.481 3.568 27.636 1.00 27.08 314 VAL E N 1
ATOM 12350 C CA . VAL E 1 314 ? 21.697 3.193 29.020 1.00 27.06 314 VAL E CA 1
ATOM 12351 C C . VAL E 1 314 ? 20.416 2.537 29.509 1.00 27.64 314 VAL E C 1
ATOM 12352 O O . VAL E 1 314 ? 19.377 3.202 29.605 1.00 27.82 314 VAL E O 1
ATOM 12356 N N . HIS E 1 315 ? 20.469 1.234 29.786 1.00 28.23 315 HIS E N 1
ATOM 12357 C CA . HIS E 1 315 ? 19.320 0.559 30.395 1.00 28.80 315 HIS E CA 1
ATOM 12358 C C . HIS E 1 315 ? 19.434 0.446 31.919 1.00 29.14 315 HIS E C 1
ATOM 12359 O O . HIS E 1 315 ? 20.393 -0.103 32.440 1.00 29.19 315 HIS E O 1
ATOM 12366 N N . ILE E 1 316 ? 18.428 0.969 32.613 1.00 30.00 316 ILE E N 1
ATOM 12367 C CA . ILE E 1 316 ? 18.357 0.932 34.068 1.00 30.55 316 ILE E CA 1
ATOM 12368 C C . ILE E 1 316 ? 17.380 -0.164 34.510 1.00 31.44 316 ILE E C 1
ATOM 12369 O O . ILE E 1 316 ? 16.221 -0.177 34.077 1.00 31.35 316 ILE E O 1
ATOM 12374 N N . ASN E 1 317 ? 17.853 -1.077 35.365 1.00 32.61 317 ASN E N 1
ATOM 12375 C CA . ASN E 1 317 ? 17.013 -2.171 35.873 1.00 33.73 317 ASN E CA 1
ATOM 12376 C C . ASN E 1 317 ? 16.047 -1.728 36.970 1.00 34.61 317 ASN E C 1
ATOM 12377 O O . ASN E 1 317 ? 16.004 -0.548 37.334 1.00 34.46 317 ASN E O 1
ATOM 12382 N N . HIS E 1 318 ? 15.276 -2.681 37.489 1.00 36.12 318 HIS E N 1
ATOM 12383 C CA . HIS E 1 318 ? 14.236 -2.396 38.481 1.00 37.69 318 HIS E CA 1
ATOM 12384 C C . HIS E 1 318 ? 14.790 -1.972 39.851 1.00 38.08 318 HIS E C 1
ATOM 12385 O O . HIS E 1 318 ? 14.054 -1.415 40.662 1.00 38.41 318 HIS E O 1
ATOM 12392 N N . HIS E 1 319 ? 16.077 -2.225 40.091 1.00 38.65 319 HIS E N 1
ATOM 12393 C CA . HIS E 1 319 ? 16.754 -1.810 41.332 1.00 39.29 319 HIS E CA 1
ATOM 12394 C C . HIS E 1 319 ? 17.560 -0.520 41.161 1.00 39.29 319 HIS E C 1
ATOM 12395 O O . HIS E 1 319 ? 18.408 -0.193 41.994 1.00 39.15 319 HIS E O 1
ATOM 12402 N N . LYS E 1 320 ? 17.268 0.205 40.079 1.00 39.35 320 LYS E N 1
ATOM 12403 C CA . LYS E 1 320 ? 17.892 1.498 39.754 1.00 39.27 320 LYS E CA 1
ATOM 12404 C C . LYS E 1 320 ? 19.393 1.419 39.488 1.00 38.91 320 LYS E C 1
ATOM 12405 O O . LYS E 1 320 ? 20.157 2.305 39.880 1.00 39.20 320 LYS E O 1
ATOM 12411 N N . GLN E 1 321 ? 19.804 0.352 38.811 1.00 38.34 321 GLN E N 1
ATOM 12412 C CA . GLN E 1 321 ? 21.185 0.196 38.380 1.00 37.71 321 GLN E CA 1
ATOM 12413 C C . GLN E 1 321 ? 21.238 -0.103 36.887 1.00 37.03 321 GLN E C 1
ATOM 12414 O O . GLN E 1 321 ? 20.355 -0.776 36.351 1.00 36.98 321 GLN E O 1
ATOM 12420 N N . CYS E 1 322 ? 22.277 0.400 36.227 1.00 36.03 322 CYS E N 1
ATOM 12421 C CA . CYS E 1 322 ? 22.539 0.093 34.834 1.00 35.33 322 CYS E CA 1
ATOM 12422 C C . CYS E 1 322 ? 23.010 -1.355 34.671 1.00 34.82 322 CYS E C 1
ATOM 12423 O O . CYS E 1 322 ? 24.056 -1.741 35.198 1.00 34.95 322 CYS E O 1
ATOM 12426 N N . ASP E 1 323 ? 22.234 -2.156 33.945 1.00 34.13 323 ASP E N 1
ATOM 12427 C CA . ASP E 1 323 ? 22.638 -3.536 33.648 1.00 33.56 323 ASP E CA 1
ATOM 12428 C C . ASP E 1 323 ? 23.021 -3.744 32.177 1.00 32.56 323 ASP E C 1
ATOM 12429 O O . ASP E 1 323 ? 23.415 -4.843 31.785 1.00 32.56 323 ASP E O 1
ATOM 12434 N N . GLU E 1 324 ? 22.898 -2.687 31.376 1.00 31.45 324 GLU E N 1
ATOM 12435 C CA . GLU E 1 324 ? 23.425 -2.678 30.011 1.00 30.41 324 GLU E CA 1
ATOM 12436 C C . GLU E 1 324 ? 23.754 -1.258 29.563 1.00 29.83 324 GLU E C 1
ATOM 12437 O O . GLU E 1 324 ? 22.936 -0.341 29.704 1.00 29.57 324 GLU E O 1
ATOM 12443 N N . PHE E 1 325 ? 24.966 -1.084 29.040 1.00 29.23 325 PHE E N 1
ATOM 12444 C CA . PHE E 1 325 ? 25.400 0.200 28.516 1.00 28.54 325 PHE E CA 1
ATOM 12445 C C . PHE E 1 325 ? 25.902 0.004 27.094 1.00 28.12 325 PHE E C 1
ATOM 12446 O O . PHE E 1 325 ? 27.057 -0.380 26.873 1.00 28.25 325 PHE E O 1
ATOM 12454 N N . TYR E 1 326 ? 25.019 0.259 26.135 1.00 27.40 326 TYR E N 1
ATOM 12455 C CA . TYR E 1 326 ? 25.337 0.087 24.725 1.00 26.77 326 TYR E CA 1
ATOM 12456 C C . TYR E 1 326 ? 26.099 1.304 24.230 1.00 26.60 326 TYR E C 1
ATOM 12457 O O . TYR E 1 326 ? 25.694 2.443 24.456 1.00 26.32 326 TYR E O 1
ATOM 12466 N N . ILE E 1 327 ? 27.230 1.042 23.590 1.00 26.74 327 ILE E N 1
ATOM 12467 C CA . ILE E 1 327 ? 28.033 2.072 22.948 1.00 26.81 327 ILE E CA 1
ATOM 12468 C C . ILE E 1 327 ? 28.168 1.657 21.492 1.00 26.90 327 ILE E C 1
ATOM 12469 O O . ILE E 1 327 ? 28.562 0.533 21.188 1.00 26.73 327 ILE E O 1
ATOM 12474 N N . LYS E 1 328 ? 27.785 2.556 20.595 1.00 27.21 328 LYS E N 1
ATOM 12475 C CA . LYS E 1 328 ? 27.963 2.336 19.169 1.00 27.72 328 LYS E CA 1
ATOM 12476 C C . LYS E 1 328 ? 29.449 2.211 18.821 1.00 27.87 328 LYS E C 1
ATOM 12477 O O . LYS E 1 328 ? 29.872 1.227 18.195 1.00 28.44 328 LYS E O 1
ATOM 12483 N N . GLU F 1 22 ? 4.614 49.662 0.644 1.00 68.77 22 GLU F N 1
ATOM 12484 C CA . GLU F 1 22 ? 5.608 49.938 1.725 1.00 68.75 22 GLU F CA 1
ATOM 12485 C C . GLU F 1 22 ? 4.928 50.368 3.028 1.00 68.72 22 GLU F C 1
ATOM 12486 O O . GLU F 1 22 ? 5.564 50.400 4.085 1.00 68.77 22 GLU F O 1
ATOM 12492 N N . ALA F 1 23 ? 3.641 50.700 2.946 1.00 68.61 23 ALA F N 1
ATOM 12493 C CA . ALA F 1 23 ? 2.851 51.051 4.123 1.00 68.49 23 ALA F CA 1
ATOM 12494 C C . ALA F 1 23 ? 2.628 49.834 5.026 1.00 68.42 23 ALA F C 1
ATOM 12495 O O . ALA F 1 23 ? 2.849 49.906 6.235 1.00 68.50 23 ALA F O 1
ATOM 12497 N N . ALA F 1 24 ? 2.201 48.720 4.430 1.00 68.17 24 ALA F N 1
ATOM 12498 C CA . ALA F 1 24 ? 2.015 47.461 5.154 1.00 67.91 24 ALA F CA 1
ATOM 12499 C C . ALA F 1 24 ? 3.360 46.787 5.459 1.00 67.72 24 ALA F C 1
ATOM 12500 O O . ALA F 1 24 ? 3.410 45.718 6.082 1.00 67.77 24 ALA F O 1
ATOM 12502 N N . LEU F 1 25 ? 4.440 47.428 5.015 1.00 67.32 25 LEU F N 1
ATOM 12503 C CA . LEU F 1 25 ? 5.802 46.965 5.250 1.00 66.85 25 LEU F CA 1
ATOM 12504 C C . LEU F 1 25 ? 6.566 48.021 6.058 1.00 66.52 25 LEU F C 1
ATOM 12505 O O . LEU F 1 25 ? 7.742 48.293 5.798 1.00 66.57 25 LEU F O 1
ATOM 12510 N N . ASN F 1 26 ? 5.879 48.611 7.038 1.00 65.99 26 ASN F N 1
ATOM 12511 C CA . ASN F 1 26 ? 6.437 49.681 7.879 1.00 65.46 26 ASN F CA 1
ATOM 12512 C C . ASN F 1 26 ? 6.203 49.555 9.395 1.00 65.01 26 ASN F C 1
ATOM 12513 O O . ASN F 1 26 ? 7.109 49.865 10.172 1.00 64.98 26 ASN F O 1
ATOM 12518 N N . PRO F 1 27 ? 4.993 49.121 9.825 1.00 64.51 27 PRO F N 1
ATOM 12519 C CA . PRO F 1 27 ? 4.786 48.924 11.263 1.00 64.10 27 PRO F CA 1
ATOM 12520 C C . PRO F 1 27 ? 5.591 47.743 11.810 1.00 63.67 27 PRO F C 1
ATOM 12521 O O . PRO F 1 27 ? 5.908 47.718 13.003 1.00 63.67 27 PRO F O 1
ATOM 12525 N N . LEU F 1 28 ? 5.907 46.778 10.944 1.00 63.01 28 LEU F N 1
ATOM 12526 C CA . LEU F 1 28 ? 6.804 45.679 11.296 1.00 62.29 28 LEU F CA 1
ATOM 12527 C C . LEU F 1 28 ? 8.245 46.177 11.395 1.00 61.81 28 LEU F C 1
ATOM 12528 O O . LEU F 1 28 ? 8.959 45.827 12.337 1.00 61.80 28 LEU F O 1
ATOM 12533 N N . ARG F 1 29 ? 8.659 46.994 10.426 1.00 61.16 29 ARG F N 1
ATOM 12534 C CA . ARG F 1 29 ? 10.002 47.583 10.415 1.00 60.56 29 ARG F CA 1
ATOM 12535 C C . ARG F 1 29 ? 10.306 48.363 11.694 1.00 60.19 29 ARG F C 1
ATOM 12536 O O . ARG F 1 29 ? 11.387 48.216 12.270 1.00 60.05 29 ARG F O 1
ATOM 12544 N N . HIS F 1 30 ? 9.346 49.179 12.130 1.00 59.66 30 HIS F N 1
ATOM 12545 C CA . HIS F 1 30 ? 9.485 49.966 13.356 1.00 59.22 30 HIS F CA 1
ATOM 12546 C C . HIS F 1 30 ? 9.436 49.110 14.619 1.00 58.68 30 HIS F C 1
ATOM 12547 O O . HIS F 1 30 ? 10.118 49.413 15.600 1.00 58.62 30 HIS F O 1
ATOM 12554 N N . ALA F 1 31 ? 8.633 48.045 14.585 1.00 58.07 31 ALA F N 1
ATOM 12555 C CA . ALA F 1 31 ? 8.529 47.099 15.700 1.00 57.39 31 ALA F CA 1
ATOM 12556 C C . ALA F 1 31 ? 9.806 46.274 15.866 1.00 56.92 31 ALA F C 1
ATOM 12557 O O . ALA F 1 31 ? 10.209 45.956 16.986 1.00 56.83 31 ALA F O 1
ATOM 12559 N N . THR F 1 32 ? 10.436 45.935 14.744 1.00 56.35 32 THR F N 1
ATOM 12560 C CA . THR F 1 32 ? 11.694 45.191 14.748 1.00 55.90 32 THR F CA 1
ATOM 12561 C C . THR F 1 32 ? 12.856 46.105 15.141 1.00 55.65 32 THR F C 1
ATOM 12562 O O . THR F 1 32 ? 13.769 45.688 15.861 1.00 55.52 32 THR F O 1
ATOM 12566 N N . GLU F 1 33 ? 12.801 47.348 14.659 1.00 55.30 33 GLU F N 1
ATOM 12567 C CA . GLU F 1 33 ? 13.801 48.376 14.949 1.00 55.01 33 GLU F CA 1
ATOM 12568 C C . GLU F 1 33 ? 13.863 48.685 16.445 1.00 54.61 33 GLU F C 1
ATOM 12569 O O . GLU F 1 33 ? 14.949 48.833 17.007 1.00 54.61 33 GLU F O 1
ATOM 12575 N N . GLU F 1 34 ? 12.692 48.762 17.075 1.00 54.09 34 GLU F N 1
ATOM 12576 C CA . GLU F 1 34 ? 12.562 49.153 18.482 1.00 53.66 34 GLU F CA 1
ATOM 12577 C C . GLU F 1 34 ? 13.101 48.091 19.437 1.00 53.14 34 GLU F C 1
ATOM 12578 O O . GLU F 1 34 ? 13.607 48.416 20.513 1.00 53.06 34 GLU F O 1
ATOM 12584 N N . LEU F 1 35 ? 12.992 46.828 19.034 1.00 52.54 35 LEU F N 1
ATOM 12585 C CA . LEU F 1 35 ? 13.337 45.702 19.900 1.00 51.83 35 LEU F CA 1
ATOM 12586 C C . LEU F 1 35 ? 14.716 45.108 19.618 1.00 51.29 35 LEU F C 1
ATOM 12587 O O . LEU F 1 35 ? 15.513 44.935 20.538 1.00 51.26 35 LEU F O 1
ATOM 12592 N N . PHE F 1 36 ? 14.997 44.798 18.355 1.00 50.61 36 PHE F N 1
ATOM 12593 C CA . PHE F 1 36 ? 16.229 44.079 18.013 1.00 50.07 36 PHE F CA 1
ATOM 12594 C C . PHE F 1 36 ? 17.226 44.885 17.175 1.00 49.77 36 PHE F C 1
ATOM 12595 O O . PHE F 1 36 ? 18.149 44.315 16.592 1.00 49.67 36 PHE F O 1
ATOM 12603 N N . GLY F 1 37 ? 17.049 46.205 17.145 1.00 49.49 37 GLY F N 1
ATOM 12604 C CA . GLY F 1 37 ? 17.864 47.094 16.318 1.00 49.01 37 GLY F CA 1
ATOM 12605 C C . GLY F 1 37 ? 19.357 47.031 16.580 1.00 48.72 37 GLY F C 1
ATOM 12606 O O . GLY F 1 37 ? 20.152 46.985 15.639 1.00 48.62 37 GLY F O 1
ATOM 12607 N N . ASP F 1 38 ? 19.733 47.030 17.860 1.00 48.50 38 ASP F N 1
ATOM 12608 C CA . ASP F 1 38 ? 21.143 47.010 18.269 1.00 48.32 38 ASP F CA 1
ATOM 12609 C C . ASP F 1 38 ? 21.815 45.695 17.898 1.00 48.02 38 ASP F C 1
ATOM 12610 O O . ASP F 1 38 ? 22.996 45.663 17.556 1.00 48.16 38 ASP F O 1
ATOM 12615 N N . PHE F 1 39 ? 21.046 44.616 17.971 1.00 47.59 39 PHE F N 1
ATOM 12616 C CA . PHE F 1 39 ? 21.558 43.270 17.759 1.00 47.05 39 PHE F CA 1
ATOM 12617 C C . PHE F 1 39 ? 21.642 42.927 16.277 1.00 46.94 39 PHE F C 1
ATOM 12618 O O . PHE F 1 39 ? 22.594 42.281 15.844 1.00 46.72 39 PHE F O 1
ATOM 12626 N N . LEU F 1 40 ? 20.660 43.386 15.504 1.00 46.90 40 LEU F N 1
ATOM 12627 C CA . LEU F 1 40 ? 20.625 43.149 14.059 1.00 47.04 40 LEU F CA 1
ATOM 12628 C C . LEU F 1 40 ? 21.739 43.867 13.287 1.00 47.14 40 LEU F C 1
ATOM 12629 O O . LEU F 1 40 ? 22.140 43.418 12.209 1.00 47.11 40 LEU F O 1
ATOM 12634 N N . LYS F 1 41 ? 22.235 44.972 13.844 1.00 47.25 41 LYS F N 1
ATOM 12635 C CA . LYS F 1 41 ? 23.303 45.756 13.215 1.00 47.48 41 LYS F CA 1
ATOM 12636 C C . LYS F 1 41 ? 24.711 45.232 13.528 1.00 47.24 41 LYS F C 1
ATOM 12637 O O . LYS F 1 41 ? 25.705 45.775 13.037 1.00 47.20 41 LYS F O 1
ATOM 12643 N N . MET F 1 42 ? 24.787 44.176 14.336 1.00 46.93 42 MET F N 1
ATOM 12644 C CA . MET F 1 42 ? 26.059 43.552 14.686 1.00 46.63 42 MET F CA 1
ATOM 12645 C C . MET F 1 42 ? 26.628 42.765 13.505 1.00 46.44 42 MET F C 1
ATOM 12646 O O . MET F 1 42 ? 25.887 42.085 12.786 1.00 46.45 42 MET F O 1
ATOM 12651 N N . GLU F 1 43 ? 27.942 42.868 13.312 1.00 45.96 43 GLU F N 1
ATOM 12652 C CA . GLU F 1 43 ? 28.617 42.189 12.208 1.00 45.57 43 GLU F CA 1
ATOM 12653 C C . GLU F 1 43 ? 28.968 40.749 12.574 1.00 44.94 43 GLU F C 1
ATOM 12654 O O . GLU F 1 43 ? 29.247 40.446 13.737 1.00 44.98 43 GLU F O 1
ATOM 12660 N N . ASN F 1 44 ? 28.955 39.874 11.571 1.00 44.07 44 ASN F N 1
ATOM 12661 C CA . ASN F 1 44 ? 29.385 38.476 11.717 1.00 43.47 44 ASN F CA 1
ATOM 12662 C C . ASN F 1 44 ? 28.516 37.640 12.676 1.00 42.68 44 ASN F C 1
ATOM 12663 O O . ASN F 1 44 ? 29.022 36.789 13.421 1.00 42.49 44 ASN F O 1
ATOM 12668 N N . ILE F 1 45 ? 27.207 37.886 12.644 1.00 41.59 45 ILE F N 1
ATOM 12669 C CA . ILE F 1 45 ? 26.264 37.143 13.484 1.00 40.55 45 ILE F CA 1
ATOM 12670 C C . ILE F 1 45 ? 25.376 36.210 12.666 1.00 39.83 45 ILE F C 1
ATOM 12671 O O . ILE F 1 45 ? 25.118 36.446 11.481 1.00 39.63 45 ILE F O 1
ATOM 12676 N N . THR F 1 46 ? 24.908 35.152 13.318 1.00 39.02 46 THR F N 1
ATOM 12677 C CA . THR F 1 46 ? 24.139 34.117 12.646 1.00 38.14 46 THR F CA 1
ATOM 12678 C C . THR F 1 46 ? 22.775 33.838 13.300 1.00 37.76 46 THR F C 1
ATOM 12679 O O . THR F 1 46 ? 21.867 33.318 12.644 1.00 37.62 46 THR F O 1
ATOM 12683 N N . GLU F 1 47 ? 22.629 34.189 14.579 1.00 37.09 47 GLU F N 1
ATOM 12684 C CA . GLU F 1 47 ? 21.359 33.984 15.291 1.00 36.43 47 GLU F CA 1
ATOM 12685 C C . GLU F 1 47 ? 21.131 34.999 16.403 1.00 35.80 47 GLU F C 1
ATOM 12686 O O . GLU F 1 47 ? 22.078 35.431 17.062 1.00 35.95 47 GLU F O 1
ATOM 12692 N N . ILE F 1 48 ? 19.868 35.380 16.592 1.00 35.10 48 ILE F N 1
ATOM 12693 C CA . ILE F 1 48 ? 19.440 36.209 17.724 1.00 34.54 48 ILE F CA 1
ATOM 12694 C C . ILE F 1 48 ? 18.286 35.499 18.444 1.00 34.26 48 ILE F C 1
ATOM 12695 O O . ILE F 1 48 ? 17.260 35.198 17.838 1.00 34.07 48 ILE F O 1
ATOM 12700 N N . CYS F 1 49 ? 18.469 35.233 19.735 1.00 34.09 49 CYS F N 1
ATOM 12701 C CA . CYS F 1 49 ? 17.470 34.546 20.552 1.00 33.99 49 CYS F CA 1
ATOM 12702 C C . CYS F 1 49 ? 17.042 35.342 21.789 1.00 34.20 49 CYS F C 1
ATOM 12703 O O . CYS F 1 49 ? 17.869 35.908 22.509 1.00 33.93 49 CYS F O 1
ATOM 12706 N N . TYR F 1 50 ? 15.735 35.381 22.017 1.00 34.52 50 TYR F N 1
ATOM 12707 C CA . TYR F 1 50 ? 15.178 35.861 23.276 1.00 34.81 50 TYR F CA 1
ATOM 12708 C C . TYR F 1 50 ? 14.424 34.708 23.943 1.00 34.94 50 TYR F C 1
ATOM 12709 O O . TYR F 1 50 ? 13.586 34.057 23.309 1.00 34.53 50 TYR F O 1
ATOM 12718 N N . ASN F 1 51 ? 14.736 34.457 25.214 1.00 35.25 51 ASN F N 1
ATOM 12719 C CA . ASN F 1 51 ? 14.182 33.310 25.941 1.00 35.76 51 ASN F CA 1
ATOM 12720 C C . ASN F 1 51 ? 13.170 33.693 27.032 1.00 36.36 51 ASN F C 1
ATOM 12721 O O . ASN F 1 51 ? 12.909 32.908 27.953 1.00 36.54 51 ASN F O 1
ATOM 12726 N N . GLY F 1 52 ? 12.609 34.896 26.925 1.00 36.88 52 GLY F N 1
ATOM 12727 C CA . GLY F 1 52 ? 11.594 35.377 27.865 1.00 37.64 52 GLY F CA 1
ATOM 12728 C C . GLY F 1 52 ? 12.086 35.816 29.233 1.00 38.15 52 GLY F C 1
ATOM 12729 O O . GLY F 1 52 ? 11.279 36.019 30.139 1.00 38.35 52 GLY F O 1
ATOM 12730 N N . ASN F 1 53 ? 13.399 35.986 29.378 1.00 38.62 53 ASN F N 1
ATOM 12731 C CA . ASN F 1 53 ? 14.011 36.253 30.682 1.00 39.07 53 ASN F CA 1
ATOM 12732 C C . ASN F 1 53 ? 14.938 37.476 30.692 1.00 38.93 53 ASN F C 1
ATOM 12733 O O . ASN F 1 53 ? 15.956 37.494 31.390 1.00 38.93 53 ASN F O 1
ATOM 12738 N N . LYS F 1 54 ? 14.572 38.488 29.906 1.00 38.78 54 LYS F N 1
ATOM 12739 C CA . LYS F 1 54 ? 15.306 39.758 29.799 1.00 38.65 54 LYS F CA 1
ATOM 12740 C C . LYS F 1 54 ? 16.770 39.646 29.335 1.00 38.33 54 LYS F C 1
ATOM 12741 O O . LYS F 1 54 ? 17.569 40.563 29.560 1.00 38.35 54 LYS F O 1
ATOM 12747 N N . VAL F 1 55 ? 17.113 38.535 28.682 1.00 37.82 55 VAL F N 1
ATOM 12748 C CA . VAL F 1 55 ? 18.450 38.351 28.105 1.00 37.32 55 VAL F CA 1
ATOM 12749 C C . VAL F 1 55 ? 18.353 38.026 26.611 1.00 36.92 55 VAL F C 1
ATOM 12750 O O . VAL F 1 55 ? 17.662 37.085 26.217 1.00 36.95 55 VAL F O 1
ATOM 12754 N N . VAL F 1 56 ? 19.030 38.828 25.790 1.00 36.35 56 VAL F N 1
ATOM 12755 C CA . VAL F 1 56 ? 19.115 38.583 24.353 1.00 35.78 56 VAL F CA 1
ATOM 12756 C C . VAL F 1 56 ? 20.427 37.858 24.057 1.00 35.45 56 VAL F C 1
ATOM 12757 O O . VAL F 1 56 ? 21.516 38.391 24.297 1.00 35.32 56 VAL F O 1
ATOM 12761 N N . TRP F 1 57 ? 20.307 36.633 23.555 1.00 34.90 57 TRP F N 1
ATOM 12762 C CA . TRP F 1 57 ? 21.464 35.813 23.216 1.00 34.48 57 TRP F CA 1
ATOM 12763 C C . TRP F 1 57 ? 21.766 35.912 21.727 1.00 34.43 57 TRP F C 1
ATOM 12764 O O . TRP F 1 57 ? 20.893 35.689 20.887 1.00 34.13 57 TRP F O 1
ATOM 12775 N N . VAL F 1 58 ? 23.009 36.258 21.412 1.00 34.50 58 VAL F N 1
ATOM 12776 C CA . VAL F 1 58 ? 23.446 36.390 20.028 1.00 34.56 58 VAL F CA 1
ATOM 12777 C C . VAL F 1 58 ? 24.493 35.319 19.753 1.00 34.70 58 VAL F C 1
ATOM 12778 O O . VAL F 1 58 ? 25.439 35.159 20.526 1.00 34.65 58 VAL F O 1
ATOM 12782 N N . LEU F 1 59 ? 24.306 34.567 18.672 1.00 35.00 59 LEU F N 1
ATOM 12783 C CA . LEU F 1 59 ? 25.318 33.607 18.230 1.00 35.42 59 LEU F CA 1
ATOM 12784 C C . LEU F 1 59 ? 26.180 34.206 17.126 1.00 35.96 59 LEU F C 1
ATOM 12785 O O . LEU F 1 59 ? 25.675 34.629 16.081 1.00 35.62 59 LEU F O 1
ATOM 12790 N N . LYS F 1 60 ? 27.485 34.246 17.381 1.00 36.93 60 LYS F N 1
ATOM 12791 C CA . LYS F 1 60 ? 28.444 34.821 16.437 1.00 37.88 60 LYS F CA 1
ATOM 12792 C C . LYS F 1 60 ? 28.905 33.758 15.450 1.00 38.30 60 LYS F C 1
ATOM 12793 O O . LYS F 1 60 ? 28.691 32.563 15.675 1.00 38.46 60 LYS F O 1
ATOM 12799 N N . ASN F 1 61 ? 29.529 34.191 14.356 1.00 38.96 61 ASN F N 1
ATOM 12800 C CA . ASN F 1 61 ? 30.046 33.264 13.345 1.00 39.52 61 ASN F CA 1
ATOM 12801 C C . ASN F 1 61 ? 31.171 32.355 13.848 1.00 39.80 61 ASN F C 1
ATOM 12802 O O . ASN F 1 61 ? 31.393 31.280 13.292 1.00 39.98 61 ASN F O 1
ATOM 12807 N N . ASN F 1 62 ? 31.860 32.783 14.905 1.00 40.29 62 ASN F N 1
ATOM 12808 C CA . ASN F 1 62 ? 32.910 31.970 15.527 1.00 40.85 62 ASN F CA 1
ATOM 12809 C C . ASN F 1 62 ? 32.358 30.843 16.420 1.00 41.11 62 ASN F C 1
ATOM 12810 O O . ASN F 1 62 ? 33.118 30.033 16.959 1.00 41.25 62 ASN F O 1
ATOM 12815 N N . GLY F 1 63 ? 31.034 30.806 16.570 1.00 41.34 63 GLY F N 1
ATOM 12816 C CA . GLY F 1 63 ? 30.354 29.729 17.287 1.00 41.59 63 GLY F CA 1
ATOM 12817 C C . GLY F 1 63 ? 30.050 30.010 18.746 1.00 41.78 63 GLY F C 1
ATOM 12818 O O . GLY F 1 63 ? 29.634 29.112 19.477 1.00 41.85 63 GLY F O 1
ATOM 12819 N N . GLU F 1 64 ? 30.240 31.256 19.169 1.00 41.94 64 GLU F N 1
ATOM 12820 C CA . GLU F 1 64 ? 30.052 31.630 20.566 1.00 42.06 64 GLU F CA 1
ATOM 12821 C C . GLU F 1 64 ? 28.750 32.394 20.794 1.00 41.88 64 GLU F C 1
ATOM 12822 O O . GLU F 1 64 ? 28.372 33.250 19.988 1.00 41.76 64 GLU F O 1
ATOM 12828 N N . TRP F 1 65 ? 28.068 32.061 21.892 1.00 41.76 65 TRP F N 1
ATOM 12829 C CA . TRP F 1 65 ? 26.862 32.764 22.325 1.00 41.55 65 TRP F CA 1
ATOM 12830 C C . TRP F 1 65 ? 27.233 33.905 23.266 1.00 41.95 65 TRP F C 1
ATOM 12831 O O . TRP F 1 65 ? 27.970 33.702 24.234 1.00 41.96 65 TRP F O 1
ATOM 12842 N N . GLN F 1 66 ? 26.718 35.099 22.986 1.00 42.37 66 GLN F N 1
ATOM 12843 C CA . GLN F 1 66 ? 26.948 36.257 23.847 1.00 42.89 66 GLN F CA 1
ATOM 12844 C C . GLN F 1 66 ? 25.629 36.815 24.402 1.00 43.19 66 GLN F C 1
ATOM 12845 O O . GLN F 1 66 ? 24.779 37.282 23.635 1.00 43.06 66 GLN F O 1
ATOM 12851 N N . PRO F 1 67 ? 25.454 36.758 25.740 1.00 43.58 67 PRO F N 1
ATOM 12852 C CA . PRO F 1 67 ? 24.279 37.332 26.404 1.00 44.04 67 PRO F CA 1
ATOM 12853 C C . PRO F 1 67 ? 24.301 38.859 26.489 1.00 44.58 67 PRO F C 1
ATOM 12854 O O . PRO F 1 67 ? 25.356 39.463 26.688 1.00 44.61 67 PRO F O 1
ATOM 12858 N N . PHE F 1 68 ? 23.128 39.461 26.324 1.00 45.38 68 PHE F N 1
ATOM 12859 C CA . PHE F 1 68 ? 22.938 40.899 26.491 1.00 46.17 68 PHE F CA 1
ATOM 12860 C C . PHE F 1 68 ? 21.720 41.134 27.371 1.00 46.87 68 PHE F C 1
ATOM 12861 O O . PHE F 1 68 ? 20.596 40.807 26.983 1.00 46.85 68 PHE F O 1
ATOM 12869 N N . ASP F 1 69 ? 21.946 41.687 28.560 1.00 47.89 69 ASP F N 1
ATOM 12870 C CA . ASP F 1 69 ? 20.859 41.975 29.492 1.00 48.87 69 ASP F CA 1
ATOM 12871 C C . ASP F 1 69 ? 20.047 43.185 29.023 1.00 49.51 69 ASP F C 1
ATOM 12872 O O . ASP F 1 69 ? 20.602 44.266 28.800 1.00 49.59 69 ASP F O 1
ATOM 12877 N N . VAL F 1 70 ? 18.740 42.983 28.862 1.00 50.39 70 VAL F N 1
ATOM 12878 C CA . VAL F 1 70 ? 17.822 44.029 28.386 1.00 51.26 70 VAL F CA 1
ATOM 12879 C C . VAL F 1 70 ? 16.699 44.312 29.401 1.00 52.02 70 VAL F C 1
ATOM 12880 O O . VAL F 1 70 ? 15.586 44.698 29.036 1.00 51.94 70 VAL F O 1
ATOM 12884 N N . ARG F 1 71 ? 17.018 44.122 30.678 1.00 53.11 71 ARG F N 1
ATOM 12885 C CA . ARG F 1 71 ? 16.086 44.339 31.783 1.00 54.29 71 ARG F CA 1
ATOM 12886 C C . ARG F 1 71 ? 15.746 45.820 31.970 1.00 54.91 71 ARG F C 1
ATOM 12887 O O . ARG F 1 71 ? 14.637 46.163 32.393 1.00 54.93 71 ARG F O 1
ATOM 12895 N N . ASP F 1 72 ? 16.705 46.688 31.653 1.00 55.70 72 ASP F N 1
ATOM 12896 C CA . ASP F 1 72 ? 16.542 48.134 31.824 1.00 56.50 72 ASP F CA 1
ATOM 12897 C C . ASP F 1 72 ? 15.943 48.801 30.578 1.00 56.82 72 ASP F C 1
ATOM 12898 O O . ASP F 1 72 ? 16.196 49.981 30.307 1.00 56.94 72 ASP F O 1
ATOM 12903 N N . ARG F 1 73 ? 15.144 48.038 29.831 1.00 57.09 73 ARG F N 1
ATOM 12904 C CA . ARG F 1 73 ? 14.517 48.525 28.605 1.00 57.32 73 ARG F CA 1
ATOM 12905 C C . ARG F 1 73 ? 13.007 48.345 28.665 1.00 57.43 73 ARG F C 1
ATOM 12906 O O . ARG F 1 73 ? 12.515 47.264 28.990 1.00 57.46 73 ARG F O 1
ATOM 12914 N N . LYS F 1 74 ? 12.278 49.411 28.346 1.00 57.53 74 LYS F N 1
ATOM 12915 C CA . LYS F 1 74 ? 10.816 49.364 28.286 1.00 57.52 74 LYS F CA 1
ATOM 12916 C C . LYS F 1 74 ? 10.347 48.647 27.016 1.00 57.40 74 LYS F C 1
ATOM 12917 O O . LYS F 1 74 ? 9.207 48.180 26.940 1.00 57.51 74 LYS F O 1
ATOM 12923 N N . ALA F 1 75 ? 11.245 48.549 26.035 1.00 57.26 75 ALA F N 1
ATOM 12924 C CA . ALA F 1 75 ? 10.948 47.949 24.733 1.00 57.00 75 ALA F CA 1
ATOM 12925 C C . ALA F 1 75 ? 10.727 46.437 24.781 1.00 56.77 75 ALA F C 1
ATOM 12926 O O . ALA F 1 75 ? 10.096 45.876 23.885 1.00 56.79 75 ALA F O 1
ATOM 12928 N N . PHE F 1 76 ? 11.246 45.783 25.820 1.00 56.45 76 PHE F N 1
ATOM 12929 C CA . PHE F 1 76 ? 11.076 44.336 25.985 1.00 56.08 76 PHE F CA 1
ATOM 12930 C C . PHE F 1 76 ? 9.959 43.965 26.973 1.00 55.84 76 PHE F C 1
ATOM 12931 O O . PHE F 1 76 ? 10.021 42.933 27.651 1.00 55.81 76 PHE F O 1
ATOM 12939 N N . SER F 1 77 ? 8.937 44.815 27.036 1.00 55.43 77 SER F N 1
ATOM 12940 C CA . SER F 1 77 ? 7.736 44.543 27.821 1.00 55.00 77 SER F CA 1
ATOM 12941 C C . SER F 1 77 ? 6.904 43.459 27.132 1.00 54.63 77 SER F C 1
ATOM 12942 O O . SER F 1 77 ? 6.956 43.323 25.909 1.00 54.56 77 SER F O 1
ATOM 12945 N N . LEU F 1 78 ? 6.141 42.698 27.919 1.00 54.19 78 LEU F N 1
ATOM 12946 C CA . LEU F 1 78 ? 5.267 41.644 27.386 1.00 53.77 78 LEU F CA 1
ATOM 12947 C C . LEU F 1 78 ? 4.237 42.167 26.383 1.00 53.52 78 LEU F C 1
ATOM 12948 O O . LEU F 1 78 ? 3.922 41.485 25.405 1.00 53.41 78 LEU F O 1
ATOM 12953 N N . SER F 1 79 ? 3.721 43.370 26.630 1.00 53.21 79 SER F N 1
ATOM 12954 C CA . SER F 1 79 ? 2.791 44.025 25.707 1.00 52.94 79 SER F CA 1
ATOM 12955 C C . SER F 1 79 ? 3.488 44.442 24.408 1.00 52.54 79 SER F C 1
ATOM 12956 O O . SER F 1 79 ? 2.891 44.393 23.331 1.00 52.52 79 SER F O 1
ATOM 12959 N N . ARG F 1 80 ? 4.751 44.841 24.523 1.00 52.12 80 ARG F N 1
ATOM 12960 C CA . ARG F 1 80 ? 5.569 45.208 23.367 1.00 51.74 80 ARG F CA 1
ATOM 12961 C C . ARG F 1 80 ? 5.977 43.985 22.538 1.00 51.32 80 ARG F C 1
ATOM 12962 O O . ARG F 1 80 ? 5.916 44.009 21.305 1.00 51.13 80 ARG F O 1
ATOM 12970 N N . LEU F 1 81 ? 6.391 42.923 23.227 1.00 50.87 81 LEU F N 1
ATOM 12971 C CA . LEU F 1 81 ? 6.792 41.667 22.588 1.00 50.50 81 LEU F CA 1
ATOM 12972 C C . LEU F 1 81 ? 5.628 40.979 21.872 1.00 50.29 81 LEU F C 1
ATOM 12973 O O . LEU F 1 81 ? 5.821 40.300 20.857 1.00 50.23 81 LEU F O 1
ATOM 12978 N N . MET F 1 82 ? 4.424 41.166 22.407 1.00 49.98 82 MET F N 1
ATOM 12979 C CA . MET F 1 82 ? 3.211 40.603 21.826 1.00 49.70 82 MET F CA 1
ATOM 12980 C C . MET F 1 82 ? 2.772 41.382 20.586 1.00 49.43 82 MET F C 1
ATOM 12981 O O . MET F 1 82 ? 2.223 40.805 19.650 1.00 49.22 82 MET F O 1
ATOM 12986 N N . HIS F 1 83 ? 3.023 42.692 20.591 1.00 49.35 83 HIS F N 1
ATOM 12987 C CA . HIS F 1 83 ? 2.794 43.555 19.427 1.00 49.21 83 HIS F CA 1
ATOM 12988 C C . HIS F 1 83 ? 3.708 43.123 18.279 1.00 48.87 83 HIS F C 1
ATOM 12989 O O . HIS F 1 83 ? 3.258 42.976 17.139 1.00 48.79 83 HIS F O 1
ATOM 12996 N N . PHE F 1 84 ? 4.986 42.922 18.593 1.00 48.46 84 PHE F N 1
ATOM 12997 C CA . PHE F 1 84 ? 5.961 42.406 17.637 1.00 48.15 84 PHE F CA 1
ATOM 12998 C C . PHE F 1 84 ? 5.516 41.053 17.075 1.00 47.96 84 PHE F C 1
ATOM 12999 O O . PHE F 1 84 ? 5.532 40.846 15.861 1.00 48.00 84 PHE F O 1
ATOM 13007 N N . ALA F 1 85 ? 5.107 40.150 17.965 1.00 47.73 85 ALA F N 1
ATOM 13008 C CA . ALA F 1 85 ? 4.635 38.820 17.578 1.00 47.57 85 ALA F CA 1
ATOM 13009 C C . ALA F 1 85 ? 3.467 38.857 16.585 1.00 47.50 85 ALA F C 1
ATOM 13010 O O . ALA F 1 85 ? 3.486 38.144 15.582 1.00 47.45 85 ALA F O 1
ATOM 13012 N N . ARG F 1 86 ? 2.469 39.697 16.863 1.00 47.51 86 ARG F N 1
ATOM 13013 C CA . ARG F 1 86 ? 1.293 39.850 15.993 1.00 47.47 86 ARG F CA 1
ATOM 13014 C C . ARG F 1 86 ? 1.616 40.489 14.642 1.00 47.13 86 ARG F C 1
ATOM 13015 O O . ARG F 1 86 ? 0.967 40.177 13.645 1.00 46.86 86 ARG F O 1
ATOM 13023 N N . CYS F 1 87 ? 2.601 41.389 14.626 1.00 46.89 87 CYS F N 1
ATOM 13024 C CA . CYS F 1 87 ? 3.100 41.994 13.389 1.00 46.65 87 CYS F CA 1
ATOM 13025 C C . CYS F 1 87 ? 3.711 40.950 12.453 1.00 46.41 87 CYS F C 1
ATOM 13026 O O . CYS F 1 87 ? 3.392 40.920 11.263 1.00 46.09 87 CYS F O 1
ATOM 13029 N N . CYS F 1 88 ? 4.581 40.102 13.006 1.00 46.32 88 CYS F N 1
ATOM 13030 C CA . CYS F 1 88 ? 5.183 38.984 12.271 1.00 46.37 88 CYS F CA 1
ATOM 13031 C C . CYS F 1 88 ? 4.125 38.021 11.731 1.00 46.44 88 CYS F C 1
ATOM 13032 O O . CYS F 1 88 ? 4.232 37.548 10.595 1.00 46.31 88 CYS F O 1
ATOM 13035 N N . ALA F 1 89 ? 3.113 37.744 12.556 1.00 46.63 89 ALA F N 1
ATOM 13036 C CA . ALA F 1 89 ? 1.961 36.928 12.170 1.00 46.92 89 ALA F CA 1
ATOM 13037 C C . ALA F 1 89 ? 1.182 37.575 11.024 1.00 47.16 89 ALA F C 1
ATOM 13038 O O . ALA F 1 89 ? 1.027 36.975 9.959 1.00 47.20 89 ALA F O 1
ATOM 13040 N N . SER F 1 90 ? 0.713 38.802 11.253 1.00 47.55 90 SER F N 1
ATOM 13041 C CA . SER F 1 90 ? 0.011 39.601 10.244 1.00 47.97 90 SER F CA 1
ATOM 13042 C C . SER F 1 90 ? 0.771 39.725 8.915 1.00 48.07 90 SER F C 1
ATOM 13043 O O . SER F 1 90 ? 0.166 39.651 7.847 1.00 48.26 90 SER F O 1
ATOM 13046 N N . PHE F 1 91 ? 2.089 39.903 8.987 1.00 48.29 91 PHE F N 1
ATOM 13047 C CA . PHE F 1 91 ? 2.926 40.086 7.795 1.00 48.52 91 PHE F CA 1
ATOM 13048 C C . PHE F 1 91 ? 2.883 38.900 6.827 1.00 48.55 91 PHE F C 1
ATOM 13049 O O . PHE F 1 91 ? 2.852 39.092 5.609 1.00 48.68 91 PHE F O 1
ATOM 13057 N N . LYS F 1 92 ? 2.877 37.683 7.369 1.00 48.54 92 LYS F N 1
ATOM 13058 C CA . LYS F 1 92 ? 2.826 36.470 6.547 1.00 48.45 92 LYS F CA 1
ATOM 13059 C C . LYS F 1 92 ? 1.414 35.888 6.457 1.00 48.36 92 LYS F C 1
ATOM 13060 O O . LYS F 1 92 ? 1.226 34.758 5.995 1.00 48.50 92 LYS F O 1
ATOM 13066 N N . LYS F 1 93 ? 0.432 36.681 6.888 1.00 48.13 93 LYS F N 1
ATOM 13067 C CA . LYS F 1 93 ? -0.987 36.313 6.855 1.00 47.95 93 LYS F CA 1
ATOM 13068 C C . LYS F 1 93 ? -1.312 35.113 7.753 1.00 47.57 93 LYS F C 1
ATOM 13069 O O . LYS F 1 93 ? -2.162 34.282 7.424 1.00 47.55 93 LYS F O 1
ATOM 13075 N N . LYS F 1 94 ? -0.627 35.045 8.891 1.00 47.04 94 LYS F N 1
ATOM 13076 C CA . LYS F 1 94 ? -0.852 34.001 9.884 1.00 46.60 94 LYS F CA 1
ATOM 13077 C C . LYS F 1 94 ? -1.343 34.619 11.195 1.00 46.22 94 LYS F C 1
ATOM 13078 O O . LYS F 1 94 ? -1.463 35.840 11.305 1.00 46.08 94 LYS F O 1
ATOM 13084 N N . THR F 1 95 ? -1.650 33.771 12.175 1.00 45.75 95 THR F N 1
ATOM 13085 C CA . THR F 1 95 ? -2.110 34.230 13.487 1.00 45.07 95 THR F CA 1
ATOM 13086 C C . THR F 1 95 ? -1.234 33.662 14.609 1.00 44.73 95 THR F C 1
ATOM 13087 O O . THR F 1 95 ? -0.635 32.590 14.462 1.00 44.73 95 THR F O 1
ATOM 13091 N N . ILE F 1 96 ? -1.152 34.397 15.715 1.00 44.09 96 ILE F N 1
ATOM 13092 C CA . ILE F 1 96 ? -0.461 33.919 16.909 1.00 43.62 96 ILE F CA 1
ATOM 13093 C C . ILE F 1 96 ? -1.211 34.338 18.180 1.00 43.24 96 ILE F C 1
ATOM 13094 O O . ILE F 1 96 ? -1.539 35.510 18.365 1.00 43.32 96 ILE F O 1
ATOM 13099 N N . ASP F 1 97 ? -1.496 33.361 19.036 1.00 42.78 97 ASP F N 1
ATOM 13100 C CA . ASP F 1 97 ? -2.245 33.587 20.272 1.00 42.17 97 ASP F CA 1
ATOM 13101 C C . ASP F 1 97 ? -1.808 32.606 21.357 1.00 41.82 97 ASP F C 1
ATOM 13102 O O . ASP F 1 97 ? -0.895 31.807 21.153 1.00 41.62 97 ASP F O 1
ATOM 13107 N N . ASN F 1 98 ? -2.466 32.672 22.510 1.00 41.55 98 ASN F N 1
ATOM 13108 C CA . ASN F 1 98 ? -2.153 31.796 23.634 1.00 41.20 98 ASN F CA 1
ATOM 13109 C C . ASN F 1 98 ? -3.066 30.573 23.706 1.00 40.91 98 ASN F C 1
ATOM 13110 O O . ASN F 1 98 ? -3.313 30.037 24.787 1.00 40.70 98 ASN F O 1
ATOM 13115 N N . TYR F 1 99 ? -3.556 30.131 22.549 1.00 40.71 99 TYR F N 1
ATOM 13116 C CA . TYR F 1 99 ? -4.508 29.021 22.491 1.00 40.67 99 TYR F CA 1
ATOM 13117 C C . TYR F 1 99 ? -4.126 27.977 21.448 1.00 40.19 99 TYR F C 1
ATOM 13118 O O . TYR F 1 99 ? -3.209 27.188 21.675 1.00 40.32 99 TYR F O 1
ATOM 13127 N N . GLU F 1 100 ? -4.821 27.983 20.314 1.00 39.59 100 GLU F N 1
ATOM 13128 C CA . GLU F 1 100 ? -4.567 27.032 19.235 1.00 39.04 100 GLU F CA 1
ATOM 13129 C C . GLU F 1 100 ? -3.279 27.326 18.468 1.00 38.55 100 GLU F C 1
ATOM 13130 O O . GLU F 1 100 ? -2.724 26.439 17.827 1.00 38.43 100 GLU F O 1
ATOM 13136 N N . ASN F 1 101 ? -2.802 28.567 18.553 1.00 38.00 101 ASN F N 1
ATOM 13137 C CA . ASN F 1 101 ? -1.711 29.042 17.698 1.00 37.51 101 ASN F CA 1
ATOM 13138 C C . ASN F 1 101 ? -0.509 29.661 18.423 1.00 36.74 101 ASN F C 1
ATOM 13139 O O . ASN F 1 101 ? -0.071 30.744 18.047 1.00 36.48 101 ASN F O 1
ATOM 13144 N N . PRO F 1 102 ? 0.045 28.973 19.444 1.00 36.21 102 PRO F N 1
ATOM 13145 C CA . PRO F 1 102 ? 1.148 29.594 20.187 1.00 35.77 102 PRO F CA 1
ATOM 13146 C C . PRO F 1 102 ? 2.520 29.536 19.500 1.00 35.41 102 PRO F C 1
ATOM 13147 O O . PRO F 1 102 ? 3.470 30.142 19.998 1.00 35.22 102 PRO F O 1
ATOM 13151 N N . ILE F 1 103 ? 2.616 28.824 18.377 1.00 35.19 103 ILE F N 1
ATOM 13152 C CA . ILE F 1 103 ? 3.870 28.704 17.620 1.00 34.95 103 ILE F CA 1
ATOM 13153 C C . ILE F 1 103 ? 3.754 29.329 16.224 1.00 34.85 103 ILE F C 1
ATOM 13154 O O . ILE F 1 103 ? 2.890 28.952 15.434 1.00 34.74 103 ILE F O 1
ATOM 13159 N N . LEU F 1 104 ? 4.643 30.272 15.927 1.00 34.92 104 LEU F N 1
ATOM 13160 C CA . LEU F 1 104 ? 4.645 30.949 14.635 1.00 35.01 104 LEU F CA 1
ATOM 13161 C C . LEU F 1 104 ? 5.992 30.868 13.911 1.00 35.30 104 LEU F C 1
ATOM 13162 O O . LEU F 1 104 ? 7.039 31.116 14.505 1.00 35.14 104 LEU F O 1
ATOM 13167 N N . SER F 1 105 ? 5.942 30.514 12.628 1.00 35.85 105 SER F N 1
ATOM 13168 C CA . SER F 1 105 ? 7.080 30.671 11.717 1.00 36.26 105 SER F CA 1
ATOM 13169 C C . SER F 1 105 ? 6.758 31.794 10.746 1.00 36.56 105 SER F C 1
ATOM 13170 O O . SER F 1 105 ? 5.738 31.750 10.052 1.00 36.98 105 SER F O 1
ATOM 13173 N N . SER F 1 106 ? 7.619 32.802 10.707 1.00 36.83 106 SER F N 1
ATOM 13174 C CA . SER F 1 106 ? 7.417 33.958 9.842 1.00 37.07 106 SER F CA 1
ATOM 13175 C C . SER F 1 106 ? 8.759 34.567 9.419 1.00 37.21 106 SER F C 1
ATOM 13176 O O . SER F 1 106 ? 9.809 33.928 9.546 1.00 36.63 106 SER F O 1
ATOM 13179 N N . ASN F 1 107 ? 8.705 35.799 8.907 1.00 37.64 107 ASN F N 1
ATOM 13180 C CA . ASN F 1 107 ? 9.885 36.546 8.480 1.00 37.96 107 ASN F CA 1
ATOM 13181 C C . ASN F 1 107 ? 9.829 37.993 8.943 1.00 38.49 107 ASN F C 1
ATOM 13182 O O . ASN F 1 107 ? 8.742 38.562 9.098 1.00 38.46 107 ASN F O 1
ATOM 13187 N N . LEU F 1 108 ? 11.003 38.589 9.151 1.00 39.12 108 LEU F N 1
ATOM 13188 C CA . LEU F 1 108 ? 11.110 40.037 9.339 1.00 39.83 108 LEU F CA 1
ATOM 13189 C C . LEU F 1 108 ? 10.945 40.733 7.990 1.00 40.11 108 LEU F C 1
ATOM 13190 O O . LEU F 1 108 ? 10.952 40.076 6.950 1.00 40.19 108 LEU F O 1
ATOM 13195 N N . ALA F 1 109 ? 10.792 42.056 8.011 1.00 40.72 109 ALA F N 1
ATOM 13196 C CA . ALA F 1 109 ? 10.504 42.841 6.798 1.00 41.30 109 ALA F CA 1
ATOM 13197 C C . ALA F 1 109 ? 11.446 42.555 5.619 1.00 41.63 109 ALA F C 1
ATOM 13198 O O . ALA F 1 109 ? 10.990 42.383 4.484 1.00 41.53 109 ALA F O 1
ATOM 13200 N N . ASN F 1 110 ? 12.748 42.506 5.898 1.00 41.99 110 ASN F N 1
ATOM 13201 C CA . ASN F 1 110 ? 13.744 42.209 4.878 1.00 42.42 110 ASN F CA 1
ATOM 13202 C C . ASN F 1 110 ? 13.626 40.788 4.346 1.00 42.56 110 ASN F C 1
ATOM 13203 O O . ASN F 1 110 ? 13.533 40.584 3.133 1.00 42.88 110 ASN F O 1
ATOM 13208 N N . GLY F 1 111 ? 13.624 39.810 5.251 1.00 42.37 111 GLY F N 1
ATOM 13209 C CA . GLY F 1 111 ? 13.416 38.422 4.861 1.00 41.94 111 GLY F CA 1
ATOM 13210 C C . GLY F 1 111 ? 13.926 37.366 5.819 1.00 41.61 111 GLY F C 1
ATOM 13211 O O . GLY F 1 111 ? 13.734 36.174 5.573 1.00 41.77 111 GLY F O 1
ATOM 13212 N N . GLU F 1 112 ? 14.569 37.789 6.907 1.00 41.15 112 GLU F N 1
ATOM 13213 C CA . GLU F 1 112 ? 15.135 36.843 7.875 1.00 40.77 112 GLU F CA 1
ATOM 13214 C C . GLU F 1 112 ? 14.061 36.094 8.659 1.00 40.35 112 GLU F C 1
ATOM 13215 O O . GLU F 1 112 ? 13.070 36.681 9.114 1.00 40.16 112 GLU F O 1
ATOM 13221 N N . ARG F 1 113 ? 14.282 34.788 8.799 1.00 39.62 113 ARG F N 1
ATOM 13222 C CA . ARG F 1 113 ? 13.311 33.866 9.374 1.00 38.96 113 ARG F CA 1
ATOM 13223 C C . ARG F 1 113 ? 13.195 34.040 10.885 1.00 37.90 113 ARG F C 1
ATOM 13224 O O . ARG F 1 113 ? 14.199 34.235 11.581 1.00 37.61 113 ARG F O 1
ATOM 13232 N N . VAL F 1 114 ? 11.956 33.992 11.372 1.00 36.70 114 VAL F N 1
ATOM 13233 C CA . VAL F 1 114 ? 11.641 34.209 12.784 1.00 35.64 114 VAL F CA 1
ATOM 13234 C C . VAL F 1 114 ? 10.761 33.076 13.286 1.00 35.00 114 VAL F C 1
ATOM 13235 O O . VAL F 1 114 ? 9.813 32.663 12.613 1.00 34.79 114 VAL F O 1
ATOM 13239 N N . GLN F 1 115 ? 11.079 32.593 14.480 1.00 34.36 115 GLN F N 1
ATOM 13240 C CA . GLN F 1 115 ? 10.260 31.617 15.169 1.00 33.68 115 GLN F CA 1
ATOM 13241 C C . GLN F 1 115 ? 9.808 32.201 16.506 1.00 33.49 115 GLN F C 1
ATOM 13242 O O . GLN F 1 115 ? 10.635 32.603 17.328 1.00 33.25 115 GLN F O 1
ATOM 13248 N N . ILE F 1 116 ? 8.494 32.260 16.711 1.00 33.25 116 ILE F N 1
ATOM 13249 C CA . ILE F 1 116 ? 7.934 32.789 17.955 1.00 33.10 116 ILE F CA 1
ATOM 13250 C C . ILE F 1 116 ? 7.098 31.731 18.669 1.00 33.16 116 ILE F C 1
ATOM 13251 O O . ILE F 1 116 ? 6.202 31.127 18.079 1.00 33.15 116 ILE F O 1
ATOM 13256 N N . VAL F 1 117 ? 7.421 31.496 19.938 1.00 33.25 117 VAL F N 1
ATOM 13257 C CA . VAL F 1 117 ? 6.679 30.548 20.763 1.00 33.24 117 VAL F CA 1
ATOM 13258 C C . VAL F 1 117 ? 6.126 31.252 22.004 1.00 33.34 117 VAL F C 1
ATOM 13259 O O . VAL F 1 117 ? 6.855 31.973 22.690 1.00 33.26 117 VAL F O 1
ATOM 13263 N N . LEU F 1 118 ? 4.839 31.036 22.282 1.00 33.54 118 LEU F N 1
ATOM 13264 C CA . LEU F 1 118 ? 4.167 31.654 23.436 1.00 33.68 118 LEU F CA 1
ATOM 13265 C C . LEU F 1 118 ? 3.613 30.612 24.395 1.00 33.73 118 LEU F C 1
ATOM 13266 O O . LEU F 1 118 ? 3.605 29.412 24.094 1.00 33.83 118 LEU F O 1
ATOM 13271 N N . SER F 1 119 ? 3.155 31.086 25.553 1.00 33.89 119 SER F N 1
ATOM 13272 C CA . SER F 1 119 ? 2.360 30.289 26.490 1.00 34.13 119 SER F CA 1
ATOM 13273 C C . SER F 1 119 ? 1.070 29.798 25.798 1.00 34.30 119 SER F C 1
ATOM 13274 O O . SER F 1 119 ? 0.474 30.546 25.018 1.00 34.21 119 SER F O 1
ATOM 13277 N N . PRO F 1 120 ? 0.624 28.556 26.083 1.00 34.34 120 PRO F N 1
ATOM 13278 C CA . PRO F 1 120 ? 1.088 27.605 27.092 1.00 34.71 120 PRO F CA 1
ATOM 13279 C C . PRO F 1 120 ? 2.221 26.658 26.674 1.00 34.96 120 PRO F C 1
ATOM 13280 O O . PRO F 1 120 ? 2.531 25.724 27.420 1.00 35.06 120 PRO F O 1
ATOM 13284 N N . VAL F 1 121 ? 2.836 26.885 25.515 1.00 35.33 121 VAL F N 1
ATOM 13285 C CA . VAL F 1 121 ? 3.956 26.040 25.084 1.00 35.65 121 VAL F CA 1
ATOM 13286 C C . VAL F 1 121 ? 5.247 26.431 25.817 1.00 35.88 121 VAL F C 1
ATOM 13287 O O . VAL F 1 121 ? 6.055 25.574 26.160 1.00 35.71 121 VAL F O 1
ATOM 13291 N N . THR F 1 122 ? 5.423 27.722 26.076 1.00 36.49 122 THR F N 1
ATOM 13292 C CA . THR F 1 122 ? 6.512 28.182 26.939 1.00 37.18 122 THR F CA 1
ATOM 13293 C C . THR F 1 122 ? 6.193 27.875 28.407 1.00 37.63 122 THR F C 1
ATOM 13294 O O . THR F 1 122 ? 5.068 27.506 28.744 1.00 37.51 122 THR F O 1
ATOM 13298 N N . VAL F 1 123 ? 7.193 28.034 29.267 1.00 38.42 123 VAL F N 1
ATOM 13299 C CA . VAL F 1 123 ? 7.127 27.573 30.652 1.00 39.12 123 VAL F CA 1
ATOM 13300 C C . VAL F 1 123 ? 6.015 28.220 31.496 1.00 39.78 123 VAL F C 1
ATOM 13301 O O . VAL F 1 123 ? 5.363 27.543 32.289 1.00 39.82 123 VAL F O 1
ATOM 13305 N N . ASN F 1 124 ? 5.790 29.520 31.307 1.00 40.70 124 ASN F N 1
ATOM 13306 C CA . ASN F 1 124 ? 4.786 30.251 32.088 1.00 41.46 124 ASN F CA 1
ATOM 13307 C C . ASN F 1 124 ? 4.137 31.455 31.388 1.00 41.89 124 ASN F C 1
ATOM 13308 O O . ASN F 1 124 ? 4.336 31.692 30.191 1.00 41.97 124 ASN F O 1
ATOM 13313 N N . ASP F 1 125 ? 3.366 32.197 32.181 1.00 42.41 125 ASP F N 1
ATOM 13314 C CA . ASP F 1 125 ? 2.619 33.394 31.780 1.00 42.89 125 ASP F CA 1
ATOM 13315 C C . ASP F 1 125 ? 3.495 34.477 31.152 1.00 42.79 125 ASP F C 1
ATOM 13316 O O . ASP F 1 125 ? 3.049 35.206 30.263 1.00 42.81 125 ASP F O 1
ATOM 13321 N N . GLU F 1 126 ? 4.739 34.562 31.623 1.00 42.69 126 GLU F N 1
ATOM 13322 C CA . GLU F 1 126 ? 5.620 35.699 31.361 1.00 42.55 126 GLU F CA 1
ATOM 13323 C C . GLU F 1 126 ? 6.712 35.398 30.335 1.00 41.99 126 GLU F C 1
ATOM 13324 O O . GLU F 1 126 ? 7.658 36.181 30.182 1.00 41.97 126 GLU F O 1
ATOM 13330 N N . THR F 1 127 ? 6.576 34.280 29.624 1.00 41.26 127 THR F N 1
ATOM 13331 C CA . THR F 1 127 ? 7.650 33.796 28.756 1.00 40.45 127 THR F CA 1
ATOM 13332 C C . THR F 1 127 ? 7.298 33.806 27.267 1.00 39.82 127 THR F C 1
ATOM 13333 O O . THR F 1 127 ? 6.370 33.122 26.829 1.00 39.74 127 THR F O 1
ATOM 13337 N N . ILE F 1 128 ? 8.054 34.597 26.507 1.00 38.94 128 ILE F N 1
ATOM 13338 C CA . ILE F 1 128 ? 8.038 34.539 25.047 1.00 38.22 128 ILE F CA 1
ATOM 13339 C C . ILE F 1 128 ? 9.407 34.097 24.520 1.00 37.41 128 ILE F C 1
ATOM 13340 O O . ILE F 1 128 ? 10.445 34.557 24.994 1.00 37.50 128 ILE F O 1
ATOM 13345 N N . SER F 1 129 ? 9.397 33.191 23.551 1.00 36.41 129 SER F N 1
ATOM 13346 C CA . SER F 1 129 ? 10.615 32.747 22.894 1.00 35.51 129 SER F CA 1
ATOM 13347 C C . SER F 1 129 ? 10.646 33.292 21.471 1.00 35.14 129 SER F C 1
ATOM 13348 O O . SER F 1 129 ? 9.677 33.143 20.731 1.00 35.02 129 SER F O 1
ATOM 13351 N N . ILE F 1 130 ? 11.752 33.949 21.112 1.00 34.73 130 ILE F N 1
ATOM 13352 C CA . ILE F 1 130 ? 11.963 34.495 19.762 1.00 34.18 130 ILE F CA 1
ATOM 13353 C C . ILE F 1 130 ? 13.334 34.065 19.237 1.00 33.87 130 ILE F C 1
ATOM 13354 O O . ILE F 1 130 ? 14.340 34.235 19.924 1.00 33.79 130 ILE F O 1
ATOM 13359 N N . SER F 1 131 ? 13.363 33.509 18.026 1.00 33.52 131 SER F N 1
ATOM 13360 C CA . SER F 1 131 ? 14.607 33.103 17.381 1.00 33.25 131 SER F CA 1
ATOM 13361 C C . SER F 1 131 ? 14.700 33.685 15.975 1.00 33.43 131 SER F C 1
ATOM 13362 O O . SER F 1 131 ? 13.835 33.435 15.134 1.00 33.38 131 SER F O 1
ATOM 13365 N N . ILE F 1 132 ? 15.756 34.462 15.728 1.00 33.60 132 ILE F N 1
ATOM 13366 C CA . ILE F 1 132 ? 15.971 35.088 14.427 1.00 33.71 132 ILE F CA 1
ATOM 13367 C C . ILE F 1 132 ? 17.212 34.502 13.743 1.00 34.09 132 ILE F C 1
ATOM 13368 O O . ILE F 1 132 ? 18.313 34.557 14.283 1.00 33.98 132 ILE F O 1
ATOM 13373 N N . ARG F 1 133 ? 17.010 33.945 12.550 1.00 34.63 133 ARG F N 1
ATOM 13374 C CA . ARG F 1 133 ? 18.090 33.389 11.733 1.00 35.29 133 ARG F CA 1
ATOM 13375 C C . ARG F 1 133 ? 18.624 34.433 10.746 1.00 35.52 133 ARG F C 1
ATOM 13376 O O . ARG F 1 133 ? 17.879 34.961 9.912 1.00 35.30 133 ARG F O 1
ATOM 13384 N N . ILE F 1 134 ? 19.915 34.732 10.863 1.00 36.00 134 ILE F N 1
ATOM 13385 C CA . ILE F 1 134 ? 20.578 35.717 10.005 1.00 36.38 134 ILE F CA 1
ATOM 13386 C C . ILE F 1 134 ? 21.287 34.993 8.855 1.00 36.83 134 ILE F C 1
ATOM 13387 O O . ILE F 1 134 ? 22.129 34.125 9.094 1.00 36.75 134 ILE F O 1
ATOM 13392 N N . PRO F 1 135 ? 20.942 35.345 7.602 1.00 37.39 135 PRO F N 1
ATOM 13393 C CA . PRO F 1 135 ? 21.580 34.702 6.457 1.00 37.84 135 PRO F CA 1
ATOM 13394 C C . PRO F 1 135 ? 23.071 35.047 6.378 1.00 38.45 135 PRO F C 1
ATOM 13395 O O . PRO F 1 135 ? 23.485 36.150 6.765 1.00 38.26 135 PRO F O 1
ATOM 13399 N N . SER F 1 136 ? 23.862 34.090 5.901 1.00 39.07 136 SER F N 1
ATOM 13400 C CA . SER F 1 136 ? 25.281 34.297 5.642 1.00 39.63 136 SER F CA 1
ATOM 13401 C C . SER F 1 136 ? 25.463 35.215 4.435 1.00 40.11 136 SER F C 1
ATOM 13402 O O . SER F 1 136 ? 24.676 35.169 3.484 1.00 40.38 136 SER F O 1
ATOM 13405 N N . LYS F 1 137 ? 26.482 36.068 4.491 1.00 40.79 137 LYS F N 1
ATOM 13406 C CA . LYS F 1 137 ? 26.891 36.881 3.333 1.00 41.34 137 LYS F CA 1
ATOM 13407 C C . LYS F 1 137 ? 28.414 36.901 3.210 1.00 41.44 137 LYS F C 1
ATOM 13408 O O . LYS F 1 137 ? 28.990 37.739 2.508 1.00 41.69 137 LYS F O 1
ATOM 13414 N N . THR F 1 138 ? 29.053 35.961 3.904 1.00 41.33 138 THR F N 1
ATOM 13415 C CA . THR F 1 138 ? 30.495 35.788 3.855 1.00 41.14 138 THR F CA 1
ATOM 13416 C C . THR F 1 138 ? 30.838 34.537 3.047 1.00 40.46 138 THR F C 1
ATOM 13417 O O . THR F 1 138 ? 30.113 33.544 3.078 1.00 40.51 138 THR F O 1
ATOM 13421 N N . THR F 1 139 ? 31.942 34.607 2.313 1.00 39.59 139 THR F N 1
ATOM 13422 C CA . THR F 1 139 ? 32.550 33.433 1.711 1.00 38.57 139 THR F CA 1
ATOM 13423 C C . THR F 1 139 ? 34.069 33.535 1.905 1.00 37.50 139 THR F C 1
ATOM 13424 O O . THR F 1 139 ? 34.677 34.580 1.650 1.00 37.43 139 THR F O 1
ATOM 13428 N N . TYR F 1 140 ? 34.663 32.457 2.404 1.00 36.24 140 TYR F N 1
ATOM 13429 C CA . TYR F 1 140 ? 36.107 32.361 2.540 1.00 34.90 140 TYR F CA 1
ATOM 13430 C C . TYR F 1 140 ? 36.717 31.935 1.213 1.00 33.74 140 TYR F C 1
ATOM 13431 O O . TYR F 1 140 ? 36.143 31.101 0.513 1.00 33.99 140 TYR F O 1
ATOM 13440 N N . PRO F 1 141 ? 37.862 32.533 0.836 1.00 32.49 141 PRO F N 1
ATOM 13441 C CA . PRO F 1 141 ? 38.548 32.042 -0.357 1.00 31.23 141 PRO F CA 1
ATOM 13442 C C . PRO F 1 141 ? 39.185 30.693 -0.064 1.00 30.07 141 PRO F C 1
ATOM 13443 O O . PRO F 1 141 ? 39.410 30.370 1.099 1.00 29.63 141 PRO F O 1
ATOM 13447 N N . HIS F 1 142 ? 39.454 29.907 -1.103 1.00 28.99 142 HIS F N 1
ATOM 13448 C CA . HIS F 1 142 ? 40.035 28.577 -0.911 1.00 28.05 142 HIS F CA 1
ATOM 13449 C C . HIS F 1 142 ? 41.510 28.657 -0.492 1.00 27.89 142 HIS F C 1
ATOM 13450 O O . HIS F 1 142 ? 42.032 27.746 0.164 1.00 27.86 142 HIS F O 1
ATOM 13457 N N . SER F 1 143 ? 42.167 29.755 -0.863 1.00 27.27 143 SER F N 1
ATOM 13458 C CA . SER F 1 143 ? 43.532 30.032 -0.435 1.00 27.08 143 SER F CA 1
ATOM 13459 C C . SER F 1 143 ? 43.642 30.171 1.086 1.00 27.08 143 SER F C 1
ATOM 13460 O O . SER F 1 143 ? 44.687 29.876 1.656 1.00 27.00 143 SER F O 1
ATOM 13463 N N . PHE F 1 144 ? 42.560 30.614 1.729 1.00 27.24 144 PHE F N 1
ATOM 13464 C CA . PHE F 1 144 ? 42.453 30.621 3.196 1.00 27.64 144 PHE F CA 1
ATOM 13465 C C . PHE F 1 144 ? 42.621 29.216 3.786 1.00 27.75 144 PHE F C 1
ATOM 13466 O O . PHE F 1 144 ? 43.342 29.045 4.762 1.00 27.58 144 PHE F O 1
ATOM 13474 N N . PHE F 1 145 ? 41.963 28.226 3.181 1.00 27.96 145 PHE F N 1
ATOM 13475 C CA . PHE F 1 145 ? 42.013 26.845 3.659 1.00 28.34 145 PHE F CA 1
ATOM 13476 C C . PHE F 1 145 ? 43.387 26.221 3.519 1.00 29.24 145 PHE F C 1
ATOM 13477 O O . PHE F 1 145 ? 43.840 25.521 4.415 1.00 29.19 145 PHE F O 1
ATOM 13485 N N . GLU F 1 146 ? 44.038 26.482 2.392 1.00 30.60 146 GLU F N 1
ATOM 13486 C CA . GLU F 1 146 ? 45.405 26.030 2.159 1.00 32.18 146 GLU F CA 1
ATOM 13487 C C . GLU F 1 146 ? 46.402 26.567 3.197 1.00 32.90 146 GLU F C 1
ATOM 13488 O O . GLU F 1 146 ? 47.202 25.799 3.741 1.00 33.20 146 GLU F O 1
ATOM 13494 N N . GLU F 1 147 ? 46.342 27.865 3.488 1.00 33.59 147 GLU F N 1
ATOM 13495 C CA . GLU F 1 147 ? 47.305 28.465 4.412 1.00 34.47 147 GLU F CA 1
ATOM 13496 C C . GLU F 1 147 ? 46.988 28.217 5.890 1.00 34.41 147 GLU F C 1
ATOM 13497 O O . GLU F 1 147 ? 47.872 28.320 6.744 1.00 34.70 147 GLU F O 1
ATOM 13503 N N . GLN F 1 148 ? 45.736 27.884 6.184 1.00 34.23 148 GLN F N 1
ATOM 13504 C CA . GLN F 1 148 ? 45.340 27.513 7.540 1.00 34.08 148 GLN F CA 1
ATOM 13505 C C . GLN F 1 148 ? 45.567 26.023 7.799 1.00 33.49 148 GLN F C 1
ATOM 13506 O O . GLN F 1 148 ? 45.211 25.509 8.862 1.00 33.74 148 GLN F O 1
ATOM 13512 N N . GLY F 1 149 ? 46.156 25.339 6.820 1.00 32.68 149 GLY F N 1
ATOM 13513 C CA . GLY F 1 149 ? 46.551 23.937 6.960 1.00 31.70 149 GLY F CA 1
ATOM 13514 C C . GLY F 1 149 ? 45.463 22.886 6.803 1.00 31.01 149 GLY F C 1
ATOM 13515 O O . GLY F 1 149 ? 45.544 21.820 7.415 1.00 30.89 149 GLY F O 1
ATOM 13516 N N . PHE F 1 150 ? 44.460 23.173 5.975 1.00 30.18 150 PHE F N 1
ATOM 13517 C CA . PHE F 1 150 ? 43.325 22.257 5.762 1.00 29.60 150 PHE F CA 1
ATOM 13518 C C . PHE F 1 150 ? 43.759 20.890 5.196 1.00 29.35 150 PHE F C 1
ATOM 13519 O O . PHE F 1 150 ? 43.175 19.863 5.538 1.00 29.23 150 PHE F O 1
ATOM 13527 N N . TYR F 1 151 ? 44.794 20.899 4.355 1.00 29.12 151 TYR F N 1
ATOM 13528 C CA . TYR F 1 151 ? 45.275 19.710 3.647 1.00 29.17 151 TYR F CA 1
ATOM 13529 C C . TYR F 1 151 ? 46.534 19.083 4.267 1.00 29.41 151 TYR F C 1
ATOM 13530 O O . TYR F 1 151 ? 47.077 18.115 3.730 1.00 29.14 151 TYR F O 1
ATOM 13539 N N . ASN F 1 152 ? 46.971 19.622 5.403 1.00 30.00 152 ASN F N 1
ATOM 13540 C CA . ASN F 1 152 ? 48.241 19.239 6.030 1.00 30.76 152 ASN F CA 1
ATOM 13541 C C . ASN F 1 152 ? 48.290 17.854 6.676 1.00 31.20 152 ASN F C 1
ATOM 13542 O O . ASN F 1 152 ? 49.375 17.318 6.904 1.00 30.99 152 ASN F O 1
ATOM 13547 N N . LEU F 1 153 ? 47.124 17.277 6.958 1.00 32.00 153 LEU F N 1
ATOM 13548 C CA . LEU F 1 153 ? 47.059 15.929 7.522 1.00 32.72 153 LEU F CA 1
ATOM 13549 C C . LEU F 1 153 ? 47.240 14.860 6.454 1.00 33.49 153 LEU F C 1
ATOM 13550 O O . LEU F 1 153 ? 47.378 13.682 6.774 1.00 33.69 153 LEU F O 1
ATOM 13555 N N . LEU F 1 154 ? 47.248 15.277 5.192 1.00 34.56 154 LEU F N 1
ATOM 13556 C CA . LEU F 1 154 ? 47.271 14.344 4.073 1.00 35.96 154 LEU F CA 1
ATOM 13557 C C . LEU F 1 154 ? 48.681 14.099 3.552 1.00 37.20 154 LEU F C 1
ATOM 13558 O O . LEU F 1 154 ? 49.441 15.041 3.300 1.00 37.32 154 LEU F O 1
ATOM 13563 N N . ASP F 1 155 ? 49.013 12.820 3.397 1.00 38.78 155 ASP F N 1
ATOM 13564 C CA . ASP F 1 155 ? 50.284 12.387 2.817 1.00 40.31 155 ASP F CA 1
ATOM 13565 C C . ASP F 1 155 ? 50.388 12.758 1.339 1.00 40.90 155 ASP F C 1
ATOM 13566 O O . ASP F 1 155 ? 51.484 12.927 0.807 1.00 41.16 155 ASP F O 1
ATOM 13571 N N . ASN F 1 156 ? 49.236 12.893 0.691 1.00 41.72 156 ASN F N 1
ATOM 13572 C CA . ASN F 1 156 ? 49.158 13.304 -0.705 1.00 42.29 156 ASN F CA 1
ATOM 13573 C C . ASN F 1 156 ? 48.604 14.732 -0.864 1.00 42.46 156 ASN F C 1
ATOM 13574 O O . ASN F 1 156 ? 47.773 15.000 -1.735 1.00 42.58 156 ASN F O 1
ATOM 13579 N N . LYS F 1 157 ? 49.103 15.640 -0.025 1.00 42.55 157 LYS F N 1
ATOM 13580 C CA . LYS F 1 157 ? 48.614 17.022 0.074 1.00 42.51 157 LYS F CA 1
ATOM 13581 C C . LYS F 1 157 ? 48.419 17.734 -1.274 1.00 42.61 157 LYS F C 1
ATOM 13582 O O . LYS F 1 157 ? 47.296 18.125 -1.608 1.00 42.73 157 LYS F O 1
ATOM 13588 N N . GLU F 1 158 ? 49.503 17.888 -2.038 1.00 42.49 158 GLU F N 1
ATOM 13589 C CA . GLU F 1 158 ? 49.483 18.646 -3.297 1.00 42.53 158 GLU F CA 1
ATOM 13590 C C . GLU F 1 158 ? 48.709 17.970 -4.430 1.00 42.08 158 GLU F C 1
ATOM 13591 O O . GLU F 1 158 ? 48.164 18.652 -5.301 1.00 42.10 158 GLU F O 1
ATOM 13597 N N . GLN F 1 159 ? 48.658 16.637 -4.402 1.00 41.46 159 GLN F N 1
ATOM 13598 C CA . GLN F 1 159 ? 47.828 15.862 -5.320 1.00 40.87 159 GLN F CA 1
ATOM 13599 C C . GLN F 1 159 ? 46.345 16.038 -4.992 1.00 40.17 159 GLN F C 1
ATOM 13600 O O . GLN F 1 159 ? 45.506 16.120 -5.894 1.00 40.13 159 GLN F O 1
ATOM 13606 N N . ALA F 1 160 ? 46.038 16.089 -3.695 1.00 39.10 160 ALA F N 1
ATOM 13607 C CA . ALA F 1 160 ? 44.671 16.254 -3.206 1.00 37.98 160 ALA F CA 1
ATOM 13608 C C . ALA F 1 160 ? 44.103 17.628 -3.539 1.00 37.05 160 ALA F C 1
ATOM 13609 O O . ALA F 1 160 ? 42.913 17.751 -3.834 1.00 36.91 160 ALA F O 1
ATOM 13611 N N . ILE F 1 161 ? 44.959 18.646 -3.480 1.00 36.04 161 ILE F N 1
ATOM 13612 C CA . ILE F 1 161 ? 44.595 20.019 -3.841 1.00 35.31 161 ILE F CA 1
ATOM 13613 C C . ILE F 1 161 ? 44.324 20.110 -5.342 1.00 34.79 161 ILE F C 1
ATOM 13614 O O . ILE F 1 161 ? 43.339 20.716 -5.764 1.00 34.67 161 ILE F O 1
ATOM 13619 N N . SER F 1 162 ? 45.195 19.483 -6.132 1.00 34.34 162 SER F N 1
ATOM 13620 C CA . SER F 1 162 ? 45.038 19.408 -7.586 1.00 33.90 162 SER F CA 1
ATOM 13621 C C . SER F 1 162 ? 43.783 18.646 -7.962 1.00 33.35 162 SER F C 1
ATOM 13622 O O . SER F 1 162 ? 43.059 19.046 -8.873 1.00 33.31 162 SER F O 1
ATOM 13625 N N . ALA F 1 163 ? 43.534 17.550 -7.248 1.00 32.77 163 ALA F N 1
ATOM 13626 C CA . ALA F 1 163 ? 42.382 16.702 -7.503 1.00 32.16 163 ALA F CA 1
ATOM 13627 C C . ALA F 1 163 ? 41.063 17.423 -7.222 1.00 31.79 163 ALA F C 1
ATOM 13628 O O . ALA F 1 163 ? 40.146 17.346 -8.031 1.00 31.75 163 ALA F O 1
ATOM 13630 N N . ILE F 1 164 ? 40.963 18.132 -6.099 1.00 31.34 164 ILE F N 1
ATOM 13631 C CA . ILE F 1 164 ? 39.735 18.889 -5.806 1.00 31.28 164 ILE F CA 1
ATOM 13632 C C . ILE F 1 164 ? 39.492 20.052 -6.799 1.00 31.14 164 ILE F C 1
ATOM 13633 O O . ILE F 1 164 ? 38.362 20.261 -7.240 1.00 31.13 164 ILE F O 1
ATOM 13638 N N . LYS F 1 165 ? 40.553 20.770 -7.172 1.00 30.92 165 LYS F N 1
ATOM 13639 C CA . LYS F 1 165 ? 40.455 21.843 -8.170 1.00 30.75 165 LYS F CA 1
ATOM 13640 C C . LYS F 1 165 ? 40.125 21.326 -9.575 1.00 30.64 165 LYS F C 1
ATOM 13641 O O . LYS F 1 165 ? 39.230 21.852 -10.236 1.00 30.76 165 LYS F O 1
ATOM 13647 N N . ASP F 1 166 ? 40.847 20.301 -10.028 1.00 30.33 166 ASP F N 1
ATOM 13648 C CA . ASP F 1 166 ? 40.604 19.716 -11.347 1.00 30.40 166 ASP F CA 1
ATOM 13649 C C . ASP F 1 166 ? 39.249 18.987 -11.407 1.00 29.85 166 ASP F C 1
ATOM 13650 O O . ASP F 1 166 ? 38.575 19.011 -12.439 1.00 29.86 166 ASP F O 1
ATOM 13655 N N . GLY F 1 167 ? 38.865 18.359 -10.295 1.00 29.21 167 GLY F N 1
ATOM 13656 C CA . GLY F 1 167 ? 37.617 17.613 -10.180 1.00 28.71 167 GLY F CA 1
ATOM 13657 C C . GLY F 1 167 ? 36.360 18.465 -10.249 1.00 28.64 167 GLY F C 1
ATOM 13658 O O . GLY F 1 167 ? 35.441 18.159 -11.013 1.00 28.68 167 GLY F O 1
ATOM 13659 N N . ILE F 1 168 ? 36.322 19.532 -9.453 1.00 28.28 168 ILE F N 1
ATOM 13660 C CA . ILE F 1 168 ? 35.215 20.484 -9.464 1.00 27.88 168 ILE F CA 1
ATOM 13661 C C . ILE F 1 168 ? 35.099 21.171 -10.832 1.00 28.00 168 ILE F C 1
ATOM 13662 O O . ILE F 1 168 ? 33.989 21.384 -11.331 1.00 28.08 168 ILE F O 1
ATOM 13667 N N . ALA F 1 169 ? 36.241 21.499 -11.442 1.00 27.86 169 ALA F N 1
ATOM 13668 C CA . ALA F 1 169 ? 36.261 22.161 -12.749 1.00 27.80 169 ALA F CA 1
ATOM 13669 C C . ALA F 1 169 ? 35.628 21.298 -13.832 1.00 27.92 169 ALA F C 1
ATOM 13670 O O . ALA F 1 169 ? 34.802 21.774 -14.617 1.00 27.84 169 ALA F O 1
ATOM 13672 N N . ILE F 1 170 ? 36.012 20.025 -13.845 1.00 28.16 170 ILE F N 1
ATOM 13673 C CA . ILE F 1 170 ? 35.626 19.089 -14.901 1.00 28.37 170 ILE F CA 1
ATOM 13674 C C . ILE F 1 170 ? 34.234 18.466 -14.674 1.00 28.09 170 ILE F C 1
ATOM 13675 O O . ILE F 1 170 ? 33.710 17.800 -15.557 1.00 28.52 170 ILE F O 1
ATOM 13680 N N . GLY F 1 171 ? 33.642 18.692 -13.501 1.00 27.50 171 GLY F N 1
ATOM 13681 C CA . GLY F 1 171 ? 32.278 18.249 -13.214 1.00 26.98 171 GLY F CA 1
ATOM 13682 C C . GLY F 1 171 ? 32.137 16.932 -12.458 1.00 26.85 171 GLY F C 1
ATOM 13683 O O . GLY F 1 171 ? 31.213 16.150 -12.721 1.00 26.88 171 GLY F O 1
ATOM 13684 N N . LYS F 1 172 ? 33.039 16.685 -11.513 1.00 26.18 172 LYS F N 1
ATOM 13685 C CA . LYS F 1 172 ? 32.987 15.477 -10.686 1.00 26.01 172 LYS F CA 1
ATOM 13686 C C . LYS F 1 172 ? 31.972 15.604 -9.545 1.00 25.33 172 LYS F C 1
ATOM 13687 O O . LYS F 1 172 ? 31.789 16.694 -8.995 1.00 25.47 172 LYS F O 1
ATOM 13693 N N . ASN F 1 173 ? 31.310 14.495 -9.213 1.00 24.58 173 ASN F N 1
ATOM 13694 C CA . ASN F 1 173 ? 30.364 14.448 -8.090 1.00 24.19 173 ASN F CA 1
ATOM 13695 C C . ASN F 1 173 ? 31.110 14.382 -6.763 1.00 24.12 173 ASN F C 1
ATOM 13696 O O . ASN F 1 173 ? 31.837 13.412 -6.490 1.00 23.97 173 ASN F O 1
ATOM 13701 N N . VAL F 1 174 ? 30.923 15.412 -5.940 1.00 23.93 174 VAL F N 1
ATOM 13702 C CA . VAL F 1 174 ? 31.701 15.578 -4.709 1.00 23.81 174 VAL F CA 1
ATOM 13703 C C . VAL F 1 174 ? 30.817 15.708 -3.477 1.00 23.68 174 VAL F C 1
ATOM 13704 O O . VAL F 1 174 ? 29.827 16.451 -3.478 1.00 23.46 174 VAL F O 1
ATOM 13708 N N . ILE F 1 175 ? 31.198 14.988 -2.426 1.00 23.52 175 ILE F N 1
ATOM 13709 C CA . ILE F 1 175 ? 30.549 15.096 -1.126 1.00 23.11 175 ILE F CA 1
ATOM 13710 C C . ILE F 1 175 ? 31.573 15.562 -0.096 1.00 23.31 175 ILE F C 1
ATOM 13711 O O . ILE F 1 175 ? 32.682 15.026 -0.014 1.00 22.53 175 ILE F O 1
ATOM 13716 N N . VAL F 1 176 ? 31.181 16.569 0.680 1.00 23.57 176 VAL F N 1
ATOM 13717 C CA . VAL F 1 176 ? 31.965 17.038 1.811 1.00 24.13 176 VAL F CA 1
ATOM 13718 C C . VAL F 1 176 ? 31.239 16.605 3.088 1.00 24.92 176 VAL F C 1
ATOM 13719 O O . VAL F 1 176 ? 30.069 16.946 3.296 1.00 24.33 176 VAL F O 1
ATOM 13723 N N . CYS F 1 177 ? 31.918 15.835 3.933 1.00 25.92 177 CYS F N 1
ATOM 13724 C CA . CYS F 1 177 ? 31.275 15.383 5.160 1.00 27.38 177 CYS F CA 1
ATOM 13725 C C . CYS F 1 177 ? 32.070 15.674 6.427 1.00 27.63 177 CYS F C 1
ATOM 13726 O O . CYS F 1 177 ? 33.230 16.065 6.364 1.00 27.61 177 CYS F O 1
ATOM 13729 N N . GLY F 1 178 ? 31.409 15.513 7.570 1.00 28.38 178 GLY F N 1
ATOM 13730 C CA . GLY F 1 178 ? 31.980 15.834 8.872 1.00 29.53 178 GLY F CA 1
ATOM 13731 C C . GLY F 1 178 ? 30.858 16.123 9.849 1.00 30.46 178 GLY F C 1
ATOM 13732 O O . GLY F 1 178 ? 29.687 16.037 9.488 1.00 30.64 178 GLY F O 1
ATOM 13733 N N . GLY F 1 179 ? 31.207 16.474 11.082 1.00 31.19 179 GLY F N 1
ATOM 13734 C CA . GLY F 1 179 ? 30.194 16.739 12.100 1.00 32.06 179 GLY F CA 1
ATOM 13735 C C . GLY F 1 179 ? 29.861 18.209 12.247 1.00 32.81 179 GLY F C 1
ATOM 13736 O O . GLY F 1 179 ? 30.481 19.069 11.608 1.00 33.04 179 GLY F O 1
ATOM 13737 N N . THR F 1 180 ? 28.876 18.496 13.097 1.00 33.30 180 THR F N 1
ATOM 13738 C CA . THR F 1 180 ? 28.502 19.872 13.440 1.00 33.64 180 THR F CA 1
ATOM 13739 C C . THR F 1 180 ? 29.756 20.636 13.868 1.00 33.52 180 THR F C 1
ATOM 13740 O O . THR F 1 180 ? 30.506 20.173 14.733 1.00 33.73 180 THR F O 1
ATOM 13744 N N . GLY F 1 181 ? 29.993 21.780 13.228 1.00 33.32 181 GLY F N 1
ATOM 13745 C CA . GLY F 1 181 ? 31.159 22.614 13.530 1.00 32.67 181 GLY F CA 1
ATOM 13746 C C . GLY F 1 181 ? 32.462 22.191 12.861 1.00 32.37 181 GLY F C 1
ATOM 13747 O O . GLY F 1 181 ? 33.541 22.661 13.246 1.00 32.84 181 GLY F O 1
ATOM 13748 N N . SER F 1 182 ? 32.383 21.309 11.864 1.00 31.27 182 SER F N 1
ATOM 13749 C CA . SER F 1 182 ? 33.576 20.925 11.106 1.00 30.12 182 SER F CA 1
ATOM 13750 C C . SER F 1 182 ? 33.877 21.919 9.974 1.00 29.34 182 SER F C 1
ATOM 13751 O O . SER F 1 182 ? 34.970 21.916 9.409 1.00 28.99 182 SER F O 1
ATOM 13754 N N . GLY F 1 183 ? 32.898 22.763 9.656 1.00 28.79 183 GLY F N 1
ATOM 13755 C CA . GLY F 1 183 ? 33.010 23.722 8.557 1.00 27.95 183 GLY F CA 1
ATOM 13756 C C . GLY F 1 183 ? 32.751 23.119 7.185 1.00 27.46 183 GLY F C 1
ATOM 13757 O O . GLY F 1 183 ? 33.391 23.513 6.208 1.00 27.47 183 GLY F O 1
ATOM 13758 N N . LYS F 1 184 ? 31.819 22.166 7.117 1.00 26.58 184 LYS F N 1
ATOM 13759 C CA . LYS F 1 184 ? 31.410 21.531 5.861 1.00 26.37 184 LYS F CA 1
ATOM 13760 C C . LYS F 1 184 ? 30.959 22.555 4.829 1.00 25.82 184 LYS F C 1
ATOM 13761 O O . LYS F 1 184 ? 31.443 22.556 3.699 1.00 25.80 184 LYS F O 1
ATOM 13767 N N . THR F 1 185 ? 30.003 23.391 5.230 1.00 25.33 185 THR F N 1
ATOM 13768 C CA . THR F 1 185 ? 29.376 24.388 4.360 1.00 25.01 185 THR F CA 1
ATOM 13769 C C . THR F 1 185 ? 30.367 25.478 3.968 1.00 24.57 185 THR F C 1
ATOM 13770 O O . THR F 1 185 ? 30.392 25.922 2.822 1.00 24.82 185 THR F O 1
ATOM 13774 N N . THR F 1 186 ? 31.190 25.889 4.924 1.00 24.25 186 THR F N 1
ATOM 13775 C CA . THR F 1 186 ? 32.248 26.864 4.687 1.00 23.99 186 THR F CA 1
ATOM 13776 C C . THR F 1 186 ? 33.221 26.384 3.603 1.00 23.45 186 THR F C 1
ATOM 13777 O O . THR F 1 186 ? 33.591 27.149 2.706 1.00 23.22 186 THR F O 1
ATOM 13781 N N . TYR F 1 187 ? 33.622 25.121 3.693 1.00 22.88 187 TYR F N 1
ATOM 13782 C CA . TYR F 1 187 ? 34.544 24.538 2.729 1.00 22.65 187 TYR F CA 1
ATOM 13783 C C . TYR F 1 187 ? 33.901 24.357 1.352 1.00 23.01 187 TYR F C 1
ATOM 13784 O O . TYR F 1 187 ? 34.525 24.651 0.332 1.00 23.27 187 TYR F O 1
ATOM 13793 N N . ILE F 1 188 ? 32.658 23.887 1.324 1.00 23.18 188 ILE F N 1
ATOM 13794 C CA . ILE F 1 188 ? 31.990 23.637 0.050 1.00 23.89 188 ILE F CA 1
ATOM 13795 C C . ILE F 1 188 ? 31.719 24.943 -0.710 1.00 23.61 188 ILE F C 1
ATOM 13796 O O . ILE F 1 188 ? 31.725 24.971 -1.939 1.00 23.86 188 ILE F O 1
ATOM 13801 N N . LYS F 1 189 ? 31.507 26.022 0.036 1.00 23.63 189 LYS F N 1
ATOM 13802 C CA . LYS F 1 189 ? 31.339 27.349 -0.550 1.00 23.49 189 LYS F CA 1
ATOM 13803 C C . LYS F 1 189 ? 32.631 27.887 -1.162 1.00 23.50 189 LYS F C 1
ATOM 13804 O O . LYS F 1 189 ? 32.582 28.615 -2.157 1.00 23.60 189 LYS F O 1
ATOM 13810 N N . SER F 1 190 ? 33.779 27.528 -0.585 1.00 23.44 190 SER F N 1
ATOM 13811 C CA . SER F 1 190 ? 35.069 28.010 -1.109 1.00 23.90 190 SER F CA 1
ATOM 13812 C C . SER F 1 190 ? 35.508 27.262 -2.375 1.00 23.68 190 SER F C 1
ATOM 13813 O O . SER F 1 190 ? 36.115 27.857 -3.273 1.00 23.80 190 SER F O 1
ATOM 13816 N N . ILE F 1 191 ? 35.200 25.970 -2.452 1.00 23.48 191 ILE F N 1
ATOM 13817 C CA . ILE F 1 191 ? 35.547 25.186 -3.645 1.00 23.72 191 ILE F CA 1
ATOM 13818 C C . ILE F 1 191 ? 34.650 25.493 -4.872 1.00 24.03 191 ILE F C 1
ATOM 13819 O O . ILE F 1 191 ? 34.970 25.090 -5.985 1.00 23.97 191 ILE F O 1
ATOM 13824 N N . MET F 1 192 ? 33.548 26.211 -4.654 1.00 24.56 192 MET F N 1
ATOM 13825 C CA . MET F 1 192 ? 32.733 26.770 -5.737 1.00 25.33 192 MET F CA 1
ATOM 13826 C C . MET F 1 192 ? 33.530 27.661 -6.701 1.00 25.53 192 MET F C 1
ATOM 13827 O O . MET F 1 192 ? 33.109 27.867 -7.835 1.00 25.85 192 MET F O 1
ATOM 13832 N N . GLU F 1 193 ? 34.670 28.184 -6.240 1.00 26.05 193 GLU F N 1
ATOM 13833 C CA . GLU F 1 193 ? 35.622 28.948 -7.069 1.00 26.19 193 GLU F CA 1
ATOM 13834 C C . GLU F 1 193 ? 36.050 28.195 -8.317 1.00 25.95 193 GLU F C 1
ATOM 13835 O O . GLU F 1 193 ? 36.389 28.800 -9.328 1.00 26.08 193 GLU F O 1
ATOM 13841 N N . PHE F 1 194 ? 36.061 26.872 -8.229 1.00 25.73 194 PHE F N 1
ATOM 13842 C CA . PHE F 1 194 ? 36.646 26.048 -9.275 1.00 25.47 194 PHE F CA 1
ATOM 13843 C C . PHE F 1 194 ? 35.617 25.581 -10.293 1.00 24.98 194 PHE F C 1
ATOM 13844 O O . PHE F 1 194 ? 35.966 24.962 -11.291 1.00 25.11 194 PHE F O 1
ATOM 13852 N N . ILE F 1 195 ? 34.353 25.905 -10.032 1.00 24.40 195 ILE F N 1
ATOM 13853 C CA . ILE F 1 195 ? 33.303 25.768 -11.032 1.00 23.99 195 ILE F CA 1
ATOM 13854 C C . ILE F 1 195 ? 33.484 26.913 -12.039 1.00 23.81 195 ILE F C 1
ATOM 13855 O O . ILE F 1 195 ? 33.465 28.082 -11.654 1.00 23.59 195 ILE F O 1
ATOM 13860 N N . PRO F 1 196 ? 33.690 26.579 -13.327 1.00 23.83 196 PRO F N 1
ATOM 13861 C CA . PRO F 1 196 ? 33.792 27.618 -14.364 1.00 24.01 196 PRO F CA 1
ATOM 13862 C C . PRO F 1 196 ? 32.660 28.641 -14.276 1.00 24.30 196 PRO F C 1
ATOM 13863 O O . PRO F 1 196 ? 31.500 28.272 -14.048 1.00 24.08 196 PRO F O 1
ATOM 13867 N N . LYS F 1 197 ? 33.004 29.915 -14.450 1.00 24.67 197 LYS F N 1
ATOM 13868 C CA . LYS F 1 197 ? 32.066 31.027 -14.240 1.00 25.28 197 LYS F CA 1
ATOM 13869 C C . LYS F 1 197 ? 30.890 31.067 -15.223 1.00 25.49 197 LYS F C 1
ATOM 13870 O O . LYS F 1 197 ? 29.894 31.748 -14.974 1.00 25.43 197 LYS F O 1
ATOM 13876 N N . GLU F 1 198 ? 31.024 30.340 -16.334 1.00 25.79 198 GLU F N 1
ATOM 13877 C CA . GLU F 1 198 ? 29.980 30.211 -17.351 1.00 26.13 198 GLU F CA 1
ATOM 13878 C C . GLU F 1 198 ? 28.829 29.295 -16.919 1.00 25.85 198 GLU F C 1
ATOM 13879 O O . GLU F 1 198 ? 27.757 29.315 -17.533 1.00 25.93 198 GLU F O 1
ATOM 13885 N N . GLU F 1 199 ? 29.050 28.496 -15.880 1.00 25.21 199 GLU F N 1
ATOM 13886 C CA . GLU F 1 199 ? 28.064 27.505 -15.451 1.00 25.30 199 GLU F CA 1
ATOM 13887 C C . GLU F 1 199 ? 26.871 28.143 -14.768 1.00 24.58 199 GLU F C 1
ATOM 13888 O O . GLU F 1 199 ? 27.026 29.014 -13.908 1.00 24.74 199 GLU F O 1
ATOM 13894 N N . ARG F 1 200 ? 25.683 27.693 -15.158 1.00 23.65 200 ARG F N 1
ATOM 13895 C CA . ARG F 1 200 ? 24.461 28.033 -14.466 1.00 22.59 200 ARG F CA 1
ATOM 13896 C C . ARG F 1 200 ? 24.358 27.132 -13.238 1.00 22.19 200 ARG F C 1
ATOM 13897 O O . ARG F 1 200 ? 24.435 25.911 -13.356 1.00 22.22 200 ARG F O 1
ATOM 13905 N N . ILE F 1 201 ? 24.198 27.735 -12.064 1.00 21.64 201 ILE F N 1
ATOM 13906 C CA . ILE F 1 201 ? 24.148 26.972 -10.821 1.00 21.98 201 ILE F CA 1
ATOM 13907 C C . ILE F 1 201 ? 22.786 27.089 -10.135 1.00 22.10 201 ILE F C 1
ATOM 13908 O O . ILE F 1 201 ? 22.226 28.179 -10.026 1.00 21.90 201 ILE F O 1
ATOM 13913 N N . ILE F 1 202 ? 22.252 25.952 -9.697 1.00 22.44 202 ILE F N 1
ATOM 13914 C CA . ILE F 1 202 ? 21.052 25.946 -8.865 1.00 22.63 202 ILE F CA 1
ATOM 13915 C C . ILE F 1 202 ? 21.376 25.302 -7.515 1.00 23.17 202 ILE F C 1
ATOM 13916 O O . ILE F 1 202 ? 21.894 24.185 -7.444 1.00 22.86 202 ILE F O 1
ATOM 13921 N N . SER F 1 203 ? 21.111 26.054 -6.451 1.00 23.59 203 SER F N 1
ATOM 13922 C CA . SER F 1 203 ? 21.357 25.598 -5.093 1.00 24.08 203 SER F CA 1
ATOM 13923 C C . SER F 1 203 ? 20.041 25.286 -4.404 1.00 24.15 203 SER F C 1
ATOM 13924 O O . SER F 1 203 ? 19.020 25.900 -4.697 1.00 23.90 203 SER F O 1
ATOM 13927 N N . ILE F 1 204 ? 20.081 24.313 -3.497 1.00 24.70 204 ILE F N 1
ATOM 13928 C CA . ILE F 1 204 ? 18.907 23.896 -2.732 1.00 25.15 204 ILE F CA 1
ATOM 13929 C C . ILE F 1 204 ? 19.246 23.896 -1.241 1.00 25.57 204 ILE F C 1
ATOM 13930 O O . ILE F 1 204 ? 20.110 23.154 -0.792 1.00 24.91 204 ILE F O 1
ATOM 13935 N N . GLU F 1 205 ? 18.562 24.753 -0.487 1.00 26.54 205 GLU F N 1
ATOM 13936 C CA . GLU F 1 205 ? 18.899 24.974 0.917 1.00 27.64 205 GLU F CA 1
ATOM 13937 C C . GLU F 1 205 ? 17.681 25.123 1.825 1.00 28.40 205 GLU F C 1
ATOM 13938 O O . GLU F 1 205 ? 16.583 25.458 1.376 1.00 28.30 205 GLU F O 1
ATOM 13944 N N . ASP F 1 206 ? 17.915 24.872 3.110 1.00 29.42 206 ASP F N 1
ATOM 13945 C CA . ASP F 1 206 ? 16.981 25.181 4.177 1.00 30.48 206 ASP F CA 1
ATOM 13946 C C . ASP F 1 206 ? 17.161 26.657 4.541 1.00 30.64 206 ASP F C 1
ATOM 13947 O O . ASP F 1 206 ? 16.209 27.431 4.549 1.00 31.04 206 ASP F O 1
ATOM 13952 N N . THR F 1 207 ? 18.401 27.038 4.826 1.00 30.87 207 THR F N 1
ATOM 13953 C CA . THR F 1 207 ? 18.728 28.406 5.204 1.00 31.12 207 THR F CA 1
ATOM 13954 C C . THR F 1 207 ? 19.744 28.965 4.213 1.00 31.24 207 THR F C 1
ATOM 13955 O O . THR F 1 207 ? 20.545 28.212 3.652 1.00 31.37 207 THR F O 1
ATOM 13959 N N . GLU F 1 208 ? 19.712 30.276 3.999 1.00 31.35 208 GLU F N 1
ATOM 13960 C CA . GLU F 1 208 ? 20.634 30.927 3.065 1.00 31.59 208 GLU F CA 1
ATOM 13961 C C . GLU F 1 208 ? 22.071 30.966 3.590 1.00 31.79 208 GLU F C 1
ATOM 13962 O O . GLU F 1 208 ? 22.443 31.861 4.354 1.00 32.05 208 GLU F O 1
ATOM 13968 N N . GLU F 1 209 ? 22.867 29.989 3.167 1.00 32.08 209 GLU F N 1
ATOM 13969 C CA . GLU F 1 209 ? 24.285 29.920 3.506 1.00 32.52 209 GLU F CA 1
ATOM 13970 C C . GLU F 1 209 ? 25.189 30.183 2.307 1.00 32.23 209 GLU F C 1
ATOM 13971 O O . GLU F 1 209 ? 26.191 30.885 2.428 1.00 32.42 209 GLU F O 1
ATOM 13977 N N . ILE F 1 210 ? 24.833 29.621 1.154 1.00 31.97 210 ILE F N 1
ATOM 13978 C CA . ILE F 1 210 ? 25.633 29.763 -0.061 1.00 31.54 210 ILE F CA 1
ATOM 13979 C C . ILE F 1 210 ? 25.611 31.211 -0.568 1.00 31.57 210 ILE F C 1
ATOM 13980 O O . ILE F 1 210 ? 24.563 31.852 -0.585 1.00 31.55 210 ILE F O 1
ATOM 13985 N N . VAL F 1 211 ? 26.791 31.712 -0.938 1.00 31.46 211 VAL F N 1
ATOM 13986 C CA . VAL F 1 211 ? 26.972 33.059 -1.468 1.00 31.48 211 VAL F CA 1
ATOM 13987 C C . VAL F 1 211 ? 27.624 32.918 -2.843 1.00 31.77 211 VAL F C 1
ATOM 13988 O O . VAL F 1 211 ? 28.606 32.190 -2.997 1.00 32.09 211 VAL F O 1
ATOM 13992 N N . PHE F 1 212 ? 27.066 33.596 -3.843 1.00 31.79 212 PHE F N 1
ATOM 13993 C CA . PHE F 1 212 ? 27.558 33.473 -5.214 1.00 32.05 212 PHE F CA 1
ATOM 13994 C C . PHE F 1 212 ? 28.475 34.639 -5.574 1.00 32.34 212 PHE F C 1
ATOM 13995 O O . PHE F 1 212 ? 28.010 35.757 -5.795 1.00 32.37 212 PHE F O 1
ATOM 14003 N N . LYS F 1 213 ? 29.775 34.363 -5.629 1.00 32.80 213 LYS F N 1
ATOM 14004 C CA . LYS F 1 213 ? 30.779 35.399 -5.883 1.00 33.30 213 LYS F CA 1
ATOM 14005 C C . LYS F 1 213 ? 31.490 35.254 -7.229 1.00 33.00 213 LYS F C 1
ATOM 14006 O O . LYS F 1 213 ? 32.176 36.175 -7.668 1.00 33.47 213 LYS F O 1
ATOM 14012 N N . HIS F 1 214 ? 31.326 34.106 -7.879 1.00 32.61 214 HIS F N 1
ATOM 14013 C CA . HIS F 1 214 ? 32.019 33.814 -9.138 1.00 32.11 214 HIS F CA 1
ATOM 14014 C C . HIS F 1 214 ? 31.057 33.490 -10.282 1.00 31.57 214 HIS F C 1
ATOM 14015 O O . HIS F 1 214 ? 31.486 33.257 -11.418 1.00 31.39 214 HIS F O 1
ATOM 14022 N N . HIS F 1 215 ? 29.761 33.480 -9.976 1.00 30.65 215 HIS F N 1
ATOM 14023 C CA . HIS F 1 215 ? 28.740 33.091 -10.938 1.00 29.90 215 HIS F CA 1
ATOM 14024 C C . HIS F 1 215 ? 27.570 34.084 -10.954 1.00 29.25 215 HIS F C 1
ATOM 14025 O O . HIS F 1 215 ? 26.983 34.395 -9.916 1.00 29.17 215 HIS F O 1
ATOM 14032 N N . LYS F 1 216 ? 27.247 34.578 -12.146 1.00 28.41 216 LYS F N 1
ATOM 14033 C CA . LYS F 1 216 ? 26.187 35.577 -12.326 1.00 27.64 216 LYS F CA 1
ATOM 14034 C C . LYS F 1 216 ? 24.864 34.950 -12.787 1.00 26.60 216 LYS F C 1
ATOM 14035 O O . LYS F 1 216 ? 23.797 35.544 -12.619 1.00 26.43 216 LYS F O 1
ATOM 14041 N N . ASN F 1 217 ? 24.954 33.751 -13.362 1.00 25.40 217 ASN F N 1
ATOM 14042 C CA . ASN F 1 217 ? 23.791 32.968 -13.765 1.00 24.25 217 ASN F CA 1
ATOM 14043 C C . ASN F 1 217 ? 23.499 31.879 -12.725 1.00 23.77 217 ASN F C 1
ATOM 14044 O O . ASN F 1 217 ? 24.161 30.838 -12.698 1.00 23.64 217 ASN F O 1
ATOM 14049 N N . TYR F 1 218 ? 22.521 32.137 -11.860 1.00 23.17 218 TYR F N 1
ATOM 14050 C CA . TYR F 1 218 ? 22.166 31.203 -10.786 1.00 22.65 218 TYR F CA 1
ATOM 14051 C C . TYR F 1 218 ? 20.746 31.420 -10.280 1.00 22.33 218 TYR F C 1
ATOM 14052 O O . TYR F 1 218 ? 20.174 32.489 -10.470 1.00 22.39 218 TYR F O 1
ATOM 14061 N N . THR F 1 219 ? 20.189 30.395 -9.636 1.00 22.04 219 THR F N 1
ATOM 14062 C CA . THR F 1 219 ? 18.943 30.532 -8.900 1.00 21.91 219 THR F CA 1
ATOM 14063 C C . THR F 1 219 ? 19.002 29.698 -7.625 1.00 22.16 219 THR F C 1
ATOM 14064 O O . THR F 1 219 ? 19.425 28.535 -7.641 1.00 22.22 219 THR F O 1
ATOM 14068 N N . GLN F 1 220 ? 18.565 30.311 -6.528 1.00 22.15 220 GLN F N 1
ATOM 14069 C CA . GLN F 1 220 ? 18.502 29.677 -5.227 1.00 22.22 220 GLN F CA 1
ATOM 14070 C C . GLN F 1 220 ? 17.104 29.131 -4.965 1.00 22.40 220 GLN F C 1
ATOM 14071 O O . GLN F 1 220 ? 16.104 29.812 -5.200 1.00 22.41 220 GLN F O 1
ATOM 14077 N N . LEU F 1 221 ? 17.047 27.902 -4.472 1.00 22.54 221 LEU F N 1
ATOM 14078 C CA . LEU F 1 221 ? 15.794 27.271 -4.113 1.00 23.08 221 LEU F CA 1
ATOM 14079 C C . LEU F 1 221 ? 15.802 26.956 -2.624 1.00 23.50 221 LEU F C 1
ATOM 14080 O O . LEU F 1 221 ? 16.824 26.525 -2.084 1.00 23.81 221 LEU F O 1
ATOM 14085 N N . PHE F 1 222 ? 14.668 27.195 -1.968 1.00 24.00 222 PHE F N 1
ATOM 14086 C CA . PHE F 1 222 ? 14.535 26.987 -0.528 1.00 24.38 222 PHE F CA 1
ATOM 14087 C C . PHE F 1 222 ? 13.315 26.134 -0.184 1.00 25.01 222 PHE F C 1
ATOM 14088 O O . PHE F 1 222 ? 12.229 26.357 -0.708 1.00 25.15 222 PHE F O 1
ATOM 14096 N N . PHE F 1 223 ? 13.513 25.150 0.691 1.00 25.85 223 PHE F N 1
ATOM 14097 C CA . PHE F 1 223 ? 12.427 24.296 1.160 1.00 26.43 223 PHE F CA 1
ATOM 14098 C C . PHE F 1 223 ? 12.037 24.597 2.617 1.00 27.38 223 PHE F C 1
ATOM 14099 O O . PHE F 1 223 ? 12.752 25.307 3.334 1.00 27.33 223 PHE F O 1
ATOM 14107 N N . GLY F 1 224 ? 10.901 24.051 3.039 1.00 28.13 224 GLY F N 1
ATOM 14108 C CA . GLY F 1 224 ? 10.328 24.351 4.349 1.00 29.29 224 GLY F CA 1
ATOM 14109 C C . GLY F 1 224 ? 8.813 24.385 4.293 1.00 29.98 224 GLY F C 1
ATOM 14110 O O . GLY F 1 224 ? 8.233 24.825 3.300 1.00 30.38 224 GLY F O 1
ATOM 14111 N N . GLY F 1 225 ? 8.168 23.906 5.354 1.00 30.47 225 GLY F N 1
ATOM 14112 C CA . GLY F 1 225 ? 6.714 23.851 5.399 1.00 30.73 225 GLY F CA 1
ATOM 14113 C C . GLY F 1 225 ? 6.232 22.686 4.566 1.00 30.99 225 GLY F C 1
ATOM 14114 O O . GLY F 1 225 ? 6.685 21.554 4.752 1.00 31.16 225 GLY F O 1
ATOM 14115 N N . ASN F 1 226 ? 5.322 22.956 3.637 1.00 30.90 226 ASN F N 1
ATOM 14116 C CA . ASN F 1 226 ? 4.822 21.902 2.763 1.00 31.04 226 ASN F CA 1
ATOM 14117 C C . ASN F 1 226 ? 5.604 21.726 1.454 1.00 30.39 226 ASN F C 1
ATOM 14118 O O . ASN F 1 226 ? 5.219 20.925 0.595 1.00 30.50 226 ASN F O 1
ATOM 14123 N N . ILE F 1 227 ? 6.691 22.493 1.325 1.00 29.60 227 ILE F N 1
ATOM 14124 C CA . ILE F 1 227 ? 7.665 22.378 0.235 1.00 28.69 227 ILE F CA 1
ATOM 14125 C C . ILE F 1 227 ? 8.874 21.604 0.758 1.00 28.01 227 ILE F C 1
ATOM 14126 O O . ILE F 1 227 ? 9.534 22.033 1.699 1.00 27.68 227 ILE F O 1
ATOM 14131 N N . THR F 1 228 ? 9.156 20.461 0.145 1.00 27.48 228 THR F N 1
ATOM 14132 C CA . THR F 1 228 ? 10.234 19.602 0.602 1.00 27.04 228 THR F CA 1
ATOM 14133 C C . THR F 1 228 ? 11.510 19.835 -0.199 1.00 26.90 228 THR F C 1
ATOM 14134 O O . THR F 1 228 ? 11.499 20.526 -1.225 1.00 26.96 228 THR F O 1
ATOM 14138 N N . SER F 1 229 ? 12.608 19.268 0.291 1.00 26.52 229 SER F N 1
ATOM 14139 C CA . SER F 1 229 ? 13.871 19.234 -0.436 1.00 26.41 229 SER F CA 1
ATOM 14140 C C . SER F 1 229 ? 13.705 18.506 -1.769 1.00 26.05 229 SER F C 1
ATOM 14141 O O . SER F 1 229 ? 14.294 18.898 -2.776 1.00 26.21 229 SER F O 1
ATOM 14144 N N . ALA F 1 230 ? 12.890 17.452 -1.754 1.00 25.86 230 ALA F N 1
ATOM 14145 C CA . ALA F 1 230 ? 12.583 16.656 -2.936 1.00 25.39 230 ALA F CA 1
ATOM 14146 C C . ALA F 1 230 ? 11.868 17.460 -4.008 1.00 25.22 230 ALA F C 1
ATOM 14147 O O . ALA F 1 230 ? 12.087 17.227 -5.198 1.00 25.03 230 ALA F O 1
ATOM 14149 N N . ASP F 1 231 ? 11.008 18.389 -3.580 1.00 25.21 231 ASP F N 1
ATOM 14150 C CA . ASP F 1 231 ? 10.283 19.278 -4.493 1.00 25.26 231 ASP F CA 1
ATOM 14151 C C . ASP F 1 231 ? 11.223 20.207 -5.263 1.00 25.05 231 ASP F C 1
ATOM 14152 O O . ASP F 1 231 ? 11.072 20.392 -6.474 1.00 25.08 231 ASP F O 1
ATOM 14157 N N . CYS F 1 232 ? 12.176 20.794 -4.546 1.00 24.94 232 CYS F N 1
ATOM 14158 C CA . CYS F 1 232 ? 13.162 21.697 -5.133 1.00 24.79 232 CYS F CA 1
ATOM 14159 C C . CYS F 1 232 ? 14.084 20.952 -6.087 1.00 24.53 232 CYS F C 1
ATOM 14160 O O . CYS F 1 232 ? 14.454 21.488 -7.123 1.00 24.29 232 CYS F O 1
ATOM 14163 N N . LEU F 1 233 ? 14.453 19.726 -5.716 1.00 24.33 233 LEU F N 1
ATOM 14164 C CA . LEU F 1 233 ? 15.241 18.830 -6.571 1.00 24.44 233 LEU F CA 1
ATOM 14165 C C . LEU F 1 233 ? 14.529 18.558 -7.909 1.00 24.02 233 LEU F C 1
ATOM 14166 O O . LEU F 1 233 ? 15.136 18.669 -8.977 1.00 23.87 233 LEU F O 1
ATOM 14171 N N . LYS F 1 234 ? 13.241 18.227 -7.835 1.00 23.67 234 LYS F N 1
ATOM 14172 C CA . LYS F 1 234 ? 12.397 18.038 -9.019 1.00 23.59 234 LYS F CA 1
ATOM 14173 C C . LYS F 1 234 ? 12.295 19.308 -9.883 1.00 23.26 234 LYS F C 1
ATOM 14174 O O . LYS F 1 234 ? 12.397 19.246 -11.113 1.00 22.94 234 LYS F O 1
ATOM 14180 N N . SER F 1 235 ? 12.094 20.450 -9.231 1.00 22.95 235 SER F N 1
ATOM 14181 C CA . SER F 1 235 ? 12.042 21.730 -9.928 1.00 22.85 235 SER F CA 1
ATOM 14182 C C . SER F 1 235 ? 13.382 22.055 -10.581 1.00 22.66 235 SER F C 1
ATOM 14183 O O . SER F 1 235 ? 13.437 22.478 -11.741 1.00 22.37 235 SER F O 1
ATOM 14186 N N . CYS F 1 236 ? 14.452 21.828 -9.825 1.00 22.63 236 CYS F N 1
ATOM 14187 C CA . CYS F 1 236 ? 15.818 22.041 -10.279 1.00 23.05 236 CYS F CA 1
ATOM 14188 C C . CYS F 1 236 ? 16.148 21.358 -11.622 1.00 22.69 236 CYS F C 1
ATOM 14189 O O . CYS F 1 236 ? 16.817 21.952 -12.466 1.00 22.65 236 CYS F O 1
ATOM 14192 N N . LEU F 1 237 ? 15.662 20.131 -11.818 1.00 22.34 237 LEU F N 1
ATOM 14193 C CA . LEU F 1 237 ? 15.908 19.379 -13.054 1.00 22.15 237 LEU F CA 1
ATOM 14194 C C . LEU F 1 237 ? 15.194 19.966 -14.274 1.00 21.88 237 LEU F C 1
ATOM 14195 O O . LEU F 1 237 ? 15.543 19.659 -15.413 1.00 21.88 237 LEU F O 1
ATOM 14200 N N . ARG F 1 238 ? 14.204 20.819 -14.026 1.00 21.36 238 ARG F N 1
ATOM 14201 C CA . ARG F 1 238 ? 13.426 21.445 -15.084 1.00 20.74 238 ARG F CA 1
ATOM 14202 C C . ARG F 1 238 ? 13.848 22.906 -15.334 1.00 20.43 238 ARG F C 1
ATOM 14203 O O . ARG F 1 238 ? 13.177 23.651 -16.045 1.00 19.58 238 ARG F O 1
ATOM 14211 N N . MET F 1 239 ? 14.975 23.294 -14.746 1.00 20.32 239 MET F N 1
ATOM 14212 C CA . MET F 1 239 ? 15.438 24.680 -14.763 1.00 20.51 239 MET F CA 1
ATOM 14213 C C . MET F 1 239 ? 16.774 24.869 -15.503 1.00 20.51 239 MET F C 1
ATOM 14214 O O . MET F 1 239 ? 17.440 25.882 -15.328 1.00 19.90 239 MET F O 1
ATOM 14219 N N . ARG F 1 240 ? 17.136 23.878 -16.325 1.00 21.08 240 ARG F N 1
ATOM 14220 C CA . ARG F 1 240 ? 18.364 23.863 -17.142 1.00 21.92 240 ARG F CA 1
ATOM 14221 C C . ARG F 1 240 ? 19.697 24.186 -16.418 1.00 22.11 240 ARG F C 1
ATOM 14222 O O . ARG F 1 240 ? 20.481 25.012 -16.907 1.00 22.43 240 ARG F O 1
ATOM 14230 N N . PRO F 1 241 ? 19.970 23.524 -15.270 1.00 22.27 241 PRO F N 1
ATOM 14231 C CA . PRO F 1 241 ? 21.206 23.810 -14.530 1.00 22.32 241 PRO F CA 1
ATOM 14232 C C . PRO F 1 241 ? 22.438 23.177 -15.160 1.00 22.51 241 PRO F C 1
ATOM 14233 O O . PRO F 1 241 ? 22.331 22.160 -15.848 1.00 22.83 241 PRO F O 1
ATOM 14237 N N . ASP F 1 242 ? 23.601 23.771 -14.919 1.00 22.56 242 ASP F N 1
ATOM 14238 C CA . ASP F 1 242 ? 24.858 23.128 -15.272 1.00 22.79 242 ASP F CA 1
ATOM 14239 C C . ASP F 1 242 ? 25.396 22.392 -14.047 1.00 23.01 242 ASP F C 1
ATOM 14240 O O . ASP F 1 242 ? 25.928 21.284 -14.169 1.00 23.05 242 ASP F O 1
ATOM 14245 N N . ARG F 1 243 ? 25.252 23.023 -12.876 1.00 22.98 243 ARG F N 1
ATOM 14246 C CA . ARG F 1 243 ? 25.636 22.439 -11.598 1.00 23.20 243 ARG F CA 1
ATOM 14247 C C . ARG F 1 243 ? 24.506 22.548 -10.591 1.00 23.10 243 ARG F C 1
ATOM 14248 O O . ARG F 1 243 ? 23.793 23.554 -10.535 1.00 22.84 243 ARG F O 1
ATOM 14256 N N . ILE F 1 244 ? 24.374 21.498 -9.785 1.00 23.07 244 ILE F N 1
ATOM 14257 C CA . ILE F 1 244 ? 23.406 21.460 -8.708 1.00 22.92 244 ILE F CA 1
ATOM 14258 C C . ILE F 1 244 ? 24.161 21.382 -7.387 1.00 22.93 244 ILE F C 1
ATOM 14259 O O . ILE F 1 244 ? 25.026 20.521 -7.193 1.00 22.66 244 ILE F O 1
ATOM 14264 N N . ILE F 1 245 ? 23.849 22.312 -6.492 1.00 22.94 245 ILE F N 1
ATOM 14265 C CA . ILE F 1 245 ? 24.425 22.291 -5.163 1.00 23.01 245 ILE F CA 1
ATOM 14266 C C . ILE F 1 245 ? 23.315 22.091 -4.159 1.00 23.31 245 ILE F C 1
ATOM 14267 O O . ILE F 1 245 ? 22.501 22.987 -3.911 1.00 23.25 245 ILE F O 1
ATOM 14272 N N . LEU F 1 246 ? 23.288 20.890 -3.598 1.00 23.80 246 LEU F N 1
ATOM 14273 C CA . LEU F 1 246 ? 22.349 20.553 -2.555 1.00 24.45 246 LEU F CA 1
ATOM 14274 C C . LEU F 1 246 ? 23.051 20.837 -1.235 1.00 24.86 246 LEU F C 1
ATOM 14275 O O . LEU F 1 246 ? 24.023 20.178 -0.893 1.00 24.74 246 LEU F O 1
ATOM 14280 N N . GLY F 1 247 ? 22.557 21.837 -0.514 1.00 25.62 247 GLY F N 1
ATOM 14281 C CA . GLY F 1 247 ? 23.156 22.288 0.739 1.00 26.67 247 GLY F CA 1
ATOM 14282 C C . GLY F 1 247 ? 23.560 21.176 1.685 1.00 27.59 247 GLY F C 1
ATOM 14283 O O . GLY F 1 247 ? 24.694 21.154 2.179 1.00 27.95 247 GLY F O 1
ATOM 14284 N N . GLU F 1 248 ? 22.634 20.258 1.942 1.00 28.13 248 GLU F N 1
ATOM 14285 C CA . GLU F 1 248 ? 22.878 19.147 2.853 1.00 29.32 248 GLU F CA 1
ATOM 14286 C C . GLU F 1 248 ? 21.928 17.985 2.593 1.00 29.28 248 GLU F C 1
ATOM 14287 O O . GLU F 1 248 ? 20.775 18.174 2.194 1.00 29.61 248 GLU F O 1
ATOM 14293 N N . LEU F 1 249 ? 22.425 16.781 2.825 1.00 29.63 249 LEU F N 1
ATOM 14294 C CA . LEU F 1 249 ? 21.620 15.579 2.730 1.00 30.05 249 LEU F CA 1
ATOM 14295 C C . LEU F 1 249 ? 21.185 15.181 4.139 1.00 30.16 249 LEU F C 1
ATOM 14296 O O . LEU F 1 249 ? 22.019 15.050 5.036 1.00 30.12 249 LEU F O 1
ATOM 14301 N N . ARG F 1 250 ? 19.880 15.005 4.337 1.00 30.60 250 ARG F N 1
ATOM 14302 C CA . ARG F 1 250 ? 19.342 14.687 5.668 1.00 30.82 250 ARG F CA 1
ATOM 14303 C C . ARG F 1 250 ? 18.669 13.332 5.772 1.00 30.61 250 ARG F C 1
ATOM 14304 O O . ARG F 1 250 ? 19.017 12.536 6.648 1.00 30.48 250 ARG F O 1
ATOM 14312 N N . SER F 1 251 ? 17.687 13.077 4.913 1.00 30.37 251 SER F N 1
ATOM 14313 C CA . SER F 1 251 ? 17.094 11.743 4.846 1.00 30.47 251 SER F CA 1
ATOM 14314 C C . SER F 1 251 ? 16.649 11.271 3.478 1.00 30.11 251 SER F C 1
ATOM 14315 O O . SER F 1 251 ? 17.487 11.035 2.610 1.00 30.10 251 SER F O 1
ATOM 14318 N N . SER F 1 252 ? 15.340 11.115 3.306 1.00 29.86 252 SER F N 1
ATOM 14319 C CA . SER F 1 252 ? 14.787 10.380 2.170 1.00 29.68 252 SER F CA 1
ATOM 14320 C C . SER F 1 252 ? 15.070 11.008 0.803 1.00 29.55 252 SER F C 1
ATOM 14321 O O . SER F 1 252 ? 14.986 10.317 -0.210 1.00 29.64 252 SER F O 1
ATOM 14324 N N . GLU F 1 253 ? 15.412 12.304 0.783 1.00 29.47 253 GLU F N 1
ATOM 14325 C CA . GLU F 1 253 ? 15.795 13.008 -0.460 1.00 29.33 253 GLU F CA 1
ATOM 14326 C C . GLU F 1 253 ? 17.087 12.479 -1.065 1.00 28.57 253 GLU F C 1
ATOM 14327 O O . GLU F 1 253 ? 17.419 12.831 -2.199 1.00 28.41 253 GLU F O 1
ATOM 14333 N N . ALA F 1 254 ? 17.826 11.675 -0.300 1.00 27.81 254 ALA F N 1
ATOM 14334 C CA . ALA F 1 254 ? 19.042 11.037 -0.787 1.00 27.50 254 ALA F CA 1
ATOM 14335 C C . ALA F 1 254 ? 18.740 10.151 -1.988 1.00 27.37 254 ALA F C 1
ATOM 14336 O O . ALA F 1 254 ? 19.576 9.997 -2.877 1.00 27.35 254 ALA F O 1
ATOM 14338 N N . TYR F 1 255 ? 17.535 9.582 -2.005 1.00 27.15 255 TYR F N 1
ATOM 14339 C CA . TYR F 1 255 ? 17.043 8.813 -3.137 1.00 27.16 255 TYR F CA 1
ATOM 14340 C C . TYR F 1 255 ? 16.768 9.691 -4.372 1.00 26.73 255 TYR F C 1
ATOM 14341 O O . TYR F 1 255 ? 17.069 9.297 -5.497 1.00 26.37 255 TYR F O 1
ATOM 14350 N N . ASP F 1 256 ? 16.181 10.864 -4.155 1.00 26.51 256 ASP F N 1
ATOM 14351 C CA . ASP F 1 256 ? 15.980 11.845 -5.226 1.00 26.62 256 ASP F CA 1
ATOM 14352 C C . ASP F 1 256 ? 17.321 12.361 -5.727 1.00 26.08 256 ASP F C 1
ATOM 14353 O O . ASP F 1 256 ? 17.512 12.544 -6.915 1.00 25.94 256 ASP F O 1
ATOM 14358 N N . PHE F 1 257 ? 18.238 12.571 -4.793 1.00 25.88 257 PHE F N 1
ATOM 14359 C CA . PHE F 1 257 ? 19.628 12.924 -5.070 1.00 26.03 257 PHE F CA 1
ATOM 14360 C C . PHE F 1 257 ? 20.301 11.861 -5.939 1.00 26.07 257 PHE F C 1
ATOM 14361 O O . PHE F 1 257 ? 20.994 12.192 -6.907 1.00 26.08 257 PHE F O 1
ATOM 14369 N N . TYR F 1 258 ? 20.081 10.594 -5.588 1.00 26.35 258 TYR F N 1
ATOM 14370 C CA . TYR F 1 258 ? 20.602 9.445 -6.342 1.00 26.62 258 TYR F CA 1
ATOM 14371 C C . TYR F 1 258 ? 20.154 9.441 -7.811 1.00 26.96 258 TYR F C 1
ATOM 14372 O O . TYR F 1 258 ? 20.953 9.170 -8.712 1.00 26.94 258 TYR F O 1
ATOM 14381 N N . ASN F 1 259 ? 18.873 9.722 -8.037 1.00 27.34 259 ASN F N 1
ATOM 14382 C CA . ASN F 1 259 ? 18.320 9.807 -9.383 1.00 27.92 259 ASN F CA 1
ATOM 14383 C C . ASN F 1 259 ? 18.868 10.988 -10.180 1.00 27.87 259 ASN F C 1
ATOM 14384 O O . ASN F 1 259 ? 19.071 10.887 -11.380 1.00 27.93 259 ASN F O 1
ATOM 14389 N N . VAL F 1 260 ? 19.114 12.102 -9.501 1.00 28.13 260 VAL F N 1
ATOM 14390 C CA . VAL F 1 260 ? 19.829 13.230 -10.095 1.00 28.36 260 VAL F CA 1
ATOM 14391 C C . VAL F 1 260 ? 21.235 12.818 -10.556 1.00 28.76 260 VAL F C 1
ATOM 14392 O O . VAL F 1 260 ? 21.649 13.172 -11.661 1.00 28.99 260 VAL F O 1
ATOM 14396 N N . LEU F 1 261 ? 21.953 12.061 -9.721 1.00 28.93 261 LEU F N 1
ATOM 14397 C CA . LEU F 1 261 ? 23.262 11.513 -10.095 1.00 29.16 261 LEU F CA 1
ATOM 14398 C C . LEU F 1 261 ? 23.209 10.591 -11.325 1.00 29.59 261 LEU F C 1
ATOM 14399 O O . LEU F 1 261 ? 24.229 10.374 -11.982 1.00 29.67 261 LEU F O 1
ATOM 14404 N N . CYS F 1 262 ? 22.023 10.064 -11.633 1.00 30.05 262 CYS F N 1
ATOM 14405 C CA . CYS F 1 262 ? 21.816 9.145 -12.769 1.00 30.68 262 CYS F CA 1
ATOM 14406 C C . CYS F 1 262 ? 21.224 9.864 -14.021 1.00 31.51 262 CYS F C 1
ATOM 14407 O O . CYS F 1 262 ? 21.204 9.260 -15.101 1.00 31.16 262 CYS F O 1
ATOM 14410 N N . SER F 1 263 ? 20.811 11.141 -13.841 1.00 32.64 263 SER F N 1
ATOM 14411 C CA . SER F 1 263 ? 19.966 11.813 -14.940 1.00 33.67 263 SER F CA 1
ATOM 14412 C C . SER F 1 263 ? 20.823 12.532 -15.978 1.00 34.40 263 SER F C 1
ATOM 14413 O O . SER F 1 263 ? 20.305 13.289 -16.796 1.00 34.28 263 SER F O 1
ATOM 14416 N N . GLY F 1 264 ? 22.135 12.303 -15.932 1.00 35.38 264 GLY F N 1
ATOM 14417 C CA . GLY F 1 264 ? 23.045 12.858 -16.933 1.00 36.70 264 GLY F CA 1
ATOM 14418 C C . GLY F 1 264 ? 23.443 14.310 -16.740 1.00 37.51 264 GLY F C 1
ATOM 14419 O O . GLY F 1 264 ? 23.599 15.043 -17.713 1.00 37.47 264 GLY F O 1
ATOM 14420 N N . HIS F 1 265 ? 23.610 14.727 -15.488 1.00 38.47 265 HIS F N 1
ATOM 14421 C CA . HIS F 1 265 ? 24.136 16.059 -15.181 1.00 39.30 265 HIS F CA 1
ATOM 14422 C C . HIS F 1 265 ? 25.596 15.975 -14.757 1.00 39.56 265 HIS F C 1
ATOM 14423 O O . HIS F 1 265 ? 26.043 14.940 -14.242 1.00 39.70 265 HIS F O 1
ATOM 14430 N N . LYS F 1 266 ? 26.350 17.056 -14.958 1.00 39.69 266 LYS F N 1
ATOM 14431 C CA . LYS F 1 266 ? 27.680 17.082 -14.339 1.00 39.71 266 LYS F CA 1
ATOM 14432 C C . LYS F 1 266 ? 27.800 17.757 -12.979 1.00 39.21 266 LYS F C 1
ATOM 14433 O O . LYS F 1 266 ? 27.296 18.891 -12.767 1.00 39.91 266 LYS F O 1
ATOM 14439 N N . GLY F 1 267 ? 28.499 17.080 -12.078 1.00 38.51 267 GLY F N 1
ATOM 14440 C CA . GLY F 1 267 ? 29.153 17.754 -10.950 1.00 37.57 267 GLY F CA 1
ATOM 14441 C C . GLY F 1 267 ? 28.306 18.268 -9.808 1.00 36.79 267 GLY F C 1
ATOM 14442 O O . GLY F 1 267 ? 28.417 19.439 -9.432 1.00 37.37 267 GLY F O 1
ATOM 14443 N N . THR F 1 268 ? 27.492 17.388 -9.233 1.00 35.65 268 THR F N 1
ATOM 14444 C CA . THR F 1 268 ? 26.691 17.722 -8.064 1.00 34.22 268 THR F CA 1
ATOM 14445 C C . THR F 1 268 ? 27.585 17.850 -6.822 1.00 33.34 268 THR F C 1
ATOM 14446 O O . THR F 1 268 ? 28.465 17.023 -6.595 1.00 33.07 268 THR F O 1
ATOM 14450 N N . LEU F 1 269 ? 27.370 18.919 -6.056 1.00 32.33 269 LEU F N 1
ATOM 14451 C CA . LEU F 1 269 ? 28.033 19.131 -4.769 1.00 31.34 269 LEU F CA 1
ATOM 14452 C C . LEU F 1 269 ? 27.013 19.016 -3.642 1.00 30.53 269 LEU F C 1
ATOM 14453 O O . LEU F 1 269 ? 25.901 19.529 -3.764 1.00 30.53 269 LEU F O 1
ATOM 14458 N N . THR F 1 270 ? 27.393 18.352 -2.551 1.00 29.47 270 THR F N 1
ATOM 14459 C CA . THR F 1 270 ? 26.558 18.294 -1.350 1.00 28.36 270 THR F CA 1
ATOM 14460 C C . THR F 1 270 ? 27.352 18.045 -0.060 1.00 27.82 270 THR F C 1
ATOM 14461 O O . THR F 1 270 ? 28.522 17.689 -0.101 1.00 27.46 270 THR F O 1
ATOM 14465 N N . THR F 1 271 ? 26.707 18.258 1.082 1.00 27.49 271 THR F N 1
ATOM 14466 C CA . THR F 1 271 ? 27.314 17.957 2.384 1.00 27.27 271 THR F CA 1
ATOM 14467 C C . THR F 1 271 ? 26.519 16.880 3.135 1.00 27.14 271 THR F C 1
ATOM 14468 O O . THR F 1 271 ? 25.346 16.631 2.841 1.00 27.08 271 THR F O 1
ATOM 14472 N N . LEU F 1 272 ? 27.169 16.255 4.108 1.00 27.20 272 LEU F N 1
ATOM 14473 C CA . LEU F 1 272 ? 26.582 15.148 4.844 1.00 27.48 272 LEU F CA 1
ATOM 14474 C C . LEU F 1 272 ? 27.212 15.019 6.225 1.00 27.80 272 LEU F C 1
ATOM 14475 O O . LEU F 1 272 ? 28.415 15.201 6.376 1.00 27.67 272 LEU F O 1
ATOM 14480 N N . HIS F 1 273 ? 26.397 14.699 7.229 1.00 28.35 273 HIS F N 1
ATOM 14481 C CA . HIS F 1 273 ? 26.928 14.272 8.524 1.00 28.71 273 HIS F CA 1
ATOM 14482 C C . HIS F 1 273 ? 27.355 12.810 8.516 1.00 28.19 273 HIS F C 1
ATOM 14483 O O . HIS F 1 273 ? 26.520 11.915 8.555 1.00 28.38 273 HIS F O 1
ATOM 14490 N N . ALA F 1 274 ? 28.664 12.586 8.466 1.00 28.05 274 ALA F N 1
ATOM 14491 C CA . ALA F 1 274 ? 29.261 11.250 8.440 1.00 27.93 274 ALA F CA 1
ATOM 14492 C C . ALA F 1 274 ? 30.723 11.344 8.862 1.00 27.95 274 ALA F C 1
ATOM 14493 O O . ALA F 1 274 ? 31.338 12.397 8.722 1.00 27.92 274 ALA F O 1
ATOM 14495 N N . GLY F 1 275 ? 31.274 10.241 9.372 1.00 28.04 275 GLY F N 1
ATOM 14496 C CA . GLY F 1 275 ? 32.603 10.239 9.990 1.00 28.00 275 GLY F CA 1
ATOM 14497 C C . GLY F 1 275 ? 33.722 9.697 9.120 1.00 28.08 275 GLY F C 1
ATOM 14498 O O . GLY F 1 275 ? 34.884 9.716 9.519 1.00 28.07 275 GLY F O 1
ATOM 14499 N N . SER F 1 276 ? 33.364 9.210 7.936 1.00 28.14 276 SER F N 1
ATOM 14500 C CA . SER F 1 276 ? 34.313 8.674 6.974 1.00 28.33 276 SER F CA 1
ATOM 14501 C C . SER F 1 276 ? 33.590 8.412 5.662 1.00 28.77 276 SER F C 1
ATOM 14502 O O . SER F 1 276 ? 32.363 8.544 5.590 1.00 29.04 276 SER F O 1
ATOM 14505 N N . SER F 1 277 ? 34.341 8.049 4.625 1.00 29.08 277 SER F N 1
ATOM 14506 C CA . SER F 1 277 ? 33.740 7.713 3.341 1.00 29.35 277 SER F CA 1
ATOM 14507 C C . SER F 1 277 ? 32.885 6.447 3.421 1.00 29.62 277 SER F C 1
ATOM 14508 O O . SER F 1 277 ? 31.803 6.392 2.832 1.00 29.82 277 SER F O 1
ATOM 14511 N N . GLU F 1 278 ? 33.358 5.442 4.154 1.00 29.93 278 GLU F N 1
ATOM 14512 C CA . GLU F 1 278 ? 32.604 4.195 4.294 1.00 30.46 278 GLU F CA 1
ATOM 14513 C C . GLU F 1 278 ? 31.304 4.381 5.079 1.00 29.95 278 GLU F C 1
ATOM 14514 O O . GLU F 1 278 ? 30.286 3.812 4.718 1.00 29.90 278 GLU F O 1
ATOM 14520 N N . GLU F 1 279 ? 31.342 5.201 6.127 1.00 29.80 279 GLU F N 1
ATOM 14521 C CA . GLU F 1 279 ? 30.129 5.635 6.822 1.00 29.42 279 GLU F CA 1
ATOM 14522 C C . GLU F 1 279 ? 29.202 6.441 5.914 1.00 28.67 279 GLU F C 1
ATOM 14523 O O . GLU F 1 279 ? 27.982 6.324 6.024 1.00 28.44 279 GLU F O 1
ATOM 14529 N N . ALA F 1 280 ? 29.782 7.257 5.029 1.00 27.91 280 ALA F N 1
ATOM 14530 C CA . ALA F 1 280 ? 28.995 8.096 4.110 1.00 27.18 280 ALA F CA 1
ATOM 14531 C C . ALA F 1 280 ? 28.127 7.250 3.189 1.00 26.60 280 ALA F C 1
ATOM 14532 O O . ALA F 1 280 ? 26.923 7.475 3.104 1.00 26.80 280 ALA F O 1
ATOM 14534 N N . PHE F 1 281 ? 28.735 6.275 2.519 1.00 25.88 281 PHE F N 1
ATOM 14535 C CA . PHE F 1 281 ? 28.007 5.387 1.607 1.00 25.38 281 PHE F CA 1
ATOM 14536 C C . PHE F 1 281 ? 26.889 4.617 2.308 1.00 25.24 281 PHE F C 1
ATOM 14537 O O . PHE F 1 281 ? 25.789 4.499 1.765 1.00 25.11 281 PHE F O 1
ATOM 14545 N N . ILE F 1 282 ? 27.184 4.097 3.503 1.00 25.10 282 ILE F N 1
ATOM 14546 C CA . ILE F 1 282 ? 26.204 3.389 4.348 1.00 24.98 282 ILE F CA 1
ATOM 14547 C C . ILE F 1 282 ? 25.039 4.321 4.722 1.00 24.92 282 ILE F C 1
ATOM 14548 O O . ILE F 1 282 ? 23.870 3.963 4.584 1.00 24.57 282 ILE F O 1
ATOM 14553 N N . ARG F 1 283 ? 25.376 5.522 5.182 1.00 24.89 283 ARG F N 1
ATOM 14554 C CA . ARG F 1 283 ? 24.382 6.540 5.510 1.00 24.99 283 ARG F CA 1
ATOM 14555 C C . ARG F 1 283 ? 23.574 6.945 4.271 1.00 24.80 283 ARG F C 1
ATOM 14556 O O . ARG F 1 283 ? 22.352 7.054 4.341 1.00 25.04 283 ARG F O 1
ATOM 14564 N N . LEU F 1 284 ? 24.249 7.121 3.134 1.00 24.41 284 LEU F N 1
ATOM 14565 C CA . LEU F 1 284 ? 23.573 7.407 1.860 1.00 23.92 284 LEU F CA 1
ATOM 14566 C C . LEU F 1 284 ? 22.533 6.341 1.508 1.00 23.84 284 LEU F C 1
ATOM 14567 O O . LEU F 1 284 ? 21.408 6.666 1.112 1.00 23.81 284 LEU F O 1
ATOM 14572 N N . ALA F 1 285 ? 22.915 5.074 1.669 1.00 23.63 285 ALA F N 1
ATOM 14573 C CA . ALA F 1 285 ? 22.056 3.952 1.324 1.00 23.81 285 ALA F CA 1
ATOM 14574 C C . ALA F 1 285 ? 20.868 3.844 2.276 1.00 24.19 285 ALA F C 1
ATOM 14575 O O . ALA F 1 285 ? 19.739 3.609 1.843 1.00 24.52 285 ALA F O 1
ATOM 14577 N N . ASN F 1 286 ? 21.129 4.020 3.568 1.00 24.54 286 ASN F N 1
ATOM 14578 C CA . ASN F 1 286 ? 20.093 4.002 4.591 1.00 24.85 286 ASN F CA 1
ATOM 14579 C C . ASN F 1 286 ? 19.133 5.187 4.500 1.00 25.14 286 ASN F C 1
ATOM 14580 O O . ASN F 1 286 ? 17.935 5.022 4.723 1.00 25.19 286 ASN F O 1
ATOM 14585 N N . MET F 1 287 ? 19.655 6.372 4.176 1.00 25.50 287 MET F N 1
ATOM 14586 C CA . MET F 1 287 ? 18.809 7.546 3.942 1.00 25.85 287 MET F CA 1
ATOM 14587 C C . MET F 1 287 ? 17.861 7.321 2.756 1.00 26.02 287 MET F C 1
ATOM 14588 O O . MET F 1 287 ? 16.674 7.660 2.834 1.00 25.83 287 MET F O 1
ATOM 14593 N N . SER F 1 288 ? 18.393 6.750 1.671 1.00 26.14 288 SER F N 1
ATOM 14594 C CA . SER F 1 288 ? 17.605 6.451 0.464 1.00 26.55 288 SER F CA 1
ATOM 14595 C C . SER F 1 288 ? 16.500 5.420 0.729 1.00 26.98 288 SER F C 1
ATOM 14596 O O . SER F 1 288 ? 15.406 5.534 0.188 1.00 27.01 288 SER F O 1
ATOM 14599 N N . SER F 1 289 ? 16.804 4.431 1.568 1.00 27.34 289 SER F N 1
ATOM 14600 C CA . SER F 1 289 ? 15.886 3.353 1.929 1.00 27.79 289 SER F CA 1
ATOM 14601 C C . SER F 1 289 ? 14.639 3.812 2.683 1.00 27.89 289 SER F C 1
ATOM 14602 O O . SER F 1 289 ? 13.651 3.086 2.737 1.00 28.18 289 SER F O 1
ATOM 14605 N N . SER F 1 290 ? 14.695 5.002 3.275 1.00 28.11 290 SER F N 1
ATOM 14606 C CA . SER F 1 290 ? 13.556 5.573 3.990 1.00 28.56 290 SER F CA 1
ATOM 14607 C C . SER F 1 290 ? 12.615 6.386 3.082 1.00 28.63 290 SER F C 1
ATOM 14608 O O . SER F 1 290 ? 11.640 6.980 3.558 1.00 28.63 290 SER F O 1
ATOM 14611 N N . ASN F 1 291 ? 12.931 6.421 1.786 1.00 28.66 291 ASN F N 1
ATOM 14612 C CA . ASN F 1 291 ? 12.053 6.984 0.769 1.00 28.59 291 ASN F CA 1
ATOM 14613 C C . ASN F 1 291 ? 11.031 5.941 0.335 1.00 28.78 291 ASN F C 1
ATOM 14614 O O . ASN F 1 291 ? 11.394 4.790 0.079 1.00 28.72 291 ASN F O 1
ATOM 14619 N N . SER F 1 292 ? 9.763 6.348 0.253 1.00 29.00 292 SER F N 1
ATOM 14620 C CA . SER F 1 292 ? 8.659 5.468 -0.173 1.00 29.27 292 SER F CA 1
ATOM 14621 C C . SER F 1 292 ? 8.956 4.754 -1.486 1.00 28.94 292 SER F C 1
ATOM 14622 O O . SER F 1 292 ? 8.618 3.583 -1.650 1.00 28.63 292 SER F O 1
ATOM 14625 N N . ALA F 1 293 ? 9.587 5.477 -2.412 1.00 28.71 293 ALA F N 1
ATOM 14626 C CA . ALA F 1 293 ? 9.919 4.963 -3.742 1.00 28.57 293 ALA F CA 1
ATOM 14627 C C . ALA F 1 293 ? 11.063 3.949 -3.713 1.00 28.33 293 ALA F C 1
ATOM 14628 O O . ALA F 1 293 ? 11.305 3.256 -4.698 1.00 28.41 293 ALA F O 1
ATOM 14630 N N . ALA F 1 294 ? 11.762 3.866 -2.582 1.00 28.25 294 ALA F N 1
ATOM 14631 C CA . ALA F 1 294 ? 12.845 2.900 -2.408 1.00 28.16 294 ALA F CA 1
ATOM 14632 C C . ALA F 1 294 ? 12.395 1.598 -1.738 1.00 28.01 294 ALA F C 1
ATOM 14633 O O . ALA F 1 294 ? 13.212 0.717 -1.482 1.00 28.09 294 ALA F O 1
ATOM 14635 N N . ARG F 1 295 ? 11.092 1.477 -1.489 1.00 28.04 295 ARG F N 1
ATOM 14636 C CA . ARG F 1 295 ? 10.488 0.300 -0.847 1.00 28.29 295 ARG F CA 1
ATOM 14637 C C . ARG F 1 295 ? 10.988 -1.044 -1.386 1.00 27.88 295 ARG F C 1
ATOM 14638 O O . ARG F 1 295 ? 11.305 -1.947 -0.611 1.00 27.87 295 ARG F O 1
ATOM 14646 N N . ASN F 1 296 ? 11.065 -1.158 -2.709 1.00 27.59 296 ASN F N 1
ATOM 14647 C CA . ASN F 1 296 ? 11.395 -2.419 -3.375 1.00 27.34 296 ASN F CA 1
ATOM 14648 C C . ASN F 1 296 ? 12.856 -2.561 -3.823 1.00 27.13 296 ASN F C 1
ATOM 14649 O O . ASN F 1 296 ? 13.190 -3.474 -4.581 1.00 27.08 296 ASN F O 1
ATOM 14654 N N . ILE F 1 297 ? 13.718 -1.663 -3.348 1.00 27.02 297 ILE F N 1
ATOM 14655 C CA . ILE F 1 297 ? 15.155 -1.717 -3.654 1.00 26.95 297 ILE F CA 1
ATOM 14656 C C . ILE F 1 297 ? 15.951 -2.287 -2.477 1.00 26.98 297 ILE F C 1
ATOM 14657 O O . ILE F 1 297 ? 15.740 -1.888 -1.330 1.00 26.73 297 ILE F O 1
ATOM 14662 N N . LYS F 1 298 ? 16.852 -3.223 -2.767 1.00 27.11 298 LYS F N 1
ATOM 14663 C CA . LYS F 1 298 ? 17.761 -3.761 -1.751 1.00 27.40 298 LYS F CA 1
ATOM 14664 C C . LYS F 1 298 ? 18.783 -2.703 -1.322 1.00 27.46 298 LYS F C 1
ATOM 14665 O O . LYS F 1 298 ? 19.223 -1.886 -2.135 1.00 27.54 298 LYS F O 1
ATOM 14671 N N . PHE F 1 299 ? 19.147 -2.727 -0.041 1.00 27.47 299 PHE F N 1
ATOM 14672 C CA . PHE F 1 299 ? 20.239 -1.914 0.490 1.00 27.46 299 PHE F CA 1
ATOM 14673 C C . PHE F 1 299 ? 21.498 -2.028 -0.372 1.00 27.41 299 PHE F C 1
ATOM 14674 O O . PHE F 1 299 ? 22.136 -1.022 -0.675 1.00 27.39 299 PHE F O 1
ATOM 14682 N N . GLU F 1 300 ? 21.833 -3.260 -0.756 1.00 27.64 300 GLU F N 1
ATOM 14683 C CA . GLU F 1 300 ? 23.012 -3.579 -1.578 1.00 27.83 300 GLU F CA 1
ATOM 14684 C C . GLU F 1 300 ? 23.047 -2.872 -2.937 1.00 27.61 300 GLU F C 1
ATOM 14685 O O . GLU F 1 300 ? 24.112 -2.465 -3.395 1.00 27.60 300 GLU F O 1
ATOM 14691 N N . SER F 1 301 ? 21.888 -2.738 -3.579 1.00 27.26 301 SER F N 1
ATOM 14692 C CA . SER F 1 301 ? 21.787 -2.035 -4.859 1.00 26.85 301 SER F CA 1
ATOM 14693 C C . SER F 1 301 ? 22.039 -0.546 -4.647 1.00 26.58 301 SER F C 1
ATOM 14694 O O . SER F 1 301 ? 22.698 0.103 -5.450 1.00 26.72 301 SER F O 1
ATOM 14697 N N . LEU F 1 302 ? 21.507 -0.020 -3.550 1.00 26.36 302 LEU F N 1
ATOM 14698 C CA . LEU F 1 302 ? 21.642 1.390 -3.217 1.00 26.07 302 LEU F CA 1
ATOM 14699 C C . LEU F 1 302 ? 23.090 1.797 -2.927 1.00 25.92 302 LEU F C 1
ATOM 14700 O O . LEU F 1 302 ? 23.585 2.772 -3.508 1.00 25.57 302 LEU F O 1
ATOM 14705 N N . ILE F 1 303 ? 23.764 1.043 -2.054 1.00 25.63 303 ILE F N 1
ATOM 14706 C CA . ILE F 1 303 ? 25.147 1.364 -1.680 1.00 25.69 303 ILE F CA 1
ATOM 14707 C C . ILE F 1 303 ? 26.117 1.258 -2.856 1.00 25.53 303 ILE F C 1
ATOM 14708 O O . ILE F 1 303 ? 26.950 2.149 -3.043 1.00 25.61 303 ILE F O 1
ATOM 14713 N N . GLU F 1 304 ? 25.991 0.188 -3.644 1.00 25.41 304 GLU F N 1
ATOM 14714 C CA . GLU F 1 304 ? 26.811 0.007 -4.841 1.00 25.75 304 GLU F CA 1
ATOM 14715 C C . GLU F 1 304 ? 26.539 1.091 -5.882 1.00 25.04 304 GLU F C 1
ATOM 14716 O O . GLU F 1 304 ? 27.446 1.490 -6.608 1.00 24.99 304 GLU F O 1
ATOM 14722 N N . GLY F 1 305 ? 25.293 1.559 -5.940 1.00 24.52 305 GLY F N 1
ATOM 14723 C CA . GLY F 1 305 ? 24.908 2.676 -6.802 1.00 23.97 305 GLY F CA 1
ATOM 14724 C C . GLY F 1 305 ? 25.658 3.966 -6.481 1.00 23.65 305 GLY F C 1
ATOM 14725 O O . GLY F 1 305 ? 26.267 4.576 -7.364 1.00 23.63 305 GLY F O 1
ATOM 14726 N N . PHE F 1 306 ? 25.627 4.373 -5.215 1.00 23.03 306 PHE F N 1
ATOM 14727 C CA . PHE F 1 306 ? 26.354 5.561 -4.763 1.00 22.81 306 PHE F CA 1
ATOM 14728 C C . PHE F 1 306 ? 27.863 5.445 -4.967 1.00 22.91 306 PHE F C 1
ATOM 14729 O O . PHE F 1 306 ? 28.512 6.424 -5.337 1.00 22.99 306 PHE F O 1
ATOM 14737 N N . LYS F 1 307 ? 28.407 4.250 -4.729 1.00 23.06 307 LYS F N 1
ATOM 14738 C CA . LYS F 1 307 ? 29.840 3.971 -4.920 1.00 23.14 307 LYS F CA 1
ATOM 14739 C C . LYS F 1 307 ? 30.285 4.097 -6.373 1.00 23.17 307 LYS F C 1
ATOM 14740 O O . LYS F 1 307 ? 31.421 4.478 -6.647 1.00 23.50 307 LYS F O 1
ATOM 14746 N N . ASP F 1 308 ? 29.388 3.767 -7.295 1.00 23.29 308 ASP F N 1
ATOM 14747 C CA . ASP F 1 308 ? 29.653 3.886 -8.722 1.00 23.51 308 ASP F CA 1
ATOM 14748 C C . ASP F 1 308 ? 29.600 5.341 -9.221 1.00 23.22 308 ASP F C 1
ATOM 14749 O O . ASP F 1 308 ? 30.180 5.658 -10.256 1.00 23.07 308 ASP F O 1
ATOM 14754 N N . LEU F 1 309 ? 28.922 6.213 -8.470 1.00 23.18 309 LEU F N 1
ATOM 14755 C CA . LEU F 1 309 ? 28.609 7.580 -8.922 1.00 23.13 309 LEU F CA 1
ATOM 14756 C C . LEU F 1 309 ? 29.385 8.693 -8.217 1.00 23.07 309 LEU F C 1
ATOM 14757 O O . LEU F 1 309 ? 29.626 9.752 -8.818 1.00 22.76 309 LEU F O 1
ATOM 14762 N N . ILE F 1 310 ? 29.743 8.473 -6.950 1.00 23.08 310 ILE F N 1
ATOM 14763 C CA . ILE F 1 310 ? 30.486 9.476 -6.182 1.00 23.14 310 ILE F CA 1
ATOM 14764 C C . ILE F 1 310 ? 31.982 9.388 -6.477 1.00 23.10 310 ILE F C 1
ATOM 14765 O O . ILE F 1 310 ? 32.598 8.340 -6.305 1.00 23.08 310 ILE F O 1
ATOM 14770 N N . ASP F 1 311 ? 32.544 10.509 -6.922 1.00 23.43 311 ASP F N 1
ATOM 14771 C CA . ASP F 1 311 ? 33.949 10.594 -7.335 1.00 23.72 311 ASP F CA 1
ATOM 14772 C C . ASP F 1 311 ? 34.887 10.965 -6.197 1.00 23.45 311 ASP F C 1
ATOM 14773 O O . ASP F 1 311 ? 35.980 10.419 -6.088 1.00 23.76 311 ASP F O 1
ATOM 14778 N N . MET F 1 312 ? 34.461 11.900 -5.356 1.00 23.28 312 MET F N 1
ATOM 14779 C CA . MET F 1 312 ? 35.307 12.392 -4.276 1.00 23.12 312 MET F CA 1
ATOM 14780 C C . MET F 1 312 ? 34.543 12.550 -2.968 1.00 22.67 312 MET F C 1
ATOM 14781 O O . MET F 1 312 ? 33.428 13.041 -2.957 1.00 22.55 312 MET F O 1
ATOM 14786 N N . ILE F 1 313 ? 35.150 12.119 -1.870 1.00 22.73 313 ILE F N 1
ATOM 14787 C CA . ILE F 1 313 ? 34.623 12.415 -0.537 1.00 22.74 313 ILE F CA 1
ATOM 14788 C C . ILE F 1 313 ? 35.695 13.058 0.345 1.00 22.82 313 ILE F C 1
ATOM 14789 O O . ILE F 1 313 ? 36.745 12.471 0.614 1.00 22.57 313 ILE F O 1
ATOM 14794 N N . VAL F 1 314 ? 35.407 14.280 0.776 1.00 23.15 314 VAL F N 1
ATOM 14795 C CA . VAL F 1 314 ? 36.285 15.033 1.660 1.00 23.37 314 VAL F CA 1
ATOM 14796 C C . VAL F 1 314 ? 35.688 14.980 3.066 1.00 23.66 314 VAL F C 1
ATOM 14797 O O . VAL F 1 314 ? 34.635 15.551 3.320 1.00 23.63 314 VAL F O 1
ATOM 14801 N N . HIS F 1 315 ? 36.344 14.265 3.973 1.00 24.41 315 HIS F N 1
ATOM 14802 C CA . HIS F 1 315 ? 35.911 14.272 5.370 1.00 24.79 315 HIS F CA 1
ATOM 14803 C C . HIS F 1 315 ? 36.757 15.220 6.198 1.00 25.11 315 HIS F C 1
ATOM 14804 O O . HIS F 1 315 ? 37.977 15.130 6.188 1.00 25.11 315 HIS F O 1
ATOM 14811 N N . ILE F 1 316 ? 36.086 16.116 6.916 1.00 25.93 316 ILE F N 1
ATOM 14812 C CA . ILE F 1 316 ? 36.730 17.110 7.768 1.00 26.67 316 ILE F CA 1
ATOM 14813 C C . ILE F 1 316 ? 36.501 16.762 9.241 1.00 27.55 316 ILE F C 1
ATOM 14814 O O . ILE F 1 316 ? 35.385 16.419 9.628 1.00 27.57 316 ILE F O 1
ATOM 14819 N N . ASN F 1 317 ? 37.555 16.846 10.054 1.00 28.73 317 ASN F N 1
ATOM 14820 C CA . ASN F 1 317 ? 37.439 16.574 11.497 1.00 30.09 317 ASN F CA 1
ATOM 14821 C C . ASN F 1 317 ? 37.040 17.796 12.329 1.00 31.27 317 ASN F C 1
ATOM 14822 O O . ASN F 1 317 ? 36.835 18.888 11.788 1.00 31.47 317 ASN F O 1
ATOM 14827 N N . HIS F 1 318 ? 36.942 17.604 13.643 1.00 32.86 318 HIS F N 1
ATOM 14828 C CA . HIS F 1 318 ? 36.566 18.675 14.575 1.00 34.30 318 HIS F CA 1
ATOM 14829 C C . HIS F 1 318 ? 37.584 19.831 14.641 1.00 34.31 318 HIS F C 1
ATOM 14830 O O . HIS F 1 318 ? 37.239 20.929 15.068 1.00 34.63 318 HIS F O 1
ATOM 14837 N N . HIS F 1 319 ? 38.821 19.583 14.209 1.00 34.42 319 HIS F N 1
ATOM 14838 C CA . HIS F 1 319 ? 39.841 20.632 14.081 1.00 34.44 319 HIS F CA 1
ATOM 14839 C C . HIS F 1 319 ? 39.717 21.403 12.764 1.00 33.79 319 HIS F C 1
ATOM 14840 O O . HIS F 1 319 ? 40.547 22.259 12.464 1.00 33.70 319 HIS F O 1
ATOM 14847 N N . LYS F 1 320 ? 38.686 21.082 11.981 1.00 33.04 320 LYS F N 1
ATOM 14848 C CA . LYS F 1 320 ? 38.430 21.705 10.671 1.00 32.07 320 LYS F CA 1
ATOM 14849 C C . LYS F 1 320 ? 39.562 21.419 9.667 1.00 31.10 320 LYS F C 1
ATOM 14850 O O . LYS F 1 320 ? 39.972 22.289 8.886 1.00 31.01 320 LYS F O 1
ATOM 14856 N N . GLN F 1 321 ? 40.054 20.183 9.706 1.00 29.74 321 GLN F N 1
ATOM 14857 C CA . GLN F 1 321 ? 41.053 19.704 8.760 1.00 28.57 321 GLN F CA 1
ATOM 14858 C C . GLN F 1 321 ? 40.569 18.422 8.093 1.00 28.04 321 GLN F C 1
ATOM 14859 O O . GLN F 1 321 ? 39.807 17.654 8.684 1.00 27.65 321 GLN F O 1
ATOM 14865 N N . CYS F 1 322 ? 41.012 18.204 6.858 1.00 27.52 322 CYS F N 1
ATOM 14866 C CA . CYS F 1 322 ? 40.693 16.987 6.123 1.00 27.10 322 CYS F CA 1
ATOM 14867 C C . CYS F 1 322 ? 41.557 15.838 6.630 1.00 27.19 322 CYS F C 1
ATOM 14868 O O . CYS F 1 322 ? 42.794 15.908 6.581 1.00 26.72 322 CYS F O 1
ATOM 14871 N N . ASP F 1 323 ? 40.902 14.785 7.120 1.00 27.22 323 ASP F N 1
ATOM 14872 C CA . ASP F 1 323 ? 41.610 13.600 7.608 1.00 27.63 323 ASP F CA 1
ATOM 14873 C C . ASP F 1 323 ? 41.334 12.373 6.745 1.00 27.58 323 ASP F C 1
ATOM 14874 O O . ASP F 1 323 ? 41.834 11.279 7.025 1.00 27.89 323 ASP F O 1
ATOM 14879 N N . GLU F 1 324 ? 40.514 12.556 5.715 1.00 27.31 324 GLU F N 1
ATOM 14880 C CA . GLU F 1 324 ? 40.310 11.532 4.698 1.00 27.07 324 GLU F CA 1
ATOM 14881 C C . GLU F 1 324 ? 39.956 12.195 3.382 1.00 26.73 324 GLU F C 1
ATOM 14882 O O . GLU F 1 324 ? 39.011 12.976 3.310 1.00 26.67 324 GLU F O 1
ATOM 14888 N N . PHE F 1 325 ? 40.728 11.878 2.348 1.00 26.60 325 PHE F N 1
ATOM 14889 C CA . PHE F 1 325 ? 40.455 12.359 1.008 1.00 26.24 325 PHE F CA 1
ATOM 14890 C C . PHE F 1 325 ? 40.215 11.158 0.113 1.00 25.94 325 PHE F C 1
ATOM 14891 O O . PHE F 1 325 ? 41.154 10.572 -0.423 1.00 25.92 325 PHE F O 1
ATOM 14899 N N . TYR F 1 326 ? 38.947 10.788 -0.024 1.00 25.66 326 TYR F N 1
ATOM 14900 C CA . TYR F 1 326 ? 38.553 9.623 -0.804 1.00 25.27 326 TYR F CA 1
ATOM 14901 C C . TYR F 1 326 ? 38.418 9.970 -2.285 1.00 25.39 326 TYR F C 1
ATOM 14902 O O . TYR F 1 326 ? 37.784 10.960 -2.640 1.00 24.88 326 TYR F O 1
ATOM 14911 N N . ILE F 1 327 ? 39.043 9.153 -3.131 1.00 25.81 327 ILE F N 1
ATOM 14912 C CA . ILE F 1 327 ? 38.909 9.254 -4.583 1.00 26.42 327 ILE F CA 1
ATOM 14913 C C . ILE F 1 327 ? 38.438 7.890 -5.116 1.00 26.69 327 ILE F C 1
ATOM 14914 O O . ILE F 1 327 ? 38.966 6.848 -4.722 1.00 26.54 327 ILE F O 1
ATOM 14919 N N . LYS F 1 328 ? 37.426 7.904 -5.981 1.00 27.07 328 LYS F N 1
ATOM 14920 C CA . LYS F 1 328 ? 36.868 6.665 -6.531 1.00 27.88 328 LYS F CA 1
ATOM 14921 C C . LYS F 1 328 ? 37.900 5.862 -7.333 1.00 27.84 328 LYS F C 1
ATOM 14922 O O . LYS F 1 328 ? 38.598 6.421 -8.178 1.00 28.14 328 LYS F O 1
ATOM 14928 N N . LYS G 2 3 ? -15.998 42.503 -17.282 1.00 23.72 115 LYS G N 1
ATOM 14929 C CA . LYS G 2 3 ? -15.660 41.203 -17.919 1.00 26.20 115 LYS G CA 1
ATOM 14930 C C . LYS G 2 3 ? -16.829 40.702 -18.775 1.00 28.46 115 LYS G C 1
ATOM 14931 O O . LYS G 2 3 ? -16.625 40.244 -19.908 1.00 35.90 115 LYS G O 1
ATOM 14937 N N . LEU G 2 4 ? -18.041 40.801 -18.223 1.00 37.19 116 LEU G N 1
ATOM 14938 C CA . LEU G 2 4 ? -19.268 40.411 -18.919 1.00 39.60 116 LEU G CA 1
ATOM 14939 C C . LEU G 2 4 ? -19.390 41.144 -20.242 1.00 40.96 116 LEU G C 1
ATOM 14940 O O . LEU G 2 4 ? -19.916 40.602 -21.219 1.00 41.36 116 LEU G O 1
ATOM 14945 N N . HIS G 2 5 ? -18.882 42.377 -20.255 1.00 41.79 117 HIS G N 1
ATOM 14946 C CA . HIS G 2 5 ? -18.905 43.241 -21.423 1.00 42.19 117 HIS G CA 1
ATOM 14947 C C . HIS G 2 5 ? -17.941 42.757 -22.499 1.00 42.04 117 HIS G C 1
ATOM 14948 O O . HIS G 2 5 ? -18.304 42.688 -23.676 1.00 42.17 117 HIS G O 1
ATOM 14955 N N . GLU G 2 6 ? -16.720 42.413 -22.084 1.00 41.44 118 GLU G N 1
ATOM 14956 C CA . GLU G 2 6 ? -15.680 41.917 -22.996 1.00 41.13 118 GLU G CA 1
ATOM 14957 C C . GLU G 2 6 ? -16.033 40.588 -23.649 1.00 41.09 118 GLU G C 1
ATOM 14958 O O . GLU G 2 6 ? -15.655 40.343 -24.796 1.00 41.40 118 GLU G O 1
ATOM 14964 N N . ILE G 2 7 ? -16.730 39.729 -22.902 1.00 41.21 119 ILE G N 1
ATOM 14965 C CA . ILE G 2 7 ? -17.154 38.420 -23.392 1.00 41.11 119 ILE G CA 1
ATOM 14966 C C . ILE G 2 7 ? -18.213 38.578 -24.486 1.00 41.29 119 ILE G C 1
ATOM 14967 O O . ILE G 2 7 ? -18.082 38.022 -25.579 1.00 41.17 119 ILE G O 1
ATOM 14972 N N . LYS G 2 8 ? -19.249 39.354 -24.183 1.00 41.59 120 LYS G N 1
ATOM 14973 C CA . LYS G 2 8 ? -20.326 39.647 -25.130 1.00 41.88 120 LYS G CA 1
ATOM 14974 C C . LYS G 2 8 ? -19.809 40.393 -26.374 1.00 41.93 120 LYS G C 1
ATOM 14975 O O . LYS G 2 8 ? -20.227 40.109 -27.505 1.00 41.92 120 LYS G O 1
ATOM 14981 N N . GLN G 2 9 ? -18.882 41.324 -26.153 1.00 42.05 121 GLN G N 1
ATOM 14982 C CA . GLN G 2 9 ? -18.227 42.064 -27.233 1.00 41.97 121 GLN G CA 1
ATOM 14983 C C . GLN G 2 9 ? -17.488 41.140 -28.189 1.00 42.05 121 GLN G C 1
ATOM 14984 O O . GLN G 2 9 ? -17.376 41.435 -29.380 1.00 42.02 121 GLN G O 1
ATOM 14986 N N . GLU G 2 10 ? -16.982 40.027 -27.660 1.00 42.12 122 GLU G N 1
ATOM 14987 C CA . GLU G 2 10 ? -16.196 39.075 -28.446 1.00 42.26 122 GLU G CA 1
ATOM 14988 C C . GLU G 2 10 ? -17.070 38.046 -29.162 1.00 42.11 122 GLU G C 1
ATOM 14989 O O . GLU G 2 10 ? -16.731 37.600 -30.254 1.00 42.12 122 GLU G O 1
ATOM 14995 N N . LEU G 2 11 ? -18.192 37.681 -28.544 1.00 42.16 123 LEU G N 1
ATOM 14996 C CA . LEU G 2 11 ? -19.128 36.722 -29.128 1.00 42.19 123 LEU G CA 1
ATOM 14997 C C . LEU G 2 11 ? -20.017 37.338 -30.209 1.00 42.39 123 LEU G C 1
ATOM 14998 O O . LEU G 2 11 ? -20.372 36.659 -31.170 1.00 42.53 123 LEU G O 1
ATOM 15003 N N . LYS G 2 12 ? -20.376 38.612 -30.056 1.00 42.52 124 LYS G N 1
ATOM 15004 C CA . LYS G 2 12 ? -21.063 39.338 -31.124 1.00 42.74 124 LYS G CA 1
ATOM 15005 C C . LYS G 2 12 ? -20.090 39.613 -32.274 1.00 42.93 124 LYS G C 1
ATOM 15006 O O . LYS G 2 12 ? -20.421 39.406 -33.447 1.00 42.85 124 LYS G O 1
ATOM 15008 N N . ASP G 2 13 ? -18.896 40.081 -31.910 1.00 43.08 125 ASP G N 1
ATOM 15009 C CA . ASP G 2 13 ? -17.754 40.246 -32.809 1.00 43.40 125 ASP G CA 1
ATOM 15010 C C . ASP G 2 13 ? -17.621 39.050 -33.757 1.00 43.74 125 ASP G C 1
ATOM 15011 O O . ASP G 2 13 ? -17.712 39.191 -34.982 1.00 43.76 125 ASP G O 1
ATOM 15016 N N . LEU G 2 14 ? -17.415 37.875 -33.160 1.00 44.09 126 LEU G N 1
ATOM 15017 C CA . LEU G 2 14 ? -17.183 36.621 -33.866 1.00 44.35 126 LEU G CA 1
ATOM 15018 C C . LEU G 2 14 ? -18.365 36.167 -34.723 1.00 44.57 126 LEU G C 1
ATOM 15019 O O . LEU G 2 14 ? -18.164 35.655 -35.826 1.00 44.63 126 LEU G O 1
ATOM 15024 N N . PHE G 2 15 ? -19.588 36.358 -34.223 1.00 44.82 127 PHE G N 1
ATOM 15025 C CA . PHE G 2 15 ? -20.787 35.883 -34.927 1.00 45.12 127 PHE G CA 1
ATOM 15026 C C . PHE G 2 15 ? -21.155 36.715 -36.156 1.00 45.17 127 PHE G C 1
ATOM 15027 O O . PHE G 2 15 ? -22.173 36.455 -36.810 1.00 45.20 127 PHE G O 1
ATOM 15035 N N . SER G 2 16 ? -20.315 37.706 -36.461 1.00 45.14 128 SER G N 1
ATOM 15036 C CA . SER G 2 16 ? -20.482 38.558 -37.643 1.00 44.94 128 SER G CA 1
ATOM 15037 C C . SER G 2 16 ? -19.177 38.723 -38.454 1.00 44.60 128 SER G C 1
ATOM 15038 O O . SER G 2 16 ? -19.136 39.454 -39.481 1.00 44.80 128 SER G O 1
ATOM 15041 N N . HIS G 2 17 ? -18.110 38.066 -37.986 1.00 43.86 129 HIS G N 1
ATOM 15042 C CA . HIS G 2 17 ? -16.927 37.817 -38.823 1.00 43.06 129 HIS G CA 1
ATOM 15043 C C . HIS G 2 17 ? -17.153 36.531 -39.606 1.00 41.96 129 HIS G C 1
ATOM 15044 O O . HIS G 2 17 ? -16.514 36.298 -40.653 1.00 41.72 129 HIS G O 1
ATOM 15051 N N . LEU G 2 18 ? -18.073 35.707 -39.075 1.00 40.71 130 LEU G N 1
ATOM 15052 C CA . LEU G 2 18 ? -18.538 34.492 -39.729 1.00 40.08 130 LEU G CA 1
ATOM 15053 C C . LEU G 2 18 ? -20.037 34.347 -39.450 1.00 40.11 130 LEU G C 1
ATOM 15054 O O . LEU G 2 18 ? -20.425 33.841 -38.390 1.00 39.77 130 LEU G O 1
ATOM 15056 N N . PRO G 2 19 ? -20.878 34.803 -40.406 1.00 40.64 131 PRO G N 1
ATOM 15057 C CA . PRO G 2 19 ? -22.328 34.992 -40.269 1.00 41.20 131 PRO G CA 1
ATOM 15058 C C . PRO G 2 19 ? -23.113 33.782 -39.764 1.00 41.64 131 PRO G C 1
ATOM 15059 O O . PRO G 2 19 ? -23.066 32.701 -40.364 1.00 41.73 131 PRO G O 1
ATOM 15063 N N . TYR G 2 20 ? -23.808 33.985 -38.647 1.00 41.96 132 TYR G N 1
ATOM 15064 C CA . TYR G 2 20 ? -24.923 33.144 -38.259 1.00 42.26 132 TYR G CA 1
ATOM 15065 C C . TYR G 2 20 ? -26.062 34.109 -38.022 1.00 42.48 132 TYR G C 1
ATOM 15066 O O . TYR G 2 20 ? -25.824 35.270 -37.682 1.00 42.67 132 TYR G O 1
ATOM 15075 N N . LYS G 2 21 ? -27.295 33.656 -38.223 1.00 42.65 133 LYS G N 1
ATOM 15076 C CA . LYS G 2 21 ? -28.447 34.479 -37.879 1.00 42.66 133 LYS G CA 1
ATOM 15077 C C . LYS G 2 21 ? -28.603 34.439 -36.366 1.00 42.66 133 LYS G C 1
ATOM 15078 O O . LYS G 2 21 ? -29.430 33.703 -35.821 1.00 42.73 133 LYS G O 1
ATOM 15084 N N . ILE G 2 22 ? -27.759 35.221 -35.697 1.00 42.64 134 ILE G N 1
ATOM 15085 C CA . ILE G 2 22 ? -27.747 35.275 -34.244 1.00 42.49 134 ILE G CA 1
ATOM 15086 C C . ILE G 2 22 ? -28.363 36.555 -33.708 1.00 42.30 134 ILE G C 1
ATOM 15087 O O . ILE G 2 22 ? -27.960 37.676 -34.048 1.00 42.46 134 ILE G O 1
ATOM 15092 N N . ASN G 2 23 ? -29.341 36.341 -32.843 1.00 42.03 135 ASN G N 1
ATOM 15093 C CA . ASN G 2 23 ? -30.285 37.339 -32.396 1.00 41.72 135 ASN G CA 1
ATOM 15094 C C . ASN G 2 23 ? -29.924 37.802 -30.963 1.00 41.36 135 ASN G C 1
ATOM 15095 O O . ASN G 2 23 ? -29.606 38.990 -30.752 1.00 41.52 135 ASN G O 1
ATOM 15100 N N . LYS G 2 24 ? -29.934 36.877 -29.997 1.00 40.56 136 LYS G N 1
ATOM 15101 C CA . LYS G 2 24 ? -29.518 37.232 -28.640 1.00 39.89 136 LYS G CA 1
ATOM 15102 C C . LYS G 2 24 ? -28.202 36.579 -28.212 1.00 39.36 136 LYS G C 1
ATOM 15103 O O . LYS G 2 24 ? -27.969 35.384 -28.437 1.00 39.10 136 LYS G O 1
ATOM 15109 N N . VAL G 2 25 ? -27.338 37.396 -27.622 1.00 38.66 137 VAL G N 1
ATOM 15110 C CA . VAL G 2 25 ? -26.110 36.930 -26.995 1.00 38.06 137 VAL G CA 1
ATOM 15111 C C . VAL G 2 25 ? -26.052 37.601 -25.629 1.00 37.55 137 VAL G C 1
ATOM 15112 O O . VAL G 2 25 ? -25.561 38.720 -25.513 1.00 37.49 137 VAL G O 1
ATOM 15116 N N . GLU G 2 26 ? -26.583 36.940 -24.602 1.00 36.91 138 GLU G N 1
ATOM 15117 C CA . GLU G 2 26 ? -26.509 37.490 -23.248 1.00 36.47 138 GLU G CA 1
ATOM 15118 C C . GLU G 2 26 ? -25.470 36.778 -22.401 1.00 35.57 138 GLU G C 1
ATOM 15119 O O . GLU G 2 26 ? -25.275 35.564 -22.515 1.00 35.37 138 GLU G O 1
ATOM 15125 N N . VAL G 2 27 ? -24.807 37.560 -21.557 1.00 34.51 139 VAL G N 1
ATOM 15126 C CA . VAL G 2 27 ? -23.857 37.045 -20.596 1.00 33.88 139 VAL G CA 1
ATOM 15127 C C . VAL G 2 27 ? -24.293 37.596 -19.247 1.00 33.45 139 VAL G C 1
ATOM 15128 O O . VAL G 2 27 ? -24.446 38.809 -19.084 1.00 33.29 139 VAL G O 1
ATOM 15132 N N . SER G 2 28 ? -24.517 36.698 -18.291 1.00 32.96 140 SER G N 1
ATOM 15133 C CA . SER G 2 28 ? -24.973 37.101 -16.962 1.00 32.32 140 SER G CA 1
ATOM 15134 C C . SER G 2 28 ? -24.427 36.144 -15.916 1.00 32.04 140 SER G C 1
ATOM 15135 O O . SER G 2 28 ? -24.059 35.014 -16.240 1.00 31.79 140 SER G O 1
ATOM 15138 N N . LEU G 2 29 ? -24.366 36.610 -14.670 1.00 31.66 141 LEU G N 1
ATOM 15139 C CA . LEU G 2 29 ? -23.988 35.774 -13.543 1.00 31.28 141 LEU G CA 1
ATOM 15140 C C . LEU G 2 29 ? -25.132 34.806 -13.206 1.00 31.22 141 LEU G C 1
ATOM 15141 O O . LEU G 2 29 ? -26.271 35.229 -13.005 1.00 31.09 141 LEU G O 1
ATOM 15146 N N . TYR G 2 30 ? -24.816 33.512 -13.161 1.00 31.08 142 TYR G N 1
ATOM 15147 C CA . TYR G 2 30 ? -25.815 32.459 -12.963 1.00 31.06 142 TYR G CA 1
ATOM 15148 C C . TYR G 2 30 ? -25.779 31.851 -11.553 1.00 30.96 142 TYR G C 1
ATOM 15149 O O . TYR G 2 30 ? -26.815 31.703 -10.914 1.00 31.03 142 TYR G O 1
ATOM 15158 N N . GLU G 2 31 ? -24.584 31.479 -11.103 1.00 31.01 143 GLU G N 1
ATOM 15159 C CA . GLU G 2 31 ? -24.343 30.941 -9.766 1.00 31.21 143 GLU G CA 1
ATOM 15160 C C . GLU G 2 31 ? -23.050 31.592 -9.295 1.00 30.75 143 GLU G C 1
ATOM 15161 O O . GLU G 2 31 ? -22.393 32.276 -10.084 1.00 30.83 143 GLU G O 1
ATOM 15167 N N . PRO G 2 32 ? -22.670 31.388 -8.016 1.00 30.40 144 PRO G N 1
ATOM 15168 C CA . PRO G 2 32 ? -21.323 31.805 -7.622 1.00 30.11 144 PRO G CA 1
ATOM 15169 C C . PRO G 2 32 ? -20.249 31.174 -8.517 1.00 29.95 144 PRO G C 1
ATOM 15170 O O . PRO G 2 32 ? -20.119 29.945 -8.574 1.00 29.97 144 PRO G O 1
ATOM 15174 N N . GLY G 2 33 ? -19.521 32.022 -9.239 1.00 29.63 145 GLY G N 1
ATOM 15175 C CA . GLY G 2 33 ? -18.428 31.584 -10.102 1.00 29.21 145 GLY G CA 1
ATOM 15176 C C . GLY G 2 33 ? -18.836 30.998 -11.444 1.00 28.93 145 GLY G C 1
ATOM 15177 O O . GLY G 2 33 ? -18.011 30.397 -12.128 1.00 28.72 145 GLY G O 1
ATOM 15178 N N . VAL G 2 34 ? -20.102 31.174 -11.821 1.00 28.78 146 VAL G N 1
ATOM 15179 C CA . VAL G 2 34 ? -20.647 30.611 -13.064 1.00 28.37 146 VAL G CA 1
ATOM 15180 C C . VAL G 2 34 ? -21.363 31.688 -13.879 1.00 28.76 146 VAL G C 1
ATOM 15181 O O . VAL G 2 34 ? -22.204 32.421 -13.357 1.00 28.73 146 VAL G O 1
ATOM 15185 N N . LEU G 2 35 ? -21.022 31.785 -15.160 1.00 29.23 147 LEU G N 1
ATOM 15186 C CA . LEU G 2 35 ? -21.725 32.690 -16.069 1.00 29.70 147 LEU G CA 1
ATOM 15187 C C . LEU G 2 35 ? -22.653 31.939 -17.016 1.00 30.00 147 LEU G C 1
ATOM 15188 O O . LEU G 2 35 ? -22.288 30.900 -17.574 1.00 30.05 147 LEU G O 1
ATOM 15193 N N . LEU G 2 36 ? -23.863 32.465 -17.180 1.00 30.44 148 LEU G N 1
ATOM 15194 C CA . LEU G 2 36 ? -24.767 31.973 -18.202 1.00 30.95 148 LEU G CA 1
ATOM 15195 C C . LEU G 2 36 ? -24.489 32.695 -19.516 1.00 31.47 148 LEU G C 1
ATOM 15196 O O . LEU G 2 36 ? -24.524 33.926 -19.588 1.00 31.64 148 LEU G O 1
ATOM 15201 N N . ILE G 2 37 ? -24.188 31.918 -20.548 1.00 32.29 149 ILE G N 1
ATOM 15202 C CA . ILE G 2 37 ? -24.098 32.444 -21.903 1.00 32.94 149 ILE G CA 1
ATOM 15203 C C . ILE G 2 37 ? -25.307 31.902 -22.651 1.00 33.82 149 ILE G C 1
ATOM 15204 O O . ILE G 2 37 ? -25.489 30.679 -22.770 1.00 33.43 149 ILE G O 1
ATOM 15209 N N . ASP G 2 38 ? -26.133 32.833 -23.131 1.00 34.76 150 ASP G N 1
ATOM 15210 C CA . ASP G 2 38 ? -27.427 32.509 -23.699 1.00 35.93 150 ASP G CA 1
ATOM 15211 C C . ASP G 2 38 ? -27.491 33.024 -25.129 1.00 36.48 150 ASP G C 1
ATOM 15212 O O . ASP G 2 38 ? -27.442 34.232 -25.375 1.00 36.40 150 ASP G O 1
ATOM 15217 N N . ILE G 2 39 ? -27.591 32.087 -26.068 1.00 37.29 151 ILE G N 1
ATOM 15218 C CA . ILE G 2 39 ? -27.541 32.405 -27.482 1.00 38.10 151 ILE G CA 1
ATOM 15219 C C . ILE G 2 39 ? -28.801 31.893 -28.167 1.00 38.60 151 ILE G C 1
ATOM 15220 O O . ILE G 2 39 ? -29.188 30.733 -28.002 1.00 38.78 151 ILE G O 1
ATOM 15225 N N . ASP G 2 40 ? -29.456 32.773 -28.916 1.00 39.13 152 ASP G N 1
ATOM 15226 C CA . ASP G 2 40 ? -30.601 32.363 -29.714 1.00 39.63 152 ASP G CA 1
ATOM 15227 C C . ASP G 2 40 ? -30.625 33.051 -31.072 1.00 39.82 152 ASP G C 1
ATOM 15228 O O . ASP G 2 40 ? -29.789 33.907 -31.367 1.00 39.71 152 ASP G O 1
ATOM 15233 N N . GLY G 2 41 ? -31.589 32.649 -31.893 1.00 40.17 153 GLY G N 1
ATOM 15234 C CA . GLY G 2 41 ? -31.688 33.098 -33.266 1.00 40.60 153 GLY G CA 1
ATOM 15235 C C . GLY G 2 41 ? -32.290 32.017 -34.138 1.00 40.90 153 GLY G C 1
ATOM 15236 O O . GLY G 2 41 ? -32.690 30.954 -33.645 1.00 41.07 153 GLY G O 1
ATOM 15237 N N . GLU G 2 42 ? -32.355 32.294 -35.437 1.00 40.93 154 GLU G N 1
ATOM 15238 C CA . GLU G 2 42 ? -32.890 31.350 -36.412 1.00 40.96 154 GLU G CA 1
ATOM 15239 C C . GLU G 2 42 ? -31.855 30.273 -36.728 1.00 40.91 154 GLU G C 1
ATOM 15240 O O . GLU G 2 42 ? -32.203 29.116 -36.972 1.00 40.95 154 GLU G O 1
ATOM 15246 N N . ASP G 2 43 ? -30.580 30.663 -36.709 1.00 40.90 155 ASP G N 1
ATOM 15247 C CA . ASP G 2 43 ? -29.471 29.739 -36.968 1.00 40.58 155 ASP G CA 1
ATOM 15248 C C . ASP G 2 43 ? -28.968 29.081 -35.687 1.00 40.41 155 ASP G C 1
ATOM 15249 O O . ASP G 2 43 ? -27.782 28.771 -35.571 1.00 40.58 155 ASP G O 1
ATOM 15254 N N . SER G 2 44 ? -29.882 28.861 -34.739 1.00 40.07 156 SER G N 1
ATOM 15255 C CA . SER G 2 44 ? -29.557 28.304 -33.420 1.00 39.61 156 SER G CA 1
ATOM 15256 C C . SER G 2 44 ? -29.326 26.793 -33.447 1.00 39.21 156 SER G C 1
ATOM 15257 O O . SER G 2 44 ? -28.492 26.282 -32.708 1.00 39.32 156 SER G O 1
ATOM 15260 N N . ALA G 2 45 ? -30.066 26.086 -34.294 1.00 38.80 157 ALA G N 1
ATOM 15261 C CA . ALA G 2 45 ? -29.894 24.642 -34.459 1.00 38.36 157 ALA G CA 1
ATOM 15262 C C . ALA G 2 45 ? -28.588 24.296 -35.175 1.00 37.94 157 ALA G C 1
ATOM 15263 O O . ALA G 2 45 ? -28.107 23.170 -35.073 1.00 37.90 157 ALA G O 1
ATOM 15265 N N . LEU G 2 46 ? -28.026 25.271 -35.894 1.00 37.51 158 LEU G N 1
ATOM 15266 C CA . LEU G 2 46 ? -26.722 25.122 -36.563 1.00 37.08 158 LEU G CA 1
ATOM 15267 C C . LEU G 2 46 ? -25.546 25.234 -35.593 1.00 36.66 158 LEU G C 1
ATOM 15268 O O . LEU G 2 46 ? -24.409 24.931 -35.945 1.00 36.44 158 LEU G O 1
ATOM 15273 N N . LEU G 2 47 ? -25.832 25.691 -34.378 1.00 36.34 159 LEU G N 1
ATOM 15274 C CA . LEU G 2 47 ? -24.825 25.802 -33.331 1.00 35.97 159 LEU G CA 1
ATOM 15275 C C . LEU G 2 47 ? -24.979 24.686 -32.309 1.00 35.53 159 LEU G C 1
ATOM 15276 O O . LEU G 2 47 ? -24.121 24.491 -31.450 1.00 35.51 159 LEU G O 1
ATOM 15281 N N . ILE G 2 48 ? -26.090 23.965 -32.411 1.00 34.85 160 ILE G N 1
ATOM 15282 C CA . ILE G 2 48 ? -26.320 22.777 -31.608 1.00 33.69 160 ILE G CA 1
ATOM 15283 C C . ILE G 2 48 ? -25.672 21.582 -32.313 1.00 32.40 160 ILE G C 1
ATOM 15284 O O . ILE G 2 48 ? -24.957 20.789 -31.697 1.00 32.95 160 ILE G O 1
ATOM 15289 N N . GLY G 2 49 ? -25.909 21.474 -33.617 1.00 28.85 161 GLY G N 1
ATOM 15290 C CA . GLY G 2 49 ? -25.251 20.468 -34.434 1.00 26.82 161 GLY G CA 1
ATOM 15291 C C . GLY G 2 49 ? -25.831 19.080 -34.261 1.00 26.14 161 GLY G C 1
ATOM 15292 O O . GLY G 2 49 ? -26.611 18.824 -33.331 1.00 28.89 161 GLY G O 1
ATOM 15293 N N . GLU G 2 50 ? -25.437 18.188 -35.174 1.00 25.18 162 GLU G N 1
ATOM 15294 C CA . GLU G 2 50 ? -25.870 16.789 -35.178 1.00 24.78 162 GLU G CA 1
ATOM 15295 C C . GLU G 2 50 ? -25.668 16.115 -33.817 1.00 24.90 162 GLU G C 1
ATOM 15296 O O . GLU G 2 50 ? -24.536 15.859 -33.397 1.00 28.09 162 GLU G O 1
ATOM 15298 N N . LYS G 2 51 ? -26.790 15.836 -33.149 1.00 24.67 163 LYS G N 1
ATOM 15299 C CA . LYS G 2 51 ? -26.827 15.287 -31.781 1.00 24.56 163 LYS G CA 1
ATOM 15300 C C . LYS G 2 51 ? -26.062 16.130 -30.750 1.00 24.96 163 LYS G C 1
ATOM 15301 O O . LYS G 2 51 ? -25.462 15.595 -29.812 1.00 27.88 163 LYS G O 1
ATOM 15303 N N . GLY G 2 52 ? -26.073 17.447 -30.933 1.00 24.95 164 GLY G N 1
ATOM 15304 C CA . GLY G 2 52 ? -25.477 18.358 -29.958 1.00 25.62 164 GLY G CA 1
ATOM 15305 C C . GLY G 2 52 ? -23.962 18.378 -29.920 1.00 26.85 164 GLY G C 1
ATOM 15306 O O . GLY G 2 52 ? -23.381 18.779 -28.909 1.00 28.85 164 GLY G O 1
ATOM 15307 N N . TYR G 2 53 ? -23.316 17.964 -31.012 1.00 28.94 165 TYR G N 1
ATOM 15308 C CA . TYR G 2 53 ? -21.852 17.930 -31.068 1.00 29.94 165 TYR G CA 1
ATOM 15309 C C . TYR G 2 53 ? -21.245 19.348 -31.061 1.00 29.93 165 TYR G C 1
ATOM 15310 O O . TYR G 2 53 ? -20.197 19.575 -30.466 1.00 30.03 165 TYR G O 1
ATOM 15319 N N . ARG G 2 54 ? -21.913 20.288 -31.726 1.00 29.71 166 ARG G N 1
ATOM 15320 C CA . ARG G 2 54 ? -21.457 21.673 -31.802 1.00 29.29 166 ARG G CA 1
ATOM 15321 C C . ARG G 2 54 ? -21.713 22.414 -30.497 1.00 29.09 166 ARG G C 1
ATOM 15322 O O . ARG G 2 54 ? -20.918 23.265 -30.086 1.00 28.95 166 ARG G O 1
ATOM 15330 N N . TYR G 2 55 ? -22.832 22.087 -29.853 1.00 28.55 167 TYR G N 1
ATOM 15331 C CA . TYR G 2 55 ? -23.151 22.634 -28.549 1.00 28.09 167 TYR G CA 1
ATOM 15332 C C . TYR G 2 55 ? -22.083 22.219 -27.536 1.00 28.00 167 TYR G C 1
ATOM 15333 O O . TYR G 2 55 ? -21.646 23.031 -26.717 1.00 28.04 167 TYR G O 1
ATOM 15342 N N . LYS G 2 56 ? -21.673 20.952 -27.604 1.00 27.83 168 LYS G N 1
ATOM 15343 C CA . LYS G 2 56 ? -20.645 20.400 -26.723 1.00 27.76 168 LYS G CA 1
ATOM 15344 C C . LYS G 2 56 ? -19.280 21.048 -26.992 1.00 27.64 168 LYS G C 1
ATOM 15345 O O . LYS G 2 56 ? -18.554 21.401 -26.054 1.00 27.57 168 LYS G O 1
ATOM 15351 N N . ALA G 2 57 ? -18.948 21.209 -28.271 1.00 27.21 169 ALA G N 1
ATOM 15352 C CA . ALA G 2 57 ? -17.716 21.868 -28.677 1.00 26.91 169 ALA G CA 1
ATOM 15353 C C . ALA G 2 57 ? -17.677 23.304 -28.150 1.00 27.06 169 ALA G C 1
ATOM 15354 O O . ALA G 2 57 ? -16.701 23.700 -27.516 1.00 26.98 169 ALA G O 1
ATOM 15356 N N . LEU G 2 58 ? -18.745 24.063 -28.402 1.00 27.18 170 LEU G N 1
ATOM 15357 C CA . LEU G 2 58 ? -18.900 25.431 -27.891 1.00 27.45 170 LEU G CA 1
ATOM 15358 C C . LEU G 2 58 ? -18.808 25.550 -26.362 1.00 27.55 170 LEU G C 1
ATOM 15359 O O . LEU G 2 58 ? -18.206 26.486 -25.847 1.00 27.47 170 LEU G O 1
ATOM 15364 N N . SER G 2 59 ? -19.402 24.608 -25.638 1.00 27.69 171 SER G N 1
ATOM 15365 C CA . SER G 2 59 ? -19.391 24.673 -24.172 1.00 28.08 171 SER G CA 1
ATOM 15366 C C . SER G 2 59 ? -17.977 24.468 -23.599 1.00 27.91 171 SER G C 1
ATOM 15367 O O . SER G 2 59 ? -17.583 25.162 -22.655 1.00 27.87 171 SER G O 1
ATOM 15370 N N . TYR G 2 60 ? -17.218 23.538 -24.187 1.00 27.76 172 TYR G N 1
ATOM 15371 C CA . TYR G 2 60 ? -15.801 23.356 -23.848 1.00 27.71 172 TYR G CA 1
ATOM 15372 C C . TYR G 2 60 ? -14.943 24.561 -24.213 1.00 27.34 172 TYR G C 1
ATOM 15373 O O . TYR G 2 60 ? -14.149 25.026 -23.390 1.00 27.27 172 TYR G O 1
ATOM 15382 N N . LEU G 2 61 ? -15.111 25.056 -25.442 1.00 26.87 173 LEU G N 1
ATOM 15383 C CA . LEU G 2 61 ? -14.344 26.188 -25.964 1.00 26.37 173 LEU G CA 1
ATOM 15384 C C . LEU G 2 61 ? -14.607 27.482 -25.216 1.00 26.40 173 LEU G C 1
ATOM 15385 O O . LEU G 2 61 ? -13.696 28.291 -25.042 1.00 26.87 173 LEU G O 1
ATOM 15390 N N . LEU G 2 62 ? -15.849 27.691 -24.790 1.00 26.38 174 LEU G N 1
ATOM 15391 C CA . LEU G 2 62 ? -16.193 28.856 -23.968 1.00 26.47 174 LEU G CA 1
ATOM 15392 C C . LEU G 2 62 ? -15.602 28.731 -22.566 1.00 26.66 174 LEU G C 1
ATOM 15393 O O . LEU G 2 62 ? -15.139 29.712 -21.990 1.00 26.54 174 LEU G O 1
ATOM 15398 N N . PHE G 2 63 ? -15.594 27.516 -22.027 1.00 26.95 175 PHE G N 1
ATOM 15399 C CA . PHE G 2 63 ? -14.932 27.285 -20.755 1.00 27.42 175 PHE G CA 1
ATOM 15400 C C . PHE G 2 63 ? -13.419 27.545 -20.859 1.00 27.67 175 PHE G C 1
ATOM 15401 O O . PHE G 2 63 ? -12.864 28.291 -20.051 1.00 27.55 175 PHE G O 1
ATOM 15409 N N . ASN G 2 64 ? -12.774 26.956 -21.867 1.00 28.02 176 ASN G N 1
ATOM 15410 C CA . ASN G 2 64 ? -11.326 27.086 -22.063 1.00 28.51 176 ASN G CA 1
ATOM 15411 C C . ASN G 2 64 ? -10.856 28.517 -22.306 1.00 28.44 176 ASN G C 1
ATOM 15412 O O . ASN G 2 64 ? -9.691 28.823 -22.103 1.00 28.54 176 ASN G O 1
ATOM 15417 N N . TRP G 2 65 ? -11.762 29.377 -22.760 1.00 28.51 177 TRP G N 1
ATOM 15418 C CA . TRP G 2 65 ? -11.473 30.794 -22.917 1.00 28.60 177 TRP G CA 1
ATOM 15419 C C . TRP G 2 65 ? -11.813 31.568 -21.643 1.00 28.78 177 TRP G C 1
ATOM 15420 O O . TRP G 2 65 ? -10.963 32.261 -21.087 1.00 28.96 177 TRP G O 1
ATOM 15431 N N . ILE G 2 66 ? -13.049 31.429 -21.177 1.00 29.05 178 ILE G N 1
ATOM 15432 C CA . ILE G 2 66 ? -13.569 32.245 -20.073 1.00 29.18 178 ILE G CA 1
ATOM 15433 C C . ILE G 2 66 ? -13.004 31.890 -18.690 1.00 29.37 178 ILE G C 1
ATOM 15434 O O . ILE G 2 66 ? -12.753 32.784 -17.883 1.00 29.34 178 ILE G O 1
ATOM 15439 N N . HIS G 2 67 ? -12.803 30.601 -18.421 1.00 29.91 179 HIS G N 1
ATOM 15440 C CA . HIS G 2 67 ? -12.277 30.174 -17.115 1.00 30.63 179 HIS G CA 1
ATOM 15441 C C . HIS G 2 67 ? -10.813 30.578 -16.842 1.00 30.63 179 HIS G C 1
ATOM 15442 O O . HIS G 2 67 ? -10.538 31.142 -15.783 1.00 30.62 179 HIS G O 1
ATOM 15449 N N . PRO G 2 68 ? -9.875 30.290 -17.778 1.00 30.91 180 PRO G N 1
ATOM 15450 C CA . PRO G 2 68 ? -8.509 30.816 -17.621 1.00 31.07 180 PRO G CA 1
ATOM 15451 C C . PRO G 2 68 ? -8.409 32.346 -17.673 1.00 31.29 180 PRO G C 1
ATOM 15452 O O . PRO G 2 68 ? -7.631 32.930 -16.917 1.00 31.50 180 PRO G O 1
ATOM 15456 N N . THR G 2 69 ? -9.193 32.990 -18.536 1.00 31.36 181 THR G N 1
ATOM 15457 C CA . THR G 2 69 ? -9.150 34.447 -18.662 1.00 31.48 181 THR G CA 1
ATOM 15458 C C . THR G 2 69 ? -9.879 35.218 -17.550 1.00 31.67 181 THR G C 1
ATOM 15459 O O . THR G 2 69 ? -9.309 36.161 -17.000 1.00 31.68 181 THR G O 1
ATOM 15463 N N . TYR G 2 70 ? -11.116 34.826 -17.221 1.00 31.69 182 TYR G N 1
ATOM 15464 C CA . TYR G 2 70 ? -11.940 35.605 -16.284 1.00 31.62 182 TYR G CA 1
ATOM 15465 C C . TYR G 2 70 ? -12.226 34.930 -14.942 1.00 31.55 182 TYR G C 1
ATOM 15466 O O . TYR G 2 70 ? -12.748 35.566 -14.021 1.00 31.67 182 TYR G O 1
ATOM 15475 N N . GLY G 2 71 ? -11.884 33.649 -14.838 1.00 31.41 183 GLY G N 1
ATOM 15476 C CA . GLY G 2 71 ? -12.054 32.894 -13.601 1.00 31.12 183 GLY G CA 1
ATOM 15477 C C . GLY G 2 71 ? -13.436 32.300 -13.416 1.00 31.11 183 GLY G C 1
ATOM 15478 O O . GLY G 2 71 ? -13.741 31.764 -12.351 1.00 31.10 183 GLY G O 1
ATOM 15479 N N . TYR G 2 72 ? -14.270 32.378 -14.452 1.00 31.01 184 TYR G N 1
ATOM 15480 C CA . TYR G 2 72 ? -15.636 31.873 -14.370 1.00 31.04 184 TYR G CA 1
ATOM 15481 C C . TYR G 2 72 ? -15.855 30.560 -15.115 1.00 31.02 184 TYR G C 1
ATOM 15482 O O . TYR G 2 72 ? -15.339 30.349 -16.211 1.00 31.04 184 TYR G O 1
ATOM 15491 N N . SER G 2 73 ? -16.620 29.683 -14.477 1.00 30.89 185 SER G N 1
ATOM 15492 C CA . SER G 2 73 ? -17.174 28.485 -15.079 1.00 31.22 185 SER G CA 1
ATOM 15493 C C . SER G 2 73 ? -18.356 28.924 -15.953 1.00 31.12 185 SER G C 1
ATOM 15494 O O . SER G 2 73 ? -18.867 30.037 -15.789 1.00 30.74 185 SER G O 1
ATOM 15497 N N . ILE G 2 74 ? -18.792 28.091 -16.893 1.00 31.28 186 ILE G N 1
ATOM 15498 C CA . ILE G 2 74 ? -19.915 28.522 -17.735 1.00 31.69 186 ILE G CA 1
ATOM 15499 C C . ILE G 2 74 ? -21.102 27.563 -17.860 1.00 31.82 186 ILE G C 1
ATOM 15500 O O . ILE G 2 74 ? -20.975 26.338 -17.740 1.00 31.85 186 ILE G O 1
ATOM 15505 N N . ARG G 2 75 ? -22.261 28.173 -18.079 1.00 31.92 187 ARG G N 1
ATOM 15506 C CA . ARG G 2 75 ? -23.477 27.473 -18.450 1.00 32.05 187 ARG G CA 1
ATOM 15507 C C . ARG G 2 75 ? -23.917 28.010 -19.811 1.00 32.20 187 ARG G C 1
ATOM 15508 O O . ARG G 2 75 ? -24.244 29.195 -19.952 1.00 31.97 187 ARG G O 1
ATOM 15516 N N . LEU G 2 76 ? -23.895 27.135 -20.811 1.00 32.37 188 LEU G N 1
ATOM 15517 C CA . LEU G 2 76 ? -24.282 27.500 -22.162 1.00 32.88 188 LEU G CA 1
ATOM 15518 C C . LEU G 2 76 ? -25.718 27.081 -22.469 1.00 33.24 188 LEU G C 1
ATOM 15519 O O . LEU G 2 76 ? -26.132 25.956 -22.177 1.00 33.19 188 LEU G O 1
ATOM 15524 N N . GLU G 2 77 ? -26.471 28.011 -23.040 1.00 33.84 189 GLU G N 1
ATOM 15525 C CA . GLU G 2 77 ? -27.823 27.735 -23.496 1.00 34.74 189 GLU G CA 1
ATOM 15526 C C . GLU G 2 77 ? -28.017 28.208 -24.938 1.00 35.00 189 GLU G C 1
ATOM 15527 O O . GLU G 2 77 ? -27.766 29.364 -25.262 1.00 35.18 189 GLU G O 1
ATOM 15533 N N . ILE G 2 78 ? -28.426 27.294 -25.807 1.00 35.75 190 ILE G N 1
ATOM 15534 C CA . ILE G 2 78 ? -28.803 27.650 -27.173 1.00 36.43 190 ILE G CA 1
ATOM 15535 C C . ILE G 2 78 ? -30.252 27.234 -27.399 1.00 36.93 190 ILE G C 1
ATOM 15536 O O . ILE G 2 78 ? -30.573 26.043 -27.366 1.00 37.23 190 ILE G O 1
ATOM 15541 N N . SER G 2 79 ? -31.115 28.222 -27.629 1.00 37.44 191 SER G N 1
ATOM 15542 C CA . SER G 2 79 ? -32.565 28.021 -27.596 1.00 38.00 191 SER G CA 1
ATOM 15543 C C . SER G 2 79 ? -32.971 27.360 -26.266 1.00 38.31 191 SER G C 1
ATOM 15544 O O . SER G 2 79 ? -32.706 27.905 -25.191 1.00 38.50 191 SER G O 1
ATOM 15547 N N . THR G 2 80 ? -33.587 26.182 -26.351 1.00 38.58 192 THR G N 1
ATOM 15548 C CA . THR G 2 80 ? -34.088 25.467 -25.177 1.00 38.79 192 THR G CA 1
ATOM 15549 C C . THR G 2 80 ? -33.371 24.108 -25.067 1.00 38.89 192 THR G C 1
ATOM 15550 O O . THR G 2 80 ? -33.775 23.228 -24.303 1.00 38.91 192 THR G O 1
ATOM 15554 N N . PHE G 2 81 ? -32.278 23.967 -25.820 1.00 38.93 193 PHE G N 1
ATOM 15555 C CA . PHE G 2 81 ? -31.539 22.707 -25.908 1.00 38.98 193 PHE G CA 1
ATOM 15556 C C . PHE G 2 81 ? -31.149 22.137 -24.547 1.00 39.10 193 PHE G C 1
ATOM 15557 O O . PHE G 2 81 ? -31.511 21.008 -24.220 1.00 38.96 193 PHE G O 1
ATOM 15565 N N . LEU G 2 82 ? -30.421 22.929 -23.763 1.00 39.40 194 LEU G N 1
ATOM 15566 C CA . LEU G 2 82 ? -29.876 22.478 -22.486 1.00 39.64 194 LEU G CA 1
ATOM 15567 C C . LEU G 2 82 ? -30.967 22.130 -21.471 1.00 39.75 194 LEU G C 1
ATOM 15568 O O . LEU G 2 82 ? -30.875 21.100 -20.792 1.00 39.79 194 LEU G O 1
ATOM 15573 N N . GLN G 2 83 ? -32.000 22.967 -21.373 1.00 39.63 195 GLN G N 1
ATOM 15574 C CA . GLN G 2 83 ? -33.061 22.689 -20.403 1.00 39.83 195 GLN G CA 1
ATOM 15575 C C . GLN G 2 83 ? -33.927 21.488 -20.778 1.00 39.84 195 GLN G C 1
ATOM 15576 O O . GLN G 2 83 ? -34.489 20.846 -19.895 1.00 39.90 195 GLN G O 1
ATOM 15582 N N . ASN G 2 84 ? -33.990 21.163 -22.070 1.00 40.23 196 ASN G N 1
ATOM 15583 C CA . ASN G 2 84 ? -34.554 19.890 -22.529 1.00 40.60 196 ASN G CA 1
ATOM 15584 C C . ASN G 2 84 ? -33.700 18.688 -22.109 1.00 40.56 196 ASN G C 1
ATOM 15585 O O . ASN G 2 84 ? -34.230 17.676 -21.649 1.00 40.56 196 ASN G O 1
ATOM 15590 N N . GLN G 2 85 ? -32.381 18.811 -22.277 1.00 40.62 197 GLN G N 1
ATOM 15591 C CA . GLN G 2 85 ? -31.435 17.750 -21.915 1.00 40.62 197 GLN G CA 1
ATOM 15592 C C . GLN G 2 85 ? -31.439 17.498 -20.408 1.00 40.63 197 GLN G C 1
ATOM 15593 O O . GLN G 2 85 ? -31.364 16.351 -19.966 1.00 40.54 197 GLN G O 1
ATOM 15599 N N . GLU G 2 86 ? -31.535 18.579 -19.633 1.00 40.64 198 GLU G N 1
ATOM 15600 C CA . GLU G 2 86 ? -31.618 18.509 -18.172 1.00 40.75 198 GLU G CA 1
ATOM 15601 C C . GLU G 2 86 ? -32.898 17.840 -17.674 1.00 40.61 198 GLU G C 1
ATOM 15602 O O . GLU G 2 86 ? -32.887 17.185 -16.636 1.00 40.66 198 GLU G O 1
ATOM 15608 N N . LYS G 2 87 ? -33.992 18.028 -18.411 1.00 40.57 199 LYS G N 1
ATOM 15609 C CA . LYS G 2 87 ? -35.295 17.444 -18.082 1.00 40.61 199 LYS G CA 1
ATOM 15610 C C . LYS G 2 87 ? -35.323 15.942 -18.381 1.00 40.66 199 LYS G C 1
ATOM 15611 O O . LYS G 2 87 ? -35.839 15.149 -17.583 1.00 40.53 199 LYS G O 1
ATOM 15617 N N . VAL G 2 88 ? -34.775 15.572 -19.539 1.00 40.68 200 VAL G N 1
ATOM 15618 C CA . VAL G 2 88 ? -34.627 14.171 -19.941 1.00 40.92 200 VAL G CA 1
ATOM 15619 C C . VAL G 2 88 ? -33.686 13.442 -18.976 1.00 41.04 200 VAL G C 1
ATOM 15620 O O . VAL G 2 88 ? -33.966 12.310 -18.557 1.00 41.02 200 VAL G O 1
ATOM 15624 N N . MET G 2 89 ? -32.589 14.108 -18.611 1.00 41.10 201 MET G N 1
ATOM 15625 C CA . MET G 2 89 ? -31.633 13.561 -17.653 1.00 41.25 201 MET G CA 1
ATOM 15626 C C . MET G 2 89 ? -32.244 13.406 -16.267 1.00 41.22 201 MET G C 1
ATOM 15627 O O . MET G 2 89 ? -31.837 12.530 -15.505 1.00 41.30 201 MET G O 1
ATOM 15632 N N . ASP G 2 90 ? -33.216 14.258 -15.946 1.00 41.26 202 ASP G N 1
ATOM 15633 C CA . ASP G 2 90 ? -33.851 14.234 -14.633 1.00 41.34 202 ASP G CA 1
ATOM 15634 C C . ASP G 2 90 ? -34.643 12.967 -14.360 1.00 41.22 202 ASP G C 1
ATOM 15635 O O . ASP G 2 90 ? -34.673 12.499 -13.211 1.00 41.22 202 ASP G O 1
ATOM 15640 N N . THR G 2 91 ? -35.279 12.413 -15.417 1.00 41.12 203 THR G N 1
ATOM 15641 C CA . THR G 2 91 ? -35.987 11.133 -15.268 1.00 41.09 203 THR G CA 1
ATOM 15642 C C . THR G 2 91 ? -35.021 10.046 -14.779 1.00 40.97 203 THR G C 1
ATOM 15643 O O . THR G 2 91 ? -35.131 9.584 -13.636 1.00 41.07 203 THR G O 1
ATOM 15647 N N . GLN G 2 92 ? -34.051 9.681 -15.617 1.00 40.76 204 GLN G N 1
ATOM 15648 C CA . GLN G 2 92 ? -33.068 8.653 -15.262 1.00 40.58 204 GLN G CA 1
ATOM 15649 C C . GLN G 2 92 ? -32.453 8.921 -13.892 1.00 40.31 204 GLN G C 1
ATOM 15650 O O . GLN G 2 92 ? -32.205 7.989 -13.129 1.00 40.36 204 GLN G O 1
ATOM 15656 N N . LEU G 2 93 ? -32.209 10.197 -13.593 1.00 40.01 205 LEU G N 1
ATOM 15657 C CA . LEU G 2 93 ? -31.443 10.586 -12.406 1.00 39.83 205 LEU G CA 1
ATOM 15658 C C . LEU G 2 93 ? -32.208 10.450 -11.087 1.00 39.77 205 LEU G C 1
ATOM 15659 O O . LEU G 2 93 ? -31.594 10.128 -10.062 1.00 39.73 205 LEU G O 1
ATOM 15664 N N . GLN G 2 94 ? -33.538 10.701 -11.118 1.00 39.69 206 GLN G N 1
ATOM 15665 C CA . GLN G 2 94 ? -34.393 10.435 -9.964 1.00 39.74 206 GLN G CA 1
ATOM 15666 C C . GLN G 2 94 ? -34.489 8.923 -9.777 1.00 39.75 206 GLN G C 1
ATOM 15667 O O . GLN G 2 94 ? -34.669 8.426 -8.654 1.00 39.66 206 GLN G O 1
ATOM 15669 N N . SER G 2 95 ? -34.360 8.209 -10.901 1.00 39.73 207 SER G N 1
ATOM 15670 C CA . SER G 2 95 ? -34.442 6.734 -10.933 1.00 39.88 207 SER G CA 1
ATOM 15671 C C . SER G 2 95 ? -33.159 6.075 -10.361 1.00 39.87 207 SER G C 1
ATOM 15672 O O . SER G 2 95 ? -33.203 4.961 -9.823 1.00 39.95 207 SER G O 1
ATOM 15675 N N . VAL G 2 96 ? -32.014 6.793 -10.482 1.00 39.92 208 VAL G N 1
ATOM 15676 C CA . VAL G 2 96 ? -30.741 6.284 -9.961 1.00 40.01 208 VAL G CA 1
ATOM 15677 C C . VAL G 2 96 ? -30.714 6.421 -8.432 1.00 40.14 208 VAL G C 1
ATOM 15678 O O . VAL G 2 96 ? -30.341 5.468 -7.725 1.00 40.29 208 VAL G O 1
ATOM 15682 N N . ILE G 2 97 ? -31.141 7.594 -7.944 1.00 40.24 209 ILE G N 1
ATOM 15683 C CA . ILE G 2 97 ? -31.166 7.903 -6.500 1.00 40.39 209 ILE G CA 1
ATOM 15684 C C . ILE G 2 97 ? -32.138 7.007 -5.691 1.00 40.45 209 ILE G C 1
ATOM 15685 O O . ILE G 2 97 ? -31.990 6.851 -4.460 1.00 40.44 209 ILE G O 1
ATOM 15690 N N . MET G 2 98 ? -33.085 6.381 -6.403 1.00 40.56 210 MET G N 1
ATOM 15691 C CA . MET G 2 98 ? -34.051 5.477 -5.780 1.00 40.76 210 MET G CA 1
ATOM 15692 C C . MET G 2 98 ? -33.464 4.046 -5.619 1.00 40.76 210 MET G C 1
ATOM 15693 O O . MET G 2 98 ? -33.880 3.233 -4.698 1.00 40.70 210 MET G O 1
ATOM 15695 N N . THR G 2 99 ? -32.510 3.747 -6.519 1.00 40.79 211 THR G N 1
ATOM 15696 C CA . THR G 2 99 ? -31.704 2.524 -6.418 1.00 40.85 211 THR G CA 1
ATOM 15697 C C . THR G 2 99 ? -30.675 2.671 -5.294 1.00 40.70 211 THR G C 1
ATOM 15698 O O . THR G 2 99 ? -30.476 1.735 -4.492 1.00 40.70 211 THR G O 1
ATOM 15702 N N . VAL G 2 100 ? -30.037 3.854 -5.233 1.00 40.47 212 VAL G N 1
ATOM 15703 C CA . VAL G 2 100 ? -28.989 4.092 -4.227 1.00 40.30 212 VAL G CA 1
ATOM 15704 C C . VAL G 2 100 ? -29.555 4.256 -2.807 1.00 40.26 212 VAL G C 1
ATOM 15705 O O . VAL G 2 100 ? -28.783 4.255 -1.829 1.00 40.30 212 VAL G O 1
ATOM 15709 N N . HIS G 2 101 ? -30.903 4.412 -2.708 1.00 40.13 213 HIS G N 1
ATOM 15710 C CA . HIS G 2 101 ? -31.559 4.564 -1.404 1.00 39.89 213 HIS G CA 1
ATOM 15711 C C . HIS G 2 101 ? -32.217 3.236 -0.964 1.00 39.66 213 HIS G C 1
ATOM 15712 O O . HIS G 2 101 ? -32.392 2.938 0.269 1.00 39.66 213 HIS G O 1
ATOM 15714 N N . GLU G 2 102 ? -32.619 2.447 -1.974 1.00 39.40 214 GLU G N 1
ATOM 15715 C CA . GLU G 2 102 ? -33.161 1.115 -1.711 1.00 39.21 214 GLU G CA 1
ATOM 15716 C C . GLU G 2 102 ? -32.065 0.046 -1.621 1.00 38.92 214 GLU G C 1
ATOM 15717 O O . GLU G 2 102 ? -32.320 -1.079 -1.175 1.00 39.00 214 GLU G O 1
ATOM 15723 N N . VAL G 2 103 ? -30.851 0.404 -2.039 1.00 38.58 215 VAL G N 1
ATOM 15724 C CA . VAL G 2 103 ? -29.705 -0.508 -1.983 1.00 38.14 215 VAL G CA 1
ATOM 15725 C C . VAL G 2 103 ? -28.521 0.129 -1.248 1.00 37.71 215 VAL G C 1
ATOM 15726 O O . VAL G 2 103 ? -27.997 -0.447 -0.290 1.00 37.96 215 VAL G O 1
ATOM 15730 N N . GLY G 2 104 ? -28.117 1.318 -1.690 1.00 36.83 216 GLY G N 1
ATOM 15731 C CA . GLY G 2 104 ? -26.919 1.969 -1.166 1.00 35.19 216 GLY G CA 1
ATOM 15732 C C . GLY G 2 104 ? -25.860 2.153 -2.241 1.00 33.67 216 GLY G C 1
ATOM 15733 O O . GLY G 2 104 ? -24.987 3.025 -2.137 1.00 34.31 216 GLY G O 1
ATOM 15734 N N . LYS G 2 105 ? -25.943 1.324 -3.277 1.00 30.33 217 LYS G N 1
ATOM 15735 C CA . LYS G 2 105 ? -25.005 1.362 -4.390 1.00 29.56 217 LYS G CA 1
ATOM 15736 C C . LYS G 2 105 ? -25.760 1.664 -5.677 1.00 30.23 217 LYS G C 1
ATOM 15737 O O . LYS G 2 105 ? -26.846 1.123 -5.910 1.00 32.19 217 LYS G O 1
ATOM 15739 N N . GLY G 2 106 ? -25.184 2.531 -6.506 1.00 33.02 218 GLY G N 1
ATOM 15740 C CA . GLY G 2 106 ? -25.792 2.895 -7.782 1.00 34.99 218 GLY G CA 1
ATOM 15741 C C . GLY G 2 106 ? -24.791 3.364 -8.823 1.00 36.23 218 GLY G C 1
ATOM 15742 O O . GLY G 2 106 ? -23.590 3.472 -8.553 1.00 36.70 218 GLY G O 1
ATOM 15743 N N . GLN G 2 107 ? -25.305 3.669 -10.012 1.00 36.84 219 GLN G N 1
ATOM 15744 C CA . GLN G 2 107 ? -24.488 3.898 -11.194 1.00 37.11 219 GLN G CA 1
ATOM 15745 C C . GLN G 2 107 ? -25.371 4.364 -12.344 1.00 37.27 219 GLN G C 1
ATOM 15746 O O . GLN G 2 107 ? -26.483 3.870 -12.527 1.00 37.31 219 GLN G O 1
ATOM 15752 N N . MET G 2 108 ? -24.869 5.328 -13.111 1.00 37.41 220 MET G N 1
ATOM 15753 C CA . MET G 2 108 ? -25.502 5.748 -14.359 1.00 37.40 220 MET G CA 1
ATOM 15754 C C . MET G 2 108 ? -24.416 6.158 -15.346 1.00 37.41 220 MET G C 1
ATOM 15755 O O . MET G 2 108 ? -23.410 6.757 -14.955 1.00 37.42 220 MET G O 1
ATOM 15760 N N . LYS G 2 109 ? -24.603 5.819 -16.619 1.00 37.37 221 LYS G N 1
ATOM 15761 C CA . LYS G 2 109 ? -23.621 6.189 -17.629 1.00 37.49 221 LYS G CA 1
ATOM 15762 C C . LYS G 2 109 ? -23.455 7.703 -17.708 1.00 37.49 221 LYS G C 1
ATOM 15763 O O . LYS G 2 109 ? -24.445 8.451 -17.697 1.00 37.45 221 LYS G O 1
ATOM 15769 N N . ALA G 2 110 ? -22.195 8.135 -17.767 1.00 37.52 222 ALA G N 1
ATOM 15770 C CA . ALA G 2 110 ? -21.843 9.543 -17.882 1.00 37.54 222 ALA G CA 1
ATOM 15771 C C . ALA G 2 110 ? -22.476 10.163 -19.135 1.00 37.71 222 ALA G C 1
ATOM 15772 O O . ALA G 2 110 ? -22.210 9.710 -20.256 1.00 37.68 222 ALA G O 1
ATOM 15774 N N . PRO G 2 111 ? -23.337 11.185 -18.945 1.00 37.82 223 PRO G N 1
ATOM 15775 C CA . PRO G 2 111 ? -23.970 11.920 -20.048 1.00 38.04 223 PRO G CA 1
ATOM 15776 C C . PRO G 2 111 ? -22.988 12.798 -20.846 1.00 38.30 223 PRO G C 1
ATOM 15777 O O . PRO G 2 111 ? -21.846 13.000 -20.423 1.00 38.20 223 PRO G O 1
ATOM 15781 N N . ASP G 2 112 ? -23.449 13.320 -21.982 1.00 38.66 224 ASP G N 1
ATOM 15782 C CA . ASP G 2 112 ? -22.580 14.005 -22.948 1.00 39.17 224 ASP G CA 1
ATOM 15783 C C . ASP G 2 112 ? -22.200 15.429 -22.523 1.00 39.09 224 ASP G C 1
ATOM 15784 O O . ASP G 2 112 ? -23.057 16.233 -22.172 1.00 39.16 224 ASP G O 1
ATOM 15789 N N . GLY G 2 113 ? -20.904 15.727 -22.557 1.00 39.14 225 GLY G N 1
ATOM 15790 C CA . GLY G 2 113 ? -20.399 17.059 -22.236 1.00 38.98 225 GLY G CA 1
ATOM 15791 C C . GLY G 2 113 ? -20.602 17.444 -20.786 1.00 38.90 225 GLY G C 1
ATOM 15792 O O . GLY G 2 113 ? -20.342 16.644 -19.886 1.00 39.05 225 GLY G O 1
ATOM 15793 N N . VAL G 2 114 ? -21.077 18.671 -20.572 1.00 38.76 226 VAL G N 1
ATOM 15794 C CA . VAL G 2 114 ? -21.313 19.225 -19.229 1.00 38.61 226 VAL G CA 1
ATOM 15795 C C . VAL G 2 114 ? -22.505 18.627 -18.493 1.00 38.48 226 VAL G C 1
ATOM 15796 O O . VAL G 2 114 ? -22.742 18.952 -17.327 1.00 38.75 226 VAL G O 1
ATOM 15800 N N . LEU G 2 115 ? -23.270 17.780 -19.175 1.00 38.23 227 LEU G N 1
ATOM 15801 C CA . LEU G 2 115 ? -24.350 17.042 -18.542 1.00 37.87 227 LEU G CA 1
ATOM 15802 C C . LEU G 2 115 ? -23.808 16.162 -17.421 1.00 37.69 227 LEU G C 1
ATOM 15803 O O . LEU G 2 115 ? -24.438 16.028 -16.377 1.00 37.63 227 LEU G O 1
ATOM 15808 N N . THR G 2 116 ? -22.627 15.584 -17.635 1.00 37.84 228 THR G N 1
ATOM 15809 C CA . THR G 2 116 ? -21.959 14.767 -16.619 1.00 38.01 228 THR G CA 1
ATOM 15810 C C . THR G 2 116 ? -21.739 15.567 -15.332 1.00 38.25 228 THR G C 1
ATOM 15811 O O . THR G 2 116 ? -21.997 15.070 -14.228 1.00 38.27 228 THR G O 1
ATOM 15815 N N . TYR G 2 117 ? -21.299 16.814 -15.494 1.00 38.41 229 TYR G N 1
ATOM 15816 C CA . TYR G 2 117 ? -20.939 17.683 -14.377 1.00 38.63 229 TYR G CA 1
ATOM 15817 C C . TYR G 2 117 ? -22.155 18.243 -13.643 1.00 38.76 229 TYR G C 1
ATOM 15818 O O . TYR G 2 117 ? -22.110 18.442 -12.425 1.00 38.77 229 TYR G O 1
ATOM 15827 N N . ILE G 2 118 ? -23.238 18.476 -14.387 1.00 38.93 230 ILE G N 1
ATOM 15828 C CA . ILE G 2 118 ? -24.538 18.823 -13.804 1.00 39.08 230 ILE G CA 1
ATOM 15829 C C . ILE G 2 118 ? -25.083 17.627 -13.005 1.00 39.20 230 ILE G C 1
ATOM 15830 O O . ILE G 2 118 ? -25.564 17.786 -11.879 1.00 39.11 230 ILE G O 1
ATOM 15835 N N . ALA G 2 119 ? -24.981 16.438 -13.597 1.00 39.48 231 ALA G N 1
ATOM 15836 C CA . ALA G 2 119 ? -25.363 15.184 -12.944 1.00 39.92 231 ALA G CA 1
ATOM 15837 C C . ALA G 2 119 ? -24.543 14.901 -11.687 1.00 40.21 231 ALA G C 1
ATOM 15838 O O . ALA G 2 119 ? -25.073 14.374 -10.708 1.00 40.22 231 ALA G O 1
ATOM 15840 N N . LEU G 2 120 ? -23.253 15.241 -11.724 1.00 40.65 232 LEU G N 1
ATOM 15841 C CA . LEU G 2 120 ? -22.363 15.039 -10.578 1.00 41.02 232 LEU G CA 1
ATOM 15842 C C . LEU G 2 120 ? -22.800 15.859 -9.372 1.00 41.32 232 LEU G C 1
ATOM 15843 O O . LEU G 2 120 ? -22.960 15.313 -8.282 1.00 41.30 232 LEU G O 1
ATOM 15848 N N . LYS G 2 121 ? -23.012 17.160 -9.581 1.00 41.72 233 LYS G N 1
ATOM 15849 C CA . LYS G 2 121 ? -23.445 18.068 -8.513 1.00 42.01 233 LYS G CA 1
ATOM 15850 C C . LYS G 2 121 ? -24.807 17.686 -7.917 1.00 42.17 233 LYS G C 1
ATOM 15851 O O . LYS G 2 121 ? -24.993 17.760 -6.702 1.00 42.22 233 LYS G O 1
ATOM 15853 N N . LYS G 2 122 ? -25.744 17.273 -8.771 1.00 42.42 234 LYS G N 1
ATOM 15854 C CA . LYS G 2 122 ? -27.080 16.855 -8.325 1.00 42.75 234 LYS G CA 1
ATOM 15855 C C . LYS G 2 122 ? -27.049 15.546 -7.534 1.00 42.82 234 LYS G C 1
ATOM 15856 O O . LYS G 2 122 ? -27.797 15.378 -6.570 1.00 42.82 234 LYS G O 1
ATOM 15862 N N . LEU G 2 123 ? -26.191 14.618 -7.957 1.00 43.00 235 LEU G N 1
ATOM 15863 C CA . LEU G 2 123 ? -26.012 13.349 -7.249 1.00 43.09 235 LEU G CA 1
ATOM 15864 C C . LEU G 2 123 ? -25.172 13.531 -5.996 1.00 43.30 235 LEU G C 1
ATOM 15865 O O . LEU G 2 123 ? -25.345 12.813 -5.015 1.00 43.21 235 LEU G O 1
ATOM 15870 N N . ARG G 2 124 ? -24.255 14.501 -6.043 1.00 43.72 236 ARG G N 1
ATOM 15871 C CA . ARG G 2 124 ? -23.432 14.842 -4.882 1.00 44.02 236 ARG G CA 1
ATOM 15872 C C . ARG G 2 124 ? -24.241 15.603 -3.833 1.00 44.07 236 ARG G C 1
ATOM 15873 O O . ARG G 2 124 ? -23.775 15.798 -2.707 1.00 44.22 236 ARG G O 1
ATOM 15881 N N . LYS G 2 125 ? -25.455 16.022 -4.200 1.00 44.04 237 LYS G N 1
ATOM 15882 C CA . LYS G 2 125 ? -26.286 16.854 -3.317 1.00 43.92 237 LYS G CA 1
ATOM 15883 C C . LYS G 2 125 ? -27.335 16.047 -2.561 1.00 43.77 237 LYS G C 1
ATOM 15884 O O . LYS G 2 125 ? -27.645 16.357 -1.407 1.00 43.83 237 LYS G O 1
ATOM 15886 N N . ALA G 2 126 ? -27.880 15.015 -3.202 1.00 43.52 238 ALA G N 1
ATOM 15887 C CA . ALA G 2 126 ? -28.819 14.123 -2.513 1.00 43.36 238 ALA G CA 1
ATOM 15888 C C . ALA G 2 126 ? -28.061 13.212 -1.549 1.00 43.14 238 ALA G C 1
ATOM 15889 O O . ALA G 2 126 ? -28.638 12.668 -0.599 1.00 43.05 238 ALA G O 1
ATOM 15891 N N . PHE G 2 127 ? -26.751 13.114 -1.778 1.00 42.86 239 PHE G N 1
ATOM 15892 C CA . PHE G 2 127 ? -25.934 11.996 -1.289 1.00 42.51 239 PHE G CA 1
ATOM 15893 C C . PHE G 2 127 ? -24.600 12.379 -0.661 1.00 41.98 239 PHE G C 1
ATOM 15894 O O . PHE G 2 127 ? -23.616 11.648 -0.816 1.00 42.38 239 PHE G O 1
ATOM 15902 N N . PRO G 2 128 ? -24.545 13.562 -0.033 1.00 40.93 240 PRO G N 1
ATOM 15903 C CA . PRO G 2 128 ? -23.890 13.609 1.300 1.00 39.25 240 PRO G CA 1
ATOM 15904 C C . PRO G 2 128 ? -24.753 12.753 2.236 1.00 36.80 240 PRO G C 1
ATOM 15905 O O . PRO G 2 128 ? -25.984 12.958 2.311 1.00 37.77 240 PRO G O 1
ATOM 15909 N N . ASN G 2 129 ? -24.127 11.794 2.931 1.00 31.44 241 ASN G N 1
ATOM 15910 C CA . ASN G 2 129 ? -22.681 11.619 2.883 1.00 28.54 241 ASN G CA 1
ATOM 15911 C C . ASN G 2 129 ? -22.291 10.317 2.207 1.00 27.82 241 ASN G C 1
ATOM 15912 O O . ASN G 2 129 ? -22.195 9.258 2.862 1.00 30.90 241 ASN G O 1
ATOM 15917 N N . LYS G 2 130 ? -22.072 10.414 0.888 1.00 27.28 242 LYS G N 1
ATOM 15918 C CA . LYS G 2 130 ? -21.668 9.254 0.094 1.00 28.14 242 LYS G CA 1
ATOM 15919 C C . LYS G 2 130 ? -20.777 9.712 -1.055 1.00 30.29 242 LYS G C 1
ATOM 15920 O O . LYS G 2 130 ? -20.873 10.861 -1.541 1.00 33.09 242 LYS G O 1
ATOM 15926 N N . TYR G 2 131 ? -19.922 8.793 -1.494 1.00 34.62 243 TYR G N 1
ATOM 15927 C CA . TYR G 2 131 ? -18.846 9.136 -2.422 1.00 37.01 243 TYR G CA 1
ATOM 15928 C C . TYR G 2 131 ? -19.279 9.048 -3.889 1.00 37.99 243 TYR G C 1
ATOM 15929 O O . TYR G 2 131 ? -19.225 7.949 -4.513 1.00 38.61 243 TYR G O 1
ATOM 15938 N N . VAL G 2 132 ? -19.701 10.212 -4.437 1.00 38.49 244 VAL G N 1
ATOM 15939 C CA . VAL G 2 132 ? -20.047 10.275 -5.859 1.00 38.56 244 VAL G CA 1
ATOM 15940 C C . VAL G 2 132 ? -18.806 10.658 -6.669 1.00 38.56 244 VAL G C 1
ATOM 15941 O O . VAL G 2 132 ? -18.214 11.718 -6.444 1.00 38.76 244 VAL G O 1
ATOM 15945 N N . SER G 2 133 ? -18.416 9.784 -7.601 1.00 38.40 245 SER G N 1
ATOM 15946 C CA . SER G 2 133 ? -17.267 10.026 -8.474 1.00 38.11 245 SER G CA 1
ATOM 15947 C C . SER G 2 133 ? -17.469 9.361 -9.834 1.00 37.89 245 SER G C 1
ATOM 15948 O O . SER G 2 133 ? -18.369 8.533 -9.998 1.00 37.83 245 SER G O 1
ATOM 15951 N N . ILE G 2 134 ? -16.627 9.728 -10.802 1.00 37.54 246 ILE G N 1
ATOM 15952 C CA . ILE G 2 134 ? -16.710 9.156 -12.149 1.00 37.30 246 ILE G CA 1
ATOM 15953 C C . ILE G 2 134 ? -15.574 8.153 -12.441 1.00 36.99 246 ILE G C 1
ATOM 15954 O O . ILE G 2 134 ? -14.380 8.521 -12.549 1.00 37.13 246 ILE G O 1
ATOM 15959 N N . LYS G 2 135 ? -15.967 6.882 -12.564 1.00 36.48 247 LYS G N 1
ATOM 15960 C CA . LYS G 2 135 ? -15.020 5.786 -12.779 1.00 35.82 247 LYS G CA 1
ATOM 15961 C C . LYS G 2 135 ? -15.156 5.223 -14.195 1.00 35.31 247 LYS G C 1
ATOM 15962 O O . LYS G 2 135 ? -16.225 5.319 -14.812 1.00 35.11 247 LYS G O 1
ATOM 15968 N N . THR G 2 136 ? -14.061 4.655 -14.704 1.00 34.70 248 THR G N 1
ATOM 15969 C CA . THR G 2 136 ? -13.981 4.153 -16.079 1.00 34.06 248 THR G CA 1
ATOM 15970 C C . THR G 2 136 ? -13.908 2.626 -16.137 1.00 33.55 248 THR G C 1
ATOM 15971 O O . THR G 2 136 ? -13.143 1.999 -15.404 1.00 33.44 248 THR G O 1
ATOM 15975 N N . ASN G 2 137 ? -14.716 2.063 -17.034 1.00 32.99 249 ASN G N 1
ATOM 15976 C CA . ASN G 2 137 ? -14.845 0.627 -17.313 1.00 32.41 249 ASN G CA 1
ATOM 15977 C C . ASN G 2 137 ? -13.656 -0.013 -18.019 1.00 32.00 249 ASN G C 1
ATOM 15978 O O . ASN G 2 137 ? -12.895 0.682 -18.695 1.00 31.86 249 ASN G O 1
ATOM 15983 N N . LEU G 2 138 ? -13.547 -1.343 -17.924 1.00 31.47 250 LEU G N 1
ATOM 15984 C CA . LEU G 2 138 ? -12.620 -2.110 -18.767 1.00 31.11 250 LEU G CA 1
ATOM 15985 C C . LEU G 2 138 ? -12.914 -1.917 -20.258 1.00 30.93 250 LEU G C 1
ATOM 15986 O O . LEU G 2 138 ? -12.035 -2.107 -21.102 1.00 30.91 250 LEU G O 1
ATOM 15991 N N . ASN G 2 139 ? -14.151 -1.531 -20.568 1.00 30.69 251 ASN G N 1
ATOM 15992 C CA . ASN G 2 139 ? -14.556 -1.177 -21.927 1.00 30.56 251 ASN G CA 1
ATOM 15993 C C . ASN G 2 139 ? -14.288 0.297 -22.272 1.00 30.79 251 ASN G C 1
ATOM 15994 O O . ASN G 2 139 ? -14.667 0.766 -23.350 1.00 30.74 251 ASN G O 1
ATOM 15999 N N . ASP G 2 140 ? -13.635 1.011 -21.352 1.00 31.00 252 ASP G N 1
ATOM 16000 C CA . ASP G 2 140 ? -13.368 2.453 -21.473 1.00 31.50 252 ASP G CA 1
ATOM 16001 C C . ASP G 2 140 ? -14.650 3.279 -21.542 1.00 31.75 252 ASP G C 1
ATOM 16002 O O . ASP G 2 140 ? -14.723 4.307 -22.227 1.00 31.78 252 ASP G O 1
ATOM 16007 N N . GLU G 2 141 ? -15.650 2.809 -20.802 1.00 32.00 253 GLU G N 1
ATOM 16008 C CA . GLU G 2 141 ? -16.944 3.452 -20.713 1.00 32.02 253 GLU G CA 1
ATOM 16009 C C . GLU G 2 141 ? -17.025 4.146 -19.363 1.00 32.02 253 GLU G C 1
ATOM 16010 O O . GLU G 2 141 ? -16.767 3.532 -18.324 1.00 31.89 253 GLU G O 1
ATOM 16016 N N . LYS G 2 142 ? -17.376 5.427 -19.378 1.00 32.16 254 LYS G N 1
ATOM 16017 C CA . LYS G 2 142 ? -17.434 6.214 -18.148 1.00 32.28 254 LYS G CA 1
ATOM 16018 C C . LYS G 2 142 ? -18.802 6.116 -17.461 1.00 32.15 254 LYS G C 1
ATOM 16019 O O . LYS G 2 142 ? -19.853 6.240 -18.101 1.00 31.96 254 LYS G O 1
ATOM 16025 N N . TYR G 2 143 ? -18.763 5.878 -16.154 1.00 32.01 255 TYR G N 1
ATOM 16026 C CA . TYR G 2 143 ? -19.961 5.808 -15.329 1.00 32.03 255 TYR G CA 1
ATOM 16027 C C . TYR G 2 143 ? -19.799 6.660 -14.074 1.00 32.21 255 TYR G C 1
ATOM 16028 O O . TYR G 2 143 ? -18.729 6.692 -13.462 1.00 32.15 255 TYR G O 1
ATOM 16037 N N . ILE G 2 144 ? -20.865 7.361 -13.706 1.00 32.54 256 ILE G N 1
ATOM 16038 C CA . ILE G 2 144 ? -20.925 8.021 -12.410 1.00 32.80 256 ILE G CA 1
ATOM 16039 C C . ILE G 2 144 ? -21.325 6.954 -11.394 1.00 33.01 256 ILE G C 1
ATOM 16040 O O . ILE G 2 144 ? -22.340 6.276 -11.561 1.00 32.97 256 ILE G O 1
ATOM 16045 N N . VAL G 2 145 ? -20.501 6.794 -10.362 1.00 33.40 257 VAL G N 1
ATOM 16046 C CA . VAL G 2 145 ? -20.667 5.714 -9.392 1.00 33.77 257 VAL G CA 1
ATOM 16047 C C . VAL G 2 145 ? -20.861 6.266 -7.974 1.00 34.11 257 VAL G C 1
ATOM 16048 O O . VAL G 2 145 ? -20.148 7.180 -7.548 1.00 34.10 257 VAL G O 1
ATOM 16052 N N . ILE G 2 146 ? -21.849 5.718 -7.268 1.00 34.54 258 ILE G N 1
ATOM 16053 C CA . ILE G 2 146 ? -22.136 6.092 -5.886 1.00 35.03 258 ILE G CA 1
ATOM 16054 C C . ILE G 2 146 ? -22.010 4.870 -4.980 1.00 35.50 258 ILE G C 1
ATOM 16055 O O . ILE G 2 146 ? -22.678 3.850 -5.184 1.00 35.68 258 ILE G O 1
ATOM 16060 N N . ASN G 2 147 ? -21.157 4.975 -3.956 1.00 35.94 259 ASN G N 1
ATOM 16061 C CA . ASN G 2 147 ? -21.086 3.949 -2.913 1.00 36.30 259 ASN G CA 1
ATOM 16062 C C . ASN G 2 147 ? -20.705 4.596 -1.544 1.00 36.38 259 ASN G C 1
ATOM 16063 O O . ASN G 2 147 ? -20.048 5.855 -1.452 1.00 36.51 259 ASN G O 1
ATOM 16068 N N . LYS H 2 3 ? -45.161 4.604 17.843 1.00 23.86 115 LYS H N 1
ATOM 16069 C CA . LYS H 2 3 ? -43.803 4.618 18.461 1.00 26.02 115 LYS H CA 1
ATOM 16070 C C . LYS H 2 3 ? -43.605 5.868 19.313 1.00 28.24 115 LYS H C 1
ATOM 16071 O O . LYS H 2 3 ? -43.121 5.781 20.445 1.00 35.88 115 LYS H O 1
ATOM 16077 N N . LEU H 2 4 ? -43.993 7.018 18.761 1.00 36.92 116 LEU H N 1
ATOM 16078 C CA . LEU H 2 4 ? -43.939 8.301 19.458 1.00 39.15 116 LEU H CA 1
ATOM 16079 C C . LEU H 2 4 ? -44.686 8.244 20.782 1.00 40.27 116 LEU H C 1
ATOM 16080 O O . LEU H 2 4 ? -44.329 8.930 21.745 1.00 40.87 116 LEU H O 1
ATOM 16085 N N . HIS H 2 5 ? -45.731 7.416 20.806 1.00 40.34 117 HIS H N 1
ATOM 16086 C CA . HIS H 2 5 ? -46.583 7.244 21.969 1.00 39.34 117 HIS H CA 1
ATOM 16087 C C . HIS H 2 5 ? -45.887 6.440 23.056 1.00 37.48 117 HIS H C 1
ATOM 16088 O O . HIS H 2 5 ? -45.920 6.820 24.226 1.00 38.23 117 HIS H O 1
ATOM 16095 N N . GLU H 2 6 ? -45.255 5.336 22.657 1.00 33.01 118 GLU H N 1
ATOM 16096 C CA . GLU H 2 6 ? -44.525 4.459 23.577 1.00 31.77 118 GLU H CA 1
ATOM 16097 C C . GLU H 2 6 ? -43.339 5.147 24.250 1.00 32.76 118 GLU H C 1
ATOM 16098 O O . GLU H 2 6 ? -43.033 4.870 25.418 1.00 35.04 118 GLU H O 1
ATOM 16104 N N . ILE H 2 7 ? -42.675 6.024 23.495 1.00 36.47 119 ILE H N 1
ATOM 16105 C CA . ILE H 2 7 ? -41.526 6.787 23.973 1.00 38.59 119 ILE H CA 1
ATOM 16106 C C . ILE H 2 7 ? -41.950 7.768 25.063 1.00 39.82 119 ILE H C 1
ATOM 16107 O O . ILE H 2 7 ? -41.378 7.783 26.159 1.00 40.35 119 ILE H O 1
ATOM 16112 N N . LYS H 2 8 ? -42.960 8.577 24.753 1.00 40.86 120 LYS H N 1
ATOM 16113 C CA . LYS H 2 8 ? -43.514 9.547 25.695 1.00 41.45 120 LYS H CA 1
ATOM 16114 C C . LYS H 2 8 ? -44.121 8.864 26.927 1.00 41.66 120 LYS H C 1
ATOM 16115 O O . LYS H 2 8 ? -43.955 9.343 28.053 1.00 41.87 120 LYS H O 1
ATOM 16121 N N . GLN H 2 9 ? -44.795 7.734 26.709 1.00 41.86 121 GLN H N 1
ATOM 16122 C CA . GLN H 2 9 ? -45.366 6.943 27.799 1.00 41.94 121 GLN H CA 1
ATOM 16123 C C . GLN H 2 9 ? -44.294 6.444 28.762 1.00 42.03 121 GLN H C 1
ATOM 16124 O O . GLN H 2 9 ? -44.557 6.279 29.953 1.00 41.97 121 GLN H O 1
ATOM 16126 N N . GLU H 2 10 ? -43.091 6.217 28.239 1.00 42.12 122 GLU H N 1
ATOM 16127 C CA . GLU H 2 10 ? -41.986 5.696 29.033 1.00 42.23 122 GLU H CA 1
ATOM 16128 C C . GLU H 2 10 ? -41.223 6.815 29.741 1.00 42.15 122 GLU H C 1
ATOM 16129 O O . GLU H 2 10 ? -40.703 6.616 30.839 1.00 42.11 122 GLU H O 1
ATOM 16135 N N . LEU H 2 11 ? -41.173 7.989 29.113 1.00 42.15 123 LEU H N 1
ATOM 16136 C CA . LEU H 2 11 ? -40.467 9.143 29.672 1.00 42.23 123 LEU H CA 1
ATOM 16137 C C . LEU H 2 11 ? -41.257 9.837 30.774 1.00 42.44 123 LEU H C 1
ATOM 16138 O O . LEU H 2 11 ? -40.669 10.327 31.739 1.00 42.60 123 LEU H O 1
ATOM 16143 N N . LYS H 2 12 ? -42.582 9.885 30.623 1.00 42.59 124 LYS H N 1
ATOM 16144 C CA . LYS H 2 12 ? -43.465 10.352 31.693 1.00 42.80 124 LYS H CA 1
ATOM 16145 C C . LYS H 2 12 ? -43.489 9.336 32.841 1.00 42.92 124 LYS H C 1
ATOM 16146 O O . LYS H 2 12 ? -43.360 9.708 34.011 1.00 42.87 124 LYS H O 1
ATOM 16148 N N . ASP H 2 13 ? -43.659 8.062 32.481 1.00 43.10 125 ASP H N 1
ATOM 16149 C CA . ASP H 2 13 ? -43.533 6.914 33.382 1.00 43.43 125 ASP H CA 1
ATOM 16150 C C . ASP H 2 13 ? -42.344 7.095 34.332 1.00 43.75 125 ASP H C 1
ATOM 16151 O O . ASP H 2 13 ? -42.506 7.154 35.555 1.00 43.78 125 ASP H O 1
ATOM 16156 N N . LEU H 2 14 ? -41.160 7.205 33.731 1.00 44.09 126 LEU H N 1
ATOM 16157 C CA . LEU H 2 14 ? -39.877 7.295 34.418 1.00 44.40 126 LEU H CA 1
ATOM 16158 C C . LEU H 2 14 ? -39.727 8.539 35.302 1.00 44.61 126 LEU H C 1
ATOM 16159 O O . LEU H 2 14 ? -39.134 8.466 36.384 1.00 44.68 126 LEU H O 1
ATOM 16164 N N . PHE H 2 15 ? -40.265 9.670 34.844 1.00 44.84 127 PHE H N 1
ATOM 16165 C CA . PHE H 2 15 ? -40.112 10.944 35.562 1.00 45.12 127 PHE H CA 1
ATOM 16166 C C . PHE H 2 15 ? -41.021 11.092 36.786 1.00 45.14 127 PHE H C 1
ATOM 16167 O O . PHE H 2 15 ? -41.053 12.152 37.420 1.00 45.16 127 PHE H O 1
ATOM 16175 N N . SER H 2 16 ? -41.754 10.025 37.106 1.00 45.12 128 SER H N 1
ATOM 16176 C CA . SER H 2 16 ? -42.578 9.965 38.316 1.00 44.95 128 SER H CA 1
ATOM 16177 C C . SER H 2 16 ? -42.412 8.634 39.067 1.00 44.57 128 SER H C 1
ATOM 16178 O O . SER H 2 16 ? -43.199 8.343 39.977 1.00 44.74 128 SER H O 1
ATOM 16181 N N . HIS H 2 17 ? -41.424 7.820 38.663 1.00 43.82 129 HIS H N 1
ATOM 16182 C CA . HIS H 2 17 ? -40.940 6.734 39.519 1.00 43.05 129 HIS H CA 1
ATOM 16183 C C . HIS H 2 17 ? -39.725 7.258 40.277 1.00 41.95 129 HIS H C 1
ATOM 16184 O O . HIS H 2 17 ? -39.244 6.633 41.229 1.00 41.70 129 HIS H O 1
ATOM 16191 N N . LEU H 2 18 ? -39.241 8.416 39.824 1.00 40.72 130 LEU H N 1
ATOM 16192 C CA . LEU H 2 18 ? -38.184 9.170 40.488 1.00 40.07 130 LEU H CA 1
ATOM 16193 C C . LEU H 2 18 ? -38.413 10.647 40.161 1.00 40.10 130 LEU H C 1
ATOM 16194 O O . LEU H 2 18 ? -38.032 11.112 39.077 1.00 39.74 130 LEU H O 1
ATOM 16196 N N . PRO H 2 19 ? -39.042 11.380 41.105 1.00 40.60 131 PRO H N 1
ATOM 16197 C CA . PRO H 2 19 ? -39.604 12.723 40.922 1.00 41.16 131 PRO H CA 1
ATOM 16198 C C . PRO H 2 19 ? -38.629 13.799 40.450 1.00 41.64 131 PRO H C 1
ATOM 16199 O O . PRO H 2 19 ? -37.621 14.086 41.111 1.00 41.76 131 PRO H O 1
ATOM 16203 N N . TYR H 2 20 ? -38.942 14.355 39.283 1.00 42.00 132 TYR H N 1
ATOM 16204 C CA . TYR H 2 20 ? -38.435 15.648 38.851 1.00 42.25 132 TYR H CA 1
ATOM 16205 C C . TYR H 2 20 ? -39.669 16.481 38.574 1.00 42.47 132 TYR H C 1
ATOM 16206 O O . TYR H 2 20 ? -40.707 15.940 38.165 1.00 42.67 132 TYR H O 1
ATOM 16215 N N . LYS H 2 21 ? -39.577 17.789 38.804 1.00 42.64 133 LYS H N 1
ATOM 16216 C CA . LYS H 2 21 ? -40.682 18.676 38.451 1.00 42.65 133 LYS H CA 1
ATOM 16217 C C . LYS H 2 21 ? -40.674 18.846 36.940 1.00 42.67 133 LYS H C 1
ATOM 16218 O O . LYS H 2 21 ? -40.147 19.827 36.405 1.00 42.74 133 LYS H O 1
ATOM 16224 N N . ILE H 2 22 ? -41.242 17.853 36.258 1.00 42.65 134 ILE H N 1
ATOM 16225 C CA . ILE H 2 22 ? -41.246 17.824 34.799 1.00 42.57 134 ILE H CA 1
ATOM 16226 C C . ILE H 2 22 ? -42.645 18.066 34.232 1.00 42.30 134 ILE H C 1
ATOM 16227 O O . ILE H 2 22 ? -43.567 17.273 34.467 1.00 42.41 134 ILE H O 1
ATOM 16232 N N . ASN H 2 23 ? -42.788 19.180 33.500 1.00 42.04 135 ASN H N 1
ATOM 16233 C CA . ASN H 2 23 ? -44.088 19.570 32.959 1.00 41.70 135 ASN H CA 1
ATOM 16234 C C . ASN H 2 23 ? -44.341 19.197 31.485 1.00 41.31 135 ASN H C 1
ATOM 16235 O O . ASN H 2 23 ? -45.357 18.567 31.186 1.00 41.44 135 ASN H O 1
ATOM 16240 N N . LYS H 2 24 ? -43.426 19.533 30.575 1.00 40.56 136 LYS H N 1
ATOM 16241 C CA . LYS H 2 24 ? -43.580 19.047 29.199 1.00 39.88 136 LYS H CA 1
ATOM 16242 C C . LYS H 2 24 ? -42.595 17.938 28.801 1.00 39.34 136 LYS H C 1
ATOM 16243 O O . LYS H 2 24 ? -41.386 18.035 29.028 1.00 39.18 136 LYS H O 1
ATOM 16249 N N . VAL H 2 25 ? -43.142 16.864 28.249 1.00 38.60 137 VAL H N 1
ATOM 16250 C CA . VAL H 2 25 ? -42.337 15.872 27.549 1.00 38.03 137 VAL H CA 1
ATOM 16251 C C . VAL H 2 25 ? -43.002 15.580 26.206 1.00 37.55 137 VAL H C 1
ATOM 16252 O O . VAL H 2 25 ? -43.939 14.790 26.122 1.00 37.43 137 VAL H O 1
ATOM 16256 N N . GLU H 2 26 ? -42.537 16.282 25.173 1.00 36.91 138 GLU H N 1
ATOM 16257 C CA . GLU H 2 26 ? -43.027 16.077 23.814 1.00 36.42 138 GLU H CA 1
ATOM 16258 C C . GLU H 2 26 ? -42.077 15.228 22.988 1.00 35.60 138 GLU H C 1
ATOM 16259 O O . GLU H 2 26 ? -40.851 15.329 23.111 1.00 35.36 138 GLU H O 1
ATOM 16265 N N . VAL H 2 27 ? -42.666 14.407 22.127 1.00 34.63 139 VAL H N 1
ATOM 16266 C CA . VAL H 2 27 ? -41.916 13.607 21.180 1.00 33.95 139 VAL H CA 1
ATOM 16267 C C . VAL H 2 27 ? -42.517 13.887 19.821 1.00 33.43 139 VAL H C 1
ATOM 16268 O O . VAL H 2 27 ? -43.712 13.701 19.626 1.00 33.56 139 VAL H O 1
ATOM 16272 N N . SER H 2 28 ? -41.696 14.354 18.888 1.00 32.89 140 SER H N 1
ATOM 16273 C CA . SER H 2 28 ? -42.177 14.683 17.555 1.00 32.24 140 SER H CA 1
ATOM 16274 C C . SER H 2 28 ? -41.125 14.392 16.498 1.00 32.02 140 SER H C 1
ATOM 16275 O O . SER H 2 28 ? -39.934 14.310 16.806 1.00 31.68 140 SER H O 1
ATOM 16278 N N . LEU H 2 29 ? -41.575 14.237 15.252 1.00 31.70 141 LEU H N 1
ATOM 16279 C CA . LEU H 2 29 ? -40.670 14.065 14.120 1.00 31.34 141 LEU H CA 1
ATOM 16280 C C . LEU H 2 29 ? -40.011 15.408 13.765 1.00 31.21 141 LEU H C 1
ATOM 16281 O O . LEU H 2 29 ? -40.700 16.407 13.546 1.00 31.12 141 LEU H O 1
ATOM 16286 N N . TYR H 2 30 ? -38.679 15.425 13.739 1.00 30.99 142 TYR H N 1
ATOM 16287 C CA . TYR H 2 30 ? -37.920 16.667 13.557 1.00 31.01 142 TYR H CA 1
ATOM 16288 C C . TYR H 2 30 ? -37.308 16.798 12.158 1.00 30.92 142 TYR H C 1
ATOM 16289 O O . TYR H 2 30 ? -37.401 17.848 11.529 1.00 31.00 142 TYR H O 1
ATOM 16298 N N . GLU H 2 31 ? -36.670 15.726 11.701 1.00 31.03 143 GLU H N 1
ATOM 16299 C CA . GLU H 2 31 ? -36.071 15.633 10.372 1.00 31.24 143 GLU H CA 1
ATOM 16300 C C . GLU H 2 31 ? -36.355 14.208 9.895 1.00 30.73 143 GLU H C 1
ATOM 16301 O O . GLU H 2 31 ? -36.834 13.388 10.683 1.00 30.81 143 GLU H O 1
ATOM 16307 N N . PRO H 2 32 ? -36.058 13.899 8.615 1.00 30.36 144 PRO H N 1
ATOM 16308 C CA . PRO H 2 32 ? -36.095 12.491 8.214 1.00 30.10 144 PRO H CA 1
ATOM 16309 C C . PRO H 2 32 ? -35.237 11.620 9.142 1.00 29.97 144 PRO H C 1
ATOM 16310 O O . PRO H 2 32 ? -34.018 11.813 9.236 1.00 29.92 144 PRO H O 1
ATOM 16314 N N . GLY H 2 33 ? -35.890 10.700 9.847 1.00 29.68 145 GLY H N 1
ATOM 16315 C CA . GLY H 2 33 ? -35.209 9.753 10.723 1.00 29.26 145 GLY H CA 1
ATOM 16316 C C . GLY H 2 33 ? -34.750 10.306 12.062 1.00 29.01 145 GLY H C 1
ATOM 16317 O O . GLY H 2 33 ? -33.962 9.661 12.761 1.00 28.86 145 GLY H O 1
ATOM 16318 N N . VAL H 2 34 ? -35.239 11.495 12.422 1.00 28.81 146 VAL H N 1
ATOM 16319 C CA . VAL H 2 34 ? -34.827 12.171 13.659 1.00 28.51 146 VAL H CA 1
ATOM 16320 C C . VAL H 2 34 ? -36.040 12.590 14.487 1.00 28.86 146 VAL H C 1
ATOM 16321 O O . VAL H 2 34 ? -36.951 13.246 13.984 1.00 29.01 146 VAL H O 1
ATOM 16325 N N . LEU H 2 35 ? -36.039 12.220 15.761 1.00 29.33 147 LEU H N 1
ATOM 16326 C CA . LEU H 2 35 ? -37.096 12.645 16.673 1.00 29.88 147 LEU H CA 1
ATOM 16327 C C . LEU H 2 35 ? -36.623 13.741 17.616 1.00 30.10 147 LEU H C 1
ATOM 16328 O O . LEU H 2 35 ? -35.525 13.667 18.175 1.00 29.98 147 LEU H O 1
ATOM 16333 N N . LEU H 2 36 ? -37.454 14.767 17.767 1.00 30.43 148 LEU H N 1
ATOM 16334 C CA . LEU H 2 36 ? -37.225 15.783 18.777 1.00 30.98 148 LEU H CA 1
ATOM 16335 C C . LEU H 2 36 ? -37.844 15.322 20.089 1.00 31.45 148 LEU H C 1
ATOM 16336 O O . LEU H 2 36 ? -39.030 15.000 20.156 1.00 31.56 148 LEU H O 1
ATOM 16341 N N . ILE H 2 37 ? -37.022 15.270 21.126 1.00 32.24 149 ILE H N 1
ATOM 16342 C CA . ILE H 2 37 ? -37.511 15.025 22.467 1.00 32.98 149 ILE H CA 1
ATOM 16343 C C . ILE H 2 37 ? -37.326 16.323 23.230 1.00 33.85 149 ILE H C 1
ATOM 16344 O O . ILE H 2 37 ? -36.196 16.813 23.394 1.00 33.60 149 ILE H O 1
ATOM 16349 N N . ASP H 2 38 ? -38.450 16.873 23.683 1.00 34.83 150 ASP H N 1
ATOM 16350 C CA . ASP H 2 38 ? -38.477 18.190 24.284 1.00 35.99 150 ASP H CA 1
ATOM 16351 C C . ASP H 2 38 ? -39.010 18.122 25.709 1.00 36.54 150 ASP H C 1
ATOM 16352 O O . ASP H 2 38 ? -40.165 17.753 25.939 1.00 36.46 150 ASP H O 1
ATOM 16357 N N . ILE H 2 39 ? -38.146 18.487 26.656 1.00 37.38 151 ILE H N 1
ATOM 16358 C CA . ILE H 2 39 ? -38.434 18.382 28.084 1.00 38.12 151 ILE H CA 1
ATOM 16359 C C . ILE H 2 39 ? -38.284 19.747 28.771 1.00 38.62 151 ILE H C 1
ATOM 16360 O O . ILE H 2 39 ? -37.292 20.446 28.561 1.00 38.79 151 ILE H O 1
ATOM 16365 N N . ASP H 2 40 ? -39.273 20.127 29.581 1.00 39.17 152 ASP H N 1
ATOM 16366 C CA . ASP H 2 40 ? -39.172 21.351 30.383 1.00 39.70 152 ASP H CA 1
ATOM 16367 C C . ASP H 2 40 ? -39.814 21.212 31.767 1.00 39.85 152 ASP H C 1
ATOM 16368 O O . ASP H 2 40 ? -40.433 20.194 32.081 1.00 39.72 152 ASP H O 1
ATOM 16373 N N . GLY H 2 41 ? -39.644 22.246 32.586 1.00 40.23 153 GLY H N 1
ATOM 16374 C CA . GLY H 2 41 ? -40.136 22.258 33.959 1.00 40.66 153 GLY H CA 1
ATOM 16375 C C . GLY H 2 41 ? -39.229 23.079 34.856 1.00 40.90 153 GLY H C 1
ATOM 16376 O O . GLY H 2 41 ? -38.262 23.699 34.388 1.00 41.03 153 GLY H O 1
ATOM 16377 N N . GLU H 2 42 ? -39.546 23.088 36.149 1.00 40.98 154 GLU H N 1
ATOM 16378 C CA . GLU H 2 42 ? -38.740 23.801 37.136 1.00 40.98 154 GLU H CA 1
ATOM 16379 C C . GLU H 2 42 ? -37.420 23.070 37.386 1.00 40.95 154 GLU H C 1
ATOM 16380 O O . GLU H 2 42 ? -36.382 23.704 37.597 1.00 40.99 154 GLU H O 1
ATOM 16382 N N . ASP H 2 43 ? -37.467 21.737 37.345 1.00 40.89 155 ASP H N 1
ATOM 16383 C CA . ASP H 2 43 ? -36.285 20.895 37.558 1.00 40.59 155 ASP H CA 1
ATOM 16384 C C . ASP H 2 43 ? -35.544 20.586 36.253 1.00 40.43 155 ASP H C 1
ATOM 16385 O O . ASP H 2 43 ? -34.924 19.529 36.126 1.00 40.58 155 ASP H O 1
ATOM 16390 N N . SER H 2 44 ? -35.603 21.520 35.298 1.00 40.08 156 SER H N 1
ATOM 16391 C CA . SER H 2 44 ? -34.962 21.360 33.992 1.00 39.56 156 SER H CA 1
ATOM 16392 C C . SER H 2 44 ? -33.439 21.483 34.068 1.00 39.25 156 SER H C 1
ATOM 16393 O O . SER H 2 44 ? -32.718 20.780 33.354 1.00 39.28 156 SER H O 1
ATOM 16396 N N . ALA H 2 45 ? -32.957 22.384 34.919 1.00 38.78 157 ALA H N 1
ATOM 16397 C CA . ALA H 2 45 ? -31.517 22.585 35.098 1.00 38.32 157 ALA H CA 1
ATOM 16398 C C . ALA H 2 45 ? -30.856 21.420 35.837 1.00 37.89 157 ALA H C 1
ATOM 16399 O O . ALA H 2 45 ? -29.637 21.260 35.773 1.00 37.85 157 ALA H O 1
ATOM 16401 N N . LEU H 2 46 ? -31.663 20.614 36.530 1.00 37.42 158 LEU H N 1
ATOM 16402 C CA . LEU H 2 46 ? -31.179 19.403 37.205 1.00 37.00 158 LEU H CA 1
ATOM 16403 C C . LEU H 2 46 ? -30.997 18.232 36.238 1.00 36.71 158 LEU H C 1
ATOM 16404 O O . LEU H 2 46 ? -30.432 17.200 36.599 1.00 36.54 158 LEU H O 1
ATOM 16409 N N . LEU H 2 47 ? -31.497 18.393 35.018 1.00 36.39 159 LEU H N 1
ATOM 16410 C CA . LEU H 2 47 ? -31.333 17.392 33.977 1.00 35.97 159 LEU H CA 1
ATOM 16411 C C . LEU H 2 47 ? -30.280 17.838 32.972 1.00 35.60 159 LEU H C 1
ATOM 16412 O O . LEU H 2 47 ? -29.866 17.071 32.100 1.00 35.57 159 LEU H O 1
ATOM 16417 N N . ILE H 2 48 ? -29.861 19.092 33.094 1.00 34.87 160 ILE H N 1
ATOM 16418 C CA . ILE H 2 48 ? -28.780 19.621 32.278 1.00 33.75 160 ILE H CA 1
ATOM 16419 C C . ILE H 2 48 ? -27.450 19.321 32.971 1.00 32.41 160 ILE H C 1
ATOM 16420 O O . ILE H 2 48 ? -26.512 18.837 32.338 1.00 32.96 160 ILE H O 1
ATOM 16425 N N . GLY H 2 49 ? -27.388 19.592 34.275 1.00 28.89 161 GLY H N 1
ATOM 16426 C CA . GLY H 2 49 ? -26.238 19.219 35.094 1.00 26.81 161 GLY H CA 1
ATOM 16427 C C . GLY H 2 49 ? -25.041 20.135 34.937 1.00 26.11 161 GLY H C 1
ATOM 16428 O O . GLY H 2 49 ? -24.982 20.956 34.011 1.00 28.89 161 GLY H O 1
ATOM 16429 N N . GLU H 2 50 ? -24.090 19.991 35.862 1.00 25.17 162 GLU H N 1
ATOM 16430 C CA . GLU H 2 50 ? -22.830 20.741 35.842 1.00 24.85 162 GLU H CA 1
ATOM 16431 C C . GLU H 2 50 ? -22.159 20.705 34.461 1.00 24.99 162 GLU H C 1
ATOM 16432 O O . GLU H 2 50 ? -21.627 19.670 34.041 1.00 28.09 162 GLU H O 1
ATOM 16434 N N . LYS H 2 51 ? -22.200 21.853 33.775 1.00 24.77 163 LYS H N 1
ATOM 16435 C CA . LYS H 2 51 ? -21.638 22.024 32.423 1.00 24.61 163 LYS H CA 1
ATOM 16436 C C . LYS H 2 51 ? -22.260 21.083 31.385 1.00 24.94 163 LYS H C 1
ATOM 16437 O O . LYS H 2 51 ? -21.589 20.642 30.453 1.00 27.69 163 LYS H O 1
ATOM 16439 N N . GLY H 2 52 ? -23.542 20.775 31.565 1.00 24.88 164 GLY H N 1
ATOM 16440 C CA . GLY H 2 52 ? -24.288 19.975 30.606 1.00 25.60 164 GLY H CA 1
ATOM 16441 C C . GLY H 2 52 ? -23.947 18.501 30.572 1.00 26.87 164 GLY H C 1
ATOM 16442 O O . GLY H 2 52 ? -24.196 17.849 29.558 1.00 28.84 164 GLY H O 1
ATOM 16443 N N . TYR H 2 53 ? -23.393 17.969 31.664 1.00 28.94 165 TYR H N 1
ATOM 16444 C CA . TYR H 2 53 ? -22.988 16.558 31.710 1.00 29.89 165 TYR H CA 1
ATOM 16445 C C . TYR H 2 53 ? -24.199 15.617 31.707 1.00 30.01 165 TYR H C 1
ATOM 16446 O O . TYR H 2 53 ? -24.170 14.560 31.082 1.00 30.21 165 TYR H O 1
ATOM 16455 N N . ARG H 2 54 ? -25.265 16.018 32.394 1.00 29.82 166 ARG H N 1
ATOM 16456 C CA . ARG H 2 54 ? -26.498 15.237 32.449 1.00 29.40 166 ARG H CA 1
ATOM 16457 C C . ARG H 2 54 ? -27.285 15.312 31.146 1.00 29.05 166 ARG H C 1
ATOM 16458 O O . ARG H 2 54 ? -27.931 14.338 30.744 1.00 28.96 166 ARG H O 1
ATOM 16466 N N . TYR H 2 55 ? -27.231 16.472 30.494 1.00 28.46 167 TYR H N 1
ATOM 16467 C CA . TYR H 2 55 ? -27.828 16.635 29.177 1.00 28.03 167 TYR H CA 1
ATOM 16468 C C . TYR H 2 55 ? -27.163 15.686 28.166 1.00 27.96 167 TYR H C 1
ATOM 16469 O O . TYR H 2 55 ? -27.847 15.053 27.357 1.00 28.01 167 TYR H O 1
ATOM 16478 N N . LYS H 2 56 ? -25.833 15.616 28.225 1.00 27.83 168 LYS H N 1
ATOM 16479 C CA . LYS H 2 56 ? -25.027 14.760 27.364 1.00 27.84 168 LYS H CA 1
ATOM 16480 C C . LYS H 2 56 ? -25.317 13.285 27.638 1.00 27.65 168 LYS H C 1
ATOM 16481 O O . LYS H 2 56 ? -25.484 12.498 26.700 1.00 27.50 168 LYS H O 1
ATOM 16487 N N . ALA H 2 57 ? -25.375 12.926 28.923 1.00 27.27 169 ALA H N 1
ATOM 16488 C CA . ALA H 2 57 ? -25.721 11.571 29.349 1.00 26.97 169 ALA H CA 1
ATOM 16489 C C . ALA H 2 57 ? -27.094 11.163 28.806 1.00 27.08 169 ALA H C 1
ATOM 16490 O O . ALA H 2 57 ? -27.227 10.117 28.169 1.00 26.99 169 ALA H O 1
ATOM 16492 N N . LEU H 2 58 ? -28.097 12.005 29.047 1.00 27.15 170 LEU H N 1
ATOM 16493 C CA . LEU H 2 58 ? -29.451 11.796 28.532 1.00 27.46 170 LEU H CA 1
ATOM 16494 C C . LEU H 2 58 ? -29.527 11.671 27.012 1.00 27.52 170 LEU H C 1
ATOM 16495 O O . LEU H 2 58 ? -30.276 10.844 26.500 1.00 27.50 170 LEU H O 1
ATOM 16500 N N . SER H 2 59 ? -28.761 12.482 26.290 1.00 27.58 171 SER H N 1
ATOM 16501 C CA . SER H 2 59 ? -28.813 12.438 24.828 1.00 28.08 171 SER H CA 1
ATOM 16502 C C . SER H 2 59 ? -28.241 11.125 24.254 1.00 27.87 171 SER H C 1
ATOM 16503 O O . SER H 2 59 ? -28.793 10.571 23.299 1.00 27.78 171 SER H O 1
ATOM 16506 N N . TYR H 2 60 ? -27.152 10.633 24.847 1.00 27.78 172 TYR H N 1
ATOM 16507 C CA . TYR H 2 60 ? -26.610 9.312 24.514 1.00 27.58 172 TYR H CA 1
ATOM 16508 C C . TYR H 2 60 ? -27.577 8.187 24.881 1.00 27.31 172 TYR H C 1
ATOM 16509 O O . TYR H 2 60 ? -27.832 7.292 24.067 1.00 27.35 172 TYR H O 1
ATOM 16518 N N . LEU H 2 61 ? -28.116 8.244 26.100 1.00 26.99 173 LEU H N 1
ATOM 16519 C CA . LEU H 2 61 ? -29.015 7.204 26.634 1.00 26.60 173 LEU H CA 1
ATOM 16520 C C . LEU H 2 61 ? -30.329 7.106 25.879 1.00 26.44 173 LEU H C 1
ATOM 16521 O O . LEU H 2 61 ? -30.854 6.010 25.692 1.00 26.69 173 LEU H O 1
ATOM 16526 N N . LEU H 2 62 ? -30.857 8.252 25.461 1.00 26.40 174 LEU H N 1
ATOM 16527 C CA . LEU H 2 62 ? -32.050 8.306 24.613 1.00 26.35 174 LEU H CA 1
ATOM 16528 C C . LEU H 2 62 ? -31.764 7.743 23.213 1.00 26.66 174 LEU H C 1
ATOM 16529 O O . LEU H 2 62 ? -32.593 7.013 22.656 1.00 26.48 174 LEU H O 1
ATOM 16534 N N . PHE H 2 63 ? -30.591 8.070 22.657 1.00 26.89 175 PHE H N 1
ATOM 16535 C CA . PHE H 2 63 ? -30.153 7.469 21.402 1.00 27.33 175 PHE H CA 1
ATOM 16536 C C . PHE H 2 63 ? -30.050 5.943 21.514 1.00 27.64 175 PHE H C 1
ATOM 16537 O O . PHE H 2 63 ? -30.631 5.224 20.702 1.00 27.60 175 PHE H O 1
ATOM 16545 N N . ASN H 2 64 ? -29.322 5.461 22.522 1.00 28.03 176 ASN H N 1
ATOM 16546 C CA . ASN H 2 64 ? -29.091 4.028 22.705 1.00 28.52 176 ASN H CA 1
ATOM 16547 C C . ASN H 2 64 ? -30.354 3.216 22.944 1.00 28.43 176 ASN H C 1
ATOM 16548 O O . ASN H 2 64 ? -30.355 2.011 22.761 1.00 28.63 176 ASN H O 1
ATOM 16553 N N . TRP H 2 65 ? -31.419 3.880 23.369 1.00 28.62 177 TRP H N 1
ATOM 16554 C CA . TRP H 2 65 ? -32.722 3.246 23.520 1.00 28.67 177 TRP H CA 1
ATOM 16555 C C . TRP H 2 65 ? -33.551 3.373 22.234 1.00 28.84 177 TRP H C 1
ATOM 16556 O O . TRP H 2 65 ? -34.004 2.375 21.683 1.00 29.03 177 TRP H O 1
ATOM 16567 N N . ILE H 2 66 ? -33.720 4.598 21.751 1.00 29.09 178 ILE H N 1
ATOM 16568 C CA . ILE H 2 66 ? -34.646 4.884 20.652 1.00 29.14 178 ILE H CA 1
ATOM 16569 C C . ILE H 2 66 ? -34.139 4.417 19.280 1.00 29.40 178 ILE H C 1
ATOM 16570 O O . ILE H 2 66 ? -34.922 3.908 18.482 1.00 29.22 178 ILE H O 1
ATOM 16575 N N . HIS H 2 67 ? -32.842 4.580 19.010 1.00 30.01 179 HIS H N 1
ATOM 16576 C CA . HIS H 2 67 ? -32.278 4.167 17.712 1.00 30.63 179 HIS H CA 1
ATOM 16577 C C . HIS H 2 67 ? -32.292 2.647 17.460 1.00 30.69 179 HIS H C 1
ATOM 16578 O O . HIS H 2 67 ? -32.741 2.223 16.398 1.00 30.70 179 HIS H O 1
ATOM 16585 N N . PRO H 2 68 ? -31.800 1.825 18.421 1.00 30.89 180 PRO H N 1
ATOM 16586 C CA . PRO H 2 68 ? -31.961 0.364 18.322 1.00 31.01 180 PRO H CA 1
ATOM 16587 C C . PRO H 2 68 ? -33.402 -0.131 18.352 1.00 31.28 180 PRO H C 1
ATOM 16588 O O . PRO H 2 68 ? -33.746 -1.030 17.581 1.00 31.49 180 PRO H O 1
ATOM 16592 N N . THR H 2 69 ? -34.251 0.431 19.213 1.00 31.45 181 THR H N 1
ATOM 16593 C CA . THR H 2 69 ? -35.645 -0.037 19.191 1.00 31.51 181 THR H CA 1
ATOM 16594 C C . THR H 2 69 ? -36.600 0.524 18.147 1.00 31.66 181 THR H C 1
ATOM 16595 O O . THR H 2 69 ? -37.396 -0.237 17.602 1.00 31.69 181 THR H O 1
ATOM 16599 N N . TYR H 2 70 ? -36.494 1.814 17.823 1.00 31.69 182 TYR H N 1
ATOM 16600 C CA . TYR H 2 70 ? -37.445 2.434 16.883 1.00 31.63 182 TYR H CA 1
ATOM 16601 C C . TYR H 2 70 ? -36.847 2.886 15.545 1.00 31.59 182 TYR H C 1
ATOM 16602 O O . TYR H 2 70 ? -37.590 3.233 14.620 1.00 31.79 182 TYR H O 1
ATOM 16611 N N . GLY H 2 71 ? -35.519 2.893 15.447 1.00 31.41 183 GLY H N 1
ATOM 16612 C CA . GLY H 2 71 ? -34.833 3.264 14.209 1.00 31.20 183 GLY H CA 1
ATOM 16613 C C . GLY H 2 71 ? -34.610 4.754 14.014 1.00 31.21 183 GLY H C 1
ATOM 16614 O O . GLY H 2 71 ? -34.197 5.189 12.936 1.00 31.14 183 GLY H O 1
ATOM 16615 N N . TYR H 2 72 ? -34.865 5.543 15.054 1.00 31.13 184 TYR H N 1
ATOM 16616 C CA . TYR H 2 72 ? -34.721 6.991 14.952 1.00 31.09 184 TYR H CA 1
ATOM 16617 C C . TYR H 2 72 ? -33.507 7.511 15.699 1.00 31.07 184 TYR H C 1
ATOM 16618 O O . TYR H 2 72 ? -33.208 7.049 16.799 1.00 31.15 184 TYR H O 1
ATOM 16627 N N . SER H 2 73 ? -32.801 8.470 15.106 1.00 30.94 185 SER H N 1
ATOM 16628 C CA . SER H 2 73 ? -31.864 9.252 15.906 1.00 31.24 185 SER H CA 1
ATOM 16629 C C . SER H 2 73 ? -32.604 10.370 16.645 1.00 31.19 185 SER H C 1
ATOM 16630 O O . SER H 2 73 ? -33.810 10.573 16.444 1.00 30.90 185 SER H O 1
ATOM 16633 N N . ILE H 2 74 ? -31.875 11.083 17.497 1.00 31.33 186 ILE H N 1
ATOM 16634 C CA . ILE H 2 74 ? -32.472 11.930 18.531 1.00 31.66 186 ILE H CA 1
ATOM 16635 C C . ILE H 2 74 ? -31.980 13.370 18.493 1.00 31.80 186 ILE H C 1
ATOM 16636 O O . ILE H 2 74 ? -30.793 13.629 18.287 1.00 31.70 186 ILE H O 1
ATOM 16641 N N . ARG H 2 75 ? -32.904 14.298 18.717 1.00 31.93 187 ARG H N 1
ATOM 16642 C CA . ARG H 2 75 ? -32.555 15.661 19.056 1.00 32.17 187 ARG H CA 1
ATOM 16643 C C . ARG H 2 75 ? -33.189 15.962 20.410 1.00 32.29 187 ARG H C 1
ATOM 16644 O O . ARG H 2 75 ? -34.413 15.984 20.539 1.00 32.06 187 ARG H O 1
ATOM 16652 N N . LEU H 2 76 ? -32.345 16.172 21.416 1.00 32.55 188 LEU H N 1
ATOM 16653 C CA . LEU H 2 76 ? -32.814 16.464 22.763 1.00 32.90 188 LEU H CA 1
ATOM 16654 C C . LEU H 2 76 ? -32.762 17.952 23.068 1.00 33.21 188 LEU H C 1
ATOM 16655 O O . LEU H 2 76 ? -31.772 18.630 22.787 1.00 33.11 188 LEU H O 1
ATOM 16660 N N . GLU H 2 77 ? -33.850 18.446 23.643 1.00 33.91 189 GLU H N 1
ATOM 16661 C CA . GLU H 2 77 ? -33.921 19.821 24.099 1.00 34.81 189 GLU H CA 1
ATOM 16662 C C . GLU H 2 77 ? -34.434 19.878 25.538 1.00 35.04 189 GLU H C 1
ATOM 16663 O O . GLU H 2 77 ? -35.475 19.311 25.858 1.00 35.18 189 GLU H O 1
ATOM 16669 N N . ILE H 2 78 ? -33.668 20.532 26.405 1.00 35.72 190 ILE H N 1
ATOM 16670 C CA . ILE H 2 78 ? -34.103 20.793 27.777 1.00 36.42 190 ILE H CA 1
ATOM 16671 C C . ILE H 2 78 ? -34.070 22.300 28.005 1.00 36.91 190 ILE H C 1
ATOM 16672 O O . ILE H 2 78 ? -33.003 22.915 27.961 1.00 37.17 190 ILE H O 1
ATOM 16677 N N . SER H 2 79 ? -35.246 22.881 28.242 1.00 37.50 191 SER H N 1
ATOM 16678 C CA . SER H 2 79 ? -35.434 24.335 28.194 1.00 38.07 191 SER H CA 1
ATOM 16679 C C . SER H 2 79 ? -34.912 24.891 26.854 1.00 38.37 191 SER H C 1
ATOM 16680 O O . SER H 2 79 ? -35.381 24.474 25.786 1.00 38.58 191 SER H O 1
ATOM 16683 N N . THR H 2 80 ? -33.942 25.806 26.915 1.00 38.64 192 THR H N 1
ATOM 16684 C CA . THR H 2 80 ? -33.344 26.396 25.714 1.00 38.83 192 THR H CA 1
ATOM 16685 C C . THR H 2 80 ? -31.843 26.077 25.662 1.00 38.91 192 THR H C 1
ATOM 16686 O O . THR H 2 80 ? -31.082 26.716 24.930 1.00 38.96 192 THR H O 1
ATOM 16690 N N . PHE H 2 81 ? -31.431 25.067 26.429 1.00 38.94 193 PHE H N 1
ATOM 16691 C CA . PHE H 2 81 ? -30.022 24.683 26.518 1.00 39.03 193 PHE H CA 1
ATOM 16692 C C . PHE H 2 81 ? -29.369 24.452 25.155 1.00 39.13 193 PHE H C 1
ATOM 16693 O O . PHE H 2 81 ? -28.358 25.076 24.836 1.00 39.00 193 PHE H O 1
ATOM 16701 N N . LEU H 2 82 ? -29.956 23.564 24.359 1.00 39.46 194 LEU H N 1
ATOM 16702 C CA . LEU H 2 82 ? -29.378 23.169 23.072 1.00 39.74 194 LEU H CA 1
ATOM 16703 C C . LEU H 2 82 ? -29.321 24.316 22.055 1.00 39.96 194 LEU H C 1
ATOM 16704 O O . LEU H 2 82 ? -28.317 24.475 21.354 1.00 39.98 194 LEU H O 1
ATOM 16709 N N . GLN H 2 83 ? -30.388 25.113 21.991 1.00 40.09 195 GLN H N 1
ATOM 16710 C CA . GLN H 2 83 ? -30.466 26.268 21.086 1.00 40.33 195 GLN H CA 1
ATOM 16711 C C . GLN H 2 83 ? -29.443 27.355 21.427 1.00 40.37 195 GLN H C 1
ATOM 16712 O O . GLN H 2 83 ? -28.977 28.068 20.535 1.00 40.39 195 GLN H O 1
ATOM 16714 N N . ASN H 2 84 ? -29.116 27.485 22.715 1.00 40.54 196 ASN H N 1
ATOM 16715 C CA . ASN H 2 84 ? -28.045 28.376 23.165 1.00 40.77 196 ASN H CA 1
ATOM 16716 C C . ASN H 2 84 ? -26.675 27.854 22.744 1.00 40.75 196 ASN H C 1
ATOM 16717 O O . ASN H 2 84 ? -25.841 28.620 22.255 1.00 40.77 196 ASN H O 1
ATOM 16722 N N . GLN H 2 85 ? -26.456 26.550 22.943 1.00 40.68 197 GLN H N 1
ATOM 16723 C CA . GLN H 2 85 ? -25.206 25.888 22.570 1.00 40.64 197 GLN H CA 1
ATOM 16724 C C . GLN H 2 85 ? -24.963 25.961 21.063 1.00 40.62 197 GLN H C 1
ATOM 16725 O O . GLN H 2 85 ? -23.832 26.155 20.624 1.00 40.59 197 GLN H O 1
ATOM 16731 N N . GLU H 2 86 ? -26.036 25.807 20.288 1.00 40.72 198 GLU H N 1
ATOM 16732 C CA . GLU H 2 86 ? -25.998 25.903 18.828 1.00 40.80 198 GLU H CA 1
ATOM 16733 C C . GLU H 2 86 ? -25.677 27.307 18.323 1.00 40.72 198 GLU H C 1
ATOM 16734 O O . GLU H 2 86 ? -25.050 27.454 17.276 1.00 40.68 198 GLU H O 1
ATOM 16740 N N . LYS H 2 87 ? -26.132 28.325 19.055 1.00 40.79 199 LYS H N 1
ATOM 16741 C CA . LYS H 2 87 ? -25.880 29.728 18.708 1.00 40.82 199 LYS H CA 1
ATOM 16742 C C . LYS H 2 87 ? -24.440 30.121 19.016 1.00 40.82 199 LYS H C 1
ATOM 16743 O O . LYS H 2 87 ? -23.792 30.813 18.223 1.00 40.70 199 LYS H O 1
ATOM 16745 N N . VAL H 2 88 ? -23.961 29.677 20.179 1.00 40.84 200 VAL H N 1
ATOM 16746 C CA . VAL H 2 88 ? -22.569 29.839 20.604 1.00 40.98 200 VAL H CA 1
ATOM 16747 C C . VAL H 2 88 ? -21.625 29.148 19.612 1.00 41.06 200 VAL H C 1
ATOM 16748 O O . VAL H 2 88 ? -20.648 29.757 19.144 1.00 41.04 200 VAL H O 1
ATOM 16752 N N . MET H 2 89 ? -21.940 27.893 19.276 1.00 41.10 201 MET H N 1
ATOM 16753 C CA . MET H 2 89 ? -21.151 27.126 18.311 1.00 41.25 201 MET H CA 1
ATOM 16754 C C . MET H 2 89 ? -21.164 27.762 16.926 1.00 41.20 201 MET H C 1
ATOM 16755 O O . MET H 2 89 ? -20.183 27.638 16.177 1.00 41.24 201 MET H O 1
ATOM 16760 N N . ASP H 2 90 ? -22.265 28.442 16.591 1.00 41.21 202 ASP H N 1
ATOM 16761 C CA . ASP H 2 90 ? -22.368 29.090 15.282 1.00 41.33 202 ASP H CA 1
ATOM 16762 C C . ASP H 2 90 ? -21.313 30.158 15.022 1.00 41.21 202 ASP H C 1
ATOM 16763 O O . ASP H 2 90 ? -20.937 30.371 13.865 1.00 41.18 202 ASP H O 1
ATOM 16768 N N . THR H 2 91 ? -20.827 30.813 16.089 1.00 41.14 203 THR H N 1
ATOM 16769 C CA . THR H 2 91 ? -19.820 31.866 15.923 1.00 41.17 203 THR H CA 1
ATOM 16770 C C . THR H 2 91 ? -18.502 31.269 15.408 1.00 41.05 203 THR H C 1
ATOM 16771 O O . THR H 2 91 ? -18.064 31.555 14.274 1.00 41.15 203 THR H O 1
ATOM 16775 N N . GLN H 2 92 ? -17.886 30.426 16.242 1.00 40.78 204 GLN H N 1
ATOM 16776 C CA . GLN H 2 92 ? -16.632 29.762 15.886 1.00 40.53 204 GLN H CA 1
ATOM 16777 C C . GLN H 2 92 ? -16.757 29.023 14.551 1.00 40.29 204 GLN H C 1
ATOM 16778 O O . GLN H 2 92 ? -15.805 28.988 13.765 1.00 40.29 204 GLN H O 1
ATOM 16784 N N . LEU H 2 93 ? -17.943 28.468 14.292 1.00 39.99 205 LEU H N 1
ATOM 16785 C CA . LEU H 2 93 ? -18.164 27.624 13.111 1.00 39.75 205 LEU H CA 1
ATOM 16786 C C . LEU H 2 93 ? -18.191 28.427 11.804 1.00 39.67 205 LEU H C 1
ATOM 16787 O O . LEU H 2 93 ? -17.835 27.886 10.748 1.00 39.61 205 LEU H O 1
ATOM 16792 N N . GLN H 2 94 ? -18.598 29.719 11.876 1.00 39.61 206 GLN H N 1
ATOM 16793 C CA . GLN H 2 94 ? -18.507 30.583 10.695 1.00 39.63 206 GLN H CA 1
ATOM 16794 C C . GLN H 2 94 ? -17.068 31.082 10.513 1.00 39.59 206 GLN H C 1
ATOM 16795 O O . GLN H 2 94 ? -16.634 31.345 9.389 1.00 39.55 206 GLN H O 1
ATOM 16801 N N . SER H 2 95 ? -16.338 31.191 11.627 1.00 39.49 207 SER H N 1
ATOM 16802 C CA . SER H 2 95 ? -14.928 31.597 11.622 1.00 39.40 207 SER H CA 1
ATOM 16803 C C . SER H 2 95 ? -14.052 30.511 10.959 1.00 39.07 207 SER H C 1
ATOM 16804 O O . SER H 2 95 ? -13.044 30.813 10.311 1.00 39.34 207 SER H O 1
ATOM 16807 N N . VAL H 2 96 ? -14.474 29.254 11.144 1.00 38.32 208 VAL H N 1
ATOM 16808 C CA . VAL H 2 96 ? -13.772 28.115 10.523 1.00 36.98 208 VAL H CA 1
ATOM 16809 C C . VAL H 2 96 ? -14.019 28.127 9.002 1.00 35.28 208 VAL H C 1
ATOM 16810 O O . VAL H 2 96 ? -13.063 28.074 8.215 1.00 36.16 208 VAL H O 1
ATOM 16814 N N . ILE H 2 97 ? -15.299 28.230 8.617 1.00 30.98 209 ILE H N 1
ATOM 16815 C CA . ILE H 2 97 ? -15.750 28.239 7.208 1.00 29.24 209 ILE H CA 1
ATOM 16816 C C . ILE H 2 97 ? -15.056 29.300 6.339 1.00 29.85 209 ILE H C 1
ATOM 16817 O O . ILE H 2 97 ? -14.934 29.141 5.115 1.00 32.32 209 ILE H O 1
ATOM 16822 N N . MET H 2 98 ? -14.604 30.369 7.001 1.00 32.06 210 MET H N 1
ATOM 16823 C CA . MET H 2 98 ? -13.936 31.527 6.380 1.00 34.10 210 MET H CA 1
ATOM 16824 C C . MET H 2 98 ? -12.404 31.351 6.330 1.00 35.67 210 MET H C 1
ATOM 16825 O O . MET H 2 98 ? -11.689 32.097 5.593 1.00 35.86 210 MET H O 1
ATOM 16830 N N . THR H 2 99 ? -11.911 30.387 7.132 1.00 37.86 211 THR H N 1
ATOM 16831 C CA . THR H 2 99 ? -10.505 29.979 7.056 1.00 39.30 211 THR H CA 1
ATOM 16832 C C . THR H 2 99 ? -10.356 28.941 5.941 1.00 39.81 211 THR H C 1
ATOM 16833 O O . THR H 2 99 ? -9.341 28.909 5.233 1.00 40.15 211 THR H O 1
ATOM 16837 N N . VAL H 2 100 ? -11.394 28.113 5.781 1.00 40.05 212 VAL H N 1
ATOM 16838 C CA . VAL H 2 100 ? -11.413 27.022 4.794 1.00 40.09 212 VAL H CA 1
ATOM 16839 C C . VAL H 2 100 ? -11.704 27.543 3.360 1.00 40.12 212 VAL H C 1
ATOM 16840 O O . VAL H 2 100 ? -11.599 26.802 2.377 1.00 40.19 212 VAL H O 1
ATOM 16844 N N . HIS H 2 101 ? -12.066 28.849 3.276 1.00 40.10 213 HIS H N 1
ATOM 16845 C CA . HIS H 2 101 ? -12.363 29.500 1.988 1.00 40.01 213 HIS H CA 1
ATOM 16846 C C . HIS H 2 101 ? -11.278 30.511 1.613 1.00 39.76 213 HIS H C 1
ATOM 16847 O O . HIS H 2 101 ? -11.164 30.898 0.438 1.00 39.80 213 HIS H O 1
ATOM 16854 N N . GLU H 2 102 ? -10.526 30.961 2.650 1.00 39.54 214 GLU H N 1
ATOM 16855 C CA . GLU H 2 102 ? -9.379 31.843 2.440 1.00 39.33 214 GLU H CA 1
ATOM 16856 C C . GLU H 2 102 ? -8.087 31.033 2.357 1.00 39.08 214 GLU H C 1
ATOM 16857 O O . GLU H 2 102 ? -7.046 31.547 1.935 1.00 39.20 214 GLU H O 1
ATOM 16859 N N . VAL H 2 103 ? -8.165 29.767 2.768 1.00 38.68 215 VAL H N 1
ATOM 16860 C CA . VAL H 2 103 ? -7.016 28.858 2.742 1.00 38.23 215 VAL H CA 1
ATOM 16861 C C . VAL H 2 103 ? -7.353 27.558 2.008 1.00 37.73 215 VAL H C 1
ATOM 16862 O O . VAL H 2 103 ? -6.648 27.164 1.075 1.00 37.98 215 VAL H O 1
ATOM 16866 N N . GLY H 2 104 ? -8.436 26.906 2.427 1.00 36.88 216 GLY H N 1
ATOM 16867 C CA . GLY H 2 104 ? -8.789 25.578 1.924 1.00 35.26 216 GLY H CA 1
ATOM 16868 C C . GLY H 2 104 ? -8.652 24.499 2.986 1.00 33.67 216 GLY H C 1
ATOM 16869 O O . GLY H 2 104 ? -9.235 23.418 2.873 1.00 34.29 216 GLY H O 1
ATOM 16870 N N . LYS H 2 105 ? -7.869 24.805 4.016 1.00 30.35 217 LYS H N 1
ATOM 16871 C CA . LYS H 2 105 ? -7.614 23.889 5.118 1.00 29.59 217 LYS H CA 1
ATOM 16872 C C . LYS H 2 105 ? -8.117 24.493 6.423 1.00 30.24 217 LYS H C 1
ATOM 16873 O O . LYS H 2 105 ? -7.936 25.690 6.677 1.00 32.18 217 LYS H O 1
ATOM 16875 N N . GLY H 2 106 ? -8.749 23.658 7.244 1.00 33.06 218 GLY H N 1
ATOM 16876 C CA . GLY H 2 106 ? -9.311 24.101 8.516 1.00 35.05 218 GLY H CA 1
ATOM 16877 C C . GLY H 2 106 ? -9.527 23.002 9.539 1.00 36.24 218 GLY H C 1
ATOM 16878 O O . GLY H 2 106 ? -9.334 21.812 9.263 1.00 36.67 218 GLY H O 1
ATOM 16879 N N . GLN H 2 107 ? -9.960 23.424 10.723 1.00 36.86 219 GLN H N 1
ATOM 16880 C CA . GLN H 2 107 ? -9.993 22.584 11.909 1.00 37.12 219 GLN H CA 1
ATOM 16881 C C . GLN H 2 107 ? -10.665 23.360 13.042 1.00 37.26 219 GLN H C 1
ATOM 16882 O O . GLN H 2 107 ? -10.449 24.559 13.201 1.00 37.37 219 GLN H O 1
ATOM 16888 N N . MET H 2 108 ? -11.491 22.665 13.815 1.00 37.43 220 MET H N 1
ATOM 16889 C CA . MET H 2 108 ? -12.047 23.194 15.056 1.00 37.47 220 MET H CA 1
ATOM 16890 C C . MET H 2 108 ? -12.166 22.038 16.047 1.00 37.46 220 MET H C 1
ATOM 16891 O O . MET H 2 108 ? -12.488 20.911 15.657 1.00 37.43 220 MET H O 1
ATOM 16896 N N . LYS H 2 109 ? -11.906 22.311 17.324 1.00 37.44 221 LYS H N 1
ATOM 16897 C CA . LYS H 2 109 ? -11.993 21.263 18.333 1.00 37.55 221 LYS H CA 1
ATOM 16898 C C . LYS H 2 109 ? -13.414 20.724 18.438 1.00 37.48 221 LYS H C 1
ATOM 16899 O O . LYS H 2 109 ? -14.380 21.497 18.499 1.00 37.45 221 LYS H O 1
ATOM 16905 N N . ALA H 2 110 ? -13.523 19.394 18.444 1.00 37.51 222 ALA H N 1
ATOM 16906 C CA . ALA H 2 110 ? -14.808 18.706 18.562 1.00 37.52 222 ALA H CA 1
ATOM 16907 C C . ALA H 2 110 ? -15.566 19.152 19.814 1.00 37.66 222 ALA H C 1
ATOM 16908 O O . ALA H 2 110 ? -15.043 19.046 20.929 1.00 37.77 222 ALA H O 1
ATOM 16910 N N . PRO H 2 111 ? -16.789 19.685 19.628 1.00 37.77 223 PRO H N 1
ATOM 16911 C CA . PRO H 2 111 ? -17.653 20.105 20.735 1.00 38.00 223 PRO H CA 1
ATOM 16912 C C . PRO H 2 111 ? -18.263 18.940 21.533 1.00 38.29 223 PRO H C 1
ATOM 16913 O O . PRO H 2 111 ? -18.177 17.782 21.119 1.00 38.22 223 PRO H O 1
ATOM 16917 N N . ASP H 2 112 ? -18.879 19.261 22.669 1.00 38.67 224 ASP H N 1
ATOM 16918 C CA . ASP H 2 112 ? -19.313 18.256 23.642 1.00 39.20 224 ASP H CA 1
ATOM 16919 C C . ASP H 2 112 ? -20.602 17.541 23.221 1.00 39.16 224 ASP H C 1
ATOM 16920 O O . ASP H 2 112 ? -21.587 18.183 22.847 1.00 39.19 224 ASP H O 1
ATOM 16925 N N . GLY H 2 113 ? -20.579 16.211 23.276 1.00 39.02 225 GLY H N 1
ATOM 16926 C CA . GLY H 2 113 ? -21.737 15.395 22.929 1.00 38.90 225 GLY H CA 1
ATOM 16927 C C . GLY H 2 113 ? -22.146 15.507 21.472 1.00 38.92 225 GLY H C 1
ATOM 16928 O O . GLY H 2 113 ? -21.293 15.478 20.577 1.00 39.02 225 GLY H O 1
ATOM 16929 N N . VAL H 2 114 ? -23.455 15.640 21.244 1.00 38.78 226 VAL H N 1
ATOM 16930 C CA . VAL H 2 114 ? -24.035 15.729 19.894 1.00 38.57 226 VAL H CA 1
ATOM 16931 C C . VAL H 2 114 ? -23.741 17.027 19.161 1.00 38.43 226 VAL H C 1
ATOM 16932 O O . VAL H 2 114 ? -24.058 17.156 17.975 1.00 38.64 226 VAL H O 1
ATOM 16936 N N . LEU H 2 115 ? -23.156 17.994 19.865 1.00 38.17 227 LEU H N 1
ATOM 16937 C CA . LEU H 2 115 ? -22.693 19.224 19.238 1.00 37.84 227 LEU H CA 1
ATOM 16938 C C . LEU H 2 115 ? -21.703 18.917 18.113 1.00 37.66 227 LEU H C 1
ATOM 16939 O O . LEU H 2 115 ? -21.727 19.567 17.074 1.00 37.60 227 LEU H O 1
ATOM 16944 N N . THR H 2 116 ? -20.855 17.911 18.322 1.00 37.77 228 THR H N 1
ATOM 16945 C CA . THR H 2 116 ? -19.896 17.458 17.310 1.00 37.96 228 THR H CA 1
ATOM 16946 C C . THR H 2 116 ? -20.597 17.058 16.014 1.00 38.16 228 THR H C 1
ATOM 16947 O O . THR H 2 116 ? -20.160 17.424 14.921 1.00 38.18 228 THR H O 1
ATOM 16951 N N . TYR H 2 117 ? -21.698 16.325 16.162 1.00 38.40 229 TYR H N 1
ATOM 16952 C CA . TYR H 2 117 ? -22.439 15.749 15.043 1.00 38.60 229 TYR H CA 1
ATOM 16953 C C . TYR H 2 117 ? -23.298 16.774 14.310 1.00 38.70 229 TYR H C 1
ATOM 16954 O O . TYR H 2 117 ? -23.503 16.664 13.099 1.00 38.62 229 TYR H O 1
ATOM 16963 N N . ILE H 2 118 ? -23.782 17.770 15.052 1.00 38.85 230 ILE H N 1
ATOM 16964 C CA . ILE H 2 118 ? -24.452 18.934 14.469 1.00 39.08 230 ILE H CA 1
ATOM 16965 C C . ILE H 2 118 ? -23.441 19.766 13.667 1.00 39.18 230 ILE H C 1
ATOM 16966 O O . ILE H 2 118 ? -23.731 20.203 12.547 1.00 39.03 230 ILE H O 1
ATOM 16971 N N . ALA H 2 119 ? -22.257 19.955 14.250 1.00 39.50 231 ALA H N 1
ATOM 16972 C CA . ALA H 2 119 ? -21.135 20.650 13.607 1.00 39.89 231 ALA H CA 1
ATOM 16973 C C . ALA H 2 119 ? -20.654 19.934 12.351 1.00 40.18 231 ALA H C 1
ATOM 16974 O O . ALA H 2 119 ? -20.308 20.580 11.362 1.00 40.14 231 ALA H O 1
ATOM 16976 N N . LEU H 2 120 ? -20.629 18.601 12.403 1.00 40.61 232 LEU H N 1
ATOM 16977 C CA . LEU H 2 120 ? -20.210 17.785 11.263 1.00 41.02 232 LEU H CA 1
ATOM 16978 C C . LEU H 2 120 ? -21.112 17.993 10.050 1.00 41.28 232 LEU H C 1
ATOM 16979 O O . LEU H 2 120 ? -20.618 18.270 8.958 1.00 41.30 232 LEU H O 1
ATOM 16984 N N . LYS H 2 121 ? -22.425 17.871 10.256 1.00 41.73 233 LYS H N 1
ATOM 16985 C CA . LYS H 2 121 ? -23.422 18.074 9.194 1.00 42.03 233 LYS H CA 1
ATOM 16986 C C . LYS H 2 121 ? -23.376 19.480 8.588 1.00 42.18 233 LYS H C 1
ATOM 16987 O O . LYS H 2 121 ? -23.464 19.634 7.368 1.00 42.26 233 LYS H O 1
ATOM 16989 N N . LYS H 2 122 ? -23.232 20.494 9.442 1.00 42.42 234 LYS H N 1
ATOM 16990 C CA . LYS H 2 122 ? -23.172 21.894 9.001 1.00 42.72 234 LYS H CA 1
ATOM 16991 C C . LYS H 2 122 ? -21.904 22.195 8.204 1.00 42.82 234 LYS H C 1
ATOM 16992 O O . LYS H 2 122 ? -21.937 22.955 7.229 1.00 42.84 234 LYS H O 1
ATOM 16998 N N . LEU H 2 123 ? -20.788 21.606 8.633 1.00 42.95 235 LEU H N 1
ATOM 16999 C CA . LEU H 2 123 ? -19.514 21.753 7.934 1.00 43.02 235 LEU H CA 1
ATOM 17000 C C . LEU H 2 123 ? -19.463 20.893 6.682 1.00 43.23 235 LEU H C 1
ATOM 17001 O O . LEU H 2 123 ? -18.777 21.234 5.720 1.00 43.19 235 LEU H O 1
ATOM 17006 N N . ARG H 2 124 ? -20.193 19.777 6.703 1.00 43.52 236 ARG H N 1
ATOM 17007 C CA . ARG H 2 124 ? -20.271 18.880 5.549 1.00 43.67 236 ARG H CA 1
ATOM 17008 C C . ARG H 2 124 ? -21.186 19.449 4.468 1.00 43.43 236 ARG H C 1
ATOM 17009 O O . ARG H 2 124 ? -21.216 18.935 3.349 1.00 43.73 236 ARG H O 1
ATOM 17017 N N . LYS H 2 125 ? -21.915 20.513 4.812 1.00 42.25 237 LYS H N 1
ATOM 17018 C CA . LYS H 2 125 ? -22.927 21.119 3.944 1.00 42.11 237 LYS H CA 1
ATOM 17019 C C . LYS H 2 125 ? -22.370 22.321 3.179 1.00 42.10 237 LYS H C 1
ATOM 17020 O O . LYS H 2 125 ? -22.746 22.568 2.024 1.00 42.98 237 LYS H O 1
ATOM 17026 N N . ALA H 2 126 ? -21.485 23.071 3.832 1.00 42.91 238 ALA H N 1
ATOM 17027 C CA . ALA H 2 126 ? -20.782 24.180 3.186 1.00 43.04 238 ALA H CA 1
ATOM 17028 C C . ALA H 2 126 ? -19.693 23.610 2.233 1.00 43.00 238 ALA H C 1
ATOM 17029 O O . ALA H 2 126 ? -19.214 24.280 1.298 1.00 42.97 238 ALA H O 1
ATOM 17031 N N . PHE H 2 127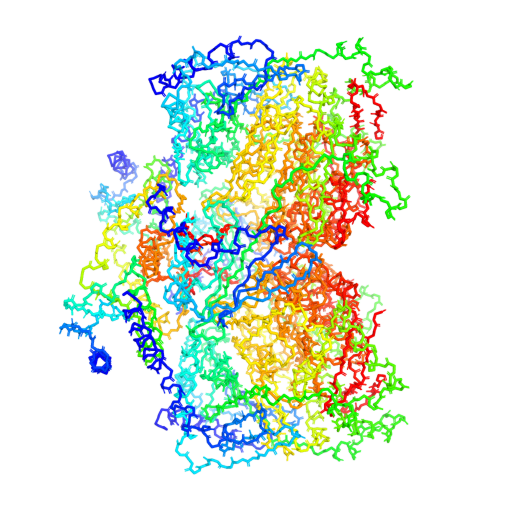 ? -19.351 22.334 2.480 1.00 42.78 239 PHE H N 1
ATOM 17032 C CA . PHE H 2 127 ? -18.002 21.907 2.063 1.00 42.42 239 PHE H CA 1
ATOM 17033 C C . PHE H 2 127 ? -18.057 20.528 1.401 1.00 41.82 239 PHE H C 1
ATOM 17034 O O . PHE H 2 127 ? -17.104 19.746 1.509 1.00 42.27 239 PHE H O 1
ATOM 17042 N N . PRO H 2 128 ? -19.218 20.212 0.762 1.00 40.67 240 PRO H N 1
ATOM 17043 C CA . PRO H 2 128 ? -19.067 19.533 -0.510 1.00 38.74 240 PRO H CA 1
ATOM 17044 C C . PRO H 2 128 ? -18.554 20.596 -1.480 1.00 36.04 240 PRO H C 1
ATOM 17045 O O . PRO H 2 128 ? -19.166 21.670 -1.619 1.00 37.17 240 PRO H O 1
ATOM 17049 N N . ASN H 2 129 ? -17.436 20.302 -2.145 1.00 28.08 241 ASN H N 1
ATOM 17050 C CA . ASN H 2 129 ? -16.810 18.976 -2.104 1.00 26.06 241 ASN H CA 1
ATOM 17051 C C . ASN H 2 129 ? -15.487 18.956 -1.345 1.00 26.37 241 ASN H C 1
ATOM 17052 O O . ASN H 2 129 ? -14.426 19.244 -1.937 1.00 24.54 241 ASN H O 1
ATOM 17057 N N . LYS H 2 130 ? -15.545 18.603 -0.051 1.00 33.40 242 LYS H N 1
ATOM 17058 C CA . LYS H 2 130 ? -14.335 18.569 0.786 1.00 36.83 242 LYS H CA 1
ATOM 17059 C C . LYS H 2 130 ? -14.511 17.646 1.978 1.00 38.37 242 LYS H C 1
ATOM 17060 O O . LYS H 2 130 ? -15.616 17.557 2.570 1.00 39.16 242 LYS H O 1
ATOM 17066 N N . TYR H 2 131 ? -13.411 16.973 2.339 1.00 39.19 243 TYR H N 1
ATOM 17067 C CA . TYR H 2 131 ? -13.496 15.843 3.249 1.00 39.49 243 TYR H CA 1
ATOM 17068 C C . TYR H 2 131 ? -13.559 16.234 4.730 1.00 39.44 243 TYR H C 1
ATOM 17069 O O . TYR H 2 131 ? -12.520 16.289 5.425 1.00 39.51 243 TYR H O 1
ATOM 17078 N N . VAL H 2 132 ? -14.791 16.511 5.202 1.00 39.24 244 VAL H N 1
ATOM 17079 C CA . VAL H 2 132 ? -15.019 16.822 6.613 1.00 38.91 244 VAL H CA 1
ATOM 17080 C C . VAL H 2 132 ? -15.098 15.529 7.427 1.00 38.77 244 VAL H C 1
ATOM 17081 O O . VAL H 2 132 ? -16.029 14.729 7.262 1.00 38.86 244 VAL H O 1
ATOM 17085 N N . SER H 2 133 ? -14.101 15.331 8.294 1.00 38.53 245 SER H N 1
ATOM 17086 C CA . SER H 2 133 ? -14.029 14.152 9.157 1.00 38.15 245 SER H CA 1
ATOM 17087 C C . SER H 2 133 ? -13.463 14.520 10.525 1.00 37.90 245 SER H C 1
ATOM 17088 O O . SER H 2 133 ? -12.917 15.611 10.705 1.00 37.84 245 SER H O 1
ATOM 17091 N N . ILE H 2 134 ? -13.592 13.602 11.481 1.00 37.54 246 ILE H N 1
ATOM 17092 C CA . ILE H 2 134 ? -13.119 13.826 12.849 1.00 37.31 246 ILE H CA 1
ATOM 17093 C C . ILE H 2 134 ? -11.863 13.009 13.190 1.00 36.98 246 ILE H C 1
ATOM 17094 O O . ILE H 2 134 ? -11.921 11.785 13.381 1.00 37.10 246 ILE H O 1
ATOM 17099 N N . LYS H 2 135 ? -10.731 13.707 13.268 1.00 36.46 247 LYS H N 1
ATOM 17100 C CA . LYS H 2 135 ? -9.443 13.063 13.507 1.00 35.82 247 LYS H CA 1
ATOM 17101 C C . LYS H 2 135 ? -8.953 13.366 14.919 1.00 35.32 247 LYS H C 1
ATOM 17102 O O . LYS H 2 135 ? -9.292 14.403 15.493 1.00 35.10 247 LYS H O 1
ATOM 17108 N N . THR H 2 136 ? -8.183 12.444 15.489 1.00 34.74 248 THR H N 1
ATOM 17109 C CA . THR H 2 136 ? -7.671 12.631 16.849 1.00 34.12 248 THR H CA 1
ATOM 17110 C C . THR H 2 136 ? -6.157 12.780 16.890 1.00 33.62 248 THR H C 1
ATOM 17111 O O . THR H 2 136 ? -5.428 12.093 16.167 1.00 33.53 248 THR H O 1
ATOM 17115 N N . ASN H 2 137 ? -5.689 13.713 17.714 1.00 33.07 249 ASN H N 1
ATOM 17116 C CA . ASN H 2 137 ? -4.258 13.996 17.730 1.00 32.51 249 ASN H CA 1
ATOM 17117 C C . ASN H 2 137 ? -3.432 13.212 18.758 1.00 32.09 249 ASN H C 1
ATOM 17118 O O . ASN H 2 137 ? -3.977 12.414 19.530 1.00 32.01 249 ASN H O 1
ATOM 17123 N N . LEU H 2 138 ? -2.117 13.416 18.711 1.00 31.57 250 LEU H N 1
ATOM 17124 C CA . LEU H 2 138 ? -1.168 12.733 19.588 1.00 31.18 250 LEU H CA 1
ATOM 17125 C C . LEU H 2 138 ? -1.460 12.991 21.068 1.00 30.96 250 LEU H C 1
ATOM 17126 O O . LEU H 2 138 ? -1.070 12.200 21.926 1.00 30.88 250 LEU H O 1
ATOM 17131 N N . ASN H 2 139 ? -2.149 14.097 21.352 1.00 30.74 251 ASN H N 1
ATOM 17132 C CA . ASN H 2 139 ? -2.611 14.414 22.704 1.00 30.66 251 ASN H CA 1
ATOM 17133 C C . ASN H 2 139 ? -3.974 13.780 23.037 1.00 30.84 251 ASN H C 1
ATOM 17134 O O . ASN H 2 139 ? -4.528 14.022 24.111 1.00 30.74 251 ASN H O 1
ATOM 17139 N N . ASP H 2 140 ? -4.496 12.974 22.109 1.00 31.09 252 ASP H N 1
ATOM 17140 C CA . ASP H 2 140 ? -5.819 12.336 22.215 1.00 31.48 252 ASP H CA 1
ATOM 17141 C C . ASP H 2 140 ? -6.949 13.365 22.284 1.00 31.82 252 ASP H C 1
ATOM 17142 O O . ASP H 2 140 ? -7.951 13.183 22.986 1.00 31.95 252 ASP H O 1
ATOM 17147 N N . GLU H 2 141 ? -6.769 14.444 21.526 1.00 32.07 253 GLU H N 1
ATOM 17148 C CA . GLU H 2 141 ? -7.734 15.521 21.442 1.00 32.04 253 GLU H CA 1
ATOM 17149 C C . GLU H 2 141 ? -8.395 15.423 20.086 1.00 32.03 253 GLU H C 1
ATOM 17150 O O . GLU H 2 141 ? -7.716 15.336 19.061 1.00 31.86 253 GLU H O 1
ATOM 17156 N N . LYS H 2 142 ? -9.724 15.415 20.084 1.00 32.20 254 LYS H N 1
ATOM 17157 C CA . LYS H 2 142 ? -10.483 15.262 18.851 1.00 32.25 254 LYS H CA 1
ATOM 17158 C C . LYS H 2 142 ? -10.729 16.610 18.174 1.00 32.12 254 LYS H C 1
ATOM 17159 O O . LYS H 2 142 ? -11.090 17.598 18.824 1.00 31.95 254 LYS H O 1
ATOM 17165 N N . TYR H 2 143 ? -10.518 16.627 16.862 1.00 31.99 255 TYR H N 1
ATOM 17166 C CA . TYR H 2 143 ? -10.723 17.809 16.037 1.00 32.03 255 TYR H CA 1
ATOM 17167 C C . TYR H 2 143 ? -11.511 17.453 14.783 1.00 32.22 255 TYR H C 1
ATOM 17168 O O . TYR H 2 143 ? -11.286 16.410 14.175 1.00 32.28 255 TYR H O 1
ATOM 17177 N N . ILE H 2 144 ? -12.441 18.323 14.404 1.00 32.56 256 ILE H N 1
ATOM 17178 C CA . ILE H 2 144 ? -13.104 18.207 13.111 1.00 32.82 256 ILE H CA 1
ATOM 17179 C C . ILE H 2 144 ? -12.182 18.878 12.101 1.00 33.03 256 ILE H C 1
ATOM 17180 O O . ILE H 2 144 ? -11.822 20.044 12.263 1.00 33.02 256 ILE H O 1
ATOM 17185 N N . VAL H 2 145 ? -11.784 18.122 11.080 1.00 33.42 257 VAL H N 1
ATOM 17186 C CA . VAL H 2 145 ? -10.764 18.559 10.124 1.00 33.81 257 VAL H CA 1
ATOM 17187 C C . VAL H 2 145 ? -11.325 18.615 8.697 1.00 34.12 257 VAL H C 1
ATOM 17188 O O . VAL H 2 145 ? -11.981 17.671 8.242 1.00 34.08 257 VAL H O 1
ATOM 17192 N N . ILE H 2 146 ? -11.077 19.735 8.011 1.00 34.51 258 ILE H N 1
ATOM 17193 C CA . ILE H 2 146 ? -11.496 19.906 6.620 1.00 34.97 258 ILE H CA 1
ATOM 17194 C C . ILE H 2 146 ? -10.291 20.042 5.688 1.00 35.43 258 ILE H C 1
ATOM 17195 O O . ILE H 2 146 ? -9.471 20.952 5.847 1.00 35.66 258 ILE H O 1
ATOM 17200 N N . ASN H 2 147 ? -10.192 19.129 4.719 1.00 35.87 259 ASN H N 1
ATOM 17201 C CA . ASN H 2 147 ? -9.141 19.177 3.681 1.00 36.23 259 ASN H CA 1
ATOM 17202 C C . ASN H 2 147 ? -9.806 18.705 2.338 1.00 36.33 259 ASN H C 1
ATOM 17203 O O . ASN H 2 147 ? -10.540 17.922 2.251 1.00 36.48 259 ASN H O 1
#

Nearest PDB structures (foldseek):
  6bge-assembly1_A  TM=8.827E-01  e=2.564E-60  Helicobacter pylori
  1nlz-assembly1_E  TM=8.318E-01  e=3.261E-60  Helicobacter pylori 26695
  1nlz-assembly1_C  TM=8.722E-01  e=2.328E-52  Helicobacter pylori 26695
  2gza-assembly1_C  TM=5.417E-01  e=3.656E-29  Brucella suis 1330
  2oap-assembly1_2  TM=6.983E-01  e=1.974E-19  Archaeoglobus fulgidus DSM 4304

Organism: Helicobacter pylori (NCBI:txid210)

Solvent-accessible surface area: 89338 Å² total; per-residue (Å²): 152,51,70,67,23,154,41,2,20,85,1,19,77,42,6,72,95,11,19,40,50,41,5,93,126,4,15,93,64,1,0,3,80,2,54,152,59,149,80,15,23,4,0,0,6,13,17,80,62,35,0,23,1,21,59,66,120,51,88,26,60,69,58,82,0,168,104,85,89,11,3,48,64,77,87,2,25,68,0,0,132,16,0,2,29,54,74,138,108,82,9,41,62,118,113,55,2,45,3,31,6,26,2,29,123,13,18,83,2,6,0,0,0,13,78,1,4,52,63,82,124,13,6,1,0,2,0,54,16,37,28,146,74,38,82,76,3,52,70,15,55,131,129,8,6,1,88,102,19,150,56,75,121,123,1,5,57,21,0,61,96,3,2,46,113,4,80,11,1,0,0,0,0,3,43,35,4,21,16,22,23,0,0,10,4,0,8,72,36,4,51,150,101,36,0,0,0,0,1,9,34,32,104,30,2,55,28,138,85,5,151,3,58,6,16,0,19,44,40,72,115,28,71,10,32,52,0,4,92,1,0,71,95,0,28,14,46,8,2,1,3,12,34,4,95,57,40,18,0,4,43,4,14,23,5,5,0,11,21,40,96,2,4,5,0,1,0,46,0,26,30,10,78,25,0,2,20,42,0,0,14,5,0,23,56,23,78,10,1,132,26,6,90,15,45,58,6,16,101,11,0,58,95,24,0,24,8,1,0,13,1,24,85,146,88,44,0,70,57,26,54,92,135,182,110,96,50,23,71,55,0,105,124,8,12,99,74,1,1,3,83,1,53,157,61,153,109,15,14,4,1,0,5,11,21,64,55,31,0,24,1,15,48,81,120,54,88,18,65,71,52,84,0,152,126,83,200,18,4,30,52,10,73,9,25,63,0,0,52,14,0,1,66,40,85,132,50,51,9,14,45,38,58,31,2,43,5,32,6,18,4,28,138,14,17,75,3,7,0,0,1,18,82,0,4,49,75,40,98,17,3,1,1,2,0,61,16,35,60,143,76,39,84,72,1,61,79,28,57,137,128,8,6,2,87,101,14,146,38,69,121,126,0,15,60,15,0,70,95,6,0,38,110,17,74,21,0,0,0,0,0,12,73,22,6,20,22,37,14,0,1,12,1,0,4,55,40,1,47,143,101,12,0,0,0,0,0,6,56,30,102,50,4,55,35,140,84,7,178,3,69,5,14,0,24,28,42,27,28,16,11,8,8,46,0,0,120,4,0,57,84,0,57,5,34,0,1,0,1,15,38,1,80,42,22,9,0,36,18,1,13,52,2,6,9,18,17,45,64,1,5,0,0,4,0,46,0,27,34,6,90,30,0,3,37,32,0,0,5,7,0,15,52,22,88,58,1,168,56,3,42,24,66,7,11,17,70,1,2,67,25,27,0,27,5,1,0,17,2,27,112,153,110,47,0,73,61,10,58,73,128,165,85,94,56,56,76,4,98,122,7,11,117,91,3,0,20,91,1,51,186,59,156,94,13,18,3,0,0,3,16,16,118,63,33,0,24,2,16,61,83,103,53,98,30,68,72,55,79,0,157,139,88,94,19,1,44,80,82,81,2,39,60,0,0,140,20,0,3,81,47,64,164,110,78,14,46,66,153,69,52,0,38,4,39,7,36,3,13,108,37,32,78,4,6,0,0,3,24,82,3,3,51,68,126,117,19,1,0,0,1,0,45,10,42,34,143,62,23,98,70,2,74,73,18,55,140,117,6,5,0,85,89,19,149,50,73,136,115,0,16,56,22,0,68,95,2,0,43,127,14,77,20,1,0,0,0,0,40,64,46,4,21,16,46,49,0,4,17,1,0,5,54,42,2,51,146,104,18,0,0,0,0,1,8,31,30,53,39,4,30,30,120,84,6,170,3,60,5,16,1,12,30,29,68,126,22,69,8,32,45,0,3,121,2,0,60,121,0,18,16,39,1,3,0,0,17,40,3,64,19,38,18,0,12,42,2,10,18,4,11,0,6,7,38,54,1,4,0,0,0,3,42,14,40,32,9,86,92,0,2,67,18,0,0,6,2,0,4,13,22,62,52,0,48,46,8,111,75,109,33,2,16,93,8,0,59,93,17,0,24,3,1,0,17,1,34,125,149,122,38,0,66,56,24,54,78,131,153,52,69,59,26,159,71,2,20,48,1,18,101,43,6,74,95,11,16,39,50,42,5,94,126,2,15,92,63,1,1,3,78,2,53,156,61,149,79,15,22,4,0,0,7,12,16,81,61,34,0,23,1,20,56,67,121,50,87,26,59,69,57,70,0,168,117,74,180,5,3,46,65,80,85,2,23,66,0,0,133,16,0,2,29,52,71,135,109,81,10,39,63,122,112,55,2,44,4,32,6,26,2,29,121,13,19,83,3,6,0,0,1,14,78,1,4,50,61,84,125,13,7,0,0,2,0,55,15,35,28,148,74,38,82,77,2,51,69,17,57,130,128,7,6,0,88,102,21,150,55,76,121,121,1,5,56,20,0,62,97,4,2,44,136,9,78,11,2,0,0,0,0,3,46,34,5,22,15,23,24,0,0,10,4,0,6,71,38,4,51,148,104,40,0,0,0,0,1,10,35,32,107,30,2,55,30,138,84,4,155,4,59,5,16,0,21,43,42,71,115,27,71,9,31,53,0,4,93,1,0,73,93,0,31,13,48,13,2,1,3,12,35,4,94,57,42,19,0,4,44,4,14,22,5,5,0,14,21,39,54,3,4,6,0,1,0,45,0,24,31,9,78,26,0,2,19,43,0,0,15,5,0,23,56,23,79,10,1,133,25,6,90,16,45,56,6,16,101,12,0,58,98,25,0,25,9,1,0,12,2,26,84,147,88,44,0,69,55,24,54,92,133,184,111,96,50,25,72,56,0,106,124,9,12,98,73,1,0,3,85,2,53,154,63,154,110,15,16,2,0,0,5,10,21,64,54,29,0,26,1,16,48,81,120,53,91,20,65,71,53,86,0,150,124,80,200,20,5,32,53,13,79,9,24,63,0,0,52,15,0,2,68,40,88,135,49,51,9,13,46,40,61,33,2,42,5,34,6,17,4,27,139,14,18,76,3,6,0,0,1,19,83,1,4,51,75,43,99,17,3,0,0,2,0,62,17,33,60,142,76,39,85,71,2,62,78,28,60,138,124,8,5,2,87,104,15,146,39,70,122,127,0,16,58,16,0,73,94,6,0,39,114,17,73,21,1,0,0,0,0,10,75,22,5,21,21,37,15,0,1,12,1,0,4,56,41,1,46,144,105,12,0,0,0,0,0,6,59,30,104,48,4,56,35,139,83,8,178,3,69,5,14,0,25,29,41,27,27,15,14,7,8,47,0,0,122,4,0,56,86,0,57,6,33,0,0,0,2,14,39,1,79,42,22,9,0,40,18,0,16,54,2,7,11,18,18,44,66,0,4,0,0,3,0,46,0,28,33,7,87,30,0,4,39,30,0,0,4,7,0,14,51,21,88,57,1,169,55,4,42,23,65,8,11,17,70,1,2,66,26,28,0,25,4,1,0,16,3,28,132,153,110,47,0,74,64,9,59,72,130,163,86,93,56,54,74,5,98,122,8,12,116,90,3,0,21,89,2,51,184,59,155,94,12,19,3,1,0,4,16,16,118,63,33,0,27,2,17,60,85,104,54,98,33,69,71,56,79,0,157,138,89,190,20,2,42,78,82,83,2,38,60,0,0,137,22,0,4,81,50,61,164,109,78,13,46,67,154,68,54,0,39,3,40,8,36,3,12,107,39,32,78,4,6,0,0,2,24,81,3,3,52,69,126,118,18,1,0,0,2,0,48,10,42,35,143,63,22,96,70,2,73,73,19,53,141,116,6,5,1,86,89,18,151,50,72,137,115,0,15,58,23,0,67,96,2,0,45,130,13,78,20,1,0,0,0,0,40,66,46,3,20,15,44,48,0,5,18,1,0,5,54,41,2,52,146,104,17,0,0,0,0,0,8,32,30,53,39,5,30,29,122,84,6,168,3,60,5,16,0,13,31,29,69,125,23,69,8,32,45,0,3,121,1,0,63,121,0,18,12,38,1,3,1,0,17,40,4,64,18,40,20,0,11,41,2,10,17,3,10,0,5,6,34,55,0,5,0,0,0,3,46,14,39,32,9,84,94,0,2,66,19,0,0,7,1,0,5,15,21,65,52,0,47,45,7,115,75,106,32,2,16,93,7,0,58,93,17,0,24,3,1,0,17,1,35,132,149,123,39,0,67,55,22,54,76,132,127,71,151,99,0,80,58,69,3,50,77,18,6,93,153,26,120,28,124,38,129,77,20,72,8,46,111,100,88,137,37,25,0,34,0,19,1,41,18,145,31,13,72,64,0,26,13,72,109,3,36,12,7,14,2,4,4,42,6,0,60,52,4,0,78,38,52,20,50,55,40,21,45,3,19,0,47,58,38,2,102,72,60,26,153,97,5,64,94,88,13,64,75,16,60,54,54,3,85,134,105,20,54,11,79,17,75,14,26,59,12,43,20,9,112,36,0,8,64,73,0,73,70,54,22,66,98,83,136,4,15,70,109,86,30,72,21,70,8,65,11,0,32,1,94,129,70,148,97,0,78,60,70,3,48,78,19,8,91,150,19,92,16,144,35,127,82,21,78,8,44,112,100,88,135,36,23,0,37,0,19,2,43,18,86,28,12,71,61,0,26,13,74,108,4,40,12,6,13,1,3,6,43,6,1,61,52,6,0,78,37,44,30,50,53,37,21,46,3,21,0,48,71,39,2,45,80,57,29,62,102,3,49,103,92,2,101,70,15,33,143,63,2,132,83,106,18,57,13,77,15,75,14,23,60,11,41,18,8,112,37,0,9,62,64,0,77,173,44,8,64,98,87,142,4,14,69,105,91,31,68,20,73,9,65,10,0,29,0,88

B-factor: mean 34.03, std 8.73, range [11.47, 90.74]

Foldseek 3Di:
DVVVVVVVVVVVVVVVCVLQVLLVVLCCLACVVPVPDPAWFKWKDWLDQWIWTAGLQGDIDIDGRPVGPCLFQVSVVSNVQSQQVVQPHGDDQPDHQWDWGAHPLGWIKIWGAPPVHDDRSTIIIMTGDAAADADAVVCCVVVCQQVLPPCRVVLVVCLLVCLQVFAAEEEEEARSLCRLSVLQNSVQSHPQPFAEEEEEQHDRHDDDSHDRYYYHHAGRPRDSLNSLVVVVVVDGLEYEYEEQDAQCLLVVLVCLVVPRTRYYYYYYAQAPLRVLLRSLHRNCVYDVNVPPDSVRSSVSVVVRHAWYFYGYNSNHTNDIDGD/DVVLQVQLVVLCCLPCVVVLPDPQWFKWKDWLDQWIWTQGLVGDIDIDGRPVRPCDAQVSVVSNVQSQQVVQPHGDDQPPHQWDWGAGSQGWIKTWGDPPVHPDDRTIIIMTGDDPQDADAVVVCVVVCQQVLDPCRVVLVCCLQVVLCQFAEEEEEADPSLCRLNNVLNSVVNHAQPFEEEEEDQGDRRDDPRHDHYDYHHAGDPRDSLNSLVVVVVVDGQEYEYAEDDAQSLLSVLVSQVSDRRYYYYYYYAQAPVRVLLVSLRRNCPHPVNVPPDSVVSSVSCVVGHAWYFYGYPVNHTNDIDGD/DVLLPVLVVLCCLACVVPVPDPQWFKWKDWLPQWIWTAGNVGDIDIDGRPVDPCPAPVSVVSNVQSQQVSVVHDDDQPPHQWDWGAGSVGWIKIWGDPPVHDDDRTIIIMTGDADADADAVVVCVVVCQQVLDPCRVVLVVCLLVQQCFFAAEEEEEDDQLCSLNNLLNSVQSHQQVFAEEEEDQGHHHHDDSHPHYDYHHADDPRDSLNSLVVVVVPPGQEYEYAEDDAQCLLVVLVVLVVDHGHYYYYYYAAAPVRVLLVSLRRNCPHPVCVPPDSVVSSVSCVVRHAWYFYGYNVSHTNDIDGD/DVVVVVVVVVVVVVVVCVLQVLLVVLCCLACVVPVPDPQWFKWKDWLDQWIWTAGLQGDIDIDGRVVGPCLFQVSLVSNVQSQQVVQPHGDDQPDHQWDWGAHPLGWIKIWGAPPVHDDRSTIIIMTGDAAADADAVVCCVVVCQQVLPPCRVVLVCCLLVCLQVFAAEEEEEARSLCRLSVLQNSVQSHPQPFAEEEEEQHDRHDDDSHDHYDYHHAGRPRDSLNVLVVVVVVDGLEYEYAEQDAQCLLVVLVCLVVPRTRYYYYYYAQAPLRVLLNSLHRNCVYDVNVPPDSVVSSVSVVVRHAWYFYGYNSNHTNDIDGD/DVVLQVQLVVLCCLPCVVVLPDPQWFKWKDWLDQWIWTQGLVGDIDIDGRPVRPCDAQVSVVSNVQSQQVVQPHGDDQPPHQWDWGAGSQGWIKTWGDPPVHPDDRTIIIMTGDDPQDADAVVVCVVVCQQVLDPCRVVLVCCLQVVVCQAAEEEEEADPSLCSLNNVLNSVQNHAQVFEEEEEDQGPRRDDPRHDHYDYHHAGDPRDSLNSLVVVVVVDGQEYEYAEDDAQCLLSVLVSLVSDRRYYYYYYYAQADVRVLLVSLRRNCPHPVCVPPDSVVSSVSCVVGHAWYFYGYPVNHTNDIDGD/DVLLPVLVVLCCLACVVPVPDPQWFKWKDWLPQWIWTAGNVGDIDIDGRPVDPCPAPVSVVSNVQSQQVSVVHGDDQPPHQWDWGAGSVGWIKIWGDPPVRDDDRTIIIMTGDADADADAVVVCVVVCQQVLDPCRVVLVVCLLVQQCVFAAEEEEEDDQLCSLNNLLNSCQSHQQPFAEEEEDQGHHHHDDSHPHYDYHHADDPRDSLNSLVVVVVPPGQEYEYAEDDAQCLLVVLVVLVVDHGHYYYYYYAAAPVRVLLRSLRRNCPHPVCVPPDSVVSSVSCVVRHAWYFYGYNVSHTNDIDGD/DQVVLQVVVVVVCVVPPDQKDDFGWDDDDVQEIETETEGPRLVVCCPDVRPNVLVVQVVCQVPCCVPPVGHYDYHRPCVVVVVVVVVVVVLVVQVVCCVVPVKGKDFQDGHCSNVVSQVVCVVVDVVWDWDWDADPVRTIMTITD/DQVVLQVVVVVVCVVPPDQKDDWGWADDDVQEIETETEGPRLVVCCDDVRPNVLVVQVVCQVPCCVPPVGHYDYYRPCVVVVVLVVVVVVLVVQLVCCVVPVWGKDFQDGHCSNVVSQVVCVVSDVVWDFDWDADPVRTIMTITD

Sequence (2166 aa):
LSAEDKKFLEVERALKEAALNPLRHATEELFGDFLKMENITEICYNGNKVVWVLKNNGEWQPFDVRDRKAFSLSRLMHFARCCASFKKKTIDNYENPILSSNLANGERVQIVLSPVTVNDETISISIRIPSKTTYPHSFFEEQGFYNLLDNKEQAISAIKDGIAIGKNVIVCGGTGSGKTTYIKSIMEFIPKEERIISIEDTEEIVFKHHKNYTQLFFGGNITSADCLKSCLRMRPDRIILGELRSSEAYDFYNVLCSGHKGTLTTLHAGSSEEAFIRLANMSSSNSAARNIKFESLIEGFKDLIDMIVHINHHKQCDEFYIKKEAALNPLRHATEELFGDFLKMENITEICYNGNKVVWVLKNNGEWQPFDVRDRKAFSLSRLMHFARCCASFKKKTIDNYENPILSSNLANGERVQIVLSPVTVNDETISISIRIPSKTTYPHSFFEEQGFYNLLDNKEQAISAIKDGIAIGKNVIVCGGTGSGKTTYIKSIMEFIPKEERIISIEDTEEIVFKHHKNYTQLFFGGNITSADCLKSCLRMRPDRIILGELRSSEAYDFYNVLCSGHKGTLTTLHAGSSEEAFIRLANMSSSNSAARNIKFESLIEGFKDLIDMIVHINHHKQCDEFYIKEAALNPLRHATEELFGDFLKMENITEICYNGNKVVWVLKNNGEWQPFDVRDRKAFSLSRLMHFARCCASFKKKTIDNYENPILSSNLANGERVQIVLSPVTVNDETISISIRIPSKTTYPHSFFEEQGFYNLLDNKEQAISAIKDGIAIGKNVIVCGGTGSGKTTYIKSIMEFIPKEERIISIEDTEEIVFKHHKNYTQLFFGGNITSADCLKSCLRMRPDRIILGELRSSEAYDFYNVLCSGHKGTLTTLHAGSSEEAFIRLANMSSSNSAARNIKFESLIEGFKDLIDMIVHINHHKQCDEFYIKLSAEDKKFLEVERALKEAALNPLRHATEELFGDFLKMENITEICYNGNKVVWVLKNNGEWQPFDVRDRKAFSLSRLMHFARCCASFKKKTIDNYENPILSSNLANGERVQIVLSPVTVNDETISISIRIPSKTTYPHSFFEEQGFYNLLDNKEQAISAIKDGIAIGKNVIVCGGTGSGKTTYIKSIMEFIPKEERIISIEDTEEIVFKHHKNYTQLFFGGNITSADCLKSCLRMRPDRIILGELRSSEAYDFYNVLCSGHKGTLTTLHAGSSEEAFIRLANMSSSNSAARNIKFESLIEGFKDLIDMIVHINHHKQCDEFYIKKEAALNPLRHATEELFGDFLKMENITEICYNGNKVVWVLKNNGEWQPFDVRDRKAFSLSRLMHFARCCASFKKKTIDNYENPILSSNLANGERVQIVLSPVTVNDETISISIRIPSKTTYPHSFFEEQGFYNLLDNKEQAISAIKDGIAIGKNVIVCGGTGSGKTTYIKSIMEFIPKEERIISIEDTEEIVFKHHKNYTQLFFGGNITSADCLKSCLRMRPDRIILGELRSSEAYDFYNVLCSGHKGTLTTLHAGSSEEAFIRLANMSSSNSAARNIKFESLIEGFKDLIDMIVHINHHKQCDEFYIKEAALNPLRHATEELFGDFLKMENITEICYNGNKVVWVLKNNGEWQPFDVRDRKAFSLSRLMHFARCCASFKKKTIDNYENPILSSNLANGERVQIVLSPVTVNDETISISIRIPSKTTYPHSFFEEQGFYNLLDNKEQAISAIKDGIAIGKNVIVCGGTGSGKTTYIKSIMEFIPKEERIISIEDTEEIVFKHHKNYTQLFFGGNITSADCLKSCLRMRPDRIILGELRSSEAYDFYNVLCSGHKGTLTTLHAGSSEEAFIRLANMSSSNSAARNIKFESLIEGFKDLIDMIVHINHHKQCDEFYIKKLHEIKQELKDLFSHLPYKINKVEVSLYEPGVLLIDIDGEDSALLIGEKGYRYKALSYLLFNWIHPTYGYSIRLEISTFLQNQEKVMDTQLQSVIMTVHEVGKGQMKAPDGVLTYIALKKLRKAFPNKYVSIKTNLNDEKYIVINKLHEIKQELKDLFSHLPYKINKVEVSLYEPGVLLIDIDGEDSALLIGEKGYRYKALSYLLFNWIHPTYGYSIRLEISTFLQNQEKVMDTQLQSVIMTVHEVGKGQMKAPDGVLTYIALKKLRKAFPNKYVSIKTNLNDEKYIVIN

InterPro domains:
  IPR001482 Type II/IV secretion system domain [PF00437] (172-291)
  IPR014155 Type IV secretion system protein VirB11 [TIGR02788] (39-322)
  IPR027417 P-loop containing nucleoside triphosphate hydrolase [G3DSA:3.40.50.300] (136-322)
  IPR027417 P-loop containing nucleoside triphosphate hydrolase [SSF52540] (34-324)

CATH classification: 3.30.450.90 (+1 more: 3.40.50.300)

GO terms:
  GO:0042802 identical protein binding (F, IPI)
  GO:0005515 protein binding (F, IPI)